Protein 3I4J (pdb70)

InterPro domains:
  IPR005814 Aminotransferase class-III [PF00202] (13-424)
  IPR005814 Aminotransferase class-III [cd00610] (6-416)
  IPR015421 Pyridoxal phosphate-dependent transferase, major domain [G3DSA:3.40.640.10] (48-316)
  IPR015422 Pyridoxal phosphate-dependent transferase, small domain [G3DSA:3.90.1150.10] (16-418)
  IPR015424 Pyridoxal phosphate-dependent transferase [SSF53383] (6-427)
  IPR049704 Aminotransferases class-III pyridoxal-phosphate attachment site [PS00600] (228-266)

Nearest PDB structures (foldseek):
  3i4j-assembly2_B  TM=1.002E+00  e=1.165E-78  Deinococcus radiodurans
  6jix-assembly2_C  TM=8.932E-01  e=5.726E-32  Bifidobacterium catenulatum PV20-2
  3drd-assembly1_B  TM=8.895E-01  e=3.702E-31  Bacillus subtilis
  5g2p-assembly1_C  TM=8.658E-01  e=3.227E-29  Arthrobacter sp.
  3lv2-assembly1_A  TM=8.817E-01  e=4.351E-28  Mycobacterium tuberculosis

Solvent-accessible surface area: 51958 Å² total; per-residue (Å²): 53,6,5,56,16,36,95,120,89,23,48,12,0,22,87,2,102,34,3,35,4,35,8,64,31,63,39,135,6,9,1,0,0,0,3,10,1,0,1,1,0,2,6,20,47,55,60,0,0,105,76,2,4,44,2,0,38,80,0,1,1,7,20,17,46,28,4,6,0,51,9,16,49,94,1,0,6,55,1,0,134,30,2,47,5,68,90,21,62,1,8,6,1,10,21,21,98,41,0,40,74,0,0,12,98,0,0,70,36,15,0,84,44,123,60,62,95,39,29,54,24,0,0,20,0,65,54,61,176,120,110,4,90,13,112,4,97,116,4,62,65,102,106,90,1,26,85,13,0,56,27,0,79,60,28,5,123,206,47,12,49,109,31,0,0,0,0,12,5,28,2,2,0,2,51,53,10,0,0,5,24,8,13,120,24,2,1,44,70,0,34,73,2,0,86,118,17,32,5,8,2,0,0,30,1,17,20,2,3,9,0,0,0,4,14,41,2,0,1,37,114,19,93,46,15,58,4,26,0,0,0,0,2,29,4,4,0,1,0,0,6,2,4,0,0,0,0,0,13,52,119,2,11,95,27,0,20,69,45,82,6,33,18,17,144,41,40,37,14,8,9,2,0,6,2,0,7,0,0,11,0,2,8,31,0,6,73,143,70,85,6,18,19,27,0,114,108,34,3,62,43,0,40,57,15,0,87,68,20,56,95,132,10,103,65,2,118,77,22,34,27,15,14,0,0,0,0,1,13,6,79,54,8,95,156,0,12,66,16,0,81,111,112,4,0,3,17,99,100,60,10,6,0,0,0,0,0,35,6,70,45,77,42,0,81,29,0,22,69,47,0,17,14,0,1,92,83,45,53,54,5,5,55,12,16,76,127,124,29,39,26,0,30,97,1,104,36,3,30,2,60,13,93,81,79,83,132,2,7,1,0,0,0,3,10,2,0,0,4,0,1,6,21,46,50,65,0,0,97,76,2,10,62,13,0,44,115,0,1,2,7,18,17,54,36,6,6,1,53,18,18,46,92,1,0,7,56,1,0,136,30,4,46,5,75,86,21,66,1,7,7,1,13,20,19,88,46,0,25,105,0,0,9,45,0,0,8,20,20,2,26,69,124,57,71,79,42,32,24,21,0,0,15,2,57,53,64,239,137,81,51,65,16,29,162,105,120,129,0,86,15,109,6,89,93,7,64,58,100,124,87,2,22,97,20,0,55,26,0,85,59,21,4,117,202,42,13,51,109,29,0,0,0,0,22,6,25,1,1,0,0,57,58,10,0,1,7,23,7,12,117,24,3,1,42,78,0,32,75,3,0,87,128,16,39,6,7,1,0,0,29,2,23,23,2,5,11,0,0,0,5,11,38,3,0,1,35,116,19,94,45,16,55,4,27,0,0,0,1,3,25,6,5,0,1,0,0,5,2,3,0,0,0,0,0,13,42,98,2,18,113,23,5,27,74,71,32,34,168,50,47,38,14,6,9,2,0,6,3,0,6,0,0,9,0,2,8,30,0,8,73,150,71,86,6,17,19,28,0,114,108,33,2,63,43,0,40,57,12,0,89,70,23,55,96,134,8,74,34,6,116,81,18,33,26,16,12,0,0,0,0,2,23,11,24,140,144,82,22,91,157,1,12,65,14,0,67,162,107,6,0,6,17,93,99,54,8,7,0,0,0,0,0,36,6,69,44,79,42,0,79,28,0,22,66,45,1,13,11,0,4,88,71,46,68,54,6,5,56,12,18,79,103,117,26,39,28,0,38,100,0,78,37,2,33,3,51,8,97,78,61,93,131,2,6,1,0,0,0,3,8,1,0,0,3,1,0,6,21,46,49,60,0,0,97,77,2,7,63,13,0,43,115,0,1,1,8,17,17,44,37,5,6,0,55,18,18,46,92,2,0,5,56,0,0,134,31,3,47,5,74,85,20,68,1,7,6,1,13,20,20,89,49,0,27,111,0,0,8,44,0,0,10,19,14,0,27,65,121,57,70,78,43,33,22,21,1,0,14,1,60,45,58,243,130,81,54,64,12,28,160,104,118,108,0,87,16,105,6,91,94,6,64,62,102,108,96,2,23,88,18,1,52,27,0,82,54,17,6,120,185,38,12,56,107,31,0,0,0,0,22,5,26,1,1,0,0,55,58,10,0,1,7,22,8,13,118,24,2,1,42,76,0,32,75,4,0,89,126,18,32,6,8,1,0,0,29,2,24,23,1,4,10,0,0,0,6,11,38,3,0,1,33,109,19,94,45,16,54,4,27,0,0,0,0,3,26,6,6,0,1,0,1,5,2,2,0,0,0,0,0,14,40,108,3,16,111,24,8,30,35,116,26,34,160,50,47,33,14,7,10,2,0,6,2,0,6,0,0,7,0,3,8,32,0,7,70,146,72,86,5,19,23,27,0,106,108,33,2,62,44,0,41,56,12,0,86,71,22,50,97,139,8,72,32,5,120,86,20,34,26,16,11,0,0,0,0,1,24,6,16,131,149,64,20,84,166,0,13,61,15,0,52,164,114,6,0,2,18,89,101,54,8,7,0,0,0,0,0,35,5,69,44,77,43,0,80,28,0,22,66,46,1,20,9,0,2,80,78,56,60,55,6,4,57,16,28,95,120,88,24,48,10,0,21,70,1,98,34,2,33,4,39,9,61,33,61,37,131,8,8,1,0,0,0,4,10,1,0,0,2,0,1,5,21,45,55,61,0,0,108,76,2,5,62,8,0,38,85,0,1,1,6,19,18,54,31,5,6,1,40,16,16,48,92,1,0,6,56,1,0,136,30,2,46,5,67,90,21,60,1,8,8,2,11,20,22,94,37,0,40,72,0,0,13,97,0,0,67,38,14,0,84,46,130,57,72,93,41,27,72,24,0,0,19,1,63,52,62,199,117,114,3,93,13,110,5,97,115,2,49,62,98,108,92,1,27,91,17,0,59,30,0,68,61,22,5,124,198,47,12,49,106,32,0,0,0,0,13,4,28,1,2,0,2,50,54,12,0,0,5,24,8,14,117,23,2,1,44,70,0,34,76,2,0,84,126,18,34,5,7,1,0,1,30,1,20,23,2,3,8,0,0,0,1,10,39,3,0,0,37,117,20,92,48,15,58,4,26,0,0,0,0,2,22,4,4,0,1,0,1,5,2,2,0,0,0,0,0,13,52,118,3,13,94,27,0,19,68,44,84,9,32,19,21,141,42,39,36,14,9,10,2,0,6,3,0,6,0,0,10,0,2,8,31,0,5,74,145,74,86,5,12,19,27,0,102,109,34,2,64,42,0,41,58,15,0,89,67,20,55,96,128,10,91,61,2,124,82,14,47,29,14,14,0,0,0,0,1,24,6,75,62,8,97,166,0,12,61,18,0,91,114,110,4,0,5,17,98,105,57,10,6,0,0,0,0,0,35,6,70,46,79,42,0,79,28,0,22,68,48,0,17,15,0,0,89,80,41,57

Secondary structure (DSSP, 8-state):
-B--SSSS---EEEEEEBTEEEETTS-EEEETTHHHHT-TT-B--HHHHHHHHHHHHH-----TTT-EEHHHHHHHHHHHHHTT-TTPEEEEESSHHHHHHHHHHHHHHHHHHTT-TT--EEEEETT--GGGS-EEPPP-TTS-HHHHHTHHHHHHHHH-GGGEEEEEE-SS--GGGTT--PPTTHHHHHHHHHHHHT-EEEEE-TTTTTTTTSSSSGGGGTTT---SEEEE-GGGTTTSS--EEEEE-HHHHHHHHHTT-B-----TTTT-HHHHHHHHHHHHHHHHTTHHHHHHHHHHHHHHHHHHHHHH-TTEEEEEEETTEEEEEE--HHHHHHHHHHTTEE---EEEE---TT--HHHHHHHHHHHHHHHHHH-/-B--SBSS---EEEEEEBTEEEETTS-EEE-TTHHHHT-TT-B--HHHHHHHHHHHHH-----TTT-EEHHHHHHHHHHHHHTT-TTPEEEEESSHHHHHHHHHHHHHHHHHHTT-TT--EEEEETT--TTTGGGGSGGG--EEPPP-TTS-HHHHHTHHHHHHHHH-GGGEEEEEE-SS--GGGTT--PPTTHHHHHHHHHHHHT-EEEEE-TTTTTTTTSSSSGGGGTTT---SEEEE-GGGTTTSS--EEEEE-HHHHHHHHT------TTTT-HHHHHHHHHHHHHHHHTTHHHHHHHHHHHHHHHHHHHHHH-TTEEEEEEETTEEEEEE----HHHHHHHHHHHTB----EEEE---TT--HHHHHHHHHHHHHHHHHH-/-B--SBSS---EEEEEEBTEEEETT--EEE-TTHHHHT-TT-B--HHHHHHHHHHHHH-----TTT-EEHHHHHHHHHHHHHTT-TTPEEEEESSHHHHHHHHHHHHHHHHHHTT-TT--EEEEETT--TTTGGGGSGGG--EEPPP-TTS-HHHHHTHHHHHHHHH-GGGEEEEEE-SS--GGGTT--PPTTHHHHHHHHHHHHT-EEEEE-TTTTTTTTSSSSGGGGTTT---SEEEE-GGGTTTSS--EEEEE-HHHHHHHH-------TTTT-HHHHHHHHHHHHHHHHTTHHHHHHHHHHHHHHHHHHHHHH-TTEEEEEEETTEEEEEE----HHHHHHHHHHHTB----EEEE---TT--HHHHHHHHHHHHHHHHHH-/-B--SSSS---EEEEEEBTEEEETT--EEEETTHHHHT-TT-B--HHHHHHHHHHHHH-----TTT-EEHHHHHHHHHHHHHTT-TTPEEEEESSHHHHHHHHHHHHHHHHHHTT-TT--EEEEETT--GGGS-EEPPP-TTS-HHHHHTHHHHHHHHH-GGGEEEEEE-SS--GGGTT--PPTTHHHHHHHHHHHHTPEEEEE-TTTTTTTTSSSSGGGGTTT---SEEEE-GGGTTTSS--EEEEE-HHHHHHHHHTT-B-----TTTT-HHHHHHHHHHHHHHHHTTHHHHHHHHHHHHHHHHHHHHHH-TTEEEEEEETTEEEEEE--HHHHHHHHHHTTEE---EEEE---TT--HHHHHHHHHHHHHHHHHH-

CATH classification: 3.90.1150.10 (+1 more: 3.40.640.10)

B-factor: mean 27.24, std 7.37, range [13.17, 63.92]

Structure (mmCIF, N/CA/C/O backbone):
data_3I4J
#
_entry.id   3I4J
#
_cell.length_a   64.746
_cell.length_b   193.124
_cell.length_c   64.769
_cell.angle_alpha   90.00
_cell.angle_beta   105.41
_cell.angle_gamma   90.00
#
_symmetry.space_group_name_H-M   'P 1 21 1'
#
loop_
_entity.id
_entity.type
_entity.pdbx_description
1 polymer 'Aminotransferase, class III'
2 non-polymer 'SULFATE ION'
3 water water
#
loop_
_atom_site.group_PDB
_atom_site.id
_atom_site.type_symbol
_atom_site.label_atom_id
_atom_site.label_alt_id
_atom_site.label_comp_id
_atom_site.label_asym_id
_atom_site.label_entity_id
_atom_site.label_seq_id
_atom_site.pdbx_PDB_ins_code
_atom_site.Cartn_x
_atom_site.Cartn_y
_atom_site.Cartn_z
_atom_site.occupancy
_atom_site.B_iso_or_equiv
_atom_site.auth_seq_id
_atom_site.auth_comp_id
_atom_site.auth_asym_id
_atom_site.auth_atom_id
_atom_site.pdbx_PDB_model_num
ATOM 1 N N . ASN A 1 3 ? 45.178 51.902 9.929 1.00 21.38 3 ASN A N 1
ATOM 2 C CA . ASN A 1 3 ? 45.437 52.752 11.134 1.00 22.15 3 ASN A CA 1
ATOM 3 C C . ASN A 1 3 ? 44.327 52.650 12.172 1.00 22.47 3 ASN A C 1
ATOM 4 O O . ASN A 1 3 ? 44.232 53.487 13.074 1.00 23.19 3 ASN A O 1
ATOM 9 N N . VAL A 1 4 ? 43.488 51.629 12.049 1.00 22.68 4 VAL A N 1
ATOM 10 C CA . VAL A 1 4 ? 42.395 51.450 13.002 1.00 22.51 4 VAL A CA 1
ATOM 11 C C . VAL A 1 4 ? 42.820 50.705 14.270 1.00 21.66 4 VAL A C 1
ATOM 12 O O . VAL A 1 4 ? 43.492 49.668 14.209 1.00 22.43 4 VAL A O 1
ATOM 16 N N . PHE A 1 5 ? 42.436 51.245 15.425 1.00 21.36 5 PHE A N 1
ATOM 17 C CA . PHE A 1 5 ? 42.746 50.612 16.704 1.00 21.43 5 PHE A CA 1
ATOM 18 C C . PHE A 1 5 ? 41.636 49.589 16.928 1.00 23.46 5 PHE A C 1
ATOM 19 O O . PHE A 1 5 ? 40.564 49.932 17.429 1.00 21.78 5 PHE A O 1
ATOM 27 N N . TYR A 1 6 ? 41.882 48.342 16.541 1.00 22.83 6 TYR A N 1
ATOM 28 C CA . TYR A 1 6 ? 40.880 47.295 16.706 1.00 24.76 6 TYR A CA 1
ATOM 29 C C . TYR A 1 6 ? 40.699 46.963 18.181 1.00 23.51 6 TYR A C 1
ATOM 30 O O . TYR A 1 6 ? 41.584 47.212 18.999 1.00 23.61 6 TYR A O 1
ATOM 39 N N . ARG A 1 7 ? 39.541 46.410 18.515 1.00 24.77 7 ARG A N 1
ATOM 40 C CA . ARG A 1 7 ? 39.230 46.064 19.893 1.00 24.81 7 ARG A CA 1
ATOM 41 C C . ARG A 1 7 ? 40.023 44.874 20.407 1.00 26.03 7 ARG A C 1
ATOM 42 O O . ARG A 1 7 ? 40.180 44.706 21.615 1.00 27.25 7 ARG A O 1
ATOM 50 N N . SER A 1 8 ? 40.520 44.050 19.490 1.00 26.33 8 SER A N 1
ATOM 51 C CA . SER A 1 8 ? 41.289 42.870 19.867 1.00 27.04 8 SER A CA 1
ATOM 52 C C . SER A 1 8 ? 42.059 42.348 18.669 1.00 26.47 8 SER A C 1
ATOM 53 O O . SER A 1 8 ? 41.983 42.907 17.577 1.00 25.96 8 SER A O 1
ATOM 56 N N . SER A 1 9 ? 42.783 41.256 18.882 1.00 29.12 9 SER A N 1
ATOM 57 C CA . SER A 1 9 ? 43.585 40.643 17.836 1.00 31.25 9 SER A CA 1
ATOM 58 C C . SER A 1 9 ? 42.776 39.803 16.851 1.00 32.70 9 SER A C 1
ATOM 59 O O . SER A 1 9 ? 43.289 39.422 15.801 1.00 33.05 9 SER A O 1
ATOM 62 N N . LYS A 1 10 ? 41.519 39.514 17.176 1.00 33.67 10 LYS A N 1
ATOM 63 C CA . LYS A 1 10 ? 40.698 38.707 16.278 1.00 35.56 10 LYS A CA 1
ATOM 64 C C . LYS A 1 10 ? 40.313 39.490 15.025 1.00 36.01 10 LYS A C 1
ATOM 65 O O . LYS A 1 10 ? 40.452 40.715 14.978 1.00 34.54 10 LYS A O 1
ATOM 71 N N . PRO A 1 11 ? 39.831 38.790 13.984 1.00 36.21 11 PRO A N 1
ATOM 72 C CA . PRO A 1 11 ? 39.439 39.455 12.740 1.00 36.41 11 PRO A CA 1
ATOM 73 C C . PRO A 1 11 ? 38.181 40.310 12.842 1.00 35.40 11 PRO A C 1
ATOM 74 O O . PRO A 1 11 ? 37.206 39.946 13.505 1.00 35.08 11 PRO A O 1
ATOM 78 N N . TYR A 1 12 ? 38.222 41.463 12.185 1.00 33.98 12 TYR A N 1
ATOM 79 C CA . TYR A 1 12 ? 37.088 42.371 12.156 1.00 33.15 12 TYR A CA 1
ATOM 80 C C . TYR A 1 12 ? 36.847 42.707 10.693 1.00 33.16 12 TYR A C 1
ATOM 81 O O . TYR A 1 12 ? 37.440 43.644 10.152 1.00 35.17 12 TYR A O 1
ATOM 90 N N . PRO A 1 13 ? 35.984 41.922 10.025 1.00 31.82 13 PRO A N 1
ATOM 91 C CA . PRO A 1 13 ? 35.664 42.139 8.612 1.00 31.28 13 PRO A CA 1
ATOM 92 C C . PRO A 1 13 ? 35.302 43.597 8.373 1.00 29.49 13 PRO A C 1
ATOM 93 O O . PRO A 1 13 ? 34.689 44.236 9.229 1.00 30.44 13 PRO A O 1
ATOM 97 N N . VAL A 1 14 ? 35.686 44.124 7.217 1.00 28.25 14 VAL A N 1
ATOM 98 C CA . VAL A 1 14 ? 35.384 45.509 6.886 1.00 27.63 14 VAL A CA 1
ATOM 99 C C . VAL A 1 14 ? 34.025 45.595 6.202 1.00 26.39 14 VAL A C 1
ATOM 100 O O . VAL A 1 14 ? 33.864 45.155 5.067 1.00 24.94 14 VAL A O 1
ATOM 104 N N . ALA A 1 15 ? 33.042 46.155 6.901 1.00 25.40 15 ALA A N 1
ATOM 105 C CA . ALA A 1 15 ? 31.703 46.296 6.340 1.00 24.58 15 ALA A CA 1
ATOM 106 C C . ALA A 1 15 ? 31.692 47.455 5.355 1.00 25.10 15 ALA A C 1
ATOM 107 O O . ALA A 1 15 ? 32.353 48.470 5.579 1.00 24.82 15 ALA A O 1
ATOM 109 N N . VAL A 1 16 ? 30.943 47.309 4.265 1.00 23.82 16 VAL A N 1
ATOM 110 C CA . VAL A 1 16 ? 30.867 48.368 3.265 1.00 24.38 16 VAL A CA 1
ATOM 111 C C . VAL A 1 16 ? 29.447 48.772 2.899 1.00 23.51 16 VAL A C 1
ATOM 112 O O . VAL A 1 16 ? 29.217 49.894 2.447 1.00 24.27 16 VAL A O 1
ATOM 116 N N . ARG A 1 17 ? 28.498 47.862 3.088 1.00 25.98 17 ARG A N 1
ATOM 117 C CA . ARG A 1 17 ? 27.109 48.153 2.756 1.00 26.45 17 ARG A CA 1
ATOM 118 C C . ARG A 1 17 ? 26.117 47.495 3.708 1.00 24.55 17 ARG A C 1
ATOM 119 O O . ARG A 1 17 ? 26.334 46.382 4.181 1.00 24.64 17 ARG A O 1
ATOM 127 N N . GLY A 1 18 ? 25.031 48.206 3.983 1.00 25.98 18 GLY A N 1
ATOM 128 C CA . GLY A 1 18 ? 23.992 47.691 4.851 1.00 24.02 18 GLY A CA 1
ATOM 129 C C . GLY A 1 18 ? 22.687 47.969 4.142 1.00 25.31 18 GLY A C 1
ATOM 130 O O . GLY A 1 18 ? 22.438 49.107 3.750 1.00 24.48 18 GLY A O 1
ATOM 131 N N . GLU A 1 19 ? 21.860 46.943 3.960 1.00 25.06 19 GLU A N 1
ATOM 132 C CA . GLU A 1 19 ? 20.592 47.114 3.264 1.00 27.24 19 GLU A CA 1
ATOM 133 C C . GLU A 1 19 ? 19.504 46.252 3.892 1.00 26.33 19 GLU A C 1
ATOM 134 O O . GLU A 1 19 ? 19.548 45.021 3.820 1.00 26.33 19 GLU A O 1
ATOM 140 N N . GLY A 1 20 ? 18.523 46.903 4.506 1.00 24.89 20 GLY A N 1
ATOM 141 C CA . GLY A 1 20 ? 17.454 46.165 5.149 1.00 25.48 20 GLY A CA 1
ATOM 142 C C . GLY A 1 20 ? 18.025 45.429 6.346 1.00 24.59 20 GLY A C 1
ATOM 143 O O . GLY A 1 20 ? 18.619 46.048 7.231 1.00 23.51 20 GLY A O 1
ATOM 144 N N . VAL A 1 21 ? 17.863 44.110 6.379 1.00 24.23 21 VAL A N 1
ATOM 145 C CA . VAL A 1 21 ? 18.385 43.328 7.494 1.00 23.77 21 VAL A CA 1
ATOM 146 C C . VAL A 1 21 ? 19.731 42.702 7.146 1.00 24.13 21 VAL A C 1
ATOM 147 O O . VAL A 1 21 ? 20.257 41.888 7.901 1.00 25.02 21 VAL A O 1
ATOM 151 N N . PHE A 1 22 ? 20.300 43.105 6.014 1.00 24.39 22 PHE A N 1
ATOM 152 C CA . PHE A 1 22 ? 21.575 42.545 5.575 1.00 24.28 22 PHE A CA 1
ATOM 153 C C . PHE A 1 22 ? 22.771 43.485 5.578 1.00 24.04 22 PHE A C 1
ATOM 154 O O . PHE A 1 22 ? 22.645 44.682 5.311 1.00 23.69 22 PHE A O 1
ATOM 162 N N . LEU A 1 23 ? 23.934 42.911 5.880 1.00 24.22 23 LEU A N 1
ATOM 163 C CA . LEU A 1 23 ? 25.203 43.628 5.896 1.00 24.79 23 LEU A CA 1
ATOM 164 C C . LEU A 1 23 ? 26.133 42.919 4.913 1.00 26.30 23 LEU A C 1
ATOM 165 O O . LEU A 1 23 ? 26.059 41.695 4.758 1.00 26.49 23 LEU A O 1
ATOM 170 N N . TYR A 1 24 ? 26.999 43.689 4.260 1.00 27.62 24 TYR A N 1
ATOM 171 C CA . TYR A 1 24 ? 27.946 43.159 3.277 1.00 28.60 24 TYR A CA 1
ATOM 172 C C . TYR A 1 24 ? 29.349 43.714 3.539 1.00 29.97 24 TYR A C 1
ATOM 173 O O . TYR A 1 24 ? 29.507 44.915 3.769 1.00 29.18 24 TYR A O 1
ATOM 182 N N . ASP A 1 25 ? 30.365 42.853 3.500 1.00 30.53 25 ASP A N 1
ATOM 183 C CA . ASP A 1 25 ? 31.736 43.312 3.720 1.00 33.27 25 ASP A CA 1
ATOM 184 C C . ASP A 1 25 ? 32.465 43.522 2.392 1.00 34.54 25 ASP A C 1
ATOM 185 O O . ASP A 1 25 ? 31.940 43.184 1.331 1.00 35.21 25 ASP A O 1
ATOM 190 N N . ASP A 1 26 ? 33.672 44.079 2.455 1.00 36.77 26 ASP A N 1
ATOM 191 C CA . ASP A 1 26 ? 34.455 44.354 1.253 1.00 38.85 26 ASP A CA 1
ATOM 192 C C . ASP A 1 26 ? 34.973 43.095 0.568 1.00 40.86 26 ASP A C 1
ATOM 193 O O . ASP A 1 26 ? 35.650 43.174 -0.459 1.00 40.58 26 ASP A O 1
ATOM 198 N N . ALA A 1 27 ? 34.659 41.940 1.144 1.00 41.33 27 ALA A N 1
ATOM 199 C CA . ALA A 1 27 ? 35.085 40.668 0.579 1.00 43.44 27 ALA A CA 1
ATOM 200 C C . ALA A 1 27 ? 33.925 40.036 -0.187 1.00 43.31 27 ALA A C 1
ATOM 201 O O . ALA A 1 27 ? 34.066 38.955 -0.757 1.00 44.44 27 ALA A O 1
ATOM 203 N N . GLY A 1 28 ? 32.781 40.719 -0.190 1.00 43.61 28 GLY A N 1
ATOM 204 C CA . GLY A 1 28 ? 31.608 40.221 -0.891 1.00 43.06 28 GLY A CA 1
ATOM 205 C C . GLY A 1 28 ? 30.590 39.491 -0.027 1.00 42.73 28 GLY A C 1
ATOM 206 O O . GLY A 1 28 ? 29.446 39.290 -0.445 1.00 42.72 28 GLY A O 1
ATOM 207 N N . ARG A 1 29 ? 30.998 39.098 1.177 1.00 42.02 29 ARG A N 1
ATOM 208 C CA . ARG A 1 29 ? 30.121 38.376 2.096 1.00 41.25 29 ARG A CA 1
ATOM 209 C C . ARG A 1 29 ? 28.849 39.107 2.507 1.00 40.41 29 ARG A C 1
ATOM 210 O O . ARG A 1 29 ? 28.837 40.328 2.665 1.00 39.72 29 ARG A O 1
ATOM 218 N N . ARG A 1 30 ? 27.780 38.339 2.690 1.00 38.26 30 ARG A N 1
ATOM 219 C CA . ARG A 1 30 ? 26.510 38.889 3.133 1.00 36.33 30 ARG A CA 1
ATOM 220 C C . ARG A 1 30 ? 26.175 38.250 4.476 1.00 33.80 30 ARG A C 1
ATOM 221 O O . ARG A 1 30 ? 26.432 37.063 4.688 1.00 33.12 30 ARG A O 1
ATOM 229 N N . TYR A 1 31 ? 25.608 39.041 5.381 1.00 29.49 31 TYR A N 1
ATOM 230 C CA . TYR A 1 31 ? 25.246 38.553 6.708 1.00 27.85 31 TYR A CA 1
ATOM 231 C C . TYR A 1 31 ? 23.831 39.002 7.055 1.00 26.80 31 TYR A C 1
ATOM 232 O O . TYR A 1 31 ? 23.437 40.115 6.710 1.00 27.40 31 TYR A O 1
ATOM 241 N N . LEU A 1 32 ? 23.076 38.144 7.739 1.00 25.31 32 LEU A N 1
ATOM 242 C CA . LEU A 1 32 ? 21.726 38.504 8.171 1.00 24.80 32 LEU A CA 1
ATOM 243 C C . LEU A 1 32 ? 21.927 39.061 9.579 1.00 24.44 32 LEU A C 1
ATOM 244 O O . LEU A 1 32 ? 22.441 38.371 10.457 1.00 23.96 32 LEU A O 1
ATOM 249 N N . ASP A 1 33 ? 21.547 40.319 9.783 1.00 23.91 33 ASP A N 1
ATOM 250 C CA . ASP A 1 33 ? 21.728 40.970 11.079 1.00 23.51 33 ASP A CA 1
ATOM 251 C C . ASP A 1 33 ? 20.673 40.505 12.080 1.00 25.17 33 ASP A C 1
ATOM 252 O O . ASP A 1 33 ? 19.696 41.211 12.347 1.00 25.48 33 ASP A O 1
ATOM 257 N N . GLY A 1 34 ? 20.894 39.318 12.643 1.00 24.40 34 GLY A N 1
ATOM 258 C CA . GLY A 1 34 ? 19.952 38.732 13.582 1.00 24.46 34 GLY A CA 1
ATOM 259 C C . GLY A 1 34 ? 19.777 39.410 14.924 1.00 24.97 34 GLY A C 1
ATOM 260 O O . GLY A 1 34 ? 18.805 39.135 15.636 1.00 24.19 34 GLY A O 1
ATOM 261 N N . SER A 1 35 ? 20.710 40.283 15.287 1.00 23.87 35 SER A N 1
ATOM 262 C CA . SER A 1 35 ? 20.615 40.988 16.557 1.00 24.51 35 SER A CA 1
ATOM 263 C C . SER A 1 35 ? 20.647 42.499 16.352 1.00 24.58 35 SER A C 1
ATOM 264 O O . SER A 1 35 ? 20.833 43.252 17.307 1.00 23.95 35 SER A O 1
ATOM 267 N N . SER A 1 36 ? 20.448 42.930 15.107 1.00 23.07 36 SER A N 1
ATOM 268 C CA . SER A 1 36 ? 20.459 44.352 14.754 1.00 23.73 36 SER A CA 1
ATOM 269 C C . SER A 1 36 ? 21.710 45.001 15.342 1.00 22.44 36 SER A C 1
ATOM 270 O O . SER A 1 36 ? 21.662 46.127 15.835 1.00 20.46 36 SER A O 1
ATOM 273 N N . GLY A 1 37 ? 22.833 44.289 15.257 1.00 23.67 37 GLY A N 1
ATOM 274 C CA . GLY A 1 37 ? 24.076 44.782 15.826 1.00 24.32 37 GLY A CA 1
ATOM 275 C C . GLY A 1 37 ? 24.015 44.393 17.293 1.00 26.71 37 GLY A C 1
ATOM 276 O O . GLY A 1 37 ? 24.255 43.241 17.655 1.00 28.74 37 GLY A O 1
ATOM 277 N N . ALA A 1 38 ? 23.687 45.360 18.139 1.00 26.69 38 ALA A N 1
ATOM 278 C CA . ALA A 1 38 ? 23.535 45.131 19.570 1.00 26.25 38 ALA A CA 1
ATOM 279 C C . ALA A 1 38 ? 22.128 45.632 19.892 1.00 25.51 38 ALA A C 1
ATOM 280 O O . ALA A 1 38 ? 21.937 46.453 20.790 1.00 23.54 38 ALA A O 1
ATOM 282 N N . LEU A 1 39 ? 21.157 45.109 19.145 1.00 24.19 39 LEU A N 1
ATOM 283 C CA . LEU A 1 39 ? 19.751 45.497 19.247 1.00 24.09 39 LEU A CA 1
ATOM 284 C C . LEU A 1 39 ? 19.635 47.012 19.108 1.00 23.41 39 LEU A C 1
ATOM 285 O O . LEU A 1 39 ? 18.945 47.688 19.878 1.00 22.62 39 LEU A O 1
ATOM 290 N N . VAL A 1 40 ? 20.314 47.513 18.080 1.00 20.81 40 VAL A N 1
ATOM 291 C CA . VAL A 1 40 ? 20.376 48.931 17.745 1.00 20.04 40 VAL A CA 1
ATOM 292 C C . VAL A 1 40 ? 19.630 49.320 16.456 1.00 20.93 40 VAL A C 1
ATOM 293 O O . VAL A 1 40 ? 18.813 50.245 16.457 1.00 20.60 40 VAL A O 1
ATOM 297 N N . ALA A 1 41 ? 19.937 48.617 15.367 1.00 20.93 41 ALA A N 1
ATOM 298 C CA . ALA A 1 41 ? 19.365 48.894 14.047 1.00 21.22 41 ALA A CA 1
ATOM 299 C C . ALA A 1 41 ? 17.915 48.458 13.912 1.00 20.98 41 ALA A C 1
ATOM 300 O O . ALA A 1 41 ? 17.573 47.608 13.079 1.00 20.30 41 ALA A O 1
ATOM 302 N N . ASN A 1 42 ? 17.063 49.077 14.717 1.00 20.72 42 ASN A N 1
ATOM 303 C CA . ASN A 1 42 ? 15.644 48.749 14.752 1.00 22.10 42 ASN A CA 1
ATOM 304 C C . ASN A 1 42 ? 14.828 48.921 13.480 1.00 22.03 42 ASN A C 1
ATOM 305 O O . ASN A 1 42 ? 13.806 48.245 13.322 1.00 22.72 42 ASN A O 1
ATOM 310 N N . ILE A 1 43 ? 15.239 49.815 12.581 1.00 21.08 43 ILE A N 1
ATOM 311 C CA . ILE A 1 43 ? 14.467 50.012 11.357 1.00 21.72 43 ILE A CA 1
ATOM 312 C C . ILE A 1 43 ? 15.182 49.547 10.093 1.00 22.37 43 ILE A C 1
ATOM 313 O O . ILE A 1 43 ? 14.774 49.877 8.976 1.00 23.31 43 ILE A O 1
ATOM 318 N N . GLY A 1 44 ? 16.236 48.761 10.279 1.00 21.56 44 GLY A N 1
ATOM 319 C CA . GLY A 1 44 ? 16.984 48.253 9.146 1.00 23.18 44 GLY A CA 1
ATOM 320 C C . GLY A 1 44 ? 18.048 49.220 8.673 1.00 22.92 44 GLY A C 1
ATOM 321 O O . GLY A 1 44 ? 18.060 50.392 9.059 1.00 22.30 44 GLY A O 1
ATOM 322 N N . HIS A 1 45 ? 18.927 48.729 7.808 1.00 23.60 45 HIS A N 1
ATOM 323 C CA . HIS A 1 45 ? 20.024 49.528 7.286 1.00 24.39 45 HIS A CA 1
ATOM 324 C C . HIS A 1 45 ? 19.767 50.179 5.934 1.00 23.95 45 HIS A C 1
ATOM 325 O O . HIS A 1 45 ? 18.984 49.680 5.121 1.00 23.98 45 HIS A O 1
ATOM 332 N N . GLY A 1 46 ? 20.451 51.297 5.712 1.00 23.44 46 GLY A N 1
ATOM 333 C CA . GLY A 1 46 ? 20.355 52.024 4.459 1.00 23.97 46 GLY A CA 1
ATOM 334 C C . GLY A 1 46 ? 19.123 52.871 4.212 1.00 25.68 46 GLY A C 1
ATOM 335 O O . GLY A 1 46 ? 18.718 53.031 3.059 1.00 24.18 46 GLY A O 1
ATOM 336 N N . ARG A 1 47 ? 18.522 53.417 5.266 1.00 24.91 47 ARG A N 1
ATOM 337 C CA . ARG A 1 47 ? 17.332 54.248 5.096 1.00 26.18 47 ARG A CA 1
ATOM 338 C C . ARG A 1 47 ? 17.771 55.626 4.597 1.00 26.02 47 ARG A C 1
ATOM 339 O O . ARG A 1 47 ? 18.177 56.487 5.383 1.00 25.72 47 ARG A O 1
ATOM 347 N N . ALA A 1 48 ? 17.694 55.830 3.286 1.00 25.86 48 ALA A N 1
ATOM 348 C CA . ALA A 1 48 ? 18.087 57.103 2.695 1.00 25.90 48 ALA A CA 1
ATOM 349 C C . ALA A 1 48 ? 17.215 58.231 3.233 1.00 25.15 48 ALA A C 1
ATOM 350 O O . ALA A 1 48 ? 17.611 59.397 3.217 1.00 25.36 48 ALA A O 1
ATOM 352 N N . GLU A 1 49 ? 16.021 57.879 3.699 1.00 23.90 49 GLU A N 1
ATOM 353 C CA . GLU A 1 49 ? 15.105 58.867 4.245 1.00 24.77 49 GLU A CA 1
ATOM 354 C C . GLU A 1 49 ? 15.738 59.539 5.450 1.00 23.30 49 GLU A C 1
ATOM 355 O O . GLU A 1 49 ? 15.713 60.759 5.575 1.00 23.81 49 GLU A O 1
ATOM 361 N N . VAL A 1 50 ? 16.300 58.732 6.342 1.00 23.82 50 VAL A N 1
ATOM 362 C CA . VAL A 1 50 ? 16.930 59.268 7.538 1.00 21.56 50 VAL A CA 1
ATOM 363 C C . VAL A 1 50 ? 18.154 60.087 7.146 1.00 21.87 50 VAL A C 1
ATOM 364 O O . VAL A 1 50 ? 18.394 61.156 7.699 1.00 20.65 50 VAL A O 1
ATOM 368 N N . GLY A 1 51 ? 18.914 59.593 6.175 1.00 21.30 51 GLY A N 1
ATOM 369 C CA . GLY A 1 51 ? 20.095 60.316 5.735 1.00 22.97 51 GLY A CA 1
ATOM 370 C C . GLY A 1 51 ? 19.741 61.714 5.267 1.00 23.37 51 GLY A C 1
ATOM 371 O O . GLY A 1 51 ? 20.407 62.690 5.621 1.00 23.84 51 GLY A O 1
ATOM 372 N N . GLU A 1 52 ? 18.680 61.823 4.474 1.00 23.76 52 GLU A N 1
ATOM 373 C CA . GLU A 1 52 ? 18.257 63.120 3.968 1.00 24.77 52 GLU A CA 1
ATOM 374 C C . GLU A 1 52 ? 17.820 64.071 5.077 1.00 23.26 52 GLU A C 1
ATOM 375 O O . GLU A 1 52 ? 18.058 65.277 4.993 1.00 22.25 52 GLU A O 1
ATOM 381 N N . ARG A 1 53 ? 17.177 63.533 6.112 1.00 23.39 53 ARG A N 1
ATOM 382 C CA . ARG A 1 53 ? 16.734 64.356 7.232 1.00 22.43 53 ARG A CA 1
ATOM 383 C C . ARG A 1 53 ? 17.937 64.871 8.018 1.00 22.26 53 ARG A C 1
ATOM 384 O O . ARG A 1 53 ? 17.936 66.006 8.492 1.00 21.31 53 ARG A O 1
ATOM 392 N N . MET A 1 54 ? 18.959 64.031 8.159 1.00 21.58 54 MET A N 1
ATOM 393 C CA . MET A 1 54 ? 20.176 64.429 8.870 1.00 22.49 54 MET A CA 1
ATOM 394 C C . MET A 1 54 ? 20.905 65.501 8.053 1.00 23.03 54 MET A C 1
ATOM 395 O O . MET A 1 54 ? 21.391 66.495 8.597 1.00 22.21 54 MET A O 1
ATOM 400 N N . ALA A 1 55 ? 20.968 65.306 6.740 1.00 23.21 55 ALA A N 1
ATOM 401 C CA . ALA A 1 55 ? 21.637 66.272 5.869 1.00 23.80 55 ALA A CA 1
ATOM 402 C C . ALA A 1 55 ? 20.934 67.627 5.935 1.00 24.37 55 ALA A C 1
ATOM 403 O O . ALA A 1 55 ? 21.581 68.672 5.987 1.00 22.68 55 ALA A O 1
ATOM 405 N N . ALA A 1 56 ? 19.605 67.609 5.940 1.00 22.49 56 ALA A N 1
ATOM 406 C CA . ALA A 1 56 ? 18.844 68.851 6.008 1.00 22.98 56 ALA A CA 1
ATOM 407 C C . ALA A 1 56 ? 19.144 69.592 7.311 1.00 23.36 56 ALA A C 1
ATOM 408 O O . ALA A 1 56 ? 19.243 70.821 7.331 1.00 22.91 56 ALA A O 1
ATOM 410 N N . GLN A 1 57 ? 19.297 68.842 8.399 1.00 21.41 57 GLN A N 1
ATOM 411 C CA . GLN A 1 57 ? 19.578 69.460 9.693 1.00 21.50 57 GLN A CA 1
ATOM 412 C C . GLN A 1 57 ? 21.001 69.997 9.743 1.00 21.03 57 GLN A C 1
ATOM 413 O O . GLN A 1 57 ? 21.249 71.071 10.291 1.00 20.89 57 GLN A O 1
ATOM 419 N N . ALA A 1 58 ? 21.937 69.245 9.178 1.00 20.91 58 ALA A N 1
ATOM 420 C CA . ALA A 1 58 ? 23.325 69.679 9.165 1.00 21.03 58 ALA A CA 1
ATOM 421 C C . ALA A 1 58 ? 23.453 70.998 8.409 1.00 22.85 58 ALA A C 1
ATOM 422 O O . ALA A 1 58 ? 24.217 71.875 8.804 1.00 21.37 58 ALA A O 1
ATOM 424 N N . ALA A 1 59 ? 22.704 71.134 7.316 1.00 22.25 59 ALA A N 1
ATOM 425 C CA . ALA A 1 59 ? 22.750 72.350 6.508 1.00 21.56 59 ALA A CA 1
ATOM 426 C C . ALA A 1 59 ? 22.005 73.530 7.123 1.00 22.06 59 ALA A C 1
ATOM 427 O O . ALA A 1 59 ? 22.282 74.686 6.794 1.00 23.00 59 ALA A O 1
ATOM 429 N N . ARG A 1 60 ? 21.066 73.243 8.019 1.00 20.56 60 ARG A N 1
ATOM 430 C CA . ARG A 1 60 ? 20.270 74.287 8.653 1.00 22.23 60 ARG A CA 1
ATOM 431 C C . ARG A 1 60 ? 20.803 74.748 10.010 1.00 21.81 60 ARG A C 1
ATOM 432 O O . ARG A 1 60 ? 20.950 75.947 10.254 1.00 21.45 60 ARG A O 1
ATOM 440 N N . LEU A 1 61 ? 21.051 73.789 10.896 1.00 21.41 61 LEU A N 1
ATOM 441 C CA . LEU A 1 61 ? 21.551 74.057 12.245 1.00 19.92 61 LEU A CA 1
ATOM 442 C C . LEU A 1 61 ? 22.133 72.748 12.784 1.00 20.14 61 LEU A C 1
ATOM 443 O O . LEU A 1 61 ? 21.429 71.950 13.405 1.00 17.94 61 LEU A O 1
ATOM 448 N N . PRO A 1 62 ? 23.432 72.515 12.560 1.00 19.33 62 PRO A N 1
ATOM 449 C CA . PRO A 1 62 ? 24.060 71.283 13.034 1.00 20.26 62 PRO A CA 1
ATOM 450 C C . PRO A 1 62 ? 24.356 71.194 14.520 1.00 19.39 62 PRO A C 1
ATOM 451 O O . PRO A 1 62 ? 24.253 70.112 15.106 1.00 18.87 62 PRO A O 1
ATOM 455 N N . PHE A 1 63 ? 24.708 72.322 15.132 1.00 18.93 63 PHE A N 1
ATOM 456 C CA . PHE A 1 63 ? 25.106 72.297 16.533 1.00 19.81 63 PHE A CA 1
ATOM 457 C C . PHE A 1 63 ? 24.837 73.519 17.405 1.00 20.23 63 PHE A C 1
ATOM 458 O O . PHE A 1 63 ? 25.040 74.658 16.989 1.00 21.83 63 PHE A O 1
ATOM 466 N N . VAL A 1 64 ? 24.388 73.253 18.625 1.00 20.44 64 VAL A N 1
ATOM 467 C CA . VAL A 1 64 ? 24.198 74.275 19.649 1.00 20.06 64 VAL A CA 1
ATOM 468 C C . VAL A 1 64 ? 24.506 73.528 20.943 1.00 19.19 64 VAL A C 1
ATOM 469 O O . VAL A 1 64 ? 24.279 72.319 21.034 1.00 18.86 64 VAL A O 1
ATOM 473 N N . HIS A 1 65 ? 25.072 74.222 21.922 1.00 20.22 65 HIS A N 1
ATOM 474 C CA . HIS A 1 65 ? 25.373 73.579 23.192 1.00 20.23 65 HIS A CA 1
ATOM 475 C C . HIS A 1 65 ? 24.189 73.871 24.103 1.00 20.82 65 HIS A C 1
ATOM 476 O O . HIS A 1 65 ? 23.746 75.016 24.200 1.00 20.30 65 HIS A O 1
ATOM 483 N N . GLY A 1 66 ? 23.685 72.824 24.751 1.00 19.36 66 GLY A N 1
ATOM 484 C CA . GLY A 1 66 ? 22.523 72.938 25.617 1.00 22.28 66 GLY A CA 1
ATOM 485 C C . GLY A 1 66 ? 22.561 73.948 26.746 1.00 24.44 66 GLY A C 1
ATOM 486 O O . GLY A 1 66 ? 21.513 74.305 27.295 1.00 24.92 66 GLY A O 1
ATOM 487 N N . SER A 1 67 ? 23.751 74.403 27.117 1.00 23.09 67 SER A N 1
ATOM 488 C CA . SER A 1 67 ? 23.854 75.389 28.185 1.00 24.38 67 SER A CA 1
ATOM 489 C C . SER A 1 67 ? 23.557 76.779 27.635 1.00 23.52 67 SER A C 1
ATOM 490 O O . SER A 1 67 ? 23.351 77.723 28.399 1.00 23.55 67 SER A O 1
ATOM 493 N N . GLN A 1 68 ? 23.525 76.894 26.309 1.00 22.44 68 GLN A N 1
ATOM 494 C CA . GLN A 1 68 ? 23.292 78.172 25.645 1.00 21.35 68 GLN A CA 1
ATOM 495 C C . GLN A 1 68 ? 21.989 78.256 24.857 1.00 21.11 68 GLN A C 1
ATOM 496 O O . GLN A 1 68 ? 21.317 79.283 24.885 1.00 21.59 68 GLN A O 1
ATOM 502 N N . PHE A 1 69 ? 21.640 77.182 24.152 1.00 20.57 69 PHE A N 1
ATOM 503 C CA . PHE A 1 69 ? 20.424 77.167 23.332 1.00 21.42 69 PHE A CA 1
ATOM 504 C C . PHE A 1 69 ? 19.718 75.823 23.276 1.00 21.90 69 PHE A C 1
ATOM 505 O O . PHE A 1 69 ? 20.336 74.774 23.440 1.00 24.04 69 PHE A O 1
ATOM 513 N N . SER A 1 70 ? 18.414 75.875 23.019 1.00 22.03 70 SER A N 1
ATOM 514 C CA . SER A 1 70 ? 17.619 74.674 22.794 1.00 20.91 70 SER A CA 1
ATOM 515 C C . SER A 1 70 ? 17.543 74.793 21.271 1.00 20.94 70 SER A C 1
ATOM 516 O O . SER A 1 70 ? 18.174 75.683 20.703 1.00 19.48 70 SER A O 1
ATOM 519 N N . SER A 1 71 ? 16.801 73.920 20.600 1.00 20.53 71 SER A N 1
ATOM 520 C CA . SER A 1 71 ? 16.684 74.030 19.145 1.00 19.81 71 SER A CA 1
ATOM 521 C C . SER A 1 71 ? 15.259 73.696 18.768 1.00 19.31 71 SER A C 1
ATOM 522 O O . SER A 1 71 ? 14.564 73.023 19.528 1.00 20.54 71 SER A O 1
ATOM 525 N N . ASP A 1 72 ? 14.817 74.153 17.601 1.00 19.87 72 ASP A N 1
ATOM 526 C CA . ASP A 1 72 ? 13.450 73.857 17.201 1.00 20.55 72 ASP A CA 1
ATOM 527 C C . ASP A 1 72 ? 13.257 72.363 16.948 1.00 20.18 72 ASP A C 1
ATOM 528 O O . ASP A 1 72 ? 12.208 71.806 17.277 1.00 20.04 72 ASP A O 1
ATOM 533 N N . VAL A 1 73 ? 14.274 71.699 16.407 1.00 17.92 73 VAL A N 1
ATOM 534 C CA . VAL A 1 73 ? 14.144 70.269 16.163 1.00 18.85 73 VAL A CA 1
ATOM 535 C C . VAL A 1 73 ? 14.053 69.476 17.471 1.00 18.50 73 VAL A C 1
ATOM 536 O O . VAL A 1 73 ? 13.342 68.472 17.539 1.00 19.87 73 VAL A O 1
ATOM 540 N N . LEU A 1 74 ? 14.749 69.922 18.517 1.00 18.06 74 LEU A N 1
ATOM 541 C CA . LEU A 1 74 ? 14.677 69.218 19.795 1.00 18.72 74 LEU A CA 1
ATOM 542 C C . LEU A 1 74 ? 13.302 69.454 20.434 1.00 18.32 74 LEU A C 1
ATOM 543 O O . LEU A 1 74 ? 12.715 68.532 21.003 1.00 18.16 74 LEU A O 1
ATOM 548 N N . GLU A 1 75 ? 12.792 70.681 20.335 1.00 19.23 75 GLU A N 1
ATOM 549 C CA . GLU A 1 75 ? 11.478 70.995 20.894 1.00 20.35 75 GLU A CA 1
ATOM 550 C C . GLU A 1 75 ? 10.430 70.113 20.202 1.00 19.91 75 GLU A C 1
ATOM 551 O O . GLU A 1 75 ? 9.537 69.569 20.846 1.00 20.02 75 GLU A O 1
ATOM 557 N N . GLU A 1 76 ? 10.553 69.979 18.885 1.00 20.62 76 GLU A N 1
ATOM 558 C CA . GLU A 1 76 ? 9.617 69.167 18.104 1.00 21.58 76 GLU A CA 1
ATOM 559 C C . GLU A 1 76 ? 9.733 67.692 18.492 1.00 21.38 76 GLU A C 1
ATOM 560 O O . GLU A 1 76 ? 8.740 67.042 18.836 1.00 19.98 76 GLU A O 1
ATOM 566 N N . TYR A 1 77 ? 10.954 67.172 18.441 1.00 20.00 77 TYR A N 1
ATOM 567 C CA . TYR A 1 77 ? 11.205 65.774 18.770 1.00 18.59 77 TYR A CA 1
ATOM 568 C C . TYR A 1 77 ? 10.769 65.397 20.185 1.00 19.33 77 TYR A C 1
ATOM 569 O O . TYR A 1 77 ? 10.165 64.350 20.390 1.00 19.31 77 TYR A O 1
ATOM 578 N N . ALA A 1 78 ? 11.078 66.242 21.163 1.00 18.76 78 ALA A N 1
ATOM 579 C CA . ALA A 1 78 ? 10.708 65.951 22.543 1.00 19.07 78 ALA A CA 1
ATOM 580 C C . ALA A 1 78 ? 9.217 65.657 22.673 1.00 19.84 78 ALA A C 1
ATOM 581 O O . ALA A 1 78 ? 8.818 64.684 23.324 1.00 18.04 78 ALA A O 1
ATOM 583 N N . GLY A 1 79 ? 8.399 66.495 22.045 1.00 20.35 79 GLY A N 1
ATOM 584 C CA . GLY A 1 79 ? 6.961 66.297 22.111 1.00 20.73 79 GLY A CA 1
ATOM 585 C C . GLY A 1 79 ? 6.512 65.049 21.371 1.00 20.10 79 GLY A C 1
ATOM 586 O O . GLY A 1 79 ? 5.703 64.284 21.883 1.00 19.20 79 GLY A O 1
ATOM 587 N N . ARG A 1 80 ? 7.039 64.840 20.166 1.00 19.53 80 ARG A N 1
ATOM 588 C CA . ARG A 1 80 ? 6.682 63.673 19.354 1.00 18.20 80 ARG A CA 1
ATOM 589 C C . ARG A 1 80 ? 7.034 62.358 20.046 1.00 19.95 80 ARG A C 1
ATOM 590 O O . ARG A 1 80 ? 6.240 61.421 20.054 1.00 18.71 80 ARG A O 1
ATOM 598 N N . LEU A 1 81 ? 8.236 62.292 20.617 1.00 17.29 81 LEU A N 1
ATOM 599 C CA . LEU A 1 81 ? 8.701 61.091 21.307 1.00 17.03 81 LEU A CA 1
ATOM 600 C C . LEU A 1 81 ? 7.848 60.814 22.543 1.00 17.79 81 LEU A C 1
ATOM 601 O O . LEU A 1 81 ? 7.392 59.685 22.767 1.00 18.35 81 LEU A O 1
ATOM 606 N N . ALA A 1 82 ? 7.642 61.850 23.346 1.00 18.49 82 ALA A N 1
ATOM 607 C CA . ALA A 1 82 ? 6.840 61.731 24.553 1.00 18.40 82 ALA A CA 1
ATOM 608 C C . ALA A 1 82 ? 5.479 61.149 24.210 1.00 19.94 82 ALA A C 1
ATOM 609 O O . ALA A 1 82 ? 5.007 60.238 24.879 1.00 20.74 82 ALA A O 1
ATOM 611 N N . ARG A 1 83 ? 4.853 61.681 23.167 1.00 20.44 83 ARG A N 1
ATOM 612 C CA . ARG A 1 83 ? 3.544 61.188 22.748 1.00 22.66 83 ARG A CA 1
ATOM 613 C C . ARG A 1 83 ? 3.608 59.740 22.264 1.00 21.66 83 ARG A C 1
ATOM 614 O O . ARG A 1 83 ? 2.788 58.912 22.657 1.00 21.59 83 ARG A O 1
ATOM 622 N N . PHE A 1 84 ? 4.586 59.421 21.420 1.00 19.60 84 PHE A N 1
ATOM 623 C CA . PHE A 1 84 ? 4.702 58.057 20.917 1.00 20.19 84 PHE A CA 1
ATOM 624 C C . PHE A 1 84 ? 4.818 57.004 22.018 1.00 19.86 84 PHE A C 1
ATOM 625 O O . PHE A 1 84 ? 4.156 55.963 21.955 1.00 19.00 84 PHE A O 1
ATOM 633 N N . VAL A 1 85 ? 5.645 57.263 23.028 1.00 19.00 85 VAL A N 1
ATOM 634 C CA . VAL A 1 85 ? 5.836 56.280 24.092 1.00 19.87 85 VAL A CA 1
ATOM 635 C C . VAL A 1 85 ? 4.753 56.221 25.165 1.00 21.53 85 VAL A C 1
ATOM 636 O O . VAL A 1 85 ? 4.824 55.406 26.084 1.00 22.54 85 VAL A O 1
ATOM 640 N N . GLY A 1 86 ? 3.738 57.068 25.042 1.00 21.31 86 GLY A N 1
ATOM 641 C CA . GLY A 1 86 ? 2.669 57.053 26.023 1.00 20.37 86 GLY A CA 1
ATOM 642 C C . GLY A 1 86 ? 2.950 57.862 27.275 1.00 19.63 86 GLY A C 1
ATOM 643 O O . GLY A 1 86 ? 2.287 57.677 28.298 1.00 20.33 86 GLY A O 1
ATOM 644 N N . LEU A 1 87 ? 3.935 58.756 27.202 1.00 19.29 87 LEU A N 1
ATOM 645 C CA . LEU A 1 87 ? 4.295 59.622 28.327 1.00 19.41 87 LEU A CA 1
ATOM 646 C C . LEU A 1 87 ? 4.301 61.040 27.759 1.00 20.77 87 LEU A C 1
ATOM 647 O O . LEU A 1 87 ? 5.285 61.771 27.871 1.00 18.84 87 LEU A O 1
ATOM 652 N N . PRO A 1 88 ? 3.177 61.454 27.148 1.00 20.04 88 PRO A N 1
ATOM 653 C CA . PRO A 1 88 ? 3.004 62.767 26.526 1.00 19.78 88 PRO A CA 1
ATOM 654 C C . PRO A 1 88 ? 3.394 64.041 27.267 1.00 18.50 88 PRO A C 1
ATOM 655 O O . PRO A 1 88 ? 3.794 65.012 26.626 1.00 21.35 88 PRO A O 1
ATOM 659 N N . THR A 1 89 ? 3.275 64.061 28.590 1.00 19.68 89 THR A N 1
ATOM 660 C CA . THR A 1 89 ? 3.625 65.267 29.337 1.00 19.03 89 THR A CA 1
ATOM 661 C C . THR A 1 89 ? 5.034 65.231 29.932 1.00 19.59 89 THR A C 1
ATOM 662 O O . THR A 1 89 ? 5.476 66.212 30.540 1.00 19.61 89 THR A O 1
ATOM 666 N N . PHE A 1 90 ? 5.736 64.115 29.756 1.00 19.44 90 PHE A N 1
ATOM 667 C CA . PHE A 1 90 ? 7.086 63.970 30.310 1.00 19.32 90 PHE A CA 1
ATOM 668 C C . PHE A 1 90 ? 8.137 64.841 29.628 1.00 19.34 90 PHE A C 1
ATOM 669 O O . PHE A 1 90 ? 7.988 65.239 28.473 1.00 18.90 90 PHE A O 1
ATOM 677 N N . ARG A 1 91 ? 9.210 65.121 30.364 1.00 18.38 91 ARG A N 1
ATOM 678 C CA . ARG A 1 91 ? 10.296 65.967 29.876 1.00 20.49 91 ARG A CA 1
ATOM 679 C C . ARG A 1 91 ? 11.470 65.135 29.384 1.00 18.24 91 ARG A C 1
ATOM 680 O O . ARG A 1 91 ? 11.977 64.278 30.105 1.00 17.61 91 ARG A O 1
ATOM 688 N N . PHE A 1 92 ? 11.902 65.424 28.159 1.00 20.93 92 PHE A N 1
ATOM 689 C CA . PHE A 1 92 ? 12.986 64.699 27.507 1.00 19.10 92 PHE A CA 1
ATOM 690 C C . PHE A 1 92 ? 14.364 65.318 27.705 1.00 18.22 92 PHE A C 1
ATOM 691 O O . PHE A 1 92 ? 14.593 66.485 27.372 1.00 18.65 92 PHE A O 1
ATOM 699 N N . TRP A 1 93 ? 15.271 64.508 28.243 1.00 18.89 93 TRP A N 1
ATOM 700 C CA . TRP A 1 93 ? 16.659 64.885 28.497 1.00 19.00 93 TRP A CA 1
ATOM 701 C C . TRP A 1 93 ? 17.499 64.073 27.512 1.00 18.12 93 TRP A C 1
ATOM 702 O O . TRP A 1 93 ? 17.693 62.868 27.690 1.00 17.54 93 TRP A O 1
ATOM 713 N N . ALA A 1 94 ? 17.993 64.741 26.475 1.00 18.53 94 ALA A N 1
ATOM 714 C CA . ALA A 1 94 ? 18.772 64.077 25.432 1.00 18.09 94 ALA A CA 1
ATOM 715 C C . ALA A 1 94 ? 20.274 64.007 25.690 1.00 18.54 94 ALA A C 1
ATOM 716 O O . ALA A 1 94 ? 20.884 64.990 26.094 1.00 18.10 94 ALA A O 1
ATOM 718 N N . VAL A 1 95 ? 20.849 62.830 25.451 1.00 17.98 95 VAL A N 1
ATOM 719 C CA . VAL A 1 95 ? 22.285 62.607 25.598 1.00 18.49 95 VAL A CA 1
ATOM 720 C C . VAL A 1 95 ? 22.746 61.798 24.387 1.00 18.85 95 VAL A C 1
ATOM 721 O O . VAL A 1 95 ? 21.961 61.567 23.468 1.00 17.55 95 VAL A O 1
ATOM 725 N N . SER A 1 96 ? 23.999 61.351 24.369 1.00 18.22 96 SER A N 1
ATOM 726 C CA . SER A 1 96 ? 24.484 60.636 23.190 1.00 19.77 96 SER A CA 1
ATOM 727 C C . SER A 1 96 ? 24.636 59.119 23.261 1.00 19.68 96 SER A C 1
ATOM 728 O O . SER A 1 96 ? 24.896 58.477 22.238 1.00 19.36 96 SER A O 1
ATOM 731 N N . GLY A 1 97 ? 24.482 58.546 24.451 1.00 18.78 97 GLY A N 1
ATOM 732 C CA . GLY A 1 97 ? 24.619 57.105 24.596 1.00 19.02 97 GLY A CA 1
ATOM 733 C C . GLY A 1 97 ? 23.850 56.556 25.781 1.00 19.46 97 GLY A C 1
ATOM 734 O O . GLY A 1 97 ? 23.504 57.301 26.695 1.00 19.19 97 GLY A O 1
ATOM 735 N N . GLY A 1 98 ? 23.595 55.248 25.760 1.00 19.88 98 GLY A N 1
ATOM 736 C CA . GLY A 1 98 ? 22.856 54.595 26.828 1.00 20.86 98 GLY A CA 1
ATOM 737 C C . GLY A 1 98 ? 23.429 54.794 28.218 1.00 19.25 98 GLY A C 1
ATOM 738 O O . GLY A 1 98 ? 22.690 55.050 29.172 1.00 17.56 98 GLY A O 1
ATOM 739 N N . SER A 1 99 ? 24.746 54.678 28.357 1.00 18.91 99 SER A N 1
ATOM 740 C CA . SER A 1 99 ? 25.354 54.857 29.669 1.00 20.22 99 SER A CA 1
ATOM 741 C C . SER A 1 99 ? 25.166 56.271 30.200 1.00 19.47 99 SER A C 1
ATOM 742 O O . SER A 1 99 ? 25.006 56.471 31.405 1.00 21.51 99 SER A O 1
ATOM 745 N N . GLU A 1 100 ? 25.195 57.255 29.308 1.00 20.40 100 GLU A N 1
ATOM 746 C CA . GLU A 1 100 ? 25.002 58.632 29.728 1.00 19.91 100 GLU A CA 1
ATOM 747 C C . GLU A 1 100 ? 23.561 58.789 30.196 1.00 20.21 100 GLU A C 1
ATOM 748 O O . GLU A 1 100 ? 23.283 59.531 31.133 1.00 19.91 100 GLU A O 1
ATOM 754 N N . ALA A 1 101 ? 22.650 58.070 29.547 1.00 19.12 101 ALA A N 1
ATOM 755 C CA . ALA A 1 101 ? 21.234 58.164 29.890 1.00 21.08 101 ALA A CA 1
ATOM 756 C C . ALA A 1 101 ? 20.943 57.549 31.252 1.00 20.22 101 ALA A C 1
ATOM 757 O O . ALA A 1 101 ? 20.215 58.124 32.054 1.00 20.71 101 ALA A O 1
ATOM 759 N N . THR A 1 102 ? 21.508 56.375 31.507 1.00 21.32 102 THR A N 1
ATOM 760 C CA . THR A 1 102 ? 21.300 55.701 32.781 1.00 21.76 102 THR A CA 1
ATOM 761 C C . THR A 1 102 ? 21.942 56.507 33.908 1.00 20.59 102 THR A C 1
ATOM 762 O O . THR A 1 102 ? 21.356 56.665 34.980 1.00 19.61 102 THR A O 1
ATOM 766 N N . GLU A 1 103 ? 23.137 57.029 33.652 1.00 19.50 103 GLU A N 1
ATOM 767 C CA . GLU A 1 103 ? 23.847 57.842 34.631 1.00 20.46 103 GLU A CA 1
ATOM 768 C C . GLU A 1 103 ? 22.989 59.059 34.989 1.00 20.58 103 GLU A C 1
ATOM 769 O O . GLU A 1 103 ? 22.854 59.424 36.165 1.00 20.09 103 GLU A O 1
ATOM 775 N N . SER A 1 104 ? 22.401 59.677 33.966 1.00 18.46 104 SER A N 1
ATOM 776 C CA . SER A 1 104 ? 21.551 60.850 34.157 1.00 18.69 104 SER A CA 1
ATOM 777 C C . SER A 1 104 ? 20.316 60.513 34.980 1.00 18.70 104 SER A C 1
ATOM 778 O O . SER A 1 104 ? 19.875 61.307 35.817 1.00 18.25 104 SER A O 1
ATOM 781 N N . ALA A 1 105 ? 19.755 59.337 34.729 1.00 18.00 105 ALA A N 1
ATOM 782 C CA . ALA A 1 105 ? 18.563 58.897 35.445 1.00 20.21 105 ALA A CA 1
ATOM 783 C C . ALA A 1 105 ? 18.851 58.731 36.934 1.00 21.52 105 ALA A C 1
ATOM 784 O O . ALA A 1 105 ? 18.058 59.155 37.777 1.00 21.60 105 ALA A O 1
ATOM 786 N N . VAL A 1 106 ? 19.982 58.114 37.260 1.00 19.63 106 VAL A N 1
ATOM 787 C CA . VAL A 1 106 ? 20.344 57.916 38.662 1.00 21.66 106 VAL A CA 1
ATOM 788 C C . VAL A 1 106 ? 20.637 59.248 39.348 1.00 22.30 106 VAL A C 1
ATOM 789 O O . VAL A 1 106 ? 20.216 59.476 40.485 1.00 21.76 106 VAL A O 1
ATOM 793 N N . LYS A 1 107 ? 21.352 60.136 38.664 1.00 21.64 107 LYS A N 1
ATOM 794 C CA . LYS A 1 107 ? 21.649 61.434 39.252 1.00 23.76 107 LYS A CA 1
ATOM 795 C C . LYS A 1 107 ? 20.362 62.233 39.471 1.00 23.18 107 LYS A C 1
ATOM 796 O O . LYS A 1 107 ? 20.222 62.936 40.470 1.00 22.76 107 LYS A O 1
ATOM 802 N N . LEU A 1 108 ? 19.419 62.114 38.540 1.00 21.29 108 LEU A N 1
ATOM 803 C CA . LEU A 1 108 ? 18.153 62.824 38.651 1.00 21.03 108 LEU A CA 1
ATOM 804 C C . LEU A 1 108 ? 17.328 62.306 39.828 1.00 20.71 108 LEU A C 1
ATOM 805 O O . LEU A 1 108 ? 16.737 63.089 40.572 1.00 22.80 108 LEU A O 1
ATOM 810 N N . ALA A 1 109 ? 17.285 60.988 39.988 1.00 21.56 109 ALA A N 1
ATOM 811 C CA . ALA A 1 109 ? 16.528 60.374 41.079 1.00 21.64 109 ALA A CA 1
ATOM 812 C C . ALA A 1 109 ? 17.079 60.808 42.431 1.00 23.09 109 ALA A C 1
ATOM 813 O O . ALA A 1 109 ? 16.325 61.075 43.371 1.00 23.00 109 ALA A O 1
ATOM 815 N N . ARG A 1 110 ? 18.402 60.866 42.532 1.00 22.92 110 ARG A N 1
ATOM 816 C CA . ARG A 1 110 ? 19.036 61.272 43.776 1.00 24.54 110 ARG A CA 1
ATOM 817 C C . ARG A 1 110 ? 18.826 62.750 44.051 1.00 25.23 110 ARG A C 1
ATOM 818 O O . ARG A 1 110 ? 18.543 63.140 45.182 1.00 25.33 110 ARG A O 1
ATOM 826 N N . GLN A 1 111 ? 18.947 63.574 43.017 1.00 24.52 111 GLN A N 1
ATOM 827 C CA . GLN A 1 111 ? 18.760 65.006 43.187 1.00 24.67 111 GLN A CA 1
ATOM 828 C C . GLN A 1 111 ? 17.322 65.331 43.585 1.00 24.71 111 GLN A C 1
ATOM 829 O O . GLN A 1 111 ? 17.076 66.285 44.323 1.00 25.15 111 GLN A O 1
ATOM 835 N N . TYR A 1 112 ? 16.379 64.538 43.084 1.00 24.24 112 TYR A N 1
ATOM 836 C CA . TYR A 1 112 ? 14.959 64.726 43.381 1.00 24.50 112 TYR A CA 1
ATOM 837 C C . TYR A 1 112 ? 14.724 64.799 44.891 1.00 25.73 112 TYR A C 1
ATOM 838 O O . TYR A 1 112 ? 14.026 65.689 45.385 1.00 26.40 112 TYR A O 1
ATOM 847 N N . HIS A 1 113 ? 15.320 63.861 45.617 1.00 25.52 113 HIS A N 1
ATOM 848 C CA . HIS A 1 113 ? 15.157 63.806 47.062 1.00 27.41 113 HIS A CA 1
ATOM 849 C C . HIS A 1 113 ? 15.930 64.895 47.787 1.00 28.22 113 HIS A C 1
ATOM 850 O O . HIS A 1 113 ? 15.497 65.375 48.833 1.00 27.91 113 HIS A O 1
ATOM 857 N N . VAL A 1 114 ? 17.065 65.292 47.224 1.00 28.70 114 VAL A N 1
ATOM 858 C CA . VAL A 1 114 ? 17.857 66.356 47.817 1.00 30.13 114 VAL A CA 1
ATOM 859 C C . VAL A 1 114 ? 17.052 67.654 47.751 1.00 30.43 114 VAL A C 1
ATOM 860 O O . VAL A 1 114 ? 17.047 68.444 48.701 1.00 29.21 114 VAL A O 1
ATOM 864 N N . GLU A 1 115 ? 16.370 67.866 46.626 1.00 29.42 115 GLU A N 1
ATOM 865 C CA . GLU A 1 115 ? 15.554 69.061 46.439 1.00 30.81 115 GLU A CA 1
ATOM 866 C C . GLU A 1 115 ? 14.391 69.064 47.432 1.00 31.79 115 GLU A C 1
ATOM 867 O O . GLU A 1 115 ? 13.923 70.124 47.846 1.00 32.33 115 GLU A O 1
ATOM 873 N N . ARG A 1 116 ? 13.931 67.873 47.811 1.00 31.57 116 ARG A N 1
ATOM 874 C CA . ARG A 1 116 ? 12.816 67.742 48.745 1.00 33.34 116 ARG A CA 1
ATOM 875 C C . ARG A 1 116 ? 13.268 67.673 50.204 1.00 33.82 116 ARG A C 1
ATOM 876 O O . ARG A 1 116 ? 12.475 67.377 51.096 1.00 35.32 116 ARG A O 1
ATOM 884 N N . GLY A 1 117 ? 14.546 67.942 50.442 1.00 34.52 117 GLY A N 1
ATOM 885 C CA . GLY A 1 117 ? 15.062 67.916 51.798 1.00 35.64 117 GLY A CA 1
ATOM 886 C C . GLY A 1 117 ? 15.263 66.535 52.394 1.00 35.80 117 GLY A C 1
ATOM 887 O O . GLY A 1 117 ? 15.228 66.376 53.615 1.00 35.40 117 GLY A O 1
ATOM 888 N N . GLU A 1 118 ? 15.473 65.537 51.540 1.00 34.96 118 GLU A N 1
ATOM 889 C CA . GLU A 1 118 ? 15.698 64.168 51.997 1.00 36.47 118 GLU A CA 1
ATOM 890 C C . GLU A 1 118 ? 16.982 63.616 51.377 1.00 36.55 118 GLU A C 1
ATOM 891 O O . GLU A 1 118 ? 16.950 62.650 50.611 1.00 35.77 118 GLU A O 1
ATOM 897 N N . PRO A 1 119 ? 18.134 64.223 51.706 1.00 36.32 119 PRO A N 1
ATOM 898 C CA . PRO A 1 119 ? 19.429 63.786 51.173 1.00 34.97 119 PRO A CA 1
ATOM 899 C C . PRO A 1 119 ? 19.816 62.371 51.606 1.00 34.67 119 PRO A C 1
ATOM 900 O O . PRO A 1 119 ? 20.750 61.778 51.063 1.00 34.58 119 PRO A O 1
ATOM 904 N N . GLY A 1 120 ? 19.091 61.834 52.583 1.00 33.33 120 GLY A N 1
ATOM 905 C CA . GLY A 1 120 ? 19.372 60.493 53.062 1.00 33.95 120 GLY A CA 1
ATOM 906 C C . GLY A 1 120 ? 18.997 59.410 52.067 1.00 34.18 120 GLY A C 1
ATOM 907 O O . GLY A 1 120 ? 19.514 58.294 52.132 1.00 34.72 120 GLY A O 1
ATOM 908 N N . ARG A 1 121 ? 18.083 59.728 51.155 1.00 34.11 121 ARG A N 1
ATOM 909 C CA . ARG A 1 121 ? 17.650 58.774 50.137 1.00 33.53 121 ARG A CA 1
ATOM 910 C C . ARG A 1 121 ? 18.702 58.741 49.033 1.00 32.87 121 ARG A C 1
ATOM 911 O O . ARG A 1 121 ? 18.629 59.508 48.072 1.00 31.30 121 ARG A O 1
ATOM 919 N N . PHE A 1 122 ? 19.672 57.844 49.168 1.00 32.50 122 PHE A N 1
ATOM 920 C CA . PHE A 1 122 ? 20.755 57.750 48.196 1.00 33.21 122 PHE A CA 1
ATOM 921 C C . PHE A 1 122 ? 20.879 56.392 47.511 1.00 31.10 122 PHE A C 1
ATOM 922 O O . PHE A 1 122 ? 21.525 56.280 46.476 1.00 32.00 122 PHE A O 1
ATOM 930 N N . LYS A 1 123 ? 20.266 55.363 48.086 1.00 30.17 123 LYS A N 1
ATOM 931 C CA . LYS A 1 123 ? 20.355 54.020 47.520 1.00 27.23 123 LYS A CA 1
ATOM 932 C C . LYS A 1 123 ? 19.534 53.824 46.254 1.00 26.79 123 LYS A C 1
ATOM 933 O O . LYS A 1 123 ? 18.397 54.288 46.158 1.00 25.39 123 LYS A O 1
ATOM 939 N N . VAL A 1 124 ? 20.124 53.130 45.287 1.00 24.62 124 VAL A N 1
ATOM 940 C CA . VAL A 1 124 ? 19.448 52.823 44.032 1.00 24.05 124 VAL A CA 1
ATOM 941 C C . VAL A 1 124 ? 19.338 51.307 43.954 1.00 23.85 124 VAL A C 1
ATOM 942 O O . VAL A 1 124 ? 20.336 50.605 43.809 1.00 24.98 124 VAL A O 1
ATOM 946 N N . ILE A 1 125 ? 18.120 50.797 44.080 1.00 23.66 125 ILE A N 1
ATOM 947 C CA . ILE A 1 125 ? 17.902 49.364 44.017 1.00 23.12 125 ILE A CA 1
ATOM 948 C C . ILE A 1 125 ? 17.851 48.928 42.559 1.00 23.94 125 ILE A C 1
ATOM 949 O O . ILE A 1 125 ? 17.181 49.560 41.745 1.00 22.75 125 ILE A O 1
ATOM 954 N N . THR A 1 126 ? 18.605 47.882 42.231 1.00 24.29 126 THR A N 1
ATOM 955 C CA . THR A 1 126 ? 18.595 47.313 40.888 1.00 25.22 126 THR A CA 1
ATOM 956 C C . THR A 1 126 ? 18.283 45.836 41.077 1.00 25.94 126 THR A C 1
ATOM 957 O O . THR A 1 126 ? 18.187 45.360 42.212 1.00 27.14 126 THR A O 1
ATOM 961 N N . ARG A 1 127 ? 18.136 45.107 39.980 1.00 23.68 127 ARG A N 1
ATOM 962 C CA . ARG A 1 127 ? 17.770 43.700 40.057 1.00 24.43 127 ARG A CA 1
ATOM 963 C C . ARG A 1 127 ? 18.752 42.765 39.363 1.00 24.79 127 ARG A C 1
ATOM 964 O O . ARG A 1 127 ? 19.174 43.022 38.241 1.00 24.83 127 ARG A O 1
ATOM 972 N N . VAL A 1 128 ? 19.116 41.678 40.038 1.00 24.62 128 VAL A N 1
ATOM 973 C CA . VAL A 1 128 ? 20.033 40.703 39.454 1.00 24.83 128 VAL A CA 1
ATOM 974 C C . VAL A 1 128 ? 19.400 40.146 38.174 1.00 25.04 128 VAL A C 1
ATOM 975 O O . VAL A 1 128 ? 18.200 39.900 38.134 1.00 25.81 128 VAL A O 1
ATOM 979 N N . PRO A 1 129 ? 20.193 39.951 37.105 1.00 25.78 129 PRO A N 1
ATOM 980 C CA . PRO A 1 129 ? 21.629 40.206 36.975 1.00 26.34 129 PRO A CA 1
ATOM 981 C C . PRO A 1 129 ? 21.889 41.449 36.126 1.00 28.53 129 PRO A C 1
ATOM 982 O O . PRO A 1 129 ? 22.983 41.624 35.587 1.00 28.71 129 PRO A O 1
ATOM 986 N N . SER A 1 130 ? 20.876 42.301 36.001 1.00 28.58 130 SER A N 1
ATOM 987 C CA . SER A 1 130 ? 20.994 43.524 35.213 1.00 30.81 130 SER A CA 1
ATOM 988 C C . SER A 1 130 ? 22.099 44.421 35.759 1.00 32.42 130 SER A C 1
ATOM 989 O O . SER A 1 130 ? 23.022 44.785 35.036 1.00 37.89 130 SER A O 1
ATOM 992 N N . ARG A 1 156 ? 29.628 52.925 46.446 1.00 45.39 156 ARG A N 1
ATOM 993 C CA . ARG A 1 156 ? 29.792 51.908 47.477 1.00 42.89 156 ARG A CA 1
ATOM 994 C C . ARG A 1 156 ? 28.718 50.826 47.368 1.00 40.51 156 ARG A C 1
ATOM 995 O O . ARG A 1 156 ? 27.565 51.115 47.051 1.00 37.45 156 ARG A O 1
ATOM 1003 N N . PRO A 1 157 ? 29.089 49.563 47.641 1.00 38.29 157 PRO A N 1
ATOM 1004 C CA . PRO A 1 157 ? 28.170 48.421 47.573 1.00 38.18 157 PRO A CA 1
ATOM 1005 C C . PRO A 1 157 ? 26.837 48.617 48.297 1.00 37.46 157 PRO A C 1
ATOM 1006 O O . PRO A 1 157 ? 25.785 48.260 47.764 1.00 38.46 157 PRO A O 1
ATOM 1010 N N . GLU A 1 158 ? 26.877 49.179 49.503 1.00 36.17 158 GLU A N 1
ATOM 1011 C CA . GLU A 1 158 ? 25.655 49.391 50.281 1.00 36.15 158 GLU A CA 1
ATOM 1012 C C . GLU A 1 158 ? 24.671 50.324 49.593 1.00 35.20 158 GLU A C 1
ATOM 1013 O O . GLU A 1 158 ? 23.475 50.294 49.880 1.00 35.65 158 GLU A O 1
ATOM 1019 N N . ALA A 1 159 ? 25.175 51.167 48.698 1.00 33.14 159 ALA A N 1
ATOM 1020 C CA . ALA A 1 159 ? 24.325 52.116 47.994 1.00 32.57 159 ALA A CA 1
ATOM 1021 C C . ALA A 1 159 ? 23.599 51.471 46.822 1.00 31.16 159 ALA A C 1
ATOM 1022 O O . ALA A 1 159 ? 22.770 52.108 46.170 1.00 32.13 159 ALA A O 1
ATOM 1024 N N . TRP A 1 160 ? 23.901 50.204 46.563 1.00 29.52 160 TRP A N 1
ATOM 1025 C CA . TRP A 1 160 ? 23.277 49.505 45.453 1.00 29.22 160 TRP A CA 1
ATOM 1026 C C . TRP A 1 160 ? 22.694 48.145 45.810 1.00 29.28 160 TRP A C 1
ATOM 1027 O O . TRP A 1 160 ? 23.220 47.108 45.410 1.00 29.20 160 TRP A O 1
ATOM 1038 N N . PRO A 1 161 ? 21.582 48.139 46.567 1.00 29.03 161 PRO A N 1
ATOM 1039 C CA . PRO A 1 161 ? 20.892 46.919 46.994 1.00 29.29 161 PRO A CA 1
ATOM 1040 C C . PRO A 1 161 ? 20.421 46.140 45.770 1.00 28.93 161 PRO A C 1
ATOM 1041 O O . PRO A 1 161 ? 20.098 46.731 44.740 1.00 28.46 161 PRO A O 1
ATOM 1045 N N . LYS A 1 162 ? 20.367 44.819 45.886 1.00 27.80 162 LYS A N 1
ATOM 1046 C CA . LYS A 1 162 ? 19.953 43.984 44.763 1.00 29.80 162 LYS A CA 1
ATOM 1047 C C . LYS A 1 162 ? 18.696 43.165 45.025 1.00 29.66 162 LYS A C 1
ATOM 1048 O O . LYS A 1 162 ? 18.606 42.448 46.021 1.00 30.35 162 LYS A O 1
ATOM 1054 N N . LEU A 1 163 ? 17.725 43.277 44.124 1.00 28.44 163 LEU A N 1
ATOM 1055 C CA . LEU A 1 163 ? 16.488 42.512 44.222 1.00 28.07 163 LEU A CA 1
ATOM 1056 C C . LEU A 1 163 ? 16.765 41.235 43.430 1.00 28.09 163 LEU A C 1
ATOM 1057 O O . LEU A 1 163 ? 17.458 41.275 42.415 1.00 27.58 163 LEU A O 1
ATOM 1062 N N . PRO A 1 164 ? 16.246 40.085 43.889 1.00 27.74 164 PRO A N 1
ATOM 1063 C CA . PRO A 1 164 ? 16.467 38.814 43.185 1.00 28.20 164 PRO A CA 1
ATOM 1064 C C . PRO A 1 164 ? 15.940 38.870 41.753 1.00 27.58 164 PRO A C 1
ATOM 1065 O O . PRO A 1 164 ? 14.993 39.602 41.470 1.00 27.65 164 PRO A O 1
ATOM 1069 N N . LYS A 1 165 ? 16.540 38.103 40.849 1.00 27.48 165 LYS A N 1
ATOM 1070 C CA . LYS A 1 165 ? 16.072 38.121 39.470 1.00 28.85 165 LYS A CA 1
ATOM 1071 C C . LYS A 1 165 ? 14.624 37.658 39.409 1.00 29.54 165 LYS A C 1
ATOM 1072 O O . LYS A 1 165 ? 14.156 36.925 40.282 1.00 28.47 165 LYS A O 1
ATOM 1078 N N . PRO A 1 166 ? 13.887 38.098 38.380 1.00 30.41 166 PRO A N 1
ATOM 1079 C CA . PRO A 1 166 ? 12.483 37.713 38.225 1.00 31.61 166 PRO A CA 1
ATOM 1080 C C . PRO A 1 166 ? 12.331 36.208 38.020 1.00 32.39 166 PRO A C 1
ATOM 1081 O O . PRO A 1 166 ? 13.231 35.546 37.500 1.00 31.15 166 PRO A O 1
ATOM 1085 N N . ASP A 1 167 ? 11.185 35.681 38.436 1.00 32.58 167 ASP A N 1
ATOM 1086 C CA . ASP A 1 167 ? 10.872 34.263 38.289 1.00 34.56 167 ASP A CA 1
ATOM 1087 C C . ASP A 1 167 ? 9.490 34.188 37.641 1.00 34.11 167 ASP A C 1
ATOM 1088 O O . ASP A 1 167 ? 8.475 34.228 38.333 1.00 33.98 167 ASP A O 1
ATOM 1093 N N . PRO A 1 168 ? 9.435 34.084 36.302 1.00 35.98 168 PRO A N 1
ATOM 1094 C CA . PRO A 1 168 ? 8.161 34.010 35.576 1.00 37.02 168 PRO A CA 1
ATOM 1095 C C . PRO A 1 168 ? 7.289 32.814 35.955 1.00 38.66 168 PRO A C 1
ATOM 1096 O O . PRO A 1 168 ? 6.086 32.806 35.695 1.00 37.96 168 PRO A O 1
ATOM 1100 N N . ALA A 1 169 ? 7.900 31.805 36.568 1.00 39.33 169 ALA A N 1
ATOM 1101 C CA . ALA A 1 169 ? 7.164 30.619 36.984 1.00 40.61 169 ALA A CA 1
ATOM 1102 C C . ALA A 1 169 ? 6.372 30.969 38.236 1.00 41.38 169 ALA A C 1
ATOM 1103 O O . ALA A 1 169 ? 5.417 30.282 38.602 1.00 42.53 169 ALA A O 1
ATOM 1105 N N . ARG A 1 170 ? 6.783 32.055 38.880 1.00 41.55 170 ARG A N 1
ATOM 1106 C CA . ARG A 1 170 ? 6.154 32.538 40.100 1.00 41.90 170 ARG A CA 1
ATOM 1107 C C . ARG A 1 170 ? 5.089 33.572 39.734 1.00 41.43 170 ARG A C 1
ATOM 1108 O O . ARG A 1 170 ? 5.093 34.110 38.625 1.00 39.89 170 ARG A O 1
ATOM 1116 N N . ASN A 1 171 ? 4.170 33.841 40.656 1.00 40.35 171 ASN A N 1
ATOM 1117 C CA . ASN A 1 171 ? 3.123 34.821 40.401 1.00 40.04 171 ASN A CA 1
ATOM 1118 C C . ASN A 1 171 ? 3.745 36.215 40.291 1.00 37.82 171 ASN A C 1
ATOM 1119 O O . ASN A 1 171 ? 4.589 36.587 41.104 1.00 38.39 171 ASN A O 1
ATOM 1124 N N . GLY A 1 172 ? 3.323 36.972 39.281 1.00 36.30 172 GLY A N 1
ATOM 1125 C CA . GLY A 1 172 ? 3.853 38.312 39.059 1.00 34.58 172 GLY A CA 1
ATOM 1126 C C . GLY A 1 172 ? 3.857 39.229 40.269 1.00 33.49 172 GLY A C 1
ATOM 1127 O O . GLY A 1 172 ? 4.889 39.808 40.610 1.00 30.89 172 GLY A O 1
ATOM 1128 N N . ALA A 1 173 ? 2.703 39.377 40.913 1.00 33.26 173 ALA A N 1
ATOM 1129 C CA . ALA A 1 173 ? 2.590 40.232 42.089 1.00 32.96 173 ALA A CA 1
ATOM 1130 C C . ALA A 1 173 ? 3.384 39.641 43.246 1.00 33.00 173 ALA A C 1
ATOM 1131 O O . ALA A 1 173 ? 4.065 40.359 43.981 1.00 31.90 173 ALA A O 1
ATOM 1133 N N . GLU A 1 174 ? 3.289 38.324 43.406 1.00 32.74 174 GLU A N 1
ATOM 1134 C CA . GLU A 1 174 ? 4.003 37.623 44.463 1.00 33.36 174 GLU A CA 1
ATOM 1135 C C . GLU A 1 174 ? 5.505 37.835 44.301 1.00 32.45 174 GLU A C 1
ATOM 1136 O O . GLU A 1 174 ? 6.220 38.091 45.271 1.00 33.34 174 GLU A O 1
ATOM 1142 N N . ASP A 1 175 ? 5.969 37.732 43.062 1.00 31.55 175 ASP A N 1
ATOM 1143 C CA . ASP A 1 175 ? 7.380 37.905 42.737 1.00 30.64 175 ASP A CA 1
ATOM 1144 C C . ASP A 1 175 ? 7.826 39.333 43.075 1.00 29.35 175 ASP A C 1
ATOM 1145 O O . ASP A 1 175 ? 8.854 39.540 43.718 1.00 29.82 175 ASP A O 1
ATOM 1150 N N . ALA A 1 176 ? 7.039 40.316 42.650 1.00 29.99 176 ALA A N 1
ATOM 1151 C CA . ALA A 1 176 ? 7.361 41.719 42.897 1.00 29.18 176 ALA A CA 1
ATOM 1152 C C . ALA A 1 176 ? 7.330 42.117 44.374 1.00 30.61 176 ALA A C 1
ATOM 1153 O O . ALA A 1 176 ? 8.023 43.052 44.784 1.00 28.67 176 ALA A O 1
ATOM 1155 N N . GLU A 1 177 ? 6.525 41.418 45.169 1.00 31.14 177 GLU A N 1
ATOM 1156 C CA . GLU A 1 177 ? 6.422 41.724 46.596 1.00 32.33 177 GLU A CA 1
ATOM 1157 C C . GLU A 1 177 ? 7.796 41.778 47.258 1.00 31.46 177 GLU A C 1
ATOM 1158 O O . GLU A 1 177 ? 7.981 42.466 48.261 1.00 30.85 177 GLU A O 1
ATOM 1164 N N . GLY A 1 178 ? 8.754 41.049 46.693 1.00 30.49 178 GLY A N 1
ATOM 1165 C CA . GLY A 1 178 ? 10.097 41.041 47.247 1.00 30.91 178 GLY A CA 1
ATOM 1166 C C . GLY A 1 178 ? 10.720 42.425 47.320 1.00 29.97 178 GLY A C 1
ATOM 1167 O O . GLY A 1 178 ? 11.626 42.665 48.120 1.00 31.36 178 GLY A O 1
ATOM 1168 N N . LEU A 1 179 ? 10.245 43.344 46.485 1.00 29.33 179 LEU A N 1
ATOM 1169 C CA . LEU A 1 179 ? 10.779 44.702 46.495 1.00 28.24 179 LEU A CA 1
ATOM 1170 C C . LEU A 1 179 ? 10.390 45.423 47.783 1.00 28.94 179 LEU A C 1
ATOM 1171 O O . LEU A 1 179 ? 11.181 46.186 48.340 1.00 30.26 179 LEU A O 1
ATOM 1176 N N . ARG A 1 180 ? 9.172 45.178 48.262 1.00 29.67 180 ARG A N 1
ATOM 1177 C CA . ARG A 1 180 ? 8.705 45.815 49.492 1.00 31.15 180 ARG A CA 1
ATOM 1178 C C . ARG A 1 180 ? 9.516 45.300 50.677 1.00 30.95 180 ARG A C 1
ATOM 1179 O O . ARG A 1 180 ? 9.954 46.073 51.529 1.00 31.49 180 ARG A O 1
ATOM 1187 N N . ALA A 1 181 ? 9.716 43.988 50.720 1.00 31.99 181 ALA A N 1
ATOM 1188 C CA . ALA A 1 181 ? 10.481 43.367 51.795 1.00 32.16 181 ALA A CA 1
ATOM 1189 C C . ALA A 1 181 ? 11.894 43.943 51.823 1.00 32.04 181 ALA A C 1
ATOM 1190 O O . ALA A 1 181 ? 12.449 44.207 52.892 1.00 31.36 181 ALA A O 1
ATOM 1192 N N . LEU A 1 182 ? 12.470 44.139 50.641 1.00 31.21 182 LEU A N 1
ATOM 1193 C CA . LEU A 1 182 ? 13.817 44.687 50.528 1.00 30.23 182 LEU A CA 1
ATOM 1194 C C . LEU A 1 182 ? 13.858 46.128 51.024 1.00 30.05 182 LEU A C 1
ATOM 1195 O O . LEU A 1 182 ? 14.816 46.542 51.676 1.00 30.11 182 LEU A O 1
ATOM 1200 N N . LEU A 1 183 ? 12.812 46.888 50.710 1.00 30.84 183 LEU A N 1
ATOM 1201 C CA . LEU A 1 183 ? 12.720 48.282 51.134 1.00 33.23 183 LEU A CA 1
ATOM 1202 C C . LEU A 1 183 ? 12.672 48.398 52.655 1.00 35.39 183 LEU A C 1
ATOM 1203 O O . LEU A 1 183 ? 13.296 49.282 53.246 1.00 35.24 183 LEU A O 1
ATOM 1208 N N . GLU A 1 184 ? 11.928 47.495 53.285 1.00 37.81 184 GLU A N 1
ATOM 1209 C CA . GLU A 1 184 ? 11.796 47.490 54.735 1.00 40.71 184 GLU A CA 1
ATOM 1210 C C . GLU A 1 184 ? 13.122 47.072 55.368 1.00 40.89 184 GLU A C 1
ATOM 1211 O O . GLU A 1 184 ? 13.476 47.523 56.456 1.00 41.55 184 GLU A O 1
ATOM 1217 N N . ARG A 1 185 ? 13.852 46.213 54.667 1.00 41.05 185 ARG A N 1
ATOM 1218 C CA . ARG A 1 185 ? 15.147 45.729 55.131 1.00 41.91 185 ARG A CA 1
ATOM 1219 C C . ARG A 1 185 ? 16.185 46.851 55.050 1.00 41.83 185 ARG A C 1
ATOM 1220 O O . ARG A 1 185 ? 17.031 46.999 55.935 1.00 41.59 185 ARG A O 1
ATOM 1228 N N . GLU A 1 186 ? 16.103 47.641 53.984 1.00 39.72 186 GLU A N 1
ATOM 1229 C CA . GLU A 1 186 ? 17.029 48.747 53.751 1.00 38.70 186 GLU A CA 1
ATOM 1230 C C . GLU A 1 186 ? 16.624 50.034 54.457 1.00 38.46 186 GLU A C 1
ATOM 1231 O O . GLU A 1 186 ? 17.474 50.859 54.800 1.00 37.83 186 GLU A O 1
ATOM 1237 N N . GLY A 1 187 ? 15.323 50.205 54.656 1.00 38.01 187 GLY A N 1
ATOM 1238 C CA . GLY A 1 187 ? 14.827 51.418 55.273 1.00 38.10 187 GLY A CA 1
ATOM 1239 C C . GLY A 1 187 ? 14.498 52.362 54.132 1.00 38.41 187 GLY A C 1
ATOM 1240 O O . GLY A 1 187 ? 15.391 53.011 53.586 1.00 38.08 187 GLY A O 1
ATOM 1241 N N . PRO A 1 188 ? 13.219 52.461 53.742 1.00 37.99 188 PRO A N 1
ATOM 1242 C CA . PRO A 1 188 ? 12.816 53.343 52.644 1.00 37.16 188 PRO A CA 1
ATOM 1243 C C . PRO A 1 188 ? 13.362 54.766 52.704 1.00 36.53 188 PRO A C 1
ATOM 1244 O O . PRO A 1 188 ? 13.571 55.395 51.666 1.00 35.05 188 PRO A O 1
ATOM 1248 N N . GLU A 1 189 ? 13.607 55.270 53.911 1.00 35.38 189 GLU A N 1
ATOM 1249 C CA . GLU A 1 189 ? 14.119 56.627 54.060 1.00 35.20 189 GLU A CA 1
ATOM 1250 C C . GLU A 1 189 ? 15.539 56.770 53.522 1.00 33.98 189 GLU A C 1
ATOM 1251 O O . GLU A 1 189 ? 16.064 57.878 53.427 1.00 33.52 189 GLU A O 1
ATOM 1257 N N . THR A 1 190 ? 16.161 55.650 53.172 1.00 32.95 190 THR A N 1
ATOM 1258 C CA . THR A 1 190 ? 17.523 55.676 52.648 1.00 31.73 190 THR A CA 1
ATOM 1259 C C . THR A 1 190 ? 17.558 55.281 51.175 1.00 31.35 190 THR A C 1
ATOM 1260 O O . THR A 1 190 ? 18.630 55.179 50.582 1.00 30.66 190 THR A O 1
ATOM 1264 N N . VAL A 1 191 ? 16.387 55.055 50.589 1.00 30.29 191 VAL A N 1
ATOM 1265 C CA . VAL A 1 191 ? 16.316 54.661 49.185 1.00 28.64 191 VAL A CA 1
ATOM 1266 C C . VAL A 1 191 ? 15.778 55.771 48.288 1.00 27.20 191 VAL A C 1
ATOM 1267 O O . VAL A 1 191 ? 14.757 56.394 48.581 1.00 26.38 191 VAL A O 1
ATOM 1271 N N . ALA A 1 192 ? 16.475 55.999 47.182 1.00 25.35 192 ALA A N 1
ATOM 1272 C CA . ALA A 1 192 ? 16.082 57.022 46.228 1.00 23.68 192 ALA A CA 1
ATOM 1273 C C . ALA A 1 192 ? 15.279 56.444 45.070 1.00 23.46 192 ALA A C 1
ATOM 1274 O O . ALA A 1 192 ? 14.361 57.084 44.555 1.00 22.75 192 ALA A O 1
ATOM 1276 N N . ALA A 1 193 ? 15.610 55.229 44.653 1.00 22.74 193 ALA A N 1
ATOM 1277 C CA . ALA A 1 193 ? 14.905 54.671 43.518 1.00 22.93 193 ALA A CA 1
ATOM 1278 C C . ALA A 1 193 ? 15.079 53.181 43.303 1.00 22.32 193 ALA A C 1
ATOM 1279 O O . ALA A 1 193 ? 15.909 52.530 43.934 1.00 23.52 193 ALA A O 1
ATOM 1281 N N . PHE A 1 194 ? 14.262 52.664 42.391 1.00 21.51 194 PHE A N 1
ATOM 1282 C CA . PHE A 1 194 ? 14.311 51.272 41.965 1.00 20.85 194 PHE A CA 1
ATOM 1283 C C . PHE A 1 194 ? 14.429 51.368 40.449 1.00 21.65 194 PHE A C 1
ATOM 1284 O O . PHE A 1 194 ? 13.580 51.983 39.801 1.00 22.07 194 PHE A O 1
ATOM 1292 N N . MET A 1 195 ? 15.489 50.794 39.887 1.00 21.59 195 MET A N 1
ATOM 1293 C CA . MET A 1 195 ? 15.689 50.826 38.441 1.00 20.77 195 MET A CA 1
ATOM 1294 C C . MET A 1 195 ? 15.666 49.395 37.915 1.00 20.67 195 MET A C 1
ATOM 1295 O O . MET A 1 195 ? 16.253 48.497 38.517 1.00 20.06 195 MET A O 1
ATOM 1300 N N . ALA A 1 196 ? 14.983 49.179 36.795 1.00 19.89 196 ALA A N 1
ATOM 1301 C CA . ALA A 1 196 ? 14.901 47.843 36.221 1.00 20.09 196 ALA A CA 1
ATOM 1302 C C . ALA A 1 196 ? 14.601 47.850 34.732 1.00 20.60 196 ALA A C 1
ATOM 1303 O O . ALA A 1 196 ? 13.959 48.768 34.223 1.00 19.13 196 ALA A O 1
ATOM 1305 N N . GLU A 1 197 ? 15.097 46.829 34.038 1.00 20.31 197 GLU A N 1
ATOM 1306 C CA . GLU A 1 197 ? 14.817 46.652 32.616 1.00 21.62 197 GLU A CA 1
ATOM 1307 C C . GLU A 1 197 ? 13.480 45.904 32.634 1.00 21.02 197 GLU A C 1
ATOM 1308 O O . GLU A 1 197 ? 13.388 44.842 33.243 1.00 22.73 197 GLU A O 1
ATOM 1314 N N . PRO A 1 198 ? 12.425 46.443 31.987 1.00 22.07 198 PRO A N 1
ATOM 1315 C CA . PRO A 1 198 ? 11.143 45.719 32.004 1.00 21.41 198 PRO A CA 1
ATOM 1316 C C . PRO A 1 198 ? 11.346 44.265 31.581 1.00 22.94 198 PRO A C 1
ATOM 1317 O O . PRO A 1 198 ? 10.893 43.336 32.252 1.00 24.98 198 PRO A O 1
ATOM 1321 N N . VAL A 1 199 ? 12.025 44.088 30.455 1.00 22.97 199 VAL A N 1
ATOM 1322 C CA . VAL A 1 199 ? 12.374 42.770 29.942 1.00 22.56 199 VAL A CA 1
ATOM 1323 C C . VAL A 1 199 ? 13.901 42.837 29.953 1.00 23.35 199 VAL A C 1
ATOM 1324 O O . VAL A 1 199 ? 14.482 43.774 29.406 1.00 22.99 199 VAL A O 1
ATOM 1328 N N . VAL A 1 200 ? 14.540 41.859 30.586 1.00 24.52 200 VAL A N 1
ATOM 1329 C CA . VAL A 1 200 ? 15.998 41.840 30.699 1.00 25.30 200 VAL A CA 1
ATOM 1330 C C . VAL A 1 200 ? 16.728 41.637 29.376 1.00 25.76 200 VAL A C 1
ATOM 1331 O O . VAL A 1 200 ? 16.259 40.910 28.496 1.00 24.84 200 VAL A O 1
ATOM 1335 N N . GLY A 1 201 ? 17.884 42.292 29.255 1.00 26.76 201 GLY A N 1
ATOM 1336 C CA . GLY A 1 201 ? 18.694 42.196 28.055 1.00 28.59 201 GLY A CA 1
ATOM 1337 C C . GLY A 1 201 ? 19.693 41.051 28.077 1.00 30.17 201 GLY A C 1
ATOM 1338 O O . GLY A 1 201 ? 19.359 39.937 28.466 1.00 29.03 201 GLY A O 1
ATOM 1339 N N . ALA A 1 202 ? 20.929 41.333 27.674 1.00 31.97 202 ALA A N 1
ATOM 1340 C CA . ALA A 1 202 ? 21.978 40.318 27.615 1.00 34.07 202 ALA A CA 1
ATOM 1341 C C . ALA A 1 202 ? 22.272 39.605 28.936 1.00 35.37 202 ALA A C 1
ATOM 1342 O O . ALA A 1 202 ? 22.654 38.433 28.932 1.00 36.31 202 ALA A O 1
ATOM 1344 N N . SER A 1 203 ? 22.100 40.307 30.055 1.00 35.70 203 SER A N 1
ATOM 1345 C CA . SER A 1 203 ? 22.351 39.738 31.384 1.00 35.74 203 SER A CA 1
ATOM 1346 C C . SER A 1 203 ? 21.667 38.383 31.562 1.00 35.05 203 SER A C 1
ATOM 1347 O O . SER A 1 203 ? 22.225 37.461 32.161 1.00 32.82 203 SER A O 1
ATOM 1350 N N . ASP A 1 204 ? 20.445 38.286 31.052 1.00 33.51 204 ASP A N 1
ATOM 1351 C CA . ASP A 1 204 ? 19.653 37.060 31.121 1.00 32.88 204 ASP A CA 1
ATOM 1352 C C . ASP A 1 204 ? 18.674 37.181 29.958 1.00 31.39 204 ASP A C 1
ATOM 1353 O O . ASP A 1 204 ? 17.523 37.596 30.132 1.00 30.54 204 ASP A O 1
ATOM 1358 N N . ALA A 1 205 ? 19.171 36.832 28.775 1.00 30.07 205 ALA A N 1
ATOM 1359 C CA . ALA A 1 205 ? 18.443 36.914 27.512 1.00 27.73 205 ALA A CA 1
ATOM 1360 C C . ALA A 1 205 ? 16.922 36.902 27.535 1.00 26.96 205 ALA A C 1
ATOM 1361 O O . ALA A 1 205 ? 16.296 35.849 27.673 1.00 25.89 205 ALA A O 1
ATOM 1363 N N . ALA A 1 206 ? 16.346 38.090 27.374 1.00 25.73 206 ALA A N 1
ATOM 1364 C CA . ALA A 1 206 ? 14.898 38.282 27.316 1.00 25.73 206 ALA A CA 1
ATOM 1365 C C . ALA A 1 206 ? 14.080 37.783 28.504 1.00 26.29 206 ALA A C 1
ATOM 1366 O O . ALA A 1 206 ? 12.904 37.440 28.349 1.00 27.14 206 ALA A O 1
ATOM 1368 N N . LEU A 1 207 ? 14.684 37.747 29.689 1.00 25.09 207 LEU A N 1
ATOM 1369 C CA . LEU A 1 207 ? 13.957 37.310 30.874 1.00 26.50 207 LEU A CA 1
ATOM 1370 C C . LEU A 1 207 ? 12.863 38.334 31.177 1.00 27.44 207 LEU A C 1
ATOM 1371 O O . LEU A 1 207 ? 13.140 39.528 31.317 1.00 27.78 207 LEU A O 1
ATOM 1376 N N . ALA A 1 208 ? 11.623 37.864 31.270 1.00 28.13 208 ALA A N 1
ATOM 1377 C CA . ALA A 1 208 ? 10.493 38.743 31.542 1.00 28.76 208 ALA A CA 1
ATOM 1378 C C . ALA A 1 208 ? 9.643 38.235 32.703 1.00 28.62 208 ALA A C 1
ATOM 1379 O O . ALA A 1 208 ? 9.315 37.048 32.773 1.00 27.49 208 ALA A O 1
ATOM 1381 N N . PRO A 1 209 ? 9.283 39.136 33.633 1.00 28.37 209 PRO A N 1
ATOM 1382 C CA . PRO A 1 209 ? 8.466 38.835 34.812 1.00 27.61 209 PRO A CA 1
ATOM 1383 C C . PRO A 1 209 ? 7.066 38.426 34.374 1.00 27.61 209 PRO A C 1
ATOM 1384 O O . PRO A 1 209 ? 6.648 38.745 33.265 1.00 27.72 209 PRO A O 1
ATOM 1388 N N . ALA A 1 210 ? 6.344 37.735 35.251 1.00 28.34 210 ALA A N 1
ATOM 1389 C CA . ALA A 1 210 ? 4.986 37.296 34.944 1.00 29.00 210 ALA A CA 1
ATOM 1390 C C . ALA A 1 210 ? 4.007 38.459 35.069 1.00 29.05 210 ALA A C 1
ATOM 1391 O O . ALA A 1 210 ? 4.333 39.498 35.649 1.00 27.65 210 ALA A O 1
ATOM 1393 N N . PRO A 1 211 ? 2.789 38.301 34.523 1.00 28.53 211 PRO A N 1
ATOM 1394 C CA . PRO A 1 211 ? 1.784 39.363 34.601 1.00 28.53 211 PRO A CA 1
ATOM 1395 C C . PRO A 1 211 ? 1.567 39.806 36.045 1.00 28.01 211 PRO A C 1
ATOM 1396 O O . PRO A 1 211 ? 1.648 38.990 36.965 1.00 29.99 211 PRO A O 1
ATOM 1400 N N . GLY A 1 212 ? 1.300 41.097 36.234 1.00 26.02 212 GLY A N 1
ATOM 1401 C CA . GLY A 1 212 ? 1.064 41.633 37.565 1.00 25.52 212 GLY A CA 1
ATOM 1402 C C . GLY A 1 212 ? 2.297 42.150 38.291 1.00 25.75 212 GLY A C 1
ATOM 1403 O O . GLY A 1 212 ? 2.185 42.844 39.301 1.00 23.73 212 GLY A O 1
ATOM 1404 N N . TYR A 1 213 ? 3.474 41.823 37.770 1.00 24.56 213 TYR A N 1
ATOM 1405 C CA . TYR A 1 213 ? 4.733 42.227 38.388 1.00 25.01 213 TYR A CA 1
ATOM 1406 C C . TYR A 1 213 ? 4.943 43.739 38.509 1.00 23.59 213 TYR A C 1
ATOM 1407 O O . TYR A 1 213 ? 5.085 44.263 39.612 1.00 23.38 213 TYR A O 1
ATOM 1416 N N . TYR A 1 214 ? 4.968 44.439 37.381 1.00 24.13 214 TYR A N 1
ATOM 1417 C CA . TYR A 1 214 ? 5.205 45.875 37.417 1.00 23.48 214 TYR A CA 1
ATOM 1418 C C . TYR A 1 214 ? 4.053 46.687 37.985 1.00 25.61 214 TYR A C 1
ATOM 1419 O O . TYR A 1 214 ? 4.254 47.804 38.468 1.00 24.94 214 TYR A O 1
ATOM 1428 N N . GLU A 1 215 ? 2.848 46.128 37.947 1.00 25.30 215 GLU A N 1
ATOM 1429 C CA . GLU A 1 215 ? 1.712 46.824 38.528 1.00 25.96 215 GLU A CA 1
ATOM 1430 C C . GLU A 1 215 ? 2.002 46.907 40.024 1.00 25.59 215 GLU A C 1
ATOM 1431 O O . GLU A 1 215 ? 1.811 47.951 40.650 1.00 26.68 215 GLU A O 1
ATOM 1437 N N . ARG A 1 216 ? 2.484 45.803 40.593 1.00 25.66 216 ARG A N 1
ATOM 1438 C CA . ARG A 1 216 ? 2.815 45.771 42.014 1.00 26.39 216 ARG A CA 1
ATOM 1439 C C . ARG A 1 216 ? 4.029 46.654 42.295 1.00 25.58 216 ARG A C 1
ATOM 1440 O O . ARG A 1 216 ? 4.067 47.355 43.305 1.00 25.98 216 ARG A O 1
ATOM 1448 N N . VAL A 1 217 ? 5.014 46.634 41.398 1.00 23.83 217 VAL A N 1
ATOM 1449 C CA . VAL A 1 217 ? 6.208 47.461 41.567 1.00 24.26 217 VAL A CA 1
ATOM 1450 C C . VAL A 1 217 ? 5.816 48.938 41.665 1.00 23.62 217 VAL A C 1
ATOM 1451 O O . VAL A 1 217 ? 6.291 49.663 42.543 1.00 24.11 217 VAL A O 1
ATOM 1455 N N . ARG A 1 218 ? 4.941 49.366 40.760 1.00 24.11 218 ARG A N 1
ATOM 1456 C CA . ARG A 1 218 ? 4.464 50.747 40.708 1.00 23.51 218 ARG A CA 1
ATOM 1457 C C . ARG A 1 218 ? 3.850 51.165 42.040 1.00 24.88 218 ARG A C 1
ATOM 1458 O O . ARG A 1 218 ? 4.156 52.235 42.564 1.00 25.54 218 ARG A O 1
ATOM 1466 N N . ASP A 1 219 ? 2.993 50.314 42.596 1.00 26.64 219 ASP A N 1
ATOM 1467 C CA . ASP A 1 219 ? 2.356 50.621 43.872 1.00 27.66 219 ASP A CA 1
ATOM 1468 C C . ASP A 1 219 ? 3.361 50.668 45.022 1.00 26.39 219 ASP A C 1
ATOM 1469 O O . ASP A 1 219 ? 3.295 51.551 45.876 1.00 28.02 219 ASP A O 1
ATOM 1474 N N . ILE A 1 220 ? 4.294 49.723 45.048 1.00 27.00 220 ILE A N 1
ATOM 1475 C CA . ILE A 1 220 ? 5.303 49.690 46.104 1.00 27.24 220 ILE A CA 1
ATOM 1476 C C . ILE A 1 220 ? 6.158 50.954 46.084 1.00 28.47 220 ILE A C 1
ATOM 1477 O O . ILE A 1 220 ? 6.457 51.524 47.135 1.00 28.01 220 ILE A O 1
ATOM 1482 N N . CYS A 1 221 ? 6.548 51.398 44.891 1.00 28.80 221 CYS A N 1
ATOM 1483 C CA . CYS A 1 221 ? 7.360 52.604 44.776 1.00 28.61 221 CYS A CA 1
ATOM 1484 C C . CYS A 1 221 ? 6.568 53.823 45.234 1.00 28.11 221 CYS A C 1
ATOM 1485 O O . CYS A 1 221 ? 7.088 54.665 45.964 1.00 29.15 221 CYS A O 1
ATOM 1488 N N . ASP A 1 222 ? 5.309 53.910 44.810 1.00 29.19 222 ASP A N 1
ATOM 1489 C CA . ASP A 1 222 ? 4.458 55.030 45.193 1.00 30.33 222 ASP A CA 1
ATOM 1490 C C . ASP A 1 222 ? 4.349 55.098 46.708 1.00 30.94 222 ASP A C 1
ATOM 1491 O O . ASP A 1 222 ? 4.507 56.160 47.302 1.00 31.72 222 ASP A O 1
ATOM 1496 N N . GLU A 1 223 ? 4.077 53.953 47.327 1.00 33.01 223 GLU A N 1
ATOM 1497 C CA . GLU A 1 223 ? 3.945 53.871 48.777 1.00 33.71 223 GLU A CA 1
ATOM 1498 C C . GLU A 1 223 ? 5.237 54.282 49.474 1.00 33.02 223 GLU A C 1
ATOM 1499 O O . GLU A 1 223 ? 5.218 55.027 50.454 1.00 32.72 223 GLU A O 1
ATOM 1505 N N . ALA A 1 224 ? 6.359 53.789 48.961 1.00 31.97 224 ALA A N 1
ATOM 1506 C CA . ALA A 1 224 ? 7.666 54.087 49.537 1.00 30.49 224 ALA A CA 1
ATOM 1507 C C . ALA A 1 224 ? 8.146 55.497 49.206 1.00 29.08 224 ALA A C 1
ATOM 1508 O O . ALA A 1 224 ? 9.059 56.012 49.849 1.00 30.99 224 ALA A O 1
ATOM 1510 N N . GLY A 1 225 ? 7.532 56.114 48.203 1.00 28.31 225 GLY A N 1
ATOM 1511 C CA . GLY A 1 225 ? 7.922 57.457 47.816 1.00 27.18 225 GLY A CA 1
ATOM 1512 C C . GLY A 1 225 ? 9.261 57.468 47.102 1.00 27.78 225 GLY A C 1
ATOM 1513 O O . GLY A 1 225 ? 9.984 58.461 47.146 1.00 26.53 225 GLY A O 1
ATOM 1514 N N . ILE A 1 226 ? 9.600 56.356 46.454 1.00 26.49 226 ILE A N 1
ATOM 1515 C CA . ILE A 1 226 ? 10.857 56.270 45.723 1.00 25.68 226 ILE A CA 1
ATOM 1516 C C . ILE A 1 226 ? 10.592 56.400 44.228 1.00 26.48 226 ILE A C 1
ATOM 1517 O O . ILE A 1 226 ? 9.468 56.202 43.759 1.00 24.82 226 ILE A O 1
ATOM 1522 N N . ILE A 1 227 ? 11.640 56.740 43.488 1.00 23.82 227 ILE A N 1
ATOM 1523 C CA . ILE A 1 227 ? 11.551 56.922 42.047 1.00 22.90 227 ILE A CA 1
ATOM 1524 C C . ILE A 1 227 ? 11.668 55.590 41.311 1.00 22.25 227 ILE A C 1
ATOM 1525 O O . ILE A 1 227 ? 12.607 54.828 41.540 1.00 22.51 227 ILE A O 1
ATOM 1530 N N . PHE A 1 228 ? 10.705 55.310 40.438 1.00 20.34 228 PHE A N 1
ATOM 1531 C CA . PHE A 1 228 ? 10.714 54.080 39.652 1.00 19.69 228 PHE A CA 1
ATOM 1532 C C . PHE A 1 228 ? 11.338 54.415 38.295 1.00 19.20 228 PHE A C 1
ATOM 1533 O O . PHE A 1 228 ? 10.794 55.219 37.538 1.00 17.30 228 PHE A O 1
ATOM 1541 N N . ILE A 1 229 ? 12.499 53.822 38.015 1.00 17.79 229 ILE A N 1
ATOM 1542 C CA . ILE A 1 229 ? 13.214 54.059 36.759 1.00 18.13 229 ILE A CA 1
ATOM 1543 C C . ILE A 1 229 ? 13.126 52.837 35.856 1.00 17.97 229 ILE A C 1
ATOM 1544 O O . ILE A 1 229 ? 13.541 51.742 36.235 1.00 18.70 229 ILE A O 1
ATOM 1549 N N . ALA A 1 230 ? 12.567 53.022 34.665 1.00 18.69 230 ALA A N 1
ATOM 1550 C CA . ALA A 1 230 ? 12.455 51.924 33.715 1.00 17.31 230 ALA A CA 1
ATOM 1551 C C . ALA A 1 230 ? 13.571 52.076 32.694 1.00 19.07 230 ALA A C 1
ATOM 1552 O O . ALA A 1 230 ? 13.619 53.062 31.963 1.00 19.84 230 ALA A O 1
ATOM 1554 N N . ASP A 1 231 ? 14.476 51.104 32.662 1.00 17.64 231 ASP A N 1
ATOM 1555 C CA . ASP A 1 231 ? 15.589 51.128 31.718 1.00 18.59 231 ASP A CA 1
ATOM 1556 C C . ASP A 1 231 ? 15.114 50.454 30.440 1.00 17.58 231 ASP A C 1
ATOM 1557 O O . ASP A 1 231 ? 15.093 49.225 30.349 1.00 19.51 231 ASP A O 1
ATOM 1562 N N . GLU A 1 232 ? 14.725 51.266 29.463 1.00 18.92 232 GLU A N 1
ATOM 1563 C CA . GLU A 1 232 ? 14.231 50.756 28.192 1.00 19.33 232 GLU A CA 1
ATOM 1564 C C . GLU A 1 232 ? 15.202 51.044 27.058 1.00 20.26 232 GLU A C 1
ATOM 1565 O O . GLU A 1 232 ? 14.797 51.166 25.905 1.00 21.31 232 GLU A O 1
ATOM 1571 N N . VAL A 1 233 ? 16.484 51.150 27.388 1.00 21.62 233 VAL A N 1
ATOM 1572 C CA . VAL A 1 233 ? 17.496 51.426 26.381 1.00 21.16 233 VAL A CA 1
ATOM 1573 C C . VAL A 1 233 ? 17.470 50.365 25.288 1.00 22.52 233 VAL A C 1
ATOM 1574 O O . VAL A 1 233 ? 17.637 50.679 24.110 1.00 25.77 233 VAL A O 1
ATOM 1578 N N . MET A 1 234 ? 17.247 49.112 25.676 1.00 21.29 234 MET A N 1
ATOM 1579 C CA . MET A 1 234 ? 17.181 48.016 24.712 1.00 23.10 234 MET A CA 1
ATOM 1580 C C . MET A 1 234 ? 15.736 47.586 24.438 1.00 23.69 234 MET A C 1
ATOM 1581 O O . MET A 1 234 ? 15.380 47.263 23.308 1.00 24.05 234 MET A O 1
ATOM 1586 N N . SER A 1 235 ? 14.906 47.602 25.475 1.00 23.00 235 SER A N 1
ATOM 1587 C CA . SER A 1 235 ? 13.517 47.166 25.364 1.00 23.37 235 SER A CA 1
ATOM 1588 C C . SER A 1 235 ? 12.517 48.154 24.768 1.00 23.31 235 SER A C 1
ATOM 1589 O O . SER A 1 235 ? 11.424 47.755 24.370 1.00 24.07 235 SER A O 1
ATOM 1592 N N . GLY A 1 236 ? 12.882 49.428 24.702 1.00 22.01 236 GLY A N 1
ATOM 1593 C CA . GLY A 1 236 ? 11.959 50.426 24.189 1.00 23.30 236 GLY A CA 1
ATOM 1594 C C . GLY A 1 236 ? 11.875 50.647 22.690 1.00 23.92 236 GLY A C 1
ATOM 1595 O O . GLY A 1 236 ? 12.523 49.961 21.898 1.00 23.73 236 GLY A O 1
ATOM 1596 N N . MET A 1 237 ? 11.044 51.622 22.326 1.00 23.16 237 MET A N 1
ATOM 1597 C CA . MET A 1 237 ? 10.805 52.037 20.952 1.00 22.76 237 MET A CA 1
ATOM 1598 C C . MET A 1 237 ? 10.243 50.972 20.005 1.00 23.64 237 MET A C 1
ATOM 1599 O O . MET A 1 237 ? 10.610 50.925 18.831 1.00 24.22 237 MET A O 1
ATOM 1604 N N . GLY A 1 238 ? 9.348 50.131 20.518 1.00 22.42 238 GLY A N 1
ATOM 1605 C CA . GLY A 1 238 ? 8.726 49.110 19.691 1.00 22.93 238 GLY A CA 1
ATOM 1606 C C . GLY A 1 238 ? 9.378 47.744 19.711 1.00 22.70 238 GLY A C 1
ATOM 1607 O O . GLY A 1 238 ? 8.794 46.765 19.252 1.00 24.16 238 GLY A O 1
ATOM 1608 N N . ARG A 1 239 ? 10.592 47.685 20.248 1.00 22.38 239 ARG A N 1
ATOM 1609 C CA . ARG A 1 239 ? 11.368 46.455 20.338 1.00 24.22 239 ARG A CA 1
ATOM 1610 C C . ARG A 1 239 ? 10.574 45.266 20.878 1.00 24.09 239 ARG A C 1
ATOM 1611 O O . ARG A 1 239 ? 10.651 44.161 20.340 1.00 24.52 239 ARG A O 1
ATOM 1619 N N . CYS A 1 240 ? 9.808 45.498 21.939 1.00 23.28 240 CYS A N 1
ATOM 1620 C CA . CYS A 1 240 ? 9.039 44.430 22.559 1.00 22.68 240 CYS A CA 1
ATOM 1621 C C . CYS A 1 240 ? 7.544 44.426 22.229 1.00 23.54 240 CYS A C 1
ATOM 1622 O O . CYS A 1 240 ? 6.733 43.946 23.017 1.00 24.31 240 CYS A O 1
ATOM 1625 N N . GLY A 1 241 ? 7.186 44.960 21.068 1.00 23.46 241 GLY A N 1
ATOM 1626 C CA . GLY A 1 241 ? 5.788 44.971 20.669 1.00 25.03 241 GLY A CA 1
ATOM 1627 C C . GLY A 1 241 ? 4.940 46.021 21.360 1.00 27.20 241 GLY A C 1
ATOM 1628 O O . GLY A 1 241 ? 3.716 45.904 21.416 1.00 26.87 241 GLY A O 1
ATOM 1629 N N . SER A 1 242 ? 5.601 47.040 21.899 1.00 26.54 242 SER A N 1
ATOM 1630 C CA . SER A 1 242 ? 4.939 48.152 22.572 1.00 27.88 242 SER A CA 1
ATOM 1631 C C . SER A 1 242 ? 5.895 49.337 22.511 1.00 25.80 242 SER A C 1
ATOM 1632 O O . SER A 1 242 ? 7.111 49.150 22.449 1.00 25.64 242 SER A O 1
ATOM 1635 N N . PRO A 1 243 ? 5.363 50.571 22.504 1.00 25.06 243 PRO A N 1
ATOM 1636 C CA . PRO A 1 243 ? 6.237 51.750 22.451 1.00 24.45 243 PRO A CA 1
ATOM 1637 C C . PRO A 1 243 ? 7.303 51.638 23.540 1.00 24.05 243 PRO A C 1
ATOM 1638 O O . PRO A 1 243 ? 8.481 51.900 23.306 1.00 24.17 243 PRO A O 1
ATOM 1642 N N . LEU A 1 244 ? 6.864 51.241 24.728 1.00 23.30 244 LEU A N 1
ATOM 1643 C CA . LEU A 1 244 ? 7.744 51.005 25.866 1.00 22.24 244 LEU A CA 1
ATOM 1644 C C . LEU A 1 244 ? 7.299 49.643 26.377 1.00 22.94 244 LEU A C 1
ATOM 1645 O O . LEU A 1 244 ? 6.099 49.391 26.509 1.00 22.93 244 LEU A O 1
ATOM 1650 N N . ALA A 1 245 ? 8.249 48.760 26.657 1.00 20.74 245 ALA A N 1
ATOM 1651 C CA . ALA A 1 245 ? 7.903 47.424 27.129 1.00 21.67 245 ALA A CA 1
ATOM 1652 C C . ALA A 1 245 ? 7.116 47.421 28.437 1.00 21.88 245 ALA A C 1
ATOM 1653 O O . ALA A 1 245 ? 6.247 46.568 28.645 1.00 23.41 245 ALA A O 1
ATOM 1655 N N . LEU A 1 246 ? 7.419 48.370 29.317 1.00 21.19 246 LEU A N 1
ATOM 1656 C CA . LEU A 1 246 ? 6.754 48.445 30.615 1.00 21.43 246 LEU A CA 1
ATOM 1657 C C . LEU A 1 246 ? 5.233 48.556 30.499 1.00 22.14 246 LEU A C 1
ATOM 1658 O O . LEU A 1 246 ? 4.499 48.044 31.352 1.00 20.98 246 LEU A O 1
ATOM 1663 N N . SER A 1 247 ? 4.779 49.229 29.446 1.00 22.31 247 SER A N 1
ATOM 1664 C CA . SER A 1 247 ? 3.353 49.446 29.196 1.00 24.56 247 SER A CA 1
ATOM 1665 C C . SER A 1 247 ? 2.565 48.158 28.989 1.00 25.32 247 SER A C 1
ATOM 1666 O O . SER A 1 247 ? 1.337 48.153 29.115 1.00 24.33 247 SER A O 1
ATOM 1669 N N . ARG A 1 248 ? 3.265 47.075 28.664 1.00 24.85 248 ARG A N 1
ATOM 1670 C CA . ARG A 1 248 ? 2.608 45.791 28.445 1.00 26.12 248 ARG A CA 1
ATOM 1671 C C . ARG A 1 248 ? 1.983 45.302 29.747 1.00 26.20 248 ARG A C 1
ATOM 1672 O O . ARG A 1 248 ? 1.113 44.428 29.741 1.00 27.87 248 ARG A O 1
ATOM 1680 N N . TRP A 1 249 ? 2.439 45.865 30.862 1.00 24.31 249 TRP A N 1
ATOM 1681 C CA . TRP A 1 249 ? 1.917 45.517 32.175 1.00 23.42 249 TRP A CA 1
ATOM 1682 C C . TRP A 1 249 ? 0.863 46.545 32.598 1.00 24.38 249 TRP A C 1
ATOM 1683 O O . TRP A 1 249 ? 1.150 47.479 33.346 1.00 23.01 249 TRP A O 1
ATOM 1694 N N . SER A 1 250 ? -0.354 46.377 32.090 1.00 25.13 250 SER A N 1
ATOM 1695 C CA . SER A 1 250 ? -1.469 47.264 32.428 1.00 25.02 250 SER A CA 1
ATOM 1696 C C . SER A 1 250 ? -1.216 48.765 32.245 1.00 24.82 250 SER A C 1
ATOM 1697 O O . SER A 1 250 ? -1.723 49.583 33.017 1.00 25.67 250 SER A O 1
ATOM 1700 N N . GLY A 1 251 ? -0.440 49.134 31.231 1.00 24.36 251 GLY A N 1
ATOM 1701 C CA . GLY A 1 251 ? -0.183 50.545 30.991 1.00 23.73 251 GLY A CA 1
ATOM 1702 C C . GLY A 1 251 ? 0.590 51.279 32.073 1.00 25.49 251 GLY A C 1
ATOM 1703 O O . GLY A 1 251 ? 0.555 52.512 32.143 1.00 24.73 251 GLY A O 1
ATOM 1704 N N . VAL A 1 252 ? 1.293 50.533 32.920 1.00 24.63 252 VAL A N 1
ATOM 1705 C CA . VAL A 1 252 ? 2.083 51.136 33.988 1.00 24.16 252 VAL A CA 1
ATOM 1706 C C . VAL A 1 252 ? 3.093 52.124 33.411 1.00 24.07 252 VAL A C 1
ATOM 1707 O O . VAL A 1 252 ? 3.688 51.881 32.359 1.00 23.07 252 VAL A O 1
ATOM 1711 N N . THR A 1 253 ? 3.271 53.241 34.107 1.00 22.37 253 THR A N 1
ATOM 1712 C CA . THR A 1 253 ? 4.207 54.272 33.686 1.00 22.79 253 THR A CA 1
ATOM 1713 C C . THR A 1 253 ? 5.217 54.512 34.802 1.00 21.89 253 THR A C 1
ATOM 1714 O O . THR A 1 253 ? 4.882 54.467 35.985 1.00 22.85 253 THR A O 1
ATOM 1718 N N . PRO A 1 254 ? 6.481 54.749 34.436 1.00 21.20 254 PRO A N 1
ATOM 1719 C CA . PRO A 1 254 ? 7.521 54.990 35.434 1.00 20.41 254 PRO A CA 1
ATOM 1720 C C . PRO A 1 254 ? 7.639 56.476 35.735 1.00 21.16 254 PRO A C 1
ATOM 1721 O O . PRO A 1 254 ? 6.940 57.300 35.142 1.00 20.62 254 PRO A O 1
ATOM 1725 N N . ASP A 1 255 ? 8.523 56.815 36.663 1.00 18.31 255 ASP A N 1
ATOM 1726 C CA . ASP A 1 255 ? 8.749 58.208 36.990 1.00 19.42 255 ASP A CA 1
ATOM 1727 C C . ASP A 1 255 ? 9.835 58.723 36.049 1.00 19.05 255 ASP A C 1
ATOM 1728 O O . ASP A 1 255 ? 9.911 59.913 35.749 1.00 19.27 255 ASP A O 1
ATOM 1733 N N . ILE A 1 256 ? 10.660 57.799 35.577 1.00 18.37 256 ILE A N 1
ATOM 1734 C CA . ILE A 1 256 ? 11.722 58.112 34.625 1.00 16.96 256 ILE A CA 1
ATOM 1735 C C . ILE A 1 256 ? 11.862 56.916 33.693 1.00 16.51 256 ILE A C 1
ATOM 1736 O O . ILE A 1 256 ? 11.978 55.784 34.153 1.00 17.64 256 ILE A O 1
ATOM 1741 N N . ALA A 1 257 ? 11.842 57.165 32.388 1.00 16.97 257 ALA A N 1
ATOM 1742 C CA . ALA A 1 257 ? 12.022 56.097 31.415 1.00 17.72 257 ALA A CA 1
ATOM 1743 C C . ALA A 1 257 ? 13.321 56.414 30.687 1.00 18.35 257 ALA A C 1
ATOM 1744 O O . ALA A 1 257 ? 13.489 57.522 30.182 1.00 18.99 257 ALA A O 1
ATOM 1746 N N . VAL A 1 258 ? 14.238 55.449 30.648 1.00 17.68 258 VAL A N 1
ATOM 1747 C CA . VAL A 1 258 ? 15.521 55.644 29.980 1.00 18.48 258 VAL A CA 1
ATOM 1748 C C . VAL A 1 258 ? 15.466 55.011 28.600 1.00 18.68 258 VAL A C 1
ATOM 1749 O O . VAL A 1 258 ? 15.052 53.862 28.455 1.00 19.35 258 VAL A O 1
ATOM 1753 N N . LEU A 1 259 ? 15.888 55.772 27.591 1.00 21.10 259 LEU A N 1
ATOM 1754 C CA . LEU A 1 259 ? 15.871 55.315 26.207 1.00 22.38 259 LEU A CA 1
ATOM 1755 C C . LEU A 1 259 ? 17.243 55.405 25.536 1.00 22.44 259 LEU A C 1
ATOM 1756 O O . LEU A 1 259 ? 18.123 56.136 25.991 1.00 21.32 259 LEU A O 1
ATOM 1761 N N . GLY A 1 260 ? 17.400 54.659 24.444 1.00 23.92 260 GLY A N 1
ATOM 1762 C CA . GLY A 1 260 ? 18.647 54.641 23.702 1.00 27.35 260 GLY A CA 1
ATOM 1763 C C . GLY A 1 260 ? 18.558 53.635 22.566 1.00 30.79 260 GLY A C 1
ATOM 1764 O O . GLY A 1 260 ? 17.478 53.127 22.271 1.00 32.56 260 GLY A O 1
ATOM 1765 N N . LYS A 1 261 ? 19.689 53.343 21.930 1.00 33.10 261 LYS A N 1
ATOM 1766 C CA . LYS A 1 261 ? 19.738 52.385 20.827 1.00 32.66 261 LYS A CA 1
ATOM 1767 C C . LYS A 1 261 ? 18.672 52.581 19.752 1.00 33.48 261 LYS A C 1
ATOM 1768 O O . LYS A 1 261 ? 18.909 53.264 18.755 1.00 33.50 261 LYS A O 1
ATOM 1774 N N . GLY A 1 262 ? 17.504 51.978 19.949 1.00 33.90 262 GLY A N 1
ATOM 1775 C CA . GLY A 1 262 ? 16.434 52.100 18.975 1.00 34.26 262 GLY A CA 1
ATOM 1776 C C . GLY A 1 262 ? 15.942 53.516 18.745 1.00 33.77 262 GLY A C 1
ATOM 1777 O O . GLY A 1 262 ? 15.176 53.767 17.813 1.00 35.75 262 GLY A O 1
ATOM 1778 N N . LEU A 1 263 ? 16.380 54.447 19.588 1.00 31.94 263 LEU A N 1
ATOM 1779 C CA . LEU A 1 263 ? 15.964 55.839 19.471 1.00 27.67 263 LEU A CA 1
ATOM 1780 C C . LEU A 1 263 ? 16.291 56.392 18.083 1.00 25.90 263 LEU A C 1
ATOM 1781 O O . LEU A 1 263 ? 15.402 56.859 17.367 1.00 26.09 263 LEU A O 1
ATOM 1786 N N . ALA A 1 264 ? 17.567 56.351 17.706 1.00 21.92 264 ALA A N 1
ATOM 1787 C CA . ALA A 1 264 ? 17.974 56.812 16.385 1.00 20.89 264 ALA A CA 1
ATOM 1788 C C . ALA A 1 264 ? 18.274 55.581 15.522 1.00 18.61 264 ALA A C 1
ATOM 1789 O O . ALA A 1 264 ? 18.740 55.693 14.392 1.00 18.69 264 ALA A O 1
ATOM 1791 N N . ALA A 1 265 ? 18.020 54.406 16.090 1.00 18.37 265 ALA A N 1
ATOM 1792 C CA . ALA A 1 265 ? 18.189 53.130 15.402 1.00 19.44 265 ALA A CA 1
ATOM 1793 C C . ALA A 1 265 ? 19.478 52.950 14.598 1.00 19.80 265 ALA A C 1
ATOM 1794 O O . ALA A 1 265 ? 19.460 52.405 13.489 1.00 18.98 265 ALA A O 1
ATOM 1796 N N . GLY A 1 266 ? 20.594 53.397 15.165 1.00 19.17 266 GLY A N 1
ATOM 1797 C CA . GLY A 1 266 ? 21.870 53.243 14.493 1.00 19.19 266 GLY A CA 1
ATOM 1798 C C . GLY A 1 266 ? 22.253 54.335 13.519 1.00 19.39 266 GLY A C 1
ATOM 1799 O O . GLY A 1 266 ? 23.326 54.274 12.922 1.00 20.57 266 GLY A O 1
ATOM 1800 N N . TYR A 1 267 ? 21.393 55.337 13.349 1.00 19.00 267 TYR A N 1
ATOM 1801 C CA . TYR A 1 267 ? 21.696 56.423 12.424 1.00 18.58 267 TYR A CA 1
ATOM 1802 C C . TYR A 1 267 ? 22.464 57.573 13.063 1.00 18.11 267 TYR A C 1
ATOM 1803 O O . TYR A 1 267 ? 23.104 58.349 12.362 1.00 18.62 267 TYR A O 1
ATOM 1812 N N . ALA A 1 268 ? 22.407 57.662 14.393 1.00 17.86 268 ALA A N 1
ATOM 1813 C CA . ALA A 1 268 ? 23.120 58.697 15.143 1.00 16.80 268 ALA A CA 1
ATOM 1814 C C . ALA A 1 268 ? 23.233 58.282 16.608 1.00 17.98 268 ALA A C 1
ATOM 1815 O O . ALA A 1 268 ? 22.391 57.539 17.107 1.00 19.10 268 ALA A O 1
ATOM 1817 N N . PRO A 1 269 ? 24.296 58.730 17.308 1.00 17.99 269 PRO A N 1
ATOM 1818 C CA . PRO A 1 269 ? 24.438 58.369 18.723 1.00 18.08 269 PRO A CA 1
ATOM 1819 C C . PRO A 1 269 ? 23.415 59.213 19.480 1.00 19.23 269 PRO A C 1
ATOM 1820 O O . PRO A 1 269 ? 23.625 60.407 19.710 1.00 20.39 269 PRO A O 1
ATOM 1824 N N . LEU A 1 270 ? 22.301 58.595 19.847 1.00 18.76 270 LEU A N 1
ATOM 1825 C CA . LEU A 1 270 ? 21.243 59.312 20.544 1.00 18.55 270 LEU A CA 1
ATOM 1826 C C . LEU A 1 270 ? 20.621 58.442 21.622 1.00 16.46 270 LEU A C 1
ATOM 1827 O O . LEU A 1 270 ? 20.352 57.262 21.403 1.00 18.34 270 LEU A O 1
ATOM 1832 N N . ALA A 1 271 ? 20.402 59.041 22.786 1.00 16.88 271 ALA A N 1
ATOM 1833 C CA . ALA A 1 271 ? 19.782 58.358 23.914 1.00 16.77 271 ALA A CA 1
ATOM 1834 C C . ALA A 1 271 ? 19.158 59.431 24.790 1.00 15.69 271 ALA A C 1
ATOM 1835 O O . ALA A 1 271 ? 19.218 60.613 24.473 1.00 15.50 271 ALA A O 1
ATOM 1837 N N . GLY A 1 272 ? 18.559 59.032 25.898 1.00 15.30 272 GLY A N 1
ATOM 1838 C CA . GLY A 1 272 ? 17.984 60.044 26.755 1.00 17.35 272 GLY A CA 1
ATOM 1839 C C . GLY A 1 272 ? 17.028 59.464 27.762 1.00 15.48 272 GLY A C 1
ATOM 1840 O O . GLY A 1 272 ? 16.955 58.249 27.932 1.00 18.50 272 GLY A O 1
ATOM 1841 N N . LEU A 1 273 ? 16.310 60.342 28.449 1.00 17.03 273 LEU A N 1
ATOM 1842 C CA . LEU A 1 273 ? 15.337 59.902 29.432 1.00 16.66 273 LEU A CA 1
ATOM 1843 C C . LEU A 1 273 ? 14.136 60.833 29.399 1.00 16.84 273 LEU A C 1
ATOM 1844 O O . LEU A 1 273 ? 14.230 61.980 28.949 1.00 17.12 273 LEU A O 1
ATOM 1849 N N . LEU A 1 274 ? 12.996 60.308 29.836 1.00 17.26 274 LEU A N 1
ATOM 1850 C CA . LEU A 1 274 ? 11.761 61.076 29.908 1.00 16.13 274 LEU A CA 1
ATOM 1851 C C . LEU A 1 274 ? 11.422 61.067 31.387 1.00 14.82 274 LEU A C 1
ATOM 1852 O O . LEU A 1 274 ? 11.331 60.007 31.997 1.00 16.85 274 LEU A O 1
ATOM 1857 N N . ALA A 1 275 ? 11.276 62.255 31.959 1.00 15.95 275 ALA A N 1
ATOM 1858 C CA . ALA A 1 275 ? 10.980 62.390 33.378 1.00 15.61 275 ALA A CA 1
ATOM 1859 C C . ALA A 1 275 ? 9.585 62.955 33.605 1.00 16.65 275 ALA A C 1
ATOM 1860 O O . ALA A 1 275 ? 9.150 63.869 32.907 1.00 18.18 275 ALA A O 1
ATOM 1862 N N . ALA A 1 276 ? 8.893 62.416 34.599 1.00 18.12 276 ALA A N 1
ATOM 1863 C CA . ALA A 1 276 ? 7.555 62.895 34.913 1.00 18.74 276 ALA A CA 1
ATOM 1864 C C . ALA A 1 276 ? 7.633 64.372 35.314 1.00 19.85 276 ALA A C 1
ATOM 1865 O O . ALA A 1 276 ? 8.610 64.814 35.926 1.00 19.53 276 ALA A O 1
ATOM 1867 N N . PRO A 1 277 ? 6.602 65.155 34.970 1.00 21.33 277 PRO A N 1
ATOM 1868 C CA . PRO A 1 277 ? 6.563 66.582 35.301 1.00 24.07 277 PRO A CA 1
ATOM 1869 C C . PRO A 1 277 ? 6.928 66.830 36.762 1.00 24.95 277 PRO A C 1
ATOM 1870 O O . PRO A 1 277 ? 7.644 67.774 37.077 1.00 27.03 277 PRO A O 1
ATOM 1874 N N . GLN A 1 278 ? 6.429 65.964 37.639 1.00 27.31 278 GLN A N 1
ATOM 1875 C CA . GLN A 1 278 ? 6.685 66.045 39.077 1.00 29.81 278 GLN A CA 1
ATOM 1876 C C . GLN A 1 278 ? 8.188 66.078 39.370 1.00 28.76 278 GLN A C 1
ATOM 1877 O O . GLN A 1 278 ? 8.662 66.874 40.188 1.00 28.31 278 GLN A O 1
ATOM 1883 N N . VAL A 1 279 ? 8.928 65.200 38.699 1.00 26.69 279 VAL A N 1
ATOM 1884 C CA . VAL A 1 279 ? 10.372 65.114 38.884 1.00 24.36 279 VAL A CA 1
ATOM 1885 C C . VAL A 1 279 ? 11.075 66.328 38.289 1.00 23.56 279 VAL A C 1
ATOM 1886 O O . VAL A 1 279 ? 11.935 66.934 38.932 1.00 23.26 279 VAL A O 1
ATOM 1890 N N . TYR A 1 280 ? 10.703 66.684 37.063 1.00 22.10 280 TYR A N 1
ATOM 1891 C CA . TYR A 1 280 ? 11.297 67.833 36.391 1.00 24.84 280 TYR A CA 1
ATOM 1892 C C . TYR A 1 280 ? 11.080 69.132 37.164 1.00 26.34 280 TYR A C 1
ATOM 1893 O O . TYR A 1 280 ? 12.024 69.878 37.416 1.00 26.74 280 TYR A O 1
ATOM 1902 N N . GLU A 1 281 ? 9.833 69.401 37.538 1.00 28.20 281 GLU A N 1
ATOM 1903 C CA . GLU A 1 281 ? 9.503 70.628 38.256 1.00 30.71 281 GLU A CA 1
ATOM 1904 C C . GLU A 1 281 ? 10.132 70.718 39.638 1.00 30.76 281 GLU A C 1
ATOM 1905 O O . GLU A 1 281 ? 10.383 71.817 40.140 1.00 31.04 281 GLU A O 1
ATOM 1911 N N . THR A 1 282 ? 10.387 69.571 40.257 1.00 30.29 282 THR A N 1
ATOM 1912 C CA . THR A 1 282 ? 10.992 69.561 41.580 1.00 30.51 282 THR A CA 1
ATOM 1913 C C . THR A 1 282 ? 12.428 70.068 41.494 1.00 31.78 282 THR A C 1
ATOM 1914 O O . THR A 1 282 ? 12.861 70.861 42.327 1.00 31.37 282 THR A O 1
ATOM 1918 N N . VAL A 1 283 ? 13.165 69.622 40.483 1.00 31.54 283 VAL A N 1
ATOM 1919 C CA . VAL A 1 283 ? 14.540 70.077 40.321 1.00 35.60 283 VAL A CA 1
ATOM 1920 C C . VAL A 1 283 ? 14.570 71.531 39.845 1.00 36.84 283 VAL A C 1
ATOM 1921 O O . VAL A 1 283 ? 15.346 72.340 40.352 1.00 38.91 283 VAL A O 1
ATOM 1925 N N . MET A 1 284 ? 13.713 71.867 38.885 1.00 38.12 284 MET A N 1
ATOM 1926 C CA . MET A 1 284 ? 13.656 73.227 38.356 1.00 38.88 284 MET A CA 1
ATOM 1927 C C . MET A 1 284 ? 13.149 74.221 39.398 1.00 41.06 284 MET A C 1
ATOM 1928 O O . MET A 1 284 ? 13.589 75.372 39.432 1.00 41.44 284 MET A O 1
ATOM 1933 N N . GLY A 1 285 ? 12.227 73.769 40.245 1.00 41.64 285 GLY A N 1
ATOM 1934 C CA . GLY A 1 285 ? 11.665 74.632 41.269 1.00 43.43 285 GLY A CA 1
ATOM 1935 C C . GLY A 1 285 ? 12.535 74.770 42.501 1.00 43.44 285 GLY A C 1
ATOM 1936 O O . GLY A 1 285 ? 12.279 75.617 43.360 1.00 44.66 285 GLY A O 1
ATOM 1937 N N . GLY A 1 286 ? 13.563 73.935 42.592 1.00 42.50 286 GLY A N 1
ATOM 1938 C CA . GLY A 1 286 ? 14.458 73.992 43.731 1.00 41.77 286 GLY A CA 1
ATOM 1939 C C . GLY A 1 286 ? 15.719 74.745 43.371 1.00 41.04 286 GLY A C 1
ATOM 1940 O O . GLY A 1 286 ? 15.685 75.958 43.171 1.00 40.28 286 GLY A O 1
ATOM 1941 N N . SER A 1 287 ? 16.834 74.026 43.288 1.00 40.45 287 SER A N 1
ATOM 1942 C CA . SER A 1 287 ? 18.108 74.635 42.933 1.00 40.39 287 SER A CA 1
ATOM 1943 C C . SER A 1 287 ? 17.992 75.233 41.537 1.00 39.36 287 SER A C 1
ATOM 1944 O O . SER A 1 287 ? 18.691 76.187 41.197 1.00 40.25 287 SER A O 1
ATOM 1947 N N . GLY A 1 288 ? 17.105 74.657 40.730 1.00 38.82 288 GLY A N 1
ATOM 1948 C CA . GLY A 1 288 ? 16.895 75.152 39.382 1.00 37.47 288 GLY A CA 1
ATOM 1949 C C . GLY A 1 288 ? 17.967 74.763 38.382 1.00 36.11 288 GLY A C 1
ATOM 1950 O O . GLY A 1 288 ? 18.094 75.396 37.338 1.00 33.96 288 GLY A O 1
ATOM 1951 N N . ALA A 1 289 ? 18.737 73.724 38.694 1.00 36.03 289 ALA A N 1
ATOM 1952 C CA . ALA A 1 289 ? 19.797 73.259 37.801 1.00 34.85 289 ALA A CA 1
ATOM 1953 C C . ALA A 1 289 ? 19.958 71.745 37.912 1.00 34.14 289 ALA A C 1
ATOM 1954 O O . ALA A 1 289 ? 19.800 71.178 38.995 1.00 33.97 289 ALA A O 1
ATOM 1956 N N . PHE A 1 290 ? 20.279 71.099 36.792 1.00 33.22 290 PHE A N 1
ATOM 1957 C CA . PHE A 1 290 ? 20.446 69.647 36.758 1.00 32.11 290 PHE A CA 1
ATOM 1958 C C . PHE A 1 290 ? 21.879 69.183 36.457 1.00 33.87 290 PHE A C 1
ATOM 1959 O O . PHE A 1 290 ? 22.642 68.886 37.379 1.00 36.31 290 PHE A O 1
ATOM 1967 N N . MET A 1 291 ? 22.244 69.105 35.179 1.00 33.31 291 MET A N 1
ATOM 1968 C CA . MET A 1 291 ? 23.591 68.661 34.801 1.00 32.82 291 MET A CA 1
ATOM 1969 C C . MET A 1 291 ? 24.278 69.663 33.871 1.00 33.88 291 MET A C 1
ATOM 1970 O O . MET A 1 291 ? 23.613 70.397 33.137 1.00 33.90 291 MET A O 1
ATOM 1975 N N . HIS A 1 292 ? 25.609 69.690 33.904 1.00 35.33 292 HIS A N 1
ATOM 1976 C CA . HIS A 1 292 ? 26.380 70.617 33.077 1.00 37.57 292 HIS A CA 1
ATOM 1977 C C . HIS A 1 292 ? 27.274 69.938 32.044 1.00 35.99 292 HIS A C 1
ATOM 1978 O O . HIS A 1 292 ? 27.823 70.601 31.161 1.00 36.53 292 HIS A O 1
ATOM 1985 N N . GLY A 1 293 ? 27.422 68.622 32.147 1.00 34.69 293 GLY A N 1
ATOM 1986 C CA . GLY A 1 293 ? 28.265 67.914 31.198 1.00 33.77 293 GLY A CA 1
ATOM 1987 C C . GLY A 1 293 ? 27.537 67.468 29.942 1.00 32.01 293 GLY A C 1
ATOM 1988 O O . GLY A 1 293 ? 26.380 67.828 29.723 1.00 32.53 293 GLY A O 1
ATOM 1989 N N . PHE A 1 294 ? 28.225 66.684 29.115 1.00 29.21 294 PHE A N 1
ATOM 1990 C CA . PHE A 1 294 ? 27.667 66.156 27.871 1.00 25.97 294 PHE A CA 1
ATOM 1991 C C . PHE A 1 294 ? 27.613 67.192 26.757 1.00 23.94 294 PHE A C 1
ATOM 1992 O O . PHE A 1 294 ? 26.570 67.783 26.476 1.00 21.79 294 PHE A O 1
ATOM 2000 N N . THR A 1 295 ? 28.755 67.390 26.115 1.00 21.28 295 THR A N 1
ATOM 2001 C CA . THR A 1 295 ? 28.890 68.348 25.031 1.00 21.66 295 THR A CA 1
ATOM 2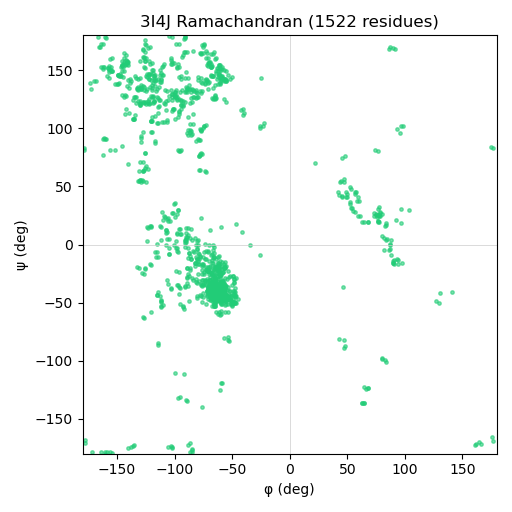002 C C . THR A 1 295 ? 27.848 68.200 23.920 1.00 21.99 295 THR A C 1
ATOM 2003 O O . THR A 1 295 ? 27.238 69.191 23.496 1.00 22.85 295 THR A O 1
ATOM 2007 N N . TYR A 1 296 ? 27.644 66.972 23.451 1.00 19.85 296 TYR A N 1
ATOM 2008 C CA . TYR A 1 296 ? 26.698 66.726 22.372 1.00 18.78 296 TYR A CA 1
ATOM 2009 C C . TYR A 1 296 ? 25.270 66.417 22.806 1.00 19.24 296 TYR A C 1
ATOM 2010 O O . TYR A 1 296 ? 24.468 65.946 22.001 1.00 20.02 296 TYR A O 1
ATOM 2019 N N . ALA A 1 297 ? 24.945 66.683 24.068 1.00 18.31 297 ALA A N 1
ATOM 2020 C CA . ALA A 1 297 ? 23.582 66.435 24.541 1.00 19.42 297 ALA A CA 1
ATOM 2021 C C . ALA A 1 297 ? 22.635 67.380 23.797 1.00 18.97 297 ALA A C 1
ATOM 2022 O O . ALA A 1 297 ? 22.847 68.593 23.779 1.00 19.08 297 ALA A O 1
ATOM 2024 N N . GLY A 1 298 ? 21.601 66.819 23.175 1.00 20.46 298 GLY A N 1
ATOM 2025 C CA . GLY A 1 298 ? 20.645 67.631 22.434 1.00 19.08 298 GLY A CA 1
ATOM 2026 C C . GLY A 1 298 ? 21.103 67.931 21.019 1.00 19.35 298 GLY A C 1
ATOM 2027 O O . GLY A 1 298 ? 20.446 68.667 20.277 1.00 18.29 298 GLY A O 1
ATOM 2028 N N . HIS A 1 299 ? 22.233 67.351 20.638 1.00 17.39 299 HIS A N 1
ATOM 2029 C CA . HIS A 1 299 ? 22.802 67.555 19.304 1.00 18.42 299 HIS A CA 1
ATOM 2030 C C . HIS A 1 299 ? 21.728 67.581 18.206 1.00 16.86 299 HIS A C 1
ATOM 2031 O O . HIS A 1 299 ? 21.085 66.566 17.928 1.00 18.35 299 HIS A O 1
ATOM 2038 N N . PRO A 1 300 ? 21.527 68.746 17.560 1.00 18.38 300 PRO A N 1
ATOM 2039 C CA . PRO A 1 300 ? 20.516 68.856 16.501 1.00 17.70 300 PRO A CA 1
ATOM 2040 C C . PRO A 1 300 ? 20.511 67.771 15.416 1.00 18.95 300 PRO A C 1
ATOM 2041 O O . PRO A 1 300 ? 19.462 67.201 15.124 1.00 18.81 300 PRO A O 1
ATOM 2045 N N . VAL A 1 301 ? 21.662 67.479 14.816 1.00 17.56 301 VAL A N 1
ATOM 2046 C CA . VAL A 1 301 ? 21.691 66.473 13.755 1.00 18.04 301 VAL A CA 1
ATOM 2047 C C . VAL A 1 301 ? 21.262 65.093 14.239 1.00 18.30 301 VAL A C 1
ATOM 2048 O O . VAL A 1 301 ? 20.519 64.390 13.551 1.00 18.27 301 VAL A O 1
ATOM 2052 N N . SER A 1 302 ? 21.728 64.703 15.420 1.00 17.58 302 SER A N 1
ATOM 2053 C CA . SER A 1 302 ? 21.380 63.404 15.980 1.00 17.94 302 SER A CA 1
ATOM 2054 C C . SER A 1 302 ? 19.897 63.371 16.353 1.00 17.08 302 SER A C 1
ATOM 2055 O O . SER A 1 302 ? 19.219 62.362 16.159 1.00 18.05 302 SER A O 1
ATOM 2058 N N . VAL A 1 303 ? 19.401 64.481 16.884 1.00 18.10 303 VAL A N 1
ATOM 2059 C CA . VAL A 1 303 ? 17.995 64.573 17.260 1.00 16.94 303 VAL A CA 1
ATOM 2060 C C . VAL A 1 303 ? 17.124 64.464 16.010 1.00 17.22 303 VAL A C 1
ATOM 2061 O O . VAL A 1 303 ? 16.065 63.838 16.041 1.00 18.88 303 VAL A O 1
ATOM 2065 N N . ALA A 1 304 ? 17.574 65.072 14.913 1.00 17.21 304 ALA A N 1
ATOM 2066 C CA . ALA A 1 304 ? 16.845 65.028 13.640 1.00 17.79 304 ALA A CA 1
ATOM 2067 C C . ALA A 1 304 ? 16.763 63.588 13.136 1.00 18.92 304 ALA A C 1
ATOM 2068 O O . ALA A 1 304 ? 15.773 63.187 12.520 1.00 17.40 304 ALA A O 1
ATOM 2070 N N . ALA A 1 305 ? 17.812 62.811 13.382 1.00 17.36 305 ALA A N 1
ATOM 2071 C CA . ALA A 1 305 ? 17.815 61.410 12.973 1.00 18.69 305 ALA A CA 1
ATOM 2072 C C . ALA A 1 305 ? 16.764 60.693 13.817 1.00 18.21 305 ALA A C 1
ATOM 2073 O O . ALA A 1 305 ? 15.998 59.868 13.318 1.00 19.81 305 ALA A O 1
ATOM 2075 N N . GLY A 1 306 ? 16.719 61.026 15.101 1.00 19.01 306 GLY A N 1
ATOM 2076 C CA . GLY A 1 306 ? 15.745 60.403 15.979 1.00 19.39 306 GLY A CA 1
ATOM 2077 C C . GLY A 1 306 ? 14.332 60.719 15.527 1.00 19.66 306 GLY A C 1
ATOM 2078 O O . GLY A 1 306 ? 13.456 59.855 15.548 1.00 19.32 306 GLY A O 1
ATOM 2079 N N . LEU A 1 307 ? 14.108 61.961 15.110 1.00 20.06 307 LEU A N 1
ATOM 2080 C CA . LEU A 1 307 ? 12.781 62.369 14.656 1.00 20.99 307 LEU A CA 1
ATOM 2081 C C . LEU A 1 307 ? 12.383 61.620 13.384 1.00 21.99 307 LEU A C 1
ATOM 2082 O O . LEU A 1 307 ? 11.235 61.203 13.236 1.00 22.07 307 LEU A O 1
ATOM 2087 N N . SER A 1 308 ? 13.334 61.451 12.471 1.00 20.85 308 SER A N 1
ATOM 2088 C CA . SER A 1 308 ? 13.075 60.745 11.220 1.00 22.37 308 SER A CA 1
ATOM 2089 C C . SER A 1 308 ? 12.793 59.258 11.494 1.00 23.03 308 SER A C 1
ATOM 2090 O O . SER A 1 308 ? 11.878 58.661 10.910 1.00 21.56 308 SER A O 1
ATOM 2093 N N . VAL A 1 309 ? 13.583 58.665 12.385 1.00 20.35 309 VAL A N 1
ATOM 2094 C CA . VAL A 1 309 ? 13.397 57.267 12.763 1.00 19.80 309 VAL A CA 1
ATOM 2095 C C . VAL A 1 309 ? 12.007 57.109 13.373 1.00 20.05 309 VAL A C 1
ATOM 2096 O O . VAL A 1 309 ? 11.309 56.130 13.108 1.00 20.29 309 VAL A O 1
ATOM 2100 N N . LEU A 1 310 ? 11.606 58.080 14.188 1.00 19.47 310 LEU A N 1
ATOM 2101 C CA . LEU A 1 310 ? 10.291 58.024 14.812 1.00 19.80 310 LEU A CA 1
ATOM 2102 C C . LEU A 1 310 ? 9.204 58.083 13.742 1.00 20.88 310 LEU A C 1
ATOM 2103 O O . LEU A 1 310 ? 8.218 57.352 13.823 1.00 21.74 310 LEU A O 1
ATOM 2108 N N . ASP A 1 311 ? 9.379 58.940 12.737 1.00 22.19 311 ASP A N 1
ATOM 2109 C CA . ASP A 1 311 ? 8.390 59.044 11.660 1.00 23.53 311 ASP A CA 1
ATOM 2110 C C . ASP A 1 311 ? 8.172 57.676 11.010 1.00 24.03 311 ASP A C 1
ATOM 2111 O O . ASP A 1 311 ? 7.042 57.265 10.747 1.00 22.45 311 ASP A O 1
ATOM 2116 N N . ILE A 1 312 ? 9.271 56.982 10.746 1.00 22.62 312 ILE A N 1
ATOM 2117 C CA . ILE A 1 312 ? 9.227 55.667 10.125 1.00 22.77 312 ILE A CA 1
ATOM 2118 C C . ILE A 1 312 ? 8.599 54.621 11.041 1.00 23.05 312 ILE A C 1
ATOM 2119 O O . ILE A 1 312 ? 7.740 53.850 10.617 1.00 23.72 312 ILE A O 1
ATOM 2124 N N . VAL A 1 313 ? 9.017 54.602 12.300 1.00 22.49 313 VAL A N 1
ATOM 2125 C CA . VAL A 1 313 ? 8.479 53.646 13.258 1.00 22.50 313 VAL A CA 1
ATOM 2126 C C . VAL A 1 313 ? 6.956 53.759 13.360 1.00 23.77 313 VAL A C 1
ATOM 2127 O O . VAL A 1 313 ? 6.256 52.747 13.458 1.00 22.83 313 VAL A O 1
ATOM 2131 N N . GLU A 1 314 ? 6.446 54.987 13.328 1.00 23.51 314 GLU A N 1
ATOM 2132 C CA . GLU A 1 314 ? 5.004 55.201 13.419 1.00 24.33 314 GLU A CA 1
ATOM 2133 C C . GLU A 1 314 ? 4.312 54.918 12.089 1.00 26.23 314 GLU A C 1
ATOM 2134 O O . GLU A 1 314 ? 3.265 54.281 12.060 1.00 25.98 314 GLU A O 1
ATOM 2140 N N . ARG A 1 315 ? 4.903 55.380 10.991 1.00 26.57 315 ARG A N 1
ATOM 2141 C CA . ARG A 1 315 ? 4.316 55.175 9.671 1.00 27.03 315 ARG A CA 1
ATOM 2142 C C . ARG A 1 315 ? 4.188 53.703 9.279 1.00 26.69 315 ARG A C 1
ATOM 2143 O O . ARG A 1 315 ? 3.146 53.279 8.774 1.00 24.53 315 ARG A O 1
ATOM 2151 N N . GLU A 1 316 ? 5.243 52.929 9.514 1.00 25.96 316 GLU A N 1
ATOM 2152 C CA . GLU A 1 316 ? 5.253 51.507 9.171 1.00 25.23 316 GLU A CA 1
ATOM 2153 C C . GLU A 1 316 ? 4.751 50.607 10.304 1.00 25.54 316 GLU A C 1
ATOM 2154 O O . GLU A 1 316 ? 4.807 49.375 10.201 1.00 25.18 316 GLU A O 1
ATOM 2160 N N . ASP A 1 317 ? 4.251 51.231 11.368 1.00 24.52 317 ASP A N 1
ATOM 2161 C CA . ASP A 1 317 ? 3.748 50.522 12.546 1.00 25.26 317 ASP A CA 1
ATOM 2162 C C . ASP A 1 317 ? 4.684 49.385 12.944 1.00 24.36 317 ASP A C 1
ATOM 2163 O O . ASP A 1 317 ? 4.264 48.236 13.096 1.00 22.31 317 ASP A O 1
ATOM 2168 N N . LEU A 1 318 ? 5.959 49.715 13.130 1.00 23.47 318 LEU A N 1
ATOM 2169 C CA . LEU A 1 318 ? 6.947 48.707 13.489 1.00 22.15 318 LEU A CA 1
ATOM 2170 C C . LEU A 1 318 ? 6.709 48.088 14.857 1.00 22.61 318 LEU A C 1
ATOM 2171 O O . LEU A 1 318 ? 7.218 47.008 15.147 1.00 23.76 318 LEU A O 1
ATOM 2176 N N . THR A 1 319 ? 5.942 48.770 15.700 1.00 20.45 319 THR A N 1
ATOM 2177 C CA . THR A 1 319 ? 5.617 48.242 17.016 1.00 23.00 319 THR A CA 1
ATOM 2178 C C . THR A 1 319 ? 4.694 47.042 16.786 1.00 23.48 319 THR A C 1
ATOM 2179 O O . THR A 1 319 ? 4.824 45.998 17.437 1.00 22.06 319 THR A O 1
ATOM 2183 N N . GLY A 1 320 ? 3.769 47.195 15.842 1.00 22.91 320 GLY A N 1
ATOM 2184 C CA . GLY A 1 320 ? 2.864 46.102 15.526 1.00 23.28 320 GLY A CA 1
ATOM 2185 C C . GLY A 1 320 ? 3.624 44.999 14.814 1.00 23.56 320 GLY A C 1
ATOM 2186 O O . GLY A 1 320 ? 3.384 43.809 15.042 1.00 24.57 320 GLY A O 1
ATOM 2187 N N . ALA A 1 321 ? 4.552 45.395 13.947 1.00 23.27 321 ALA A N 1
ATOM 2188 C CA . ALA A 1 321 ? 5.356 44.435 13.203 1.00 24.11 321 ALA A CA 1
ATOM 2189 C C . ALA A 1 321 ? 6.166 43.569 14.161 1.00 24.34 321 ALA A C 1
ATOM 2190 O O . ALA A 1 321 ? 6.267 42.358 13.980 1.00 23.95 321 ALA A O 1
ATOM 2192 N N . ALA A 1 322 ? 6.741 44.194 15.183 1.00 24.68 322 ALA A N 1
ATOM 2193 C CA . ALA A 1 322 ? 7.541 43.461 16.159 1.00 24.91 322 ALA A CA 1
ATOM 2194 C C . ALA A 1 322 ? 6.717 42.365 16.834 1.00 24.61 322 ALA A C 1
ATOM 2195 O O . ALA A 1 322 ? 7.230 41.281 17.128 1.00 22.21 322 ALA A O 1
ATOM 2197 N N . LYS A 1 323 ? 5.441 42.646 17.083 1.00 24.30 323 LYS A N 1
ATOM 2198 C CA . LYS A 1 323 ? 4.577 41.661 17.714 1.00 26.09 323 LYS A CA 1
ATOM 2199 C C . LYS A 1 323 ? 4.333 40.479 16.791 1.00 25.37 323 LYS A C 1
ATOM 2200 O O . LYS A 1 323 ? 4.364 39.328 17.225 1.00 24.53 323 LYS A O 1
ATOM 2206 N N . GLU A 1 324 ? 4.092 40.764 15.516 1.00 25.34 324 GLU A N 1
ATOM 2207 C CA . GLU A 1 324 ? 3.818 39.702 14.556 1.00 25.76 324 GLU A CA 1
ATOM 2208 C C . GLU A 1 324 ? 5.069 38.903 14.216 1.00 24.71 324 GLU A C 1
ATOM 2209 O O . GLU A 1 324 ? 5.068 37.672 14.288 1.00 23.67 324 GLU A O 1
ATOM 2215 N N . ARG A 1 325 ? 6.140 39.599 13.845 1.00 23.54 325 ARG A N 1
ATOM 2216 C CA . ARG A 1 325 ? 7.385 38.918 13.506 1.00 21.39 325 ARG A CA 1
ATOM 2217 C C . ARG A 1 325 ? 7.967 38.236 14.748 1.00 22.82 325 ARG A C 1
ATOM 2218 O O . ARG A 1 325 ? 8.622 37.198 14.646 1.00 23.90 325 ARG A O 1
ATOM 2226 N N . GLY A 1 326 ? 7.717 38.818 15.918 1.00 21.63 326 GLY A N 1
ATOM 2227 C CA . GLY A 1 326 ? 8.208 38.247 17.158 1.00 21.93 326 GLY A CA 1
ATOM 2228 C C . GLY A 1 326 ? 7.532 36.929 17.482 1.00 22.93 326 GLY A C 1
ATOM 2229 O O . GLY A 1 326 ? 8.169 35.995 17.974 1.00 21.94 326 GLY A O 1
ATOM 2230 N N . ALA A 1 327 ? 6.230 36.850 17.213 1.00 22.67 327 ALA A N 1
ATOM 2231 C CA . ALA A 1 327 ? 5.483 35.629 17.475 1.00 23.61 327 ALA A CA 1
ATOM 2232 C C . ALA A 1 327 ? 5.958 34.536 16.529 1.00 22.90 327 ALA A C 1
ATOM 2233 O O . ALA A 1 327 ? 6.064 33.375 16.914 1.00 23.07 327 ALA A O 1
ATOM 2235 N N . GLN A 1 328 ? 6.248 34.915 15.289 1.00 22.41 328 GLN A N 1
ATOM 2236 C CA . GLN A 1 328 ? 6.722 33.966 14.288 1.00 23.02 328 GLN A CA 1
ATOM 2237 C C . GLN A 1 328 ? 8.088 33.402 14.675 1.00 22.63 328 GLN A C 1
ATOM 2238 O O . GLN A 1 328 ? 8.324 32.195 14.603 1.00 21.52 328 GLN A O 1
ATOM 2244 N N . LEU A 1 329 ? 8.993 34.285 15.077 1.00 21.36 329 LEU A N 1
ATOM 2245 C CA . LEU A 1 329 ? 10.334 33.862 15.458 1.00 22.56 329 LEU A CA 1
ATOM 2246 C C . LEU A 1 329 ? 10.320 33.009 16.730 1.00 22.56 329 LEU A C 1
ATOM 2247 O O . LEU A 1 329 ? 11.049 32.019 16.825 1.00 22.33 329 LEU A O 1
ATOM 2252 N N . LEU A 1 330 ? 9.488 33.383 17.702 1.00 20.73 330 LEU A N 1
ATOM 2253 C CA . LEU A 1 330 ? 9.394 32.625 18.948 1.00 21.85 330 LEU A CA 1
ATOM 2254 C C . LEU A 1 330 ? 8.869 31.221 18.669 1.00 21.24 330 LEU A C 1
ATOM 2255 O O . LEU A 1 330 ? 9.385 30.245 19.203 1.00 20.85 330 LEU A O 1
ATOM 2260 N N . ALA A 1 331 ? 7.836 31.124 17.835 1.00 22.09 331 ALA A N 1
ATOM 2261 C CA . ALA A 1 331 ? 7.273 29.824 17.482 1.00 20.93 331 ALA A CA 1
ATOM 2262 C C . ALA A 1 331 ? 8.358 29.003 16.800 1.00 21.91 331 ALA A C 1
ATOM 2263 O O . ALA A 1 331 ? 8.457 27.793 17.006 1.00 21.56 331 ALA A O 1
ATOM 2265 N N . GLY A 1 332 ? 9.179 29.671 15.993 1.00 22.34 332 GLY A N 1
ATOM 2266 C CA . GLY A 1 332 ? 10.264 28.992 15.307 1.00 22.94 332 GLY A CA 1
ATOM 2267 C C . GLY A 1 332 ? 11.305 28.454 16.276 1.00 24.81 332 GLY A C 1
ATOM 2268 O O . GLY A 1 332 ? 11.866 27.378 16.067 1.00 24.40 332 GLY A O 1
ATOM 2269 N N . LEU A 1 333 ? 11.575 29.210 17.336 1.00 24.29 333 LEU A N 1
ATOM 2270 C CA . LEU A 1 333 ? 12.549 28.796 18.342 1.00 23.73 333 LEU A CA 1
ATOM 2271 C C . LEU A 1 333 ? 12.016 27.633 19.170 1.00 23.97 333 LEU A C 1
ATOM 2272 O O . LEU A 1 333 ? 12.764 26.735 19.571 1.00 22.60 333 LEU A O 1
ATOM 2277 N N . GLN A 1 334 ? 10.715 27.657 19.433 1.00 22.72 334 GLN A N 1
ATOM 2278 C CA . GLN A 1 334 ? 10.092 26.606 20.218 1.00 24.30 334 GLN A CA 1
ATOM 2279 C C . GLN A 1 334 ? 10.093 25.301 19.427 1.00 23.57 334 GLN A C 1
ATOM 2280 O O . GLN A 1 334 ? 10.246 24.224 20.004 1.00 24.03 334 GLN A O 1
ATOM 2286 N N . ALA A 1 335 ? 9.927 25.394 18.108 1.00 22.91 335 ALA A N 1
ATOM 2287 C CA . ALA A 1 335 ? 9.954 24.197 17.271 1.00 23.76 335 ALA A CA 1
ATOM 2288 C C . ALA A 1 335 ? 11.363 23.605 17.333 1.00 23.68 335 ALA A C 1
ATOM 2289 O O . ALA A 1 335 ? 11.534 22.388 17.374 1.00 24.76 335 ALA A O 1
ATOM 2291 N N . LEU A 1 336 ? 12.369 24.474 17.344 1.00 24.75 336 LEU A N 1
ATOM 2292 C CA . LEU A 1 336 ? 13.759 24.029 17.411 1.00 25.49 336 LEU A CA 1
ATOM 2293 C C . LEU A 1 336 ? 14.072 23.419 18.773 1.00 26.01 336 LEU A C 1
ATOM 2294 O O . LEU A 1 336 ? 14.878 22.494 18.878 1.00 24.77 336 LEU A O 1
ATOM 2299 N N . GLN A 1 337 ? 13.430 23.941 19.816 1.00 25.50 337 GLN A N 1
ATOM 2300 C CA . GLN A 1 337 ? 13.637 23.438 21.170 1.00 27.07 337 GLN A CA 1
ATOM 2301 C C . GLN A 1 337 ? 13.217 21.970 21.266 1.00 27.48 337 GLN A C 1
ATOM 2302 O O . GLN A 1 337 ? 13.804 21.194 22.023 1.00 27.74 337 GLN A O 1
ATOM 2308 N N . ALA A 1 338 ? 12.197 21.593 20.501 1.00 27.16 338 ALA A N 1
ATOM 2309 C CA . ALA A 1 338 ? 11.714 20.217 20.507 1.00 28.02 338 ALA A CA 1
ATOM 2310 C C . ALA A 1 338 ? 12.758 19.292 19.896 1.00 28.32 338 ALA A C 1
ATOM 2311 O O . ALA A 1 338 ? 12.802 18.101 20.196 1.00 29.27 338 ALA A O 1
ATOM 2313 N N . ARG A 1 339 ? 13.601 19.858 19.040 1.00 27.81 339 ARG A N 1
ATOM 2314 C CA . ARG A 1 339 ? 14.652 19.108 18.363 1.00 27.66 339 ARG A CA 1
ATOM 2315 C C . ARG A 1 339 ? 15.962 19.108 19.150 1.00 29.89 339 ARG A C 1
ATOM 2316 O O . ARG A 1 339 ? 16.688 18.110 19.172 1.00 29.79 339 ARG A O 1
ATOM 2324 N N . PHE A 1 340 ? 16.251 20.236 19.792 1.00 28.85 340 PHE A N 1
ATOM 2325 C CA . PHE A 1 340 ? 17.467 20.410 20.577 1.00 30.45 340 PHE A CA 1
ATOM 2326 C C . PHE A 1 340 ? 17.116 20.652 22.042 1.00 32.33 340 PHE A C 1
ATOM 2327 O O . PHE A 1 340 ? 16.988 21.799 22.476 1.00 32.65 340 PHE A O 1
ATOM 2335 N N . PRO A 1 341 ? 16.960 19.573 22.824 1.00 33.65 341 PRO A N 1
ATOM 2336 C CA . PRO A 1 341 ? 16.623 19.701 24.245 1.00 33.57 341 PRO A CA 1
ATOM 2337 C C . PRO A 1 341 ? 17.615 20.549 25.041 1.00 33.97 341 PRO A C 1
ATOM 2338 O O . PRO A 1 341 ? 17.317 20.970 26.160 1.00 33.67 341 PRO A O 1
ATOM 2342 N N . GLN A 1 342 ? 18.788 20.805 24.465 1.00 32.98 342 GLN A N 1
ATOM 2343 C CA . GLN A 1 342 ? 19.789 21.623 25.136 1.00 33.59 342 GLN A CA 1
ATOM 2344 C C . GLN A 1 342 ? 19.250 23.043 25.288 1.00 32.49 342 GLN A C 1
ATOM 2345 O O . GLN A 1 342 ? 19.722 23.809 26.126 1.00 31.91 342 GLN A O 1
ATOM 2351 N N . MET A 1 343 ? 18.267 23.388 24.459 1.00 31.06 343 MET A N 1
ATOM 2352 C CA . MET A 1 343 ? 17.634 24.703 24.515 1.00 29.57 343 MET A CA 1
ATOM 2353 C C . MET A 1 343 ? 16.685 24.631 25.709 1.00 30.34 343 MET A C 1
ATOM 2354 O O . MET A 1 343 ? 15.478 24.460 25.547 1.00 30.70 343 MET A O 1
ATOM 2359 N N . MET A 1 344 ? 17.252 24.741 26.908 1.00 30.17 344 MET A N 1
ATOM 2360 C CA . MET A 1 344 ? 16.487 24.663 28.150 1.00 32.14 344 MET A CA 1
ATOM 2361 C C . MET A 1 344 ? 15.297 25.610 28.210 1.00 31.33 344 MET A C 1
ATOM 2362 O O . MET A 1 344 ? 14.212 25.230 28.657 1.00 31.41 344 MET A O 1
ATOM 2367 N N . GLN A 1 345 ? 15.500 26.845 27.770 1.00 30.40 345 GLN A N 1
ATOM 2368 C CA . GLN A 1 345 ? 14.421 27.823 27.777 1.00 31.09 345 GLN A CA 1
ATOM 2369 C C . GLN A 1 345 ? 14.447 28.689 26.528 1.00 29.88 345 GLN A C 1
ATOM 2370 O O . GLN A 1 345 ? 15.512 29.056 26.034 1.00 30.15 345 GLN A O 1
ATOM 2376 N N . VAL A 1 346 ? 13.259 28.999 26.024 1.00 29.24 346 VAL A N 1
ATOM 2377 C CA . VAL A 1 346 ? 13.096 29.850 24.855 1.00 29.43 346 VAL A CA 1
ATOM 2378 C C . VAL A 1 346 ? 12.126 30.940 25.293 1.00 29.13 346 VAL A C 1
ATOM 2379 O O . VAL A 1 346 ? 11.011 30.650 25.734 1.00 27.75 346 VAL A O 1
ATOM 2383 N N . ARG A 1 347 ? 12.559 32.190 25.190 1.00 28.22 347 ARG A N 1
ATOM 2384 C CA . ARG A 1 347 ? 11.733 33.310 25.619 1.00 29.02 347 ARG A CA 1
ATOM 2385 C C . ARG A 1 347 ? 11.630 34.402 24.577 1.00 27.16 347 ARG A C 1
ATOM 2386 O O . ARG A 1 347 ? 12.479 34.522 23.696 1.00 24.53 347 ARG A O 1
ATOM 2394 N N . GLY A 1 348 ? 10.579 35.205 24.688 1.00 26.20 348 GLY A N 1
ATOM 2395 C CA . GLY A 1 348 ? 10.411 36.293 23.753 1.00 24.37 348 GLY A CA 1
ATOM 2396 C C . GLY A 1 348 ? 9.267 37.230 24.074 1.00 24.39 348 GLY A C 1
ATOM 2397 O O . GLY A 1 348 ? 8.195 36.809 24.501 1.00 23.94 348 GLY A O 1
ATOM 2398 N N . THR A 1 349 ? 9.521 38.518 23.887 1.00 23.24 349 THR A N 1
ATOM 2399 C CA . THR A 1 349 ? 8.511 39.554 24.082 1.00 24.79 349 THR A CA 1
ATOM 2400 C C . THR A 1 349 ? 8.741 40.424 22.852 1.00 23.57 349 THR A C 1
ATOM 2401 O O . THR A 1 349 ? 9.758 41.104 22.753 1.00 22.98 349 THR A O 1
ATOM 2405 N N . GLY A 1 350 ? 7.813 40.378 21.900 1.00 22.33 350 GLY A N 1
ATOM 2406 C CA . GLY A 1 350 ? 8.007 41.147 20.687 1.00 22.27 350 GLY A CA 1
ATOM 2407 C C . GLY A 1 350 ? 9.255 40.597 20.013 1.00 21.41 350 GLY A C 1
ATOM 2408 O O . GLY A 1 350 ? 9.445 39.377 19.963 1.00 21.17 350 GLY A O 1
ATOM 2409 N N . LEU A 1 351 ? 10.119 41.475 19.513 1.00 20.66 351 LEU A N 1
ATOM 2410 C CA . LEU A 1 351 ? 11.340 41.023 18.852 1.00 20.45 351 LEU A CA 1
ATOM 2411 C C . LEU A 1 351 ? 12.600 41.007 19.720 1.00 21.51 351 LEU A C 1
ATOM 2412 O O . LEU A 1 351 ? 13.714 41.195 19.226 1.00 21.09 351 LEU A O 1
ATOM 2417 N N . LEU A 1 352 ? 12.410 40.791 21.016 1.00 20.75 352 LEU A N 1
ATOM 2418 C CA . LEU A 1 352 ? 13.519 40.664 21.960 1.00 22.63 352 LEU A CA 1
ATOM 2419 C C . LEU A 1 352 ? 13.364 39.214 22.419 1.00 22.36 352 LEU A C 1
ATOM 2420 O O . LEU A 1 352 ? 12.454 38.895 23.185 1.00 21.46 352 LEU A O 1
ATOM 2425 N N . LEU A 1 353 ? 14.227 38.331 21.925 1.00 21.39 353 LEU A N 1
ATOM 2426 C CA . LEU A 1 353 ? 14.129 36.922 22.277 1.00 21.92 353 LEU A CA 1
ATOM 2427 C C . LEU A 1 353 ? 15.420 36.344 22.849 1.00 23.31 353 LEU A C 1
ATOM 2428 O O . LEU A 1 353 ? 16.509 36.875 22.630 1.00 23.09 353 LEU A O 1
ATOM 2433 N N . GLY A 1 354 ? 15.286 35.249 23.586 1.00 25.09 354 GLY A N 1
ATOM 2434 C CA . GLY A 1 354 ? 16.450 34.624 24.186 1.00 24.47 354 GLY A CA 1
ATOM 2435 C C . GLY A 1 354 ? 16.359 33.114 24.243 1.00 25.39 354 GLY A C 1
ATOM 2436 O O . GLY A 1 354 ? 15.275 32.536 24.282 1.00 24.33 354 GLY A O 1
ATOM 2437 N N . VAL A 1 355 ? 17.519 32.472 24.239 1.00 25.36 355 VAL A N 1
ATOM 2438 C CA . VAL A 1 355 ? 17.594 31.023 24.309 1.00 26.18 355 VAL A CA 1
ATOM 2439 C C . VAL A 1 355 ? 18.585 30.677 25.409 1.00 27.18 355 VAL A C 1
ATOM 2440 O O . VAL A 1 355 ? 19.749 31.072 25.350 1.00 26.85 355 VAL A O 1
ATOM 2444 N N . VAL A 1 356 ? 18.106 29.962 26.419 1.00 28.80 356 VAL A N 1
ATOM 2445 C CA . VAL A 1 356 ? 18.941 29.544 27.536 1.00 31.05 356 VAL A CA 1
ATOM 2446 C C . VAL A 1 356 ? 19.398 28.125 27.239 1.00 31.74 356 VAL A C 1
ATOM 2447 O O . VAL A 1 356 ? 18.579 27.241 26.995 1.00 31.81 356 VAL A O 1
ATOM 2451 N N . LEU A 1 357 ? 20.707 27.914 27.260 1.00 34.25 357 LEU A N 1
ATOM 2452 C CA . LEU A 1 357 ? 21.270 26.607 26.964 1.00 36.73 357 LEU A CA 1
ATOM 2453 C C . LEU A 1 357 ? 21.891 25.949 28.189 1.00 38.13 357 LEU A C 1
ATOM 2454 O O . LEU A 1 357 ? 22.338 26.628 29.113 1.00 38.36 357 LEU A O 1
ATOM 2459 N N . GLY A 1 358 ? 21.911 24.620 28.187 1.00 40.51 358 GLY A N 1
ATOM 2460 C CA . GLY A 1 358 ? 22.481 23.883 29.299 1.00 42.30 358 GLY A CA 1
ATOM 2461 C C . GLY A 1 358 ? 23.461 22.821 28.836 1.00 43.85 358 GLY A C 1
ATOM 2462 O O . GLY A 1 358 ? 23.479 21.707 29.362 1.00 46.34 358 GLY A O 1
ATOM 2463 N N . ILE A 1 371 ? 28.707 27.507 25.615 1.00 39.97 371 ILE A N 1
ATOM 2464 C CA . ILE A 1 371 ? 27.784 26.863 24.687 1.00 40.76 371 ILE A CA 1
ATOM 2465 C C . ILE A 1 371 ? 27.159 27.882 23.738 1.00 40.12 371 ILE A C 1
ATOM 2466 O O . ILE A 1 371 ? 27.154 27.688 22.521 1.00 39.11 371 ILE A O 1
ATOM 2471 N N . ALA A 1 372 ? 26.633 28.967 24.299 1.00 38.62 372 ALA A N 1
ATOM 2472 C CA . ALA A 1 372 ? 26.018 30.017 23.497 1.00 38.08 372 ALA A CA 1
ATOM 2473 C C . ALA A 1 372 ? 27.080 30.676 22.623 1.00 36.73 372 ALA A C 1
ATOM 2474 O O . ALA A 1 372 ? 26.815 31.049 21.483 1.00 35.89 372 ALA A O 1
ATOM 2476 N N . SER A 1 373 ? 28.286 30.813 23.164 1.00 36.65 373 SER A N 1
ATOM 2477 C CA . SER A 1 373 ? 29.384 31.423 22.427 1.00 36.54 373 SER A CA 1
ATOM 2478 C C . SER A 1 373 ? 29.723 30.609 21.183 1.00 35.85 373 SER A C 1
ATOM 2479 O O . SER A 1 373 ? 29.952 31.167 20.110 1.00 35.84 373 SER A O 1
ATOM 2482 N N . ARG A 1 374 ? 29.754 29.289 21.324 1.00 35.79 374 ARG A N 1
ATOM 2483 C CA . ARG A 1 374 ? 30.063 28.426 20.192 1.00 36.82 374 ARG A CA 1
ATOM 2484 C C . ARG A 1 374 ? 28.954 28.481 19.145 1.00 35.69 374 ARG A C 1
ATOM 2485 O O . ARG A 1 374 ? 29.223 28.435 17.947 1.00 34.55 374 ARG A O 1
ATOM 2493 N N . ILE A 1 375 ? 27.707 28.595 19.593 1.00 33.51 375 ILE A N 1
ATOM 2494 C CA . ILE A 1 375 ? 26.590 28.681 18.658 1.00 32.98 375 ILE A CA 1
ATOM 2495 C C . ILE A 1 375 ? 26.714 29.989 17.878 1.00 31.29 375 ILE A C 1
ATOM 2496 O O . ILE A 1 375 ? 26.469 30.034 16.672 1.00 31.14 375 ILE A O 1
ATOM 2501 N N . GLY A 1 376 ? 27.100 31.051 18.578 1.00 30.64 376 GLY A N 1
ATOM 2502 C CA . GLY A 1 376 ? 27.268 32.337 17.932 1.00 30.28 376 GLY A CA 1
ATOM 2503 C C . GLY A 1 376 ? 28.360 32.285 16.882 1.00 30.14 376 GLY A C 1
ATOM 2504 O O . GLY A 1 376 ? 28.219 32.855 15.802 1.00 29.81 376 GLY A O 1
ATOM 2505 N N . ALA A 1 377 ? 29.455 31.599 17.198 1.00 30.07 377 ALA A N 1
ATOM 2506 C CA . ALA A 1 377 ? 30.567 31.481 16.263 1.00 29.92 377 ALA A CA 1
ATOM 2507 C C . ALA A 1 377 ? 30.146 30.661 15.050 1.00 29.96 377 ALA A C 1
ATOM 2508 O O . ALA A 1 377 ? 30.479 31.001 13.915 1.00 30.95 377 ALA A O 1
ATOM 2510 N N . ALA A 1 378 ? 29.412 29.580 15.294 1.00 29.48 378 ALA A N 1
ATOM 2511 C CA . ALA A 1 378 ? 28.937 28.717 14.216 1.00 28.39 378 ALA A CA 1
ATOM 2512 C C . ALA A 1 378 ? 27.926 29.478 13.363 1.00 29.23 378 ALA A C 1
ATOM 2513 O O . ALA A 1 378 ? 27.849 29.296 12.148 1.00 27.37 378 ALA A O 1
ATOM 2515 N N . ALA A 1 379 ? 27.146 30.335 14.008 1.00 28.60 379 ALA A N 1
ATOM 2516 C CA . ALA A 1 379 ? 26.151 31.121 13.298 1.00 28.61 379 ALA A CA 1
ATOM 2517 C C . ALA A 1 379 ? 26.822 32.161 12.407 1.00 27.98 379 ALA A C 1
ATOM 2518 O O . ALA A 1 379 ? 26.396 32.383 11.273 1.00 28.91 379 ALA A O 1
ATOM 2520 N N . LEU A 1 380 ? 27.876 32.795 12.915 1.00 28.80 380 LEU A N 1
ATOM 2521 C CA . LEU A 1 380 ? 28.580 33.810 12.142 1.00 30.28 380 LEU A CA 1
ATOM 2522 C C . LEU A 1 380 ? 29.209 33.195 10.899 1.00 30.69 380 LEU A C 1
ATOM 2523 O O . LEU A 1 380 ? 29.212 33.800 9.827 1.00 28.90 380 LEU A O 1
ATOM 2528 N N . LYS A 1 381 ? 29.740 31.987 11.048 1.00 31.77 381 LYS A N 1
ATOM 2529 C CA . LYS A 1 381 ? 30.362 31.295 9.929 1.00 33.22 381 LYS A CA 1
ATOM 2530 C C . LYS A 1 381 ? 29.310 31.038 8.853 1.00 32.02 381 LYS A C 1
ATOM 2531 O O . LYS A 1 381 ? 29.627 30.986 7.666 1.00 31.90 381 LYS A O 1
ATOM 2537 N N . ARG A 1 382 ? 28.056 30.878 9.273 1.00 31.47 382 ARG A N 1
ATOM 2538 C CA . ARG A 1 382 ? 26.962 30.642 8.336 1.00 30.62 382 ARG A CA 1
ATOM 2539 C C . ARG A 1 382 ? 26.343 31.945 7.826 1.00 30.74 382 ARG A C 1
ATOM 2540 O O . ARG A 1 382 ? 25.448 31.926 6.982 1.00 30.69 382 ARG A O 1
ATOM 2548 N N . GLY A 1 383 ? 26.820 33.075 8.342 1.00 29.97 383 GLY A N 1
ATOM 2549 C CA . GLY A 1 383 ? 26.302 34.356 7.890 1.00 29.98 383 GLY A CA 1
ATOM 2550 C C . GLY A 1 383 ? 25.206 34.982 8.736 1.00 28.94 383 GLY A C 1
ATOM 2551 O O . GLY A 1 383 ? 24.489 35.859 8.258 1.00 29.01 383 GLY A O 1
ATOM 2552 N N . LEU A 1 384 ? 25.071 34.538 9.982 1.00 27.13 384 LEU A N 1
ATOM 2553 C CA . LEU A 1 384 ? 24.060 35.087 10.878 1.00 27.88 384 LEU A CA 1
ATOM 2554 C C . LEU A 1 384 ? 24.714 35.842 12.027 1.00 28.28 384 LEU A C 1
ATOM 2555 O O . LEU A 1 384 ? 25.480 35.269 12.804 1.00 27.75 384 LEU A O 1
ATOM 2560 N N . ILE A 1 385 ? 24.409 37.132 12.123 1.00 27.82 385 ILE A N 1
ATOM 2561 C CA . ILE A 1 385 ? 24.943 37.977 13.188 1.00 28.25 385 ILE A CA 1
ATOM 2562 C C . ILE A 1 385 ? 24.101 37.758 14.440 1.00 28.26 385 ILE A C 1
ATOM 2563 O O . ILE A 1 385 ? 22.875 37.744 14.369 1.00 26.97 385 ILE A O 1
ATOM 2568 N N . THR A 1 386 ? 24.762 37.564 15.577 1.00 28.96 386 THR A N 1
ATOM 2569 C CA . THR A 1 386 ? 24.076 37.369 16.850 1.00 29.88 386 THR A CA 1
ATOM 2570 C C . THR A 1 386 ? 24.625 38.406 17.822 1.00 29.88 386 THR A C 1
ATOM 2571 O O . THR A 1 386 ? 25.658 39.023 17.553 1.00 29.27 386 THR A O 1
ATOM 2575 N N . TYR A 1 387 ? 23.948 38.602 18.949 1.00 28.06 387 TYR A N 1
ATOM 2576 C CA . TYR A 1 387 ? 24.390 39.605 19.916 1.00 28.86 387 TYR A CA 1
ATOM 2577 C C . TYR A 1 387 ? 25.855 39.425 20.303 1.00 29.28 387 TYR A C 1
ATOM 2578 O O . TYR A 1 387 ? 26.247 38.379 20.821 1.00 28.88 387 TYR A O 1
ATOM 2587 N N . ASP A 1 399 ? 26.058 31.277 28.519 1.00 43.09 399 ASP A N 1
ATOM 2588 C CA . ASP A 1 399 ? 25.107 30.229 28.169 1.00 43.21 399 ASP A CA 1
ATOM 2589 C C . ASP A 1 399 ? 23.751 30.795 27.743 1.00 41.56 399 ASP A C 1
ATOM 2590 O O . ASP A 1 399 ? 22.744 30.085 27.738 1.00 41.03 399 ASP A O 1
ATOM 2595 N N . HIS A 1 400 ? 23.735 32.077 27.393 1.00 39.76 400 HIS A N 1
ATOM 2596 C CA . HIS A 1 400 ? 22.515 32.742 26.940 1.00 39.03 400 HIS A CA 1
ATOM 2597 C C . HIS A 1 400 ? 22.735 33.285 25.537 1.00 36.11 400 HIS A C 1
ATOM 2598 O O . HIS A 1 400 ? 23.814 33.778 25.219 1.00 35.74 400 HIS A O 1
ATOM 2605 N N . LEU A 1 401 ? 21.709 33.190 24.699 1.00 32.81 401 LEU A N 1
ATOM 2606 C CA . LEU A 1 401 ? 21.795 33.699 23.340 1.00 31.51 401 LEU A CA 1
ATOM 2607 C C . LEU A 1 401 ? 20.671 34.716 23.172 1.00 28.70 401 LEU A C 1
ATOM 2608 O O . LEU A 1 401 ? 19.502 34.385 23.341 1.00 28.14 401 LEU A O 1
ATOM 2613 N N . LEU A 1 402 ? 21.031 35.953 22.856 1.00 27.70 402 LEU A N 1
ATOM 2614 C CA . LEU A 1 402 ? 20.042 37.011 22.674 1.00 27.17 402 LEU A CA 1
ATOM 2615 C C . LEU A 1 402 ? 19.824 37.259 21.189 1.00 26.51 402 LEU A C 1
ATOM 2616 O O . LEU A 1 402 ? 20.780 37.434 20.433 1.00 26.64 402 LEU A O 1
ATOM 2621 N N . LEU A 1 403 ? 18.562 37.265 20.769 1.00 24.19 403 LEU A N 1
ATOM 2622 C CA . LEU A 1 403 ? 18.227 37.495 19.368 1.00 24.32 403 LEU A CA 1
ATOM 2623 C C . LEU A 1 403 ? 17.299 38.698 19.259 1.00 24.23 403 LEU A C 1
ATOM 2624 O O . LEU A 1 403 ? 16.474 38.935 20.142 1.00 22.48 403 LEU A O 1
ATOM 2629 N N . GLY A 1 404 ? 17.437 39.453 18.175 1.00 23.56 404 GLY A N 1
ATOM 2630 C CA . GLY A 1 404 ? 16.598 40.622 17.985 1.00 24.53 404 GLY A CA 1
ATOM 2631 C C . GLY A 1 404 ? 16.906 41.310 16.676 1.00 22.63 404 GLY A C 1
ATOM 2632 O O . GLY A 1 404 ? 17.673 42.273 16.648 1.00 23.83 404 GLY A O 1
ATOM 2633 N N . PRO A 1 405 ? 16.331 40.830 15.563 1.00 22.95 405 PRO A N 1
ATOM 2634 C CA . PRO A 1 405 ? 16.574 41.433 14.252 1.00 21.62 405 PRO A CA 1
ATOM 2635 C C . PRO A 1 405 ? 15.798 42.735 14.097 1.00 20.49 405 PRO A C 1
ATOM 2636 O O . PRO A 1 405 ? 14.966 43.070 14.935 1.00 21.12 405 PRO A O 1
ATOM 2640 N N . PRO A 1 406 ? 16.062 43.486 13.022 1.00 21.09 406 PRO A N 1
ATOM 2641 C CA . PRO A 1 406 ? 15.357 44.752 12.797 1.00 20.55 406 PRO A CA 1
ATOM 2642 C C . PRO A 1 406 ? 13.838 44.549 12.804 1.00 22.42 406 PRO A C 1
ATOM 2643 O O . PRO A 1 406 ? 13.338 43.545 12.292 1.00 21.40 406 PRO A O 1
ATOM 2647 N N . LEU A 1 407 ? 13.115 45.497 13.391 1.00 20.88 407 LEU A N 1
ATOM 2648 C CA . LEU A 1 407 ? 11.660 45.411 13.470 1.00 22.79 407 LEU A CA 1
ATOM 2649 C C . LEU A 1 407 ? 11.017 45.390 12.084 1.00 23.19 407 LEU A C 1
ATOM 2650 O O . LEU A 1 407 ? 9.864 44.993 11.934 1.00 23.74 407 LEU A O 1
ATOM 2655 N N . SER A 1 408 ? 11.783 45.804 11.082 1.00 23.44 408 SER A N 1
ATOM 2656 C CA . SER A 1 408 ? 11.330 45.858 9.698 1.00 24.73 408 SER A CA 1
ATOM 2657 C C . SER A 1 408 ? 11.580 44.551 8.939 1.00 23.07 408 SER A C 1
ATOM 2658 O O . SER A 1 408 ? 11.371 44.474 7.724 1.00 23.31 408 SER A O 1
ATOM 2661 N N . ILE A 1 409 ? 12.035 43.530 9.655 1.00 21.42 409 ILE A N 1
ATOM 2662 C CA . ILE A 1 409 ? 12.313 42.236 9.042 1.00 21.82 409 ILE A CA 1
ATOM 2663 C C . ILE A 1 409 ? 11.029 41.642 8.461 1.00 22.84 409 ILE A C 1
ATOM 2664 O O . ILE A 1 409 ? 9.946 41.822 9.019 1.00 21.08 409 ILE A O 1
ATOM 2669 N N . THR A 1 410 ? 11.146 40.954 7.329 1.00 22.43 410 THR A N 1
ATOM 2670 C CA . THR A 1 410 ? 9.974 40.350 6.702 1.00 24.64 410 THR A CA 1
ATOM 2671 C C . THR A 1 410 ? 9.774 38.926 7.192 1.00 24.84 410 THR A C 1
ATOM 2672 O O . THR A 1 410 ? 10.669 38.335 7.807 1.00 23.42 410 THR A O 1
ATOM 2676 N N . ALA A 1 411 ? 8.593 38.375 6.926 1.00 23.57 411 ALA A N 1
ATOM 2677 C CA . ALA A 1 411 ? 8.297 37.012 7.347 1.00 24.88 411 ALA A CA 1
ATOM 2678 C C . ALA A 1 411 ? 9.275 36.034 6.702 1.00 23.73 411 ALA A C 1
ATOM 2679 O O . ALA A 1 411 ? 9.734 35.087 7.343 1.00 22.63 411 ALA A O 1
ATOM 2681 N N . ALA A 1 412 ? 9.597 36.260 5.432 1.00 23.55 412 ALA A N 1
ATOM 2682 C CA . ALA A 1 412 ? 10.530 35.380 4.741 1.00 24.39 412 ALA A CA 1
ATOM 2683 C C . ALA A 1 412 ? 11.914 35.461 5.380 1.00 23.63 412 ALA A C 1
ATOM 2684 O O . ALA A 1 412 ? 12.617 34.456 5.493 1.00 24.39 412 ALA A O 1
ATOM 2686 N N . GLU A 1 413 ? 12.306 36.658 5.804 1.00 23.02 413 GLU A N 1
ATOM 2687 C CA . GLU A 1 413 ? 13.616 36.831 6.418 1.00 22.07 413 GLU A CA 1
ATOM 2688 C C . GLU A 1 413 ? 13.680 36.209 7.809 1.00 22.39 413 GLU A C 1
ATOM 2689 O O . GLU A 1 413 ? 14.738 35.768 8.251 1.00 23.41 413 GLU A O 1
ATOM 2695 N N . VAL A 1 414 ? 12.550 36.159 8.505 1.00 21.87 414 VAL A N 1
ATOM 2696 C CA . VAL A 1 414 ? 12.537 35.534 9.821 1.00 22.54 414 VAL A CA 1
ATOM 2697 C C . VAL A 1 414 ? 12.816 34.039 9.607 1.00 22.96 414 VAL A C 1
ATOM 2698 O O . VAL A 1 414 ? 13.612 33.432 10.329 1.00 21.99 414 VAL A O 1
ATOM 2702 N N . ASP A 1 415 ? 12.177 33.447 8.600 1.00 24.04 415 ASP A N 1
ATOM 2703 C CA . ASP A 1 415 ? 12.401 32.030 8.320 1.00 24.49 415 ASP A CA 1
ATOM 2704 C C . ASP A 1 415 ? 13.856 31.789 7.927 1.00 24.06 415 ASP A C 1
ATOM 2705 O O . ASP A 1 415 ? 14.428 30.753 8.257 1.00 22.73 415 ASP A O 1
ATOM 2710 N N . GLY A 1 416 ? 14.443 32.745 7.213 1.00 23.07 416 GLY A N 1
ATOM 2711 C CA . GLY A 1 416 ? 15.831 32.616 6.808 1.00 23.61 416 GLY A CA 1
ATOM 2712 C C . GLY A 1 416 ? 16.733 32.648 8.030 1.00 24.44 416 GLY A C 1
ATOM 2713 O O . GLY A 1 416 ? 17.720 31.919 8.111 1.00 22.93 416 GLY A O 1
ATOM 2714 N N . LEU A 1 417 ? 16.387 33.502 8.989 1.00 24.32 417 LEU A N 1
ATOM 2715 C CA . LEU A 1 417 ? 17.160 33.621 10.221 1.00 23.58 417 LEU A CA 1
ATOM 2716 C C . LEU A 1 417 ? 17.105 32.289 10.970 1.00 24.04 417 LEU A C 1
ATOM 2717 O O . LEU A 1 417 ? 18.123 31.796 11.459 1.00 24.60 417 LEU A O 1
ATOM 2722 N N . LEU A 1 418 ? 15.909 31.707 11.046 1.00 24.27 418 LEU A N 1
ATOM 2723 C CA . LEU A 1 418 ? 15.709 30.433 11.727 1.00 24.76 418 LEU A CA 1
ATOM 2724 C C . LEU A 1 418 ? 16.473 29.288 11.063 1.00 25.05 418 LEU A C 1
ATOM 2725 O O . LEU A 1 418 ? 16.973 28.394 11.745 1.00 24.41 418 LEU A O 1
ATOM 2730 N N . ALA A 1 419 ? 16.566 29.317 9.737 1.00 25.20 419 ALA A N 1
ATOM 2731 C CA . ALA A 1 419 ? 17.284 28.275 9.007 1.00 25.52 419 ALA A CA 1
ATOM 2732 C C . ALA A 1 419 ? 18.780 28.350 9.318 1.00 25.26 419 ALA A C 1
ATOM 2733 O O . ALA A 1 419 ? 19.443 27.325 9.489 1.00 25.42 419 ALA A O 1
ATOM 2735 N N . LEU A 1 420 ? 19.308 29.567 9.390 1.00 24.77 420 LEU A N 1
ATOM 2736 C CA . LEU A 1 420 ? 20.720 29.763 9.699 1.00 25.39 420 LEU A CA 1
ATOM 2737 C C . LEU A 1 420 ? 20.995 29.325 11.134 1.00 25.04 420 LEU A C 1
ATOM 2738 O O . LEU A 1 420 ? 21.988 28.656 11.412 1.00 25.67 420 LEU A O 1
ATOM 2743 N N . LEU A 1 421 ? 20.106 29.704 12.047 1.00 23.94 421 LEU A N 1
ATOM 2744 C CA . LEU A 1 421 ? 20.265 29.345 13.450 1.00 25.37 421 LEU A CA 1
ATOM 2745 C C . LEU A 1 421 ? 20.210 27.828 13.633 1.00 25.54 421 LEU A C 1
ATOM 2746 O O . LEU A 1 421 ? 20.995 27.251 14.388 1.00 23.56 421 LEU A O 1
ATOM 2751 N N . ALA A 1 422 ? 19.272 27.188 12.943 1.00 25.51 422 ALA A N 1
ATOM 2752 C CA . ALA A 1 422 ? 19.129 25.739 13.021 1.00 27.18 422 ALA A CA 1
ATOM 2753 C C . ALA A 1 422 ? 20.445 25.080 12.615 1.00 27.46 422 ALA A C 1
ATOM 2754 O O . ALA A 1 422 ? 20.880 24.111 13.234 1.00 28.64 422 ALA A O 1
ATOM 2756 N N . GLY A 1 423 ? 21.075 25.614 11.572 1.00 28.77 423 GLY A N 1
ATOM 2757 C CA . GLY A 1 423 ? 22.342 25.069 11.114 1.00 29.97 423 GLY A CA 1
ATOM 2758 C C . GLY A 1 423 ? 23.442 25.233 12.149 1.00 31.00 423 GLY A C 1
ATOM 2759 O O . GLY A 1 423 ? 24.246 24.324 12.364 1.00 32.04 423 GLY A O 1
ATOM 2760 N N . ALA A 1 424 ? 23.478 26.394 12.799 1.00 29.70 424 ALA A N 1
ATOM 2761 C CA . ALA A 1 424 ? 24.484 26.665 13.817 1.00 30.61 424 ALA A CA 1
ATOM 2762 C C . ALA A 1 424 ? 24.270 25.735 15.005 1.00 30.57 424 ALA A C 1
ATOM 2763 O O . ALA A 1 424 ? 25.227 25.229 15.596 1.00 30.93 424 ALA A O 1
ATOM 2765 N N . LEU A 1 425 ? 23.005 25.508 15.346 1.00 29.47 425 LEU A N 1
ATOM 2766 C CA . LEU A 1 425 ? 22.652 24.628 16.455 1.00 31.43 425 LEU A CA 1
ATOM 2767 C C . LEU A 1 425 ? 23.091 23.189 16.174 1.00 31.52 425 LEU A C 1
ATOM 2768 O O . LEU A 1 425 ? 23.639 22.519 17.048 1.00 30.65 425 LEU A O 1
ATOM 2773 N N . GLU A 1 426 ? 22.850 22.719 14.952 1.00 32.19 426 GLU A N 1
ATOM 2774 C CA . GLU A 1 426 ? 23.239 21.363 14.574 1.00 35.36 426 GLU A CA 1
ATOM 2775 C C . GLU A 1 426 ? 24.759 21.218 14.631 1.00 36.07 426 GLU A C 1
ATOM 2776 O O . GLU A 1 426 ? 25.277 20.178 15.047 1.00 34.85 426 GLU A O 1
ATOM 2782 N N . ASP A 1 427 ? 25.470 22.263 14.216 1.00 37.48 427 ASP A N 1
ATOM 2783 C CA . ASP A 1 427 ? 26.929 22.239 14.236 1.00 38.03 427 ASP A CA 1
ATOM 2784 C C . ASP A 1 427 ? 27.447 22.012 15.654 1.00 39.36 427 ASP A C 1
ATOM 2785 O O . ASP A 1 427 ? 28.367 21.222 15.873 1.00 38.83 427 ASP A O 1
ATOM 2790 N N . VAL A 1 428 ? 26.843 22.706 16.614 1.00 39.46 428 VAL A N 1
ATOM 2791 C CA . VAL A 1 428 ? 27.261 22.617 18.009 1.00 40.09 428 VAL A CA 1
ATOM 2792 C C . VAL A 1 428 ? 26.591 21.517 18.836 1.00 40.78 428 VAL A C 1
ATOM 2793 O O . VAL A 1 428 ? 27.228 20.917 19.702 1.00 40.85 428 VAL A O 1
ATOM 2797 N N . LEU A 1 429 ? 25.318 21.247 18.573 1.00 41.42 429 LEU A N 1
ATOM 2798 C CA . LEU A 1 429 ? 24.589 20.241 19.339 1.00 42.23 429 LEU A CA 1
ATOM 2799 C C . LEU A 1 429 ? 24.356 18.919 18.607 1.00 42.52 429 LEU A C 1
ATOM 2800 O O . LEU A 1 429 ? 24.642 18.838 17.392 1.00 42.39 429 LEU A O 1
ATOM 2805 N N . ASN B 1 3 ? 63.710 2.919 -16.359 1.00 19.84 3 ASN B N 1
ATOM 2806 C CA . ASN B 1 3 ? 64.209 4.248 -15.887 1.00 18.82 3 ASN B CA 1
ATOM 2807 C C . ASN B 1 3 ? 63.989 4.425 -14.389 1.00 20.33 3 ASN B C 1
ATOM 2808 O O . ASN B 1 3 ? 64.085 5.540 -13.873 1.00 19.89 3 ASN B O 1
ATOM 2813 N N . VAL B 1 4 ? 63.695 3.330 -13.695 1.00 19.72 4 VAL B N 1
ATOM 2814 C CA . VAL B 1 4 ? 63.467 3.407 -12.259 1.00 20.37 4 VAL B CA 1
ATOM 2815 C C . VAL B 1 4 ? 64.755 3.267 -11.465 1.00 19.90 4 VAL B C 1
ATOM 2816 O O . VAL B 1 4 ? 65.576 2.390 -11.739 1.00 20.91 4 VAL B O 1
ATOM 2820 N N . PHE B 1 5 ? 64.931 4.148 -10.485 1.00 18.95 5 PHE B N 1
ATOM 2821 C CA . PHE B 1 5 ? 66.097 4.100 -9.620 1.00 19.52 5 PHE B CA 1
ATOM 2822 C C . PHE B 1 5 ? 65.689 3.154 -8.488 1.00 21.17 5 PHE B C 1
ATOM 2823 O O . PHE B 1 5 ? 65.044 3.562 -7.518 1.00 22.11 5 PHE B O 1
ATOM 2831 N N . TYR B 1 6 ? 66.028 1.877 -8.636 1.00 21.21 6 TYR B N 1
ATOM 2832 C CA . TYR B 1 6 ? 65.676 0.892 -7.623 1.00 22.29 6 TYR B CA 1
ATOM 2833 C C . TYR B 1 6 ? 66.469 1.133 -6.338 1.00 23.42 6 TYR B C 1
ATOM 2834 O O . TYR B 1 6 ? 67.539 1.737 -6.370 1.00 24.24 6 TYR B O 1
ATOM 2843 N N . ARG B 1 7 ? 65.930 0.675 -5.211 1.00 24.52 7 ARG B N 1
ATOM 2844 C CA . ARG B 1 7 ? 66.585 0.854 -3.914 1.00 24.92 7 ARG B CA 1
ATOM 2845 C C . ARG B 1 7 ? 67.867 0.039 -3.767 1.00 26.21 7 ARG B C 1
ATOM 2846 O O . ARG B 1 7 ? 68.721 0.359 -2.936 1.00 25.78 7 ARG B O 1
ATOM 2854 N N . SER B 1 8 ? 68.001 -1.016 -4.562 1.00 26.55 8 SER B N 1
ATOM 2855 C CA . SER B 1 8 ? 69.194 -1.849 -4.497 1.00 28.34 8 SER B CA 1
ATOM 2856 C C . SER B 1 8 ? 69.384 -2.659 -5.773 1.00 29.82 8 SER B C 1
ATOM 2857 O O . SER B 1 8 ? 68.550 -2.620 -6.678 1.00 29.03 8 SER B O 1
ATOM 2860 N N . SER B 1 9 ? 70.484 -3.406 -5.815 1.00 32.05 9 SER B N 1
ATOM 2861 C CA . SER B 1 9 ? 70.853 -4.231 -6.959 1.00 34.21 9 SER B CA 1
ATOM 2862 C C . SER B 1 9 ? 70.041 -5.515 -7.110 1.00 35.09 9 SER B C 1
ATOM 2863 O O . SER B 1 9 ? 70.133 -6.191 -8.134 1.00 35.07 9 SER B O 1
ATOM 2866 N N . LYS B 1 10 ? 69.249 -5.856 -6.099 1.00 35.94 10 LYS B N 1
ATOM 2867 C CA . LYS B 1 10 ? 68.449 -7.074 -6.164 1.00 38.19 10 LYS B CA 1
ATOM 2868 C C . LYS B 1 10 ? 67.283 -6.928 -7.135 1.00 38.53 10 LYS B C 1
ATOM 2869 O O . LYS B 1 10 ? 66.891 -5.817 -7.492 1.00 38.15 10 LYS B O 1
ATOM 2875 N N . PRO B 1 11 ? 66.727 -8.059 -7.595 1.00 38.51 11 PRO B N 1
ATOM 2876 C CA . PRO B 1 11 ? 65.597 -8.020 -8.527 1.00 38.13 11 PRO B CA 1
ATOM 2877 C C . PRO B 1 11 ? 64.337 -7.537 -7.817 1.00 37.65 11 PRO B C 1
ATOM 2878 O O . PRO B 1 11 ? 64.034 -7.979 -6.711 1.00 38.78 11 PRO B O 1
ATOM 2882 N N . TYR B 1 12 ? 63.617 -6.616 -8.447 1.00 35.12 12 TYR B N 1
ATOM 2883 C CA . TYR B 1 12 ? 62.385 -6.093 -7.871 1.00 33.98 12 TYR B CA 1
ATOM 2884 C C . TYR B 1 12 ? 61.199 -6.491 -8.736 1.00 32.50 12 TYR B C 1
ATOM 2885 O O . TYR B 1 12 ? 61.085 -6.060 -9.882 1.00 34.14 12 TYR B O 1
ATOM 2894 N N . PRO B 1 13 ? 60.309 -7.341 -8.206 1.00 30.58 13 PRO B N 1
ATOM 2895 C CA . PRO B 1 13 ? 59.151 -7.741 -9.008 1.00 28.46 13 PRO B CA 1
ATOM 2896 C C . PRO B 1 13 ? 58.337 -6.487 -9.310 1.00 27.45 13 PRO B C 1
ATOM 2897 O O . PRO B 1 13 ? 58.333 -5.546 -8.516 1.00 26.69 13 PRO B O 1
ATOM 2901 N N . VAL B 1 14 ? 57.666 -6.465 -10.455 1.00 24.99 14 VAL B N 1
ATOM 2902 C CA . VAL B 1 14 ? 56.849 -5.319 -10.828 1.00 23.54 14 VAL B CA 1
ATOM 2903 C C . VAL B 1 14 ? 55.390 -5.625 -10.525 1.00 23.59 14 VAL B C 1
ATOM 2904 O O . VAL B 1 14 ? 54.764 -6.444 -11.199 1.00 22.38 14 VAL B O 1
ATOM 2908 N N . ALA B 1 15 ? 54.858 -4.987 -9.487 1.00 20.33 15 ALA B N 1
ATOM 2909 C CA . ALA B 1 15 ? 53.467 -5.198 -9.111 1.00 21.71 15 ALA B CA 1
ATOM 2910 C C . ALA B 1 15 ? 52.551 -4.529 -10.127 1.00 22.12 15 ALA B C 1
ATOM 2911 O O . ALA B 1 15 ? 52.858 -3.449 -10.633 1.00 21.17 15 ALA B O 1
ATOM 2913 N N . VAL B 1 16 ? 51.424 -5.169 -10.426 1.00 22.20 16 VAL B N 1
ATOM 2914 C CA . VAL B 1 16 ? 50.477 -4.602 -11.379 1.00 22.33 16 VAL B CA 1
ATOM 2915 C C . VAL B 1 16 ? 49.076 -4.479 -10.792 1.00 21.44 16 VAL B C 1
ATOM 2916 O O . VAL B 1 16 ? 48.261 -3.703 -11.281 1.00 22.99 16 VAL B O 1
ATOM 2920 N N . ARG B 1 17 ? 48.797 -5.236 -9.736 1.00 21.92 17 ARG B N 1
ATOM 2921 C CA . ARG B 1 17 ? 47.470 -5.196 -9.132 1.00 21.76 17 ARG B CA 1
ATOM 2922 C C . ARG B 1 17 ? 47.434 -5.609 -7.660 1.00 22.44 17 ARG B C 1
ATOM 2923 O O . ARG B 1 17 ? 48.229 -6.431 -7.208 1.00 22.08 17 ARG B O 1
ATOM 2931 N N . GLY B 1 18 ? 46.497 -5.018 -6.926 1.00 22.65 18 GLY B N 1
ATOM 2932 C CA . GLY B 1 18 ? 46.317 -5.330 -5.521 1.00 23.04 18 GLY B CA 1
ATOM 2933 C C . GLY B 1 18 ? 44.829 -5.513 -5.290 1.00 23.23 18 GLY B C 1
ATOM 2934 O O . GLY B 1 18 ? 44.038 -4.638 -5.638 1.00 22.24 18 GLY B O 1
ATOM 2935 N N . GLU B 1 19 ? 44.445 -6.642 -4.703 1.00 23.25 19 GLU B N 1
ATOM 2936 C CA . GLU B 1 19 ? 43.038 -6.935 -4.455 1.00 25.38 19 GLU B CA 1
ATOM 2937 C C . GLU B 1 19 ? 42.881 -7.591 -3.085 1.00 23.64 19 GLU B C 1
ATOM 2938 O O . GLU B 1 19 ? 43.325 -8.718 -2.880 1.00 22.84 19 GLU B O 1
ATOM 2944 N N . GLY B 1 20 ? 42.237 -6.890 -2.157 1.00 23.74 20 GLY B N 1
ATOM 2945 C CA . GLY B 1 20 ? 42.061 -7.435 -0.821 1.00 23.83 20 GLY B CA 1
ATOM 2946 C C . GLY B 1 20 ? 43.408 -7.554 -0.135 1.00 23.59 20 GLY B C 1
ATOM 2947 O O . GLY B 1 20 ? 44.142 -6.567 -0.031 1.00 23.87 20 GLY B O 1
ATOM 2948 N N . VAL B 1 21 ? 43.744 -8.754 0.330 1.00 22.87 21 VAL B N 1
ATOM 2949 C CA . VAL B 1 21 ? 45.024 -8.967 0.993 1.00 22.93 21 VAL B CA 1
ATOM 2950 C C . VAL B 1 21 ? 46.069 -9.485 0.009 1.00 22.33 21 VAL B C 1
ATOM 2951 O O . VAL B 1 21 ? 47.167 -9.867 0.414 1.00 23.56 21 VAL B O 1
ATOM 2955 N N . PHE B 1 22 ? 45.739 -9.484 -1.281 1.00 22.72 22 PHE B N 1
ATOM 2956 C CA . PHE B 1 22 ? 46.661 -10.002 -2.296 1.00 22.85 22 PHE B CA 1
ATOM 2957 C C . PHE B 1 22 ? 47.276 -9.005 -3.272 1.00 21.33 22 PHE B C 1
ATOM 2958 O O . PHE B 1 22 ? 46.654 -8.016 -3.655 1.00 22.49 22 PHE B O 1
ATOM 2966 N N . LEU B 1 23 ? 48.507 -9.306 -3.677 1.00 22.97 23 LEU B N 1
ATOM 2967 C CA . LEU B 1 23 ? 49.244 -8.509 -4.650 1.00 23.24 23 LEU B CA 1
ATOM 2968 C C . LEU B 1 23 ? 49.567 -9.423 -5.830 1.00 24.41 23 LEU B C 1
ATOM 2969 O O . LEU B 1 23 ? 49.798 -10.623 -5.650 1.00 24.52 23 LEU B O 1
ATOM 2974 N N . TYR B 1 24 ? 49.586 -8.854 -7.031 1.00 23.21 24 TYR B N 1
ATOM 2975 C CA . TYR B 1 24 ? 49.878 -9.623 -8.241 1.00 23.18 24 TYR B CA 1
ATOM 2976 C C . TYR B 1 24 ? 50.977 -8.911 -9.025 1.00 23.23 24 TYR B C 1
ATOM 2977 O O . TYR B 1 24 ? 50.949 -7.684 -9.152 1.00 22.53 24 TYR B O 1
ATOM 2986 N N . ASP B 1 25 ? 51.949 -9.656 -9.546 1.00 23.79 25 ASP B N 1
ATOM 2987 C CA . ASP B 1 25 ? 53.004 -9.012 -10.323 1.00 23.52 25 ASP B CA 1
ATOM 2988 C C . ASP B 1 25 ? 52.839 -9.256 -11.825 1.00 24.84 25 ASP B C 1
ATOM 2989 O O . ASP B 1 25 ? 51.887 -9.921 -12.254 1.00 22.98 25 ASP B O 1
ATOM 2994 N N . ASP B 1 26 ? 53.749 -8.706 -12.626 1.00 24.62 26 ASP B N 1
ATOM 2995 C CA . ASP B 1 26 ? 53.651 -8.835 -14.077 1.00 27.83 26 ASP B CA 1
ATOM 2996 C C . ASP B 1 26 ? 54.264 -10.111 -14.635 1.00 29.63 26 ASP B C 1
ATOM 2997 O O . ASP B 1 26 ? 54.469 -10.228 -15.846 1.00 29.49 26 ASP B O 1
ATOM 3002 N N . ALA B 1 27 ? 54.551 -11.062 -13.753 1.00 31.30 27 ALA B N 1
ATOM 3003 C CA . ALA B 1 27 ? 55.145 -12.330 -14.158 1.00 34.71 27 ALA B CA 1
ATOM 3004 C C . ALA B 1 27 ? 54.255 -13.504 -13.775 1.00 36.14 27 ALA B C 1
ATOM 3005 O O . ALA B 1 27 ? 54.707 -14.655 -13.772 1.00 38.10 27 ALA B O 1
ATOM 3007 N N . GLY B 1 28 ? 52.997 -13.211 -13.448 1.00 34.28 28 GLY B N 1
ATOM 3008 C CA . GLY B 1 28 ? 52.056 -14.256 -13.084 1.00 35.54 28 GLY B CA 1
ATOM 3009 C C . GLY B 1 28 ? 52.000 -14.680 -11.619 1.00 35.18 28 GLY B C 1
ATOM 3010 O O . GLY B 1 28 ? 51.256 -15.599 -11.275 1.00 36.05 28 GLY B O 1
ATOM 3011 N N . ARG B 1 29 ? 52.763 -14.020 -10.754 1.00 33.40 29 ARG B N 1
ATOM 3012 C CA . ARG B 1 29 ? 52.790 -14.376 -9.331 1.00 31.65 29 ARG B CA 1
ATOM 3013 C C . ARG B 1 29 ? 51.738 -13.675 -8.467 1.00 30.49 29 ARG B C 1
ATOM 3014 O O . ARG B 1 29 ? 51.420 -12.502 -8.683 1.00 28.18 29 ARG B O 1
ATOM 3022 N N . ARG B 1 30 ? 51.199 -14.401 -7.487 1.00 29.48 30 ARG B N 1
ATOM 3023 C CA . ARG B 1 30 ? 50.242 -13.821 -6.547 1.00 27.74 30 ARG B CA 1
ATOM 3024 C C . ARG B 1 30 ? 50.887 -13.925 -5.164 1.00 28.04 30 ARG B C 1
ATOM 3025 O O . ARG B 1 30 ? 51.572 -14.907 -4.864 1.00 27.80 30 ARG B O 1
ATOM 3033 N N . TYR B 1 31 ? 50.666 -12.913 -4.331 1.00 25.62 31 TYR B N 1
ATOM 3034 C CA . TYR B 1 31 ? 51.249 -12.873 -2.992 1.00 24.93 31 TYR B CA 1
ATOM 3035 C C . TYR B 1 31 ? 50.215 -12.461 -1.949 1.00 25.40 31 TYR B C 1
ATOM 3036 O O . TYR B 1 31 ? 49.350 -11.637 -2.221 1.00 25.47 31 TYR B O 1
ATOM 3045 N N . LEU B 1 32 ? 50.312 -13.031 -0.753 1.00 24.27 32 LEU B N 1
ATOM 3046 C CA . LEU B 1 32 ? 49.416 -12.650 0.328 1.00 24.45 32 LEU B CA 1
ATOM 3047 C C . LEU B 1 32 ? 50.239 -11.589 1.066 1.00 23.72 32 LEU B C 1
ATOM 3048 O O . LEU B 1 32 ? 51.379 -11.848 1.455 1.00 22.95 32 LEU B O 1
ATOM 3053 N N . ASP B 1 33 ? 49.679 -10.393 1.222 1.00 23.42 33 ASP B N 1
ATOM 3054 C CA . ASP B 1 33 ? 50.379 -9.293 1.884 1.00 23.62 33 ASP B CA 1
ATOM 3055 C C . ASP B 1 33 ? 50.335 -9.457 3.402 1.00 23.79 33 ASP B C 1
ATOM 3056 O O . ASP B 1 33 ? 49.587 -8.762 4.095 1.00 23.15 33 ASP B O 1
ATOM 3061 N N . GLY B 1 34 ? 51.162 -10.370 3.901 1.00 23.57 34 GLY B N 1
ATOM 3062 C CA . GLY B 1 34 ? 51.209 -10.667 5.323 1.00 23.06 34 GLY B CA 1
ATOM 3063 C C . GLY B 1 34 ? 51.612 -9.535 6.249 1.00 24.04 34 GLY B C 1
ATOM 3064 O O . GLY B 1 34 ? 51.329 -9.595 7.443 1.00 24.76 34 GLY B O 1
ATOM 3065 N N . SER B 1 35 ? 52.271 -8.512 5.712 1.00 22.33 35 SER B N 1
ATOM 3066 C CA . SER B 1 35 ? 52.694 -7.371 6.520 1.00 22.19 35 SER B CA 1
ATOM 3067 C C . SER B 1 35 ? 52.090 -6.055 6.026 1.00 21.86 35 SER B C 1
ATOM 3068 O O . SER B 1 35 ? 52.557 -4.976 6.404 1.00 21.61 35 SER B O 1
ATOM 3071 N N . SER B 1 36 ? 51.052 -6.148 5.192 1.00 22.28 36 SER B N 1
ATOM 3072 C CA . SER B 1 36 ? 50.382 -4.962 4.647 1.00 22.52 36 SER B CA 1
ATOM 3073 C C . SER B 1 36 ? 51.439 -4.019 4.081 1.00 22.93 36 SER B C 1
ATOM 3074 O O . SER B 1 36 ? 51.376 -2.798 4.265 1.00 21.86 36 SER B O 1
ATOM 3077 N N . GLY B 1 37 ? 52.396 -4.597 3.365 1.00 23.86 37 GLY B N 1
ATOM 3078 C CA . GLY B 1 37 ? 53.489 -3.813 2.830 1.00 25.00 37 GLY B CA 1
ATOM 3079 C C . GLY B 1 37 ? 54.426 -3.653 4.016 1.00 27.53 37 GLY B C 1
ATOM 3080 O O . GLY B 1 37 ? 55.205 -4.553 4.333 1.00 29.16 37 GLY B O 1
ATOM 3081 N N . ALA B 1 38 ? 54.334 -2.507 4.680 1.00 26.56 38 ALA B N 1
ATOM 3082 C CA . ALA B 1 38 ? 55.139 -2.227 5.865 1.00 25.48 38 ALA B CA 1
ATOM 3083 C C . ALA B 1 38 ? 54.150 -1.724 6.914 1.00 23.91 38 ALA B C 1
ATOM 3084 O O . ALA B 1 38 ? 54.319 -0.640 7.481 1.00 25.10 38 ALA B O 1
ATOM 3086 N N . LEU B 1 39 ? 53.118 -2.533 7.154 1.00 23.71 39 LEU B N 1
ATOM 3087 C CA . LEU B 1 39 ? 52.043 -2.223 8.094 1.00 23.94 39 LEU B CA 1
ATOM 3088 C C . LEU B 1 39 ? 51.378 -0.906 7.703 1.00 22.83 39 LEU B C 1
ATOM 3089 O O . LEU B 1 39 ? 51.098 -0.043 8.540 1.00 24.41 39 LEU B O 1
ATOM 3094 N N . VAL B 1 40 ? 51.120 -0.782 6.403 1.00 20.29 40 VAL B N 1
ATOM 3095 C CA . VAL B 1 40 ? 50.506 0.401 5.813 1.00 20.35 40 VAL B CA 1
ATOM 3096 C C . VAL B 1 40 ? 49.091 0.153 5.275 1.00 21.16 40 VAL B C 1
ATOM 3097 O O . VAL B 1 40 ? 48.174 0.921 5.558 1.00 20.25 40 VAL B O 1
ATOM 3101 N N . ALA B 1 41 ? 48.919 -0.919 4.502 1.00 20.95 41 ALA B N 1
ATOM 3102 C CA . ALA B 1 41 ? 47.622 -1.222 3.871 1.00 21.47 41 ALA B CA 1
ATOM 3103 C C . ALA B 1 41 ? 46.593 -1.859 4.797 1.00 21.69 41 ALA B C 1
ATOM 3104 O O . ALA B 1 41 ? 46.140 -2.984 4.573 1.00 20.46 41 ALA B O 1
ATOM 3106 N N . ASN B 1 42 ? 46.194 -1.104 5.808 1.00 21.29 42 ASN B N 1
ATOM 3107 C CA . ASN B 1 42 ? 45.248 -1.567 6.814 1.00 23.25 42 ASN B CA 1
ATOM 3108 C C . ASN B 1 42 ? 43.868 -2.016 6.354 1.00 22.82 42 ASN B C 1
ATOM 3109 O O . ASN B 1 42 ? 43.269 -2.883 6.989 1.00 23.23 42 ASN B O 1
ATOM 3114 N N . ILE B 1 43 ? 43.343 -1.441 5.275 1.00 21.62 43 ILE B N 1
ATOM 3115 C CA . ILE B 1 43 ? 42.015 -1.849 4.834 1.00 21.79 43 ILE B CA 1
ATOM 3116 C C . ILE B 1 43 ? 42.003 -2.688 3.563 1.00 22.78 43 ILE B C 1
ATOM 3117 O O . ILE B 1 43 ? 40.946 -2.920 2.966 1.00 22.77 43 ILE B O 1
ATOM 3122 N N . GLY B 1 44 ? 43.176 -3.158 3.161 1.00 21.74 44 GLY B N 1
ATOM 3123 C CA . GLY B 1 44 ? 43.260 -3.976 1.969 1.00 21.65 44 GLY B CA 1
ATOM 3124 C C . GLY B 1 44 ? 43.517 -3.153 0.726 1.00 21.66 44 GLY B C 1
ATOM 3125 O O . GLY B 1 44 ? 43.411 -1.925 0.749 1.00 20.51 44 GLY B O 1
ATOM 3126 N N . HIS B 1 45 ? 43.843 -3.839 -0.364 1.00 22.49 45 HIS B N 1
ATOM 3127 C CA . HIS B 1 45 ? 44.148 -3.186 -1.630 1.00 22.55 45 HIS B CA 1
ATOM 3128 C C . HIS B 1 45 ? 42.977 -3.137 -2.603 1.00 23.43 45 HIS B C 1
ATOM 3129 O O . HIS B 1 45 ? 42.094 -3.993 -2.573 1.00 23.13 45 HIS B O 1
ATOM 3136 N N . GLY B 1 46 ? 42.995 -2.126 -3.467 1.00 23.01 46 GLY B N 1
ATOM 3137 C CA . GLY B 1 46 ? 41.970 -1.974 -4.489 1.00 23.71 46 GLY B CA 1
ATOM 3138 C C . GLY B 1 46 ? 40.621 -1.410 -4.095 1.00 25.59 46 GLY B C 1
ATOM 3139 O O . GLY B 1 46 ? 39.621 -1.717 -4.751 1.00 24.92 46 GLY B O 1
ATOM 3140 N N . ARG B 1 47 ? 40.571 -0.584 -3.054 1.00 25.94 47 ARG B N 1
ATOM 3141 C CA . ARG B 1 47 ? 39.297 -0.011 -2.623 1.00 25.83 47 ARG B CA 1
ATOM 3142 C C . ARG B 1 47 ? 38.834 1.078 -3.586 1.00 26.06 47 ARG B C 1
ATOM 3143 O O . ARG B 1 47 ? 39.325 2.211 -3.545 1.00 23.29 47 ARG B O 1
ATOM 3151 N N . ALA B 1 48 ? 37.886 0.731 -4.453 1.00 26.52 48 ALA B N 1
ATOM 3152 C CA . ALA B 1 48 ? 37.355 1.689 -5.411 1.00 26.91 48 ALA B CA 1
ATOM 3153 C C . ALA B 1 48 ? 36.677 2.834 -4.671 1.00 25.85 48 ALA B C 1
ATOM 3154 O O . ALA B 1 48 ? 36.662 3.966 -5.150 1.00 26.77 48 ALA B O 1
ATOM 3156 N N . GLU B 1 49 ? 36.114 2.537 -3.502 1.00 26.28 49 GLU B N 1
ATOM 3157 C CA . GLU B 1 49 ? 35.442 3.551 -2.699 1.00 26.42 49 GLU B CA 1
ATOM 3158 C C . GLU B 1 49 ? 36.387 4.709 -2.396 1.00 26.08 49 GLU B C 1
ATOM 3159 O O . GLU B 1 49 ? 36.033 5.877 -2.563 1.00 25.36 49 GLU B O 1
ATOM 3165 N N . VAL B 1 50 ? 37.591 4.380 -1.939 1.00 24.92 50 VAL B N 1
ATOM 3166 C CA . VAL B 1 50 ? 38.573 5.404 -1.613 1.00 23.30 50 VAL B CA 1
ATOM 3167 C C . VAL B 1 50 ? 38.980 6.156 -2.872 1.00 22.10 50 VAL B C 1
ATOM 3168 O O . VAL B 1 50 ? 39.075 7.383 -2.868 1.00 22.39 50 VAL B O 1
ATOM 3172 N N . GLY B 1 51 ? 39.213 5.414 -3.950 1.00 22.95 51 GLY B N 1
ATOM 3173 C CA . GLY B 1 51 ? 39.603 6.034 -5.206 1.00 23.79 51 GLY B CA 1
ATOM 3174 C C . GLY B 1 51 ? 38.586 7.057 -5.679 1.00 24.13 51 GLY B C 1
ATOM 3175 O O . GLY B 1 51 ? 38.945 8.142 -6.140 1.00 23.13 51 GLY B O 1
ATOM 3176 N N . GLU B 1 52 ? 37.306 6.719 -5.554 1.00 26.12 52 GLU B N 1
ATOM 3177 C CA . GLU B 1 52 ? 36.245 7.627 -5.973 1.00 27.74 52 GLU B CA 1
ATOM 3178 C C . GLU B 1 52 ? 36.235 8.888 -5.114 1.00 26.30 52 GLU B C 1
ATOM 3179 O O . GLU B 1 52 ? 35.990 9.986 -5.613 1.00 24.84 52 GLU B O 1
ATOM 3185 N N . ARG B 1 53 ? 36.502 8.729 -3.820 1.00 26.36 53 ARG B N 1
ATOM 3186 C CA . ARG B 1 53 ? 36.522 9.864 -2.903 1.00 26.22 53 ARG B CA 1
ATOM 3187 C C . ARG B 1 53 ? 37.686 10.800 -3.224 1.00 25.41 53 ARG B C 1
ATOM 3188 O O . ARG B 1 53 ? 37.568 12.020 -3.084 1.00 24.83 53 ARG B O 1
ATOM 3196 N N . MET B 1 54 ? 38.806 10.227 -3.659 1.00 23.06 54 MET B N 1
ATOM 3197 C CA . MET B 1 54 ? 39.976 11.027 -4.009 1.00 21.54 54 MET B CA 1
ATOM 3198 C C . MET B 1 54 ? 39.696 11.767 -5.321 1.00 21.98 54 MET B C 1
ATOM 3199 O O . MET B 1 54 ? 40.045 12.938 -5.471 1.00 20.37 54 MET B O 1
ATOM 3204 N N . ALA B 1 55 ? 39.052 11.082 -6.260 1.00 21.38 55 ALA B N 1
ATOM 3205 C CA . ALA B 1 55 ? 38.718 11.684 -7.551 1.00 22.96 55 ALA B CA 1
ATOM 3206 C C . ALA B 1 55 ? 37.785 12.874 -7.349 1.00 23.28 55 ALA B C 1
ATOM 3207 O O . ALA B 1 55 ? 37.969 13.938 -7.949 1.00 23.14 55 ALA B O 1
ATOM 3209 N N . ALA B 1 56 ? 36.785 12.699 -6.493 1.00 23.45 56 ALA B N 1
ATOM 3210 C CA . ALA B 1 56 ? 35.837 13.767 -6.212 1.00 24.11 56 ALA B CA 1
ATOM 3211 C C . ALA B 1 56 ? 36.551 14.986 -5.625 1.00 24.11 56 ALA B C 1
ATOM 3212 O O . ALA B 1 56 ? 36.246 16.125 -5.982 1.00 24.65 56 ALA B O 1
ATOM 3214 N N . GLN B 1 57 ? 37.508 14.755 -4.729 1.00 22.31 57 GLN B N 1
ATOM 3215 C CA . GLN B 1 57 ? 38.231 15.870 -4.127 1.00 21.76 57 GLN B CA 1
ATOM 3216 C C . GLN B 1 57 ? 39.153 16.559 -5.136 1.00 21.44 57 GLN B C 1
ATOM 3217 O O . GLN B 1 57 ? 39.302 17.779 -5.108 1.00 23.54 57 GLN B O 1
ATOM 3223 N N . ALA B 1 58 ? 39.769 15.783 -6.025 1.00 20.98 58 ALA B N 1
ATOM 3224 C CA . ALA B 1 58 ? 40.662 16.356 -7.030 1.00 21.88 58 ALA B CA 1
ATOM 3225 C C . ALA B 1 58 ? 39.882 17.270 -7.979 1.00 22.69 58 ALA B C 1
ATOM 3226 O O . ALA B 1 58 ? 40.369 18.327 -8.395 1.00 21.48 58 ALA B O 1
ATOM 3228 N N . ALA B 1 59 ? 38.661 16.860 -8.306 1.00 22.78 59 ALA B N 1
ATOM 3229 C CA . ALA B 1 59 ? 37.809 17.632 -9.209 1.00 24.06 59 ALA B CA 1
ATOM 3230 C C . ALA B 1 59 ? 37.223 18.879 -8.547 1.00 24.77 59 ALA B C 1
ATOM 3231 O O . ALA B 1 59 ? 36.898 19.857 -9.225 1.00 24.97 59 ALA B O 1
ATOM 3233 N N . ARG B 1 60 ? 37.095 18.838 -7.225 1.00 24.98 60 ARG B N 1
ATOM 3234 C CA . ARG B 1 60 ? 36.514 19.935 -6.460 1.00 24.54 60 ARG B CA 1
ATOM 3235 C C . ARG B 1 60 ? 37.518 20.952 -5.916 1.00 23.88 60 ARG B C 1
ATOM 3236 O O . ARG B 1 60 ? 37.381 22.147 -6.149 1.00 23.34 60 ARG B O 1
ATOM 3244 N N . LEU B 1 61 ? 38.518 20.468 -5.184 1.00 22.09 61 LEU B N 1
ATOM 3245 C CA . LEU B 1 61 ? 39.543 21.321 -4.584 1.00 21.32 61 LEU B CA 1
ATOM 3246 C C . LEU B 1 61 ? 40.738 20.426 -4.268 1.00 21.66 61 LEU B C 1
ATOM 3247 O O . LEU B 1 61 ? 40.825 19.849 -3.189 1.00 21.55 61 LEU B O 1
ATOM 3252 N N . PRO B 1 62 ? 41.678 20.300 -5.211 1.00 21.52 62 PRO B N 1
ATOM 3253 C CA . PRO B 1 62 ? 42.845 19.448 -4.980 1.00 21.45 62 PRO B CA 1
ATOM 3254 C C . PRO B 1 62 ? 43.950 19.985 -4.085 1.00 21.80 62 PRO B C 1
ATOM 3255 O O . PRO B 1 62 ? 44.588 19.214 -3.352 1.00 22.37 62 PRO B O 1
ATOM 3259 N N . PHE B 1 63 ? 44.178 21.293 -4.130 1.00 20.16 63 PHE B N 1
ATOM 3260 C CA . PHE B 1 63 ? 45.283 21.858 -3.377 1.00 20.38 63 PHE B CA 1
ATOM 3261 C C . PHE B 1 63 ? 45.174 23.282 -2.851 1.00 20.53 63 PHE B C 1
ATOM 3262 O O . PHE B 1 63 ? 44.727 24.193 -3.541 1.00 20.20 63 PHE B O 1
ATOM 3270 N N . VAL B 1 64 ? 45.627 23.445 -1.616 1.00 20.40 64 VAL B N 1
ATOM 3271 C CA . VAL B 1 64 ? 45.724 24.734 -0.964 1.00 21.19 64 VAL B CA 1
ATOM 3272 C C . VAL B 1 64 ? 46.915 24.546 -0.046 1.00 21.16 64 VAL B C 1
ATOM 3273 O O . VAL B 1 64 ? 47.175 23.432 0.430 1.00 20.41 64 VAL B O 1
ATOM 3277 N N . HIS B 1 65 ? 47.672 25.613 0.147 1.00 21.32 65 HIS B N 1
ATOM 3278 C CA . HIS B 1 65 ? 48.821 25.557 1.028 1.00 21.81 65 HIS B CA 1
ATOM 3279 C C . HIS B 1 65 ? 48.301 25.968 2.401 1.00 22.08 65 HIS B C 1
ATOM 3280 O O . HIS B 1 65 ? 47.596 26.968 2.533 1.00 22.18 65 HIS B O 1
ATOM 3287 N N . GLY B 1 66 ? 48.641 25.175 3.411 1.00 22.54 66 GLY B N 1
ATOM 3288 C CA . GLY B 1 66 ? 48.180 25.427 4.765 1.00 23.02 66 GLY B CA 1
ATOM 3289 C C . GLY B 1 66 ? 48.496 26.787 5.356 1.00 24.29 66 GLY B C 1
ATOM 3290 O O . GLY B 1 66 ? 47.853 27.209 6.314 1.00 23.83 66 GLY B O 1
ATOM 3291 N N . SER B 1 67 ? 49.488 27.474 4.804 1.00 22.84 67 SER B N 1
ATOM 3292 C CA . SER B 1 67 ? 49.841 28.793 5.311 1.00 25.26 67 SER B CA 1
ATOM 3293 C C . SER B 1 67 ? 48.849 29.830 4.802 1.00 24.96 67 SER B C 1
ATOM 3294 O O . SER B 1 67 ? 48.830 30.965 5.279 1.00 26.72 67 SER B O 1
ATOM 3297 N N . GLN B 1 68 ? 48.012 29.433 3.846 1.00 25.16 68 GLN B N 1
ATOM 3298 C CA . GLN B 1 68 ? 47.040 30.346 3.257 1.00 25.58 68 GLN B CA 1
ATOM 3299 C C . GLN B 1 68 ? 45.581 29.971 3.520 1.00 26.13 68 GLN B C 1
ATOM 3300 O O . GLN B 1 68 ? 44.761 30.837 3.834 1.00 26.59 68 GLN B O 1
ATOM 3306 N N . PHE B 1 69 ? 45.261 28.685 3.399 1.00 25.35 69 PHE B N 1
ATOM 3307 C CA . PHE B 1 69 ? 43.890 28.220 3.599 1.00 24.83 69 PHE B CA 1
ATOM 3308 C C . PHE B 1 69 ? 43.791 26.888 4.315 1.00 25.21 69 PHE B C 1
ATOM 3309 O O . PHE B 1 69 ? 44.721 26.080 4.299 1.00 24.15 69 PHE B O 1
ATOM 3317 N N . SER B 1 70 ? 42.633 26.673 4.928 1.00 23.91 70 SER B N 1
ATOM 3318 C CA . SER B 1 70 ? 42.310 25.406 5.555 1.00 23.79 70 SER B CA 1
ATOM 3319 C C . SER B 1 70 ? 41.375 24.888 4.463 1.00 23.37 70 SER B C 1
ATOM 3320 O O . SER B 1 70 ? 41.272 25.522 3.409 1.00 23.05 70 SER B O 1
ATOM 3323 N N . SER B 1 71 ? 40.707 23.761 4.677 1.00 22.23 71 SER B N 1
ATOM 3324 C CA . SER B 1 71 ? 39.785 23.241 3.663 1.00 22.30 71 SER B CA 1
ATOM 3325 C C . SER B 1 71 ? 38.615 22.576 4.362 1.00 23.21 71 SER B C 1
ATOM 3326 O O . SER B 1 71 ? 38.753 22.123 5.495 1.00 23.67 71 SER B O 1
ATOM 3329 N N . ASP B 1 72 ? 37.463 22.512 3.702 1.00 23.16 72 ASP B N 1
ATOM 3330 C CA . ASP B 1 72 ? 36.315 21.884 4.333 1.00 24.63 72 ASP B CA 1
ATOM 3331 C C . ASP B 1 72 ? 36.575 20.410 4.636 1.00 23.98 72 ASP B C 1
ATOM 3332 O O . ASP B 1 72 ? 36.138 19.904 5.669 1.00 24.08 72 ASP B O 1
ATOM 3337 N N . VAL B 1 73 ? 37.309 19.722 3.765 1.00 24.92 73 VAL B N 1
ATOM 3338 C CA . VAL B 1 73 ? 37.586 18.310 4.006 1.00 24.32 73 VAL B CA 1
ATOM 3339 C C . VAL B 1 73 ? 38.523 18.100 5.193 1.00 22.98 73 VAL B C 1
ATOM 3340 O O . VAL B 1 73 ? 38.384 17.119 5.924 1.00 21.84 73 VAL B O 1
ATOM 3344 N N . LEU B 1 74 ? 39.471 19.012 5.396 1.00 22.57 74 LEU B N 1
ATOM 3345 C CA . LEU B 1 74 ? 40.378 18.892 6.533 1.00 22.28 74 LEU B CA 1
ATOM 3346 C C . LEU B 1 74 ? 39.597 19.180 7.816 1.00 25.00 74 LEU B C 1
ATOM 3347 O O . LEU B 1 74 ? 39.757 18.484 8.821 1.00 23.63 74 LEU B O 1
ATOM 3352 N N . GLU B 1 75 ? 38.753 20.209 7.778 1.00 23.98 75 GLU B N 1
ATOM 3353 C CA . GLU B 1 75 ? 37.942 20.556 8.946 1.00 25.47 75 GLU B CA 1
ATOM 3354 C C . GLU B 1 75 ? 37.088 19.353 9.328 1.00 24.42 75 GLU B C 1
ATOM 3355 O O . GLU B 1 75 ? 36.971 19.005 10.508 1.00 25.94 75 GLU B O 1
ATOM 3361 N N . GLU B 1 76 ? 36.488 18.721 8.323 1.00 23.15 76 GLU B N 1
ATOM 3362 C CA . GLU B 1 76 ? 35.634 17.562 8.550 1.00 23.99 76 GLU B CA 1
ATOM 3363 C C . GLU B 1 76 ? 36.414 16.374 9.098 1.00 24.98 76 GLU B C 1
ATOM 3364 O O . GLU B 1 76 ? 36.036 15.780 10.111 1.00 23.34 76 GLU B O 1
ATOM 3370 N N . TYR B 1 77 ? 37.508 16.036 8.425 1.00 23.14 77 TYR B N 1
ATOM 3371 C CA . TYR B 1 77 ? 38.339 14.908 8.824 1.00 22.24 77 TYR B CA 1
ATOM 3372 C C . TYR B 1 77 ? 38.943 15.057 10.224 1.00 21.08 77 TYR B C 1
ATOM 3373 O O . TYR B 1 77 ? 38.961 14.100 10.996 1.00 21.54 77 TYR B O 1
ATOM 3382 N N . ALA B 1 78 ? 39.443 16.248 10.546 1.00 22.22 78 ALA B N 1
ATOM 3383 C CA . ALA B 1 78 ? 40.050 16.485 11.854 1.00 21.65 78 ALA B CA 1
ATOM 3384 C C . ALA B 1 78 ? 39.085 16.097 12.968 1.00 22.64 78 ALA B C 1
ATOM 3385 O O . ALA B 1 78 ? 39.468 15.417 13.919 1.00 20.28 78 ALA B O 1
ATOM 3387 N N . GLY B 1 79 ? 37.831 16.522 12.836 1.00 22.94 79 GLY B N 1
ATOM 3388 C CA . GLY B 1 79 ? 36.829 16.198 13.842 1.00 23.74 79 GLY B CA 1
ATOM 3389 C C . GLY B 1 79 ? 36.490 14.720 13.869 1.00 24.19 79 GLY B C 1
ATOM 3390 O O . GLY B 1 79 ? 36.378 14.112 14.942 1.00 24.21 79 GLY B O 1
ATOM 3391 N N . ARG B 1 80 ? 36.334 14.130 12.686 1.00 23.30 80 ARG B N 1
ATOM 3392 C CA . ARG B 1 80 ? 36.011 12.716 12.581 1.00 23.19 80 ARG B CA 1
ATOM 3393 C C . ARG B 1 80 ? 37.113 11.861 13.182 1.00 23.05 80 ARG B C 1
ATOM 3394 O O . ARG B 1 80 ? 36.848 10.921 13.929 1.00 22.21 80 ARG B O 1
ATOM 3402 N N . LEU B 1 81 ? 38.355 12.195 12.856 1.00 21.26 81 LEU B N 1
ATOM 3403 C CA . LEU B 1 81 ? 39.494 11.437 13.354 1.00 21.51 81 LEU B CA 1
ATOM 3404 C C . LEU B 1 81 ? 39.627 11.551 14.870 1.00 21.81 81 LEU B C 1
ATOM 3405 O O . LEU B 1 81 ? 39.774 10.544 15.564 1.00 20.83 81 LEU B O 1
ATOM 3410 N N . ALA B 1 82 ? 39.577 12.779 15.377 1.00 22.10 82 ALA B N 1
ATOM 3411 C CA . ALA B 1 82 ? 39.688 13.015 16.810 1.00 23.23 82 ALA B CA 1
ATOM 3412 C C . ALA B 1 82 ? 38.683 12.163 17.579 1.00 23.98 82 ALA B C 1
ATOM 3413 O O . ALA B 1 82 ? 39.028 11.535 18.581 1.00 23.89 82 ALA B O 1
ATOM 3415 N N . ARG B 1 83 ? 37.442 12.132 17.101 1.00 24.53 83 ARG B N 1
ATOM 3416 C CA . ARG B 1 83 ? 36.400 11.359 17.764 1.00 25.38 83 ARG B CA 1
ATOM 3417 C C . ARG B 1 83 ? 36.638 9.852 17.676 1.00 25.53 83 ARG B C 1
ATOM 3418 O O . ARG B 1 83 ? 36.448 9.128 18.658 1.00 24.60 83 ARG B O 1
ATOM 3426 N N . PHE B 1 84 ? 37.066 9.377 16.509 1.00 23.64 84 PHE B N 1
ATOM 3427 C CA . PHE B 1 84 ? 37.313 7.951 16.337 1.00 24.05 84 PHE B CA 1
ATOM 3428 C C . PHE B 1 84 ? 38.334 7.419 17.335 1.00 24.44 84 PHE B C 1
ATOM 3429 O O . PHE B 1 84 ? 38.124 6.372 17.945 1.00 22.00 84 PHE B O 1
ATOM 3437 N N . VAL B 1 85 ? 39.436 8.144 17.504 1.00 24.66 85 VAL B N 1
ATOM 3438 C CA . VAL B 1 85 ? 40.492 7.695 18.408 1.00 24.95 85 VAL B CA 1
ATOM 3439 C C . VAL B 1 85 ? 40.243 7.976 19.882 1.00 25.57 85 VAL B C 1
ATOM 3440 O O . VAL B 1 85 ? 41.095 7.684 20.721 1.00 27.13 85 VAL B O 1
ATOM 3444 N N . GLY B 1 86 ? 39.083 8.539 20.201 1.00 25.20 86 GLY B N 1
ATOM 3445 C CA . GLY B 1 86 ? 38.766 8.813 21.594 1.00 26.16 86 GLY B CA 1
ATOM 3446 C C . GLY B 1 86 ? 39.441 10.043 22.167 1.00 25.44 86 GLY B C 1
ATOM 3447 O O . GLY B 1 86 ? 39.644 10.144 23.381 1.00 25.01 86 GLY B O 1
ATOM 3448 N N . LEU B 1 87 ? 39.792 10.979 21.289 1.00 24.60 87 LEU B N 1
ATOM 3449 C CA . LEU B 1 87 ? 40.430 12.235 21.682 1.00 24.52 87 LEU B CA 1
ATOM 3450 C C . LEU B 1 87 ? 39.640 13.348 20.991 1.00 24.38 87 LEU B C 1
ATOM 3451 O O . LEU B 1 87 ? 40.209 14.183 20.295 1.00 23.46 87 LEU B O 1
ATOM 3456 N N . PRO B 1 88 ? 38.312 13.389 21.209 1.00 24.55 88 PRO B N 1
ATOM 3457 C CA . PRO B 1 88 ? 37.412 14.380 20.605 1.00 24.71 88 PRO B CA 1
ATOM 3458 C C . PRO B 1 88 ? 37.770 15.865 20.682 1.00 24.49 88 PRO B C 1
ATOM 3459 O O . PRO B 1 88 ? 37.367 16.637 19.815 1.00 25.57 88 PRO B O 1
ATOM 3463 N N . THR B 1 89 ? 38.518 16.271 21.700 1.00 22.50 89 THR B N 1
ATOM 3464 C CA . THR B 1 89 ? 38.892 17.676 21.840 1.00 23.60 89 THR B CA 1
ATOM 3465 C C . THR B 1 89 ? 40.280 18.005 21.290 1.00 23.03 89 THR B C 1
ATOM 3466 O O . THR B 1 89 ? 40.668 19.171 21.241 1.00 23.69 89 THR B O 1
ATOM 3470 N N . PHE B 1 90 ? 41.026 16.986 20.883 1.00 22.11 90 PHE B N 1
ATOM 3471 C CA . PHE B 1 90 ? 42.376 17.202 20.369 1.00 21.52 90 PHE B CA 1
ATOM 3472 C C . PHE B 1 90 ? 42.439 17.877 19.001 1.00 22.26 90 PHE B C 1
ATOM 3473 O O . PHE B 1 90 ? 41.486 17.814 18.212 1.00 23.14 90 PHE B O 1
ATOM 3481 N N . ARG B 1 91 ? 43.579 18.516 18.738 1.00 20.73 91 ARG B N 1
ATOM 3482 C CA . ARG B 1 91 ? 43.834 19.247 17.495 1.00 20.33 91 ARG B CA 1
ATOM 3483 C C . ARG B 1 91 ? 44.723 18.452 16.549 1.00 20.69 91 ARG B C 1
ATOM 3484 O O . ARG B 1 91 ? 45.794 17.995 16.931 1.00 19.55 91 ARG B O 1
ATOM 3492 N N . PHE B 1 92 ? 44.278 18.330 15.304 1.00 19.59 92 PHE B N 1
ATOM 3493 C CA . PHE B 1 92 ? 44.982 17.559 14.288 1.00 19.91 92 PHE B CA 1
ATOM 3494 C C . PHE B 1 92 ? 45.930 18.367 13.410 1.00 19.99 92 PHE B C 1
ATOM 3495 O O . PHE B 1 92 ? 45.526 19.304 12.722 1.00 20.73 92 PHE B O 1
ATOM 3503 N N . TRP B 1 93 ? 47.198 17.983 13.449 1.00 18.25 93 TRP B N 1
ATOM 3504 C CA . TRP B 1 93 ? 48.245 18.615 12.654 1.00 19.26 93 TRP B CA 1
ATOM 3505 C C . TRP B 1 93 ? 48.566 17.596 11.564 1.00 19.04 93 TRP B C 1
ATOM 3506 O O . TRP B 1 93 ? 49.185 16.564 11.827 1.00 19.16 93 TRP B O 1
ATOM 3517 N N . ALA B 1 94 ? 48.136 17.888 10.342 1.00 18.47 94 ALA B N 1
ATOM 3518 C CA . ALA B 1 94 ? 48.336 16.970 9.232 1.00 19.00 94 ALA B CA 1
ATOM 3519 C C . ALA B 1 94 ? 49.634 17.201 8.473 1.00 19.71 94 ALA B C 1
ATOM 3520 O O . ALA B 1 94 ? 50.005 18.338 8.183 1.00 19.81 94 ALA B O 1
ATOM 3522 N N . VAL B 1 95 ? 50.323 16.104 8.173 1.00 19.69 95 VAL B N 1
ATOM 3523 C CA . VAL B 1 95 ? 51.560 16.150 7.404 1.00 18.62 95 VAL B CA 1
ATOM 3524 C C . VAL B 1 95 ? 51.53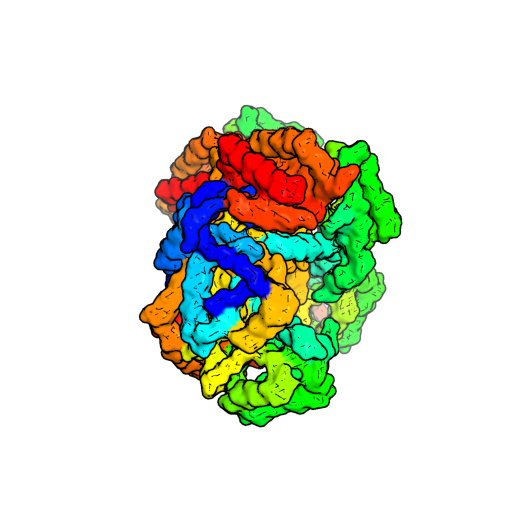0 14.993 6.407 1.00 19.09 95 VAL B C 1
ATOM 3525 O O . VAL B 1 95 ? 50.515 14.301 6.291 1.00 18.76 95 VAL B O 1
ATOM 3529 N N . SER B 1 96 ? 52.627 14.775 5.686 1.00 20.60 96 SER B N 1
ATOM 3530 C CA . SER B 1 96 ? 52.647 13.728 4.668 1.00 21.31 96 SER B CA 1
ATOM 3531 C C . SER B 1 96 ? 53.294 12.404 5.069 1.00 21.96 96 SER B C 1
ATOM 3532 O O . SER B 1 96 ? 53.008 11.372 4.466 1.00 23.75 96 SER B O 1
ATOM 3535 N N . GLY B 1 97 ? 54.169 12.425 6.069 1.00 21.55 97 GLY B N 1
ATOM 3536 C CA . GLY B 1 97 ? 54.826 11.194 6.474 1.00 22.30 97 GLY B CA 1
ATOM 3537 C C . GLY B 1 97 ? 55.037 11.058 7.970 1.00 21.71 97 GLY B C 1
ATOM 3538 O O . GLY B 1 97 ? 54.971 12.039 8.711 1.00 20.56 97 GLY B O 1
ATOM 3539 N N . GLY B 1 98 ? 55.306 9.833 8.406 1.00 23.03 98 GLY B N 1
ATOM 3540 C CA . GLY B 1 98 ? 55.517 9.569 9.818 1.00 22.95 98 GLY B CA 1
ATOM 3541 C C . GLY B 1 98 ? 56.687 10.317 10.421 1.00 22.33 98 GLY B C 1
ATOM 3542 O O . GLY B 1 98 ? 56.606 10.797 11.551 1.00 21.48 98 GLY B O 1
ATOM 3543 N N . SER B 1 99 ? 57.783 10.415 9.680 1.00 21.50 99 SER B N 1
ATOM 3544 C CA . SER B 1 99 ? 58.955 11.121 10.174 1.00 22.62 99 SER B CA 1
ATOM 3545 C C . SER B 1 99 ? 58.611 12.588 10.440 1.00 21.00 99 SER B C 1
ATOM 3546 O O . SER B 1 99 ? 58.979 13.136 11.480 1.00 22.53 99 SER B O 1
ATOM 3549 N N . GLU B 1 100 ? 57.902 13.222 9.508 1.00 18.74 100 GLU B N 1
ATOM 3550 C CA . GLU B 1 100 ? 57.503 14.621 9.678 1.00 20.71 100 GLU B CA 1
ATOM 3551 C C . GLU B 1 100 ? 56.602 14.763 10.903 1.00 18.51 100 GLU B C 1
ATOM 3552 O O . GLU B 1 100 ? 56.702 15.738 11.655 1.00 19.30 100 GLU B O 1
ATOM 3558 N N . ALA B 1 101 ? 55.716 13.791 11.091 1.00 17.96 101 ALA B N 1
ATOM 3559 C CA . ALA B 1 101 ? 54.782 13.816 12.220 1.00 17.31 101 ALA B CA 1
ATOM 3560 C C . ALA B 1 101 ? 55.522 13.702 13.551 1.00 19.19 101 ALA B C 1
ATOM 3561 O O . ALA B 1 101 ? 55.206 14.402 14.520 1.00 17.34 101 ALA B O 1
ATOM 3563 N N . THR B 1 102 ? 56.504 12.809 13.590 1.00 19.26 102 THR B N 1
ATOM 3564 C CA . THR B 1 102 ? 57.305 12.603 14.789 1.00 20.46 102 THR B CA 1
ATOM 3565 C C . THR B 1 102 ? 58.125 13.847 15.123 1.00 20.27 102 THR B C 1
ATOM 3566 O O . THR B 1 102 ? 58.183 14.272 16.275 1.00 20.78 102 THR B O 1
ATOM 3570 N N . GLU B 1 103 ? 58.766 14.433 14.121 1.00 20.32 103 GLU B N 1
ATOM 3571 C CA . GLU B 1 103 ? 59.552 15.634 14.365 1.00 21.34 103 GLU B CA 1
ATOM 3572 C C . GLU B 1 103 ? 58.657 16.787 14.819 1.00 19.94 103 GLU B C 1
ATOM 3573 O O . GLU B 1 103 ? 59.064 17.609 15.648 1.00 18.64 103 GLU B O 1
ATOM 3579 N N . SER B 1 104 ? 57.435 16.838 14.295 1.00 18.19 104 SER B N 1
ATOM 3580 C CA . SER B 1 104 ? 56.502 17.892 14.675 1.00 19.08 104 SER B CA 1
ATOM 3581 C C . SER B 1 104 ? 56.146 17.740 16.146 1.00 18.45 104 SER B C 1
ATOM 3582 O O . SER B 1 104 ? 56.041 18.728 16.866 1.00 19.31 104 SER B O 1
ATOM 3585 N N . ALA B 1 105 ? 55.975 16.493 16.581 1.00 18.48 105 ALA B N 1
ATOM 3586 C CA . ALA B 1 105 ? 55.621 16.196 17.966 1.00 18.07 105 ALA B CA 1
ATOM 3587 C C . ALA B 1 105 ? 56.726 16.638 18.920 1.00 19.13 105 ALA B C 1
ATOM 3588 O O . ALA B 1 105 ? 56.456 17.206 19.980 1.00 20.01 105 ALA B O 1
ATOM 3590 N N . VAL B 1 106 ? 57.970 16.376 18.536 1.00 18.66 106 VAL B N 1
ATOM 3591 C CA . VAL B 1 106 ? 59.118 16.757 19.348 1.00 19.79 106 VAL B CA 1
ATOM 3592 C C . VAL B 1 106 ? 59.225 18.279 19.416 1.00 19.46 106 VAL B C 1
ATOM 3593 O O . VAL B 1 106 ? 59.440 18.857 20.487 1.00 18.58 106 VAL B O 1
ATOM 3597 N N . LYS B 1 107 ? 59.078 18.927 18.266 1.00 19.44 107 LYS B N 1
ATOM 3598 C CA . LYS B 1 107 ? 59.160 20.381 18.194 1.00 19.44 107 LYS B CA 1
ATOM 3599 C C . LYS B 1 107 ? 58.096 20.993 19.103 1.00 21.13 107 LYS B C 1
ATOM 3600 O O . LYS B 1 107 ? 58.375 21.925 19.868 1.00 19.27 107 LYS B O 1
ATOM 3606 N N . LEU B 1 108 ? 56.884 20.448 19.024 1.00 20.24 108 LEU B N 1
ATOM 3607 C CA . LEU B 1 108 ? 55.760 20.923 19.826 1.00 21.42 108 LEU B CA 1
ATOM 3608 C C . LEU B 1 108 ? 55.995 20.757 21.331 1.00 20.39 108 LEU B C 1
ATOM 3609 O O . LEU B 1 108 ? 55.692 21.658 22.115 1.00 20.19 108 LEU B O 1
ATOM 3614 N N . ALA B 1 109 ? 56.528 19.610 21.736 1.00 20.00 109 ALA B N 1
ATOM 3615 C CA . ALA B 1 109 ? 56.794 19.367 23.152 1.00 19.92 109 ALA B CA 1
ATOM 3616 C C . ALA B 1 109 ? 57.778 20.408 23.670 1.00 20.84 109 ALA B C 1
ATOM 3617 O O . ALA B 1 109 ? 57.601 20.961 24.754 1.00 21.69 109 ALA B O 1
ATOM 3619 N N . ARG B 1 110 ? 58.815 20.686 22.889 1.00 19.94 110 ARG B N 1
ATOM 3620 C CA . ARG B 1 110 ? 59.806 21.673 23.293 1.00 20.91 110 ARG B CA 1
ATOM 3621 C C . ARG B 1 110 ? 59.194 23.071 23.342 1.00 21.70 110 ARG B C 1
ATOM 3622 O O . ARG B 1 110 ? 59.382 23.801 24.318 1.00 22.31 110 ARG B O 1
ATOM 3630 N N . GLN B 1 111 ? 58.457 23.446 22.299 1.00 21.21 111 GLN B N 1
ATOM 3631 C CA . GLN B 1 111 ? 57.841 24.769 22.268 1.00 23.93 111 GLN B CA 1
ATOM 3632 C C . GLN B 1 111 ? 56.880 24.983 23.430 1.00 23.39 111 GLN B C 1
ATOM 3633 O O . GLN B 1 111 ? 56.828 26.068 24.006 1.00 23.99 111 GLN B O 1
ATOM 3639 N N . TYR B 1 112 ? 56.111 23.951 23.758 1.00 23.69 112 TYR B N 1
ATOM 3640 C CA . TYR B 1 112 ? 55.147 24.021 24.855 1.00 22.83 112 TYR B CA 1
ATOM 3641 C C . TYR B 1 112 ? 55.781 24.561 26.137 1.00 23.86 112 TYR B C 1
ATOM 3642 O O . TYR B 1 112 ? 55.239 25.466 26.777 1.00 24.36 112 TYR B O 1
ATOM 3651 N N . HIS B 1 113 ? 56.927 24.006 26.513 1.00 22.97 113 HIS B N 1
ATOM 3652 C CA . HIS B 1 113 ? 57.608 24.441 27.727 1.00 23.40 113 HIS B CA 1
ATOM 3653 C C . HIS B 1 113 ? 58.236 25.824 27.608 1.00 24.20 113 HIS B C 1
ATOM 3654 O O . HIS B 1 113 ? 58.224 26.599 28.566 1.00 24.28 113 HIS B O 1
ATOM 3661 N N . VAL B 1 114 ? 58.778 26.141 26.438 1.00 22.87 114 VAL B N 1
ATOM 3662 C CA . VAL B 1 114 ? 59.377 27.455 26.226 1.00 24.59 114 VAL B CA 1
ATOM 3663 C C . VAL B 1 114 ? 58.315 28.557 26.336 1.00 25.14 114 VAL B C 1
ATOM 3664 O O . VAL B 1 114 ? 58.560 29.626 26.912 1.00 25.26 114 VAL B O 1
ATOM 3668 N N . GLU B 1 115 ? 57.137 28.287 25.785 1.00 24.35 115 GLU B N 1
ATOM 3669 C CA . GLU B 1 115 ? 56.028 29.238 25.802 1.00 27.76 115 GLU B CA 1
ATOM 3670 C C . GLU B 1 115 ? 55.550 29.478 27.239 1.00 28.24 115 GLU B C 1
ATOM 3671 O O . GLU B 1 115 ? 55.079 30.569 27.575 1.00 26.45 115 GLU B O 1
ATOM 3677 N N . ARG B 1 116 ? 55.679 28.456 28.081 1.00 26.05 116 ARG B N 1
ATOM 3678 C CA . ARG B 1 116 ? 55.261 28.542 29.480 1.00 27.33 116 ARG B CA 1
ATOM 3679 C C . ARG B 1 116 ? 56.344 29.110 30.394 1.00 27.38 116 ARG B C 1
ATOM 3680 O O . ARG B 1 116 ? 56.186 29.136 31.615 1.00 27.05 116 ARG B O 1
ATOM 3688 N N . GLY B 1 117 ? 57.446 29.555 29.803 1.00 27.55 117 GLY B N 1
ATOM 3689 C CA . GLY B 1 117 ? 58.521 30.130 30.590 1.00 28.90 117 GLY B CA 1
ATOM 3690 C C . GLY B 1 117 ? 59.397 29.117 31.298 1.00 29.49 117 GLY B C 1
ATOM 3691 O O . GLY B 1 117 ? 59.994 29.420 32.335 1.00 29.15 117 GLY B O 1
ATOM 3692 N N . GLU B 1 118 ? 59.479 27.913 30.742 1.00 28.52 118 GLU B N 1
ATOM 3693 C CA . GLU B 1 118 ? 60.302 26.856 31.320 1.00 28.42 118 GLU B CA 1
ATOM 3694 C C . GLU B 1 118 ? 61.240 26.291 30.261 1.00 28.76 118 GLU B C 1
ATOM 3695 O O . GLU B 1 118 ? 61.166 25.110 29.900 1.00 26.83 118 GLU B O 1
ATOM 3701 N N . PRO B 1 119 ? 62.145 27.139 29.748 1.00 27.76 119 PRO B N 1
ATOM 3702 C CA . PRO B 1 119 ? 63.113 26.753 28.722 1.00 28.43 119 PRO B CA 1
ATOM 3703 C C . PRO B 1 119 ? 64.136 25.729 29.198 1.00 27.56 119 PRO B C 1
ATOM 3704 O O . PRO B 1 119 ? 64.923 25.217 28.404 1.00 27.76 119 PRO B O 1
ATOM 3708 N N . GLY B 1 120 ? 64.125 25.435 30.496 1.00 26.71 120 GLY B N 1
ATOM 3709 C CA . GLY B 1 120 ? 65.053 24.458 31.033 1.00 25.70 120 GLY B CA 1
ATOM 3710 C C . GLY B 1 120 ? 64.665 23.042 30.634 1.00 24.79 120 GLY B C 1
ATOM 3711 O O . GLY B 1 120 ? 65.498 22.136 30.639 1.00 25.07 120 GLY B O 1
ATOM 3712 N N . ARG B 1 121 ? 63.397 22.848 30.286 1.00 25.02 121 ARG B N 1
ATOM 3713 C CA . ARG B 1 121 ? 62.902 21.525 29.886 1.00 23.08 121 ARG B CA 1
ATOM 3714 C C . ARG B 1 121 ? 63.193 21.285 28.404 1.00 24.05 121 ARG B C 1
ATOM 3715 O O . ARG B 1 121 ? 62.490 21.816 27.537 1.00 22.88 121 ARG B O 1
ATOM 3723 N N . PHE B 1 122 ? 64.209 20.477 28.115 1.00 22.53 122 PHE B N 1
ATOM 3724 C CA . PHE B 1 122 ? 64.589 20.213 26.727 1.00 22.75 122 PHE B CA 1
ATOM 3725 C C . PHE B 1 122 ? 64.772 18.739 26.368 1.00 21.85 122 PHE B C 1
ATOM 3726 O O . PHE B 1 122 ? 64.719 18.376 25.195 1.00 24.64 122 PHE B O 1
ATOM 3734 N N . LYS B 1 123 ? 64.988 17.894 27.369 1.00 20.05 123 LYS B N 1
ATOM 3735 C CA . LYS B 1 123 ? 65.210 16.473 27.123 1.00 20.28 123 LYS B CA 1
ATOM 3736 C C . LYS B 1 123 ? 63.972 15.699 26.684 1.00 20.85 123 LYS B C 1
ATOM 3737 O O . LYS B 1 123 ? 62.866 15.929 27.176 1.00 19.86 123 LYS B O 1
ATOM 3743 N N . VAL B 1 124 ? 64.173 14.780 25.742 1.00 20.33 124 VAL B N 1
ATOM 3744 C CA . VAL B 1 124 ? 63.095 13.936 25.251 1.00 19.94 124 VAL B CA 1
ATOM 3745 C C . VAL B 1 124 ? 63.489 12.502 25.552 1.00 19.95 124 VAL B C 1
ATOM 3746 O O . VAL B 1 124 ? 64.388 11.948 24.930 1.00 19.46 124 VAL B O 1
ATOM 3750 N N . ILE B 1 125 ? 62.841 11.913 26.547 1.00 17.75 125 ILE B N 1
ATOM 3751 C CA . ILE B 1 125 ? 63.132 10.539 26.910 1.00 17.67 125 ILE B CA 1
ATOM 3752 C C . ILE B 1 125 ? 62.494 9.588 25.906 1.00 17.95 125 ILE B C 1
ATOM 3753 O O . ILE B 1 125 ? 61.329 9.753 25.546 1.00 18.69 125 ILE B O 1
ATOM 3758 N N . THR B 1 126 ? 63.275 8.620 25.430 1.00 18.56 126 THR B N 1
ATOM 3759 C CA . THR B 1 126 ? 62.763 7.597 24.528 1.00 18.60 126 THR B CA 1
ATOM 3760 C C . THR B 1 126 ? 63.168 6.268 25.159 1.00 19.56 126 THR B C 1
ATOM 3761 O O . THR B 1 126 ? 63.992 6.235 26.073 1.00 22.14 126 THR B O 1
ATOM 3765 N N . ARG B 1 127 ? 62.606 5.177 24.666 1.00 20.05 127 ARG B N 1
ATOM 3766 C CA . ARG B 1 127 ? 62.855 3.869 25.257 1.00 20.00 127 ARG B CA 1
ATOM 3767 C C . ARG B 1 127 ? 63.551 2.856 24.351 1.00 21.36 127 ARG B C 1
ATOM 3768 O O . ARG B 1 127 ? 63.274 2.783 23.157 1.00 22.33 127 ARG B O 1
ATOM 3776 N N . VAL B 1 128 ? 64.457 2.078 24.936 1.00 21.48 128 VAL B N 1
ATOM 3777 C CA . VAL B 1 128 ? 65.170 1.044 24.198 1.00 23.17 128 VAL B CA 1
ATOM 3778 C C . VAL B 1 128 ? 64.119 0.041 23.716 1.00 25.52 128 VAL B C 1
ATOM 3779 O O . VAL B 1 128 ? 63.194 -0.306 24.460 1.00 23.72 128 VAL B O 1
ATOM 3783 N N . PRO B 1 129 ? 64.234 -0.437 22.466 1.00 27.39 129 PRO B N 1
ATOM 3784 C CA . PRO B 1 129 ? 65.245 -0.137 21.450 1.00 30.16 129 PRO B CA 1
ATOM 3785 C C . PRO B 1 129 ? 64.623 0.675 20.312 1.00 33.38 129 PRO B C 1
ATOM 3786 O O . PRO B 1 129 ? 65.140 0.692 19.192 1.00 34.72 129 PRO B O 1
ATOM 3790 N N . SER B 1 130 ? 63.502 1.326 20.604 1.00 34.01 130 SER B N 1
ATOM 3791 C CA . SER B 1 130 ? 62.786 2.117 19.611 1.00 36.91 130 SER B CA 1
ATOM 3792 C C . SER B 1 130 ? 63.632 3.246 19.037 1.00 37.89 130 SER B C 1
ATOM 3793 O O . SER B 1 130 ? 63.538 3.551 17.847 1.00 40.69 130 SER B O 1
ATOM 3796 N N . ARG B 1 148 ? 64.835 29.723 16.711 1.00 40.78 148 ARG B N 1
ATOM 3797 C CA . ARG B 1 148 ? 65.862 28.775 16.294 1.00 39.97 148 ARG B CA 1
ATOM 3798 C C . ARG B 1 148 ? 66.799 28.467 17.459 1.00 37.99 148 ARG B C 1
ATOM 3799 O O . ARG B 1 148 ? 67.091 27.304 17.746 1.00 37.04 148 ARG B O 1
ATOM 3807 N N . GLU B 1 149 ? 67.268 29.516 18.127 1.00 35.90 149 GLU B N 1
ATOM 3808 C CA . GLU B 1 149 ? 68.156 29.357 19.273 1.00 36.22 149 GLU B CA 1
ATOM 3809 C C . GLU B 1 149 ? 67.391 28.679 20.406 1.00 35.59 149 GLU B C 1
ATOM 3810 O O . GLU B 1 149 ? 67.980 28.263 21.405 1.00 36.33 149 GLU B O 1
ATOM 3816 N N . LEU B 1 150 ? 66.075 28.577 20.243 1.00 34.71 150 LEU B N 1
ATOM 3817 C CA . LEU B 1 150 ? 65.211 27.954 21.243 1.00 34.41 150 LEU B CA 1
ATOM 3818 C C . LEU B 1 150 ? 65.120 26.437 21.067 1.00 33.74 150 LEU B C 1
ATOM 3819 O O . LEU B 1 150 ? 64.630 25.734 21.952 1.00 33.46 150 LEU B O 1
ATOM 3824 N N . TYR B 1 151 ? 65.596 25.937 19.932 1.00 32.56 151 TYR B N 1
ATOM 3825 C CA . TYR B 1 151 ? 65.524 24.509 19.642 1.00 30.81 151 TYR B CA 1
ATOM 3826 C C . TYR B 1 151 ? 66.870 23.799 19.535 1.00 30.19 151 TYR B C 1
ATOM 3827 O O . TYR B 1 151 ? 66.930 22.577 19.421 1.00 27.92 151 TYR B O 1
ATOM 3836 N N . THR B 1 152 ? 67.955 24.563 19.586 1.00 28.88 152 THR B N 1
ATOM 3837 C CA . THR B 1 152 ? 69.285 23.977 19.512 1.00 28.48 152 THR B CA 1
ATOM 3838 C C . THR B 1 152 ? 69.584 23.001 20.665 1.00 26.79 152 THR B C 1
ATOM 3839 O O . THR B 1 152 ? 70.439 22.133 20.537 1.00 26.30 152 THR B O 1
ATOM 3843 N N . PRO B 1 153 ? 68.897 23.139 21.814 1.00 26.32 153 PRO B N 1
ATOM 3844 C CA . PRO B 1 153 ? 69.227 22.177 22.871 1.00 26.83 153 PRO B CA 1
ATOM 3845 C C . PRO B 1 153 ? 68.942 20.728 22.466 1.00 25.78 153 PRO B C 1
ATOM 3846 O O . PRO B 1 153 ? 69.561 19.800 22.984 1.00 25.75 153 PRO B O 1
ATOM 3850 N N . LEU B 1 154 ? 68.009 20.543 21.534 1.00 25.89 154 LEU B N 1
ATOM 3851 C CA . LEU B 1 154 ? 67.641 19.210 21.068 1.00 26.31 154 LEU B CA 1
ATOM 3852 C C . LEU B 1 154 ? 68.770 18.543 20.282 1.00 26.48 154 LEU B C 1
ATOM 3853 O O . LEU B 1 154 ? 68.735 17.336 20.031 1.00 27.63 154 LEU B O 1
ATOM 3858 N N . MET B 1 155 ? 69.771 19.330 19.898 1.00 26.19 155 MET B N 1
ATOM 3859 C CA . MET B 1 155 ? 70.909 18.812 19.141 1.00 26.91 155 MET B CA 1
ATOM 3860 C C . MET B 1 155 ? 71.948 18.168 20.054 1.00 27.57 155 MET B C 1
ATOM 3861 O O . MET B 1 155 ? 72.819 17.438 19.588 1.00 26.00 155 MET B O 1
ATOM 3866 N N . ARG B 1 156 ? 71.866 18.449 21.351 1.00 27.49 156 ARG B N 1
ATOM 3867 C CA . ARG B 1 156 ? 72.825 17.895 22.299 1.00 29.65 156 ARG B CA 1
ATOM 3868 C C . ARG B 1 156 ? 72.544 16.435 22.617 1.00 29.38 156 ARG B C 1
ATOM 3869 O O . ARG B 1 156 ? 71.394 16.036 22.774 1.00 27.74 156 ARG B O 1
ATOM 3877 N N . PRO B 1 157 ? 73.601 15.621 22.721 1.00 29.40 157 PRO B N 1
ATOM 3878 C CA . PRO B 1 157 ? 73.464 14.194 23.027 1.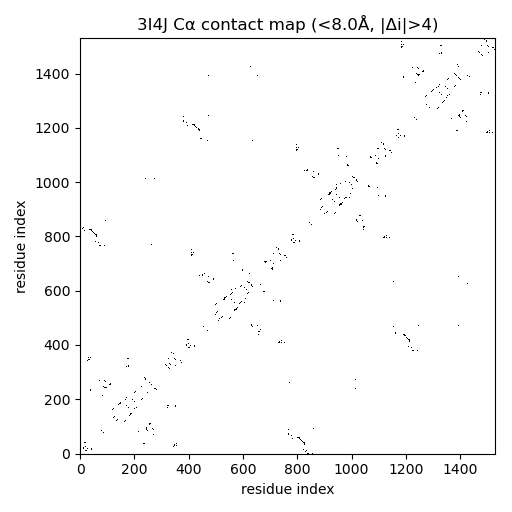00 30.22 157 PRO B CA 1
ATOM 3879 C C . PRO B 1 157 ? 72.706 13.996 24.338 1.00 29.38 157 PRO B C 1
ATOM 3880 O O . PRO B 1 157 ? 71.933 13.052 24.490 1.00 29.16 157 PRO B O 1
ATOM 3884 N N . GLU B 1 158 ? 72.930 14.911 25.275 1.00 29.28 158 GLU B N 1
ATOM 3885 C CA . GLU B 1 158 ? 72.292 14.851 26.585 1.00 28.74 158 GLU B CA 1
ATOM 3886 C C . GLU B 1 158 ? 70.785 15.090 26.545 1.00 25.51 158 GLU B C 1
ATOM 3887 O O . GLU B 1 158 ? 70.093 14.901 27.548 1.00 25.72 158 GLU B O 1
ATOM 3893 N N . ALA B 1 159 ? 70.272 15.496 25.389 1.00 24.04 159 ALA B N 1
ATOM 3894 C CA . ALA B 1 159 ? 68.843 15.751 25.250 1.00 22.76 159 ALA B CA 1
ATOM 3895 C C . ALA B 1 159 ? 68.075 14.463 24.983 1.00 21.21 159 ALA B C 1
ATOM 3896 O O . ALA B 1 159 ? 66.843 14.459 24.973 1.00 20.48 159 ALA B O 1
ATOM 3898 N N . TRP B 1 160 ? 68.795 13.364 24.782 1.00 20.13 160 TRP B N 1
ATOM 3899 C CA . TRP B 1 160 ? 68.130 12.109 24.475 1.00 19.95 160 TRP B CA 1
ATOM 3900 C C . TRP B 1 160 ? 68.421 10.933 25.397 1.00 21.20 160 TRP B C 1
ATOM 3901 O O . TRP B 1 160 ? 68.991 9.925 24.976 1.00 21.32 160 TRP B O 1
ATOM 3912 N N . PRO B 1 161 ? 68.019 11.044 26.676 1.00 21.55 161 PRO B N 1
ATOM 3913 C CA . PRO B 1 161 ? 68.244 9.962 27.638 1.00 21.55 161 PRO B CA 1
ATOM 3914 C C . PRO B 1 161 ? 67.392 8.755 27.252 1.00 20.99 161 PRO B C 1
ATOM 3915 O O . PRO B 1 161 ? 66.349 8.905 26.617 1.00 20.28 161 PRO B O 1
ATOM 3919 N N . LYS B 1 162 ? 67.834 7.564 27.642 1.00 20.39 162 LYS B N 1
ATOM 3920 C CA . LYS B 1 162 ? 67.123 6.340 27.296 1.00 20.28 162 LYS B CA 1
ATOM 3921 C C . LYS B 1 162 ? 66.545 5.568 28.478 1.00 21.61 162 LYS B C 1
ATOM 3922 O O . LYS B 1 162 ? 67.220 5.361 29.484 1.00 21.90 162 LYS B O 1
ATOM 3928 N N . LEU B 1 163 ? 65.290 5.147 28.337 1.00 19.76 163 LEU B N 1
ATOM 3929 C CA . LEU B 1 163 ? 64.608 4.360 29.356 1.00 21.36 163 LEU B CA 1
ATOM 3930 C C . LEU B 1 163 ? 64.813 2.900 28.952 1.00 20.06 163 LEU B C 1
ATOM 3931 O O . LEU B 1 163 ? 64.834 2.576 27.760 1.00 19.71 163 LEU B O 1
ATOM 3936 N N . PRO B 1 164 ? 64.962 1.998 29.937 1.00 21.54 164 PRO B N 1
ATOM 3937 C CA . PRO B 1 164 ? 65.163 0.577 29.643 1.00 22.12 164 PRO B CA 1
ATOM 3938 C C . PRO B 1 164 ? 64.009 -0.054 28.866 1.00 21.40 164 PRO B C 1
ATOM 3939 O O . PRO B 1 164 ? 62.864 0.400 28.943 1.00 21.64 164 PRO B O 1
ATOM 3943 N N . LYS B 1 165 ? 64.320 -1.112 28.128 1.00 20.70 165 LYS B N 1
ATOM 3944 C CA . LYS B 1 165 ? 63.313 -1.830 27.356 1.00 23.03 165 LYS B CA 1
ATOM 3945 C C . LYS B 1 165 ? 62.254 -2.345 28.334 1.00 22.46 165 LYS B C 1
ATOM 3946 O O . LYS B 1 165 ? 62.573 -2.722 29.463 1.00 24.01 165 LYS B O 1
ATOM 3952 N N . PRO B 1 166 ? 60.978 -2.346 27.926 1.00 23.19 166 PRO B N 1
ATOM 3953 C CA . PRO B 1 166 ? 59.960 -2.843 28.856 1.00 24.04 166 PRO B CA 1
ATOM 3954 C C . PRO B 1 166 ? 60.096 -4.347 29.080 1.00 23.97 166 PRO B C 1
ATOM 3955 O O . PRO B 1 166 ? 60.599 -5.076 28.219 1.00 22.02 166 PRO B O 1
ATOM 3959 N N . ASP B 1 167 ? 59.663 -4.806 30.248 1.00 23.24 167 ASP B N 1
ATOM 3960 C CA . ASP B 1 167 ? 59.734 -6.224 30.576 1.00 23.67 167 ASP B CA 1
ATOM 3961 C C . ASP B 1 167 ? 58.324 -6.721 30.849 1.00 24.50 167 ASP B C 1
ATOM 3962 O O . ASP B 1 167 ? 57.813 -6.572 31.955 1.00 23.43 167 ASP B O 1
ATOM 3967 N N . PRO B 1 168 ? 57.678 -7.322 29.839 1.00 24.48 168 PRO B N 1
ATOM 3968 C CA . PRO B 1 168 ? 56.315 -7.840 29.969 1.00 26.15 168 PRO B CA 1
ATOM 3969 C C . PRO B 1 168 ? 56.129 -8.927 31.030 1.00 26.67 168 PRO B C 1
ATOM 3970 O O . PRO B 1 168 ? 55.004 -9.240 31.405 1.00 26.84 168 PRO B O 1
ATOM 3974 N N . ALA B 1 169 ? 57.227 -9.492 31.518 1.00 26.72 169 ALA B N 1
ATOM 3975 C CA . ALA B 1 169 ? 57.141 -10.536 32.537 1.00 28.10 169 ALA B CA 1
ATOM 3976 C C . ALA B 1 169 ? 57.099 -9.930 33.938 1.00 28.00 169 ALA B C 1
ATOM 3977 O O . ALA B 1 169 ? 56.888 -10.630 34.930 1.00 27.78 169 ALA B O 1
ATOM 3979 N N . ARG B 1 170 ? 57.288 -8.618 34.013 1.00 26.41 170 ARG B N 1
ATOM 3980 C CA . ARG B 1 170 ? 57.281 -7.919 35.288 1.00 27.83 170 ARG B CA 1
ATOM 3981 C C . ARG B 1 170 ? 55.967 -7.172 35.478 1.00 27.76 170 ARG B C 1
ATOM 3982 O O . ARG B 1 170 ? 55.285 -6.844 34.505 1.00 28.60 170 ARG B O 1
ATOM 3990 N N . ASN B 1 171 ? 55.607 -6.921 36.733 1.00 25.70 171 ASN B N 1
ATOM 3991 C CA . ASN B 1 171 ? 54.392 -6.176 37.041 1.00 26.40 171 ASN B CA 1
ATOM 3992 C C . ASN B 1 171 ? 54.495 -4.848 36.283 1.00 24.15 171 ASN B C 1
ATOM 3993 O O . ASN B 1 171 ? 55.461 -4.112 36.457 1.00 24.06 171 ASN B O 1
ATOM 3998 N N . GLY B 1 172 ? 53.508 -4.563 35.438 1.00 23.02 172 GLY B N 1
ATOM 3999 C CA . GLY B 1 172 ? 53.513 -3.344 34.637 1.00 22.90 172 GLY B CA 1
ATOM 4000 C C . GLY B 1 172 ? 53.826 -2.037 35.343 1.00 23.19 172 GLY B C 1
ATOM 4001 O O . GLY B 1 172 ? 54.669 -1.254 34.887 1.00 20.58 172 GLY B O 1
ATOM 4002 N N . ALA B 1 173 ? 53.145 -1.784 36.453 1.00 22.24 173 ALA B N 1
ATOM 4003 C CA . ALA B 1 173 ? 53.371 -0.558 37.205 1.00 23.24 173 ALA B CA 1
ATOM 4004 C C . ALA B 1 173 ? 54.803 -0.498 37.737 1.00 23.81 173 ALA B C 1
ATOM 4005 O O . ALA B 1 173 ? 55.464 0.534 37.638 1.00 23.56 173 ALA B O 1
ATOM 4007 N N . GLU B 1 174 ? 55.284 -1.604 38.302 1.00 22.28 174 GLU B N 1
ATOM 4008 C CA . GLU B 1 174 ? 56.641 -1.642 38.834 1.00 24.14 174 GLU B CA 1
ATOM 4009 C C . GLU B 1 174 ? 57.657 -1.405 37.722 1.00 23.20 174 GLU B C 1
ATOM 4010 O O . GLU B 1 174 ? 58.672 -0.740 37.927 1.00 24.47 174 GLU B O 1
ATOM 4016 N N . ASP B 1 175 ? 57.376 -1.957 36.546 1.00 22.79 175 ASP B N 1
ATOM 4017 C CA . ASP B 1 175 ? 58.267 -1.811 35.397 1.00 21.68 175 ASP B CA 1
ATOM 4018 C C . ASP B 1 175 ? 58.304 -0.346 34.950 1.00 22.47 175 ASP B C 1
ATOM 4019 O O . ASP B 1 175 ? 59.368 0.195 34.638 1.00 21.84 175 ASP B O 1
ATOM 4024 N N . ALA B 1 176 ? 57.139 0.295 34.943 1.00 21.21 176 ALA B N 1
ATOM 4025 C CA . ALA B 1 176 ? 57.025 1.696 34.527 1.00 22.38 176 ALA B CA 1
ATOM 4026 C C . ALA B 1 176 ? 57.719 2.638 35.505 1.00 22.13 176 ALA B C 1
ATOM 4027 O O . ALA B 1 176 ? 58.113 3.748 35.147 1.00 20.47 176 ALA B O 1
ATOM 4029 N N . GLU B 1 177 ? 57.867 2.186 36.745 1.00 22.92 177 GLU B N 1
ATOM 4030 C CA . GLU B 1 177 ? 58.512 2.975 37.787 1.00 24.02 177 GLU B CA 1
ATOM 4031 C C . GLU B 1 177 ? 59.927 3.367 37.348 1.00 24.34 177 GLU B C 1
ATOM 4032 O O . GLU B 1 177 ? 60.527 4.294 37.892 1.00 24.88 177 GLU B O 1
ATOM 4038 N N . GLY B 1 178 ? 60.454 2.656 36.357 1.00 24.06 178 GLY B N 1
ATOM 4039 C CA . GLY B 1 178 ? 61.775 2.977 35.851 1.00 23.60 178 GLY B CA 1
ATOM 4040 C C . GLY B 1 178 ? 61.807 4.395 35.304 1.00 23.77 178 GLY B C 1
ATOM 4041 O O . GLY B 1 178 ? 62.860 5.036 35.282 1.00 23.69 178 GLY B O 1
ATOM 4042 N N . LEU B 1 179 ? 60.650 4.896 34.873 1.00 22.19 179 LEU B N 1
ATOM 4043 C CA . LEU B 1 179 ? 60.578 6.251 34.337 1.00 22.24 179 LEU B CA 1
ATOM 4044 C C . LEU B 1 179 ? 60.840 7.271 35.442 1.00 22.42 179 LEU B C 1
ATOM 4045 O O . LEU B 1 179 ? 61.509 8.281 35.218 1.00 21.83 179 LEU B O 1
ATOM 4050 N N . ARG B 1 180 ? 60.319 7.013 36.641 1.00 23.37 180 ARG B N 1
ATOM 4051 C CA . ARG B 1 180 ? 60.548 7.938 37.745 1.00 23.80 180 ARG B CA 1
ATOM 4052 C C . ARG B 1 180 ? 62.039 7.953 38.075 1.00 23.67 180 ARG B C 1
ATOM 4053 O O . ARG B 1 180 ? 62.618 9.011 38.311 1.00 24.07 180 ARG B O 1
ATOM 4061 N N . ALA B 1 181 ? 62.653 6.772 38.077 1.00 23.30 181 ALA B N 1
ATOM 4062 C CA . ALA B 1 181 ? 64.076 6.650 38.377 1.00 24.04 181 ALA B CA 1
ATOM 4063 C C . ALA B 1 181 ? 64.920 7.448 37.385 1.00 24.11 181 ALA B C 1
ATOM 4064 O O . ALA B 1 181 ? 65.874 8.122 37.770 1.00 24.03 181 ALA B O 1
ATOM 4066 N N . LEU B 1 182 ? 64.570 7.367 36.107 1.00 23.53 182 LEU B N 1
ATOM 4067 C CA . LEU B 1 182 ? 65.315 8.099 35.089 1.00 23.52 182 LEU B CA 1
ATOM 4068 C C . LEU B 1 182 ? 65.134 9.601 35.276 1.00 22.56 182 LEU B C 1
ATOM 4069 O O . LEU B 1 182 ? 66.093 10.370 35.188 1.00 23.47 182 LEU B O 1
ATOM 4074 N N . LEU B 1 183 ? 63.900 10.018 35.537 1.00 22.07 183 LEU B N 1
ATOM 4075 C CA . LEU B 1 183 ? 63.607 11.428 35.748 1.00 23.32 183 LEU B CA 1
ATOM 4076 C C . LEU B 1 183 ? 64.426 11.965 36.919 1.00 23.58 183 LEU B C 1
ATOM 4077 O O . LEU B 1 183 ? 64.973 13.063 36.852 1.00 23.89 183 LEU B O 1
ATOM 4082 N N . GLU B 1 184 ? 64.516 11.180 37.987 1.00 25.23 184 GLU B N 1
ATOM 4083 C CA . GLU B 1 184 ? 65.277 11.591 39.160 1.00 27.38 184 GLU B CA 1
ATOM 4084 C C . GLU B 1 184 ? 66.750 11.788 38.825 1.00 27.52 184 GLU B C 1
ATOM 4085 O O . GLU B 1 184 ? 67.374 12.749 39.276 1.00 28.42 184 GLU B O 1
ATOM 4091 N N . ARG B 1 185 ? 67.297 10.879 38.025 1.00 26.59 185 ARG B N 1
ATOM 4092 C CA . ARG B 1 185 ? 68.695 10.951 37.623 1.00 27.93 185 ARG B CA 1
ATOM 4093 C C . ARG B 1 185 ? 68.956 12.128 36.682 1.00 28.94 185 ARG B C 1
ATOM 4094 O O . ARG B 1 185 ? 69.982 12.804 36.788 1.00 28.45 185 ARG B O 1
ATOM 4102 N N . GLU B 1 186 ? 68.020 12.368 35.768 1.00 27.54 186 GLU B N 1
ATOM 4103 C CA . GLU B 1 186 ? 68.146 13.446 34.790 1.00 27.42 186 GLU B CA 1
ATOM 4104 C C . GLU B 1 186 ? 67.807 14.822 35.347 1.00 28.94 186 GLU B C 1
ATOM 4105 O O . GLU B 1 186 ? 68.373 15.831 34.922 1.00 29.38 186 GLU B O 1
ATOM 4111 N N . GLY B 1 187 ? 66.888 14.853 36.307 1.00 28.18 187 GLY B N 1
ATOM 4112 C CA . GLY B 1 187 ? 66.441 16.114 36.862 1.00 27.93 187 GLY B CA 1
ATOM 4113 C C . GLY B 1 187 ? 65.150 16.404 36.117 1.00 28.14 187 GLY B C 1
ATOM 4114 O O . GLY B 1 187 ? 65.188 16.834 34.961 1.00 26.68 187 GLY B O 1
ATOM 4115 N N . PRO B 1 188 ? 63.987 16.169 36.744 1.00 27.22 188 PRO B N 1
ATOM 4116 C CA . PRO B 1 188 ? 62.684 16.405 36.114 1.00 27.52 188 PRO B CA 1
ATOM 4117 C C . PRO B 1 188 ? 62.531 17.770 35.445 1.00 27.04 188 PRO B C 1
ATOM 4118 O O . PRO B 1 188 ? 61.841 17.898 34.428 1.00 26.95 188 PRO B O 1
ATOM 4122 N N . GLU B 1 189 ? 63.177 18.782 36.016 1.00 26.56 189 GLU B N 1
ATOM 4123 C CA . GLU B 1 189 ? 63.083 20.140 35.496 1.00 27.52 189 GLU B CA 1
ATOM 4124 C C . GLU B 1 189 ? 63.845 20.351 34.194 1.00 25.35 189 GLU B C 1
ATOM 4125 O O . GLU B 1 189 ? 63.774 21.422 33.594 1.00 26.58 189 GLU B O 1
ATOM 4131 N N . THR B 1 190 ? 64.572 19.332 33.757 1.00 25.01 190 THR B N 1
ATOM 4132 C CA . THR B 1 190 ? 65.340 19.432 32.520 1.00 24.51 190 THR B CA 1
ATOM 4133 C C . THR B 1 190 ? 64.687 18.611 31.413 1.00 23.45 190 THR B C 1
ATOM 4134 O O . THR B 1 190 ? 65.176 18.582 30.282 1.00 23.66 190 THR B O 1
ATOM 4138 N N . VAL B 1 191 ? 63.576 17.957 31.738 1.00 22.11 191 VAL B N 1
ATOM 4139 C CA . VAL B 1 191 ? 62.889 17.104 30.768 1.00 20.89 191 VAL B CA 1
ATOM 4140 C C . VAL B 1 191 ? 61.626 17.693 30.154 1.00 21.04 191 VAL B C 1
ATOM 4141 O O . VAL B 1 191 ? 60.752 18.203 30.855 1.00 22.83 191 VAL B O 1
ATOM 4145 N N . ALA B 1 192 ? 61.524 17.589 28.832 1.00 20.29 192 ALA B N 1
ATOM 4146 C CA . ALA B 1 192 ? 60.374 18.107 28.103 1.00 20.02 192 ALA B CA 1
ATOM 4147 C C . ALA B 1 192 ? 59.311 17.049 27.823 1.00 20.75 192 ALA B C 1
ATOM 4148 O O . ALA B 1 192 ? 58.111 17.331 27.860 1.00 20.51 192 ALA B O 1
ATOM 4150 N N . ALA B 1 193 ? 59.737 15.823 27.541 1.00 20.90 193 ALA B N 1
ATOM 4151 C CA . ALA B 1 193 ? 58.765 14.788 27.217 1.00 19.65 193 ALA B CA 1
ATOM 4152 C C . ALA B 1 193 ? 59.299 13.371 27.292 1.00 17.94 193 ALA B C 1
ATOM 4153 O O . ALA B 1 193 ? 60.493 13.144 27.472 1.00 19.44 193 ALA B O 1
ATOM 4155 N N . PHE B 1 194 ? 58.370 12.430 27.157 1.00 18.67 194 PHE B N 1
ATOM 4156 C CA . PHE B 1 194 ? 58.660 11.007 27.114 1.00 17.66 194 PHE B CA 1
ATOM 4157 C C . PHE B 1 194 ? 57.875 10.522 25.912 1.00 19.67 194 PHE B C 1
ATOM 4158 O O . PHE B 1 194 ? 56.662 10.737 25.830 1.00 19.49 194 PHE B O 1
ATOM 4166 N N . MET B 1 195 ? 58.565 9.892 24.966 1.00 18.14 195 MET B N 1
ATOM 4167 C CA . MET B 1 195 ? 57.907 9.388 23.772 1.00 18.40 195 MET B CA 1
ATOM 4168 C C . MET B 1 195 ? 58.128 7.886 23.659 1.00 18.98 195 MET B C 1
ATOM 4169 O O . MET B 1 195 ? 59.234 7.397 23.879 1.00 19.81 195 MET B O 1
ATOM 4174 N N . ALA B 1 196 ? 57.068 7.155 23.329 1.00 18.98 196 ALA B N 1
ATOM 4175 C CA . ALA B 1 196 ? 57.176 5.712 23.175 1.00 18.64 196 ALA B CA 1
ATOM 4176 C C . ALA B 1 196 ? 56.075 5.127 22.304 1.00 19.79 196 ALA B C 1
ATOM 4177 O O . ALA B 1 196 ? 54.982 5.686 22.211 1.00 17.82 196 ALA B O 1
ATOM 4179 N N . GLU B 1 197 ? 56.386 4.007 21.652 1.00 19.60 197 GLU B N 1
ATOM 4180 C CA . GLU B 1 197 ? 55.407 3.283 20.844 1.00 20.7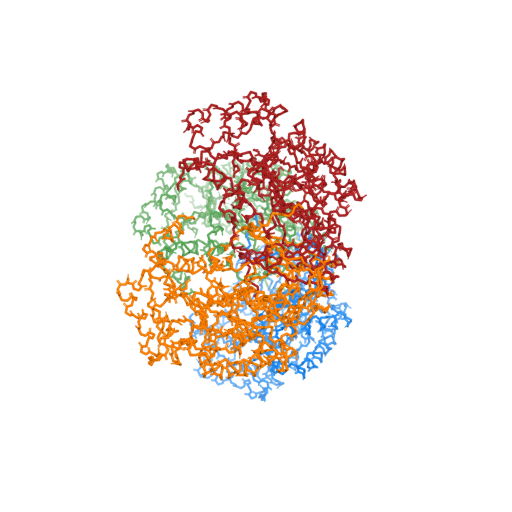5 197 GLU B CA 1
ATOM 4181 C C . GLU B 1 197 ? 54.696 2.436 21.890 1.00 18.27 197 GLU B C 1
ATOM 4182 O O . GLU B 1 197 ? 55.353 1.715 22.636 1.00 19.07 197 GLU B O 1
ATOM 4188 N N . PRO B 1 198 ? 53.359 2.501 21.966 1.00 18.20 198 PRO B N 1
ATOM 4189 C CA . PRO B 1 198 ? 52.690 1.676 22.981 1.00 19.21 198 PRO B CA 1
ATOM 4190 C C . PRO B 1 198 ? 53.092 0.208 22.826 1.00 20.63 198 PRO B C 1
ATOM 4191 O O . PRO B 1 198 ? 53.406 -0.472 23.803 1.00 20.66 198 PRO B O 1
ATOM 4195 N N . VAL B 1 199 ? 53.048 -0.269 21.587 1.00 19.90 199 VAL B N 1
ATOM 4196 C CA . VAL B 1 199 ? 53.451 -1.629 21.239 1.00 20.89 199 VAL B CA 1
ATOM 4197 C C . VAL B 1 199 ? 54.584 -1.382 20.252 1.00 22.31 199 VAL B C 1
ATOM 4198 O O . VAL B 1 199 ? 54.406 -0.634 19.287 1.00 21.14 199 VAL B O 1
ATOM 4202 N N . VAL B 1 200 ? 55.745 -1.980 20.506 1.00 23.09 200 VAL B N 1
ATOM 4203 C CA . VAL B 1 200 ? 56.916 -1.787 19.655 1.00 23.96 200 VAL B CA 1
ATOM 4204 C C . VAL B 1 200 ? 56.782 -2.401 18.267 1.00 25.90 200 VAL B C 1
ATOM 4205 O O . VAL B 1 200 ? 56.178 -3.458 18.096 1.00 24.22 200 VAL B O 1
ATOM 4209 N N . GLY B 1 201 ? 57.361 -1.722 17.280 1.00 27.81 201 GLY B N 1
ATOM 4210 C CA . GLY B 1 201 ? 57.308 -2.198 15.910 1.00 28.60 201 GLY B CA 1
ATOM 4211 C C . GLY B 1 201 ? 58.543 -2.973 15.489 1.00 31.08 201 GLY B C 1
ATOM 4212 O O . GLY B 1 201 ? 59.008 -3.858 16.205 1.00 30.21 201 GLY B O 1
ATOM 4213 N N . ALA B 1 202 ? 59.080 -2.625 14.323 1.00 33.25 202 ALA B N 1
ATOM 4214 C CA . ALA B 1 202 ? 60.258 -3.283 13.767 1.00 35.04 202 ALA B CA 1
ATOM 4215 C C . ALA B 1 202 ? 61.430 -3.464 14.732 1.00 35.40 202 ALA B C 1
ATOM 4216 O O . ALA B 1 202 ? 62.118 -4.483 14.683 1.00 36.33 202 ALA B O 1
ATOM 4218 N N . SER B 1 203 ? 61.658 -2.480 15.599 1.00 35.87 203 SER B N 1
ATOM 4219 C CA . SER B 1 203 ? 62.755 -2.527 16.569 1.00 36.54 203 SER B CA 1
ATOM 4220 C C . SER B 1 203 ? 62.801 -3.829 17.365 1.00 35.98 203 SER B C 1
ATOM 4221 O O . SER B 1 203 ? 63.841 -4.482 17.453 1.00 36.38 203 SER B O 1
ATOM 4224 N N . ASP B 1 204 ? 61.668 -4.185 17.960 1.00 34.69 204 ASP B N 1
ATOM 4225 C CA . ASP B 1 204 ? 61.542 -5.404 18.748 1.00 33.03 204 ASP B CA 1
ATOM 4226 C C . ASP B 1 204 ? 60.114 -5.860 18.485 1.00 31.36 204 ASP B C 1
ATOM 4227 O O . ASP B 1 204 ? 59.199 -5.545 19.245 1.00 28.83 204 ASP B O 1
ATOM 4232 N N . ALA B 1 205 ? 59.953 -6.593 17.389 1.00 29.14 205 ALA B N 1
ATOM 4233 C CA . ALA B 1 205 ? 58.670 -7.091 16.908 1.00 27.81 205 ALA B CA 1
ATOM 4234 C C . ALA B 1 205 ? 57.531 -7.320 17.893 1.00 27.10 205 ALA B C 1
ATOM 4235 O O . ALA B 1 205 ? 57.495 -8.320 18.607 1.00 25.49 205 ALA B O 1
ATOM 4237 N N . ALA B 1 206 ? 56.591 -6.380 17.901 1.00 25.28 206 ALA B N 1
ATOM 4238 C CA . ALA B 1 206 ? 55.394 -6.461 18.728 1.00 22.72 206 ALA B CA 1
ATOM 4239 C C . ALA B 1 206 ? 55.581 -6.561 20.238 1.00 23.74 206 ALA B C 1
ATOM 4240 O O . ALA B 1 206 ? 54.699 -7.061 20.940 1.00 23.82 206 ALA B O 1
ATOM 4242 N N . LEU B 1 207 ? 56.713 -6.089 20.742 1.00 22.49 207 LEU B N 1
ATOM 4243 C CA . LEU B 1 207 ? 56.951 -6.120 22.182 1.00 23.96 207 LEU B CA 1
ATOM 4244 C C . LEU B 1 207 ? 55.925 -5.206 22.850 1.00 23.60 207 LEU B C 1
ATOM 4245 O O . LEU B 1 207 ? 55.760 -4.050 22.458 1.00 21.62 207 LEU B O 1
ATOM 4250 N N . ALA B 1 208 ? 55.233 -5.733 23.855 1.00 22.89 208 ALA B N 1
ATOM 4251 C CA . ALA B 1 208 ? 54.225 -4.969 24.571 1.00 23.18 208 ALA B CA 1
ATOM 4252 C C . ALA B 1 208 ? 54.432 -5.071 26.076 1.00 22.23 208 ALA B C 1
ATOM 4253 O O . ALA B 1 208 ? 54.690 -6.152 26.605 1.00 22.87 208 ALA B O 1
ATOM 4255 N N . PRO B 1 209 ? 54.342 -3.935 26.781 1.00 21.18 209 PRO B N 1
ATOM 4256 C CA . PRO B 1 209 ? 54.514 -3.918 28.234 1.00 20.49 209 PRO B CA 1
ATOM 4257 C C . PRO B 1 209 ? 53.331 -4.640 28.875 1.00 21.93 209 PRO B C 1
ATOM 4258 O O . PRO B 1 209 ? 52.305 -4.859 28.228 1.00 21.36 209 PRO B O 1
ATOM 4262 N N . ALA B 1 210 ? 53.480 -5.007 30.142 1.00 21.44 210 ALA B N 1
ATOM 4263 C CA . ALA B 1 210 ? 52.426 -5.701 30.868 1.00 22.77 210 ALA B CA 1
ATOM 4264 C C . ALA B 1 210 ? 51.334 -4.727 31.293 1.00 22.44 210 ALA B C 1
ATOM 4265 O O . ALA B 1 210 ? 51.526 -3.504 31.272 1.00 21.14 210 ALA B O 1
ATOM 4267 N N . PRO B 1 211 ? 50.160 -5.255 31.672 1.00 22.13 211 PRO B N 1
ATOM 4268 C CA . PRO B 1 211 ? 49.091 -4.353 32.098 1.00 23.15 211 PRO B CA 1
ATOM 4269 C C . PRO B 1 211 ? 49.576 -3.489 33.258 1.00 22.45 211 PRO B C 1
ATOM 4270 O O . PRO B 1 211 ? 50.449 -3.905 34.033 1.00 23.24 211 PRO B O 1
ATOM 4274 N N . GLY B 1 212 ? 49.031 -2.279 33.347 1.00 21.06 212 GLY B N 1
ATOM 4275 C CA . GLY B 1 212 ? 49.409 -1.350 34.399 1.00 20.60 212 GLY B CA 1
ATOM 4276 C C . GLY B 1 212 ? 50.566 -0.428 34.045 1.00 21.58 212 GLY B C 1
ATOM 4277 O O . GLY B 1 212 ? 50.776 0.602 34.691 1.00 21.68 212 GLY B O 1
ATOM 4278 N N . TYR B 1 213 ? 51.311 -0.782 33.000 1.00 20.01 213 TYR B N 1
ATOM 4279 C CA . TYR B 1 213 ? 52.474 -0.001 32.587 1.00 19.50 213 TYR B CA 1
ATOM 4280 C C . TYR B 1 213 ? 52.179 1.439 32.165 1.00 17.65 213 TYR B C 1
ATOM 4281 O O . TYR B 1 213 ? 52.714 2.383 32.747 1.00 18.61 213 TYR B O 1
ATOM 4290 N N . TYR B 1 214 ? 51.327 1.624 31.159 1.00 18.73 214 TYR B N 1
ATOM 4291 C CA . TYR B 1 214 ? 51.052 2.982 30.707 1.00 18.82 214 TYR B CA 1
ATOM 4292 C C . TYR B 1 214 ? 50.210 3.807 31.667 1.00 18.33 214 TYR B C 1
ATOM 4293 O O . TYR B 1 214 ? 50.249 5.038 31.633 1.00 18.63 214 TYR B O 1
ATOM 4302 N N . GLU B 1 215 ? 49.452 3.136 32.525 1.00 20.62 215 GLU B N 1
ATOM 4303 C CA . GLU B 1 215 ? 48.660 3.856 33.508 1.00 21.09 215 GLU B CA 1
ATOM 4304 C C . GLU B 1 215 ? 49.658 4.554 34.434 1.00 22.06 215 GLU B C 1
ATOM 4305 O O . GLU B 1 215 ? 49.496 5.734 34.769 1.00 21.10 215 GLU B O 1
ATOM 4311 N N . ARG B 1 216 ? 50.702 3.825 34.829 1.00 21.44 216 ARG B N 1
ATOM 4312 C CA . ARG B 1 216 ? 51.733 4.378 35.703 1.00 21.62 216 ARG B CA 1
ATOM 4313 C C . ARG B 1 216 ? 52.556 5.437 34.967 1.00 20.03 216 ARG B C 1
ATOM 4314 O O . ARG B 1 216 ? 52.898 6.469 35.540 1.00 20.57 216 ARG B O 1
ATOM 4322 N N . VAL B 1 217 ? 52.876 5.182 33.700 1.00 19.48 217 VAL B N 1
ATOM 4323 C CA . VAL B 1 217 ? 53.629 6.150 32.907 1.00 20.48 217 VAL B CA 1
ATOM 4324 C C . VAL B 1 217 ? 52.857 7.469 32.827 1.00 18.53 217 VAL B C 1
ATOM 4325 O O . VAL B 1 217 ? 53.423 8.540 33.017 1.00 20.56 217 VAL B O 1
ATOM 4329 N N . ARG B 1 218 ? 51.563 7.382 32.537 1.00 19.63 218 ARG B N 1
ATOM 4330 C CA . ARG B 1 218 ? 50.715 8.570 32.430 1.00 20.03 218 ARG B CA 1
ATOM 4331 C C . ARG B 1 218 ? 50.774 9.387 33.718 1.00 21.16 218 ARG B C 1
ATOM 4332 O O . ARG B 1 218 ? 50.932 10.606 33.686 1.00 20.36 218 ARG B O 1
ATOM 4340 N N . ASP B 1 219 ? 50.649 8.697 34.846 1.00 20.74 219 ASP B N 1
ATOM 4341 C CA . ASP B 1 219 ? 50.687 9.338 36.155 1.00 21.19 219 ASP B CA 1
ATOM 4342 C C . ASP B 1 219 ? 52.047 9.955 36.463 1.00 20.26 219 ASP B C 1
ATOM 4343 O O . ASP B 1 219 ? 52.128 11.068 36.980 1.00 19.70 219 ASP B O 1
ATOM 4348 N N . ILE B 1 220 ? 53.121 9.237 36.151 1.00 20.46 220 ILE B N 1
ATOM 4349 C CA . ILE B 1 220 ? 54.459 9.757 36.390 1.00 20.80 220 ILE B CA 1
ATOM 4350 C C . ILE B 1 220 ? 54.695 11.023 35.558 1.00 20.85 220 ILE B C 1
ATOM 4351 O O . ILE B 1 220 ? 55.282 11.995 36.043 1.00 19.42 220 ILE B O 1
ATOM 4356 N N . CYS B 1 221 ? 54.238 11.013 34.307 1.00 21.14 221 CYS B N 1
ATOM 4357 C CA . CYS B 1 221 ? 54.400 12.177 33.441 1.00 21.95 221 CYS B CA 1
ATOM 4358 C C . CYS B 1 221 ? 53.621 13.356 34.008 1.00 22.76 221 CYS B C 1
ATOM 4359 O O . CYS B 1 221 ? 54.103 14.487 33.997 1.00 23.35 221 CYS B O 1
ATOM 4362 N N . ASP B 1 222 ? 52.415 13.095 34.501 1.00 22.24 222 ASP B N 1
ATOM 4363 C CA . ASP B 1 222 ? 51.614 14.165 35.079 1.00 23.92 222 ASP B CA 1
ATOM 4364 C C . ASP B 1 222 ? 52.325 14.796 36.276 1.00 23.00 222 ASP B C 1
ATOM 4365 O O . ASP B 1 222 ? 52.439 16.020 36.363 1.00 23.10 222 ASP B O 1
ATOM 4370 N N . GLU B 1 223 ? 52.810 13.964 37.195 1.00 23.26 223 GLU B N 1
ATOM 4371 C CA . GLU B 1 223 ? 53.523 14.463 38.370 1.00 23.22 223 GLU B CA 1
ATOM 4372 C C . GLU B 1 223 ? 54.758 15.267 37.998 1.00 23.33 223 GLU B C 1
ATOM 4373 O O . GLU B 1 223 ? 55.060 16.280 38.626 1.00 24.21 223 GLU B O 1
ATOM 4379 N N . ALA B 1 224 ? 55.472 14.814 36.971 1.00 21.32 224 ALA B N 1
ATOM 4380 C CA . ALA B 1 224 ? 56.696 15.482 36.534 1.00 21.98 224 ALA B CA 1
ATOM 4381 C C . ALA B 1 224 ? 56.441 16.697 35.644 1.00 21.24 224 ALA B C 1
ATOM 4382 O O . ALA B 1 224 ? 57.334 17.518 35.437 1.00 24.30 224 ALA B O 1
ATOM 4384 N N . GLY B 1 225 ? 55.230 16.804 35.114 1.00 21.61 225 GLY B N 1
ATOM 4385 C CA . GLY B 1 225 ? 54.903 17.923 34.251 1.00 21.84 225 GLY B CA 1
ATOM 4386 C C . GLY B 1 225 ? 55.498 17.801 32.858 1.00 22.03 225 GLY B C 1
ATOM 4387 O O . GLY B 1 225 ? 55.694 18.809 32.185 1.00 22.80 225 GLY B O 1
ATOM 4388 N N . ILE B 1 226 ? 55.787 16.576 32.424 1.00 20.96 226 ILE B N 1
ATOM 4389 C CA . ILE B 1 226 ? 56.351 16.367 31.090 1.00 20.34 226 ILE B CA 1
ATOM 4390 C C . ILE B 1 226 ? 55.281 15.924 30.099 1.00 20.52 226 ILE B C 1
ATOM 4391 O O . ILE B 1 226 ? 54.239 15.388 30.480 1.00 18.78 226 ILE B O 1
ATOM 4396 N N . ILE B 1 227 ? 55.540 16.176 28.819 1.00 19.01 227 ILE B N 1
ATOM 4397 C CA . ILE B 1 227 ? 54.608 15.818 27.757 1.00 19.68 227 ILE B CA 1
ATOM 4398 C C . ILE B 1 227 ? 54.737 14.339 27.402 1.00 19.46 227 ILE B C 1
ATOM 4399 O O . ILE B 1 227 ? 55.833 13.857 27.112 1.00 19.73 227 ILE B O 1
ATOM 4404 N N . PHE B 1 228 ? 53.617 13.623 27.428 1.00 19.12 228 PHE B N 1
ATOM 4405 C CA . PHE B 1 228 ? 53.613 12.205 27.087 1.00 19.52 228 PHE B CA 1
ATOM 4406 C C . PHE B 1 228 ? 53.202 12.069 25.621 1.00 19.69 228 PHE B C 1
ATOM 4407 O O . PHE B 1 228 ? 52.067 12.381 25.239 1.00 18.55 228 PHE B O 1
ATOM 4415 N N . ILE B 1 229 ? 54.153 11.636 24.796 1.00 18.21 229 ILE B N 1
ATOM 4416 C CA . ILE B 1 229 ? 53.911 11.462 23.369 1.00 18.15 229 ILE B CA 1
ATOM 4417 C C . ILE B 1 229 ? 53.786 9.980 23.045 1.00 16.92 229 ILE B C 1
ATOM 4418 O O . ILE B 1 229 ? 54.682 9.199 23.348 1.00 16.09 229 ILE B O 1
ATOM 4423 N N . ALA B 1 230 ? 52.670 9.592 22.437 1.00 15.55 230 ALA B N 1
ATOM 4424 C CA . ALA B 1 230 ? 52.478 8.201 22.055 1.00 16.72 230 ALA B CA 1
ATOM 4425 C C . ALA B 1 230 ? 52.754 8.086 20.559 1.00 18.45 230 ALA B C 1
ATOM 4426 O O . ALA B 1 230 ? 52.050 8.692 19.751 1.00 19.80 230 ALA B O 1
ATOM 4428 N N . ASP B 1 231 ? 53.786 7.328 20.199 1.00 18.60 231 ASP B N 1
ATOM 4429 C CA . ASP B 1 231 ? 54.131 7.126 18.795 1.00 18.70 231 ASP B CA 1
ATOM 4430 C C . ASP B 1 231 ? 53.279 5.963 18.298 1.00 17.60 231 ASP B C 1
ATOM 4431 O O . ASP B 1 231 ? 53.606 4.792 18.524 1.00 17.72 231 ASP B O 1
ATOM 4436 N N . GLU B 1 232 ? 52.173 6.292 17.638 1.00 19.09 232 GLU B N 1
ATOM 4437 C CA . GLU B 1 232 ? 51.251 5.283 17.126 1.00 18.56 232 GLU B CA 1
ATOM 4438 C C . GLU B 1 232 ? 51.298 5.176 15.609 1.00 20.59 232 GLU B C 1
ATOM 4439 O O . GLU B 1 232 ? 50.334 4.726 14.982 1.00 19.10 232 GLU B O 1
ATOM 4445 N N . VAL B 1 233 ? 52.418 5.581 15.018 1.00 19.97 233 VAL B N 1
ATOM 4446 C CA . VAL B 1 233 ? 52.544 5.521 13.567 1.00 23.45 233 VAL B CA 1
ATOM 4447 C C . VAL B 1 233 ? 52.278 4.113 13.044 1.00 23.24 233 VAL B C 1
ATOM 4448 O O . VAL B 1 233 ? 51.692 3.943 11.978 1.00 25.41 233 VAL B O 1
ATOM 4452 N N . MET B 1 234 ? 52.689 3.099 13.796 1.00 22.54 234 MET B N 1
ATOM 4453 C CA . MET B 1 234 ? 52.460 1.728 13.362 1.00 25.03 234 MET B CA 1
ATOM 4454 C C . MET B 1 234 ? 51.371 0.993 14.145 1.00 25.21 234 MET B C 1
ATOM 4455 O O . MET B 1 234 ? 50.688 0.129 13.598 1.00 26.64 234 MET B O 1
ATOM 4460 N N . SER B 1 235 ? 51.205 1.347 15.415 1.00 22.74 235 SER B N 1
ATOM 4461 C CA . SER B 1 235 ? 50.232 0.680 16.277 1.00 23.19 235 SER B CA 1
ATOM 4462 C C . SER B 1 235 ? 48.822 1.252 16.280 1.00 23.26 235 SER B C 1
ATOM 4463 O O . SER B 1 235 ? 47.905 0.620 16.809 1.00 21.80 235 SER B O 1
ATOM 4466 N N . GLY B 1 236 ? 48.644 2.434 15.697 1.00 23.73 236 GLY B N 1
ATOM 4467 C CA . GLY B 1 236 ? 47.338 3.068 15.705 1.00 23.32 236 GLY B CA 1
ATOM 4468 C C . GLY B 1 236 ? 46.345 2.715 14.612 1.00 23.39 236 GLY B C 1
ATOM 4469 O O . GLY B 1 236 ? 46.598 1.871 13.752 1.00 23.92 236 GLY B O 1
ATOM 4470 N N . MET B 1 237 ? 45.192 3.375 14.680 1.00 22.51 237 MET B N 1
ATOM 4471 C CA . MET B 1 237 ? 44.099 3.209 13.730 1.00 22.52 237 MET B CA 1
ATOM 4472 C C . MET B 1 237 ? 43.527 1.792 13.622 1.00 23.34 237 MET B C 1
ATOM 4473 O O . MET B 1 237 ? 43.218 1.317 12.526 1.00 24.88 237 MET B O 1
ATOM 4478 N N . GLY B 1 238 ? 43.380 1.131 14.769 1.00 23.32 238 GLY B N 1
ATOM 4479 C CA . GLY B 1 238 ? 42.813 -0.210 14.802 1.00 24.01 238 GLY B CA 1
ATOM 4480 C C . GLY B 1 238 ? 43.771 -1.377 14.658 1.00 24.75 238 GLY B C 1
ATOM 4481 O O . GLY B 1 238 ? 43.406 -2.520 14.925 1.00 24.43 238 GLY B O 1
ATOM 4482 N N . ARG B 1 239 ? 44.997 -1.095 14.235 1.00 24.87 239 ARG B N 1
ATOM 4483 C CA . ARG B 1 239 ? 46.011 -2.126 14.042 1.00 24.34 239 ARG B CA 1
ATOM 4484 C C . ARG B 1 239 ? 46.108 -3.101 15.220 1.00 22.72 239 ARG B C 1
ATOM 4485 O O . ARG B 1 239 ? 46.194 -4.318 15.032 1.00 21.96 239 ARG B O 1
ATOM 4493 N N . CYS B 1 240 ? 46.087 -2.561 16.432 1.00 21.59 240 CYS B N 1
ATOM 4494 C CA . CYS B 1 240 ? 46.219 -3.387 17.627 1.00 21.92 240 CYS B CA 1
ATOM 4495 C C . CYS B 1 240 ? 44.919 -3.726 18.351 1.00 23.45 240 CYS B C 1
ATOM 4496 O O . CYS B 1 240 ? 44.935 -4.033 19.545 1.00 23.71 240 CYS B O 1
ATOM 4499 N N . GLY B 1 241 ? 43.801 -3.679 17.633 1.00 22.62 241 GLY B N 1
ATOM 4500 C CA . GLY B 1 241 ? 42.524 -4.007 18.244 1.00 23.90 241 GLY B CA 1
ATOM 4501 C C . GLY B 1 241 ? 41.853 -2.891 19.019 1.00 25.13 241 GLY B C 1
ATOM 4502 O O . GLY B 1 241 ? 40.947 -3.144 19.814 1.00 25.12 241 GLY B O 1
ATOM 4503 N N . SER B 1 242 ? 42.302 -1.658 18.797 1.00 25.48 242 SER B N 1
ATOM 4504 C CA . SER B 1 242 ? 41.734 -0.480 19.448 1.00 26.32 242 SER B CA 1
ATOM 4505 C C . SER B 1 242 ? 42.069 0.725 18.577 1.00 25.07 242 SER B C 1
ATOM 4506 O O . SER B 1 242 ? 43.060 0.699 17.841 1.00 25.41 242 SER B O 1
ATOM 4509 N N . PRO B 1 243 ? 41.250 1.791 18.633 1.00 23.51 243 PRO B N 1
ATOM 4510 C CA . PRO B 1 243 ? 41.528 2.978 17.812 1.00 24.02 243 PRO B CA 1
ATOM 4511 C C . PRO B 1 243 ? 42.992 3.387 17.944 1.00 23.19 243 PRO B C 1
ATOM 4512 O O . PRO B 1 243 ? 43.671 3.617 16.946 1.00 24.24 243 PRO B O 1
ATOM 4516 N N . LEU B 1 244 ? 43.460 3.487 19.186 1.00 22.33 244 LEU B N 1
ATOM 4517 C CA . LEU B 1 244 ? 44.861 3.788 19.472 1.00 21.49 244 LEU B CA 1
ATOM 4518 C C . LEU B 1 244 ? 45.275 2.665 20.418 1.00 21.77 244 LEU B C 1
ATOM 4519 O O . LEU B 1 244 ? 44.521 2.308 21.327 1.00 22.39 244 LEU B O 1
ATOM 4524 N N . ALA B 1 245 ? 46.454 2.092 20.200 1.00 19.89 245 ALA B N 1
ATOM 4525 C CA . ALA B 1 245 ? 46.919 0.987 21.036 1.00 20.08 245 ALA B CA 1
ATOM 4526 C C . ALA B 1 245 ? 47.069 1.360 22.505 1.00 19.63 245 ALA B C 1
ATOM 4527 O O . ALA B 1 245 ? 46.859 0.523 23.389 1.00 20.98 245 ALA B O 1
ATOM 4529 N N . LEU B 1 246 ? 47.431 2.611 22.768 1.00 18.12 246 LEU B N 1
ATOM 4530 C CA . LEU B 1 246 ? 47.621 3.074 24.142 1.00 20.82 246 LEU B CA 1
ATOM 4531 C C . LEU B 1 246 ? 46.367 2.879 24.991 1.00 21.32 246 LEU B C 1
ATOM 4532 O O . LEU B 1 246 ? 46.460 2.596 26.187 1.00 22.29 246 LEU B O 1
ATOM 4537 N N . SER B 1 247 ? 45.205 3.023 24.360 1.00 22.30 247 SER B N 1
ATOM 4538 C CA . SER B 1 247 ? 43.911 2.885 25.036 1.00 23.99 247 SER B CA 1
ATOM 4539 C C . SER B 1 247 ? 43.659 1.514 25.638 1.00 23.45 247 SER B C 1
ATOM 4540 O O . SER B 1 247 ? 42.798 1.366 26.511 1.00 23.04 247 SER B O 1
ATOM 4543 N N . ARG B 1 248 ? 44.386 0.507 25.169 1.00 23.17 248 ARG B N 1
ATOM 4544 C CA . ARG B 1 248 ? 44.207 -0.842 25.692 1.00 24.58 248 ARG B CA 1
ATOM 4545 C C . ARG B 1 248 ? 44.597 -0.888 27.166 1.00 24.15 248 ARG B C 1
ATOM 4546 O O . ARG B 1 248 ? 44.205 -1.796 27.899 1.00 24.49 248 ARG B O 1
ATOM 4554 N N . TRP B 1 249 ? 45.374 0.099 27.594 1.00 22.85 249 TRP B N 1
ATOM 4555 C CA . TRP B 1 249 ? 45.794 0.189 28.983 1.00 22.35 249 TRP B CA 1
ATOM 4556 C C . TRP B 1 249 ? 44.854 1.137 29.737 1.00 22.48 249 TRP B C 1
ATOM 4557 O O . TRP B 1 249 ? 45.159 2.311 29.930 1.00 23.30 249 TRP B O 1
ATOM 4568 N N . SER B 1 250 ? 43.693 0.616 30.126 1.00 24.02 250 SER B N 1
ATOM 4569 C CA . SER B 1 250 ? 42.692 1.375 30.880 1.00 25.46 250 SER B CA 1
ATOM 4570 C C . SER B 1 250 ? 42.257 2.692 30.238 1.00 24.82 250 SER B C 1
ATOM 4571 O O . SER B 1 250 ? 41.917 3.644 30.936 1.00 26.11 250 SER B O 1
ATOM 4574 N N . GLY B 1 251 ? 42.269 2.745 28.911 1.00 25.29 251 GLY B N 1
ATOM 4575 C CA . GLY B 1 251 ? 41.857 3.954 28.216 1.00 25.09 251 GLY B CA 1
ATOM 4576 C C . GLY B 1 251 ? 42.779 5.148 28.379 1.00 24.81 251 GLY B C 1
ATOM 4577 O O . GLY B 1 251 ? 42.372 6.284 28.147 1.00 23.76 251 GLY B O 1
ATOM 4578 N N . VAL B 1 252 ? 44.024 4.900 28.771 1.00 23.67 252 VAL B N 1
ATOM 4579 C CA . VAL B 1 252 ? 44.987 5.978 28.952 1.00 22.84 252 VAL B CA 1
ATOM 4580 C C . VAL B 1 252 ? 45.123 6.786 27.664 1.00 22.15 252 VAL B C 1
ATOM 4581 O O . VAL B 1 252 ? 45.072 6.231 26.566 1.00 22.38 252 VAL B O 1
ATOM 4585 N N . THR B 1 253 ? 45.274 8.096 27.815 1.00 22.17 253 THR B N 1
ATOM 4586 C CA . THR B 1 253 ? 45.433 8.992 26.678 1.00 22.76 253 THR B CA 1
ATOM 4587 C C . THR B 1 253 ? 46.714 9.799 26.855 1.00 22.42 253 THR B C 1
ATOM 4588 O O . THR B 1 253 ? 47.097 10.144 27.971 1.00 22.38 253 THR B O 1
ATOM 4592 N N . PRO B 1 254 ? 47.401 10.101 25.747 1.00 20.89 254 PRO B N 1
ATOM 4593 C CA . PRO B 1 254 ? 48.645 10.869 25.776 1.00 20.01 254 PRO B CA 1
ATOM 4594 C C . PRO B 1 254 ? 48.359 12.358 25.621 1.00 20.72 254 PRO B C 1
ATOM 4595 O O . PRO B 1 254 ? 47.203 12.761 25.488 1.00 20.52 254 PRO B O 1
ATOM 4599 N N . ASP B 1 255 ? 49.412 13.170 25.659 1.00 19.17 255 ASP B N 1
ATOM 4600 C CA . ASP B 1 255 ? 49.266 14.602 25.469 1.00 20.00 255 ASP B CA 1
ATOM 4601 C C . ASP B 1 255 ? 49.377 14.869 23.970 1.00 19.74 255 ASP B C 1
ATOM 4602 O O . ASP B 1 255 ? 48.812 15.826 23.457 1.00 19.66 255 ASP B O 1
ATOM 4607 N N . ILE B 1 256 ? 50.104 13.994 23.280 1.00 18.55 256 ILE B N 1
ATOM 4608 C CA . ILE B 1 256 ? 50.271 14.086 21.827 1.00 18.12 256 ILE B CA 1
ATOM 4609 C C . ILE B 1 256 ? 50.290 12.666 21.273 1.00 16.62 256 ILE B C 1
ATOM 4610 O O . ILE B 1 256 ? 51.030 11.830 21.771 1.00 17.78 256 ILE B O 1
ATOM 4615 N N . ALA B 1 257 ? 49.462 12.397 20.261 1.00 17.47 257 ALA B N 1
ATOM 4616 C CA . ALA B 1 257 ? 49.419 11.082 19.626 1.00 18.89 257 ALA B CA 1
ATOM 4617 C C . ALA B 1 257 ? 49.918 11.262 18.198 1.00 18.83 257 ALA B C 1
ATOM 4618 O O . ALA B 1 257 ? 49.391 12.097 17.457 1.00 19.75 257 ALA B O 1
ATOM 4620 N N . VAL B 1 258 ? 50.941 10.500 17.819 1.00 18.74 258 VAL B N 1
ATOM 4621 C CA . VAL B 1 258 ? 51.508 10.595 16.473 1.00 17.95 258 VAL B CA 1
ATOM 4622 C C . VAL B 1 258 ? 50.946 9.483 15.597 1.00 19.15 258 VAL B C 1
ATOM 4623 O O . VAL B 1 258 ? 50.986 8.307 15.973 1.00 18.80 258 VAL B O 1
ATOM 4627 N N . LEU B 1 259 ? 50.435 9.863 14.426 1.00 19.85 259 LEU B N 1
ATOM 4628 C CA . LEU B 1 259 ? 49.833 8.924 13.490 1.00 21.54 259 LEU B CA 1
ATOM 4629 C C . LEU B 1 259 ? 50.520 8.937 12.124 1.00 24.29 259 LEU B C 1
ATOM 4630 O O . LEU B 1 259 ? 51.128 9.933 11.730 1.00 22.90 259 LEU B O 1
ATOM 4635 N N . GLY B 1 260 ? 50.408 7.821 11.408 1.00 27.03 260 GLY B N 1
ATOM 4636 C CA . GLY B 1 260 ? 51.015 7.709 10.093 1.00 31.86 260 GLY B CA 1
ATOM 4637 C C . GLY B 1 260 ? 50.714 6.367 9.449 1.00 33.63 260 GLY B C 1
ATOM 4638 O O . GLY B 1 260 ? 49.903 5.596 9.964 1.00 36.38 260 GLY B O 1
ATOM 4639 N N . LYS B 1 261 ? 51.370 6.084 8.328 1.00 35.70 261 LYS B N 1
ATOM 4640 C CA . LYS B 1 261 ? 51.182 4.826 7.604 1.00 35.42 261 LYS B CA 1
ATOM 4641 C C . LYS B 1 261 ? 49.733 4.415 7.387 1.00 36.31 261 LYS B C 1
ATOM 4642 O O . LYS B 1 261 ? 49.164 4.646 6.321 1.00 37.39 261 LYS B O 1
ATOM 4648 N N . GLY B 1 262 ? 49.141 3.795 8.401 1.00 35.80 262 GLY B N 1
ATOM 4649 C CA . GLY B 1 262 ? 47.771 3.333 8.288 1.00 35.39 262 GLY B CA 1
ATOM 4650 C C . GLY B 1 262 ? 46.687 4.393 8.271 1.00 33.85 262 GLY B C 1
ATOM 4651 O O . GLY B 1 262 ? 45.516 4.066 8.072 1.00 34.35 262 GLY B O 1
ATOM 4652 N N . LEU B 1 263 ? 47.060 5.654 8.475 1.00 31.62 263 LEU B N 1
ATOM 4653 C CA . LEU B 1 263 ? 46.084 6.736 8.491 1.00 27.54 263 LEU B CA 1
ATOM 4654 C C . LEU B 1 263 ? 45.272 6.760 7.194 1.00 26.39 263 LEU B C 1
ATOM 4655 O O . LEU B 1 263 ? 44.042 6.789 7.231 1.00 24.80 263 LEU B O 1
ATOM 4660 N N . ALA B 1 264 ? 45.956 6.767 6.051 1.00 23.10 264 ALA B N 1
ATOM 4661 C CA . ALA B 1 264 ? 45.272 6.742 4.757 1.00 21.95 264 ALA B CA 1
ATOM 4662 C C . ALA B 1 264 ? 45.445 5.350 4.140 1.00 21.11 264 ALA B C 1
ATOM 4663 O O . ALA B 1 264 ? 45.138 5.121 2.968 1.00 19.90 264 ALA B O 1
ATOM 4665 N N . ALA B 1 265 ? 45.953 4.429 4.956 1.00 22.02 265 ALA B N 1
ATOM 4666 C CA . ALA B 1 265 ? 46.146 3.029 4.580 1.00 20.30 265 ALA B CA 1
ATOM 4667 C C . ALA B 1 265 ? 46.687 2.724 3.186 1.00 18.83 265 ALA B C 1
ATOM 4668 O O . ALA B 1 265 ? 46.174 1.838 2.501 1.00 17.92 265 ALA B O 1
ATOM 4670 N N . GLY B 1 266 ? 47.718 3.452 2.771 1.00 16.88 266 GLY B N 1
ATOM 4671 C CA . GLY B 1 266 ? 48.323 3.205 1.475 1.00 17.89 266 GLY B CA 1
ATOM 4672 C C . GLY B 1 266 ? 47.699 3.914 0.289 1.00 16.89 266 GLY B C 1
ATOM 4673 O O . GLY B 1 266 ? 48.213 3.811 -0.823 1.00 17.28 266 GLY B O 1
ATOM 4674 N N . TYR B 1 267 ? 46.598 4.629 0.510 1.00 17.52 267 TYR B N 1
ATOM 4675 C CA . TYR B 1 267 ? 45.925 5.333 -0.577 1.00 17.06 267 TYR B CA 1
ATOM 4676 C C . TYR B 1 267 ? 46.473 6.726 -0.836 1.00 18.77 267 TYR B C 1
ATOM 4677 O O . TYR B 1 267 ? 46.322 7.263 -1.933 1.00 20.53 267 TYR B O 1
ATOM 4686 N N . ALA B 1 268 ? 47.132 7.301 0.164 1.00 19.68 268 ALA B N 1
ATOM 4687 C CA . ALA B 1 268 ? 47.717 8.627 0.016 1.00 18.27 268 ALA B CA 1
ATOM 4688 C C . ALA B 1 268 ? 48.759 8.846 1.102 1.00 18.51 268 ALA B C 1
ATOM 4689 O O . ALA B 1 268 ? 48.675 8.248 2.174 1.00 17.55 268 ALA B O 1
ATOM 4691 N N . PRO B 1 269 ? 49.764 9.697 0.832 1.00 18.01 269 PRO B N 1
ATOM 4692 C CA . PRO B 1 269 ? 50.796 9.960 1.840 1.00 18.57 269 PRO B CA 1
ATOM 4693 C C . PRO B 1 269 ? 50.192 10.909 2.872 1.00 18.33 269 PRO B C 1
ATOM 4694 O O . PRO B 1 269 ? 50.136 12.122 2.658 1.00 20.15 269 PRO B O 1
ATOM 4698 N N . LEU B 1 270 ? 49.731 10.344 3.980 1.00 16.94 270 LEU B N 1
ATOM 4699 C CA . LEU B 1 270 ? 49.114 11.118 5.043 1.00 17.18 270 LEU B CA 1
ATOM 4700 C C . LEU B 1 270 ? 49.606 10.619 6.404 1.00 16.01 270 LEU B C 1
ATOM 4701 O O . LEU B 1 270 ? 49.774 9.416 6.617 1.00 18.04 270 LEU B O 1
ATOM 4706 N N . ALA B 1 271 ? 49.841 11.564 7.307 1.00 15.94 271 ALA B N 1
ATOM 4707 C CA . ALA B 1 271 ? 50.306 11.297 8.664 1.00 17.82 271 ALA B CA 1
ATOM 4708 C C . ALA B 1 271 ? 49.957 12.546 9.459 1.00 18.27 271 ALA B C 1
ATOM 4709 O O . ALA B 1 271 ? 49.404 13.497 8.914 1.00 18.23 271 ALA B O 1
ATOM 4711 N N . GLY B 1 272 ? 50.287 12.552 10.743 1.00 18.82 272 GLY B N 1
ATOM 4712 C CA . GLY B 1 272 ? 49.983 13.717 11.544 1.00 18.55 272 GLY B CA 1
ATOM 4713 C C . GLY B 1 272 ? 49.999 13.418 13.020 1.00 18.20 272 GLY B C 1
ATOM 4714 O O . GLY B 1 272 ? 50.400 12.340 13.441 1.00 19.12 272 GLY B O 1
ATOM 4715 N N . LEU B 1 273 ? 49.567 14.386 13.813 1.00 19.49 273 LEU B N 1
ATOM 4716 C CA . LEU B 1 273 ? 49.520 14.200 15.250 1.00 18.34 273 LEU B CA 1
ATOM 4717 C C . LEU B 1 273 ? 48.273 14.861 15.809 1.00 19.01 273 LEU B C 1
ATOM 4718 O O . LEU B 1 273 ? 47.687 15.745 15.181 1.00 17.71 273 LEU B O 1
ATOM 4723 N N . LEU B 1 274 ? 47.846 14.388 16.970 1.00 18.22 274 LEU B N 1
ATOM 4724 C CA . LEU B 1 274 ? 46.690 14.957 17.650 1.00 19.91 274 LEU B CA 1
ATOM 4725 C C . LEU B 1 274 ? 47.259 15.481 18.957 1.00 18.39 274 LEU B C 1
ATOM 4726 O O . LEU B 1 274 ? 47.892 14.735 19.707 1.00 19.57 274 LEU B O 1
ATOM 4731 N N . ALA B 1 275 ? 47.064 16.771 19.205 1.00 19.29 275 ALA B N 1
ATOM 4732 C CA . ALA B 1 275 ? 47.573 17.408 20.414 1.00 20.73 275 ALA B CA 1
ATOM 4733 C C . ALA B 1 275 ? 46.449 17.826 21.349 1.00 20.73 275 ALA B C 1
ATOM 4734 O O . ALA B 1 275 ? 45.393 18.276 20.907 1.00 20.84 275 ALA B O 1
ATOM 4736 N N . ALA B 1 276 ? 46.685 17.666 22.648 1.00 21.82 276 ALA B N 1
ATOM 4737 C CA . ALA B 1 276 ? 45.704 18.038 23.660 1.00 21.79 276 ALA B CA 1
ATOM 4738 C C . ALA B 1 276 ? 45.410 19.530 23.516 1.00 23.16 276 ALA B C 1
ATOM 4739 O O . ALA B 1 276 ? 46.314 20.318 23.250 1.00 21.67 276 ALA B O 1
ATOM 4741 N N . PRO B 1 277 ? 44.140 19.937 23.693 1.00 24.80 277 PRO B N 1
ATOM 4742 C CA . PRO B 1 277 ? 43.798 21.359 23.563 1.00 26.64 277 PRO B CA 1
ATOM 4743 C C . PRO B 1 277 ? 44.710 22.272 24.384 1.00 26.82 277 PRO B C 1
ATOM 4744 O O . PRO B 1 277 ? 45.030 23.379 23.965 1.00 27.70 277 PRO B O 1
ATOM 4748 N N . GLN B 1 278 ? 45.134 21.785 25.544 1.00 29.02 278 GLN B N 1
ATOM 4749 C CA . GLN B 1 278 ? 46.029 22.518 26.435 1.00 30.81 278 GLN B CA 1
ATOM 4750 C C . GLN B 1 278 ? 47.343 22.859 25.727 1.00 29.55 278 GLN B C 1
ATOM 4751 O O . GLN B 1 278 ? 47.858 23.968 25.840 1.00 30.61 278 GLN B O 1
ATOM 4757 N N . VAL B 1 279 ? 47.887 21.885 25.005 1.00 26.16 279 VAL B N 1
ATOM 4758 C CA . VAL B 1 279 ? 49.142 22.069 24.289 1.00 24.12 279 VAL B CA 1
ATOM 4759 C C . VAL B 1 279 ? 48.957 22.991 23.081 1.00 23.11 279 VAL B C 1
ATOM 4760 O O . VAL B 1 279 ? 49.765 23.888 22.846 1.00 22.67 279 VAL B O 1
ATOM 4764 N N . TYR B 1 280 ? 47.888 22.772 22.324 1.00 23.01 280 TYR B N 1
ATOM 4765 C CA . TYR B 1 280 ? 47.594 23.595 21.149 1.00 24.21 280 TYR B CA 1
ATOM 4766 C C . TYR B 1 280 ? 47.434 25.062 21.536 1.00 24.22 280 TYR B C 1
ATOM 4767 O O . TYR B 1 280 ? 48.049 25.943 20.937 1.00 24.00 280 TYR B O 1
ATOM 4776 N N . GLU B 1 281 ? 46.599 25.317 22.540 1.00 26.20 281 GLU B N 1
ATOM 4777 C CA . GLU B 1 281 ? 46.349 26.684 22.999 1.00 28.16 281 GLU B CA 1
ATOM 4778 C C . GLU B 1 281 ? 47.618 27.392 23.460 1.00 27.64 281 GLU B C 1
ATOM 4779 O O . GLU B 1 281 ? 47.774 28.595 23.258 1.00 27.52 281 GLU B O 1
ATOM 4785 N N . THR B 1 282 ? 48.525 26.645 24.080 1.00 26.23 282 THR B N 1
ATOM 4786 C CA . THR B 1 282 ? 49.772 27.218 24.563 1.00 26.53 282 THR B CA 1
ATOM 4787 C C . THR B 1 282 ? 50.651 27.694 23.410 1.00 27.93 282 THR B C 1
ATOM 4788 O O . THR B 1 282 ? 51.227 28.781 23.462 1.00 26.84 282 THR B O 1
ATOM 4792 N N . VAL B 1 283 ? 50.743 26.884 22.361 1.00 28.73 283 VAL B N 1
ATOM 4793 C CA . VAL B 1 283 ? 51.555 27.244 21.206 1.00 32.20 283 VAL B CA 1
ATOM 4794 C C . VAL B 1 283 ? 50.893 28.337 20.359 1.00 33.05 283 VAL B C 1
ATOM 4795 O O . VAL B 1 283 ? 51.584 29.147 19.738 1.00 34.34 283 VAL B O 1
ATOM 4799 N N . MET B 1 284 ? 49.563 28.377 20.342 1.00 32.74 284 MET B N 1
ATOM 4800 C CA . MET B 1 284 ? 48.855 29.398 19.568 1.00 34.45 284 MET B CA 1
ATOM 4801 C C . MET B 1 284 ? 48.990 30.771 20.219 1.00 36.84 284 MET B C 1
ATOM 4802 O O . MET B 1 284 ? 49.008 31.795 19.533 1.00 37.07 284 MET B O 1
ATOM 4807 N N . GLY B 1 285 ? 49.090 30.787 21.543 1.00 38.82 285 GLY B N 1
ATOM 4808 C CA . GLY B 1 285 ? 49.217 32.043 22.257 1.00 41.29 285 GLY B CA 1
ATOM 4809 C C . GLY B 1 285 ? 50.635 32.577 22.280 1.00 43.18 285 GLY B C 1
ATOM 4810 O O . GLY B 1 285 ? 50.913 33.579 22.940 1.00 45.13 285 GLY B O 1
ATOM 4811 N N . GLY B 1 286 ? 51.537 31.915 21.561 1.00 43.60 286 GLY B N 1
ATOM 4812 C CA . GLY B 1 286 ? 52.918 32.358 21.530 1.00 43.91 286 GLY B CA 1
ATOM 4813 C C . GLY B 1 286 ? 53.407 32.701 20.136 1.00 44.98 286 GLY B C 1
ATOM 4814 O O . GLY B 1 286 ? 52.856 33.579 19.471 1.00 44.21 286 GLY B O 1
ATOM 4815 N N . PHE B 1 290 ? 53.361 27.953 14.702 1.00 37.32 290 PHE B N 1
ATOM 4816 C CA . PHE B 1 290 ? 53.872 26.633 15.053 1.00 37.50 290 PHE B CA 1
ATOM 4817 C C . PHE B 1 290 ? 54.979 26.167 14.107 1.00 38.51 290 PHE B C 1
ATOM 4818 O O . PHE B 1 290 ? 56.113 25.964 14.534 1.00 39.18 290 PHE B O 1
ATOM 4826 N N . MET B 1 291 ? 54.646 25.993 12.829 1.00 39.00 291 MET B N 1
ATOM 4827 C CA . MET B 1 291 ? 55.623 25.549 11.830 1.00 40.53 291 MET B CA 1
ATOM 4828 C C . MET B 1 291 ? 55.371 26.229 10.477 1.00 41.99 291 MET B C 1
ATOM 4829 O O . MET B 1 291 ? 54.268 26.720 10.228 1.00 41.91 291 MET B O 1
ATOM 4834 N N . HIS B 1 292 ? 56.382 26.249 9.604 1.00 42.67 292 HIS B N 1
ATOM 4835 C CA . HIS B 1 292 ? 56.263 26.935 8.309 1.00 43.92 292 HIS B CA 1
ATOM 4836 C C . HIS B 1 292 ? 56.243 26.156 6.984 1.00 43.12 292 HIS B C 1
ATOM 4837 O O . HIS B 1 292 ? 55.336 26.344 6.175 1.00 45.01 292 HIS B O 1
ATOM 4844 N N . GLY B 1 293 ? 57.240 25.311 6.745 1.00 41.97 293 GLY B N 1
ATOM 4845 C CA . GLY B 1 293 ? 57.296 24.574 5.486 1.00 38.85 293 GLY B CA 1
ATOM 4846 C C . GLY B 1 293 ? 56.121 23.672 5.128 1.00 36.70 293 GLY B C 1
ATOM 4847 O O . GLY B 1 293 ? 54.989 24.131 4.954 1.00 36.39 293 GLY B O 1
ATOM 4848 N N . PHE B 1 294 ? 56.418 22.381 4.988 1.00 32.97 294 PHE B N 1
ATOM 4849 C CA . PHE B 1 294 ? 55.432 21.353 4.665 1.00 30.21 294 PHE B CA 1
ATOM 4850 C C . PHE B 1 294 ? 54.461 21.721 3.544 1.00 25.99 294 PHE B C 1
ATOM 4851 O O . PHE B 1 294 ? 53.286 21.994 3.778 1.00 24.05 294 PHE B O 1
ATOM 4859 N N . THR B 1 295 ? 54.962 21.696 2.315 1.00 23.09 295 THR B N 1
ATOM 4860 C CA . THR B 1 295 ? 54.150 22.037 1.152 1.00 22.78 295 THR B CA 1
ATOM 4861 C C . THR B 1 295 ? 52.832 21.275 1.073 1.00 22.29 295 THR B C 1
ATOM 4862 O O . THR B 1 295 ? 51.775 21.874 0.836 1.00 22.81 295 THR B O 1
ATOM 4866 N N . TYR B 1 296 ? 52.893 19.962 1.273 1.00 19.43 296 TYR B N 1
ATOM 4867 C CA . TYR B 1 296 ? 51.702 19.129 1.184 1.00 21.17 296 TYR B CA 1
ATOM 4868 C C . TYR B 1 296 ? 50.985 18.835 2.501 1.00 19.52 296 TYR B C 1
ATOM 4869 O O . TYR B 1 296 ? 50.120 17.968 2.554 1.00 21.23 296 TYR B O 1
ATOM 4878 N N . ALA B 1 297 ? 51.329 19.567 3.559 1.00 19.32 297 ALA B N 1
ATOM 4879 C CA . ALA B 1 297 ? 50.669 19.371 4.849 1.00 18.85 297 ALA B CA 1
ATOM 4880 C C . ALA B 1 297 ? 49.202 19.767 4.700 1.00 19.59 297 ALA B C 1
ATOM 4881 O O . ALA B 1 297 ? 48.902 20.883 4.271 1.00 20.25 297 ALA B O 1
ATOM 4883 N N . GLY B 1 298 ? 48.296 18.855 5.046 1.00 19.05 298 GLY B N 1
ATOM 4884 C CA . GLY B 1 298 ? 46.873 19.144 4.937 1.00 20.67 298 GLY B CA 1
ATOM 4885 C C . GLY B 1 298 ? 46.301 19.001 3.538 1.00 21.08 298 GLY B C 1
ATOM 4886 O O . GLY B 1 298 ? 45.143 19.350 3.295 1.00 19.71 298 GLY B O 1
ATOM 4887 N N . HIS B 1 299 ? 47.116 18.485 2.621 1.00 20.00 299 HIS B N 1
ATOM 4888 C CA . HIS B 1 299 ? 46.731 18.275 1.225 1.00 20.54 299 HIS B CA 1
ATOM 4889 C C . HIS B 1 299 ? 45.309 17.708 1.124 1.00 19.00 299 HIS B C 1
ATOM 4890 O O . HIS B 1 299 ? 45.046 16.590 1.570 1.00 17.72 299 HIS B O 1
ATOM 4897 N N . PRO B 1 300 ? 44.377 18.474 0.525 1.00 19.47 300 PRO B N 1
ATOM 4898 C CA . PRO B 1 300 ? 42.985 18.033 0.383 1.00 19.07 300 PRO B CA 1
ATOM 4899 C C . PRO B 1 300 ? 42.729 16.635 -0.179 1.00 19.08 300 PRO B C 1
ATOM 4900 O O . PRO B 1 300 ? 41.926 15.887 0.378 1.00 18.79 300 PRO B O 1
ATOM 4904 N N . VAL B 1 301 ? 43.390 16.267 -1.271 1.00 17.57 301 VAL B N 1
ATOM 4905 C CA . VAL B 1 301 ? 43.146 14.946 -1.840 1.00 17.48 301 VAL B CA 1
ATOM 4906 C C . VAL B 1 301 ? 43.596 13.840 -0.893 1.00 17.71 301 VAL B C 1
ATOM 4907 O O . VAL B 1 301 ? 42.925 12.815 -0.758 1.00 19.43 301 VAL B O 1
ATOM 4911 N N . SER B 1 302 ? 44.738 14.041 -0.244 1.00 18.37 302 SER B N 1
ATOM 4912 C CA . SER B 1 302 ? 45.240 13.043 0.689 1.00 18.37 302 SER B CA 1
ATOM 4913 C C . SER B 1 302 ? 44.336 12.974 1.917 1.00 18.72 302 SER B C 1
ATOM 4914 O O . SER B 1 302 ? 44.074 11.896 2.441 1.00 19.93 302 SER B O 1
ATOM 4917 N N . VAL B 1 303 ? 43.864 14.129 2.374 1.00 19.74 303 VAL B N 1
ATOM 4918 C CA . VAL B 1 303 ? 42.975 14.176 3.528 1.00 20.16 303 VAL B CA 1
ATOM 4919 C C . VAL B 1 303 ? 41.670 13.459 3.181 1.00 20.69 303 VAL B C 1
ATOM 4920 O O . VAL B 1 303 ? 41.120 12.721 4.000 1.00 20.74 303 VAL B O 1
ATOM 4924 N N . ALA B 1 304 ? 41.185 13.664 1.959 1.00 19.91 304 ALA B N 1
ATOM 4925 C CA . ALA B 1 304 ? 39.965 13.006 1.502 1.00 20.76 304 ALA B CA 1
ATOM 4926 C C . ALA B 1 304 ? 40.150 11.487 1.559 1.00 21.14 304 ALA B C 1
ATOM 4927 O O . ALA B 1 304 ? 39.224 10.755 1.902 1.00 21.04 304 ALA B O 1
ATOM 4929 N N . ALA B 1 305 ? 41.348 11.018 1.217 1.00 20.10 305 ALA B N 1
ATOM 4930 C CA . ALA B 1 305 ? 41.636 9.587 1.256 1.00 21.54 305 ALA B CA 1
ATOM 4931 C C . ALA B 1 305 ? 41.555 9.105 2.700 1.00 21.27 305 ALA B C 1
ATOM 4932 O O . ALA B 1 305 ? 40.987 8.051 2.977 1.00 21.26 305 ALA B O 1
ATOM 4934 N N . GLY B 1 306 ? 42.133 9.880 3.615 1.00 21.14 306 GLY B N 1
ATOM 4935 C CA . GLY B 1 306 ? 42.092 9.520 5.020 1.00 21.37 306 GLY B CA 1
ATOM 4936 C C . GLY B 1 306 ? 40.658 9.441 5.513 1.00 22.13 306 GLY B C 1
ATOM 4937 O O . GLY B 1 306 ? 40.293 8.517 6.233 1.00 22.64 306 GLY B O 1
ATOM 4938 N N . LEU B 1 307 ? 39.840 10.413 5.122 1.00 21.97 307 LEU B N 1
ATOM 4939 C CA . LEU B 1 307 ? 38.437 10.434 5.533 1.00 21.73 307 LEU B CA 1
ATOM 4940 C C . LEU B 1 307 ? 37.679 9.205 5.022 1.00 22.19 307 LEU B C 1
ATOM 4941 O O . LEU B 1 307 ? 36.882 8.607 5.752 1.00 22.71 307 LEU B O 1
ATOM 4946 N N . SER B 1 308 ? 37.922 8.828 3.769 1.00 21.14 308 SER B N 1
ATOM 4947 C CA . SER B 1 308 ? 37.251 7.670 3.181 1.00 22.48 308 SER B CA 1
ATOM 4948 C C . SER B 1 308 ? 37.708 6.393 3.879 1.00 22.41 308 SER B C 1
ATOM 4949 O O . SER B 1 308 ? 36.901 5.511 4.180 1.00 22.81 308 SER B O 1
ATOM 4952 N N . VAL B 1 309 ? 39.008 6.294 4.138 1.00 20.98 309 VAL B N 1
ATOM 4953 C CA . VAL B 1 309 ? 39.546 5.131 4.827 1.00 21.63 309 VAL B CA 1
ATOM 4954 C C . VAL B 1 309 ? 38.902 5.036 6.212 1.00 21.69 309 VAL B C 1
ATOM 4955 O O . VAL B 1 309 ? 38.529 3.951 6.655 1.00 21.73 309 VAL B O 1
ATOM 4959 N N . LEU B 1 310 ? 38.763 6.173 6.888 1.00 21.61 310 LEU B N 1
ATOM 4960 C CA . LEU B 1 310 ? 38.149 6.185 8.209 1.00 23.26 310 LEU B CA 1
ATOM 4961 C C . LEU B 1 310 ? 36.693 5.704 8.147 1.00 24.83 310 LEU B C 1
ATOM 4962 O O . LEU B 1 310 ? 36.249 4.957 9.024 1.00 24.57 310 LEU B O 1
ATOM 4967 N N . ASP B 1 311 ? 35.950 6.121 7.122 1.00 24.59 311 ASP B N 1
ATOM 4968 C CA . ASP B 1 311 ? 34.555 5.682 6.984 1.00 25.84 311 ASP B CA 1
ATOM 4969 C C . ASP B 1 311 ? 34.496 4.157 6.961 1.00 26.05 311 ASP B C 1
ATOM 4970 O O . ASP B 1 311 ? 33.623 3.540 7.577 1.00 26.28 311 ASP B O 1
ATOM 4975 N N . ILE B 1 312 ? 35.433 3.560 6.230 1.00 25.00 312 ILE B N 1
ATOM 4976 C CA . ILE B 1 312 ? 35.525 2.116 6.075 1.00 24.67 312 ILE B CA 1
ATOM 4977 C C . ILE B 1 312 ? 35.931 1.420 7.374 1.00 25.94 312 ILE B C 1
ATOM 4978 O O . ILE B 1 312 ? 35.345 0.398 7.755 1.00 24.79 312 ILE B O 1
ATOM 4983 N N . VAL B 1 313 ? 36.932 1.974 8.051 1.00 25.30 313 VAL B N 1
ATOM 4984 C CA . VAL B 1 313 ? 37.397 1.407 9.311 1.00 24.62 313 VAL B CA 1
ATOM 4985 C C . VAL B 1 313 ? 36.247 1.346 10.317 1.00 25.60 313 VAL B C 1
ATOM 4986 O O . VAL B 1 313 ? 36.086 0.353 11.026 1.00 23.63 313 VAL B O 1
ATOM 4990 N N . GLU B 1 314 ? 35.444 2.406 10.371 1.00 26.33 314 GLU B N 1
ATOM 4991 C CA . GLU B 1 314 ? 34.313 2.447 11.296 1.00 27.06 314 GLU B CA 1
ATOM 4992 C C . GLU B 1 314 ? 33.140 1.578 10.836 1.00 28.00 314 GLU B C 1
ATOM 4993 O O . GLU B 1 314 ? 32.567 0.826 11.627 1.00 29.52 314 GLU B O 1
ATOM 4999 N N . ARG B 1 315 ? 32.788 1.668 9.560 1.00 27.84 315 ARG B N 1
ATOM 5000 C CA . ARG B 1 315 ? 31.666 0.894 9.038 1.00 29.44 315 ARG B CA 1
ATOM 5001 C C . ARG B 1 315 ? 31.879 -0.617 9.116 1.00 29.48 315 ARG B C 1
ATOM 5002 O O . ARG B 1 315 ? 30.962 -1.359 9.470 1.00 29.04 315 ARG B O 1
ATOM 5010 N N . GLU B 1 316 ? 33.086 -1.072 8.790 1.00 27.94 316 GLU B N 1
ATOM 5011 C CA . GLU B 1 316 ? 33.392 -2.498 8.827 1.00 28.44 316 GLU B CA 1
ATOM 5012 C C . GLU B 1 316 ? 33.922 -2.938 10.190 1.00 27.80 316 GLU B C 1
ATOM 5013 O O . GLU B 1 316 ? 34.241 -4.109 10.382 1.00 29.10 316 GLU B O 1
ATOM 5019 N N . ASP B 1 317 ? 33.991 -2.002 11.135 1.00 27.06 317 ASP B N 1
ATOM 5020 C CA . ASP B 1 317 ? 34.499 -2.275 12.479 1.00 27.07 317 ASP B CA 1
ATOM 5021 C C . ASP B 1 317 ? 35.804 -3.053 12.380 1.00 26.34 317 ASP B C 1
ATOM 5022 O O . ASP B 1 317 ? 35.962 -4.124 12.966 1.00 24.66 317 ASP B O 1
ATOM 5027 N N . LEU B 1 318 ? 36.744 -2.503 11.623 1.00 24.87 318 LEU B N 1
ATOM 5028 C CA . LEU B 1 318 ? 38.023 -3.157 11.441 1.00 24.13 318 LEU B CA 1
ATOM 5029 C C . LEU B 1 318 ? 38.822 -3.242 12.739 1.00 23.34 318 LEU B C 1
ATOM 5030 O O . LEU B 1 318 ? 39.700 -4.084 12.872 1.00 22.47 318 LEU B O 1
ATOM 5035 N N . THR B 1 319 ? 38.511 -2.381 13.700 1.00 23.18 319 THR B N 1
ATOM 5036 C CA . THR B 1 319 ? 39.202 -2.420 14.985 1.00 24.13 319 THR B CA 1
ATOM 5037 C C . THR B 1 319 ? 38.782 -3.711 15.691 1.00 24.34 319 THR B C 1
ATOM 5038 O O . THR B 1 319 ? 39.605 -4.410 16.288 1.00 23.19 319 THR B O 1
ATOM 5042 N N . GLY B 1 320 ? 37.492 -4.026 15.602 1.00 25.02 320 GLY B N 1
ATOM 5043 C CA . GLY B 1 320 ? 36.980 -5.239 16.218 1.00 24.88 320 GLY B CA 1
ATOM 5044 C C . GLY B 1 320 ? 37.501 -6.456 15.480 1.00 25.10 320 GLY B C 1
ATOM 5045 O O . GLY B 1 320 ? 37.796 -7.485 16.086 1.00 24.72 320 GLY B O 1
ATOM 5046 N N . ALA B 1 321 ? 37.613 -6.332 14.160 1.00 24.80 321 ALA B N 1
ATOM 5047 C CA . ALA B 1 321 ? 38.110 -7.409 13.322 1.00 25.99 321 ALA B CA 1
ATOM 5048 C C . ALA B 1 321 ? 39.565 -7.696 13.663 1.00 24.81 321 ALA B C 1
ATOM 5049 O O . ALA B 1 321 ? 39.988 -8.849 13.668 1.00 25.87 321 ALA B O 1
ATOM 5051 N N . ALA B 1 322 ? 40.325 -6.642 13.946 1.00 25.11 322 ALA B N 1
ATOM 5052 C CA . ALA B 1 322 ? 41.735 -6.791 14.284 1.00 25.02 322 ALA B CA 1
ATOM 5053 C C . ALA B 1 322 ? 41.908 -7.631 15.546 1.00 26.01 322 ALA B C 1
ATOM 5054 O O . ALA B 1 322 ? 42.875 -8.384 15.670 1.00 23.90 322 ALA B O 1
ATOM 5056 N N . LYS B 1 323 ? 40.972 -7.499 16.482 1.00 24.77 323 LYS B N 1
ATOM 5057 C CA . LYS B 1 323 ? 41.032 -8.263 17.720 1.00 27.55 323 LYS B CA 1
ATOM 5058 C C . LYS B 1 323 ? 40.768 -9.739 17.446 1.00 27.25 323 LYS B C 1
ATOM 5059 O O . LYS B 1 323 ? 41.507 -10.610 17.906 1.00 27.09 323 LYS B O 1
ATOM 5065 N N . GLU B 1 324 ? 39.714 -10.013 16.683 1.00 27.51 324 GLU B N 1
ATOM 5066 C CA . GLU B 1 324 ? 39.339 -11.385 16.355 1.00 28.75 324 GLU B CA 1
ATOM 5067 C C . GLU B 1 324 ? 40.378 -12.091 15.482 1.00 27.02 324 GLU B C 1
ATOM 5068 O O . GLU B 1 324 ? 40.841 -13.184 15.807 1.00 26.29 324 GLU B O 1
ATOM 5074 N N . ARG B 1 325 ? 40.740 -11.465 14.371 1.00 25.55 325 ARG B N 1
ATOM 5075 C CA . ARG B 1 325 ? 41.723 -12.051 13.467 1.00 24.18 325 ARG B CA 1
ATOM 5076 C C . ARG B 1 325 ? 43.101 -12.089 14.130 1.00 24.02 325 ARG B C 1
ATOM 5077 O O . ARG B 1 325 ? 43.890 -13.004 13.889 1.00 23.63 325 ARG B O 1
ATOM 5085 N N . GLY B 1 326 ? 43.382 -11.093 14.969 1.00 23.52 326 GLY B N 1
ATOM 5086 C CA . GLY B 1 326 ? 44.660 -11.045 15.663 1.00 22.55 326 GLY B CA 1
ATOM 5087 C C . GLY B 1 326 ? 44.786 -12.214 16.622 1.00 22.18 326 GLY B C 1
ATOM 5088 O O . GLY B 1 326 ? 45.849 -12.824 16.745 1.00 21.56 326 GLY B O 1
ATOM 5089 N N . ALA B 1 327 ? 43.695 -12.526 17.314 1.00 23.58 327 ALA B N 1
ATOM 5090 C CA . ALA B 1 327 ? 43.684 -13.645 18.251 1.00 23.26 327 ALA B CA 1
ATOM 5091 C C . ALA B 1 327 ? 43.916 -14.955 17.493 1.00 23.57 327 ALA B C 1
ATOM 5092 O O . ALA B 1 327 ? 44.699 -15.807 17.922 1.00 22.91 327 ALA B O 1
ATOM 5094 N N . GLN B 1 328 ? 43.239 -15.107 16.361 1.00 24.54 328 GLN B N 1
ATOM 5095 C CA . GLN B 1 328 ? 43.375 -16.306 15.538 1.00 24.61 328 GLN B CA 1
ATOM 5096 C C . GLN B 1 328 ? 44.801 -16.485 15.031 1.00 23.55 328 GLN B C 1
ATOM 5097 O O . GLN B 1 328 ? 45.377 -17.575 15.108 1.00 23.94 328 GLN B O 1
ATOM 5103 N N . LEU B 1 329 ? 45.376 -15.412 14.504 1.00 24.26 329 LEU B N 1
ATOM 5104 C CA . LEU B 1 329 ? 46.728 -15.496 13.975 1.00 23.04 329 LEU B CA 1
ATOM 5105 C C . LEU B 1 329 ? 47.744 -15.795 15.077 1.00 22.56 329 LEU B C 1
ATOM 5106 O O . LEU B 1 329 ? 48.628 -16.626 14.889 1.00 23.98 329 LEU B O 1
ATOM 5111 N N . LEU B 1 330 ? 47.611 -15.139 16.228 1.00 22.10 330 LEU B N 1
ATOM 5112 C CA . LEU B 1 330 ? 48.533 -15.381 17.335 1.00 23.06 330 LEU B CA 1
ATOM 5113 C C . LEU B 1 330 ? 48.456 -16.847 17.765 1.00 23.09 330 LEU B C 1
ATOM 5114 O O . LEU B 1 330 ? 49.480 -17.489 17.995 1.00 22.90 330 LEU B O 1
ATOM 5119 N N . ALA B 1 331 ? 47.237 -17.372 17.874 1.00 24.80 331 ALA B N 1
ATOM 5120 C CA . ALA B 1 331 ? 47.047 -18.767 18.266 1.00 24.11 331 ALA B CA 1
ATOM 5121 C C . ALA B 1 331 ? 47.755 -19.659 17.254 1.00 24.67 331 ALA B C 1
ATOM 5122 O O . ALA B 1 331 ? 48.367 -20.666 17.615 1.00 24.12 331 ALA B O 1
ATOM 5124 N N . GLY B 1 332 ? 47.671 -19.273 15.982 1.00 24.34 332 GLY B N 1
ATOM 5125 C CA . GLY B 1 332 ? 48.304 -20.037 14.923 1.00 24.23 332 GLY B CA 1
ATOM 5126 C C . GLY B 1 332 ? 49.821 -20.040 15.015 1.00 24.90 332 GLY B C 1
ATOM 5127 O O . GLY B 1 332 ? 50.461 -21.066 14.767 1.00 25.86 332 GLY B O 1
ATOM 5128 N N . LEU B 1 333 ? 50.404 -18.897 15.360 1.00 24.14 333 LEU B N 1
ATOM 5129 C CA . LEU B 1 333 ? 51.857 -18.807 15.484 1.00 23.96 333 LEU B CA 1
ATOM 5130 C C . LEU B 1 333 ? 52.322 -19.638 16.678 1.00 24.68 333 LEU B C 1
ATOM 5131 O O . LEU B 1 333 ? 53.377 -20.272 16.634 1.00 25.51 333 LEU B O 1
ATOM 5136 N N . GLN B 1 334 ? 51.532 -19.629 17.748 1.00 24.75 334 GLN B N 1
ATOM 5137 C CA . GLN B 1 334 ? 51.871 -20.392 18.942 1.00 25.52 334 GLN B CA 1
ATOM 5138 C C . GLN B 1 334 ? 51.803 -21.889 18.628 1.00 25.10 334 GLN B C 1
ATOM 5139 O O . GLN B 1 334 ? 52.599 -22.676 19.142 1.00 25.32 334 GLN B O 1
ATOM 5145 N N . ALA B 1 335 ? 50.862 -22.278 17.772 1.00 25.68 335 ALA B N 1
ATOM 5146 C CA . ALA B 1 335 ? 50.720 -23.679 17.391 1.00 26.65 335 ALA B CA 1
ATOM 5147 C C . ALA B 1 335 ? 51.932 -24.138 16.581 1.00 27.35 335 ALA B C 1
ATOM 5148 O O . ALA B 1 335 ? 52.361 -25.288 16.684 1.00 28.69 335 ALA B O 1
ATOM 5150 N N . LEU B 1 336 ? 52.487 -23.230 15.784 1.00 26.65 336 LEU B N 1
ATOM 5151 C CA . LEU B 1 336 ? 53.650 -23.550 14.962 1.00 27.28 336 LEU B CA 1
ATOM 5152 C C . LEU B 1 336 ? 54.920 -23.799 15.769 1.00 27.31 336 LEU B C 1
ATOM 5153 O O . LEU B 1 336 ? 55.823 -24.490 15.298 1.00 27.02 336 LEU B O 1
ATOM 5158 N N . GLN B 1 337 ? 54.994 -23.247 16.979 1.00 26.94 337 GLN B N 1
ATOM 5159 C CA . GLN B 1 337 ? 56.180 -23.421 17.822 1.00 28.48 337 GLN B CA 1
ATOM 5160 C C . GLN B 1 337 ? 56.485 -24.884 18.135 1.00 29.09 337 GLN B C 1
ATOM 5161 O O . GLN B 1 337 ? 57.648 -25.268 18.265 1.00 29.21 337 GLN B O 1
ATOM 5167 N N . ALA B 1 338 ? 55.443 -25.697 18.271 1.00 30.52 338 ALA B N 1
ATOM 5168 C CA . ALA B 1 338 ? 55.622 -27.112 18.568 1.00 30.48 338 ALA B CA 1
ATOM 5169 C C . ALA B 1 338 ? 56.452 -27.768 17.474 1.00 31.36 338 ALA B C 1
ATOM 5170 O O . ALA B 1 338 ? 57.340 -28.574 17.745 1.00 31.94 338 ALA B O 1
ATOM 5172 N N . ARG B 1 339 ? 56.153 -27.412 16.231 1.00 30.69 339 ARG B N 1
ATOM 5173 C CA . ARG B 1 339 ? 56.861 -27.960 15.084 1.00 30.49 339 ARG B CA 1
ATOM 5174 C C . ARG B 1 339 ? 58.186 -27.241 14.850 1.00 29.38 339 ARG B C 1
ATOM 5175 O O . ARG B 1 339 ? 59.162 -27.844 14.393 1.00 27.88 339 ARG B O 1
ATOM 5183 N N . PHE B 1 340 ? 58.218 -25.952 15.172 1.00 28.24 340 PHE B N 1
ATOM 5184 C CA . PHE B 1 340 ? 59.415 -25.143 14.976 1.00 27.90 340 PHE B CA 1
ATOM 5185 C C . PHE B 1 340 ? 59.848 -24.449 16.255 1.00 26.29 340 PHE B C 1
ATOM 5186 O O . PHE B 1 340 ? 59.596 -23.256 16.444 1.00 25.97 340 PHE B O 1
ATOM 5194 N N . PRO B 1 341 ? 60.511 -25.189 17.154 1.00 27.12 341 PRO B N 1
ATOM 5195 C CA . PRO B 1 341 ? 60.971 -24.610 18.418 1.00 26.55 341 PRO B CA 1
ATOM 5196 C C . PRO B 1 341 ? 62.059 -23.546 18.258 1.00 27.29 341 PRO B C 1
ATOM 5197 O O . PRO B 1 341 ? 62.530 -22.982 19.249 1.00 28.26 341 PRO B O 1
ATOM 5201 N N . GLN B 1 342 ? 62.462 -23.276 17.017 1.00 27.29 342 GLN B N 1
ATOM 5202 C CA . GLN B 1 342 ? 63.456 -22.238 16.758 1.00 28.45 342 GLN B CA 1
ATOM 5203 C C . GLN B 1 342 ? 62.750 -20.901 16.958 1.00 27.02 342 GLN B C 1
ATOM 5204 O O . GLN B 1 342 ? 63.384 -19.846 17.008 1.00 27.70 342 GLN B O 1
ATOM 5210 N N . MET B 1 343 ? 61.425 -20.961 17.051 1.00 25.98 343 MET B N 1
ATOM 5211 C CA . MET B 1 343 ? 60.613 -19.773 17.287 1.00 27.29 343 MET B CA 1
ATOM 5212 C C . MET B 1 343 ? 60.748 -19.517 18.797 1.00 28.49 343 MET B C 1
ATOM 5213 O O . MET B 1 343 ? 59.978 -20.048 19.601 1.00 27.43 343 MET B O 1
ATOM 5218 N N . MET B 1 344 ? 61.756 -18.726 19.164 1.00 29.11 344 MET B N 1
ATOM 5219 C CA . MET B 1 344 ? 62.063 -18.396 20.560 1.00 30.65 344 MET B CA 1
ATOM 5220 C C . MET B 1 344 ? 60.902 -17.757 21.310 1.00 31.68 344 MET B C 1
ATOM 5221 O O . MET B 1 344 ? 60.685 -18.032 22.491 1.00 32.91 344 MET B O 1
ATOM 5226 N N . GLN B 1 345 ? 60.171 -16.884 20.627 1.00 31.60 345 GLN B N 1
ATOM 5227 C CA . GLN B 1 345 ? 59.054 -16.198 21.251 1.00 31.32 345 GLN B CA 1
ATOM 5228 C C . GLN B 1 345 ? 58.053 -15.713 20.213 1.00 30.36 345 GLN B C 1
ATOM 5229 O O . GLN B 1 345 ? 58.431 -15.309 19.111 1.00 28.13 345 GLN B O 1
ATOM 5235 N N . VAL B 1 346 ? 56.777 -15.779 20.576 1.00 28.77 346 VAL B N 1
ATOM 5236 C CA . VAL B 1 346 ? 55.688 -15.340 19.712 1.00 29.18 346 VAL B CA 1
ATOM 5237 C C . VAL B 1 346 ? 54.878 -14.318 20.497 1.00 28.13 346 VAL B C 1
ATOM 5238 O O . VAL B 1 346 ? 54.527 -14.554 21.652 1.00 27.95 346 VAL B O 1
ATOM 5242 N N . ARG B 1 347 ? 54.586 -13.183 19.870 1.00 26.87 347 ARG B N 1
ATOM 5243 C CA . ARG B 1 347 ? 53.839 -12.120 20.534 1.00 27.06 347 ARG B CA 1
ATOM 5244 C C . ARG B 1 347 ? 52.848 -11.471 19.591 1.00 25.22 347 ARG B C 1
ATOM 5245 O O . ARG B 1 347 ? 53.042 -11.467 18.379 1.00 24.06 347 ARG B O 1
ATOM 5253 N N . GLY B 1 348 ? 51.790 -10.906 20.158 1.00 23.43 348 GLY B N 1
ATOM 5254 C CA . GLY B 1 348 ? 50.810 -10.237 19.331 1.00 22.26 348 GLY B CA 1
ATOM 5255 C C . GLY B 1 348 ? 49.810 -9.407 20.105 1.00 23.19 348 GLY B C 1
ATOM 5256 O O . GLY B 1 348 ? 49.375 -9.786 21.194 1.00 22.29 348 GLY B O 1
ATOM 5257 N N . THR B 1 349 ? 49.473 -8.251 19.546 1.00 22.25 349 THR B N 1
ATOM 5258 C CA . THR B 1 349 ? 48.476 -7.359 20.124 1.00 21.65 349 THR B CA 1
ATOM 5259 C C . THR B 1 349 ? 47.653 -6.958 18.905 1.00 22.55 349 THR B C 1
ATOM 5260 O O . THR B 1 349 ? 48.126 -6.211 18.045 1.00 19.23 349 THR B O 1
ATOM 5264 N N . GLY B 1 350 ? 46.433 -7.477 18.812 1.00 21.98 350 GLY B N 1
ATOM 5265 C CA . GLY B 1 350 ? 45.618 -7.179 17.650 1.00 23.46 350 GLY B CA 1
ATOM 5266 C C . GLY B 1 350 ? 46.331 -7.786 16.453 1.00 22.37 350 GLY B C 1
ATOM 5267 O O . GLY B 1 350 ? 46.826 -8.910 16.541 1.00 23.66 350 GLY B O 1
ATOM 5268 N N . LEU B 1 351 ? 46.411 -7.056 15.343 1.00 21.58 351 LEU B N 1
ATOM 5269 C CA . LEU B 1 351 ? 47.088 -7.579 14.163 1.00 21.77 351 LEU B CA 1
ATOM 5270 C C . LEU B 1 351 ? 48.513 -7.064 13.978 1.00 22.46 351 LEU B C 1
ATOM 5271 O O . LEU B 1 351 ? 48.966 -6.819 12.859 1.00 21.88 351 LEU B O 1
ATOM 5276 N N . LEU B 1 352 ? 49.204 -6.877 15.097 1.00 21.52 352 LEU B N 1
ATOM 5277 C CA . LEU B 1 352 ? 50.605 -6.481 15.089 1.00 20.37 352 LEU B CA 1
ATOM 5278 C C . LEU B 1 352 ? 51.246 -7.644 15.842 1.00 21.47 352 LEU B C 1
ATOM 5279 O O . LEU B 1 352 ? 51.076 -7.778 17.055 1.00 21.40 352 LEU B O 1
ATOM 5284 N N . LEU B 1 353 ? 51.951 -8.509 15.121 1.00 21.93 353 LEU B N 1
ATOM 5285 C CA . LEU B 1 353 ? 52.556 -9.675 15.755 1.00 21.43 353 LEU B CA 1
ATOM 5286 C C . LEU B 1 353 ? 54.040 -9.786 15.474 1.00 21.65 353 LEU B C 1
ATOM 5287 O O . LEU B 1 353 ? 54.551 -9.179 14.538 1.00 22.98 353 LEU B O 1
ATOM 5292 N N . GLY B 1 354 ? 54.728 -10.572 16.292 1.00 20.99 354 GLY B N 1
ATOM 5293 C CA . GLY B 1 354 ? 56.152 -10.737 16.099 1.00 22.78 354 GLY B CA 1
ATOM 5294 C C . GLY B 1 354 ? 56.615 -12.132 16.451 1.00 24.26 354 GLY B C 1
ATOM 5295 O O . GLY B 1 354 ? 56.032 -12.797 17.308 1.00 24.22 354 GLY B O 1
ATOM 5296 N N . VAL B 1 355 ? 57.658 -12.578 15.766 1.00 25.48 355 VAL B N 1
ATOM 5297 C CA . VAL B 1 355 ? 58.236 -13.892 16.009 1.00 26.39 355 VAL B CA 1
ATOM 5298 C C . VAL B 1 355 ? 59.733 -13.704 16.179 1.00 27.94 355 VAL B C 1
ATOM 5299 O O . VAL B 1 355 ? 60.394 -13.141 15.307 1.00 27.17 355 VAL B O 1
ATOM 5303 N N . VAL B 1 356 ? 60.259 -14.153 17.314 1.00 28.09 356 VAL B N 1
ATOM 5304 C CA . VAL B 1 356 ? 61.686 -14.052 17.588 1.00 29.91 356 VAL B CA 1
ATOM 5305 C C . VAL B 1 356 ? 62.289 -15.418 17.279 1.00 30.43 356 VAL B C 1
ATOM 5306 O O . VAL B 1 356 ? 61.822 -16.440 17.788 1.00 29.04 356 VAL B O 1
ATOM 5310 N N . LEU B 1 357 ? 63.318 -15.431 16.437 1.00 31.47 357 LEU B N 1
ATOM 5311 C CA . LEU B 1 357 ? 63.966 -16.673 16.033 1.00 33.33 357 LEU B CA 1
ATOM 5312 C C . LEU B 1 357 ? 65.365 -16.842 16.616 1.00 33.80 357 LEU B C 1
ATOM 5313 O O . LEU B 1 357 ? 66.036 -15.859 16.940 1.00 34.57 357 LEU B O 1
ATOM 5318 N N . GLY B 1 358 ? 65.801 -18.094 16.734 1.00 34.50 358 GLY B N 1
ATOM 5319 C CA . GLY B 1 358 ? 67.121 -18.375 17.274 1.00 36.76 358 GLY B CA 1
ATOM 5320 C C . GLY B 1 358 ? 67.532 -19.833 17.159 1.00 37.87 358 GLY B C 1
ATOM 5321 O O . GLY B 1 358 ? 66.787 -20.660 16.629 1.00 36.99 358 GLY B O 1
ATOM 5322 N N . ASP B 1 359 ? 68.724 -20.142 17.667 1.00 39.81 359 ASP B N 1
ATOM 5323 C CA . ASP B 1 359 ? 69.280 -21.496 17.641 1.00 41.06 359 ASP B CA 1
ATOM 5324 C C . ASP B 1 359 ? 68.684 -22.368 18.748 1.00 41.37 359 ASP B C 1
ATOM 5325 O O . ASP B 1 359 ? 68.416 -21.886 19.849 1.00 41.61 359 ASP B O 1
ATOM 5330 N N . LEU B 1 360 ? 68.487 -23.653 18.458 1.00 41.06 360 LEU B N 1
ATOM 5331 C CA . LEU B 1 360 ? 67.923 -24.574 19.443 1.00 40.63 360 LEU B CA 1
ATOM 5332 C C . LEU B 1 360 ? 68.896 -24.836 20.590 1.00 40.85 360 LEU B C 1
ATOM 5333 O O . LEU B 1 360 ? 68.482 -25.021 21.738 1.00 38.43 360 LEU B O 1
ATOM 5338 N N . ILE B 1 371 ? 68.829 -14.489 9.575 1.00 58.44 371 ILE B N 1
ATOM 5339 C CA . ILE B 1 371 ? 67.894 -15.592 9.753 1.00 58.73 371 ILE B CA 1
ATOM 5340 C C . ILE B 1 371 ? 66.475 -15.150 9.414 1.00 59.05 371 ILE B C 1
ATOM 5341 O O . ILE B 1 371 ? 65.716 -15.893 8.792 1.00 59.33 371 ILE B O 1
ATOM 5346 N N . ALA B 1 372 ? 66.122 -13.938 9.825 1.00 58.83 372 ALA B N 1
ATOM 5347 C CA . ALA B 1 372 ? 64.797 -13.401 9.550 1.00 58.19 372 ALA B CA 1
ATOM 5348 C C . ALA B 1 372 ? 64.675 -13.174 8.048 1.00 57.37 372 ALA B C 1
ATOM 5349 O O . ALA B 1 372 ? 63.585 -13.260 7.482 1.00 57.17 372 ALA B O 1
ATOM 5351 N N . SER B 1 373 ? 65.805 -12.885 7.409 1.00 56.72 373 SER B N 1
ATOM 5352 C CA . SER B 1 373 ? 65.832 -12.658 5.970 1.00 55.98 373 SER B CA 1
ATOM 5353 C C . SER B 1 373 ? 65.724 -13.986 5.230 1.00 54.47 373 SER B C 1
ATOM 5354 O O . SER B 1 373 ? 65.192 -14.046 4.124 1.00 54.31 373 SER B O 1
ATOM 5357 N N . ARG B 1 374 ? 66.236 -15.048 5.844 1.00 53.75 374 ARG B N 1
ATOM 5358 C CA . ARG B 1 374 ? 66.177 -16.378 5.247 1.00 52.70 374 ARG B CA 1
ATOM 5359 C C . ARG B 1 374 ? 64.717 -16.792 5.125 1.00 50.96 374 ARG B C 1
ATOM 5360 O O . ARG B 1 374 ? 64.234 -17.092 4.034 1.00 50.16 374 ARG B O 1
ATOM 5368 N N . ILE B 1 375 ? 64.021 -16.809 6.258 1.00 48.91 375 ILE B N 1
ATOM 5369 C CA . ILE B 1 375 ? 62.612 -17.175 6.280 1.00 46.86 375 ILE B CA 1
ATOM 5370 C C . ILE B 1 375 ? 61.825 -16.190 5.423 1.00 44.35 375 ILE B C 1
ATOM 5371 O O . ILE B 1 375 ? 60.897 -16.574 4.717 1.00 43.48 375 ILE B O 1
ATOM 5376 N N . GLY B 1 376 ? 62.206 -14.919 5.490 1.00 43.02 376 GLY B N 1
ATOM 5377 C CA . GLY B 1 376 ? 61.528 -13.901 4.709 1.00 40.52 376 GLY B CA 1
ATOM 5378 C C . GLY B 1 376 ? 61.635 -14.156 3.219 1.00 39.87 376 GLY B C 1
ATOM 5379 O O . GLY B 1 376 ? 60.664 -13.992 2.480 1.00 38.94 376 GLY B O 1
ATOM 5380 N N . ALA B 1 377 ? 62.821 -14.563 2.777 1.00 39.06 377 ALA B N 1
ATOM 5381 C CA . ALA B 1 377 ? 63.064 -14.847 1.366 1.00 37.16 377 ALA B CA 1
ATOM 5382 C C . ALA B 1 377 ? 62.323 -16.113 0.949 1.00 35.41 377 ALA B C 1
ATOM 5383 O O . ALA B 1 377 ? 61.740 -16.173 -0.135 1.00 34.72 377 ALA B O 1
ATOM 5385 N N . ALA B 1 378 ? 62.351 -17.122 1.817 1.00 34.46 378 ALA B N 1
ATOM 5386 C CA . ALA B 1 378 ? 61.674 -18.385 1.546 1.00 33.46 378 ALA B CA 1
ATOM 5387 C C . ALA B 1 378 ? 60.171 -18.152 1.466 1.00 33.75 378 ALA B C 1
ATOM 5388 O O . ALA B 1 378 ? 59.478 -18.771 0.656 1.00 32.41 378 ALA B O 1
ATOM 5390 N N . ALA B 1 379 ? 59.674 -17.255 2.315 1.00 32.62 379 ALA B N 1
ATOM 5391 C CA . ALA B 1 379 ? 58.255 -16.922 2.346 1.00 33.09 379 ALA B CA 1
ATOM 5392 C C . ALA B 1 379 ? 57.847 -16.239 1.045 1.00 33.68 379 ALA B C 1
ATOM 5393 O O . ALA B 1 379 ? 56.789 -16.529 0.479 1.00 33.15 379 ALA B O 1
ATOM 5395 N N . LEU B 1 380 ? 58.692 -15.327 0.576 1.00 34.01 380 LEU B N 1
ATOM 5396 C CA . LEU B 1 380 ? 58.411 -14.603 -0.654 1.00 35.21 380 LEU B CA 1
ATOM 5397 C C . LEU B 1 380 ? 58.249 -15.598 -1.805 1.00 35.11 380 LEU B C 1
ATOM 5398 O O . LEU B 1 380 ? 57.284 -15.522 -2.565 1.00 34.49 380 LEU B O 1
ATOM 5403 N N . LYS B 1 381 ? 59.186 -16.535 -1.924 1.00 36.01 381 LYS B N 1
ATOM 5404 C CA . LYS B 1 381 ? 59.118 -17.532 -2.988 1.00 37.58 381 LYS B CA 1
ATOM 5405 C C . LYS B 1 381 ? 57.816 -18.323 -2.887 1.00 37.84 381 LYS B C 1
ATOM 5406 O O . LYS B 1 381 ? 57.220 -18.686 -3.903 1.00 37.97 381 LYS B O 1
ATOM 5412 N N . ARG B 1 382 ? 57.380 -18.578 -1.655 1.00 36.35 382 ARG B N 1
ATOM 5413 C CA . ARG B 1 382 ? 56.137 -19.303 -1.400 1.00 35.93 382 ARG B CA 1
ATOM 5414 C C . ARG B 1 382 ? 54.935 -18.416 -1.725 1.00 33.83 382 ARG B C 1
ATOM 5415 O O . ARG B 1 382 ? 53.826 -18.907 -1.917 1.00 34.04 382 ARG B O 1
ATOM 5423 N N . GLY B 1 383 ? 55.155 -17.106 -1.774 1.00 32.30 383 GLY B N 1
ATOM 5424 C CA . GLY B 1 383 ? 54.065 -16.194 -2.076 1.00 30.22 383 GLY B CA 1
ATOM 5425 C C . GLY B 1 383 ? 53.528 -15.458 -0.859 1.00 29.05 383 GLY B C 1
ATOM 5426 O O . GLY B 1 383 ? 52.348 -15.103 -0.809 1.00 28.81 383 GLY B O 1
ATOM 5427 N N . LEU B 1 384 ? 54.395 -15.226 0.121 1.00 27.73 384 LEU B N 1
ATOM 5428 C CA . LEU B 1 384 ? 54.008 -14.524 1.341 1.00 28.03 384 LEU B CA 1
ATOM 5429 C C . LEU B 1 384 ? 54.896 -13.312 1.620 1.00 27.65 384 LEU B C 1
ATOM 5430 O O . LEU B 1 384 ? 56.112 -13.441 1.761 1.00 28.83 384 LEU B O 1
ATOM 5435 N N . ILE B 1 385 ? 54.276 -12.137 1.700 1.00 27.32 385 ILE B N 1
ATOM 5436 C CA . ILE B 1 385 ? 54.995 -10.900 1.978 1.00 26.60 385 ILE B CA 1
ATOM 5437 C C . ILE B 1 385 ? 55.145 -10.726 3.488 1.00 27.87 385 ILE B C 1
ATOM 5438 O O . ILE B 1 385 ? 54.175 -10.865 4.233 1.00 27.01 385 ILE B O 1
ATOM 5443 N N . THR B 1 386 ? 56.364 -10.433 3.927 1.00 28.98 386 THR B N 1
ATOM 5444 C CA . THR B 1 386 ? 56.646 -10.200 5.339 1.00 30.55 386 THR B CA 1
ATOM 5445 C C . THR B 1 386 ? 57.274 -8.811 5.429 1.00 30.60 386 THR B C 1
ATOM 5446 O O . THR B 1 386 ? 57.636 -8.228 4.406 1.00 31.22 386 THR B O 1
ATOM 5450 N N . TYR B 1 387 ? 57.412 -8.281 6.640 1.00 31.03 387 TYR B N 1
ATOM 5451 C CA . TYR B 1 387 ? 57.964 -6.940 6.810 1.00 30.71 387 TYR B CA 1
ATOM 5452 C C . TYR B 1 387 ? 59.314 -6.764 6.121 1.00 32.16 387 TYR B C 1
ATOM 5453 O O . TYR B 1 387 ? 60.315 -7.348 6.537 1.00 33.46 387 TYR B O 1
ATOM 5462 N N . ASP B 1 399 ? 66.749 -11.464 13.213 1.00 45.95 399 ASP B N 1
ATOM 5463 C CA . ASP B 1 399 ? 66.297 -12.477 14.159 1.00 45.04 399 ASP B CA 1
ATOM 5464 C C . ASP B 1 399 ? 64.815 -12.337 14.501 1.00 42.84 399 ASP B C 1
ATOM 5465 O O . ASP B 1 399 ? 64.238 -13.209 15.149 1.00 41.53 399 ASP B O 1
ATOM 5470 N N . HIS B 1 400 ? 64.204 -11.241 14.061 1.00 40.52 400 HIS B N 1
ATOM 5471 C CA . HIS B 1 400 ? 62.790 -10.987 14.324 1.00 38.75 400 HIS B CA 1
ATOM 5472 C C . HIS B 1 400 ? 61.975 -10.924 13.041 1.00 36.93 400 HIS B C 1
ATOM 5473 O O . HIS B 1 400 ? 62.457 -10.468 12.008 1.00 36.32 400 HIS B O 1
ATOM 5480 N N . LEU B 1 401 ? 60.733 -11.385 13.122 1.00 33.46 401 LEU B N 1
ATOM 5481 C CA . LEU B 1 401 ? 59.823 -11.353 11.988 1.00 32.82 401 LEU B CA 1
ATOM 5482 C C . LEU B 1 401 ? 58.591 -10.575 12.439 1.00 29.94 401 LEU B C 1
ATOM 5483 O O . LEU B 1 401 ? 57.953 -10.935 13.427 1.00 28.07 401 LEU B O 1
ATOM 5488 N N . LEU B 1 402 ? 58.276 -9.496 11.732 1.00 27.32 402 LEU B N 1
ATOM 5489 C CA . LEU B 1 402 ? 57.118 -8.682 12.072 1.00 27.10 402 LEU B CA 1
ATOM 5490 C C . LEU B 1 402 ? 55.997 -9.021 11.100 1.00 26.57 402 LEU B C 1
ATOM 5491 O O . LEU B 1 402 ? 56.189 -8.988 9.886 1.00 27.24 402 LEU B O 1
ATOM 5496 N N . LEU B 1 403 ? 54.832 -9.367 11.638 1.00 24.18 403 LEU B N 1
ATOM 5497 C CA . LEU B 1 403 ? 53.681 -9.714 10.814 1.00 23.81 403 LEU B CA 1
ATOM 5498 C C . LEU B 1 403 ? 52.525 -8.769 11.103 1.00 22.87 403 LEU B C 1
ATOM 5499 O O . LEU B 1 403 ? 52.374 -8.265 12.216 1.00 22.84 403 LEU B O 1
ATOM 5504 N N . GLY B 1 404 ? 51.701 -8.540 10.093 1.00 23.29 404 GLY B N 1
ATOM 5505 C CA . GLY B 1 404 ? 50.576 -7.649 10.263 1.00 22.41 404 GLY B CA 1
ATOM 5506 C C . GLY B 1 404 ? 49.823 -7.470 8.963 1.00 22.22 404 GLY B C 1
ATOM 5507 O O . GLY B 1 404 ? 50.043 -6.496 8.242 1.00 22.54 404 GLY B O 1
ATOM 5508 N N . PRO B 1 405 ? 48.923 -8.407 8.635 1.00 23.24 405 PRO B N 1
ATOM 5509 C CA . PRO B 1 405 ? 48.125 -8.351 7.409 1.00 23.09 405 PRO B CA 1
ATOM 5510 C C . PRO B 1 405 ? 47.027 -7.292 7.524 1.00 22.45 405 PRO B C 1
ATOM 5511 O O . PRO B 1 405 ? 46.812 -6.721 8.594 1.00 21.91 405 PRO B O 1
ATOM 5515 N N . PRO B 1 406 ? 46.327 -7.004 6.416 1.00 22.27 406 PRO B N 1
ATOM 5516 C CA . PRO B 1 406 ? 45.255 -6.005 6.436 1.00 21.65 406 PRO B CA 1
ATOM 5517 C C . PRO B 1 406 ? 44.198 -6.358 7.484 1.00 22.02 406 PRO B C 1
ATOM 5518 O O . PRO B 1 406 ? 43.888 -7.535 7.689 1.00 24.01 406 PRO B O 1
ATOM 5522 N N . LEU B 1 407 ? 43.661 -5.339 8.150 1.00 23.18 407 LEU B N 1
ATOM 5523 C CA . LEU B 1 407 ? 42.644 -5.533 9.184 1.00 23.09 407 LEU B CA 1
ATOM 5524 C C . LEU B 1 407 ? 41.376 -6.171 8.630 1.00 24.78 407 LEU B C 1
ATOM 5525 O O . LEU B 1 407 ? 40.539 -6.674 9.381 1.00 25.09 407 LEU B O 1
ATOM 5530 N N . SER B 1 408 ? 41.248 -6.140 7.309 1.00 24.67 408 SER B N 1
ATOM 5531 C CA . SER B 1 408 ? 40.101 -6.709 6.611 1.00 23.77 408 SER B CA 1
ATOM 5532 C C . SER B 1 408 ? 40.317 -8.171 6.206 1.00 24.98 408 SER B C 1
ATOM 5533 O O . SER B 1 408 ? 39.466 -8.769 5.548 1.00 24.39 408 SER B O 1
ATOM 5536 N N . ILE B 1 409 ? 41.449 -8.748 6.596 1.00 23.98 409 ILE B N 1
ATOM 5537 C CA . ILE B 1 409 ? 41.749 -10.139 6.249 1.00 24.83 409 ILE B CA 1
ATOM 5538 C C . ILE B 1 409 ? 40.669 -11.069 6.803 1.00 25.38 409 ILE B C 1
ATOM 5539 O O . ILE B 1 409 ? 40.128 -10.823 7.882 1.00 25.57 409 ILE B O 1
ATOM 5544 N N . THR B 1 410 ? 40.349 -12.129 6.064 1.00 25.27 410 THR B N 1
ATOM 5545 C CA . THR B 1 410 ? 39.319 -13.072 6.509 1.00 27.97 410 THR B CA 1
ATOM 5546 C C . THR B 1 410 ? 39.932 -14.228 7.293 1.00 27.51 410 THR B C 1
ATOM 5547 O O . THR B 1 410 ? 41.136 -14.469 7.221 1.00 27.91 410 THR B O 1
ATOM 5551 N N . ALA B 1 411 ? 39.095 -14.949 8.036 1.00 27.54 411 ALA B N 1
ATOM 5552 C CA . ALA B 1 411 ? 39.569 -16.086 8.817 1.00 26.98 411 ALA B CA 1
ATOM 5553 C C . ALA B 1 411 ? 40.262 -17.111 7.923 1.00 27.38 411 ALA B C 1
ATOM 5554 O O . ALA B 1 411 ? 41.316 -17.634 8.270 1.00 25.49 411 ALA B O 1
ATOM 5556 N N . ALA B 1 412 ? 39.670 -17.395 6.765 1.00 28.08 412 ALA B N 1
ATOM 5557 C CA . ALA B 1 412 ? 40.258 -18.359 5.845 1.00 28.54 412 ALA B CA 1
ATOM 5558 C C . ALA B 1 412 ? 41.611 -17.845 5.363 1.00 26.81 412 ALA B C 1
ATOM 5559 O O . ALA B 1 412 ? 42.558 -18.617 5.199 1.00 25.95 412 ALA B O 1
ATOM 5561 N N . GLU B 1 413 ? 41.697 -16.536 5.142 1.00 26.47 413 GLU B N 1
ATOM 5562 C CA . GLU B 1 413 ? 42.941 -15.933 4.685 1.00 25.56 413 GLU B CA 1
ATOM 5563 C C . GLU B 1 413 ? 44.009 -15.968 5.782 1.00 25.37 413 GLU B C 1
ATOM 5564 O O . GLU B 1 413 ? 45.200 -16.061 5.489 1.00 23.71 413 GLU B O 1
ATOM 5570 N N . VAL B 1 414 ? 43.593 -15.902 7.045 1.00 24.43 414 VAL B N 1
ATOM 5571 C CA . VAL B 1 414 ? 44.564 -15.979 8.133 1.00 24.43 414 VAL B CA 1
ATOM 5572 C C . VAL B 1 414 ? 45.167 -17.393 8.135 1.00 25.03 414 VAL B C 1
ATOM 5573 O O . VAL B 1 414 ? 46.373 -17.566 8.316 1.00 24.35 414 VAL B O 1
ATOM 5577 N N . ASP B 1 415 ? 44.332 -18.405 7.917 1.00 26.26 415 ASP B N 1
ATOM 5578 C CA . ASP B 1 415 ? 44.836 -19.776 7.879 1.00 27.78 415 ASP B CA 1
ATOM 5579 C C . ASP B 1 415 ? 45.776 -19.950 6.689 1.00 27.28 415 ASP B C 1
ATOM 5580 O O . ASP B 1 415 ? 46.770 -20.673 6.770 1.00 27.76 415 ASP B O 1
ATOM 5585 N N . GLY B 1 416 ? 45.464 -19.273 5.587 1.00 26.80 416 GLY B N 1
ATOM 5586 C CA . GLY B 1 416 ? 46.308 -19.360 4.409 1.00 26.28 416 GLY B CA 1
ATOM 5587 C C . GLY B 1 416 ? 47.667 -18.747 4.682 1.00 25.19 416 GLY B C 1
ATOM 5588 O O . GLY B 1 416 ? 48.696 -19.256 4.241 1.00 26.19 416 GLY B O 1
ATOM 5589 N N . LEU B 1 417 ? 47.669 -17.638 5.414 1.00 25.59 417 LEU B N 1
ATOM 5590 C CA . LEU B 1 417 ? 48.910 -16.957 5.766 1.00 24.02 417 LEU B CA 1
ATOM 5591 C C . LEU B 1 417 ? 49.756 -17.912 6.604 1.00 24.06 417 LEU B C 1
ATOM 5592 O O . LEU B 1 417 ? 50.950 -18.088 6.357 1.00 22.59 417 LEU B O 1
ATOM 5597 N N . LEU B 1 418 ? 49.123 -18.527 7.598 1.00 24.47 418 LEU B N 1
ATOM 5598 C CA . LEU B 1 418 ? 49.806 -19.469 8.472 1.00 25.89 418 LEU B CA 1
ATOM 5599 C C . LEU B 1 418 ? 50.392 -20.645 7.692 1.00 25.96 418 LEU B C 1
ATOM 5600 O O . LEU B 1 418 ? 51.507 -21.086 7.967 1.00 27.97 418 LEU B O 1
ATOM 5605 N N . ALA B 1 419 ? 49.649 -21.142 6.709 1.00 25.67 419 ALA B N 1
ATOM 5606 C CA . ALA B 1 419 ? 50.125 -22.264 5.906 1.00 26.69 419 ALA B CA 1
ATOM 5607 C C . ALA B 1 419 ? 51.376 -21.878 5.127 1.00 26.35 419 ALA B C 1
ATOM 5608 O O . ALA B 1 419 ? 52.335 -22.648 5.048 1.00 26.14 419 ALA B O 1
ATOM 5610 N N . LEU B 1 420 ? 51.367 -20.677 4.558 1.00 26.40 420 LEU B N 1
ATOM 5611 C CA . LEU B 1 420 ? 52.513 -20.200 3.791 1.00 25.06 420 LEU B CA 1
ATOM 5612 C C . LEU B 1 420 ? 53.737 -20.016 4.686 1.00 25.98 420 LEU B C 1
ATOM 5613 O O . LEU B 1 420 ? 54.859 -20.346 4.299 1.00 26.30 420 LEU B O 1
ATOM 5618 N N . LEU B 1 421 ? 53.520 -19.482 5.883 1.00 25.48 421 LEU B N 1
ATOM 5619 C CA . LEU B 1 421 ? 54.611 -19.262 6.819 1.00 26.35 421 LEU B CA 1
ATOM 5620 C C . LEU B 1 421 ? 55.225 -20.599 7.224 1.00 26.01 421 LEU B C 1
ATOM 5621 O O . LEU B 1 421 ? 56.445 -20.733 7.290 1.00 27.02 421 LEU B O 1
ATOM 5626 N N . ALA B 1 422 ? 54.369 -21.583 7.491 1.00 27.46 422 ALA B N 1
ATOM 5627 C CA . ALA B 1 422 ? 54.828 -22.915 7.873 1.00 28.72 422 ALA B CA 1
ATOM 5628 C C . ALA B 1 422 ? 55.744 -23.468 6.782 1.00 29.47 422 ALA B C 1
ATOM 5629 O O . ALA B 1 422 ? 56.764 -24.089 7.073 1.00 30.16 422 ALA B O 1
ATOM 5631 N N . GLY B 1 423 ? 55.372 -23.234 5.526 1.00 29.89 423 GLY B N 1
ATOM 5632 C CA . GLY B 1 423 ? 56.183 -23.705 4.418 1.00 29.68 423 GLY B CA 1
ATOM 5633 C C . GLY B 1 423 ? 57.552 -23.052 4.414 1.00 30.51 423 GLY B C 1
ATOM 5634 O O . GLY B 1 423 ? 58.569 -23.719 4.207 1.00 30.14 423 GLY B O 1
ATOM 5635 N N . ALA B 1 424 ? 57.579 -21.740 4.640 1.00 29.46 424 ALA B N 1
ATOM 5636 C CA . ALA B 1 424 ? 58.831 -20.992 4.671 1.00 31.25 424 ALA B CA 1
ATOM 5637 C C . ALA B 1 424 ? 59.707 -21.508 5.806 1.00 32.52 424 ALA B C 1
ATOM 5638 O O . ALA B 1 424 ? 60.914 -21.692 5.641 1.00 33.76 424 ALA B O 1
ATOM 5640 N N . LEU B 1 425 ? 59.094 -21.738 6.963 1.00 33.64 425 LEU B N 1
ATOM 5641 C CA . LEU B 1 425 ? 59.827 -22.251 8.115 1.00 35.84 425 LEU B CA 1
ATOM 5642 C C . LEU B 1 425 ? 60.397 -23.625 7.774 1.00 36.78 425 LEU B C 1
ATOM 5643 O O . LEU B 1 425 ? 61.548 -23.924 8.089 1.00 37.40 425 LEU B O 1
ATOM 5648 N N . GLU B 1 426 ? 59.589 -24.453 7.118 1.00 37.78 426 GLU B N 1
ATOM 5649 C CA . GLU B 1 426 ? 60.020 -25.791 6.726 1.00 40.78 426 GLU B CA 1
ATOM 5650 C C . GLU B 1 426 ? 61.205 -25.714 5.764 1.00 41.65 426 GLU B C 1
ATOM 5651 O O . GLU B 1 426 ? 62.169 -26.470 5.890 1.00 40.65 426 GLU B O 1
ATOM 5657 N N . ASP B 1 427 ? 61.129 -24.797 4.803 1.00 43.11 427 ASP B N 1
ATOM 5658 C CA . ASP B 1 427 ? 62.198 -24.636 3.824 1.00 44.53 427 ASP B CA 1
ATOM 5659 C C . ASP B 1 427 ? 63.525 -24.270 4.482 1.00 45.24 427 ASP B C 1
ATOM 5660 O O . ASP B 1 427 ? 64.566 -24.851 4.169 1.00 45.74 427 ASP B O 1
ATOM 5665 N N . VAL B 1 428 ? 63.483 -23.306 5.396 1.00 45.59 428 VAL B N 1
ATOM 5666 C CA . VAL B 1 428 ? 64.684 -22.841 6.077 1.00 46.69 428 VAL B CA 1
ATOM 5667 C C . VAL B 1 428 ? 65.135 -23.725 7.235 1.00 47.40 428 VAL B C 1
ATOM 5668 O O . VAL B 1 428 ? 66.322 -24.022 7.370 1.00 47.79 428 VAL B O 1
ATOM 5672 N N . LEU B 1 429 ? 64.189 -24.146 8.068 1.00 47.49 429 LEU B N 1
ATOM 5673 C CA . LEU B 1 429 ? 64.508 -24.976 9.224 1.00 47.82 429 LEU B CA 1
ATOM 5674 C C . LEU B 1 429 ? 64.401 -26.467 8.922 1.00 48.54 429 LEU B C 1
ATOM 5675 O O . LEU B 1 429 ? 63.881 -26.822 7.844 1.00 49.48 429 LEU B O 1
ATOM 5680 N N . ASN C 1 3 ? 8.250 70.057 25.893 1.00 19.96 3 ASN C N 1
ATOM 5681 C CA . ASN C 1 3 ? 8.588 68.740 26.511 1.00 18.90 3 ASN C CA 1
ATOM 5682 C C . ASN C 1 3 ? 10.096 68.574 26.679 1.00 19.45 3 ASN C C 1
ATOM 5683 O O . ASN C 1 3 ? 10.570 67.466 26.911 1.00 20.27 3 ASN C O 1
ATOM 5688 N N . VAL C 1 4 ? 10.845 69.666 26.559 1.00 19.56 4 VAL C N 1
ATOM 5689 C CA . VAL C 1 4 ? 12.298 69.590 26.712 1.00 20.33 4 VAL C CA 1
ATOM 5690 C C . VAL C 1 4 ? 12.727 69.716 28.173 1.00 20.57 4 VAL C C 1
ATOM 5691 O O . VAL C 1 4 ? 12.233 70.575 28.906 1.00 20.64 4 VAL C O 1
ATOM 5695 N N . PHE C 1 5 ? 13.635 68.840 28.600 1.00 19.05 5 PHE C N 1
ATOM 5696 C CA . PHE C 1 5 ? 14.155 68.890 29.959 1.00 20.06 5 PHE C CA 1
ATOM 5697 C C . PHE C 1 5 ? 15.354 69.831 29.861 1.00 22.26 5 PHE C C 1
ATOM 5698 O O . PHE C 1 5 ? 16.447 69.420 29.465 1.00 22.33 5 PHE C O 1
ATOM 5706 N N . TYR C 1 6 ? 15.137 71.106 30.176 1.00 21.99 6 TYR C N 1
ATOM 5707 C CA . TYR C 1 6 ? 16.207 72.094 30.103 1.00 23.07 6 TYR C CA 1
ATOM 5708 C C . TYR C 1 6 ? 17.236 71.872 31.212 1.00 23.24 6 TYR C C 1
ATOM 5709 O O . TYR C 1 6 ? 16.915 71.315 32.258 1.00 24.29 6 TYR C O 1
ATOM 5718 N N . ARG C 1 7 ? 18.472 72.307 30.972 1.00 24.03 7 ARG C N 1
ATOM 5719 C CA . ARG C 1 7 ? 19.549 72.147 31.950 1.00 24.87 7 ARG C CA 1
ATOM 5720 C C . ARG C 1 7 ? 19.343 72.959 33.230 1.00 25.70 7 ARG C C 1
ATOM 5721 O O . ARG C 1 7 ? 19.934 72.652 34.268 1.00 26.33 7 ARG C O 1
ATOM 5729 N N . SER C 1 8 ? 18.516 73.998 33.156 1.00 25.99 8 SER C N 1
ATOM 5730 C CA . SER C 1 8 ? 18.245 74.831 34.324 1.00 27.22 8 SER C CA 1
ATOM 5731 C C . SER C 1 8 ? 16.957 75.623 34.139 1.00 28.61 8 SER C C 1
ATOM 5732 O O . SER C 1 8 ? 16.321 75.547 33.088 1.00 28.28 8 SER C O 1
ATOM 5735 N N . SER C 1 9 ? 16.589 76.396 35.159 1.00 30.25 9 SER C N 1
ATOM 5736 C CA . SER C 1 9 ? 15.364 77.190 35.129 1.00 31.60 9 SER C CA 1
ATOM 5737 C C . SER C 1 9 ? 15.480 78.501 34.359 1.00 33.25 9 SER C C 1
ATOM 5738 O O . SER C 1 9 ? 14.495 79.226 34.217 1.00 34.61 9 SER C O 1
ATOM 5741 N N . LYS C 1 10 ? 16.676 78.815 33.874 1.00 34.91 10 LYS C N 1
ATOM 5742 C CA . LYS C 1 10 ? 16.872 80.047 33.119 1.00 37.17 10 LYS C CA 1
ATOM 5743 C C . LYS C 1 10 ? 16.190 79.907 31.762 1.00 37.67 10 LYS C C 1
ATOM 5744 O O . LYS C 1 10 ? 15.903 78.797 31.313 1.00 37.17 10 LYS C O 1
ATOM 5750 N N . PRO C 1 11 ? 15.905 81.035 31.094 1.00 37.69 11 PRO C N 1
ATOM 5751 C CA . PRO C 1 11 ? 15.256 80.937 29.785 1.00 37.43 11 PRO C CA 1
ATOM 5752 C C . PRO C 1 11 ? 16.274 80.539 28.721 1.00 36.71 11 PRO C C 1
ATOM 5753 O O . PRO C 1 11 ? 17.355 81.119 28.639 1.00 38.49 11 PRO C O 1
ATOM 5757 N N . TYR C 1 12 ? 15.932 79.532 27.924 1.00 33.70 12 TYR C N 1
ATOM 5758 C CA . TYR C 1 12 ? 16.812 79.057 26.864 1.00 32.76 12 TYR C CA 1
ATOM 5759 C C . TYR C 1 12 ? 16.275 79.463 25.499 1.00 31.94 12 TYR C C 1
ATOM 5760 O O . TYR C 1 12 ? 15.194 79.037 25.098 1.00 33.52 12 TYR C O 1
ATOM 5769 N N . PRO C 1 13 ? 17.016 80.313 24.774 1.00 30.41 13 PRO C N 1
ATOM 5770 C CA . PRO C 1 13 ? 16.549 80.730 23.448 1.00 29.30 13 PRO C CA 1
ATOM 5771 C C . PRO C 1 13 ? 16.500 79.499 22.549 1.00 27.97 13 PRO C C 1
ATOM 5772 O O . PRO C 1 13 ? 17.317 78.588 22.701 1.00 27.60 13 PRO C O 1
ATOM 5776 N N . VAL C 1 14 ? 15.551 79.469 21.620 1.00 24.88 14 VAL C N 1
ATOM 5777 C CA . VAL C 1 14 ? 15.427 78.335 20.712 1.00 23.74 14 VAL C CA 1
ATOM 5778 C C . VAL C 1 14 ? 16.110 78.628 19.382 1.00 23.35 14 VAL C C 1
ATOM 5779 O O . VAL C 1 14 ? 15.642 79.458 18.599 1.00 21.89 14 VAL C O 1
ATOM 5783 N N . ALA C 1 15 ? 17.231 77.956 19.139 1.00 20.14 15 ALA C N 1
ATOM 5784 C CA . ALA C 1 15 ? 17.971 78.145 17.902 1.00 21.62 15 ALA C CA 1
ATOM 5785 C C . ALA C 1 15 ? 17.229 77.478 16.751 1.00 21.46 15 ALA C C 1
ATOM 5786 O O . ALA C 1 15 ? 16.655 76.402 16.912 1.00 20.82 15 ALA C O 1
ATOM 5788 N N . VAL C 1 16 ? 17.237 78.118 15.587 1.00 21.14 16 VAL C N 1
ATOM 5789 C CA . VAL C 1 16 ? 16.565 77.551 14.427 1.00 21.94 16 VAL C CA 1
ATOM 5790 C C . VAL C 1 16 ? 17.509 77.444 13.238 1.00 19.88 16 VAL C C 1
ATOM 5791 O O . VAL C 1 16 ? 17.277 76.659 12.322 1.00 22.05 16 VAL C O 1
ATOM 5795 N N . ARG C 1 17 ? 18.586 78.221 13.256 1.00 21.29 17 ARG C N 1
ATOM 5796 C CA . ARG C 1 17 ? 19.520 78.195 12.140 1.00 20.84 17 ARG C CA 1
ATOM 5797 C C . ARG C 1 17 ? 20.951 78.602 12.494 1.00 21.46 17 ARG C C 1
ATOM 5798 O O . ARG C 1 17 ? 21.178 79.411 13.389 1.00 21.52 17 ARG C O 1
ATOM 5806 N N . GLY C 1 18 ? 21.904 78.028 11.766 1.00 21.77 18 GLY C N 1
ATOM 5807 C CA . GLY C 1 18 ? 23.307 78.340 11.965 1.00 23.13 18 GLY C CA 1
ATOM 5808 C C . GLY C 1 18 ? 23.930 78.518 10.591 1.00 22.56 18 GLY C C 1
ATOM 5809 O O . GLY C 1 18 ? 23.835 77.622 9.753 1.00 23.90 18 GLY C O 1
ATOM 5810 N N . GLU C 1 19 ? 24.554 79.671 10.363 1.00 23.28 19 GLU C N 1
ATOM 5811 C CA . GLU C 1 19 ? 25.188 79.989 9.082 1.00 25.57 19 GLU C CA 1
ATOM 5812 C C . GLU C 1 19 ? 26.576 80.579 9.321 1.00 23.78 19 GLU C C 1
ATOM 5813 O O . GLU C 1 19 ? 26.693 81.695 9.820 1.00 22.96 19 GLU C O 1
ATOM 5819 N N . GLY C 1 20 ? 27.619 79.846 8.949 1.00 24.43 20 GLY C N 1
ATOM 5820 C CA . GLY C 1 20 ? 28.970 80.349 9.145 1.00 24.10 20 GLY C CA 1
ATOM 5821 C C . GLY C 1 20 ? 29.293 80.501 10.617 1.00 23.84 20 GLY C C 1
ATOM 5822 O O . GLY C 1 20 ? 29.204 79.535 11.377 1.00 23.83 20 GLY C O 1
ATOM 5823 N N . VAL C 1 21 ? 29.663 81.707 11.035 1.00 23.36 21 VAL C N 1
ATOM 5824 C CA . VAL C 1 21 ? 29.984 81.936 12.436 1.00 23.13 21 VAL C CA 1
ATOM 5825 C C . VAL C 1 21 ? 28.769 82.464 13.196 1.00 23.09 21 VAL C C 1
ATOM 5826 O O . VAL C 1 21 ? 28.877 82.853 14.359 1.00 25.55 21 VAL C O 1
ATOM 5830 N N . PHE C 1 22 ? 27.606 82.454 12.549 1.00 23.15 22 PHE C N 1
ATOM 5831 C CA . PHE C 1 22 ? 26.388 82.974 13.175 1.00 22.74 22 PHE C CA 1
ATOM 5832 C C . PHE C 1 22 ? 25.279 81.978 13.517 1.00 21.57 22 PHE C C 1
ATOM 5833 O O . PHE C 1 22 ? 25.100 80.964 12.847 1.00 22.50 22 PHE C O 1
ATOM 5841 N N . LEU C 1 23 ? 24.526 82.312 14.561 1.00 22.10 23 LEU C N 1
ATOM 5842 C CA . LEU C 1 23 ? 23.387 81.516 15.009 1.00 21.97 23 LEU C CA 1
ATOM 5843 C C . LEU C 1 23 ? 22.150 82.422 15.022 1.00 23.95 23 LEU C C 1
ATOM 5844 O O . LEU C 1 23 ? 22.253 83.620 15.296 1.00 25.26 23 LEU C O 1
ATOM 5849 N N . TYR C 1 24 ? 20.986 81.850 14.730 1.00 23.02 24 TYR C N 1
ATOM 5850 C CA . TYR C 1 24 ? 19.739 82.615 14.708 1.00 23.05 24 TYR C CA 1
ATOM 5851 C C . TYR C 1 24 ? 18.694 81.904 15.562 1.00 22.92 24 TYR C C 1
ATOM 5852 O O . TYR C 1 24 ? 18.567 80.681 15.478 1.00 22.14 24 TYR C O 1
ATOM 5861 N N . ASP C 1 25 ? 17.955 82.641 16.391 1.00 22.84 25 ASP C N 1
ATOM 5862 C CA . ASP C 1 25 ? 16.926 81.996 17.206 1.00 21.99 25 ASP C CA 1
ATOM 5863 C C . ASP C 1 25 ? 15.525 82.223 16.639 1.00 23.00 25 ASP C C 1
ATOM 5864 O O . ASP C 1 25 ? 15.366 82.912 15.622 1.00 21.98 25 ASP C O 1
ATOM 5869 N N . ASP C 1 26 ? 14.507 81.652 17.281 1.00 23.70 26 ASP C N 1
ATOM 5870 C CA . ASP C 1 26 ? 13.151 81.781 16.759 1.00 26.39 26 ASP C CA 1
ATOM 5871 C C . ASP C 1 26 ? 12.494 83.125 17.015 1.00 28.99 26 ASP C C 1
ATOM 5872 O O . ASP C 1 26 ? 11.263 83.246 17.014 1.00 28.17 26 ASP C O 1
ATOM 5877 N N . ALA C 1 27 ? 13.340 84.129 17.227 1.00 29.90 27 ALA C N 1
ATOM 5878 C CA . ALA C 1 27 ? 12.914 85.505 17.440 1.00 32.55 27 ALA C CA 1
ATOM 5879 C C . ALA C 1 27 ? 13.631 86.350 16.386 1.00 32.67 27 ALA C C 1
ATOM 5880 O O . ALA C 1 27 ? 13.508 87.572 16.350 1.00 35.53 27 ALA C O 1
ATOM 5882 N N . GLY C 1 28 ? 14.378 85.687 15.515 1.00 34.15 28 GLY C N 1
ATOM 5883 C CA . GLY C 1 28 ? 15.092 86.408 14.478 1.00 35.15 28 GLY C CA 1
ATOM 5884 C C . GLY C 1 28 ? 16.401 87.012 14.951 1.00 36.28 28 GLY C C 1
ATOM 5885 O O . GLY C 1 28 ? 17.142 87.582 14.144 1.00 37.42 28 GLY C O 1
ATOM 5886 N N . ARG C 1 29 ? 16.682 86.903 16.250 1.00 34.35 29 ARG C N 1
ATOM 5887 C CA . ARG C 1 29 ? 17.925 87.431 16.812 1.00 32.92 29 ARG C CA 1
ATOM 5888 C C . ARG C 1 29 ? 19.113 86.696 16.211 1.00 31.03 29 ARG C C 1
ATOM 5889 O O . ARG C 1 29 ? 19.051 85.485 15.974 1.00 29.01 29 ARG C O 1
ATOM 5897 N N . ARG C 1 30 ? 20.195 87.428 15.963 1.00 29.94 30 ARG C N 1
ATOM 5898 C CA . ARG C 1 30 ? 21.394 86.824 15.402 1.00 27.78 30 ARG C CA 1
ATOM 5899 C C . ARG C 1 30 ? 22.532 86.935 16.409 1.00 27.31 30 ARG C C 1
ATOM 5900 O O . ARG C 1 30 ? 22.670 87.949 17.095 1.00 27.13 30 ARG C O 1
ATOM 5908 N N . TYR C 1 31 ? 23.341 85.883 16.488 1.00 24.76 31 TYR C N 1
ATOM 5909 C CA . TYR C 1 31 ? 24.465 85.834 17.414 1.00 24.27 31 TYR C CA 1
ATOM 5910 C C . TYR C 1 31 ? 25.744 85.424 16.691 1.00 25.16 31 TYR C C 1
ATOM 5911 O O . TYR C 1 31 ? 25.719 84.591 15.786 1.00 25.64 31 TYR C O 1
ATOM 5920 N N . LEU C 1 32 ? 26.864 86.009 17.098 1.00 24.30 32 LEU C N 1
ATOM 5921 C CA . LEU C 1 32 ? 28.152 85.641 16.531 1.00 23.30 32 LEU C CA 1
ATOM 5922 C C . LEU C 1 32 ? 28.641 84.590 17.529 1.00 22.75 32 LEU C C 1
ATOM 5923 O O . LEU C 1 32 ? 28.712 84.857 18.727 1.00 22.44 32 LEU C O 1
ATOM 5928 N N . ASP C 1 33 ? 28.938 83.391 17.037 1.00 22.62 33 ASP C N 1
ATOM 5929 C CA . ASP C 1 33 ? 29.388 82.292 17.885 1.00 22.65 33 ASP C CA 1
ATOM 5930 C C . ASP C 1 33 ? 30.863 82.458 18.237 1.00 23.18 33 ASP C C 1
ATOM 5931 O O . ASP C 1 33 ? 31.727 81.771 17.686 1.00 23.08 33 ASP C O 1
ATOM 5936 N N . GLY C 1 34 ? 31.132 83.368 19.166 1.00 22.86 34 GLY C N 1
ATOM 5937 C CA . GLY C 1 34 ? 32.498 83.661 19.576 1.00 23.16 34 GLY C CA 1
ATOM 5938 C C . GLY C 1 34 ? 33.283 82.531 20.214 1.00 23.45 34 GLY C C 1
ATOM 5939 O O . GLY C 1 34 ? 34.508 82.600 20.284 1.00 24.90 34 GLY C O 1
ATOM 5940 N N . SER C 1 35 ? 32.594 81.496 20.684 1.00 21.71 35 SER C N 1
ATOM 5941 C CA . SER C 1 35 ? 33.265 80.361 21.310 1.00 21.87 35 SER C CA 1
ATOM 5942 C C . SER C 1 35 ? 32.947 79.048 20.595 1.00 21.29 35 SER C C 1
ATOM 5943 O O . SER C 1 35 ? 33.176 77.968 21.147 1.00 20.39 35 SER C O 1
ATOM 5946 N N . SER C 1 36 ? 32.425 79.146 19.371 1.00 21.24 36 SER C N 1
ATOM 5947 C CA . SER C 1 36 ? 32.069 77.966 18.576 1.00 21.51 36 SER C CA 1
ATOM 5948 C C . SER C 1 36 ? 31.249 77.022 19.450 1.00 21.87 36 SER C C 1
ATOM 5949 O O . SER C 1 36 ? 31.469 75.807 19.453 1.00 20.17 36 SER C O 1
ATOM 5952 N N . GLY C 1 37 ? 30.290 77.588 20.174 1.00 21.86 37 GLY C N 1
ATOM 5953 C CA . GLY C 1 37 ? 29.489 76.792 21.082 1.00 23.92 37 GLY C CA 1
ATOM 5954 C C . GLY C 1 37 ? 30.364 76.629 22.316 1.00 26.81 37 GLY C C 1
ATOM 5955 O O . GLY C 1 37 ? 30.429 77.515 23.172 1.00 28.52 37 GLY C O 1
ATOM 5956 N N . ALA C 1 38 ? 31.047 75.494 22.398 1.00 25.28 38 ALA C N 1
ATOM 5957 C CA . ALA C 1 38 ? 31.961 75.212 23.502 1.00 25.11 38 ALA C CA 1
ATOM 5958 C C . ALA C 1 38 ? 33.237 74.711 22.835 1.00 23.94 38 ALA C C 1
ATOM 5959 O O . ALA C 1 38 ? 33.734 73.627 23.146 1.00 25.42 38 ALA C O 1
ATOM 5961 N N . LEU C 1 39 ? 33.752 75.525 21.915 1.00 24.27 39 LEU C N 1
ATOM 5962 C CA . LEU C 1 39 ? 34.942 75.209 21.133 1.00 24.55 39 LEU C CA 1
ATOM 5963 C C . LEU C 1 39 ? 34.728 73.892 20.397 1.00 24.26 39 LEU C C 1
ATOM 5964 O O . LEU C 1 39 ? 35.599 73.024 20.354 1.00 24.72 39 LEU C O 1
ATOM 5969 N N . VAL C 1 40 ? 33.544 73.778 19.801 1.00 22.08 40 VAL C N 1
ATOM 5970 C CA . VAL C 1 40 ? 33.132 72.593 19.057 1.00 20.75 40 VAL C CA 1
ATOM 5971 C C . VAL C 1 40 ? 32.997 72.836 17.549 1.00 21.87 40 VAL C C 1
ATOM 5972 O O . VAL C 1 40 ? 33.529 72.073 16.743 1.00 20.11 40 VAL C O 1
ATOM 5976 N N . ALA C 1 41 ? 32.288 73.901 17.175 1.00 21.69 41 ALA C N 1
ATOM 5977 C CA . ALA C 1 41 ? 32.032 74.206 15.760 1.00 21.25 41 ALA C CA 1
ATOM 5978 C C . ALA C 1 41 ? 33.206 74.834 15.017 1.00 21.96 41 ALA C C 1
ATOM 5979 O O . ALA C 1 41 ? 33.121 75.964 14.527 1.00 20.02 41 ALA C O 1
ATOM 5981 N N . ASN C 1 42 ? 34.283 74.070 14.898 1.00 20.49 42 ASN C N 1
ATOM 5982 C CA . ASN C 1 42 ? 35.506 74.533 14.250 1.00 23.25 42 ASN C CA 1
ATOM 5983 C C . ASN C 1 42 ? 35.427 74.983 12.794 1.00 23.10 42 ASN C C 1
ATOM 5984 O O . ASN C 1 42 ? 36.194 75.852 12.384 1.00 22.83 42 ASN C O 1
ATOM 5989 N N . ILE C 1 43 ? 34.528 74.404 11.999 1.00 22.32 43 ILE C N 1
ATOM 5990 C CA . ILE C 1 43 ? 34.455 74.815 10.601 1.00 21.60 43 ILE C CA 1
ATOM 5991 C C . ILE C 1 43 ? 33.232 75.657 10.259 1.00 21.93 43 ILE C C 1
ATOM 5992 O O . ILE C 1 43 ? 32.930 75.894 9.087 1.00 21.63 43 ILE C O 1
ATOM 5997 N N . GLY C 1 44 ? 32.540 76.129 11.290 1.00 20.72 44 GLY C N 1
ATOM 5998 C CA . GLY C 1 44 ? 31.369 76.954 11.063 1.00 22.22 44 GLY C CA 1
ATOM 5999 C C . GLY C 1 44 ? 30.093 76.148 10.949 1.00 23.06 44 GLY C C 1
ATOM 6000 O O . GLY C 1 44 ? 30.127 74.922 10.836 1.00 22.62 44 GLY C O 1
ATOM 6001 N N . HIS C 1 45 ? 28.962 76.843 10.968 1.00 22.60 45 HIS C N 1
ATOM 6002 C CA . HIS C 1 45 ? 27.665 76.188 10.900 1.00 22.91 45 HIS C CA 1
ATOM 6003 C C . HIS C 1 45 ? 27.050 76.136 9.505 1.00 23.70 45 HIS C C 1
ATOM 6004 O O . HIS C 1 45 ? 27.357 76.962 8.644 1.00 24.02 45 HIS C O 1
ATOM 6011 N N . GLY C 1 46 ? 26.182 75.148 9.305 1.00 22.54 46 GLY C N 1
ATOM 6012 C CA . GLY C 1 46 ? 25.474 74.990 8.044 1.00 22.74 46 GLY C CA 1
ATOM 6013 C C . GLY C 1 46 ? 26.214 74.415 6.851 1.00 24.89 46 GLY C C 1
ATOM 6014 O O . GLY C 1 46 ? 25.831 74.694 5.713 1.00 25.14 46 GLY C O 1
ATOM 6015 N N . ARG C 1 47 ? 27.252 73.615 7.084 1.00 25.22 47 ARG C N 1
ATOM 6016 C CA . ARG C 1 47 ? 28.007 73.027 5.977 1.00 25.80 47 ARG C CA 1
ATOM 6017 C C . ARG C 1 47 ? 27.200 71.928 5.288 1.00 26.12 47 ARG C C 1
ATOM 6018 O O . ARG C 1 47 ? 27.090 70.809 5.800 1.00 23.73 47 ARG C O 1
ATOM 6026 N N . ALA C 1 48 ? 26.632 72.248 4.129 1.00 26.61 48 ALA C N 1
ATOM 6027 C CA . ALA C 1 48 ? 25.851 71.273 3.379 1.00 26.89 48 ALA C CA 1
ATOM 6028 C C . ALA C 1 48 ? 26.742 70.130 2.913 1.00 26.04 48 ALA C C 1
ATOM 6029 O O . ALA C 1 48 ? 26.278 69.001 2.757 1.00 26.44 48 ALA C O 1
ATOM 6031 N N . GLU C 1 49 ? 28.022 70.425 2.693 1.00 25.83 49 GLU C N 1
ATOM 6032 C CA . GLU C 1 49 ? 28.977 69.419 2.245 1.00 25.07 49 GLU C CA 1
ATOM 6033 C C . GLU C 1 49 ? 29.051 68.262 3.236 1.00 25.36 49 GLU C C 1
ATOM 6034 O O . GLU C 1 49 ? 29.062 67.092 2.845 1.00 24.10 49 GLU C O 1
ATOM 6040 N N . VAL C 1 50 ? 29.114 68.596 4.520 1.00 23.23 50 VAL C N 1
ATOM 6041 C CA . VAL C 1 50 ? 29.185 67.575 5.556 1.00 21.89 50 VAL C CA 1
ATOM 6042 C C . VAL C 1 50 ? 27.862 66.824 5.614 1.00 20.78 50 VAL C C 1
ATOM 6043 O O . VAL C 1 50 ? 27.837 65.594 5.702 1.00 21.58 50 VAL C O 1
ATOM 6047 N N . GLY C 1 51 ? 26.765 67.573 5.563 1.00 22.77 51 GLY C N 1
ATOM 6048 C CA . GLY C 1 51 ? 25.449 66.960 5.599 1.00 23.30 51 GLY C CA 1
ATOM 6049 C C . GLY C 1 51 ? 25.263 65.944 4.487 1.00 24.40 51 GLY C C 1
ATOM 6050 O O . GLY C 1 51 ? 24.728 64.854 4.711 1.00 22.73 51 GLY C O 1
ATOM 6051 N N . GLU C 1 52 ? 25.712 66.290 3.285 1.00 25.73 52 GLU C N 1
ATOM 6052 C CA . GLU C 1 52 ? 25.580 65.388 2.142 1.00 28.61 52 GLU C CA 1
ATOM 6053 C C . GLU C 1 52 ? 26.378 64.108 2.366 1.00 27.41 52 GLU C C 1
ATOM 6054 O O . GLU C 1 52 ? 25.931 63.020 2.010 1.00 26.39 52 GLU C O 1
ATOM 6060 N N . ARG C 1 53 ? 27.561 64.247 2.956 1.00 26.27 53 ARG C N 1
ATOM 6061 C CA . ARG C 1 53 ? 28.422 63.100 3.229 1.00 26.84 53 ARG C CA 1
ATOM 6062 C C . ARG C 1 53 ? 27.789 62.177 4.270 1.00 25.44 53 ARG C C 1
ATOM 6063 O O . ARG C 1 53 ? 27.917 60.954 4.184 1.00 24.66 53 ARG C O 1
ATOM 6071 N N . MET C 1 54 ? 27.107 62.764 5.249 1.00 22.90 54 MET C N 1
ATOM 6072 C CA . MET C 1 54 ? 26.457 61.973 6.286 1.00 21.38 54 MET C CA 1
ATOM 6073 C C . MET C 1 54 ? 25.270 61.236 5.669 1.00 21.37 54 MET C C 1
ATOM 6074 O O . MET C 1 54 ? 25.033 60.069 5.964 1.00 20.14 54 MET C O 1
ATOM 6079 N N . ALA C 1 55 ? 24.537 61.926 4.801 1.00 20.79 55 ALA C N 1
ATOM 6080 C CA . ALA C 1 55 ? 23.383 61.331 4.129 1.00 22.77 55 ALA C CA 1
ATOM 6081 C C . ALA C 1 55 ? 23.818 60.143 3.276 1.00 22.31 55 ALA C C 1
ATOM 6082 O O . ALA C 1 55 ? 23.178 59.089 3.275 1.00 23.23 55 ALA C O 1
ATOM 6084 N N . ALA C 1 56 ? 24.915 60.311 2.546 1.00 22.62 56 ALA C N 1
ATOM 6085 C CA . ALA C 1 56 ? 25.418 59.236 1.702 1.00 23.96 56 ALA C CA 1
ATOM 6086 C C . ALA C 1 56 ? 25.815 58.019 2.539 1.00 23.82 56 ALA C C 1
ATOM 6087 O O . ALA C 1 56 ? 25.555 56.880 2.151 1.00 25.60 56 ALA C O 1
ATOM 6089 N N . GLN C 1 57 ? 26.439 58.249 3.692 1.00 22.12 57 GLN C N 1
ATOM 6090 C CA . GLN C 1 57 ? 26.846 57.135 4.542 1.00 20.87 57 GLN C CA 1
ATOM 6091 C C . GLN C 1 57 ? 25.630 56.444 5.164 1.00 20.22 57 GLN C C 1
ATOM 6092 O O . GLN C 1 57 ? 25.625 55.225 5.335 1.00 21.94 57 GLN C O 1
ATOM 6098 N N . ALA C 1 58 ? 24.605 57.221 5.502 1.00 20.50 58 ALA C N 1
ATOM 6099 C CA . ALA C 1 58 ? 23.394 56.654 6.096 1.00 21.17 58 ALA C CA 1
ATOM 6100 C C . ALA C 1 58 ? 22.684 55.734 5.098 1.00 22.01 58 ALA C C 1
ATOM 6101 O O . ALA C 1 58 ? 22.139 54.688 5.467 1.00 21.05 58 ALA C O 1
ATOM 6103 N N . ALA C 1 59 ? 22.708 56.126 3.830 1.00 22.86 59 ALA C N 1
ATOM 6104 C CA . ALA C 1 59 ? 22.064 55.347 2.774 1.00 23.26 59 ALA C CA 1
ATOM 6105 C C . ALA C 1 59 ? 22.874 54.112 2.378 1.00 24.30 59 ALA C C 1
ATOM 6106 O O . ALA C 1 59 ? 22.318 53.125 1.894 1.00 24.19 59 ALA C O 1
ATOM 6108 N N . ARG C 1 60 ? 24.185 54.166 2.594 1.00 22.85 60 ARG C N 1
ATOM 6109 C CA . ARG C 1 60 ? 25.079 53.068 2.238 1.00 23.55 60 ARG C CA 1
ATOM 6110 C C . ARG C 1 60 ? 25.315 52.047 3.359 1.00 22.76 60 ARG C C 1
ATOM 6111 O O . ARG C 1 60 ? 25.090 50.859 3.173 1.00 22.04 60 ARG C O 1
ATOM 6119 N N . LEU C 1 61 ? 25.768 52.519 4.517 1.00 21.73 61 LEU C N 1
ATOM 6120 C CA . LEU C 1 61 ? 26.054 51.659 5.666 1.00 20.72 61 LEU C CA 1
ATOM 6121 C C . LEU C 1 61 ? 26.048 52.547 6.908 1.00 20.71 61 LEU C C 1
ATOM 6122 O O . LEU C 1 61 ? 27.073 53.100 7.287 1.00 20.35 61 LEU C O 1
ATOM 6127 N N . PRO C 1 62 ? 24.888 52.691 7.559 1.00 20.15 62 PRO C N 1
ATOM 6128 C CA . PRO C 1 62 ? 24.792 53.537 8.754 1.00 19.91 62 PRO C CA 1
ATOM 6129 C C . PRO C 1 62 ? 25.358 53.021 10.063 1.00 19.88 62 PRO C C 1
ATOM 6130 O O . PRO C 1 62 ? 25.863 53.807 10.876 1.00 20.50 62 PRO C O 1
ATOM 6134 N N . PHE C 1 63 ? 25.277 51.712 10.274 1.00 19.86 63 PHE C N 1
ATOM 6135 C CA . PHE C 1 63 ? 25.701 51.156 11.545 1.00 20.23 63 PHE C CA 1
ATOM 6136 C C . PHE C 1 63 ? 26.227 49.731 11.589 1.00 20.94 63 PHE C C 1
ATOM 6137 O O . PHE C 1 63 ? 25.679 48.820 10.976 1.00 20.34 63 PHE C O 1
ATOM 6145 N N . VAL C 1 64 ? 27.294 49.561 12.357 1.00 21.73 64 VAL C N 1
ATOM 6146 C CA . VAL C 1 64 ? 27.877 48.258 12.615 1.00 22.22 64 VAL C CA 1
ATOM 6147 C C . VAL C 1 64 ? 28.447 48.428 14.005 1.00 22.14 64 VAL C C 1
ATOM 6148 O O . VAL C 1 64 ? 28.854 49.535 14.385 1.00 21.45 64 VAL C O 1
ATOM 6152 N N . HIS C 1 65 ? 28.414 47.362 14.790 1.00 21.58 65 HIS C N 1
ATOM 6153 C CA . HIS C 1 65 ? 28.962 47.422 16.130 1.00 21.97 65 HIS C CA 1
ATOM 6154 C C . HIS C 1 65 ? 30.428 47.022 15.984 1.00 22.28 65 HIS C C 1
ATOM 6155 O O . HIS C 1 65 ? 30.745 46.036 15.321 1.00 22.16 65 HIS C O 1
ATOM 6162 N N . GLY C 1 66 ? 31.310 47.811 16.589 1.00 22.44 66 GLY C N 1
ATOM 6163 C CA . GLY C 1 66 ? 32.740 47.568 16.500 1.00 21.93 66 GLY C CA 1
ATOM 6164 C C . GLY C 1 66 ? 33.235 46.211 16.965 1.00 22.80 66 GLY C C 1
ATOM 6165 O O . GLY C 1 66 ? 34.336 45.793 16.597 1.00 23.24 66 GLY C O 1
ATOM 6166 N N . SER C 1 67 ? 32.446 45.523 17.782 1.00 22.06 67 SER C N 1
ATOM 6167 C CA . SER C 1 67 ? 32.843 44.205 18.260 1.00 24.28 67 SER C CA 1
ATOM 6168 C C . SER C 1 67 ? 32.609 43.162 17.173 1.00 25.08 67 SER C C 1
ATOM 6169 O O . SER C 1 67 ? 33.056 42.018 17.291 1.00 25.97 67 SER C O 1
ATOM 6172 N N . GLN C 1 68 ? 31.923 43.566 16.107 1.00 25.25 68 GLN C N 1
ATOM 6173 C CA . GLN C 1 68 ? 31.605 42.656 15.011 1.00 25.92 68 GLN C CA 1
ATOM 6174 C C . GLN C 1 68 ? 32.257 43.027 13.676 1.00 26.97 68 GLN C C 1
ATOM 6175 O O . GLN C 1 68 ? 32.780 42.156 12.975 1.00 28.12 68 GLN C O 1
ATOM 6181 N N . PHE C 1 69 ? 32.232 44.312 13.328 1.00 25.48 69 PHE C N 1
ATOM 6182 C CA . PHE C 1 69 ? 32.807 44.769 12.062 1.00 25.77 69 PHE C CA 1
ATOM 6183 C C . PHE C 1 69 ? 33.514 46.108 12.159 1.00 25.16 69 PHE C C 1
ATOM 6184 O O . PHE C 1 69 ? 33.261 46.905 13.058 1.00 24.31 69 PHE C O 1
ATOM 6192 N N . SER C 1 70 ? 34.391 46.338 11.191 1.00 24.56 70 SER C N 1
ATOM 6193 C CA . SER C 1 70 ? 35.077 47.605 11.046 1.00 24.40 70 SER C CA 1
ATOM 6194 C C . SER C 1 70 ? 34.285 48.114 9.845 1.00 23.39 70 SER C C 1
ATOM 6195 O O . SER C 1 70 ? 33.310 47.472 9.449 1.00 23.03 70 SER C O 1
ATOM 6198 N N . SER C 1 71 ? 34.663 49.247 9.268 1.00 23.28 71 SER C N 1
ATOM 6199 C CA . SER C 1 71 ? 33.942 49.755 8.104 1.00 22.69 71 SER C CA 1
ATOM 6200 C C . SER C 1 71 ? 34.926 50.442 7.180 1.00 23.76 71 SER C C 1
ATOM 6201 O O . SER C 1 71 ? 35.959 50.933 7.630 1.00 23.93 71 SER C O 1
ATOM 6204 N N . ASP C 1 72 ? 34.616 50.482 5.889 1.00 23.53 72 ASP C N 1
ATOM 6205 C CA . ASP C 1 72 ? 35.522 51.126 4.954 1.00 24.69 72 ASP C CA 1
ATOM 6206 C C . ASP C 1 72 ? 35.740 52.602 5.292 1.00 24.86 72 ASP C C 1
ATOM 6207 O O . ASP C 1 72 ? 36.851 53.110 5.146 1.00 24.16 72 ASP C O 1
ATOM 6212 N N . VAL C 1 73 ? 34.704 53.288 5.773 1.00 25.36 73 VAL C N 1
ATOM 6213 C CA . VAL C 1 73 ? 34.869 54.698 6.118 1.00 24.29 73 VAL C CA 1
ATOM 6214 C C . VAL C 1 73 ? 35.767 54.895 7.338 1.00 23.30 73 VAL C C 1
ATOM 6215 O O . VAL C 1 73 ? 36.515 55.867 7.399 1.00 22.08 73 VAL C O 1
ATOM 6219 N N . LEU C 1 74 ? 35.699 53.982 8.305 1.00 21.90 74 LEU C N 1
ATOM 6220 C CA . LEU C 1 74 ? 36.549 54.093 9.486 1.00 21.75 74 LEU C CA 1
ATOM 6221 C C . LEU C 1 74 ? 37.992 53.822 9.066 1.00 24.29 74 LEU C C 1
ATOM 6222 O O . LEU C 1 74 ? 38.911 54.528 9.483 1.00 23.14 74 LEU C O 1
ATOM 6227 N N . GLU C 1 75 ? 38.185 52.793 8.242 1.00 23.26 75 GLU C N 1
ATOM 6228 C CA . GLU C 1 75 ? 39.521 52.450 7.753 1.00 23.97 75 GLU C CA 1
ATOM 6229 C C . GLU C 1 75 ? 40.122 53.646 7.020 1.00 23.19 75 GLU C C 1
ATOM 6230 O O . GLU C 1 75 ? 41.294 53.981 7.206 1.00 24.65 75 GLU C O 1
ATOM 6236 N N . GLU C 1 76 ? 39.315 54.280 6.174 1.00 21.63 76 GLU C N 1
ATOM 6237 C CA . GLU C 1 76 ? 39.769 55.430 5.405 1.00 22.45 76 GLU C CA 1
ATOM 6238 C C . GLU C 1 76 ? 40.076 56.610 6.318 1.00 23.90 76 GLU C C 1
ATOM 6239 O O . GLU C 1 76 ? 41.159 57.194 6.257 1.00 22.07 76 GLU C O 1
ATOM 6245 N N . TYR C 1 77 ? 39.122 56.943 7.180 1.00 22.79 77 TYR C N 1
ATOM 6246 C CA . TYR C 1 77 ? 39.277 58.064 8.097 1.00 20.63 77 TYR C CA 1
ATOM 6247 C C . TYR C 1 77 ? 40.473 57.925 9.041 1.00 21.19 77 TYR C C 1
ATOM 6248 O O . TYR C 1 77 ? 41.223 58.881 9.230 1.00 21.23 77 TYR C O 1
ATOM 6257 N N . ALA C 1 78 ? 40.646 56.746 9.636 1.00 21.45 78 ALA C N 1
ATOM 6258 C CA . ALA C 1 78 ? 41.753 56.520 10.562 1.00 21.68 78 ALA C CA 1
ATOM 6259 C C . ALA C 1 78 ? 43.081 56.906 9.918 1.00 22.33 78 ALA C C 1
ATOM 6260 O O . ALA C 1 78 ? 43.894 57.598 10.527 1.00 20.94 78 ALA C O 1
ATOM 6262 N N . GLY C 1 79 ? 43.293 56.457 8.686 1.00 21.66 79 GLY C N 1
ATOM 6263 C CA . GLY C 1 79 ? 44.526 56.781 7.984 1.00 22.71 79 GLY C CA 1
ATOM 6264 C C . GLY C 1 79 ? 44.640 58.262 7.669 1.00 23.05 79 GLY C C 1
ATOM 6265 O O . GLY C 1 79 ? 45.697 58.872 7.871 1.00 23.27 79 GLY C O 1
ATOM 6266 N N . ARG C 1 80 ? 43.550 58.846 7.182 1.00 22.28 80 ARG C N 1
ATOM 6267 C CA . ARG C 1 80 ? 43.525 60.260 6.841 1.00 22.64 80 ARG C CA 1
ATOM 6268 C C . ARG C 1 80 ? 43.804 61.127 8.061 1.00 22.65 80 ARG C C 1
ATOM 6269 O O . ARG C 1 80 ? 44.584 62.075 7.996 1.00 21.48 80 ARG C O 1
ATOM 6277 N N . LEU C 1 81 ? 43.164 60.794 9.174 1.00 20.38 81 LEU C N 1
ATOM 6278 C CA . LEU C 1 81 ? 43.339 61.553 10.404 1.00 21.66 81 LEU C CA 1
ATOM 6279 C C . LEU C 1 81 ? 44.767 61.440 10.934 1.00 21.85 81 LEU C C 1
ATOM 6280 O O . LEU C 1 81 ? 45.388 62.449 11.283 1.00 21.68 81 LEU C O 1
ATOM 6285 N N . ALA C 1 82 ? 45.279 60.214 10.993 1.00 20.95 82 ALA C N 1
ATOM 6286 C CA . ALA C 1 82 ? 46.632 59.966 11.476 1.00 23.05 82 ALA C CA 1
ATOM 6287 C C . ALA C 1 82 ? 47.648 60.809 10.712 1.00 23.45 82 ALA C C 1
ATOM 6288 O O . ALA C 1 82 ? 48.538 61.412 11.313 1.00 23.80 82 ALA C O 1
ATOM 6290 N N . ARG C 1 83 ? 47.508 60.855 9.390 1.00 24.63 83 ARG C N 1
ATOM 6291 C CA . ARG C 1 83 ? 48.427 61.626 8.557 1.00 25.33 83 ARG C CA 1
ATOM 6292 C C . ARG C 1 83 ? 48.295 63.134 8.769 1.00 25.56 83 ARG C C 1
ATOM 6293 O O . ARG C 1 83 ? 49.296 63.849 8.831 1.00 23.43 83 ARG C O 1
ATOM 6301 N N . PHE C 1 84 ? 47.061 63.618 8.888 1.00 22.86 84 PHE C N 1
ATOM 6302 C CA . PHE C 1 84 ? 46.834 65.043 9.093 1.00 23.83 84 PHE C CA 1
ATOM 6303 C C . PHE C 1 84 ? 47.538 65.573 10.338 1.00 24.25 84 PHE C C 1
ATOM 6304 O O . PHE C 1 84 ? 48.219 66.601 10.283 1.00 21.82 84 PHE C O 1
ATOM 6312 N N . VAL C 1 85 ? 47.386 64.869 11.455 1.00 23.08 85 VAL C N 1
ATOM 6313 C CA . VAL C 1 85 ? 47.988 65.324 12.706 1.00 24.14 85 VAL C CA 1
ATOM 6314 C C . VAL C 1 85 ? 49.471 65.028 12.858 1.00 23.67 85 VAL C C 1
ATOM 6315 O O . VAL C 1 85 ? 50.053 65.308 13.903 1.00 25.52 85 VAL C O 1
ATOM 6319 N N . GLY C 1 86 ? 50.081 64.460 11.824 1.00 23.46 86 GLY C N 1
ATOM 6320 C CA . GLY C 1 86 ? 51.506 64.172 11.888 1.00 24.90 86 GLY C CA 1
ATOM 6321 C C . GLY C 1 86 ? 51.877 62.945 12.697 1.00 24.69 86 GLY C C 1
ATOM 6322 O O . GLY C 1 86 ? 52.992 62.850 13.219 1.00 25.33 86 GLY C O 1
ATOM 6323 N N . LEU C 1 87 ? 50.940 62.006 12.806 1.00 24.41 87 LEU C N 1
ATOM 6324 C CA . LEU C 1 87 ? 51.154 60.753 13.530 1.00 23.80 87 LEU C CA 1
ATOM 6325 C C . LEU C 1 87 ? 50.696 59.644 12.583 1.00 24.27 87 LEU C C 1
ATOM 6326 O O . LEU C 1 87 ? 49.866 58.813 12.942 1.00 23.48 87 LEU C O 1
ATOM 6331 N N . PRO C 1 88 ? 51.260 59.605 11.363 1.00 23.61 88 PRO C N 1
ATOM 6332 C CA . PRO C 1 88 ? 50.910 58.613 10.340 1.00 24.13 88 PRO C CA 1
ATOM 6333 C C . PRO C 1 88 ? 50.873 57.129 10.702 1.00 23.90 88 PRO C C 1
ATOM 6334 O O . PRO C 1 88 ? 50.138 56.367 10.076 1.00 25.23 88 PRO C O 1
ATOM 6338 N N . THR C 1 89 ? 51.645 56.712 11.698 1.00 21.63 89 THR C N 1
ATOM 6339 C CA . THR C 1 89 ? 51.673 55.307 12.091 1.00 23.31 89 THR C CA 1
ATOM 6340 C C . THR C 1 89 ? 50.778 54.980 13.283 1.00 22.50 89 THR C C 1
ATOM 6341 O O . THR C 1 89 ? 50.638 53.816 13.651 1.00 23.37 89 THR C O 1
ATOM 6345 N N . PHE C 1 90 ? 50.175 56.000 13.886 1.00 22.07 90 PHE C N 1
ATOM 6346 C CA . PHE C 1 90 ? 49.329 55.788 15.057 1.00 22.22 90 PHE C CA 1
ATOM 6347 C C . PHE C 1 90 ? 47.985 55.121 14.766 1.00 23.06 90 PHE C C 1
ATOM 6348 O O . PHE C 1 90 ? 47.455 55.209 13.651 1.00 24.06 90 PHE C O 1
ATOM 6356 N N . ARG C 1 91 ? 47.451 54.461 15.791 1.00 21.89 91 ARG C N 1
ATOM 6357 C CA . ARG C 1 91 ? 46.184 53.737 15.714 1.00 20.68 91 ARG C CA 1
ATOM 6358 C C . ARG C 1 91 ? 45.049 54.543 16.329 1.00 19.83 91 ARG C C 1
ATOM 6359 O O . ARG C 1 91 ? 45.154 55.007 17.459 1.00 19.14 91 ARG C O 1
ATOM 6367 N N . PHE C 1 92 ? 43.960 54.669 15.576 1.00 19.61 92 PHE C N 1
ATOM 6368 C CA . PHE C 1 92 ? 42.793 55.442 15.978 1.00 19.80 92 PHE C CA 1
ATOM 6369 C C . PHE C 1 92 ? 41.696 54.624 16.657 1.00 20.05 92 PHE C C 1
ATOM 6370 O O . PHE C 1 92 ? 41.140 53.691 16.076 1.00 21.39 92 PHE C O 1
ATOM 6378 N N . TRP C 1 93 ? 41.397 54.997 17.895 1.00 17.98 93 TRP C N 1
ATOM 6379 C CA . TRP C 1 93 ? 40.354 54.364 18.689 1.00 20.59 93 TRP C CA 1
ATOM 6380 C C . TRP C 1 93 ? 39.214 55.383 18.712 1.00 20.34 93 TRP C C 1
ATOM 6381 O O . TRP C 1 93 ? 39.294 56.405 19.397 1.00 19.18 93 TRP C O 1
ATOM 6392 N N . ALA C 1 94 ? 38.163 55.103 17.947 1.00 19.77 94 ALA C N 1
ATOM 6393 C CA . ALA C 1 94 ? 37.034 56.015 17.840 1.00 19.50 94 ALA C CA 1
ATOM 6394 C C . ALA C 1 94 ? 35.969 55.795 18.904 1.00 19.47 94 ALA C C 1
ATOM 6395 O O . ALA C 1 94 ? 35.621 54.660 19.220 1.00 21.12 94 ALA C O 1
ATOM 6397 N N . VAL C 1 95 ? 35.473 56.896 19.458 1.00 19.02 95 VAL C N 1
ATOM 6398 C CA . VAL C 1 95 ? 34.402 56.857 20.448 1.00 19.14 95 VAL C CA 1
ATOM 6399 C C . VAL C 1 95 ? 33.446 58.019 20.164 1.00 19.28 95 VAL C C 1
ATOM 6400 O O . VAL C 1 95 ? 33.609 58.735 19.167 1.00 19.51 95 VAL C O 1
ATOM 6404 N N . SER C 1 96 ? 32.452 58.215 21.026 1.00 21.22 96 SER C N 1
ATOM 6405 C CA . SER C 1 96 ? 31.462 59.264 20.800 1.00 21.41 96 SER C CA 1
ATOM 6406 C C . SER C 1 96 ? 31.701 60.592 21.512 1.00 22.00 96 SER C C 1
ATOM 6407 O O . SER C 1 96 ? 31.200 61.624 21.069 1.00 23.31 96 SER C O 1
ATOM 6410 N N . GLY C 1 97 ? 32.451 60.574 22.611 1.00 20.75 97 GLY C N 1
ATOM 6411 C CA . GLY C 1 97 ? 32.693 61.812 23.335 1.00 22.28 97 GLY C CA 1
ATOM 6412 C C . GLY C 1 97 ? 34.074 61.940 23.952 1.00 22.90 97 GLY C C 1
ATOM 6413 O O . GLY C 1 97 ? 34.802 60.956 24.094 1.00 21.66 97 GLY C O 1
ATOM 6414 N N . GLY C 1 98 ? 34.421 63.164 24.332 1.00 23.58 98 GLY C N 1
ATOM 6415 C CA . GLY C 1 98 ? 35.719 63.425 24.925 1.00 22.46 98 GLY C CA 1
ATOM 6416 C C . GLY C 1 98 ? 35.998 62.663 26.204 1.00 21.02 98 GLY C C 1
ATOM 6417 O O . GLY C 1 98 ? 37.110 62.189 26.416 1.00 20.00 98 GLY C O 1
ATOM 6418 N N . SER C 1 99 ? 35.003 62.552 27.074 1.00 20.72 99 SER C N 1
ATOM 6419 C CA . SER C 1 99 ? 35.198 61.832 28.322 1.00 20.98 99 SER C CA 1
ATOM 6420 C C . SER C 1 99 ? 35.513 60.365 28.071 1.00 19.96 99 SER C C 1
ATOM 6421 O O . SER C 1 99 ? 36.405 59.804 28.708 1.00 21.49 99 SER C O 1
ATOM 6424 N N . GLU C 1 100 ? 34.784 59.747 27.143 1.00 18.42 100 GLU C N 1
ATOM 6425 C CA . GLU C 1 100 ? 35.015 58.347 26.799 1.00 19.34 100 GLU C CA 1
ATOM 6426 C C . GLU C 1 100 ? 36.438 58.196 26.270 1.00 18.04 100 GLU C C 1
ATOM 6427 O O . GLU C 1 100 ? 37.123 57.220 26.573 1.00 18.34 100 GLU C O 1
ATOM 6433 N N . ALA C 1 101 ? 36.869 59.174 25.479 1.00 17.08 101 ALA C N 1
ATOM 6434 C CA . ALA C 1 101 ? 38.204 59.151 24.879 1.00 15.93 101 ALA C CA 1
ATOM 6435 C C . ALA C 1 101 ? 39.299 59.272 25.933 1.00 18.04 101 ALA C C 1
ATOM 6436 O O . ALA C 1 101 ? 40.319 58.581 25.869 1.00 16.42 101 ALA C O 1
ATOM 6438 N N . THR C 1 102 ? 39.077 60.161 26.893 1.00 18.17 102 THR C N 1
ATOM 6439 C CA . THR C 1 102 ? 40.019 60.385 27.981 1.00 19.50 102 THR C CA 1
ATOM 6440 C C . THR C 1 102 ? 40.125 59.148 28.866 1.00 19.69 102 THR C C 1
ATOM 6441 O O . THR C 1 102 ? 41.220 58.719 29.224 1.00 18.77 102 THR C O 1
ATOM 6445 N N . GLU C 1 103 ? 38.984 58.578 29.229 1.00 20.32 103 GLU C N 1
ATOM 6446 C CA . GLU C 1 103 ? 38.997 57.380 30.051 1.00 21.81 103 GLU C CA 1
ATOM 6447 C C . GLU C 1 103 ? 39.670 56.227 29.304 1.00 20.60 103 GLU C C 1
ATOM 6448 O O . GLU C 1 103 ? 40.370 55.413 29.913 1.00 18.94 103 GLU C O 1
ATOM 6454 N N . SER C 1 104 ? 39.470 56.165 27.987 1.00 18.55 104 SER C N 1
ATOM 6455 C CA . SER C 1 104 ? 40.081 55.106 27.185 1.00 18.84 104 SER C CA 1
ATOM 6456 C C . SER C 1 104 ? 41.595 55.262 27.256 1.00 18.74 104 SER C C 1
ATOM 6457 O O . SER C 1 104 ? 42.318 54.281 27.389 1.00 18.82 104 SER C O 1
ATOM 6460 N N . ALA C 1 105 ? 42.056 56.508 27.178 1.00 18.13 105 ALA C N 1
ATOM 6461 C CA . ALA C 1 105 ? 43.488 56.807 27.217 1.00 18.71 105 ALA C CA 1
ATOM 6462 C C . ALA C 1 105 ? 44.128 56.354 28.527 1.00 18.99 105 ALA C C 1
ATOM 6463 O O . ALA C 1 105 ? 45.225 55.790 28.535 1.00 19.73 105 ALA C O 1
ATOM 6465 N N . VAL C 1 106 ? 43.442 56.617 29.632 1.00 18.70 106 VAL C N 1
ATOM 6466 C CA . VAL C 1 106 ? 43.925 56.230 30.951 1.00 20.21 106 VAL C CA 1
ATOM 6467 C C . VAL C 1 106 ? 43.960 54.710 31.071 1.00 19.42 106 VAL C C 1
ATOM 6468 O O . VAL C 1 106 ? 44.937 54.133 31.552 1.00 19.39 106 VAL C O 1
ATOM 6472 N N . LYS C 1 107 ? 42.891 54.062 30.623 1.00 20.41 107 LYS C N 1
ATOM 6473 C CA . LYS C 1 107 ? 42.795 52.609 30.680 1.00 19.84 107 LYS C CA 1
ATOM 6474 C C . LYS C 1 107 ? 43.955 51.993 29.893 1.00 20.02 107 LYS C C 1
ATOM 6475 O O . LYS C 1 107 ? 44.610 51.057 30.364 1.00 19.28 107 LYS C O 1
ATOM 6481 N N . LEU C 1 108 ? 44.203 52.540 28.705 1.00 19.64 108 LEU C N 1
ATOM 6482 C CA . LEU C 1 108 ? 45.272 52.070 27.826 1.00 21.29 108 LEU C CA 1
ATOM 6483 C C . LEU C 1 108 ? 46.659 52.230 28.456 1.00 20.30 108 LEU C C 1
ATOM 6484 O O . LEU C 1 108 ? 47.497 51.333 28.361 1.00 19.22 108 LEU C O 1
ATOM 6489 N N . ALA C 1 109 ? 46.902 53.376 29.085 1.00 20.36 109 ALA C N 1
ATOM 6490 C CA . ALA C 1 109 ? 48.190 53.625 29.725 1.00 20.30 109 ALA C CA 1
ATOM 6491 C C . ALA C 1 109 ? 48.429 52.583 30.809 1.00 21.60 109 ALA C C 1
ATOM 6492 O O . ALA C 1 109 ? 49.529 52.047 30.933 1.00 22.10 109 ALA C O 1
ATOM 6494 N N . ARG C 1 110 ? 47.392 52.293 31.591 1.00 19.42 110 ARG C N 1
ATOM 6495 C CA . ARG C 1 110 ? 47.499 51.302 32.656 1.00 20.09 110 ARG C CA 1
ATOM 6496 C C . ARG C 1 110 ? 47.718 49.908 32.072 1.00 20.68 110 ARG C C 1
ATOM 6497 O O . ARG C 1 110 ? 48.631 49.194 32.490 1.00 21.12 110 ARG C O 1
ATOM 6505 N N . GLN C 1 111 ? 46.896 49.523 31.100 1.00 20.24 111 GLN C N 1
ATOM 6506 C CA . GLN C 1 111 ? 47.040 48.204 30.489 1.00 23.42 111 GLN C CA 1
ATOM 6507 C C . GLN C 1 111 ? 48.414 47.997 29.859 1.00 22.92 111 GLN C C 1
ATOM 6508 O O . GLN C 1 111 ? 48.981 46.910 29.936 1.00 23.24 111 GLN C O 1
ATOM 6514 N N . TYR C 1 112 ? 48.939 49.040 29.229 1.00 22.13 112 TYR C N 1
ATOM 6515 C CA . TYR C 1 112 ? 50.248 48.970 28.587 1.00 22.27 112 TYR C CA 1
ATOM 6516 C C . TYR C 1 112 ? 51.315 48.420 29.540 1.00 23.40 112 TYR C C 1
ATOM 6517 O O . TYR C 1 112 ? 52.047 47.490 29.200 1.00 24.76 112 TYR C O 1
ATOM 6526 N N . HIS C 1 113 ? 51.399 48.994 30.734 1.00 22.08 113 HIS C N 1
ATOM 6527 C CA . HIS C 1 113 ? 52.392 48.553 31.707 1.00 23.48 113 HIS C CA 1
ATOM 6528 C C . HIS C 1 113 ? 52.105 47.178 32.289 1.00 24.26 113 HIS C C 1
ATOM 6529 O O . HIS C 1 113 ? 53.029 46.417 32.588 1.00 23.89 113 HIS C O 1
ATOM 6536 N N . VAL C 1 114 ? 50.827 46.853 32.447 1.00 22.59 114 VAL C N 1
ATOM 6537 C CA . VAL C 1 114 ? 50.450 45.549 32.975 1.00 24.34 114 VAL C CA 1
ATOM 6538 C C . VAL C 1 114 ? 50.848 44.446 31.991 1.00 24.13 114 VAL C C 1
ATOM 6539 O O . VAL C 1 114 ? 51.344 43.388 32.394 1.00 25.08 114 VAL C O 1
ATOM 6543 N N . GLU C 1 115 ? 50.643 44.700 30.703 1.00 24.29 115 GLU C N 1
ATOM 6544 C CA . GLU C 1 115 ? 50.980 43.728 29.666 1.00 26.89 115 GLU C CA 1
ATOM 6545 C C . GLU C 1 115 ? 52.483 43.480 29.618 1.00 27.88 115 GLU C C 1
ATOM 6546 O O . GLU C 1 115 ? 52.929 42.378 29.288 1.00 27.51 115 GLU C O 1
ATOM 6552 N N . ARG C 1 116 ? 53.257 44.511 29.939 1.00 26.92 116 ARG C N 1
ATOM 6553 C CA . ARG C 1 116 ? 54.714 44.413 29.919 1.00 27.07 116 ARG C CA 1
ATOM 6554 C C . ARG C 1 116 ? 55.295 43.837 31.206 1.00 27.25 116 ARG C C 1
ATOM 6555 O O . ARG C 1 116 ? 56.516 43.774 31.370 1.00 27.07 116 ARG C O 1
ATOM 6563 N N . GLY C 1 117 ? 54.424 43.427 32.120 1.00 26.34 117 GLY C N 1
ATOM 6564 C CA . GLY C 1 117 ? 54.878 42.847 33.371 1.00 27.85 117 GLY C CA 1
ATOM 6565 C C . GLY C 1 117 ? 55.321 43.849 34.420 1.00 28.20 117 GLY C C 1
ATOM 6566 O O . GLY C 1 117 ? 56.146 43.533 35.280 1.00 27.22 117 GLY C O 1
ATOM 6567 N N . GLU C 1 118 ? 54.779 45.060 34.350 1.00 27.29 118 GLU C N 1
ATOM 6568 C CA . GLU C 1 118 ? 55.113 46.107 35.308 1.00 26.93 118 GLU C CA 1
ATOM 6569 C C . GLU C 1 118 ? 53.841 46.674 35.934 1.00 26.72 118 GLU C C 1
ATOM 6570 O O . GLU C 1 118 ? 53.510 47.849 35.755 1.00 25.32 118 GLU C O 1
ATOM 6576 N N . PRO C 1 119 ? 53.110 45.834 36.683 1.00 27.19 119 PRO C N 1
ATOM 6577 C CA . PRO C 1 119 ? 51.865 46.240 37.341 1.00 27.36 119 PRO C CA 1
ATOM 6578 C C . PRO C 1 119 ? 52.059 47.282 38.438 1.00 26.77 119 PRO C C 1
ATOM 6579 O O . PRO C 1 119 ? 51.089 47.847 38.942 1.00 27.18 119 PRO C O 1
ATOM 6583 N N . GLY C 1 120 ? 53.311 47.530 38.810 1.00 25.61 120 GLY C N 1
ATOM 6584 C CA . GLY C 1 120 ? 53.582 48.521 39.832 1.00 24.46 120 GLY C CA 1
ATOM 6585 C C . GLY C 1 120 ? 53.326 49.937 39.338 1.00 23.63 120 GLY C C 1
ATOM 6586 O O . GLY C 1 120 ? 53.159 50.854 40.137 1.00 25.02 120 GLY C O 1
ATOM 6587 N N . ARG C 1 121 ? 53.290 50.117 38.019 1.00 24.41 121 ARG C N 1
ATOM 6588 C CA . ARG C 1 121 ? 53.054 51.437 37.420 1.00 22.54 121 ARG C CA 1
ATOM 6589 C C . ARG C 1 121 ? 51.552 51.689 37.290 1.00 23.42 121 ARG C C 1
ATOM 6590 O O . ARG C 1 121 ? 50.909 51.159 36.380 1.00 22.94 121 ARG C O 1
ATOM 6598 N N . PHE C 1 122 ? 51.001 52.511 38.178 1.00 22.27 122 PHE C N 1
ATOM 6599 C CA . PHE C 1 122 ? 49.565 52.785 38.165 1.00 23.32 122 PHE C CA 1
ATOM 6600 C C . PHE C 1 122 ? 49.177 54.259 38.258 1.00 22.22 122 PHE C C 1
ATOM 6601 O O . PHE C 1 122 ? 48.054 54.628 37.917 1.00 23.72 122 PHE C O 1
ATOM 6609 N N . LYS C 1 123 ? 50.094 55.099 38.722 1.00 20.95 123 LYS C N 1
ATOM 6610 C CA . LYS C 1 123 ? 49.795 56.518 38.875 1.00 20.31 123 LYS C CA 1
ATOM 6611 C C . LYS C 1 123 ? 49.682 57.293 37.570 1.00 21.28 123 LYS C C 1
ATOM 6612 O O . LYS C 1 123 ? 50.427 57.057 36.618 1.00 19.41 123 LYS C O 1
ATOM 6618 N N . VAL C 1 124 ? 48.729 58.221 37.532 1.00 18.73 124 VAL C N 1
ATOM 6619 C CA . VAL C 1 124 ? 48.537 59.064 36.365 1.00 19.32 124 VAL C CA 1
ATOM 6620 C C . VAL C 1 124 ? 48.718 60.501 36.825 1.00 19.89 124 VAL C C 1
ATOM 6621 O O . VAL C 1 124 ? 47.880 61.054 37.529 1.00 19.98 124 VAL C O 1
ATOM 6625 N N . ILE C 1 125 ? 49.845 61.092 36.455 1.00 18.15 125 ILE C N 1
ATOM 6626 C CA . ILE C 1 125 ? 50.119 62.463 36.834 1.00 17.56 125 ILE C CA 1
ATOM 6627 C C . ILE C 1 125 ? 49.332 63.410 35.947 1.00 17.25 125 ILE C C 1
ATOM 6628 O O . ILE C 1 125 ? 49.302 63.239 34.730 1.00 18.87 125 ILE C O 1
ATOM 6633 N N . THR C 1 126 ? 48.667 64.381 36.569 1.00 18.21 126 THR C N 1
ATOM 6634 C CA . THR C 1 126 ? 47.944 65.406 35.835 1.00 17.96 126 THR C CA 1
ATOM 6635 C C . THR C 1 126 ? 48.449 66.734 36.387 1.00 18.37 126 THR C C 1
ATOM 6636 O O . THR C 1 126 ? 49.125 66.769 37.413 1.00 21.26 126 THR C O 1
ATOM 6640 N N . ARG C 1 127 ? 48.113 67.825 35.722 1.00 19.02 127 ARG C N 1
ATOM 6641 C CA . ARG C 1 127 ? 48.626 69.130 36.118 1.00 20.01 127 ARG C CA 1
ATOM 6642 C C . ARG C 1 127 ? 47.567 70.145 36.529 1.00 21.49 127 ARG C C 1
ATOM 6643 O O . ARG C 1 127 ? 46.517 70.250 35.898 1.00 22.02 127 ARG C O 1
ATOM 6651 N N . VAL C 1 128 ? 47.858 70.891 37.590 1.00 22.65 128 VAL C N 1
ATOM 6652 C CA . VAL C 1 128 ? 46.957 71.929 38.072 1.00 23.32 128 VAL C CA 1
ATOM 6653 C C . VAL C 1 128 ? 46.811 72.933 36.924 1.00 25.48 128 VAL C C 1
ATOM 6654 O O . VAL C 1 128 ? 47.793 73.266 36.255 1.00 23.27 128 VAL C O 1
ATOM 6658 N N . PRO C 1 129 ? 45.587 73.420 36.668 1.00 27.86 129 PRO C N 1
ATOM 6659 C CA . PRO C 1 129 ? 44.323 73.124 37.346 1.00 29.88 129 PRO C CA 1
ATOM 6660 C C . PRO C 1 129 ? 43.431 72.218 36.495 1.00 33.52 129 PRO C C 1
ATOM 6661 O O . PRO C 1 129 ? 42.208 72.210 36.658 1.00 35.24 129 PRO C O 1
ATOM 6665 N N . SER C 1 130 ? 44.045 71.473 35.581 1.00 35.30 130 SER C N 1
ATOM 6666 C CA . SER C 1 130 ? 43.317 70.573 34.691 1.00 38.01 130 SER C CA 1
ATOM 6667 C C . SER C 1 130 ? 42.871 69.304 35.416 1.00 39.48 130 SER C C 1
ATOM 6668 O O . SER C 1 130 ? 42.169 69.361 36.427 1.00 41.84 130 SER C O 1
ATOM 6671 N N . ARG C 1 148 ? 39.046 43.276 36.205 1.00 37.78 148 ARG C N 1
ATOM 6672 C CA . ARG C 1 148 ? 38.825 44.453 37.039 1.00 37.74 148 ARG C CA 1
ATOM 6673 C C . ARG C 1 148 ? 39.933 44.679 38.062 1.00 36.51 148 ARG C C 1
ATOM 6674 O O . ARG C 1 148 ? 40.368 45.812 38.277 1.00 35.22 148 ARG C O 1
ATOM 6682 N N . GLU C 1 149 ? 40.379 43.598 38.697 1.00 36.22 149 GLU C N 1
ATOM 6683 C CA . GLU C 1 149 ? 41.421 43.678 39.717 1.00 36.99 149 GLU C CA 1
ATOM 6684 C C . GLU C 1 149 ? 42.708 44.317 39.211 1.00 36.24 149 GLU C C 1
ATOM 6685 O O . GLU C 1 149 ? 43.552 44.738 40.004 1.00 37.38 149 GLU C O 1
ATOM 6691 N N . LEU C 1 150 ? 42.857 44.395 37.893 1.00 35.08 150 LEU C N 1
ATOM 6692 C CA . LEU C 1 150 ? 44.051 44.987 37.298 1.00 34.35 150 LEU C CA 1
ATOM 6693 C C . LEU C 1 150 ? 43.933 46.505 37.167 1.00 33.41 150 LEU C C 1
ATOM 6694 O O . LEU C 1 150 ? 44.927 47.189 36.922 1.00 33.37 150 LEU C O 1
ATOM 6699 N N . TYR C 1 151 ? 42.724 47.027 37.347 1.00 31.41 151 TYR C N 1
ATOM 6700 C CA . TYR C 1 151 ? 42.485 48.461 37.207 1.00 29.60 151 TYR C CA 1
ATOM 6701 C C . TYR C 1 151 ? 42.023 49.180 38.473 1.00 29.12 151 TYR C C 1
ATOM 6702 O O . TYR C 1 151 ? 41.915 50.405 38.500 1.00 27.53 151 TYR C O 1
ATOM 6711 N N . THR C 1 152 ? 41.762 48.420 39.530 1.00 26.81 152 THR C N 1
ATOM 6712 C CA . THR C 1 152 ? 41.326 49.012 40.787 1.00 27.45 152 THR C CA 1
ATOM 6713 C C . THR C 1 152 ? 42.337 49.996 41.401 1.00 26.25 152 THR C C 1
ATOM 6714 O O . THR C 1 152 ? 41.960 50.880 42.165 1.00 25.72 152 THR C O 1
ATOM 6718 N N . PRO C 1 153 ? 43.638 49.846 41.096 1.00 26.62 153 PRO C N 1
ATOM 6719 C CA . PRO C 1 153 ? 44.559 50.811 41.705 1.00 27.40 153 PRO C CA 1
ATOM 6720 C C . PRO C 1 153 ? 44.307 52.254 41.262 1.00 26.65 153 PRO C C 1
ATOM 6721 O O . PRO C 1 153 ? 44.714 53.193 41.943 1.00 26.05 153 PRO C O 1
ATOM 6725 N N . LEU C 1 154 ? 43.631 52.422 40.128 1.00 26.32 154 LEU C N 1
ATOM 6726 C CA . LEU C 1 154 ? 43.315 53.754 39.615 1.00 27.46 154 LEU C CA 1
ATOM 6727 C C . LEU C 1 154 ? 42.260 54.439 40.485 1.00 27.16 154 LEU C C 1
ATOM 6728 O O . LEU C 1 154 ? 42.051 55.652 40.387 1.00 27.44 154 LEU C O 1
ATOM 6733 N N . MET C 1 155 ? 41.604 53.657 41.341 1.00 26.30 155 MET C N 1
ATOM 6734 C CA . MET C 1 155 ? 40.569 54.181 42.228 1.00 26.47 155 MET C CA 1
ATOM 6735 C C . MET C 1 155 ? 41.176 54.818 43.473 1.00 26.74 155 MET C C 1
ATOM 6736 O O . MET C 1 155 ? 40.499 55.548 44.192 1.00 26.31 155 MET C O 1
ATOM 6741 N N . ARG C 1 156 ? 42.445 54.529 43.738 1.00 27.69 156 ARG C N 1
ATOM 6742 C CA . ARG C 1 156 ? 43.104 55.077 44.917 1.00 28.62 156 ARG C CA 1
ATOM 6743 C C . ARG C 1 156 ? 43.490 56.539 44.745 1.00 28.81 156 ARG C C 1
ATOM 6744 O O . ARG C 1 156 ? 43.961 56.945 43.687 1.00 27.30 156 ARG C O 1
ATOM 6752 N N . PRO C 1 157 ? 43.296 57.349 45.795 1.00 28.62 157 PRO C N 1
ATOM 6753 C CA . PRO C 1 157 ? 43.633 58.773 45.748 1.00 30.11 157 PRO C CA 1
ATOM 6754 C C . PRO C 1 157 ? 45.098 58.962 45.365 1.00 29.31 157 PRO C C 1
ATOM 6755 O O . PRO C 1 157 ? 45.454 59.908 44.656 1.00 29.80 157 PRO C O 1
ATOM 6759 N N . GLU C 1 158 ? 45.937 58.043 45.834 1.00 28.62 158 GLU C N 1
ATOM 6760 C CA . GLU C 1 158 ? 47.372 58.096 45.567 1.00 27.26 158 GLU C CA 1
ATOM 6761 C C . GLU C 1 158 ? 47.715 57.892 44.097 1.00 24.74 158 GLU C C 1
ATOM 6762 O O . GLU C 1 158 ? 48.851 58.122 43.682 1.00 25.10 158 GLU C O 1
ATOM 6768 N N . ALA C 1 159 ? 46.735 57.467 43.308 1.00 22.97 159 ALA C N 1
ATOM 6769 C CA . ALA C 1 159 ? 46.963 57.223 41.888 1.00 22.49 159 ALA C CA 1
ATOM 6770 C C . ALA C 1 159 ? 46.942 58.502 41.066 1.00 20.50 159 ALA C C 1
ATOM 6771 O O . ALA C 1 159 ? 47.271 58.487 39.877 1.00 20.82 159 ALA C O 1
ATOM 6773 N N . TRP C 1 160 ? 46.573 59.613 41.694 1.00 20.07 160 TRP C N 1
ATOM 6774 C CA . TRP C 1 160 ? 46.475 60.865 40.962 1.00 19.76 160 TRP C CA 1
ATOM 6775 C C . TRP C 1 160 ? 47.282 62.039 41.498 1.00 21.29 160 TRP C C 1
ATOM 6776 O O . TRP C 1 160 ? 46.723 63.029 41.966 1.00 20.71 160 TRP C O 1
ATOM 6787 N N . PRO C 1 161 ? 48.621 61.942 41.427 1.00 21.29 161 PRO C N 1
ATOM 6788 C CA . PRO C 1 161 ? 49.490 63.019 41.906 1.00 21.37 161 PRO C CA 1
ATOM 6789 C C . PRO C 1 161 ? 49.342 64.233 40.987 1.00 20.39 161 PRO C C 1
ATOM 6790 O O . PRO C 1 161 ? 49.023 64.091 39.809 1.00 19.75 161 PRO C O 1
ATOM 6794 N N . LYS C 1 162 ? 49.578 65.419 41.531 1.00 19.87 162 LYS C N 1
ATOM 6795 C CA . LYS C 1 162 ? 49.436 66.648 40.764 1.00 20.41 162 LYS C CA 1
ATOM 6796 C C . LYS C 1 162 ? 50.734 67.404 40.521 1.00 21.15 162 LYS C C 1
ATOM 6797 O O . LYS C 1 162 ? 51.545 67.574 41.429 1.00 23.57 162 LYS C O 1
ATOM 6803 N N . LEU C 1 163 ? 50.912 67.854 39.283 1.00 21.25 163 LEU C N 1
ATOM 6804 C CA . LEU C 1 163 ? 52.079 68.630 38.888 1.00 21.76 163 LEU C CA 1
ATOM 6805 C C . LEU C 1 163 ? 51.646 70.093 38.985 1.00 21.64 163 LEU C C 1
ATOM 6806 O O . LEU C 1 163 ? 50.490 70.426 38.699 1.00 20.53 163 LEU C O 1
ATOM 6811 N N . PRO C 1 164 ? 52.561 70.987 39.396 1.00 22.28 164 PRO C N 1
ATOM 6812 C CA . PRO C 1 164 ? 52.215 72.406 39.511 1.00 22.19 164 PRO C CA 1
ATOM 6813 C C . PRO C 1 164 ? 51.791 73.038 38.185 1.00 22.97 164 PRO C C 1
ATOM 6814 O O . PRO C 1 164 ? 52.184 72.587 37.106 1.00 21.25 164 PRO C O 1
ATOM 6818 N N . LYS C 1 165 ? 50.994 74.094 38.281 1.00 22.91 165 LYS C N 1
ATOM 6819 C CA . LYS C 1 165 ? 50.530 74.811 37.103 1.00 25.00 165 LYS C CA 1
ATOM 6820 C C . LYS C 1 165 ? 51.758 75.320 36.348 1.00 24.29 165 LYS C C 1
ATOM 6821 O O . LYS C 1 165 ? 52.769 75.674 36.960 1.00 25.40 165 LYS C O 1
ATOM 6827 N N . PRO C 1 166 ? 51.698 75.341 35.009 1.00 24.50 166 PRO C N 1
ATOM 6828 C CA . PRO C 1 166 ? 52.856 75.829 34.256 1.00 25.13 166 PRO C CA 1
ATOM 6829 C C . PRO C 1 166 ? 53.051 77.331 34.477 1.00 25.22 166 PRO C C 1
ATOM 6830 O O . PRO C 1 166 ? 52.095 78.056 34.768 1.00 23.98 166 PRO C O 1
ATOM 6834 N N . ASP C 1 167 ? 54.291 77.788 34.354 1.00 23.78 167 ASP C N 1
ATOM 6835 C CA . ASP C 1 167 ? 54.599 79.205 34.531 1.00 24.17 167 ASP C CA 1
ATOM 6836 C C . ASP C 1 167 ? 55.200 79.724 33.235 1.00 23.99 167 ASP C C 1
ATOM 6837 O O . ASP C 1 167 ? 56.393 79.569 32.990 1.00 23.76 167 ASP C O 1
ATOM 6842 N N . PRO C 1 168 ? 54.371 80.349 32.387 1.00 24.40 168 PRO C N 1
ATOM 6843 C CA . PRO C 1 168 ? 54.770 80.909 31.093 1.00 25.60 168 PRO C CA 1
ATOM 6844 C C . PRO C 1 168 ? 55.898 81.942 31.172 1.00 26.99 168 PRO C C 1
ATOM 6845 O O . PRO C 1 168 ? 56.567 82.213 30.176 1.00 26.52 168 PRO C O 1
ATOM 6849 N N . ALA C 1 169 ? 56.106 82.511 32.355 1.00 27.87 169 ALA C N 1
ATOM 6850 C CA . ALA C 1 169 ? 57.144 83.523 32.541 1.00 28.81 169 ALA C CA 1
ATOM 6851 C C . ALA C 1 169 ? 58.504 82.921 32.886 1.00 29.15 169 ALA C C 1
ATOM 6852 O O . ALA C 1 169 ? 59.514 83.625 32.939 1.00 29.30 169 ALA C O 1
ATOM 6854 N N . ARG C 1 170 ? 58.528 81.615 33.115 1.00 27.25 170 ARG C N 1
ATOM 6855 C CA . ARG C 1 170 ? 59.762 80.923 33.453 1.00 29.21 170 ARG C CA 1
ATOM 6856 C C . ARG C 1 170 ? 60.284 80.188 32.222 1.00 28.95 170 ARG C C 1
ATOM 6857 O O . ARG C 1 170 ? 59.524 79.889 31.302 1.00 30.01 170 ARG C O 1
ATOM 6865 N N . ASN C 1 171 ? 61.585 79.916 32.198 1.00 27.52 171 ASN C N 1
ATOM 6866 C CA . ASN C 1 171 ? 62.187 79.181 31.093 1.00 28.31 171 ASN C CA 1
ATOM 6867 C C . ASN C 1 171 ? 61.439 77.845 30.996 1.00 25.95 171 ASN C C 1
ATOM 6868 O O . ASN C 1 171 ? 61.346 77.114 31.977 1.00 25.31 171 ASN C O 1
ATOM 6873 N N . GLY C 1 172 ? 60.901 77.548 29.817 1.00 25.32 172 GLY C N 1
ATOM 6874 C CA . GLY C 1 172 ? 60.141 76.320 29.613 1.00 24.33 172 GLY C CA 1
ATOM 6875 C C . GLY C 1 172 ? 60.744 75.010 30.091 1.00 23.67 172 GLY C C 1
ATOM 6876 O O . GLY C 1 172 ? 60.085 74.225 30.783 1.00 20.20 172 GLY C O 1
ATOM 6877 N N . ALA C 1 173 ? 61.992 74.751 29.719 1.00 22.85 173 ALA C N 1
ATOM 6878 C CA . ALA C 1 173 ? 62.647 73.515 30.127 1.00 23.98 173 ALA C CA 1
ATOM 6879 C C . ALA C 1 173 ? 62.791 73.460 31.645 1.00 23.38 173 ALA C C 1
ATOM 6880 O O . ALA C 1 173 ? 62.556 72.427 32.268 1.00 23.11 173 ALA C O 1
ATOM 6882 N N . GLU C 1 174 ? 63.185 74.583 32.236 1.00 22.06 174 GLU C N 1
ATOM 6883 C CA . GLU C 1 174 ? 63.360 74.676 33.676 1.00 24.21 174 GLU C CA 1
ATOM 6884 C C . GLU C 1 174 ? 62.028 74.416 34.385 1.00 22.53 174 GLU C C 1
ATOM 6885 O O . GLU C 1 174 ? 61.974 73.733 35.408 1.00 22.73 174 GLU C O 1
ATOM 6891 N N . ASP C 1 175 ? 60.956 74.962 33.824 1.00 22.51 175 ASP C N 1
ATOM 6892 C CA . ASP C 1 175 ? 59.617 74.806 34.395 1.00 21.60 175 ASP C CA 1
ATOM 6893 C C . ASP C 1 175 ? 59.183 73.340 34.302 1.00 21.96 175 ASP C C 1
ATOM 6894 O O . ASP C 1 175 ? 58.593 72.789 35.236 1.00 21.24 175 ASP C O 1
ATOM 6899 N N . ALA C 1 176 ? 59.499 72.709 33.176 1.00 20.91 176 ALA C N 1
ATOM 6900 C CA . ALA C 1 176 ? 59.142 71.309 32.948 1.00 22.25 176 ALA C CA 1
ATOM 6901 C C . ALA C 1 176 ? 59.876 70.359 33.894 1.00 21.77 176 ALA C C 1
ATOM 6902 O O . ALA C 1 176 ? 59.392 69.264 34.184 1.00 20.82 176 ALA C O 1
ATOM 6904 N N . GLU C 1 177 ? 61.047 70.771 34.375 1.00 22.33 177 GLU C N 1
ATOM 6905 C CA . GLU C 1 177 ? 61.816 69.936 35.292 1.00 22.49 177 GLU C CA 1
ATOM 6906 C C . GLU C 1 177 ? 61.017 69.607 36.549 1.00 22.61 177 GLU C C 1
ATOM 6907 O O . GLU C 1 177 ? 61.370 68.703 37.303 1.00 23.18 177 GLU C O 1
ATOM 6913 N N . GLY C 1 178 ? 59.931 70.337 36.769 1.00 23.68 178 GLY C N 1
ATOM 6914 C CA . GLY C 1 178 ? 59.099 70.055 37.920 1.00 23.50 178 GLY C CA 1
ATOM 6915 C C . GLY C 1 178 ? 58.558 68.637 37.816 1.00 23.84 178 GLY C C 1
ATOM 6916 O O . GLY C 1 178 ? 58.244 68.009 38.829 1.00 22.85 178 GLY C O 1
ATOM 6917 N N . LEU C 1 179 ? 58.458 68.126 36.589 1.00 22.26 179 LEU C N 1
ATOM 6918 C CA . LEU C 1 179 ? 57.952 66.775 36.372 1.00 22.40 179 LEU C CA 1
ATOM 6919 C C . LEU C 1 179 ? 58.950 65.748 36.892 1.00 22.12 179 LEU C C 1
ATOM 6920 O O . LEU C 1 179 ? 58.560 64.727 37.466 1.00 21.62 179 LEU C O 1
ATOM 6925 N N . ARG C 1 180 ? 60.240 66.008 36.693 1.00 22.33 180 ARG C N 1
ATOM 6926 C CA . ARG C 1 180 ? 61.247 65.081 37.187 1.00 22.86 180 ARG C CA 1
ATOM 6927 C C . ARG C 1 180 ? 61.175 65.062 38.713 1.00 22.02 180 ARG C C 1
ATOM 6928 O O . ARG C 1 180 ? 61.227 64.001 39.328 1.00 22.54 180 ARG C O 1
ATOM 6936 N N . ALA C 1 181 ? 61.036 66.243 39.311 1.00 22.44 181 ALA C N 1
ATOM 6937 C CA . ALA C 1 181 ? 60.958 66.367 40.764 1.00 23.61 181 ALA C CA 1
ATOM 6938 C C . ALA C 1 181 ? 59.784 65.570 41.332 1.00 23.45 181 ALA C C 1
ATOM 6939 O O . ALA C 1 181 ? 59.918 64.895 42.354 1.00 23.91 181 ALA C O 1
ATOM 6941 N N . LEU C 1 182 ? 58.634 65.656 40.672 1.00 23.08 182 LEU C N 1
ATOM 6942 C CA . LEU C 1 182 ? 57.452 64.927 41.128 1.00 22.20 182 LEU C CA 1
ATOM 6943 C C . LEU C 1 182 ? 57.672 63.424 40.982 1.00 21.18 182 LEU C C 1
ATOM 6944 O O . LEU C 1 182 ? 57.321 62.639 41.863 1.00 23.50 182 LEU C O 1
ATOM 6949 N N . LEU C 1 183 ? 58.257 63.024 39.862 1.00 20.44 183 LEU C N 1
ATOM 6950 C CA . LEU C 1 183 ? 58.521 61.617 39.617 1.00 21.99 183 LEU C CA 1
ATOM 6951 C C . LEU C 1 183 ? 59.441 61.057 40.694 1.00 23.75 183 LEU C C 1
ATOM 6952 O O . LEU C 1 183 ? 59.227 59.952 41.193 1.00 24.53 183 LEU C O 1
ATOM 6957 N N . GLU C 1 184 ? 60.450 61.837 41.067 1.00 25.47 184 GLU C N 1
ATOM 6958 C CA . GLU C 1 184 ? 61.402 61.407 42.083 1.00 28.49 184 GLU C CA 1
ATOM 6959 C C . GLU C 1 184 ? 60.742 61.157 43.431 1.00 28.63 184 GLU C C 1
ATOM 6960 O O . GLU C 1 184 ? 61.063 60.181 44.108 1.00 28.51 184 GLU C O 1
ATOM 6966 N N . ARG C 1 185 ? 59.812 62.024 43.821 1.00 28.43 185 ARG C N 1
ATOM 6967 C CA . ARG C 1 185 ? 59.153 61.848 45.108 1.00 30.41 185 ARG C CA 1
ATOM 6968 C C . ARG C 1 185 ? 58.041 60.801 45.072 1.00 29.82 185 ARG C C 1
ATOM 6969 O O . ARG C 1 185 ? 57.716 60.205 46.099 1.00 28.35 185 ARG C O 1
ATOM 6977 N N . GLU C 1 186 ? 57.464 60.573 43.895 1.00 27.92 186 GLU C N 1
ATOM 6978 C CA . GLU C 1 186 ? 56.402 59.578 43.759 1.00 27.77 186 GLU C CA 1
ATOM 6979 C C . GLU C 1 186 ? 57.001 58.188 43.577 1.00 29.20 186 GLU C C 1
ATOM 6980 O O . GLU C 1 186 ? 56.427 57.184 44.003 1.00 28.05 186 GLU C O 1
ATOM 6986 N N . GLY C 1 187 ? 58.175 58.147 42.956 1.00 28.47 187 GLY C N 1
ATOM 6987 C CA . GLY C 1 187 ? 58.816 56.880 42.668 1.00 29.32 187 GLY C CA 1
ATOM 6988 C C . GLY C 1 187 ? 58.429 56.597 41.228 1.00 29.71 187 GLY C C 1
ATOM 6989 O O . GLY C 1 187 ? 57.299 56.178 40.963 1.00 28.49 187 GLY C O 1
ATOM 6990 N N . PRO C 1 188 ? 59.336 56.829 40.268 1.00 29.19 188 PRO C N 1
ATOM 6991 C CA . PRO C 1 188 ? 59.028 56.586 38.857 1.00 28.91 188 PRO C CA 1
ATOM 6992 C C . PRO C 1 188 ? 58.480 55.200 38.525 1.00 28.48 188 PRO C C 1
ATOM 6993 O O . PRO C 1 188 ? 57.725 55.044 37.563 1.00 27.96 188 PRO C O 1
ATOM 6997 N N . GLU C 1 189 ? 58.845 54.199 39.322 1.00 27.50 189 GLU C N 1
ATOM 6998 C CA . GLU C 1 189 ? 58.386 52.841 39.068 1.00 27.75 189 GLU C CA 1
ATOM 6999 C C . GLU C 1 189 ? 56.921 52.635 39.440 1.00 25.81 189 GLU C C 1
ATOM 7000 O O . GLU C 1 189 ? 56.354 51.573 39.186 1.00 26.10 189 GLU C O 1
ATOM 7006 N N . THR C 1 190 ? 56.311 53.647 40.045 1.00 24.07 190 THR C N 1
ATOM 7007 C CA . THR C 1 190 ? 54.904 53.549 40.431 1.00 24.91 190 THR C CA 1
ATOM 7008 C C . THR C 1 190 ? 54.031 54.367 39.482 1.00 24.07 190 THR C C 1
ATOM 7009 O O . THR C 1 190 ? 52.805 54.361 39.595 1.00 23.23 190 THR C O 1
ATOM 7013 N N . VAL C 1 191 ? 54.664 55.056 38.538 1.00 22.46 191 VAL C N 1
ATOM 7014 C CA . VAL C 1 191 ? 53.930 55.904 37.599 1.00 22.38 191 VAL C CA 1
ATOM 7015 C C . VAL C 1 191 ? 53.665 55.307 36.222 1.00 22.05 191 VAL C C 1
ATOM 7016 O O . VAL C 1 191 ? 54.569 54.805 35.553 1.00 23.06 191 VAL C O 1
ATOM 7020 N N . ALA C 1 192 ? 52.410 55.400 35.789 1.00 20.56 192 ALA C N 1
ATOM 7021 C CA . ALA C 1 192 ? 52.015 54.876 34.495 1.00 20.18 192 ALA C CA 1
ATOM 7022 C C . ALA C 1 192 ? 52.028 55.933 33.399 1.00 20.69 192 ALA C C 1
ATOM 7023 O O . ALA C 1 192 ? 52.400 55.653 32.262 1.00 20.73 192 ALA C O 1
ATOM 7025 N N . ALA C 1 193 ? 51.629 57.156 33.728 1.00 20.16 193 ALA C N 1
ATOM 7026 C CA . ALA C 1 193 ? 51.573 58.189 32.701 1.00 18.47 193 ALA C CA 1
ATOM 7027 C C . ALA C 1 193 ? 51.523 59.610 33.228 1.00 16.63 193 ALA C C 1
ATOM 7028 O O . ALA C 1 193 ? 51.416 59.848 34.430 1.00 18.40 193 ALA C O 1
ATOM 7030 N N . PHE C 1 194 ? 51.621 60.544 32.289 1.00 18.27 194 PHE C N 1
ATOM 7031 C CA . PHE C 1 194 ? 51.511 61.970 32.558 1.00 17.28 194 PHE C CA 1
ATOM 7032 C C . PHE C 1 194 ? 50.572 62.467 31.478 1.00 19.47 194 PHE C C 1
ATOM 7033 O O . PHE C 1 194 ? 50.840 62.288 30.283 1.00 19.20 194 PHE C O 1
ATOM 7041 N N . MET C 1 195 ? 49.464 63.073 31.893 1.00 17.68 195 MET C N 1
ATOM 7042 C CA . MET C 1 195 ? 48.487 63.592 30.950 1.00 18.29 195 MET C CA 1
ATOM 7043 C C . MET C 1 195 ? 48.327 65.097 31.139 1.00 17.89 195 MET C C 1
ATOM 7044 O O . MET C 1 195 ? 48.229 65.585 32.267 1.00 19.32 195 MET C O 1
ATOM 7049 N N . ALA C 1 196 ? 48.310 65.832 30.030 1.00 18.23 196 ALA C N 1
ATOM 7050 C CA . ALA C 1 196 ? 48.149 67.279 30.085 1.00 18.34 196 ALA C CA 1
ATOM 7051 C C . ALA C 1 196 ? 47.574 67.861 28.802 1.00 19.23 196 ALA C C 1
ATOM 7052 O O . ALA C 1 196 ? 47.733 67.292 27.721 1.00 17.60 196 ALA C O 1
ATOM 7054 N N . GLU C 1 197 ? 46.888 68.996 28.936 1.00 19.89 197 GLU C N 1
ATOM 7055 C CA . GLU C 1 197 ? 46.348 69.712 27.783 1.00 21.06 197 GLU C CA 1
ATOM 7056 C C . GLU C 1 197 ? 47.541 70.568 27.365 1.00 18.72 197 GLU C C 1
ATOM 7057 O O . GLU C 1 197 ? 48.077 71.304 28.187 1.00 18.15 197 GLU C O 1
ATOM 7063 N N . PRO C 1 198 ? 47.969 70.493 26.096 1.00 18.85 198 PRO C N 1
ATOM 7064 C CA . PRO C 1 198 ? 49.117 71.319 25.697 1.00 19.43 198 PRO C CA 1
ATOM 7065 C C . PRO C 1 198 ? 48.856 72.791 26.029 1.00 20.89 198 PRO C C 1
ATOM 7066 O O . PRO C 1 198 ? 49.719 73.493 26.566 1.00 20.02 198 PRO C O 1
ATOM 7070 N N . VAL C 1 199 ? 47.657 73.250 25.686 1.00 20.25 199 VAL C N 1
ATOM 7071 C CA . VAL C 1 199 ? 47.220 74.611 25.974 1.00 20.99 199 VAL C CA 1
ATOM 7072 C C . VAL C 1 199 ? 45.962 74.367 26.794 1.00 22.32 199 VAL C C 1
ATOM 7073 O O . VAL C 1 199 ? 45.070 73.639 26.356 1.00 22.21 199 VAL C O 1
ATOM 7077 N N . VAL C 1 200 ? 45.910 74.946 27.988 1.00 22.64 200 VAL C N 1
ATOM 7078 C CA . VAL C 1 200 ? 44.780 74.755 28.891 1.00 24.22 200 VAL C CA 1
ATOM 7079 C C . VAL C 1 200 ? 43.474 75.366 28.399 1.00 26.17 200 VAL C C 1
ATOM 7080 O O . VAL C 1 200 ? 43.462 76.420 27.762 1.00 24.46 200 VAL C O 1
ATOM 7084 N N . GLY C 1 201 ? 42.375 74.686 28.709 1.00 28.12 201 GLY C N 1
ATOM 7085 C CA . GLY C 1 201 ? 41.065 75.154 28.302 1.00 28.69 201 GLY C CA 1
ATOM 7086 C C . GLY C 1 201 ? 40.349 75.965 29.365 1.00 32.09 201 GLY C C 1
ATOM 7087 O O . GLY C 1 201 ? 40.920 76.876 29.961 1.00 31.05 201 GLY C O 1
ATOM 7088 N N . ALA C 1 202 ? 39.089 75.616 29.605 1.00 34.00 202 ALA C N 1
ATOM 7089 C CA . ALA C 1 202 ? 38.241 76.303 30.574 1.00 35.99 202 ALA C CA 1
ATOM 7090 C C . ALA C 1 202 ? 38.840 76.541 31.960 1.00 36.05 202 ALA C C 1
ATOM 7091 O O . ALA C 1 202 ? 38.667 77.618 32.527 1.00 38.10 202 ALA C O 1
ATOM 7093 N N . SER C 1 203 ? 39.538 75.548 32.504 1.00 36.52 203 SER C N 1
ATOM 7094 C CA . SER C 1 203 ? 40.132 75.663 33.838 1.00 37.03 203 SER C CA 1
ATOM 7095 C C . SER C 1 203 ? 41.000 76.904 34.044 1.00 36.31 203 SER C C 1
ATOM 7096 O O . SER C 1 203 ? 40.973 77.518 35.111 1.00 37.14 203 SER C O 1
ATOM 7099 N N . ASP C 1 204 ? 41.779 77.262 33.029 1.00 34.50 204 ASP C N 1
ATOM 7100 C CA . ASP C 1 204 ? 42.643 78.434 33.090 1.00 33.16 204 ASP C CA 1
ATOM 7101 C C . ASP C 1 204 ? 42.768 78.892 31.645 1.00 31.47 204 ASP C C 1
ATOM 7102 O O . ASP C 1 204 ? 43.746 78.584 30.965 1.00 27.70 204 ASP C O 1
ATOM 7107 N N . ALA C 1 205 ? 41.750 79.620 31.198 1.00 29.47 205 ALA C N 1
ATOM 7108 C CA . ALA C 1 205 ? 41.634 80.116 29.831 1.00 28.21 205 ALA C CA 1
ATOM 7109 C C . ALA C 1 205 ? 42.897 80.337 29.005 1.00 26.67 205 ALA C C 1
ATOM 7110 O O . ALA C 1 205 ? 43.580 81.351 29.141 1.00 25.85 205 ALA C O 1
ATOM 7112 N N . ALA C 1 206 ? 43.180 79.375 28.132 1.00 24.43 206 ALA C N 1
ATOM 7113 C CA . ALA C 1 206 ? 44.306 79.445 27.211 1.00 21.65 206 ALA C CA 1
ATOM 7114 C C . ALA C 1 206 ? 45.705 79.546 27.802 1.00 22.95 206 ALA C C 1
ATOM 7115 O O . ALA C 1 206 ? 46.618 80.048 27.143 1.00 21.94 206 ALA C O 1
ATOM 7117 N N . LEU C 1 207 ? 45.882 79.075 29.029 1.00 22.25 207 LEU C N 1
ATOM 7118 C CA . LEU C 1 207 ? 47.208 79.108 29.644 1.00 24.06 207 LEU C CA 1
ATOM 7119 C C . LEU C 1 207 ? 48.117 78.185 28.838 1.00 23.48 207 LEU C C 1
ATOM 7120 O O . LEU C 1 207 ? 47.780 77.026 28.598 1.00 22.96 207 LEU C O 1
ATOM 7125 N N . ALA C 1 208 ? 49.269 78.702 28.421 1.00 23.21 208 ALA C N 1
ATOM 7126 C CA . ALA C 1 208 ? 50.212 77.916 27.641 1.00 22.04 208 ALA C CA 1
ATOM 7127 C C . ALA C 1 208 ? 51.617 78.037 28.212 1.00 21.71 208 ALA C C 1
ATOM 7128 O O . ALA C 1 208 ? 52.055 79.128 28.576 1.00 21.83 208 ALA C O 1
ATOM 7130 N N . PRO C 1 209 ? 52.332 76.909 28.315 1.00 20.93 209 PRO C N 1
ATOM 7131 C CA . PRO C 1 209 ? 53.699 76.889 28.843 1.00 20.58 209 PRO C CA 1
ATOM 7132 C C . PRO C 1 209 ? 54.632 77.632 27.889 1.00 22.12 209 PRO C C 1
ATOM 7133 O O . PRO C 1 209 ? 54.281 77.889 26.734 1.00 20.35 209 PRO C O 1
ATOM 7137 N N . ALA C 1 210 ? 55.817 77.977 28.378 1.00 21.25 210 ALA C N 1
ATOM 7138 C CA . ALA C 1 210 ? 56.798 78.688 27.572 1.00 22.12 210 ALA C CA 1
ATOM 7139 C C . ALA C 1 210 ? 57.500 77.728 26.621 1.00 21.68 210 ALA C C 1
ATOM 7140 O O . ALA C 1 210 ? 57.423 76.503 26.780 1.00 20.43 210 ALA C O 1
ATOM 7142 N N . PRO C 1 211 ? 58.188 78.270 25.606 1.00 21.45 211 PRO C N 1
ATOM 7143 C CA . PRO C 1 211 ? 58.893 77.401 24.667 1.00 22.22 211 PRO C CA 1
ATOM 7144 C C . PRO C 1 211 ? 59.846 76.503 25.452 1.00 22.03 211 PRO C C 1
ATOM 7145 O O . PRO C 1 211 ? 60.344 76.899 26.514 1.00 22.13 211 PRO C O 1
ATOM 7149 N N . GLY C 1 212 ? 60.077 75.296 24.940 1.00 20.82 212 GLY C N 1
ATOM 7150 C CA . GLY C 1 212 ? 60.971 74.356 25.595 1.00 20.62 212 GLY C CA 1
ATOM 7151 C C . GLY C 1 212 ? 60.330 73.435 26.618 1.00 21.99 212 GLY C C 1
ATOM 7152 O O . GLY C 1 212 ? 60.915 72.417 26.997 1.00 22.23 212 GLY C O 1
ATOM 7153 N N . TYR C 1 213 ? 59.117 73.770 27.055 1.00 19.18 213 TYR C N 1
ATOM 7154 C CA . TYR C 1 213 ? 58.420 72.977 28.067 1.00 19.92 213 TYR C CA 1
ATOM 7155 C C . TYR C 1 213 ? 58.107 71.537 27.655 1.00 18.38 213 TYR C C 1
ATOM 7156 O O . TYR C 1 213 ? 58.550 70.587 28.303 1.00 19.04 213 TYR C O 1
ATOM 7165 N N . TYR C 1 214 ? 57.343 71.361 26.581 1.00 19.73 214 TYR C N 1
ATOM 7166 C CA . TYR C 1 214 ? 56.994 70.008 26.176 1.00 19.16 214 TYR C CA 1
ATOM 7167 C C . TYR C 1 214 ? 58.143 69.188 25.614 1.00 19.25 214 TYR C C 1
ATOM 7168 O O . TYR C 1 214 ? 58.100 67.956 25.652 1.00 18.64 214 TYR C O 1
ATOM 7177 N N . GLU C 1 215 ? 59.168 69.859 25.095 1.00 20.72 215 GLU C N 1
ATOM 7178 C CA . GLU C 1 215 ? 60.331 69.141 24.590 1.00 21.77 215 GLU C CA 1
ATOM 7179 C C . GLU C 1 215 ? 60.956 68.436 25.795 1.00 21.67 215 GLU C C 1
ATOM 7180 O O . GLU C 1 215 ? 61.325 67.260 25.721 1.00 19.91 215 GLU C O 1
ATOM 7186 N N . ARG C 1 216 ? 61.058 69.161 26.909 1.00 21.40 216 ARG C N 1
ATOM 7187 C CA . ARG C 1 216 ? 61.626 68.606 28.134 1.00 21.27 216 ARG C CA 1
ATOM 7188 C C . ARG C 1 216 ? 60.693 67.558 28.742 1.00 20.20 216 ARG C C 1
ATOM 7189 O O . ARG C 1 216 ? 61.153 66.526 29.228 1.00 20.33 216 ARG C O 1
ATOM 7197 N N . VAL C 1 217 ? 59.385 67.810 28.711 1.00 20.15 217 VAL C N 1
ATOM 7198 C CA . VAL C 1 217 ? 58.426 66.836 29.234 1.00 19.59 217 VAL C CA 1
ATOM 7199 C C . VAL C 1 217 ? 58.554 65.514 28.466 1.00 18.00 217 VAL C C 1
ATOM 7200 O O . VAL C 1 217 ? 58.587 64.441 29.064 1.00 19.21 217 VAL C O 1
ATOM 7204 N N . ARG C 1 218 ? 58.621 65.602 27.141 1.00 19.26 218 ARG C N 1
ATOM 7205 C CA . ARG C 1 218 ? 58.749 64.415 26.294 1.00 19.41 218 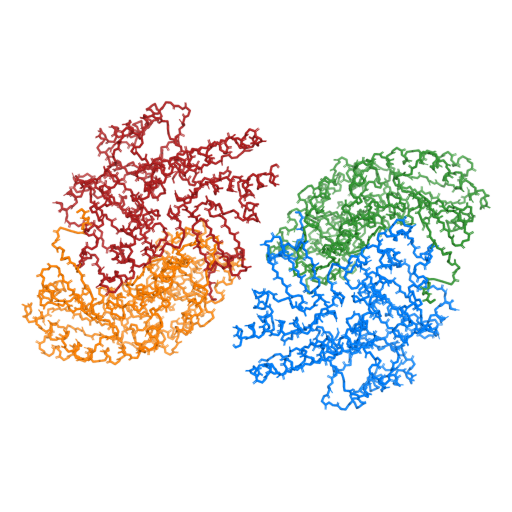ARG C CA 1
ATOM 7206 C C . ARG C 1 218 ? 59.976 63.597 26.706 1.00 21.16 218 ARG C C 1
ATOM 7207 O O . ARG C 1 218 ? 59.901 62.376 26.864 1.00 19.68 218 ARG C O 1
ATOM 7215 N N . ASP C 1 219 ? 61.098 64.285 26.884 1.00 20.64 219 ASP C N 1
ATOM 7216 C CA . ASP C 1 219 ? 62.346 63.637 27.273 1.00 21.36 219 ASP C CA 1
ATOM 7217 C C . ASP C 1 219 ? 62.275 63.023 28.665 1.00 21.17 219 ASP C C 1
ATOM 7218 O O . ASP C 1 219 ? 62.718 61.896 28.874 1.00 20.20 219 ASP C O 1
ATOM 7223 N N . ILE C 1 220 ? 61.721 63.757 29.625 1.00 20.05 220 ILE C N 1
ATOM 7224 C CA . ILE C 1 220 ? 61.594 63.231 30.977 1.00 20.89 220 ILE C CA 1
ATOM 7225 C C . ILE C 1 220 ? 60.722 61.971 30.969 1.00 21.27 220 ILE C C 1
ATOM 7226 O O . ILE C 1 220 ? 61.012 60.998 31.669 1.00 19.16 220 ILE C O 1
ATOM 7231 N N . CYS C 1 221 ? 59.657 61.990 30.173 1.00 20.74 221 CYS C N 1
ATOM 7232 C CA . CYS C 1 221 ? 58.766 60.839 30.084 1.00 21.41 221 CYS C CA 1
ATOM 7233 C C . CYS C 1 221 ? 59.498 59.641 29.485 1.00 21.37 221 CYS C C 1
ATOM 7234 O O . CYS C 1 221 ? 59.334 58.511 29.948 1.00 22.17 221 CYS C O 1
ATOM 7237 N N . ASP C 1 222 ? 60.315 59.883 28.467 1.00 21.30 222 ASP C N 1
ATOM 7238 C CA . ASP C 1 222 ? 61.071 58.798 27.850 1.00 23.47 222 ASP C CA 1
ATOM 7239 C C . ASP C 1 222 ? 62.057 58.179 28.842 1.00 22.63 222 ASP C C 1
ATOM 7240 O O . ASP C 1 222 ? 62.202 56.956 28.907 1.00 22.08 222 ASP C O 1
ATOM 7245 N N . GLU C 1 223 ? 62.736 59.022 29.613 1.00 23.68 223 GLU C N 1
ATOM 7246 C CA . GLU C 1 223 ? 63.699 58.535 30.596 1.00 23.09 223 GLU C CA 1
ATOM 7247 C C . GLU C 1 223 ? 63.023 57.712 31.676 1.00 24.35 223 GLU C C 1
ATOM 7248 O O . GLU C 1 223 ? 63.538 56.671 32.082 1.00 24.52 223 GLU C O 1
ATOM 7254 N N . ALA C 1 224 ? 61.863 58.180 32.136 1.00 21.99 224 ALA C N 1
ATOM 7255 C CA . ALA C 1 224 ? 61.123 57.499 33.192 1.00 22.27 224 ALA C CA 1
ATOM 7256 C C . ALA C 1 224 ? 60.339 56.282 32.700 1.00 21.40 224 ALA C C 1
ATOM 7257 O O . ALA C 1 224 ? 59.926 55.448 33.500 1.00 22.85 224 ALA C O 1
ATOM 7259 N N . GLY C 1 225 ? 60.134 56.189 31.391 1.00 21.54 225 GLY C N 1
ATOM 7260 C CA . GLY C 1 225 ? 59.398 55.066 30.838 1.00 21.69 225 GLY C CA 1
ATOM 7261 C C . GLY C 1 225 ? 57.895 55.176 31.041 1.00 22.32 225 GLY C C 1
ATOM 7262 O O . GLY C 1 225 ? 57.203 54.159 31.071 1.00 22.58 225 GLY C O 1
ATOM 7263 N N . ILE C 1 226 ? 57.390 56.399 31.185 1.00 21.17 226 ILE C N 1
ATOM 7264 C CA . ILE C 1 226 ? 55.951 56.602 31.370 1.00 19.86 226 ILE C CA 1
ATOM 7265 C C . ILE C 1 226 ? 55.278 57.064 30.078 1.00 20.63 226 ILE C C 1
ATOM 7266 O O . ILE C 1 226 ? 55.920 57.626 29.192 1.00 18.99 226 ILE C O 1
ATOM 7271 N N . ILE C 1 227 ? 53.979 56.804 29.972 1.00 19.29 227 ILE C N 1
ATOM 7272 C CA . ILE C 1 227 ? 53.208 57.178 28.793 1.00 20.14 227 ILE C CA 1
ATOM 7273 C C . ILE C 1 227 ? 52.835 58.658 28.835 1.00 19.54 227 ILE C C 1
ATOM 7274 O O . ILE C 1 227 ? 52.276 59.133 29.822 1.00 20.32 227 ILE C O 1
ATOM 7279 N N . PHE C 1 228 ? 53.153 59.381 27.766 1.00 18.90 228 PHE C N 1
ATOM 7280 C CA . PHE C 1 228 ? 52.828 60.799 27.679 1.00 19.22 228 PHE C CA 1
ATOM 7281 C C . PHE C 1 228 ? 51.515 60.926 26.902 1.00 18.28 228 PHE C C 1
ATOM 7282 O O . PHE C 1 228 ? 51.426 60.577 25.717 1.00 17.68 228 PHE C O 1
ATOM 7290 N N . ILE C 1 229 ? 50.480 61.390 27.597 1.00 18.11 229 ILE C N 1
ATOM 7291 C CA . ILE C 1 229 ? 49.165 61.550 26.988 1.00 16.77 229 ILE C CA 1
ATOM 7292 C C . ILE C 1 229 ? 48.882 63.028 26.775 1.00 15.79 229 ILE C C 1
ATOM 7293 O O . ILE C 1 229 ? 48.933 63.808 27.718 1.00 15.75 229 ILE C O 1
ATOM 7298 N N . ALA C 1 230 ? 48.599 63.413 25.534 1.00 15.69 230 ALA C N 1
ATOM 7299 C CA . ALA C 1 230 ? 48.278 64.799 25.233 1.00 16.36 230 ALA C CA 1
ATOM 7300 C C . ALA C 1 230 ? 46.763 64.910 25.098 1.00 18.10 230 ALA C C 1
ATOM 7301 O O . ALA C 1 230 ? 46.166 64.290 24.214 1.00 18.27 230 ALA C O 1
ATOM 7303 N N . ASP C 1 231 ? 46.152 65.681 25.991 1.00 17.44 231 ASP C N 1
ATOM 7304 C CA . ASP C 1 231 ? 44.708 65.885 25.960 1.00 18.26 231 ASP C CA 1
ATOM 7305 C C . ASP C 1 231 ? 44.455 67.049 25.013 1.00 17.18 231 ASP C C 1
ATOM 7306 O O . ASP C 1 231 ? 44.576 68.219 25.395 1.00 18.42 231 ASP C O 1
ATOM 7311 N N . GLU C 1 232 ? 44.127 66.716 23.767 1.00 18.42 232 GLU C N 1
ATOM 7312 C CA . GLU C 1 232 ? 43.873 67.714 22.733 1.00 17.38 232 GLU C CA 1
ATOM 7313 C C . GLU C 1 232 ? 42.386 67.823 22.416 1.00 19.33 232 GLU C C 1
ATOM 7314 O O . GLU C 1 232 ? 42.012 68.294 21.342 1.00 17.82 232 GLU C O 1
ATOM 7320 N N . VAL C 1 233 ? 41.538 67.400 23.350 1.00 18.45 233 VAL C N 1
ATOM 7321 C CA . VAL C 1 233 ? 40.100 67.455 23.103 1.00 21.98 233 VAL C CA 1
ATOM 7322 C C . VAL C 1 233 ? 39.653 68.857 22.697 1.00 22.34 233 VAL C C 1
ATOM 7323 O O . VAL C 1 233 ? 38.774 69.013 21.853 1.00 24.97 233 VAL C O 1
ATOM 7327 N N . MET C 1 234 ? 40.264 69.880 23.281 1.00 21.95 234 MET C N 1
ATOM 7328 C CA . MET C 1 234 ? 39.893 71.246 22.939 1.00 23.38 234 MET C CA 1
ATOM 7329 C C . MET C 1 234 ? 40.915 71.961 22.062 1.00 23.72 234 MET C C 1
ATOM 7330 O O . MET C 1 234 ? 40.548 72.764 21.204 1.00 25.32 234 MET C O 1
ATOM 7335 N N . SER C 1 235 ? 42.191 71.652 22.270 1.00 22.53 235 SER C N 1
ATOM 7336 C CA . SER C 1 235 ? 43.279 72.300 21.540 1.00 22.83 235 SER C CA 1
ATOM 7337 C C . SER C 1 235 ? 43.658 71.697 20.197 1.00 23.78 235 SER C C 1
ATOM 7338 O O . SER C 1 235 ? 44.444 72.293 19.452 1.00 24.14 235 SER C O 1
ATOM 7341 N N . GLY C 1 236 ? 43.117 70.523 19.886 1.00 23.45 236 GLY C N 1
ATOM 7342 C CA . GLY C 1 236 ? 43.468 69.868 18.640 1.00 23.02 236 GLY C CA 1
ATOM 7343 C C . GLY C 1 236 ? 42.714 70.261 17.383 1.00 22.50 236 GLY C C 1
ATOM 7344 O O . GLY C 1 236 ? 41.857 71.146 17.388 1.00 22.46 236 GLY C O 1
ATOM 7345 N N . MET C 1 237 ? 43.075 69.588 16.294 1.00 21.16 237 MET C N 1
ATOM 7346 C CA . MET C 1 237 ? 42.481 69.771 14.976 1.00 22.11 237 MET C CA 1
ATOM 7347 C C . MET C 1 237 ? 42.520 71.186 14.394 1.00 22.99 237 MET C C 1
ATOM 7348 O O . MET C 1 237 ? 41.536 71.660 13.822 1.00 23.73 237 MET C O 1
ATOM 7353 N N . GLY C 1 238 ? 43.669 71.846 14.534 1.00 22.30 238 GLY C N 1
ATOM 7354 C CA . GLY C 1 238 ? 43.844 73.183 13.989 1.00 23.22 238 GLY C CA 1
ATOM 7355 C C . GLY C 1 238 ? 43.477 74.353 14.879 1.00 24.46 238 GLY C C 1
ATOM 7356 O O . GLY C 1 238 ? 43.866 75.489 14.606 1.00 24.25 238 GLY C O 1
ATOM 7357 N N . ARG C 1 239 ? 42.728 74.074 15.939 1.00 23.99 239 ARG C N 1
ATOM 7358 C CA . ARG C 1 239 ? 42.275 75.087 16.887 1.00 23.83 239 ARG C CA 1
ATOM 7359 C C . ARG C 1 239 ? 43.379 76.074 17.291 1.00 22.81 239 ARG C C 1
ATOM 7360 O O . ARG C 1 239 ? 43.172 77.291 17.298 1.00 22.35 239 ARG C O 1
ATOM 7368 N N . CYS C 1 240 ? 44.549 75.544 17.626 1.00 21.91 240 CYS C N 1
ATOM 7369 C CA . CYS C 1 240 ? 45.661 76.379 18.060 1.00 21.29 240 CYS C CA 1
ATOM 7370 C C . CYS C 1 240 ? 46.690 76.703 16.980 1.00 22.93 240 CYS C C 1
ATOM 7371 O O . CYS C 1 240 ? 47.853 76.969 17.290 1.00 24.11 240 CYS C O 1
ATOM 7374 N N . GLY C 1 241 ? 46.261 76.684 15.720 1.00 23.39 241 GLY C N 1
ATOM 7375 C CA . GLY C 1 241 ? 47.159 76.996 14.618 1.00 22.96 241 GLY C CA 1
ATOM 7376 C C . GLY C 1 241 ? 48.124 75.893 14.226 1.00 25.06 241 GLY C C 1
ATOM 7377 O O . GLY C 1 241 ? 49.135 76.150 13.565 1.00 24.35 241 GLY C O 1
ATOM 7378 N N . SER C 1 242 ? 47.806 74.665 14.624 1.00 23.87 242 SER C N 1
ATOM 7379 C CA . SER C 1 242 ? 48.628 73.492 14.330 1.00 25.31 242 SER C CA 1
ATOM 7380 C C . SER C 1 242 ? 47.699 72.271 14.350 1.00 24.25 242 SER C C 1
ATOM 7381 O O . SER C 1 242 ? 46.700 72.270 15.073 1.00 24.39 242 SER C O 1
ATOM 7384 N N . PRO C 1 243 ? 47.997 71.227 13.549 1.00 23.48 243 PRO C N 1
ATOM 7385 C CA . PRO C 1 243 ? 47.122 70.044 13.554 1.00 23.94 243 PRO C CA 1
ATOM 7386 C C . PRO C 1 243 ? 46.848 69.618 14.996 1.00 23.49 243 PRO C C 1
ATOM 7387 O O . PRO C 1 243 ? 45.704 69.379 15.376 1.00 23.52 243 PRO C O 1
ATOM 7391 N N . LEU C 1 244 ? 47.917 69.506 15.781 1.00 21.61 244 LEU C N 1
ATOM 7392 C CA . LEU C 1 244 ? 47.812 69.197 17.205 1.00 21.43 244 LEU C CA 1
ATOM 7393 C C . LEU C 1 244 ? 48.618 70.315 17.860 1.00 21.17 244 LEU C C 1
ATOM 7394 O O . LEU C 1 244 ? 49.706 70.657 17.390 1.00 21.29 244 LEU C O 1
ATOM 7399 N N . ALA C 1 245 ? 48.083 70.900 18.927 1.00 19.65 245 ALA C N 1
ATOM 7400 C CA . ALA C 1 245 ? 48.763 72.003 19.605 1.00 19.00 245 ALA C CA 1
ATOM 7401 C C . ALA C 1 245 ? 50.137 71.629 20.137 1.00 19.01 245 ALA C C 1
ATOM 7402 O O . ALA C 1 245 ? 51.048 72.462 20.162 1.00 20.44 245 ALA C O 1
ATOM 7404 N N . LEU C 1 246 ? 50.289 70.380 20.565 1.00 17.91 246 LEU C N 1
ATOM 7405 C CA . LEU C 1 246 ? 51.560 69.914 21.120 1.00 19.12 246 LEU C CA 1
ATOM 7406 C C . LEU C 1 246 ? 52.723 70.103 20.153 1.00 21.48 246 LEU C C 1
ATOM 7407 O O . LEU C 1 246 ? 53.848 70.389 20.572 1.00 21.44 246 LEU C O 1
ATOM 7412 N N . SER C 1 247 ? 52.441 69.943 18.863 1.00 22.43 247 SER C N 1
ATOM 7413 C CA . SER C 1 247 ? 53.452 70.074 17.811 1.00 24.84 247 SER C CA 1
ATOM 7414 C C . SER C 1 247 ? 54.080 71.457 17.716 1.00 23.91 247 SER C C 1
ATOM 7415 O O . SER C 1 247 ? 55.149 71.614 17.121 1.00 24.97 247 SER C O 1
ATOM 7418 N N . ARG C 1 248 ? 53.424 72.464 18.280 1.00 23.61 248 ARG C N 1
ATOM 7419 C CA . ARG C 1 248 ? 53.970 73.816 18.233 1.00 24.69 248 ARG C CA 1
ATOM 7420 C C . ARG C 1 248 ? 55.295 73.855 18.986 1.00 24.77 248 ARG C C 1
ATOM 7421 O O . ARG C 1 248 ? 56.121 74.745 18.774 1.00 25.57 248 ARG C O 1
ATOM 7429 N N . TRP C 1 249 ? 55.490 72.879 19.866 1.00 22.34 249 TRP C N 1
ATOM 7430 C CA . TRP C 1 249 ? 56.719 72.779 20.638 1.00 22.48 249 TRP C CA 1
ATOM 7431 C C . TRP C 1 249 ? 57.701 71.841 19.935 1.00 21.65 249 TRP C C 1
ATOM 7432 O O . TRP C 1 249 ? 57.807 70.665 20.277 1.00 21.74 249 TRP C O 1
ATOM 7443 N N . SER C 1 250 ? 58.405 72.369 18.938 1.00 23.64 250 SER C N 1
ATOM 7444 C CA . SER C 1 250 ? 59.404 71.603 18.190 1.00 25.24 250 SER C CA 1
ATOM 7445 C C . SER C 1 250 ? 58.907 70.283 17.603 1.00 24.35 250 SER C C 1
ATOM 7446 O O . SER C 1 250 ? 59.670 69.325 17.482 1.00 25.13 250 SER C O 1
ATOM 7449 N N . GLY C 1 251 ? 57.632 70.232 17.240 1.00 25.16 251 GLY C N 1
ATOM 7450 C CA . GLY C 1 251 ? 57.080 69.021 16.659 1.00 24.20 251 GLY C CA 1
ATOM 7451 C C . GLY C 1 251 ? 56.980 67.828 17.590 1.00 24.49 251 GLY C C 1
ATOM 7452 O O . GLY C 1 251 ? 56.867 66.693 17.131 1.00 23.70 251 GLY C O 1
ATOM 7453 N N . VAL C 1 252 ? 57.010 68.073 18.896 1.00 23.93 252 VAL C N 1
ATOM 7454 C CA . VAL C 1 252 ? 56.914 66.988 19.872 1.00 23.23 252 VAL C CA 1
ATOM 7455 C C . VAL C 1 252 ? 55.638 66.181 19.656 1.00 22.81 252 VAL C C 1
ATOM 7456 O O . VAL C 1 252 ? 54.590 66.734 19.323 1.00 21.84 252 VAL C O 1
ATOM 7460 N N . THR C 1 253 ? 55.748 64.869 19.830 1.00 22.79 253 THR C N 1
ATOM 7461 C CA . THR C 1 253 ? 54.609 63.974 19.673 1.00 23.37 253 THR C CA 1
ATOM 7462 C C . THR C 1 253 ? 54.434 63.172 20.955 1.00 22.21 253 THR C C 1
ATOM 7463 O O . THR C 1 253 ? 55.410 62.821 21.621 1.00 21.49 253 THR C O 1
ATOM 7467 N N . PRO C 1 254 ? 53.179 62.885 21.330 1.00 20.70 254 PRO C N 1
ATOM 7468 C CA . PRO C 1 254 ? 52.891 62.121 22.541 1.00 18.60 254 PRO C CA 1
ATOM 7469 C C . PRO C 1 254 ? 52.818 60.634 22.216 1.00 19.50 254 PRO C C 1
ATOM 7470 O O . PRO C 1 254 ? 52.989 60.238 21.061 1.00 19.89 254 PRO C O 1
ATOM 7474 N N . ASP C 1 255 ? 52.578 59.819 23.239 1.00 18.26 255 ASP C N 1
ATOM 7475 C CA . ASP C 1 255 ? 52.431 58.384 23.050 1.00 19.05 255 ASP C CA 1
ATOM 7476 C C . ASP C 1 255 ? 50.949 58.122 22.765 1.00 19.80 255 ASP C C 1
ATOM 7477 O O . ASP C 1 255 ? 50.596 57.176 22.069 1.00 20.47 255 ASP C O 1
ATOM 7482 N N . ILE C 1 256 ? 50.093 58.986 23.304 1.00 19.17 256 ILE C N 1
ATOM 7483 C CA . ILE C 1 256 ? 48.647 58.905 23.083 1.00 18.25 256 ILE C CA 1
ATOM 7484 C C . ILE C 1 256 ? 48.102 60.327 22.951 1.00 16.47 256 ILE C C 1
ATOM 7485 O O . ILE C 1 256 ? 48.368 61.170 23.803 1.00 18.92 256 ILE C O 1
ATOM 7490 N N . ALA C 1 257 ? 47.365 60.594 21.873 1.00 17.09 257 ALA C N 1
ATOM 7491 C CA . ALA C 1 257 ? 46.761 61.905 21.664 1.00 18.46 257 ALA C CA 1
ATOM 7492 C C . ALA C 1 257 ? 45.249 61.727 21.770 1.00 17.11 257 ALA C C 1
ATOM 7493 O O . ALA C 1 257 ? 44.671 60.897 21.066 1.00 18.25 257 ALA C O 1
ATOM 7495 N N . VAL C 1 258 ? 44.620 62.487 22.661 1.00 17.18 258 VAL C N 1
ATOM 7496 C CA . VAL C 1 258 ? 43.172 62.404 22.858 1.00 17.54 258 VAL C CA 1
ATOM 7497 C C . VAL C 1 258 ? 42.470 63.508 22.078 1.00 18.45 258 VAL C C 1
ATOM 7498 O O . VAL C 1 258 ? 42.798 64.687 22.225 1.00 17.27 258 VAL C O 1
ATOM 7502 N N . LEU C 1 259 ? 41.488 63.118 21.264 1.00 19.85 259 LEU C N 1
ATOM 7503 C CA . LEU C 1 259 ? 40.749 64.053 20.425 1.00 22.64 259 LEU C CA 1
ATOM 7504 C C . LEU C 1 259 ? 39.255 64.057 20.740 1.00 24.26 259 LEU C C 1
ATOM 7505 O O . LEU C 1 259 ? 38.718 63.083 21.260 1.00 23.44 259 LEU C O 1
ATOM 7510 N N . GLY C 1 260 ? 38.594 65.165 20.416 1.00 26.70 260 GLY C N 1
ATOM 7511 C CA . GLY C 1 260 ? 37.167 65.281 20.666 1.00 31.08 260 GLY C CA 1
ATOM 7512 C C . GLY C 1 260 ? 36.615 66.601 20.162 1.00 33.03 260 GLY C C 1
ATOM 7513 O O . GLY C 1 260 ? 37.299 67.322 19.437 1.00 35.99 260 GLY C O 1
ATOM 7514 N N . LYS C 1 261 ? 35.382 66.919 20.548 1.00 35.48 261 LYS C N 1
ATOM 7515 C CA . LYS C 1 261 ? 34.728 68.166 20.149 1.00 35.29 261 LYS C CA 1
ATOM 7516 C C . LYS C 1 261 ? 34.911 68.574 18.691 1.00 36.23 261 LYS C C 1
ATOM 7517 O O . LYS C 1 261 ? 34.031 68.355 17.856 1.00 37.28 261 LYS C O 1
ATOM 7523 N N . GLY C 1 262 ? 36.052 69.183 18.388 1.00 35.58 262 GLY C N 1
ATOM 7524 C CA . GLY C 1 262 ? 36.310 69.636 17.035 1.00 35.07 262 GLY C CA 1
ATOM 7525 C C . GLY C 1 262 ? 36.569 68.568 15.990 1.00 33.11 262 GLY C C 1
ATOM 7526 O O . GLY C 1 262 ? 36.678 68.888 14.807 1.00 33.91 262 GLY C O 1
ATOM 7527 N N . LEU C 1 263 ? 36.666 67.308 16.409 1.00 30.73 263 LEU C N 1
ATOM 7528 C CA . LEU C 1 263 ? 36.933 66.220 15.476 1.00 26.70 263 LEU C CA 1
ATOM 7529 C C . LEU C 1 263 ? 35.890 66.198 14.355 1.00 25.52 263 LEU C C 1
ATOM 7530 O O . LEU C 1 263 ? 36.245 66.147 13.176 1.00 24.23 263 LEU C O 1
ATOM 7535 N N . ALA C 1 264 ? 34.610 66.224 14.719 1.00 22.53 264 ALA C N 1
ATOM 7536 C CA . ALA C 1 264 ? 33.538 66.259 13.724 1.00 21.85 264 ALA C CA 1
ATOM 7537 C C . ALA C 1 264 ? 32.905 67.658 13.718 1.00 21.23 264 ALA C C 1
ATOM 7538 O O . ALA C 1 264 ? 31.857 67.883 13.112 1.00 19.00 264 ALA C O 1
ATOM 7540 N N . ALA C 1 265 ? 33.554 68.584 14.423 1.00 21.43 265 ALA C N 1
ATOM 7541 C CA . ALA C 1 265 ? 33.137 69.988 14.496 1.00 18.86 265 ALA C CA 1
ATOM 7542 C C . ALA C 1 265 ? 31.645 70.289 14.666 1.00 18.78 265 ALA C C 1
ATOM 7543 O O . ALA C 1 265 ? 31.114 71.195 14.019 1.00 17.40 265 ALA C O 1
ATOM 7545 N N . GLY C 1 266 ? 30.976 69.534 15.530 1.00 16.74 266 GLY C N 1
ATOM 7546 C CA . GLY C 1 266 ? 29.564 69.762 15.782 1.00 17.95 266 GLY C CA 1
ATOM 7547 C C . GLY C 1 266 ? 28.591 69.053 14.858 1.00 16.15 266 GLY C C 1
ATOM 7548 O O . GLY C 1 266 ? 27.380 69.146 15.056 1.00 16.88 266 GLY C O 1
ATOM 7549 N N . TYR C 1 267 ? 29.100 68.346 13.853 1.00 17.09 267 TYR C N 1
ATOM 7550 C CA . TYR C 1 267 ? 28.236 67.645 12.906 1.00 16.65 267 TYR C CA 1
ATOM 7551 C C . TYR C 1 267 ? 27.830 66.249 13.362 1.00 17.36 267 TYR C C 1
ATOM 7552 O O . TYR C 1 267 ? 26.830 65.702 12.901 1.00 18.63 267 TYR C O 1
ATOM 7561 N N . ALA C 1 268 ? 28.596 65.685 14.287 1.00 18.07 268 ALA C N 1
ATOM 7562 C CA . ALA C 1 268 ? 28.299 64.364 14.811 1.00 17.70 268 ALA C CA 1
ATOM 7563 C C . ALA C 1 268 ? 29.067 64.143 16.105 1.00 18.31 268 ALA C C 1
ATOM 7564 O O . ALA C 1 268 ? 30.124 64.741 16.316 1.00 17.33 268 ALA C O 1
ATOM 7566 N N . PRO C 1 269 ? 28.536 63.295 17.001 1.00 17.46 269 PRO C N 1
ATOM 7567 C CA . PRO C 1 269 ? 29.234 63.033 18.265 1.00 18.12 269 PRO C CA 1
ATOM 7568 C C . PRO C 1 269 ? 30.392 62.083 17.969 1.00 18.56 269 PRO C C 1
ATOM 7569 O O . PRO C 1 269 ? 30.201 60.868 17.867 1.00 20.04 269 PRO C O 1
ATOM 7573 N N . LEU C 1 270 ? 31.583 62.648 17.821 1.00 17.00 270 LEU C N 1
ATOM 7574 C CA . LEU C 1 270 ? 32.775 61.877 17.511 1.00 16.65 270 LEU C CA 1
ATOM 7575 C C . LEU C 1 270 ? 33.972 62.377 18.324 1.00 15.76 270 LEU C C 1
ATOM 7576 O O . LEU C 1 270 ? 34.161 63.584 18.507 1.00 17.06 270 LEU C O 1
ATOM 7581 N N . ALA C 1 271 ? 34.763 61.427 18.806 1.00 15.34 271 ALA C N 1
ATOM 7582 C CA . ALA C 1 271 ? 35.960 61.693 19.596 1.00 17.26 271 ALA C CA 1
ATOM 7583 C C . ALA C 1 271 ? 36.824 60.446 19.470 1.00 17.92 271 ALA C C 1
ATOM 7584 O O . ALA C 1 271 ? 36.455 59.493 18.783 1.00 17.43 271 ALA C O 1
ATOM 7586 N N . GLY C 1 272 ? 37.969 60.436 20.136 1.00 18.27 272 GLY C N 1
ATOM 7587 C CA . GLY C 1 272 ? 38.814 59.265 20.048 1.00 18.36 272 GLY C CA 1
ATOM 7588 C C . GLY C 1 272 ? 40.232 59.560 20.459 1.00 18.25 272 GLY C C 1
ATOM 7589 O O . GLY C 1 272 ? 40.528 60.638 20.967 1.00 18.33 272 GLY C O 1
ATOM 7590 N N . LEU C 1 273 ? 41.108 58.588 20.255 1.00 18.98 273 LEU C N 1
ATOM 7591 C CA . LEU C 1 273 ? 42.509 58.766 20.590 1.00 18.36 273 LEU C CA 1
ATOM 7592 C C . LEU C 1 273 ? 43.372 58.118 19.524 1.00 19.30 273 LEU C C 1
ATOM 7593 O O . LEU C 1 273 ? 42.917 57.249 18.776 1.00 19.00 273 LEU C O 1
ATOM 7598 N N . LEU C 1 274 ? 44.611 58.584 19.436 1.00 18.64 274 LEU C N 1
ATOM 7599 C CA . LEU C 1 274 ? 45.578 58.038 18.490 1.00 19.14 274 LEU C CA 1
ATOM 7600 C C . LEU C 1 274 ? 46.694 57.515 19.371 1.00 17.72 274 LEU C C 1
ATOM 7601 O O . LEU C 1 274 ? 47.255 58.265 20.173 1.00 20.23 274 LEU C O 1
ATOM 7606 N N . ALA C 1 275 ? 46.987 56.224 19.248 1.00 18.95 275 ALA C N 1
ATOM 7607 C CA . ALA C 1 275 ? 48.026 55.594 20.053 1.00 18.92 275 ALA C CA 1
ATOM 7608 C C . ALA C 1 275 ? 49.224 55.168 19.219 1.00 20.16 275 ALA C C 1
ATOM 7609 O O . ALA C 1 275 ? 49.078 54.706 18.088 1.00 20.08 275 ALA C O 1
ATOM 7611 N N . ALA C 1 276 ? 50.414 55.322 19.790 1.00 21.47 276 ALA C N 1
ATOM 7612 C CA . ALA C 1 276 ? 51.641 54.939 19.104 1.00 22.00 276 ALA C CA 1
ATOM 7613 C C . ALA C 1 276 ? 51.589 53.436 18.830 1.00 22.55 276 ALA C C 1
ATOM 7614 O O . ALA C 1 276 ? 51.047 52.677 19.631 1.00 20.81 276 ALA C O 1
ATOM 7616 N N . PRO C 1 277 ? 52.157 52.989 17.693 1.00 23.73 277 PRO C N 1
ATOM 7617 C CA . PRO C 1 277 ? 52.173 51.567 17.315 1.00 25.99 277 PRO C CA 1
ATOM 7618 C C . PRO C 1 277 ? 52.612 50.650 18.456 1.00 26.42 277 PRO C C 1
ATOM 7619 O O . PRO C 1 277 ? 52.017 49.599 18.685 1.00 27.77 277 PRO C O 1
ATOM 7623 N N . GLN C 1 278 ? 53.660 51.058 19.162 1.00 27.61 278 GLN C N 1
ATOM 7624 C CA . GLN C 1 278 ? 54.200 50.298 20.289 1.00 29.46 278 GLN C CA 1
ATOM 7625 C C . GLN C 1 278 ? 53.132 50.019 21.346 1.00 27.74 278 GLN C C 1
ATOM 7626 O O . GLN C 1 278 ? 53.027 48.909 21.866 1.00 29.20 278 GLN C O 1
ATOM 7632 N N . VAL C 1 279 ? 52.348 51.039 21.670 1.00 25.90 279 VAL C N 1
ATOM 7633 C CA . VAL C 1 279 ? 51.299 50.896 22.668 1.00 23.43 279 VAL C CA 1
ATOM 7634 C C . VAL C 1 279 ? 50.186 49.980 22.152 1.00 22.43 279 VAL C C 1
ATOM 7635 O O . VAL C 1 279 ? 49.725 49.090 22.866 1.00 23.14 279 VAL C O 1
ATOM 7639 N N . TYR C 1 280 ? 49.766 50.198 20.911 1.00 22.85 280 TYR C N 1
ATOM 7640 C CA . TYR C 1 280 ? 48.717 49.379 20.299 1.00 24.32 280 TYR C CA 1
ATOM 7641 C C . TYR C 1 280 ? 49.125 47.905 20.254 1.00 24.20 280 TYR C C 1
ATOM 7642 O O . TYR C 1 280 ? 48.373 47.026 20.678 1.00 23.72 280 TYR C O 1
ATOM 7651 N N . GLU C 1 281 ? 50.322 47.640 19.738 1.00 26.37 281 GLU C N 1
ATOM 7652 C CA . GLU C 1 281 ? 50.821 46.269 19.626 1.00 27.47 281 GLU C CA 1
ATOM 7653 C C . GLU C 1 281 ? 50.936 45.564 20.978 1.00 26.97 281 GLU C C 1
ATOM 7654 O O . GLU C 1 281 ? 50.723 44.354 21.074 1.00 26.83 281 GLU C O 1
ATOM 7660 N N . THR C 1 282 ? 51.275 46.314 22.021 1.00 26.28 282 THR C N 1
ATOM 7661 C CA . THR C 1 282 ? 51.406 45.746 23.360 1.00 26.49 282 THR C CA 1
ATOM 7662 C C . THR C 1 282 ? 50.053 45.281 23.892 1.00 27.95 282 THR C C 1
ATOM 7663 O O . THR C 1 282 ? 49.937 44.203 24.480 1.00 27.11 282 THR C O 1
ATOM 7667 N N . VAL C 1 283 ? 49.027 46.096 23.677 1.00 28.45 283 VAL C N 1
ATOM 7668 C CA . VAL C 1 283 ? 47.691 45.755 24.143 1.00 31.29 283 VAL C CA 1
ATOM 7669 C C . VAL C 1 283 ? 47.056 44.651 23.290 1.00 32.46 283 VAL C C 1
ATOM 7670 O O . VAL C 1 283 ? 46.312 43.818 23.807 1.00 33.77 283 VAL C O 1
ATOM 7674 N N . MET C 1 284 ? 47.354 44.630 21.992 1.00 32.42 284 MET C N 1
ATOM 7675 C CA . MET C 1 284 ? 46.799 43.597 21.117 1.00 33.81 284 MET C CA 1
ATOM 7676 C C . MET C 1 284 ? 47.372 42.231 21.484 1.00 36.73 284 MET C C 1
ATOM 7677 O O . MET C 1 284 ? 46.699 41.209 21.351 1.00 36.84 284 MET C O 1
ATOM 7682 N N . GLY C 1 285 ? 48.618 42.221 21.950 1.00 38.92 285 GLY C N 1
ATOM 7683 C CA . GLY C 1 285 ? 49.247 40.974 22.345 1.00 41.44 285 GLY C CA 1
ATOM 7684 C C . GLY C 1 285 ? 48.661 40.471 23.651 1.00 43.94 285 GLY C C 1
ATOM 7685 O O . GLY C 1 285 ? 47.962 41.207 24.353 1.00 43.59 285 GLY C O 1
ATOM 7686 N N . GLY C 1 286 ? 48.942 39.215 23.982 1.00 45.79 286 GLY C N 1
ATOM 7687 C CA . GLY C 1 286 ? 48.423 38.645 25.212 1.00 48.32 286 GLY C CA 1
ATOM 7688 C C . GLY C 1 286 ? 46.946 38.932 25.412 1.00 49.45 286 GLY C C 1
ATOM 7689 O O . GLY C 1 286 ? 46.517 39.300 26.505 1.00 51.02 286 GLY C O 1
ATOM 7690 N N . PHE C 1 290 ? 40.909 45.076 24.125 1.00 40.47 290 PHE C N 1
ATOM 7691 C CA . PHE C 1 290 ? 41.122 46.384 24.736 1.00 39.98 290 PHE C CA 1
ATOM 7692 C C . PHE C 1 290 ? 39.916 46.835 25.557 1.00 40.89 290 PHE C C 1
ATOM 7693 O O . PHE C 1 290 ? 40.025 47.032 26.766 1.00 41.51 290 PHE C O 1
ATOM 7701 N N . MET C 1 291 ? 38.770 47.004 24.900 1.00 41.56 291 MET C N 1
ATOM 7702 C CA . MET C 1 291 ? 37.546 47.429 25.580 1.00 42.92 291 MET C CA 1
ATOM 7703 C C . MET C 1 291 ? 36.324 46.761 24.935 1.00 44.41 291 MET C C 1
ATOM 7704 O O . MET C 1 291 ? 36.394 46.335 23.781 1.00 44.54 291 MET C O 1
ATOM 7709 N N . HIS C 1 292 ? 35.211 46.673 25.669 1.00 45.56 292 HIS C N 1
ATOM 7710 C CA . HIS C 1 292 ? 34.014 45.992 25.156 1.00 46.32 292 HIS C CA 1
ATOM 7711 C C . HIS C 1 292 ? 32.744 46.790 24.829 1.00 44.95 292 HIS C C 1
ATOM 7712 O O . HIS C 1 292 ? 32.149 46.592 23.770 1.00 46.54 292 HIS C O 1
ATOM 7719 N N . GLY C 1 293 ? 32.312 47.666 25.730 1.00 42.87 293 GLY C N 1
ATOM 7720 C CA . GLY C 1 293 ? 31.092 48.428 25.488 1.00 39.88 293 GLY C CA 1
ATOM 7721 C C . GLY C 1 293 ? 31.063 49.342 24.270 1.00 36.85 293 GLY C C 1
ATOM 7722 O O . GLY C 1 293 ? 31.269 48.903 23.134 1.00 36.70 293 GLY C O 1
ATOM 7723 N N . PHE C 1 294 ? 30.767 50.616 24.519 1.00 32.96 294 PHE C N 1
ATOM 7724 C CA . PHE C 1 294 ? 30.713 51.651 23.488 1.00 29.71 294 PHE C CA 1
ATOM 7725 C C . PHE C 1 294 ? 29.909 51.275 22.249 1.00 25.54 294 PHE C C 1
ATOM 7726 O O . PHE C 1 294 ? 30.460 50.987 21.189 1.00 22.93 294 PHE C O 1
ATOM 7734 N N . THR C 1 295 ? 28.591 51.310 22.386 1.00 20.68 295 THR C N 1
ATOM 7735 C CA . THR C 1 295 ? 27.704 50.959 21.289 1.00 21.53 295 THR C CA 1
ATOM 7736 C C . THR C 1 295 ? 27.962 51.727 19.999 1.00 20.19 295 THR C C 1
ATOM 7737 O O . THR C 1 295 ? 27.993 51.133 18.911 1.00 21.79 295 THR C O 1
ATOM 7741 N N . TYR C 1 296 ? 28.146 53.039 20.117 1.00 17.87 296 TYR C N 1
ATOM 7742 C CA . TYR C 1 296 ? 28.371 53.876 18.946 1.00 18.73 296 TYR C CA 1
ATOM 7743 C C . TYR C 1 296 ? 29.832 54.169 18.614 1.00 18.28 296 TYR C C 1
ATOM 7744 O O . TYR C 1 296 ? 30.115 55.037 17.795 1.00 18.82 296 TYR C O 1
ATOM 7753 N N . ALA C 1 297 ? 30.757 53.441 19.236 1.00 18.08 297 ALA C N 1
ATOM 7754 C CA . ALA C 1 297 ? 32.179 53.642 18.947 1.00 19.07 297 ALA C CA 1
ATOM 7755 C C . ALA C 1 297 ? 32.421 53.215 17.500 1.00 19.50 297 ALA C C 1
ATOM 7756 O O . ALA C 1 297 ? 32.080 52.093 17.122 1.00 19.34 297 ALA C O 1
ATOM 7758 N N . GLY C 1 298 ? 33.002 54.107 16.699 1.00 19.60 298 GLY C N 1
ATOM 7759 C CA . GLY C 1 298 ? 33.264 53.795 15.300 1.00 20.77 298 GLY C CA 1
ATOM 7760 C C . GLY C 1 298 ? 32.074 53.967 14.365 1.00 21.00 298 GLY C C 1
ATOM 7761 O O . GLY C 1 298 ? 32.155 53.643 13.177 1.00 19.41 298 GLY C O 1
ATOM 7762 N N . HIS C 1 299 ? 30.971 54.481 14.905 1.00 19.50 299 HIS C N 1
ATOM 7763 C CA . HIS C 1 299 ? 29.734 54.714 14.155 1.00 19.34 299 HIS C CA 1
ATOM 7764 C C . HIS C 1 299 ? 30.015 55.264 12.750 1.00 18.77 299 HIS C C 1
ATOM 7765 O O . HIS C 1 299 ? 30.552 56.361 12.607 1.00 18.91 299 HIS C O 1
ATOM 7772 N N . PRO C 1 300 ? 29.648 54.509 11.696 1.00 18.51 300 PRO C N 1
ATOM 7773 C CA . PRO C 1 300 ? 29.888 54.958 10.320 1.00 18.41 300 PRO C CA 1
ATOM 7774 C C . PRO C 1 300 ? 29.430 56.359 9.927 1.00 18.90 300 PRO C C 1
ATOM 7775 O O . PRO C 1 300 ? 30.186 57.100 9.308 1.00 18.65 300 PRO C O 1
ATOM 7779 N N . VAL C 1 301 ? 28.202 56.733 10.262 1.00 18.07 301 VAL C N 1
ATOM 7780 C CA . VAL C 1 301 ? 27.739 58.056 9.871 1.00 18.25 301 VAL C CA 1
ATOM 7781 C C . VAL C 1 301 ? 28.536 59.146 10.569 1.00 18.40 301 VAL C C 1
ATOM 7782 O O . VAL C 1 301 ? 28.866 60.166 9.964 1.00 19.12 301 VAL C O 1
ATOM 7786 N N . SER C 1 302 ? 28.846 58.929 11.844 1.00 18.83 302 SER C N 1
ATOM 7787 C CA . SER C 1 302 ? 29.609 59.914 12.602 1.00 18.64 302 SER C CA 1
ATOM 7788 C C . SER C 1 302 ? 31.039 59.996 12.079 1.00 19.53 302 SER C C 1
ATOM 7789 O O . SER C 1 302 ? 31.622 61.073 12.018 1.00 19.44 302 SER C O 1
ATOM 7792 N N . VAL C 1 303 ? 31.594 58.852 11.700 1.00 19.28 303 VAL C N 1
ATOM 7793 C CA . VAL C 1 303 ? 32.949 58.813 11.160 1.00 19.74 303 VAL C CA 1
ATOM 7794 C C . VAL C 1 303 ? 32.968 59.537 9.813 1.00 19.88 303 VAL C C 1
ATOM 7795 O O . VAL C 1 303 ? 33.901 60.283 9.513 1.00 19.89 303 VAL C O 1
ATOM 7799 N N . ALA C 1 304 ? 31.931 59.327 9.006 1.00 19.33 304 ALA C N 1
ATOM 7800 C CA . ALA C 1 304 ? 31.835 59.995 7.712 1.00 20.02 304 ALA C CA 1
ATOM 7801 C C . ALA C 1 304 ? 31.817 61.511 7.923 1.00 19.69 304 ALA C C 1
ATOM 7802 O O . ALA C 1 304 ? 32.368 62.263 7.124 1.00 19.21 304 ALA C O 1
ATOM 7804 N N . ALA C 1 305 ? 31.173 61.958 9.000 1.00 19.75 305 ALA C N 1
ATOM 7805 C CA . ALA C 1 305 ? 31.113 63.382 9.303 1.00 21.06 305 ALA C CA 1
ATOM 7806 C C . ALA C 1 305 ? 32.524 63.877 9.601 1.00 21.65 305 ALA C C 1
ATOM 7807 O O . ALA C 1 305 ? 32.926 64.945 9.135 1.00 21.88 305 ALA C O 1
ATOM 7809 N N . GLY C 1 306 ? 33.265 63.093 10.381 1.00 20.22 306 GLY C N 1
ATOM 7810 C CA . GLY C 1 306 ? 34.632 63.453 10.714 1.00 21.13 306 GLY C CA 1
ATOM 7811 C C . GLY C 1 306 ? 35.484 63.552 9.463 1.00 20.58 306 GLY C C 1
ATOM 7812 O O . GLY C 1 306 ? 36.254 64.500 9.303 1.00 21.40 306 GLY C O 1
ATOM 7813 N N . LEU C 1 307 ? 35.341 62.580 8.567 1.00 20.62 307 LEU C N 1
ATOM 7814 C CA . LEU C 1 307 ? 36.109 62.574 7.321 1.00 21.05 307 LEU C CA 1
ATOM 7815 C C . LEU C 1 307 ? 35.798 63.795 6.454 1.00 22.08 307 LEU C C 1
ATOM 7816 O O . LEU C 1 307 ? 36.702 64.404 5.878 1.00 21.72 307 LEU C O 1
ATOM 7821 N N . SER C 1 308 ? 34.521 64.154 6.355 1.00 21.21 308 SER C N 1
ATOM 7822 C CA . SER C 1 308 ? 34.119 65.307 5.555 1.00 21.50 308 SER C CA 1
ATOM 7823 C C . SER C 1 308 ? 34.673 66.587 6.177 1.00 21.92 308 SER C C 1
ATOM 7824 O O . SER C 1 308 ? 35.132 67.490 5.474 1.00 22.87 308 SER C O 1
ATOM 7827 N N . VAL C 1 309 ? 34.627 66.665 7.501 1.00 20.46 309 VAL C N 1
ATOM 7828 C CA . VAL C 1 309 ? 35.145 67.831 8.206 1.00 21.45 309 VAL C CA 1
ATOM 7829 C C . VAL C 1 309 ? 36.651 67.938 7.961 1.00 21.67 309 VAL C C 1
ATOM 7830 O O . VAL C 1 309 ? 37.173 69.026 7.742 1.00 22.11 309 VAL C O 1
ATOM 7834 N N . LEU C 1 310 ? 37.342 66.803 7.985 1.00 21.20 310 LEU C N 1
ATOM 7835 C CA . LEU C 1 310 ? 38.780 66.798 7.745 1.00 23.90 310 LEU C CA 1
ATOM 7836 C C . LEU C 1 310 ? 39.096 67.299 6.332 1.00 24.79 310 LEU C C 1
ATOM 7837 O O . LEU C 1 310 ? 40.045 68.064 6.141 1.00 24.67 310 LEU C O 1
ATOM 7842 N N . ASP C 1 311 ? 38.306 66.875 5.345 1.00 25.46 311 ASP C N 1
ATOM 7843 C CA . ASP C 1 311 ? 38.518 67.322 3.965 1.00 26.67 311 ASP C CA 1
ATOM 7844 C C . ASP C 1 311 ? 38.500 68.846 3.903 1.00 26.61 311 ASP C C 1
ATOM 7845 O O . ASP C 1 311 ? 39.319 69.466 3.223 1.00 27.06 311 ASP C O 1
ATOM 7850 N N . ILE C 1 312 ? 37.545 69.439 4.613 1.00 25.14 312 ILE C N 1
ATOM 7851 C CA . ILE C 1 312 ? 37.379 70.885 4.656 1.00 24.84 312 ILE C CA 1
ATOM 7852 C C . ILE C 1 312 ? 38.527 71.578 5.391 1.00 26.11 312 ILE C C 1
ATOM 7853 O O . ILE C 1 312 ? 39.060 72.589 4.920 1.00 24.00 312 ILE C O 1
ATOM 7858 N N . VAL C 1 313 ? 38.904 71.030 6.542 1.00 24.67 313 VAL C N 1
ATOM 7859 C CA . VAL C 1 313 ? 39.991 71.586 7.338 1.00 24.05 313 VAL C CA 1
ATOM 7860 C C . VAL C 1 313 ? 41.273 71.656 6.509 1.00 25.64 313 VAL C C 1
ATOM 7861 O O . VAL C 1 313 ? 42.008 72.641 6.569 1.00 24.50 313 VAL C O 1
ATOM 7865 N N . GLU C 1 314 ? 41.530 70.611 5.727 1.00 25.95 314 GLU C N 1
ATOM 7866 C CA . GLU C 1 314 ? 42.724 70.568 4.888 1.00 26.60 314 GLU C CA 1
ATOM 7867 C C . GLU C 1 314 ? 42.580 71.444 3.641 1.00 27.04 314 GLU C C 1
ATOM 7868 O O . GLU C 1 314 ? 43.453 72.260 3.339 1.00 27.57 314 GLU C O 1
ATOM 7874 N N . ARG C 1 315 ? 41.473 71.284 2.925 1.00 26.75 315 ARG C N 1
ATOM 7875 C CA . ARG C 1 315 ? 41.248 72.059 1.708 1.00 27.83 315 ARG C CA 1
ATOM 7876 C C . ARG C 1 315 ? 41.259 73.570 1.942 1.00 28.58 315 ARG C C 1
ATOM 7877 O O . ARG C 1 315 ? 41.815 74.319 1.137 1.00 28.00 315 ARG C O 1
ATOM 7885 N N . GLU C 1 316 ? 40.650 74.017 3.037 1.00 26.75 316 GLU C N 1
ATOM 7886 C CA . GLU C 1 316 ? 40.602 75.444 3.347 1.00 27.02 316 GLU C CA 1
ATOM 7887 C C . GLU C 1 316 ? 41.775 75.898 4.218 1.00 26.19 316 GLU C C 1
ATOM 7888 O O . GLU C 1 316 ? 41.869 77.074 4.565 1.00 26.87 316 GLU C O 1
ATOM 7894 N N . ASP C 1 317 ? 42.669 74.969 4.550 1.00 25.96 317 ASP C N 1
ATOM 7895 C CA . ASP C 1 317 ? 43.829 75.256 5.395 1.00 25.85 317 ASP C CA 1
ATOM 7896 C C . ASP C 1 317 ? 43.386 76.059 6.611 1.00 25.65 317 ASP C C 1
ATOM 7897 O O . ASP C 1 317 ? 43.884 77.154 6.881 1.00 24.47 317 ASP C O 1
ATOM 7902 N N . LEU C 1 318 ? 42.433 75.502 7.346 1.00 24.00 318 LEU C N 1
ATOM 7903 C CA . LEU C 1 318 ? 41.917 76.172 8.523 1.00 23.76 318 LEU C CA 1
ATOM 7904 C C . LEU C 1 318 ? 42.957 76.225 9.637 1.00 23.25 318 LEU C C 1
ATOM 7905 O O . LEU C 1 318 ? 42.845 77.031 10.554 1.00 22.97 318 LEU C O 1
ATOM 7910 N N . THR C 1 319 ? 43.975 75.375 9.555 1.00 23.12 319 THR C N 1
ATOM 7911 C CA . THR C 1 319 ? 45.034 75.386 10.558 1.00 23.95 319 THR C CA 1
ATOM 7912 C C . THR C 1 319 ? 45.814 76.687 10.353 1.00 24.34 319 THR C C 1
ATOM 7913 O O . THR C 1 319 ? 46.164 77.385 11.312 1.00 23.78 319 THR C O 1
ATOM 7917 N N . GLY C 1 320 ? 46.066 77.012 9.087 1.00 25.23 320 GLY C N 1
ATOM 7918 C CA . GLY C 1 320 ? 46.779 78.235 8.757 1.00 25.39 320 GLY C CA 1
ATOM 7919 C C . GLY C 1 320 ? 45.910 79.439 9.060 1.00 25.68 320 GLY C C 1
ATOM 7920 O O . GLY C 1 320 ? 46.401 80.485 9.487 1.00 25.82 320 GLY C O 1
ATOM 7921 N N . ALA C 1 321 ? 44.607 79.284 8.839 1.00 25.26 321 ALA C N 1
ATOM 7922 C CA . ALA C 1 321 ? 43.646 80.344 9.092 1.00 25.50 321 ALA C CA 1
ATOM 7923 C C . ALA C 1 321 ? 43.609 80.661 10.580 1.00 24.45 321 ALA C C 1
ATOM 7924 O O . ALA C 1 321 ? 43.525 81.822 10.968 1.00 25.11 321 ALA C O 1
ATOM 7926 N N . ALA C 1 322 ? 43.670 79.621 11.408 1.00 24.96 322 ALA C N 1
ATOM 7927 C CA . ALA C 1 322 ? 43.644 79.795 12.853 1.00 24.65 322 ALA C CA 1
ATOM 7928 C C . ALA C 1 322 ? 44.834 80.633 13.314 1.00 25.51 322 ALA C C 1
ATOM 7929 O O . ALA C 1 322 ? 44.725 81.416 14.258 1.00 22.37 322 ALA C O 1
ATOM 7931 N N . LYS C 1 323 ? 45.971 80.465 12.644 1.00 24.66 323 LYS C N 1
ATOM 7932 C CA . LYS C 1 323 ? 47.170 81.222 12.988 1.00 27.66 323 LYS C CA 1
ATOM 7933 C C . LYS C 1 323 ? 46.966 82.708 12.707 1.00 27.19 323 LYS C C 1
ATOM 7934 O O . LYS C 1 323 ? 47.205 83.556 13.568 1.00 27.44 323 LYS C O 1
ATOM 7940 N N . GLU C 1 324 ? 46.516 83.010 11.494 1.00 27.42 324 GLU C N 1
ATOM 7941 C CA . GLU C 1 324 ? 46.292 84.387 11.063 1.00 28.69 324 GLU C CA 1
ATOM 7942 C C . GLU C 1 324 ? 45.174 85.084 11.844 1.00 27.22 324 GLU C C 1
ATOM 7943 O O . GLU C 1 324 ? 45.364 86.173 12.386 1.00 25.62 324 GLU C O 1
ATOM 7949 N N . ARG C 1 325 ? 44.008 84.453 11.901 1.00 25.26 325 ARG C N 1
ATOM 7950 C CA . ARG C 1 325 ? 42.872 85.024 12.613 1.00 24.78 325 ARG C CA 1
ATOM 7951 C C . ARG C 1 325 ? 43.128 85.069 14.120 1.00 24.60 325 ARG C C 1
ATOM 7952 O O . ARG C 1 325 ? 42.663 85.982 14.811 1.00 24.56 325 ARG C O 1
ATOM 7960 N N . GLY C 1 326 ? 43.867 84.081 14.623 1.00 24.05 326 GLY C N 1
ATOM 7961 C CA . GLY C 1 326 ? 44.187 84.036 16.041 1.00 24.10 326 GLY C CA 1
ATOM 7962 C C . GLY C 1 326 ? 45.068 85.212 16.420 1.00 23.58 326 GLY C C 1
ATOM 7963 O O . GLY C 1 326 ? 44.878 85.838 17.465 1.00 22.50 326 GLY C O 1
ATOM 7964 N N . ALA C 1 327 ? 46.039 85.516 15.563 1.00 24.82 327 ALA C N 1
ATOM 7965 C CA . ALA C 1 327 ? 46.940 86.640 15.804 1.00 24.45 327 ALA C CA 1
ATOM 7966 C C . ALA C 1 327 ? 46.142 87.944 15.807 1.00 24.90 327 ALA C C 1
ATOM 7967 O O . ALA C 1 327 ? 46.334 88.807 16.670 1.00 24.46 327 ALA C O 1
ATOM 7969 N N . GLN C 1 328 ? 45.237 88.079 14.845 1.00 25.28 328 GLN C N 1
ATOM 7970 C CA . GLN C 1 328 ? 44.404 89.272 14.743 1.00 24.58 328 GLN C CA 1
ATOM 7971 C C . GLN C 1 328 ? 43.531 89.450 15.982 1.00 23.64 328 GLN C C 1
ATOM 7972 O O . GLN C 1 328 ? 43.454 90.538 16.548 1.00 23.90 328 GLN C O 1
ATOM 7978 N N . LEU C 1 329 ? 42.869 88.378 16.405 1.00 24.04 329 LEU C N 1
ATOM 7979 C CA . LEU C 1 329 ? 42.001 88.464 17.573 1.00 24.06 329 LEU C CA 1
ATOM 7980 C C . LEU C 1 329 ? 42.801 88.767 18.841 1.00 22.82 329 LEU C C 1
ATOM 7981 O O . LEU C 1 329 ? 42.384 89.587 19.656 1.00 24.47 329 LEU C O 1
ATOM 7986 N N . LEU C 1 330 ? 43.953 88.125 19.003 1.00 21.69 330 LEU C N 1
ATOM 7987 C CA . LEU C 1 330 ? 44.784 88.368 20.181 1.00 22.97 330 LEU C CA 1
ATOM 7988 C C . LEU C 1 330 ? 45.208 89.836 20.230 1.00 23.04 330 LEU C C 1
ATOM 7989 O O . LEU C 1 330 ? 45.176 90.463 21.287 1.00 22.28 330 LEU C O 1
ATOM 7994 N N . ALA C 1 331 ? 45.601 90.380 19.079 1.00 24.00 331 ALA C N 1
ATOM 7995 C CA . ALA C 1 331 ? 46.028 91.774 19.002 1.00 24.75 331 ALA C CA 1
ATOM 7996 C C . ALA C 1 331 ? 44.871 92.677 19.412 1.00 25.11 331 ALA C C 1
ATOM 7997 O O . ALA C 1 331 ? 45.068 93.694 20.078 1.00 24.34 331 ALA C O 1
ATOM 7999 N N . GLY C 1 332 ? 43.661 92.291 19.013 1.00 25.69 332 GLY C N 1
ATOM 8000 C CA . GLY C 1 332 ? 42.485 93.069 19.352 1.00 24.91 332 GLY C CA 1
ATOM 8001 C C . GLY C 1 332 ? 42.197 93.071 20.841 1.00 24.18 332 GLY C C 1
ATOM 8002 O O . GLY C 1 332 ? 41.824 94.101 21.409 1.00 25.15 332 GLY C O 1
ATOM 8003 N N . LEU C 1 333 ? 42.363 91.918 21.480 1.00 24.74 333 LEU C N 1
ATOM 8004 C CA . LEU C 1 333 ? 42.128 91.812 22.917 1.00 24.13 333 LEU C CA 1
ATOM 8005 C C . LEU C 1 333 ? 43.175 92.626 23.674 1.00 25.15 333 LEU C C 1
ATOM 8006 O O . LEU C 1 333 ? 42.876 93.249 24.695 1.00 25.55 333 LEU C O 1
ATOM 8011 N N . GLN C 1 334 ? 44.408 92.616 23.174 1.00 25.37 334 GLN C N 1
ATOM 8012 C CA . GLN C 1 334 ? 45.479 93.367 23.816 1.00 26.55 334 GLN C CA 1
ATOM 8013 C C . GLN C 1 334 ? 45.198 94.863 23.673 1.00 25.79 334 GLN C C 1
ATOM 8014 O O . GLN C 1 334 ? 45.479 95.647 24.579 1.00 26.16 334 GLN C O 1
ATOM 8020 N N . ALA C 1 335 ? 44.619 95.251 22.541 1.00 26.81 335 ALA C N 1
ATOM 8021 C CA . ALA C 1 335 ? 44.292 96.651 22.298 1.00 27.40 335 ALA C CA 1
ATOM 8022 C C . ALA C 1 335 ? 43.182 97.118 23.241 1.00 28.14 335 ALA C C 1
ATOM 8023 O O . ALA C 1 335 ? 43.152 98.280 23.652 1.00 28.67 335 ALA C O 1
ATOM 8025 N N . LEU C 1 336 ? 42.275 96.210 23.589 1.00 27.58 336 LEU C N 1
ATOM 8026 C CA . LEU C 1 336 ? 41.170 96.543 24.485 1.00 27.57 336 LEU C CA 1
ATOM 8027 C C . LEU C 1 336 ? 41.601 96.775 25.933 1.00 27.50 336 LEU C C 1
ATOM 8028 O O . LEU C 1 336 ? 40.899 97.447 26.686 1.00 26.52 336 LEU C O 1
ATOM 8033 N N . GLN C 1 337 ? 42.748 96.226 26.326 1.00 26.46 337 GLN C N 1
ATOM 8034 C CA . GLN C 1 337 ? 43.223 96.388 27.702 1.00 28.09 337 GLN C CA 1
ATOM 8035 C C . GLN C 1 337 ? 43.440 97.845 28.102 1.00 28.86 337 GLN C C 1
ATOM 8036 O O . GLN C 1 337 ? 43.271 98.204 29.267 1.00 28.35 337 GLN C O 1
ATOM 8042 N N . ALA C 1 338 ? 43.830 98.676 27.142 1.00 30.70 338 ALA C N 1
ATOM 8043 C CA . ALA C 1 338 ? 44.070 100.090 27.406 1.00 30.55 338 ALA C CA 1
ATOM 8044 C C . ALA C 1 338 ? 42.794 100.751 27.905 1.00 31.51 338 ALA C C 1
ATOM 8045 O O . ALA C 1 338 ? 42.813 101.559 28.834 1.00 31.27 338 ALA C O 1
ATOM 8047 N N . ARG C 1 339 ? 41.685 100.393 27.272 1.00 30.87 339 ARG C N 1
ATOM 8048 C CA . ARG C 1 339 ? 40.379 100.929 27.614 1.00 30.51 339 ARG C CA 1
ATOM 8049 C C . ARG C 1 339 ? 39.806 100.209 28.831 1.00 29.17 339 ARG C C 1
ATOM 8050 O O . ARG C 1 339 ? 39.105 100.808 29.654 1.00 27.90 339 ARG C O 1
ATOM 8058 N N . PHE C 1 340 ? 40.120 98.923 28.951 1.00 27.94 340 PHE C N 1
ATOM 8059 C CA . PHE C 1 340 ? 39.621 98.121 30.062 1.00 28.14 340 PHE C CA 1
ATOM 8060 C C . PHE C 1 340 ? 40.743 97.430 30.822 1.00 26.92 340 PHE C C 1
ATOM 8061 O O . PHE C 1 340 ? 40.991 96.236 30.639 1.00 25.66 340 PHE C O 1
ATOM 8069 N N . PRO C 1 341 ? 41.438 98.178 31.693 1.00 27.10 341 PRO C N 1
ATOM 8070 C CA . PRO C 1 341 ? 42.536 97.604 32.474 1.00 26.61 341 PRO C CA 1
ATOM 8071 C C . PRO C 1 341 ? 42.095 96.533 33.471 1.00 27.18 341 PRO C C 1
ATOM 8072 O O . PRO C 1 341 ? 42.927 95.957 34.171 1.00 28.34 341 PRO C O 1
ATOM 8076 N N . GLN C 1 342 ? 40.791 96.276 33.549 1.00 27.05 342 GLN C N 1
ATOM 8077 C CA . GLN C 1 342 ? 40.293 95.230 34.436 1.00 27.85 342 GLN C CA 1
ATOM 8078 C C . GLN C 1 342 ? 40.671 93.897 33.799 1.00 26.19 342 GLN C C 1
ATOM 8079 O O . GLN C 1 342 ? 40.570 92.840 34.423 1.00 27.13 342 GLN C O 1
ATOM 8085 N N . MET C 1 343 ? 41.094 93.962 32.540 1.00 25.68 343 MET C N 1
ATOM 8086 C CA . MET C 1 343 ? 41.537 92.774 31.817 1.00 26.44 343 MET C CA 1
ATOM 8087 C C . MET C 1 343 ? 42.955 92.520 32.349 1.00 27.73 343 MET C C 1
ATOM 8088 O O . MET C 1 343 ? 43.934 93.044 31.812 1.00 27.13 343 MET C O 1
ATOM 8093 N N . MET C 1 344 ? 43.036 91.735 33.423 1.00 28.32 344 MET C N 1
ATOM 8094 C CA . MET C 1 344 ? 44.293 91.402 34.103 1.00 30.67 344 MET C CA 1
ATOM 8095 C C . MET C 1 344 ? 45.337 90.772 33.193 1.00 31.62 344 MET C C 1
ATOM 8096 O O . MET C 1 344 ? 46.534 91.041 33.317 1.00 32.63 344 MET C O 1
ATOM 8101 N N . GLN C 1 345 ? 44.881 89.914 32.288 1.00 31.06 345 GLN C N 1
ATOM 8102 C CA . GLN C 1 345 ? 45.780 89.236 31.372 1.00 30.93 345 GLN C CA 1
ATOM 8103 C C . GLN C 1 345 ? 45.030 88.746 30.143 1.00 30.36 345 GLN C C 1
ATOM 8104 O O . GLN C 1 345 ? 43.863 88.360 30.228 1.00 28.19 345 GLN C O 1
ATOM 8110 N N . VAL C 1 346 ? 45.708 88.788 29.002 1.00 28.41 346 VAL C N 1
ATOM 8111 C CA . VAL C 1 346 ? 45.143 88.337 27.738 1.00 29.91 346 VAL C CA 1
ATOM 8112 C C . VAL C 1 346 ? 46.116 87.320 27.157 1.00 28.25 346 VAL C C 1
ATOM 8113 O O . VAL C 1 346 ? 47.325 87.555 27.127 1.00 29.08 346 VAL C O 1
ATOM 8117 N N . ARG C 1 347 ? 45.587 86.190 26.699 1.00 27.58 347 ARG C N 1
ATOM 8118 C CA . ARG C 1 347 ? 46.421 85.127 26.153 1.00 27.05 347 ARG C CA 1
ATOM 8119 C C . ARG C 1 347 ? 45.783 84.467 24.946 1.00 25.39 347 ARG C C 1
ATOM 8120 O O . ARG C 1 347 ? 44.564 84.470 24.799 1.00 23.29 347 ARG C O 1
ATOM 8128 N N . GLY C 1 348 ? 46.614 83.884 24.091 1.00 23.50 348 GLY C N 1
ATOM 8129 C CA . GLY C 1 348 ? 46.089 83.205 22.925 1.00 22.06 348 GLY C CA 1
ATOM 8130 C C . GLY C 1 348 ? 47.106 82.386 22.160 1.00 22.64 348 GLY C C 1
ATOM 8131 O O . GLY C 1 348 ? 48.265 82.780 22.020 1.00 22.46 348 GLY C O 1
ATOM 8132 N N . THR C 1 349 ? 46.671 81.222 21.692 1.00 20.84 349 THR C N 1
ATOM 8133 C CA . THR C 1 349 ? 47.501 80.337 20.885 1.00 21.86 349 THR C CA 1
ATOM 8134 C C . THR C 1 349 ? 46.545 79.938 19.766 1.00 22.82 349 THR C C 1
ATOM 8135 O O . THR C 1 349 ? 45.603 79.186 19.997 1.00 19.70 349 THR C O 1
ATOM 8139 N N . GLY C 1 350 ? 46.773 80.454 18.562 1.00 22.31 350 GLY C N 1
ATOM 8140 C CA . GLY C 1 350 ? 45.864 80.156 17.469 1.00 23.50 350 GLY C CA 1
ATOM 8141 C C . GLY C 1 350 ? 44.520 80.774 17.835 1.00 22.50 350 GLY C C 1
ATOM 8142 O O . GLY C 1 350 ? 44.474 81.902 18.324 1.00 24.21 350 GLY C O 1
ATOM 8143 N N . LEU C 1 351 ? 43.425 80.046 17.626 1.00 20.98 351 LEU C N 1
ATOM 8144 C CA . LEU C 1 351 ? 42.112 80.578 17.963 1.00 21.18 351 LEU C CA 1
ATOM 8145 C C . LEU C 1 351 ? 41.542 80.067 19.284 1.00 21.00 351 LEU C C 1
ATOM 8146 O O . LEU C 1 351 ? 40.336 79.847 19.421 1.00 20.98 351 LEU C O 1
ATOM 8151 N N . LEU C 1 352 ? 42.432 79.859 20.249 1.00 20.40 352 LEU C N 1
ATOM 8152 C CA . LEU C 1 352 ? 42.045 79.464 21.597 1.00 20.14 352 LEU C CA 1
ATOM 8153 C C . LEU C 1 352 ? 42.617 80.619 22.417 1.00 20.86 352 LEU C C 1
ATOM 8154 O O . LEU C 1 352 ? 43.832 80.734 22.579 1.00 20.91 352 LEU C O 1
ATOM 8159 N N . LEU C 1 353 ? 41.746 81.494 22.907 1.00 22.56 353 LEU C N 1
ATOM 8160 C CA . LEU C 1 353 ? 42.206 82.657 23.657 1.00 22.08 353 LEU C CA 1
ATOM 8161 C C . LEU C 1 353 ? 41.533 82.783 25.010 1.00 23.02 353 LEU C C 1
ATOM 8162 O O . LEU C 1 353 ? 40.476 82.201 25.245 1.00 23.47 353 LEU C O 1
ATOM 8167 N N . GLY C 1 354 ? 42.151 83.558 25.897 1.00 21.80 354 GLY C N 1
ATOM 8168 C CA . GLY C 1 354 ? 41.587 83.740 27.218 1.00 23.49 354 GLY C CA 1
ATOM 8169 C C . GLY C 1 354 ? 41.792 85.141 27.750 1.00 24.61 354 GLY C C 1
ATOM 8170 O O . GLY C 1 354 ? 42.771 85.813 27.417 1.00 25.83 354 GLY C O 1
ATOM 8171 N N . VAL C 1 355 ? 40.847 85.582 28.571 1.00 25.90 355 VAL C N 1
ATOM 8172 C CA . VAL C 1 355 ? 40.900 86.900 29.188 1.00 26.06 355 VAL C CA 1
ATOM 8173 C C . VAL C 1 355 ? 40.663 86.709 30.675 1.00 27.28 355 VAL C C 1
ATOM 8174 O O . VAL C 1 355 ? 39.646 86.143 31.080 1.00 25.84 355 VAL C O 1
ATOM 8178 N N . VAL C 1 356 ? 41.619 87.150 31.487 1.00 26.62 356 VAL C N 1
ATOM 8179 C CA . VAL C 1 356 ? 41.496 87.043 32.934 1.00 28.69 356 VAL C CA 1
ATOM 8180 C C . VAL C 1 356 ? 41.049 88.409 33.440 1.00 28.54 356 VAL C C 1
ATOM 8181 O O . VAL C 1 356 ? 41.673 89.426 33.134 1.00 28.02 356 VAL C O 1
ATOM 8185 N N . LEU C 1 357 ? 39.965 88.428 34.207 1.00 30.14 357 LEU C N 1
ATOM 8186 C CA . LEU C 1 357 ? 39.417 89.676 34.720 1.00 31.75 357 LEU C CA 1
ATOM 8187 C C . LEU C 1 357 ? 39.597 89.851 36.223 1.00 32.09 357 LEU C C 1
ATOM 8188 O O . LEU C 1 357 ? 39.694 88.873 36.966 1.00 31.37 357 LEU C O 1
ATOM 8193 N N . GLY C 1 358 ? 39.629 91.109 36.657 1.00 33.09 358 GLY C N 1
ATOM 8194 C CA . GLY C 1 358 ? 39.787 91.424 38.067 1.00 36.98 358 GLY C CA 1
ATOM 8195 C C . GLY C 1 358 ? 39.472 92.884 38.342 1.00 38.47 358 GLY C C 1
ATOM 8196 O O . GLY C 1 358 ? 39.155 93.636 37.420 1.00 37.26 358 GLY C O 1
ATOM 8197 N N . ASP C 1 359 ? 39.552 93.295 39.606 1.00 41.53 359 ASP C N 1
ATOM 8198 C CA . ASP C 1 359 ? 39.270 94.684 39.968 1.00 43.74 359 ASP C CA 1
ATOM 8199 C C . ASP C 1 359 ? 40.563 95.498 39.896 1.00 44.48 359 ASP C C 1
ATOM 8200 O O . ASP C 1 359 ? 41.649 94.975 40.150 1.00 44.43 359 ASP C O 1
ATOM 8205 N N . LEU C 1 360 ? 40.442 96.775 39.547 1.00 44.42 360 LEU C N 1
ATOM 8206 C CA . LEU C 1 360 ? 41.605 97.647 39.421 1.00 43.71 360 LEU C CA 1
ATOM 8207 C C . LEU C 1 360 ? 42.409 97.784 40.708 1.00 43.83 360 LEU C C 1
ATOM 8208 O O . LEU C 1 360 ? 43.624 97.992 40.665 1.00 42.74 360 LEU C O 1
ATOM 8213 N N . ILE C 1 371 ? 31.922 87.231 37.652 1.00 58.43 371 ILE C N 1
ATOM 8214 C CA . ILE C 1 371 ? 32.016 88.395 36.780 1.00 58.82 371 ILE C CA 1
ATOM 8215 C C . ILE C 1 371 ? 32.063 87.987 35.311 1.00 58.82 371 ILE C C 1
ATOM 8216 O O . ILE C 1 371 ? 31.430 88.618 34.463 1.00 58.93 371 ILE C O 1
ATOM 8221 N N . ALA C 1 372 ? 32.820 86.936 35.012 1.00 58.55 372 ALA C N 1
ATOM 8222 C CA . ALA C 1 372 ? 32.934 86.450 33.643 1.00 58.32 372 ALA C CA 1
ATOM 8223 C C . ALA C 1 372 ? 31.536 86.138 33.123 1.00 57.74 372 ALA C C 1
ATOM 8224 O O . ALA C 1 372 ? 31.271 86.221 31.924 1.00 57.78 372 ALA C O 1
ATOM 8226 N N . SER C 1 373 ? 30.645 85.778 34.041 1.00 57.14 373 SER C N 1
ATOM 8227 C CA . SER C 1 373 ? 29.266 85.466 33.694 1.00 56.27 373 SER C CA 1
ATOM 8228 C C . SER C 1 373 ? 28.508 86.767 33.453 1.00 55.02 373 SER C C 1
ATOM 8229 O O . SER C 1 373 ? 27.624 86.835 32.601 1.00 55.00 373 SER C O 1
ATOM 8232 N N . ARG C 1 374 ? 28.863 87.796 34.214 1.00 53.88 374 ARG C N 1
ATOM 8233 C CA . ARG C 1 374 ? 28.231 89.102 34.084 1.00 52.47 374 ARG C CA 1
ATOM 8234 C C . ARG C 1 374 ? 28.565 89.688 32.718 1.00 50.63 374 ARG C C 1
ATOM 8235 O O . ARG C 1 374 ? 27.704 90.263 32.052 1.00 49.81 374 ARG C O 1
ATOM 8243 N N . ILE C 1 375 ? 29.816 89.535 32.298 1.00 48.38 375 ILE C N 1
ATOM 8244 C CA . ILE C 1 375 ? 30.238 90.035 30.997 1.00 46.11 375 ILE C CA 1
ATOM 8245 C C . ILE C 1 375 ? 29.693 89.110 29.916 1.00 43.99 375 ILE C C 1
ATOM 8246 O O . ILE C 1 375 ? 29.412 89.542 28.799 1.00 42.82 375 ILE C O 1
ATOM 8251 N N . GLY C 1 376 ? 29.540 87.835 30.258 1.00 42.73 376 GLY C N 1
ATOM 8252 C CA . GLY C 1 376 ? 29.013 86.873 29.308 1.00 40.37 376 GLY C CA 1
ATOM 8253 C C . GLY C 1 376 ? 27.557 87.163 29.001 1.00 39.49 376 GLY C C 1
ATOM 8254 O O . GLY C 1 376 ? 27.128 87.097 27.849 1.00 38.82 376 GLY C O 1
ATOM 8255 N N . ALA C 1 377 ? 26.794 87.491 30.039 1.00 38.32 377 ALA C N 1
ATOM 8256 C CA . ALA C 1 377 ? 25.378 87.799 29.880 1.00 36.45 377 ALA C CA 1
ATOM 8257 C C . ALA C 1 377 ? 25.221 89.064 29.046 1.00 35.85 377 ALA C C 1
ATOM 8258 O O . ALA C 1 377 ? 24.366 89.132 28.159 1.00 35.77 377 ALA C O 1
ATOM 8260 N N . ALA C 1 378 ? 26.053 90.063 29.333 1.00 35.07 378 ALA C N 1
ATOM 8261 C CA . ALA C 1 378 ? 26.011 91.326 28.607 1.00 34.68 378 ALA C CA 1
ATOM 8262 C C . ALA C 1 378 ? 26.373 91.091 27.146 1.00 34.70 378 ALA C C 1
ATOM 8263 O O . ALA C 1 378 ? 25.789 91.698 26.246 1.00 34.05 378 ALA C O 1
ATOM 8265 N N . ALA C 1 379 ? 27.336 90.202 26.915 1.00 34.28 379 ALA C N 1
ATOM 8266 C CA . ALA C 1 379 ? 27.764 89.875 25.561 1.00 33.94 379 ALA C CA 1
ATOM 8267 C C . ALA C 1 379 ? 26.605 89.223 24.812 1.00 34.17 379 ALA C C 1
ATOM 8268 O O . ALA C 1 379 ? 26.319 89.564 23.662 1.00 33.68 379 ALA C O 1
ATOM 8270 N N . LEU C 1 380 ? 25.937 88.283 25.472 1.00 34.29 380 LEU C N 1
ATOM 8271 C CA . LEU C 1 380 ? 24.812 87.588 24.863 1.00 34.87 380 LEU C CA 1
ATOM 8272 C C . LEU C 1 380 ? 23.754 88.610 24.461 1.00 34.73 380 LEU C C 1
ATOM 8273 O O . LEU C 1 380 ? 23.215 88.558 23.357 1.00 34.36 380 LEU C O 1
ATOM 8278 N N . LYS C 1 381 ? 23.475 89.542 25.369 1.00 36.10 381 LYS C N 1
ATOM 8279 C CA . LYS C 1 381 ? 22.492 90.596 25.137 1.00 37.29 381 LYS C CA 1
ATOM 8280 C C . LYS C 1 381 ? 22.801 91.317 23.828 1.00 37.16 381 LYS C C 1
ATOM 8281 O O . LYS C 1 381 ? 21.893 91.662 23.068 1.00 37.39 381 LYS C O 1
ATOM 8287 N N . ARG C 1 382 ? 24.089 91.542 23.571 1.00 35.22 382 ARG C N 1
ATOM 8288 C CA . ARG C 1 382 ? 24.523 92.222 22.353 1.00 33.82 382 ARG C CA 1
ATOM 8289 C C . ARG C 1 382 ? 24.656 91.290 21.159 1.00 32.56 382 ARG C C 1
ATOM 8290 O O . ARG C 1 382 ? 24.926 91.734 20.044 1.00 32.79 382 ARG C O 1
ATOM 8298 N N . GLY C 1 383 ? 24.480 89.994 21.388 1.00 30.73 383 GLY C N 1
ATOM 8299 C CA . GLY C 1 383 ? 24.568 89.053 20.288 1.00 29.71 383 GLY C CA 1
ATOM 8300 C C . GLY C 1 383 ? 25.910 88.368 20.121 1.00 28.64 383 GLY C C 1
ATOM 8301 O O . GLY C 1 383 ? 26.299 88.022 19.005 1.00 29.20 383 GLY C O 1
ATOM 8302 N N . LEU C 1 384 ? 26.620 88.173 21.225 1.00 27.74 384 LEU C N 1
ATOM 8303 C CA . LEU C 1 384 ? 27.915 87.504 21.187 1.00 27.20 384 LEU C CA 1
ATOM 8304 C C . LEU C 1 384 ? 27.919 86.289 22.111 1.00 27.47 384 LEU C C 1
ATOM 8305 O O . LEU C 1 384 ? 27.646 86.406 23.305 1.00 29.43 384 LEU C O 1
ATOM 8310 N N . ILE C 1 385 ? 28.228 85.126 21.546 1.00 26.53 385 ILE C N 1
ATOM 8311 C CA . ILE C 1 385 ? 28.289 83.884 22.305 1.00 25.92 385 ILE C CA 1
ATOM 8312 C C . ILE C 1 385 ? 29.702 83.700 22.862 1.00 26.78 385 ILE C C 1
ATOM 8313 O O . ILE C 1 385 ? 30.683 83.843 22.131 1.00 26.03 385 ILE C O 1
ATOM 8318 N N . THR C 1 386 ? 29.798 83.396 24.153 1.00 27.87 386 THR C N 1
ATOM 8319 C CA . THR C 1 386 ? 31.086 83.149 24.795 1.00 29.74 386 THR C CA 1
ATOM 8320 C C . THR C 1 386 ? 31.007 81.771 25.450 1.00 30.46 386 THR C C 1
ATOM 8321 O O . THR C 1 386 ? 29.933 81.173 25.506 1.00 31.16 386 THR C O 1
ATOM 8325 N N . TYR C 1 387 ? 32.129 81.261 25.948 1.00 30.86 387 TYR C N 1
ATOM 8326 C CA . TYR C 1 387 ? 32.133 79.931 26.545 1.00 31.33 387 TYR C CA 1
ATOM 8327 C C . TYR C 1 387 ? 31.141 79.801 27.694 1.00 33.09 387 TYR C C 1
ATOM 8328 O O . TYR C 1 387 ? 30.490 78.763 27.840 1.00 35.30 387 TYR C O 1
ATOM 8337 N N . ASP C 1 399 ? 36.054 84.378 36.690 1.00 42.78 399 ASP C N 1
ATOM 8338 C CA . ASP C 1 399 ? 36.947 85.500 36.432 1.00 42.30 399 ASP C CA 1
ATOM 8339 C C . ASP C 1 399 ? 37.702 85.352 35.112 1.00 40.17 399 ASP C C 1
ATOM 8340 O O . ASP C 1 399 ? 38.496 86.217 34.746 1.00 38.75 399 ASP C O 1
ATOM 8345 N N . HIS C 1 400 ? 37.450 84.256 34.402 1.00 37.98 400 HIS C N 1
ATOM 8346 C CA . HIS C 1 400 ? 38.102 83.993 33.121 1.00 36.80 400 HIS C CA 1
ATOM 8347 C C . HIS C 1 400 ? 37.092 83.925 31.986 1.00 35.51 400 HIS C C 1
ATOM 8348 O O . HIS C 1 400 ? 35.974 83.449 32.164 1.00 34.83 400 HIS C O 1
ATOM 8355 N N . LEU C 1 401 ? 37.500 84.404 30.817 1.00 32.84 401 LEU C N 1
ATOM 8356 C CA . LEU C 1 401 ? 36.653 84.374 29.635 1.00 32.19 401 LEU C CA 1
ATOM 8357 C C . LEU C 1 401 ? 37.402 83.581 28.569 1.00 29.69 401 LEU C C 1
ATOM 8358 O O . LEU C 1 401 ? 38.529 83.923 28.213 1.00 28.46 401 LEU C O 1
ATOM 8363 N N . LEU C 1 402 ? 36.787 82.510 28.080 1.00 26.74 402 LEU C N 1
ATOM 8364 C CA . LEU C 1 402 ? 37.414 81.687 27.054 1.00 26.80 402 LEU C CA 1
ATOM 8365 C C . LEU C 1 402 ? 36.785 82.017 25.704 1.00 26.07 402 LEU C C 1
ATOM 8366 O O . LEU C 1 402 ? 35.569 81.952 25.545 1.00 27.74 402 LEU C O 1
ATOM 8371 N N . LEU C 1 403 ? 37.620 82.387 24.739 1.00 24.62 403 LEU C N 1
ATOM 8372 C CA . LEU C 1 403 ? 37.142 82.729 23.405 1.00 24.21 403 LEU C CA 1
ATOM 8373 C C . LEU C 1 403 ? 37.737 81.793 22.360 1.00 22.72 403 LEU C C 1
ATOM 8374 O O . LEU C 1 403 ? 38.845 81.285 22.513 1.00 22.12 403 LEU C O 1
ATOM 8379 N N . GLY C 1 404 ? 36.990 81.571 21.289 1.00 21.23 404 GLY C N 1
ATOM 8380 C CA . GLY C 1 404 ? 37.465 80.692 20.245 1.00 21.71 404 GLY C CA 1
ATOM 8381 C C . GLY C 1 404 ? 36.404 80.489 19.188 1.00 20.47 404 GLY C C 1
ATOM 8382 O O . GLY C 1 404 ? 35.665 79.507 19.227 1.00 21.21 404 GLY C O 1
ATOM 8383 N N . PRO C 1 405 ? 36.302 81.416 18.228 1.00 22.22 405 PRO C N 1
ATOM 8384 C CA . PRO C 1 405 ? 35.316 81.325 17.152 1.00 21.87 405 PRO C CA 1
ATOM 8385 C C . PRO C 1 405 ? 35.742 80.269 16.132 1.00 21.49 405 PRO C C 1
ATOM 8386 O O . PRO C 1 405 ? 36.843 79.718 16.218 1.00 21.34 405 PRO C O 1
ATOM 8390 N N . PRO C 1 406 ? 34.870 79.961 15.161 1.00 21.72 406 PRO C N 1
ATOM 8391 C CA . PRO C 1 406 ? 35.193 78.963 14.137 1.00 21.18 406 PRO C CA 1
ATOM 8392 C C . PRO C 1 406 ? 36.468 79.330 13.383 1.00 22.15 406 PRO C C 1
ATOM 8393 O O . PRO C 1 406 ? 36.720 80.506 13.109 1.00 23.90 406 PRO C O 1
ATOM 8397 N N . LEU C 1 407 ? 37.264 78.318 13.050 1.00 23.29 407 LEU C N 1
ATOM 8398 C CA . LEU C 1 407 ? 38.519 78.514 12.334 1.00 23.51 407 LEU C CA 1
ATOM 8399 C C . LEU C 1 407 ? 38.307 79.160 10.968 1.00 25.03 407 LEU C C 1
ATOM 8400 O O . LEU C 1 407 ? 39.247 79.674 10.358 1.00 24.86 407 LEU C O 1
ATOM 8405 N N . SER C 1 408 ? 37.063 79.128 10.504 1.00 24.20 408 SER C N 1
ATOM 8406 C CA . SER C 1 408 ? 36.678 79.701 9.217 1.00 24.60 408 SER C CA 1
ATOM 8407 C C . SER C 1 408 ? 36.231 81.164 9.312 1.00 25.05 408 SER C C 1
ATOM 8408 O O . SER C 1 408 ? 35.816 81.759 8.316 1.00 24.87 408 SER C O 1
ATOM 8411 N N . ILE C 1 409 ? 36.311 81.747 10.503 1.00 25.10 409 ILE C N 1
ATOM 8412 C CA . ILE C 1 409 ? 35.897 83.137 10.697 1.00 25.07 409 ILE C CA 1
ATOM 8413 C C . ILE C 1 409 ? 36.729 84.067 9.812 1.00 24.93 409 ILE C C 1
ATOM 8414 O O . ILE C 1 409 ? 37.918 83.829 9.607 1.00 25.68 409 ILE C O 1
ATOM 8419 N N . THR C 1 410 ? 36.102 85.113 9.280 1.00 25.54 410 THR C N 1
ATOM 8420 C CA . THR C 1 410 ? 36.810 86.061 8.414 1.00 26.95 410 THR C CA 1
ATOM 8421 C C . THR C 1 410 ? 37.430 87.194 9.227 1.00 26.66 410 THR C C 1
ATOM 8422 O O . THR C 1 410 ? 37.095 87.385 10.396 1.00 27.09 410 THR C O 1
ATOM 8426 N N . ALA C 1 411 ? 38.338 87.944 8.606 1.00 26.60 411 ALA C N 1
ATOM 8427 C CA . ALA C 1 411 ? 38.981 89.064 9.285 1.00 26.88 411 ALA C CA 1
ATOM 8428 C C . ALA C 1 411 ? 37.934 90.081 9.728 1.00 27.08 411 ALA C C 1
ATOM 8429 O O . ALA C 1 411 ? 37.992 90.604 10.841 1.00 24.59 411 ALA C O 1
ATOM 8431 N N . ALA C 1 412 ? 36.969 90.357 8.856 1.00 27.65 412 ALA C N 1
ATOM 8432 C CA . ALA C 1 412 ? 35.920 91.314 9.178 1.00 28.48 412 ALA C CA 1
ATOM 8433 C C . ALA C 1 412 ? 35.096 90.820 10.362 1.00 26.21 412 ALA C C 1
ATOM 8434 O O . ALA C 1 412 ? 34.712 91.603 11.234 1.00 24.66 412 ALA C O 1
ATOM 8436 N N . GLU C 1 413 ? 34.827 89.516 10.392 1.00 25.86 413 GLU C N 1
ATOM 8437 C CA . GLU C 1 413 ? 34.048 88.937 11.482 1.00 24.68 413 GLU C CA 1
ATOM 8438 C C . GLU C 1 413 ? 34.832 88.965 12.800 1.00 24.54 413 GLU C C 1
ATOM 8439 O O . GLU C 1 413 ? 34.241 89.069 13.874 1.00 23.96 413 GLU C O 1
ATOM 8445 N N . VAL C 1 414 ? 36.160 88.884 12.726 1.00 24.68 414 VAL C N 1
ATOM 8446 C CA . VAL C 1 414 ? 36.967 88.956 13.941 1.00 24.77 414 VAL C CA 1
ATOM 8447 C C . VAL C 1 414 ? 36.812 90.370 14.517 1.00 25.54 414 VAL C C 1
ATOM 8448 O O . VAL C 1 414 ? 36.686 90.551 15.728 1.00 24.36 414 VAL C O 1
ATOM 8452 N N . ASP C 1 415 ? 36.803 91.377 13.647 1.00 26.97 415 ASP C N 1
ATOM 8453 C CA . ASP C 1 415 ? 36.639 92.747 14.121 1.00 28.01 415 ASP C CA 1
ATOM 8454 C C . ASP C 1 415 ? 35.246 92.938 14.716 1.00 27.86 415 ASP C C 1
ATOM 8455 O O . ASP C 1 415 ? 35.079 93.660 15.697 1.00 27.61 415 ASP C O 1
ATOM 8460 N N . GLY C 1 416 ? 34.250 92.283 14.124 1.00 26.88 416 GLY C N 1
ATOM 8461 C CA . GLY C 1 416 ? 32.894 92.389 14.638 1.00 25.84 416 GLY C CA 1
ATOM 8462 C C . GLY C 1 416 ? 32.796 91.776 16.023 1.00 24.99 416 GLY C C 1
ATOM 8463 O O . GLY C 1 416 ? 32.124 92.301 16.913 1.00 25.50 416 GLY C O 1
ATOM 8464 N N . LEU C 1 417 ? 33.471 90.649 16.205 1.00 25.25 417 LEU C N 1
ATOM 8465 C CA . LEU C 1 417 ? 33.482 89.966 17.494 1.00 23.67 417 LEU C CA 1
ATOM 8466 C C . LEU C 1 417 ? 34.085 90.909 18.536 1.00 24.03 417 LEU C C 1
ATOM 8467 O O . LEU C 1 417 ? 33.548 91.069 19.631 1.00 23.08 417 LEU C O 1
ATOM 8472 N N . LEU C 1 418 ? 35.201 91.538 18.178 1.00 25.35 418 LEU C N 1
ATOM 8473 C CA . LEU C 1 418 ? 35.876 92.472 19.077 1.00 27.07 418 LEU C CA 1
ATOM 8474 C C . LEU C 1 418 ? 34.976 93.656 19.441 1.00 27.09 418 LEU C C 1
ATOM 8475 O O . LEU C 1 418 ? 34.960 94.099 20.589 1.00 28.15 418 LEU C O 1
ATOM 8480 N N . ALA C 1 419 ? 34.219 94.157 18.469 1.00 27.58 419 ALA C N 1
ATOM 8481 C CA . ALA C 1 419 ? 33.319 95.281 18.710 1.00 28.25 419 ALA C CA 1
ATOM 8482 C C . ALA C 1 419 ? 32.225 94.883 19.694 1.00 27.71 419 ALA C C 1
ATOM 8483 O O . ALA C 1 419 ? 31.869 95.649 20.591 1.00 27.04 419 ALA C O 1
ATOM 8485 N N . LEU C 1 420 ? 31.693 93.677 19.525 1.00 27.94 420 LEU C N 1
ATOM 8486 C CA . LEU C 1 420 ? 30.646 93.185 20.412 1.00 26.25 420 LEU C CA 1
ATOM 8487 C C . LEU C 1 420 ? 31.189 93.002 21.826 1.00 27.09 420 LEU C C 1
ATOM 8488 O O . LEU C 1 420 ? 30.523 93.329 22.810 1.00 26.67 420 LEU C O 1
ATOM 8493 N N . LEU C 1 421 ? 32.404 92.475 21.925 1.00 26.54 421 LEU C N 1
ATOM 8494 C CA . LEU C 1 421 ? 33.023 92.251 23.221 1.00 27.25 421 LEU C CA 1
ATOM 8495 C C . LEU C 1 421 ? 33.267 93.582 23.928 1.00 27.29 421 LEU C C 1
ATOM 8496 O O . LEU C 1 421 ? 33.042 93.703 25.130 1.00 27.62 421 LEU C O 1
ATOM 8501 N N . ALA C 1 422 ? 33.726 94.576 23.171 1.00 28.63 422 ALA C N 1
ATOM 8502 C CA . ALA C 1 422 ? 33.991 95.899 23.725 1.00 28.76 422 ALA C CA 1
ATOM 8503 C C . ALA C 1 422 ? 32.700 96.470 24.305 1.00 29.53 422 ALA C C 1
ATOM 8504 O O . ALA C 1 422 ? 32.710 97.123 25.347 1.00 30.01 422 ALA C O 1
ATOM 8506 N N . GLY C 1 423 ? 31.585 96.210 23.629 1.00 30.01 423 GLY C N 1
ATOM 8507 C CA . GLY C 1 423 ? 30.306 96.696 24.112 1.00 28.68 423 GLY C CA 1
ATOM 8508 C C . GLY C 1 423 ? 29.921 96.047 25.427 1.00 29.44 423 GLY C C 1
ATOM 8509 O O . GLY C 1 423 ? 29.420 96.714 26.335 1.00 29.40 423 GLY C O 1
ATOM 8510 N N . ALA C 1 424 ? 30.150 94.739 25.527 1.00 27.72 424 ALA C N 1
ATOM 8511 C CA . ALA C 1 424 ? 29.837 93.989 26.738 1.00 29.55 424 ALA C CA 1
ATOM 8512 C C . ALA C 1 424 ? 30.689 94.493 27.897 1.00 30.79 424 ALA C C 1
ATOM 8513 O O . ALA C 1 424 ? 30.196 94.675 29.013 1.00 31.33 424 ALA C O 1
ATOM 8515 N N . LEU C 1 425 ? 31.973 94.710 27.630 1.00 31.78 425 LEU C N 1
ATOM 8516 C CA . LEU C 1 425 ? 32.885 95.206 28.655 1.00 34.41 425 LEU C CA 1
ATOM 8517 C C . LEU C 1 425 ? 32.434 96.592 29.105 1.00 35.82 425 LEU C C 1
ATOM 8518 O O . LEU C 1 425 ? 32.513 96.926 30.287 1.00 37.21 425 LEU C O 1
ATOM 8523 N N . GLU C 1 426 ? 31.957 97.392 28.156 1.00 36.94 426 GLU C N 1
ATOM 8524 C CA . GLU C 1 426 ? 31.477 98.735 28.456 1.00 39.88 426 GLU C CA 1
ATOM 8525 C C . GLU C 1 426 ? 30.235 98.674 29.348 1.00 41.42 426 GLU C C 1
ATOM 8526 O O . GLU C 1 426 ? 30.116 99.431 30.310 1.00 40.76 426 GLU C O 1
ATOM 8532 N N . ASP C 1 427 ? 29.315 97.768 29.027 1.00 42.98 427 ASP C N 1
ATOM 8533 C CA . ASP C 1 427 ? 28.088 97.626 29.806 1.00 44.47 427 ASP C CA 1
ATOM 8534 C C . ASP C 1 427 ? 28.372 97.266 31.263 1.00 45.72 427 ASP C C 1
ATOM 8535 O O . ASP C 1 427 ? 27.811 97.864 32.182 1.00 46.05 427 ASP C O 1
ATOM 8540 N N . VAL C 1 428 ? 29.248 96.288 31.469 1.00 46.37 428 VAL C N 1
ATOM 8541 C CA . VAL C 1 428 ? 29.584 95.831 32.812 1.00 47.71 428 VAL C CA 1
ATOM 8542 C C . VAL C 1 428 ? 30.597 96.712 33.536 1.00 48.68 428 VAL C C 1
ATOM 8543 O O . VAL C 1 428 ? 30.407 97.054 34.703 1.00 49.06 428 VAL C O 1
ATOM 8547 N N . LEU C 1 429 ? 31.670 97.077 32.844 1.00 48.91 429 LEU C N 1
ATOM 8548 C CA . LEU C 1 429 ? 32.717 97.899 33.440 1.00 49.22 429 LEU C CA 1
ATOM 8549 C C . LEU C 1 429 ? 32.475 99.392 33.245 1.00 49.81 429 LEU C C 1
ATOM 8550 O O . LEU C 1 429 ? 31.506 99.754 32.548 1.00 50.53 429 LEU C O 1
ATOM 8555 N N . ASN D 1 3 ? 38.567 21.067 14.948 1.00 22.95 3 ASN D N 1
ATOM 8556 C CA . ASN D 1 3 ? 39.649 20.231 15.550 1.00 23.20 3 ASN D CA 1
ATOM 8557 C C . ASN D 1 3 ? 40.942 20.336 14.753 1.00 23.46 3 ASN D C 1
ATOM 8558 O O . ASN D 1 3 ? 41.829 19.491 14.883 1.00 23.39 3 ASN D O 1
ATOM 8563 N N . VAL D 1 4 ? 41.048 21.366 13.923 1.00 23.19 4 VAL D N 1
ATOM 8564 C CA . VAL D 1 4 ? 42.256 21.536 13.123 1.00 22.98 4 VAL D CA 1
ATOM 8565 C C . VAL D 1 4 ? 43.361 22.265 13.882 1.00 21.83 4 VAL D C 1
ATOM 8566 O O . VAL D 1 4 ? 43.118 23.278 14.548 1.00 22.51 4 VAL D O 1
ATOM 8570 N N . PHE D 1 5 ? 44.580 21.736 13.798 1.00 21.40 5 PHE D N 1
ATOM 8571 C CA . PHE D 1 5 ? 45.723 22.366 14.448 1.00 21.25 5 PHE D CA 1
ATOM 8572 C C . PHE D 1 5 ? 46.230 23.398 13.447 1.00 23.38 5 PHE D C 1
ATOM 8573 O O . PHE D 1 5 ? 47.010 23.068 12.556 1.00 22.99 5 PHE D O 1
ATOM 8581 N N . TYR D 1 6 ? 45.782 24.641 13.582 1.00 23.14 6 TYR D N 1
ATOM 8582 C CA . TYR D 1 6 ? 46.209 25.686 12.657 1.00 24.82 6 TYR D CA 1
ATOM 8583 C C . TYR D 1 6 ? 47.680 26.024 12.867 1.00 25.11 6 TYR D C 1
ATOM 8584 O O . TYR D 1 6 ? 48.239 25.780 13.935 1.00 24.58 6 TYR D O 1
ATOM 8593 N N . ARG D 1 7 ? 48.306 26.577 11.835 1.00 25.37 7 ARG D N 1
ATOM 8594 C CA . ARG D 1 7 ? 49.717 26.925 11.905 1.00 25.91 7 ARG D CA 1
ATOM 8595 C C . ARG D 1 7 ? 50.003 28.101 12.820 1.00 26.54 7 ARG D C 1
ATOM 8596 O O . ARG D 1 7 ? 51.110 28.228 13.345 1.00 26.85 7 ARG D O 1
ATOM 8604 N N . SER D 1 8 ? 49.007 28.961 13.008 1.00 25.63 8 SER D N 1
ATOM 8605 C CA . SER D 1 8 ? 49.168 30.131 13.863 1.00 26.91 8 SER D CA 1
ATOM 8606 C C . SER D 1 8 ? 47.809 30.655 14.287 1.00 25.72 8 SER D C 1
ATOM 8607 O O . SER D 1 8 ? 46.775 30.106 13.914 1.00 26.76 8 SER D O 1
ATOM 8610 N N . SER D 1 9 ? 47.823 31.737 15.054 1.00 28.43 9 SER D N 1
ATOM 8611 C CA . SER D 1 9 ? 46.599 32.351 15.540 1.00 30.91 9 SER D CA 1
ATOM 8612 C C . SER D 1 9 ? 45.861 33.152 14.471 1.00 32.75 9 SER D C 1
ATOM 8613 O O . SER D 1 9 ? 44.682 33.458 14.635 1.00 33.41 9 SER D O 1
ATOM 8616 N N . LYS D 1 10 ? 46.541 33.488 13.378 1.00 34.01 10 LYS D N 1
ATOM 8617 C CA . LYS D 1 10 ? 45.899 34.267 12.324 1.00 35.51 10 LYS D CA 1
ATOM 8618 C C . LYS D 1 10 ? 44.773 33.487 11.652 1.00 36.17 10 LYS D C 1
ATOM 8619 O O . LYS D 1 10 ? 44.664 32.268 11.813 1.00 34.57 10 LYS D O 1
ATOM 8625 N N . PRO D 1 11 ? 43.913 34.185 10.887 1.00 36.16 11 PRO D N 1
ATOM 8626 C CA . PRO D 1 11 ? 42.794 33.541 10.197 1.00 36.38 11 PRO D CA 1
ATOM 8627 C C . PRO D 1 11 ? 43.196 32.661 9.017 1.00 35.54 11 PRO D C 1
ATOM 8628 O O . PRO D 1 11 ? 44.083 33.006 8.232 1.00 35.69 11 PRO D O 1
ATOM 8632 N N . TYR D 1 12 ? 42.535 31.515 8.911 1.00 33.99 12 TYR D N 1
ATOM 8633 C CA . TYR D 1 12 ? 42.782 30.581 7.825 1.00 33.63 12 TYR D CA 1
ATOM 8634 C C . TYR D 1 12 ? 41.433 30.249 7.212 1.00 33.97 12 TYR D C 1
ATOM 8635 O O . TYR D 1 12 ? 40.773 29.287 7.614 1.00 35.93 12 TYR D O 1
ATOM 8644 N N . PRO D 1 13 ? 40.995 31.060 6.235 1.00 33.05 13 PRO D N 1
ATOM 8645 C CA . PRO D 1 13 ? 39.708 30.828 5.581 1.00 32.06 13 PRO D CA 1
ATOM 8646 C C . PRO D 1 13 ? 39.607 29.398 5.076 1.00 30.22 13 PRO D C 1
ATOM 8647 O O . PRO D 1 13 ? 40.592 28.817 4.615 1.00 29.79 13 PRO D O 1
ATOM 8651 N N . VAL D 1 14 ? 38.414 28.829 5.179 1.00 27.64 14 VAL D N 1
ATOM 8652 C CA . VAL D 1 14 ? 38.190 27.465 4.736 1.00 27.16 14 VAL D CA 1
ATOM 8653 C C . VAL D 1 14 ? 37.902 27.412 3.238 1.00 26.75 14 VAL D C 1
ATOM 8654 O O . VAL D 1 14 ? 36.873 27.895 2.774 1.00 26.63 14 VAL D O 1
ATOM 8658 N N . ALA D 1 15 ? 38.825 26.826 2.481 1.00 25.61 15 ALA D N 1
ATOM 8659 C CA . ALA D 1 15 ? 38.654 26.698 1.038 1.00 24.61 15 ALA D CA 1
ATOM 8660 C C . ALA D 1 15 ? 37.722 25.527 0.757 1.00 24.73 15 ALA D C 1
ATOM 8661 O O . ALA D 1 15 ? 37.789 24.503 1.436 1.00 24.38 15 ALA D O 1
ATOM 8663 N N . VAL D 1 16 ? 36.853 25.674 -0.239 1.00 24.00 16 VAL D N 1
ATOM 8664 C CA . VAL D 1 16 ? 35.917 24.607 -0.581 1.00 24.50 16 VAL D CA 1
ATOM 8665 C C . VAL D 1 16 ? 35.962 24.196 -2.048 1.00 24.21 16 VAL D C 1
ATOM 8666 O O . VAL D 1 16 ? 35.613 23.065 -2.391 1.00 24.02 16 VAL D O 1
ATOM 8670 N N . ARG D 1 17 ? 36.383 25.113 -2.914 1.00 25.93 17 ARG D N 1
ATOM 8671 C CA . ARG D 1 17 ? 36.443 24.816 -4.340 1.00 26.27 17 ARG D CA 1
ATOM 8672 C C . ARG D 1 17 ? 37.594 25.508 -5.055 1.00 24.75 17 ARG D C 1
ATOM 8673 O O . ARG D 1 17 ? 37.962 26.632 -4.725 1.00 25.11 17 ARG D O 1
ATOM 8681 N N . GLY D 1 18 ? 38.152 24.813 -6.037 1.00 25.43 18 GLY D N 1
ATOM 8682 C CA . GLY D 1 18 ? 39.241 25.355 -6.820 1.00 24.55 18 GLY D CA 1
ATOM 8683 C C . GLY D 1 18 ? 38.927 25.042 -8.264 1.00 25.79 18 GLY D C 1
ATOM 8684 O O . GLY D 1 18 ? 38.656 23.890 -8.594 1.00 24.53 18 GLY D O 1
ATOM 8685 N N . GLU D 1 19 ? 38.933 26.059 -9.120 1.00 25.81 19 GLU D N 1
ATOM 8686 C CA . GLU D 1 19 ? 38.637 25.857 -10.534 1.00 27.30 19 GLU D CA 1
ATOM 8687 C C . GLU D 1 19 ? 39.527 26.748 -11.386 1.00 26.10 19 GLU D C 1
ATOM 8688 O O . GLU D 1 19 ? 39.448 27.978 -11.306 1.00 26.10 19 GLU D O 1
ATOM 8694 N N . GLY D 1 20 ? 40.375 26.124 -12.196 1.00 25.28 20 GLY D N 1
ATOM 8695 C CA . GLY D 1 20 ? 41.279 26.878 -13.043 1.00 26.03 20 GLY D CA 1
ATOM 8696 C C . GLY D 1 20 ? 42.298 27.585 -12.173 1.00 25.70 20 GLY D C 1
ATOM 8697 O O . GLY D 1 20 ? 42.998 26.945 -11.386 1.00 24.33 20 GLY D O 1
ATOM 8698 N N . VAL D 1 21 ? 42.384 28.905 -12.299 1.00 25.37 21 VAL D N 1
ATOM 8699 C CA . VAL D 1 21 ? 43.330 29.660 -11.489 1.00 24.03 21 VAL D CA 1
ATOM 8700 C C . VAL D 1 21 ? 42.634 30.275 -10.280 1.00 23.77 21 VAL D C 1
ATOM 8701 O O . VAL D 1 21 ? 43.234 31.058 -9.551 1.00 25.52 21 VAL D O 1
ATOM 8705 N N . PHE D 1 22 ? 41.381 29.893 -10.052 1.00 23.42 22 PHE D N 1
ATOM 8706 C CA . PHE D 1 22 ? 40.612 30.441 -8.937 1.00 24.05 22 PHE D CA 1
ATOM 8707 C C . PHE D 1 22 ? 40.291 29.498 -7.783 1.00 23.40 22 PHE D C 1
ATOM 8708 O O . PHE D 1 22 ? 40.072 28.300 -7.978 1.00 23.27 22 PHE D O 1
ATOM 8716 N N . LEU D 1 23 ? 40.265 30.071 -6.581 1.00 23.77 23 LEU D N 1
ATOM 8717 C CA . LEU D 1 23 ? 39.939 29.357 -5.350 1.00 24.06 23 LEU D CA 1
ATOM 8718 C C . LEU D 1 23 ? 38.739 30.059 -4.715 1.00 25.45 23 LEU D C 1
ATOM 8719 O O . LEU D 1 23 ? 38.606 31.283 -4.817 1.00 25.01 23 LEU D O 1
ATOM 8724 N N . TYR D 1 24 ? 37.881 29.285 -4.056 1.00 26.47 24 TYR D N 1
ATOM 8725 C CA . TYR D 1 24 ? 36.675 29.809 -3.410 1.00 27.68 24 TYR D CA 1
ATOM 8726 C C . TYR D 1 24 ? 36.550 29.262 -1.984 1.00 29.62 24 TYR D C 1
ATOM 8727 O O . TYR D 1 24 ? 36.706 28.057 -1.772 1.00 28.76 24 TYR D O 1
ATOM 8736 N N . ASP D 1 25 ? 36.260 30.130 -1.013 1.00 29.88 25 ASP D N 1
ATOM 8737 C CA . ASP D 1 25 ? 36.104 29.673 0.368 1.00 32.20 25 ASP D CA 1
ATOM 8738 C C . ASP D 1 25 ? 34.632 29.442 0.722 1.00 34.00 25 ASP D C 1
ATOM 8739 O O . ASP D 1 25 ? 33.742 29.756 -0.066 1.00 34.44 25 ASP D O 1
ATOM 8744 N N . ASP D 1 26 ? 34.383 28.884 1.905 1.00 36.57 26 ASP D N 1
ATOM 8745 C CA . ASP D 1 26 ? 33.022 28.588 2.347 1.00 38.70 26 ASP D CA 1
ATOM 8746 C C . ASP D 1 26 ? 32.183 29.837 2.583 1.00 40.82 26 ASP D C 1
ATOM 8747 O O . ASP D 1 26 ? 30.990 29.744 2.887 1.00 41.14 26 ASP D O 1
ATOM 8752 N N . ALA D 1 27 ? 32.814 30.999 2.453 1.00 41.34 27 ALA D N 1
ATOM 8753 C CA . ALA D 1 27 ? 32.128 32.269 2.638 1.00 43.31 27 ALA D CA 1
ATOM 8754 C C . ALA D 1 27 ? 31.748 32.841 1.273 1.00 43.16 27 ALA D C 1
ATOM 8755 O O . ALA D 1 27 ? 31.210 33.944 1.183 1.00 44.75 27 ALA D O 1
ATOM 8757 N N . GLY D 1 28 ? 32.041 32.082 0.217 1.00 42.90 28 GLY D N 1
ATOM 8758 C CA . GLY D 1 28 ? 31.718 32.505 -1.138 1.00 41.73 28 GLY D CA 1
ATOM 8759 C C . GLY D 1 28 ? 32.761 33.354 -1.849 1.00 41.48 28 GLY D C 1
ATOM 8760 O O . GLY D 1 28 ? 32.651 33.606 -3.051 1.00 41.28 28 GLY D O 1
ATOM 8761 N N . ARG D 1 29 ? 33.778 33.791 -1.116 1.00 40.56 29 ARG D N 1
ATOM 8762 C CA . ARG D 1 29 ? 34.828 34.629 -1.685 1.00 40.22 29 ARG D CA 1
ATOM 8763 C C . ARG D 1 29 ? 35.686 33.917 -2.729 1.00 38.99 29 ARG D C 1
ATOM 8764 O O . ARG D 1 29 ? 35.947 32.718 -2.622 1.00 37.63 29 ARG D O 1
ATOM 8772 N N . ARG D 1 30 ? 36.117 34.665 -3.743 1.00 37.03 30 ARG D N 1
ATOM 8773 C CA . ARG D 1 30 ? 36.959 34.117 -4.799 1.00 35.34 30 ARG D CA 1
ATOM 8774 C C . ARG D 1 30 ? 38.341 34.763 -4.777 1.00 33.03 30 ARG D C 1
ATOM 8775 O O . ARG D 1 30 ? 38.475 35.960 -4.516 1.00 32.16 30 ARG D O 1
ATOM 8783 N N . TYR D 1 31 ? 39.364 33.962 -5.060 1.00 29.59 31 TYR D N 1
ATOM 8784 C CA . TYR D 1 31 ? 40.744 34.439 -5.072 1.00 28.39 31 TYR D CA 1
ATOM 8785 C C . TYR D 1 31 ? 41.449 33.985 -6.346 1.00 27.05 31 TYR D C 1
ATOM 8786 O O . TYR D 1 31 ? 41.234 32.864 -6.811 1.00 27.10 31 TYR D O 1
ATOM 8795 N N . LEU D 1 32 ? 42.299 34.846 -6.899 1.00 25.78 32 LEU D N 1
ATOM 8796 C CA . LEU D 1 32 ? 43.066 34.489 -8.086 1.00 24.69 32 LEU D CA 1
ATOM 8797 C C . LEU D 1 32 ? 44.379 33.933 -7.529 1.00 24.50 32 LEU D C 1
ATOM 8798 O O . LEU D 1 32 ? 45.107 34.633 -6.826 1.00 24.05 32 LEU D O 1
ATOM 8803 N N . ASP D 1 33 ? 44.667 32.669 -7.826 1.00 24.32 33 ASP D N 1
ATOM 8804 C CA . ASP D 1 33 ? 45.874 32.027 -7.313 1.00 24.71 33 ASP D CA 1
ATOM 8805 C C . ASP D 1 33 ? 47.122 32.480 -8.062 1.00 25.86 33 ASP D C 1
ATOM 8806 O O . ASP D 1 33 ? 47.656 31.748 -8.900 1.00 25.44 33 ASP D O 1
ATOM 8811 N N . GLY D 1 34 ? 47.591 33.681 -7.728 1.00 25.00 34 GLY D N 1
ATOM 8812 C CA . GLY D 1 34 ? 48.752 34.260 -8.385 1.00 24.16 34 GLY D CA 1
ATOM 8813 C C . GLY D 1 34 ? 50.092 33.585 -8.178 1.00 25.01 34 GLY D C 1
ATOM 8814 O O . GLY D 1 34 ? 51.042 33.860 -8.919 1.00 23.20 34 GLY D O 1
ATOM 8815 N N . SER D 1 35 ? 50.185 32.717 -7.175 1.00 24.00 35 SER D N 1
ATOM 8816 C CA . SER D 1 35 ? 51.430 32.008 -6.910 1.00 24.99 35 SER D CA 1
ATOM 8817 C C . SER D 1 35 ? 51.229 30.496 -6.944 1.00 24.70 35 SER D C 1
ATOM 8818 O O . SER D 1 35 ? 52.102 29.746 -6.511 1.00 24.14 35 SER D O 1
ATOM 8821 N N . SER D 1 36 ? 50.087 30.059 -7.474 1.00 23.93 36 SER D N 1
ATOM 8822 C CA . SER D 1 36 ? 49.771 28.632 -7.570 1.00 23.78 36 SER D CA 1
ATOM 8823 C C . SER D 1 36 ? 50.011 27.998 -6.205 1.00 23.52 36 SER D C 1
ATOM 8824 O O . SER D 1 36 ? 50.523 26.884 -6.108 1.00 22.06 36 SER D O 1
ATOM 8827 N N . GLY D 1 37 ? 49.617 28.713 -5.153 1.00 25.43 37 GLY D N 1
ATOM 8828 C CA . GLY D 1 37 ? 49.838 28.232 -3.801 1.00 25.98 37 GLY D CA 1
ATOM 8829 C C . GLY D 1 37 ? 51.270 28.619 -3.471 1.00 27.58 37 GLY D C 1
ATOM 8830 O O . GLY D 1 37 ? 51.554 29.762 -3.118 1.00 29.97 37 GLY D O 1
ATOM 8831 N N . ALA D 1 38 ? 52.175 27.660 -3.598 1.00 27.41 38 ALA D N 1
ATOM 8832 C CA . ALA D 1 38 ? 53.595 27.888 -3.364 1.00 26.27 38 ALA D CA 1
ATOM 8833 C C . ALA D 1 38 ? 54.267 27.362 -4.629 1.00 25.38 38 ALA D C 1
ATOM 8834 O O . ALA D 1 38 ? 55.166 26.524 -4.568 1.00 23.82 38 ALA D O 1
ATOM 8836 N N . LEU D 1 39 ? 53.813 27.883 -5.769 1.00 24.15 39 LEU D N 1
ATOM 8837 C CA . LEU D 1 39 ? 54.274 27.473 -7.091 1.00 23.83 39 LEU D CA 1
ATOM 8838 C C . LEU D 1 39 ? 54.174 25.956 -7.214 1.00 23.02 39 LEU D C 1
ATOM 8839 O O . LEU D 1 39 ? 55.110 25.277 -7.638 1.00 21.96 39 LEU D O 1
ATOM 8844 N N . VAL D 1 40 ? 52.996 25.455 -6.847 1.00 21.01 40 VAL D N 1
ATOM 8845 C CA . VAL D 1 40 ? 52.669 24.036 -6.865 1.00 20.22 40 VAL D CA 1
ATOM 8846 C C . VAL D 1 40 ? 51.626 23.656 -7.920 1.00 20.97 40 VAL D C 1
ATOM 8847 O O . VAL D 1 40 ? 51.847 22.745 -8.720 1.00 19.66 40 VAL D O 1
ATOM 8851 N N . ALA D 1 41 ? 50.492 24.354 -7.901 1.00 20.81 41 ALA D N 1
ATOM 8852 C CA . ALA D 1 41 ? 49.373 24.081 -8.807 1.00 20.49 41 ALA D CA 1
ATOM 8853 C C . ALA D 1 41 ? 49.620 24.516 -10.243 1.00 20.82 41 ALA D C 1
ATOM 8854 O O . ALA D 1 41 ? 48.892 25.354 -10.790 1.00 20.41 41 ALA D O 1
ATOM 8856 N N . ASN D 1 42 ? 50.633 23.912 -10.853 1.00 20.02 42 ASN D N 1
ATOM 8857 C CA . ASN D 1 42 ? 51.044 24.238 -12.214 1.00 21.54 42 ASN D CA 1
ATOM 8858 C C . ASN D 1 42 ? 50.031 24.064 -13.338 1.00 21.17 42 ASN D C 1
ATOM 8859 O O . ASN D 1 42 ? 50.144 24.736 -14.366 1.00 21.54 42 ASN D O 1
ATOM 8864 N N . ILE D 1 43 ? 49.054 23.174 -13.174 1.00 20.75 43 ILE D N 1
ATOM 8865 C CA . ILE D 1 43 ? 48.088 22.968 -14.249 1.00 20.70 43 ILE D CA 1
ATOM 8866 C C . ILE D 1 43 ? 46.681 23.430 -13.917 1.00 21.85 43 ILE D C 1
ATOM 8867 O O . ILE D 1 43 ? 45.720 23.079 -14.611 1.00 23.66 43 ILE D O 1
ATOM 8872 N N . GLY D 1 44 ? 46.573 24.236 -12.866 1.00 21.30 44 GLY D N 1
ATOM 8873 C CA . GLY D 1 44 ? 45.280 24.750 -12.455 1.00 22.71 44 GLY D CA 1
ATOM 8874 C C . GLY D 1 44 ? 44.560 23.806 -11.519 1.00 22.94 44 GLY D C 1
ATOM 8875 O O . GLY D 1 44 ? 44.961 22.648 -11.349 1.00 22.65 44 GLY D O 1
ATOM 8876 N N . HIS D 1 45 ? 43.475 24.299 -10.934 1.00 23.54 45 HIS D N 1
ATOM 8877 C CA . HIS D 1 45 ? 42.684 23.528 -9.988 1.00 24.54 45 HIS D CA 1
ATOM 8878 C C . HIS D 1 45 ? 41.449 22.861 -10.587 1.00 23.55 45 HIS D C 1
ATOM 8879 O O . HIS D 1 45 ? 40.875 23.350 -11.563 1.00 24.43 45 HIS D O 1
ATOM 8886 N N . GLY D 1 46 ? 41.057 21.740 -9.986 1.00 23.72 46 GLY D N 1
ATOM 8887 C CA . GLY D 1 46 ? 39.876 21.007 -10.410 1.00 23.19 46 GLY D CA 1
ATOM 8888 C C . GLY D 1 46 ? 39.961 20.133 -11.647 1.00 25.15 46 GLY D C 1
ATOM 8889 O O . GLY D 1 46 ? 38.961 19.988 -12.356 1.00 24.93 46 GLY D O 1
ATOM 8890 N N . ARG D 1 47 ? 41.126 19.546 -11.920 1.00 23.57 47 ARG D N 1
ATOM 8891 C CA . ARG D 1 47 ? 41.269 18.692 -13.096 1.00 24.89 47 ARG D CA 1
ATOM 8892 C C . ARG D 1 47 ? 40.655 17.324 -12.810 1.00 25.57 47 ARG D C 1
ATOM 8893 O O . ARG D 1 47 ? 41.275 16.467 -12.175 1.00 23.95 47 ARG D O 1
ATOM 8901 N N . ALA D 1 48 ? 39.427 17.126 -13.276 1.00 25.69 48 ALA D N 1
ATOM 8902 C CA . ALA D 1 48 ? 38.733 15.862 -13.077 1.00 26.12 48 ALA D CA 1
ATOM 8903 C C . ALA D 1 48 ? 39.503 14.737 -13.758 1.00 25.13 48 ALA D C 1
ATOM 8904 O O . ALA D 1 48 ? 39.413 13.578 -13.351 1.00 25.63 48 ALA D O 1
ATOM 8906 N N . GLU D 1 49 ? 40.251 15.085 -14.800 1.00 23.46 49 GLU D N 1
ATOM 8907 C CA . GLU D 1 49 ? 41.044 14.105 -15.533 1.00 24.92 49 GLU D CA 1
ATOM 8908 C C . GLU D 1 49 ? 42.042 13.439 -14.594 1.00 23.34 49 GLU D C 1
ATOM 8909 O O . GLU D 1 49 ? 42.175 12.215 -14.574 1.00 23.57 49 GLU D O 1
ATOM 8915 N N . VAL D 1 50 ? 42.749 14.255 -13.822 1.00 23.45 50 VAL D N 1
ATOM 8916 C CA . VAL D 1 50 ? 43.741 13.732 -12.891 1.00 20.89 50 VAL D CA 1
ATOM 8917 C C . VAL D 1 50 ? 43.056 12.917 -11.800 1.00 20.95 50 VAL D C 1
ATOM 8918 O O . VAL D 1 50 ? 43.547 11.862 -11.408 1.00 19.78 50 VAL D O 1
ATOM 8922 N N . GLY D 1 51 ? 41.910 13.397 -11.329 1.00 21.42 51 GLY D N 1
ATOM 8923 C CA . GLY D 1 51 ? 41.183 12.672 -10.300 1.00 22.27 51 GLY D CA 1
ATOM 8924 C C . GLY D 1 51 ? 40.798 11.281 -10.769 1.00 22.40 51 GLY D C 1
ATOM 8925 O O . GLY D 1 51 ? 40.941 10.305 -10.035 1.00 23.15 51 GLY D O 1
ATOM 8926 N N . GLU D 1 52 ? 40.309 11.180 -11.999 1.00 24.23 52 GLU D N 1
ATOM 8927 C CA . GLU D 1 52 ? 39.911 9.885 -12.540 1.00 25.89 52 GLU D CA 1
ATOM 8928 C C . GLU D 1 52 ? 41.101 8.933 -12.667 1.00 23.72 52 GLU D C 1
ATOM 8929 O O . GLU D 1 52 ? 40.961 7.727 -12.465 1.00 22.21 52 GLU D O 1
ATOM 8935 N N . ARG D 1 53 ? 42.271 9.468 -13.004 1.00 23.35 53 ARG D N 1
ATOM 8936 C CA . ARG D 1 53 ? 43.461 8.636 -13.138 1.00 23.27 53 ARG D CA 1
ATOM 8937 C C . ARG D 1 53 ? 43.910 8.115 -11.778 1.00 22.24 53 ARG D C 1
ATOM 8938 O O . ARG D 1 53 ? 44.355 6.973 -11.661 1.00 20.71 53 ARG D O 1
ATOM 8946 N N . MET D 1 54 ? 43.798 8.953 -10.752 1.00 21.82 54 MET D N 1
ATOM 8947 C CA . MET D 1 54 ? 44.174 8.539 -9.400 1.00 22.23 54 MET D CA 1
ATOM 8948 C C . MET D 1 54 ? 43.176 7.479 -8.922 1.00 23.63 54 MET D C 1
ATOM 8949 O O . MET D 1 54 ? 43.551 6.493 -8.285 1.00 22.03 54 MET D O 1
ATOM 8954 N N . ALA D 1 55 ? 41.903 7.679 -9.247 1.00 23.74 55 ALA D N 1
ATOM 8955 C CA . ALA D 1 55 ? 40.862 6.734 -8.846 1.00 24.45 55 ALA D CA 1
ATOM 8956 C C . ALA D 1 55 ? 41.114 5.361 -9.463 1.00 25.23 55 ALA D C 1
ATOM 8957 O O . ALA D 1 55 ? 40.975 4.335 -8.798 1.00 25.03 55 ALA D O 1
ATOM 8959 N N . ALA D 1 56 ? 41.492 5.347 -10.738 1.00 23.23 56 ALA D N 1
ATOM 8960 C CA . ALA D 1 56 ? 41.758 4.094 -11.428 1.00 23.37 56 ALA D CA 1
ATOM 8961 C C . ALA D 1 56 ? 42.935 3.374 -10.782 1.00 23.06 56 ALA D C 1
ATOM 8962 O O . ALA D 1 56 ? 42.925 2.151 -10.641 1.00 21.98 56 ALA D O 1
ATOM 8964 N N . GLN D 1 57 ? 43.947 4.137 -10.383 1.00 21.98 57 GLN D N 1
ATOM 8965 C CA . GLN D 1 57 ? 45.120 3.536 -9.756 1.00 21.96 57 GLN D CA 1
ATOM 8966 C C . GLN D 1 57 ? 44.778 2.997 -8.375 1.00 21.31 57 GLN D C 1
ATOM 8967 O O . GLN D 1 57 ? 45.238 1.923 -7.987 1.00 21.49 57 GLN D O 1
ATOM 8973 N N . ALA D 1 58 ? 43.969 3.741 -7.629 1.00 21.72 58 ALA D N 1
ATOM 8974 C CA . ALA D 1 58 ? 43.581 3.301 -6.299 1.00 21.98 58 ALA D CA 1
ATOM 8975 C C . ALA D 1 58 ? 42.823 1.981 -6.372 1.00 23.59 58 ALA D C 1
ATOM 8976 O O . ALA D 1 58 ? 43.021 1.103 -5.537 1.00 23.00 58 ALA D O 1
ATOM 8978 N N . ALA D 1 59 ? 41.953 1.844 -7.372 1.00 23.48 59 ALA D N 1
ATOM 8979 C CA . ALA D 1 59 ? 41.163 0.624 -7.541 1.00 22.76 59 ALA D CA 1
ATOM 8980 C C . ALA D 1 59 ? 41.970 -0.552 -8.081 1.00 22.78 59 ALA D C 1
ATOM 8981 O O . ALA D 1 59 ? 41.614 -1.715 -7.864 1.00 23.38 59 ALA D O 1
ATOM 8983 N N . ARG D 1 60 ? 43.066 -0.248 -8.768 1.00 21.70 60 ARG D N 1
ATOM 8984 C CA . ARG D 1 60 ? 43.915 -1.269 -9.372 1.00 23.10 60 ARG D CA 1
ATOM 8985 C C . ARG D 1 60 ? 45.091 -1.740 -8.500 1.00 23.29 60 ARG D C 1
ATOM 8986 O O . ARG D 1 60 ? 45.277 -2.941 -8.280 1.00 21.05 60 ARG D O 1
ATOM 8994 N N . LEU D 1 61 ? 45.890 -0.790 -8.029 1.00 21.38 61 LEU D N 1
ATOM 8995 C CA . LEU D 1 61 ? 47.058 -1.075 -7.190 1.00 19.44 61 LEU D CA 1
ATOM 8996 C C . LEU D 1 61 ? 47.411 0.231 -6.485 1.00 19.75 61 LEU D C 1
ATOM 8997 O O . LEU D 1 61 ? 48.182 1.041 -7.005 1.00 19.26 61 LEU D O 1
ATOM 9002 N N . PRO D 1 62 ? 46.862 0.446 -5.282 1.00 19.07 62 PRO D N 1
ATOM 9003 C CA . PRO D 1 62 ? 47.143 1.680 -4.548 1.00 19.72 62 PRO D CA 1
ATOM 9004 C C . PRO D 1 62 ? 48.500 1.775 -3.871 1.00 19.26 62 PRO D C 1
ATOM 9005 O O . PRO D 1 62 ? 49.097 2.856 -3.825 1.00 18.93 62 PRO D O 1
ATOM 9009 N N . PHE D 1 63 ? 48.989 0.651 -3.358 1.00 18.84 63 PHE D N 1
ATOM 9010 C CA . PHE D 1 63 ? 50.233 0.674 -2.602 1.00 20.49 63 PHE D CA 1
ATOM 9011 C C . PHE D 1 63 ? 51.134 -0.552 -2.641 1.00 20.49 63 PHE D C 1
ATOM 9012 O O . PHE D 1 63 ? 50.667 -1.689 -2.586 1.00 22.20 63 PHE D O 1
ATOM 9020 N N . VAL D 1 64 ? 52.434 -0.292 -2.727 1.00 21.19 64 VAL D N 1
ATOM 9021 C CA . VAL D 1 64 ? 53.472 -1.317 -2.647 1.00 21.17 64 VAL D CA 1
ATOM 9022 C C . VAL D 1 64 ? 54.640 -0.569 -2.019 1.00 20.83 64 VAL D C 1
ATOM 9023 O O . VAL D 1 64 ? 54.790 0.634 -2.231 1.00 20.46 64 VAL D O 1
ATOM 9027 N N . HIS D 1 65 ? 55.431 -1.255 -1.203 1.00 20.60 65 HIS D N 1
ATOM 9028 C CA . HIS D 1 65 ? 56.575 -0.608 -0.580 1.00 20.77 65 HIS D CA 1
ATOM 9029 C C . HIS D 1 65 ? 57.769 -0.888 -1.483 1.00 20.75 65 HIS D C 1
ATOM 9030 O O . HIS D 1 65 ? 57.969 -2.024 -1.916 1.00 20.49 65 HIS D O 1
ATOM 9037 N N . GLY D 1 66 ? 58.541 0.158 -1.767 1.00 20.54 66 GLY D N 1
ATOM 9038 C CA . GLY D 1 66 ? 59.686 0.049 -2.658 1.00 23.12 66 GLY D CA 1
ATOM 9039 C C . GLY D 1 66 ? 60.763 -0.970 -2.344 1.00 24.15 66 GLY D C 1
ATOM 9040 O O . GLY D 1 66 ? 61.545 -1.335 -3.223 1.00 25.38 66 GLY D O 1
ATOM 9041 N N . SER D 1 67 ? 60.830 -1.430 -1.100 1.00 23.97 67 SER D N 1
ATOM 9042 C CA . SER D 1 67 ? 61.836 -2.423 -0.744 1.00 24.91 67 SER D CA 1
ATOM 9043 C C . SER D 1 67 ? 61.367 -3.808 -1.178 1.00 24.37 67 SER D C 1
ATOM 9044 O O . SER D 1 67 ? 62.149 -4.760 -1.187 1.00 24.67 67 SER D O 1
ATOM 9047 N N . GLN D 1 68 ? 60.090 -3.908 -1.538 1.00 23.00 68 GLN D N 1
ATOM 9048 C CA . GLN D 1 68 ? 59.492 -5.179 -1.939 1.00 22.07 68 GLN D CA 1
ATOM 9049 C C . GLN D 1 68 ? 59.094 -5.263 -3.410 1.00 22.34 68 GLN D C 1
ATOM 9050 O O . GLN D 1 68 ? 59.348 -6.275 -4.061 1.00 22.21 68 GLN D O 1
ATOM 9056 N N . PHE D 1 69 ? 58.466 -4.209 -3.929 1.00 21.53 69 PHE D N 1
ATOM 9057 C CA . PHE D 1 69 ? 58.011 -4.195 -5.322 1.00 22.26 69 PHE D CA 1
ATOM 9058 C C . PHE D 1 69 ? 58.145 -2.852 -6.023 1.00 22.26 69 PHE D C 1
ATOM 9059 O O . PHE D 1 69 ? 58.129 -1.792 -5.395 1.00 22.72 69 PHE D O 1
ATOM 9067 N N . SER D 1 70 ? 58.257 -2.913 -7.344 1.00 22.10 70 SER D N 1
ATOM 9068 C CA . SER D 1 70 ? 58.258 -1.712 -8.165 1.00 20.73 70 SER D CA 1
ATOM 9069 C C . SER D 1 70 ? 56.818 -1.820 -8.649 1.00 20.62 70 SER D C 1
ATOM 9070 O O . SER D 1 70 ? 56.088 -2.692 -8.178 1.00 20.21 70 SER D O 1
ATOM 9073 N N . SER D 1 71 ? 56.387 -0.957 -9.562 1.00 20.04 71 SER D N 1
ATOM 9074 C CA . SER D 1 71 ? 55.016 -1.061 -10.066 1.00 19.89 71 SER D CA 1
ATOM 9075 C C . SER D 1 71 ? 55.020 -0.702 -11.533 1.00 19.36 71 SER D C 1
ATOM 9076 O O . SER D 1 71 ? 55.913 0.002 -11.995 1.00 19.78 71 SER D O 1
ATOM 9079 N N . ASP D 1 72 ? 54.023 -1.175 -12.272 1.00 20.20 72 ASP D N 1
ATOM 9080 C CA . ASP D 1 72 ? 53.991 -0.855 -13.685 1.00 21.23 72 ASP D CA 1
ATOM 9081 C C . ASP D 1 72 ? 53.794 0.639 -13.922 1.00 20.27 72 ASP D C 1
ATOM 9082 O O . ASP D 1 72 ? 54.390 1.201 -14.839 1.00 19.61 72 ASP D O 1
ATOM 9087 N N . VAL D 1 73 ? 53.004 1.298 -13.078 1.00 19.07 73 VAL D N 1
ATOM 9088 C CA . VAL D 1 73 ? 52.797 2.729 -13.265 1.00 19.52 73 VAL D CA 1
ATOM 9089 C C . VAL D 1 73 ? 54.080 3.519 -13.010 1.00 19.63 73 VAL D C 1
ATOM 9090 O O . VAL D 1 73 ? 54.333 4.519 -13.680 1.00 20.71 73 VAL D O 1
ATOM 9094 N N . LEU D 1 74 ? 54.898 3.076 -12.057 1.00 19.57 74 LEU D N 1
ATOM 9095 C CA . LEU D 1 74 ? 56.151 3.778 -11.785 1.00 18.34 74 LEU D CA 1
ATOM 9096 C C . LEU D 1 74 ? 57.129 3.543 -12.943 1.00 18.86 74 LEU D C 1
ATOM 9097 O O . LEU D 1 74 ? 57.822 4.463 -13.364 1.00 18.30 74 LEU D O 1
ATOM 9102 N N . GLU D 1 75 ? 57.183 2.314 -13.452 1.00 19.56 75 GLU D N 1
ATOM 9103 C CA . GLU D 1 75 ? 58.066 2.009 -14.573 1.00 20.17 75 GLU D CA 1
ATOM 9104 C C . GLU D 1 75 ? 57.669 2.886 -15.767 1.00 19.91 75 GLU D C 1
ATOM 9105 O O . GLU D 1 75 ? 58.525 3.435 -16.463 1.00 19.86 75 GLU D O 1
ATOM 9111 N N . GLU D 1 76 ? 56.364 3.007 -15.997 1.00 19.57 76 GLU D N 1
ATOM 9112 C CA . GLU D 1 76 ? 55.854 3.813 -17.110 1.00 21.21 76 GLU D CA 1
ATOM 9113 C C . GLU D 1 76 ? 56.193 5.286 -16.905 1.00 20.13 76 GLU D C 1
ATOM 9114 O O . GLU D 1 76 ? 56.780 5.937 -17.778 1.00 20.42 76 GLU D O 1
ATOM 9120 N N . TYR D 1 77 ? 55.824 5.808 -15.742 1.00 19.35 77 TYR D N 1
ATOM 9121 C CA . TYR D 1 77 ? 56.078 7.206 -15.422 1.00 18.34 77 TYR D CA 1
ATOM 9122 C C . TYR D 1 77 ? 57.557 7.576 -15.460 1.00 18.30 77 TYR D C 1
ATOM 9123 O O . TYR D 1 77 ? 57.919 8.628 -15.977 1.00 18.07 77 TYR D O 1
ATOM 9132 N N . ALA D 1 78 ? 58.412 6.719 -14.913 1.00 19.25 78 ALA D N 1
ATOM 9133 C CA . ALA D 1 78 ? 59.843 7.004 -14.897 1.00 19.43 78 ALA D CA 1
ATOM 9134 C C . ALA D 1 78 ? 60.365 7.299 -16.299 1.00 20.67 78 ALA D C 1
ATOM 9135 O O . ALA D 1 78 ? 61.094 8.274 -16.511 1.00 19.29 78 ALA D O 1
ATOM 9137 N N . GLY D 1 79 ? 59.981 6.461 -17.257 1.00 20.65 79 GLY D N 1
ATOM 9138 C CA . GLY D 1 79 ? 60.430 6.664 -18.626 1.00 21.31 79 GLY D CA 1
ATOM 9139 C C . GLY D 1 79 ? 59.838 7.912 -19.257 1.00 21.10 79 GLY D C 1
ATOM 9140 O O . GLY D 1 79 ? 60.546 8.676 -19.914 1.00 19.20 79 GLY D O 1
ATOM 9141 N N . ARG D 1 80 ? 58.537 8.118 -19.065 1.00 19.81 80 ARG D N 1
ATOM 9142 C CA . ARG D 1 80 ? 57.842 9.282 -19.620 1.00 18.88 80 ARG D CA 1
ATOM 9143 C C . ARG D 1 80 ? 58.409 10.600 -19.094 1.00 20.96 80 ARG D C 1
ATOM 9144 O O . ARG D 1 80 ? 58.614 11.548 -19.854 1.00 18.98 80 ARG D O 1
ATOM 9152 N N . LEU D 1 81 ? 58.664 10.654 -17.789 1.00 18.48 81 LEU D N 1
ATOM 9153 C CA . LEU D 1 81 ? 59.201 11.857 -17.151 1.00 19.36 81 LEU D CA 1
ATOM 9154 C C . LEU D 1 81 ? 60.613 12.152 -17.647 1.00 18.76 81 LEU D C 1
ATOM 9155 O O . LEU D 1 81 ? 60.929 13.281 -18.032 1.00 18.41 81 LEU D O 1
ATOM 9160 N N . ALA D 1 82 ? 61.457 11.126 -17.635 1.00 18.85 82 ALA D N 1
ATOM 9161 C CA . ALA D 1 82 ? 62.834 11.262 -18.086 1.00 19.25 82 ALA D CA 1
ATOM 9162 C C . ALA D 1 82 ? 62.872 11.843 -19.493 1.00 19.60 82 ALA D C 1
ATOM 9163 O O . ALA D 1 82 ? 63.658 12.743 -19.775 1.00 20.76 82 ALA D O 1
ATOM 9165 N N . ARG D 1 83 ? 62.024 11.325 -20.374 1.00 20.70 83 ARG D N 1
ATOM 9166 C CA . ARG D 1 83 ? 61.982 11.816 -21.748 1.00 22.60 83 ARG D CA 1
ATOM 9167 C C . ARG D 1 83 ? 61.494 13.258 -21.829 1.00 21.99 83 ARG D C 1
ATOM 9168 O O . ARG D 1 83 ? 62.084 14.082 -22.533 1.00 21.29 83 ARG D O 1
ATOM 9176 N N . PHE D 1 84 ? 60.428 13.579 -21.102 1.00 20.04 84 PHE D N 1
ATOM 9177 C CA . PHE D 1 84 ? 59.900 14.936 -21.141 1.00 20.39 84 PHE D CA 1
ATOM 9178 C C . PHE D 1 84 ? 60.920 16.002 -20.741 1.00 20.34 84 PHE D C 1
ATOM 9179 O O . PHE D 1 84 ? 61.013 17.051 -21.386 1.00 19.72 84 PHE D O 1
ATOM 9187 N N . VAL D 1 85 ? 61.695 15.740 -19.692 1.00 19.27 85 VAL D N 1
ATOM 9188 C CA . VAL D 1 85 ? 62.660 16.730 -19.224 1.00 21.12 85 VAL D CA 1
ATOM 9189 C C . VAL D 1 85 ? 63.980 16.776 -19.982 1.00 21.38 85 VAL D C 1
ATOM 9190 O O . VAL D 1 85 ? 64.848 17.585 -19.671 1.00 22.28 85 VAL D O 1
ATOM 9194 N N . GLY D 1 86 ? 64.131 15.917 -20.983 1.00 21.12 86 GLY D N 1
ATOM 9195 C CA . GLY D 1 86 ? 65.363 15.921 -21.747 1.00 20.37 86 GLY D CA 1
ATOM 9196 C C . GLY D 1 86 ? 66.494 15.119 -21.130 1.00 20.03 86 GLY D C 1
ATOM 9197 O O . GLY D 1 86 ? 67.658 15.316 -21.482 1.00 19.43 86 GLY D O 1
ATOM 9198 N N . LEU D 1 87 ? 66.158 14.220 -20.205 1.00 18.84 87 LEU D N 1
ATOM 9199 C CA . LEU D 1 87 ? 67.140 13.350 -19.546 1.00 19.64 87 LEU D CA 1
ATOM 9200 C C . LEU D 1 87 ? 66.578 11.931 -19.687 1.00 20.83 87 LEU D C 1
ATOM 9201 O O . LEU D 1 87 ? 66.429 11.200 -18.704 1.00 18.41 87 LEU D O 1
ATOM 9206 N N . PRO D 1 88 ? 66.271 11.520 -20.931 1.00 20.59 88 PRO D N 1
ATOM 9207 C CA . PRO D 1 88 ? 65.706 10.211 -21.262 1.00 19.89 88 PRO D CA 1
ATOM 9208 C C . PRO D 1 88 ? 66.328 8.941 -20.699 1.00 19.20 88 PRO D C 1
ATOM 9209 O O . PRO D 1 88 ? 65.619 7.952 -20.514 1.00 21.14 88 PRO D O 1
ATOM 9213 N N . THR D 1 89 ? 67.631 8.942 -20.438 1.00 19.21 89 THR D N 1
ATOM 9214 C CA . THR D 1 89 ? 68.267 7.739 -19.907 1.00 19.71 89 THR D CA 1
ATOM 9215 C C . THR D 1 89 ? 68.467 7.769 -18.390 1.00 20.37 89 THR D C 1
ATOM 9216 O O . THR D 1 89 ? 68.924 6.785 -17.801 1.00 20.15 89 THR D O 1
ATOM 9220 N N . PHE D 1 90 ? 68.109 8.882 -17.758 1.00 19.30 90 PHE D N 1
ATOM 9221 C CA . PHE D 1 90 ? 68.283 9.023 -16.309 1.00 18.22 90 PHE D CA 1
ATOM 9222 C C . PHE D 1 90 ? 67.347 8.152 -15.480 1.00 19.17 90 PHE D C 1
ATOM 9223 O O . PHE D 1 90 ? 66.264 7.765 -15.925 1.00 18.64 90 PHE D O 1
ATOM 9231 N N . ARG D 1 91 ? 67.786 7.858 -14.259 1.00 18.18 91 ARG D N 1
ATOM 9232 C CA . ARG D 1 91 ? 67.044 7.011 -13.331 1.00 20.16 91 ARG D CA 1
ATOM 9233 C C . ARG D 1 91 ? 66.254 7.844 -12.333 1.00 17.66 91 ARG D C 1
ATOM 9234 O O . ARG D 1 91 ? 66.813 8.692 -11.639 1.00 17.68 91 ARG D O 1
ATOM 9242 N N . PHE D 1 92 ? 64.954 7.581 -12.267 1.00 19.80 92 PHE D N 1
ATOM 9243 C CA . PHE D 1 92 ? 64.039 8.313 -11.395 1.00 18.50 92 PHE D CA 1
ATOM 9244 C C . PHE D 1 92 ? 63.852 7.698 -10.013 1.00 17.24 92 PHE D C 1
ATOM 9245 O O . PHE D 1 92 ? 63.441 6.540 -9.877 1.00 17.91 92 PHE D O 1
ATOM 9253 N N . TRP D 1 93 ? 64.155 8.500 -8.995 1.00 18.63 93 TRP D N 1
ATOM 9254 C CA . TRP D 1 93 ? 64.031 8.114 -7.591 1.00 18.82 93 TRP D CA 1
ATOM 9255 C C . TRP D 1 93 ? 62.854 8.925 -7.052 1.00 18.27 93 TRP D C 1
ATOM 9256 O O . TRP D 1 93 ? 62.971 10.131 -6.827 1.00 17.82 93 TRP D O 1
ATOM 9267 N N . ALA D 1 94 ? 61.722 8.253 -6.854 1.00 18.35 94 ALA D N 1
ATOM 9268 C CA . ALA D 1 94 ? 60.508 8.917 -6.392 1.00 18.69 94 ALA D CA 1
ATOM 9269 C C . ALA D 1 94 ? 60.351 8.992 -4.877 1.00 18.03 94 ALA D C 1
ATOM 9270 O O . ALA D 1 94 ? 60.573 8.010 -4.180 1.00 19.22 94 ALA D O 1
ATOM 9272 N N . VAL D 1 95 ? 59.978 10.172 -4.390 1.00 16.89 95 VAL D N 1
ATOM 9273 C CA . VAL D 1 95 ? 59.734 10.395 -2.966 1.00 17.35 95 VAL D CA 1
ATOM 9274 C C . VAL D 1 95 ? 58.437 11.192 -2.842 1.00 18.75 95 VAL D C 1
ATOM 9275 O O . VAL D 1 95 ? 57.755 11.410 -3.841 1.00 17.03 95 VAL D O 1
ATOM 9279 N N . SER D 1 96 ? 58.086 11.644 -1.640 1.00 17.93 96 SER D N 1
ATOM 9280 C CA . SER D 1 96 ? 56.818 12.359 -1.486 1.00 19.04 96 SER D CA 1
ATOM 9281 C C . SER D 1 96 ? 56.861 13.876 -1.316 1.00 19.43 96 SER D C 1
ATOM 9282 O O . SER D 1 96 ? 55.816 14.527 -1.337 1.00 20.50 96 SER D O 1
ATOM 9285 N N . GLY D 1 97 ? 58.051 14.441 -1.148 1.00 18.47 97 GLY D N 1
ATOM 9286 C CA . GLY D 1 97 ? 58.157 15.878 -0.970 1.00 18.26 97 GLY D CA 1
ATOM 9287 C C . GLY D 1 97 ? 59.508 16.431 -1.366 1.00 19.22 97 GLY D C 1
ATOM 9288 O O . GLY D 1 97 ? 60.484 15.689 -1.427 1.00 19.01 97 GLY D O 1
ATOM 9289 N N . GLY D 1 98 ? 59.551 17.738 -1.626 1.00 21.09 98 GLY D N 1
ATOM 9290 C CA . GLY D 1 98 ? 60.780 18.399 -2.033 1.00 22.01 98 GLY D CA 1
ATOM 9291 C C . GLY D 1 98 ? 61.958 18.191 -1.102 1.00 20.22 98 GLY D C 1
ATOM 9292 O O . GLY D 1 98 ? 63.074 17.924 -1.554 1.00 18.73 98 GLY D O 1
ATOM 9293 N N . SER D 1 99 ? 61.723 18.315 0.202 1.00 20.45 99 SER D N 1
ATOM 9294 C CA . SER D 1 99 ? 62.791 18.134 1.179 1.00 22.44 99 SER D CA 1
ATOM 9295 C C . SER D 1 99 ? 63.378 16.725 1.109 1.00 21.30 99 SER D C 1
ATOM 9296 O O . SER D 1 99 ? 64.591 16.545 1.235 1.00 23.51 99 SER D O 1
ATOM 9299 N N . GLU D 1 100 ? 62.518 15.728 0.918 1.00 20.27 100 GLU D N 1
ATOM 9300 C CA . GLU D 1 100 ? 62.988 14.355 0.824 1.00 20.43 100 GLU D CA 1
ATOM 9301 C C . GLU D 1 100 ? 63.813 14.204 -0.446 1.00 20.56 100 GLU D C 1
ATOM 9302 O O . GLU D 1 100 ? 64.790 13.462 -0.471 1.00 20.49 100 GLU D O 1
ATOM 9308 N N . ALA D 1 101 ? 63.417 14.917 -1.497 1.00 19.22 101 ALA D N 1
ATOM 9309 C CA . ALA D 1 101 ? 64.129 14.829 -2.770 1.00 20.98 101 ALA D CA 1
ATOM 9310 C C . ALA D 1 101 ? 65.520 15.452 -2.684 1.00 19.77 101 ALA D C 1
ATOM 9311 O O . ALA D 1 101 ? 66.493 14.875 -3.170 1.00 20.68 101 ALA D O 1
ATOM 9313 N N . THR D 1 102 ? 65.617 16.631 -2.077 1.00 20.40 102 THR D N 1
ATOM 9314 C CA . THR D 1 102 ? 66.914 17.293 -1.955 1.00 20.92 102 THR D CA 1
ATOM 9315 C C . THR D 1 102 ? 67.821 16.482 -1.033 1.00 20.87 102 THR D C 1
ATOM 9316 O O . THR D 1 102 ? 69.015 16.327 -1.299 1.00 19.44 102 THR D O 1
ATOM 9320 N N . GLU D 1 103 ? 67.246 15.959 0.046 1.00 19.75 103 GLU D N 1
ATOM 9321 C CA . GLU D 1 103 ? 67.991 15.135 0.992 1.00 21.16 103 GLU D CA 1
ATOM 9322 C C . GLU D 1 103 ? 68.571 13.922 0.259 1.00 20.59 103 GLU D C 1
ATOM 9323 O O . GLU D 1 103 ? 69.736 13.567 0.439 1.00 21.62 103 GLU D O 1
ATOM 9329 N N . SER D 1 104 ? 67.749 13.295 -0.577 1.00 18.87 104 SER D N 1
ATOM 9330 C CA . SER D 1 104 ? 68.170 12.124 -1.341 1.00 18.39 104 SER D CA 1
ATOM 9331 C C . SER D 1 104 ? 69.295 12.462 -2.313 1.00 18.77 104 SER D C 1
ATOM 9332 O O . SER D 1 104 ? 70.222 11.672 -2.509 1.00 19.29 104 SER D O 1
ATOM 9335 N N . ALA D 1 105 ? 69.197 13.632 -2.930 1.00 18.45 105 ALA D N 1
ATOM 9336 C CA . ALA D 1 105 ? 70.198 14.070 -3.895 1.00 19.38 105 ALA D CA 1
ATOM 9337 C C . ALA D 1 105 ? 71.560 14.246 -3.227 1.00 20.45 105 ALA D C 1
ATOM 9338 O O . ALA D 1 105 ? 72.589 13.834 -3.771 1.00 20.33 105 ALA D O 1
ATOM 9340 N N . VAL D 1 106 ? 71.570 14.866 -2.051 1.00 19.10 106 VAL D N 1
ATOM 9341 C CA . VAL D 1 106 ? 72.822 15.078 -1.330 1.00 21.07 106 VAL D CA 1
ATOM 9342 C C . VAL D 1 106 ? 73.409 13.746 -0.867 1.00 22.45 106 VAL D C 1
ATOM 9343 O O . VAL D 1 106 ? 74.618 13.512 -0.986 1.00 22.38 106 VAL D O 1
ATOM 9347 N N . LYS D 1 107 ? 72.563 12.862 -0.348 1.00 21.49 107 LYS D N 1
ATOM 9348 C CA . LYS D 1 107 ? 73.055 11.566 0.093 1.00 23.55 107 LYS D CA 1
ATOM 9349 C C . LYS D 1 107 ? 73.608 10.775 -1.091 1.00 22.53 107 LYS D C 1
ATOM 9350 O O . LYS D 1 107 ? 74.623 10.089 -0.970 1.00 22.31 107 LYS D O 1
ATOM 9356 N N . LEU D 1 108 ? 72.945 10.888 -2.237 1.00 21.49 108 LEU D N 1
ATOM 9357 C CA . LEU D 1 108 ? 73.378 10.180 -3.433 1.00 21.22 108 LEU D CA 1
ATOM 9358 C C . LEU D 1 108 ? 74.736 10.676 -3.919 1.00 21.68 108 LEU D C 1
ATOM 9359 O O . LEU D 1 108 ? 75.598 9.879 -4.281 1.00 23.31 108 LEU D O 1
ATOM 9364 N N . ALA D 1 109 ? 74.919 11.992 -3.932 1.00 22.62 109 ALA D N 1
ATOM 9365 C CA . ALA D 1 109 ? 76.179 12.583 -4.383 1.00 23.23 109 ALA D CA 1
ATOM 9366 C C . ALA D 1 109 ? 77.334 12.152 -3.490 1.00 23.86 109 ALA D C 1
ATOM 9367 O O . ALA D 1 109 ? 78.428 11.857 -3.971 1.00 23.67 109 ALA D O 1
ATOM 9369 N N . ARG D 1 110 ? 77.093 12.131 -2.185 1.00 23.76 110 ARG D N 1
ATOM 9370 C CA . ARG D 1 110 ? 78.125 11.723 -1.240 1.00 25.57 110 ARG D CA 1
ATOM 9371 C C . ARG D 1 110 ? 78.436 10.240 -1.368 1.00 26.61 110 ARG D C 1
ATOM 9372 O O . ARG D 1 110 ? 79.601 9.842 -1.360 1.00 25.86 110 ARG D O 1
ATOM 9380 N N . GLN D 1 111 ? 77.400 9.418 -1.501 1.00 25.99 111 GLN D N 1
ATOM 9381 C CA . GLN D 1 111 ? 77.618 7.985 -1.636 1.00 26.01 111 GLN D CA 1
ATOM 9382 C C . GLN D 1 111 ? 78.362 7.651 -2.931 1.00 26.83 111 GLN D C 1
ATOM 9383 O O . GLN D 1 111 ? 79.124 6.686 -2.982 1.00 26.58 111 GLN D O 1
ATOM 9389 N N . TYR D 1 112 ? 78.136 8.450 -3.971 1.00 25.02 112 TYR D N 1
ATOM 9390 C CA . TYR D 1 112 ? 78.788 8.253 -5.267 1.00 25.21 112 TYR D CA 1
ATOM 9391 C C . TYR D 1 112 ? 80.308 8.181 -5.104 1.00 26.41 112 TYR D C 1
ATOM 9392 O O . TYR D 1 112 ? 80.966 7.296 -5.648 1.00 27.19 112 TYR D O 1
ATOM 9401 N N . HIS D 1 113 ? 80.855 9.118 -4.341 1.00 26.89 113 HIS D N 1
ATOM 9402 C CA . HIS D 1 113 ? 82.293 9.172 -4.124 1.00 28.19 113 HIS D CA 1
ATOM 9403 C C . HIS D 1 113 ? 82.792 8.072 -3.202 1.00 28.49 113 HIS D C 1
ATOM 9404 O O . HIS D 1 113 ? 83.892 7.553 -3.390 1.00 28.29 113 HIS D O 1
ATOM 9411 N N . VAL D 1 114 ? 81.984 7.711 -2.211 1.00 28.06 114 VAL D N 1
ATOM 9412 C CA . VAL D 1 114 ? 82.359 6.645 -1.297 1.00 29.61 114 VAL D CA 1
ATOM 9413 C C . VAL D 1 114 ? 82.491 5.344 -2.087 1.00 30.19 114 VAL D C 1
ATOM 9414 O O . VAL D 1 114 ? 83.392 4.541 -1.829 1.00 29.43 114 VAL D O 1
ATOM 9418 N N . GLU D 1 115 ? 81.596 5.142 -3.053 1.00 29.78 115 GLU D N 1
ATOM 9419 C CA . GLU D 1 115 ? 81.627 3.941 -3.883 1.00 31.88 115 GLU D CA 1
ATOM 9420 C C . GLU D 1 115 ? 82.899 3.924 -4.730 1.00 32.24 115 GLU D C 1
ATOM 9421 O O . GLU D 1 115 ? 83.433 2.857 -5.039 1.00 33.88 115 GLU D O 1
ATOM 9427 N N . ARG D 1 116 ? 83.376 5.110 -5.101 1.00 31.25 116 ARG D N 1
ATOM 9428 C CA . ARG D 1 116 ? 84.573 5.244 -5.928 1.00 32.48 116 ARG D CA 1
ATOM 9429 C C . ARG D 1 116 ? 85.858 5.307 -5.107 1.00 32.86 116 ARG D C 1
ATOM 9430 O O . ARG D 1 116 ? 86.935 5.573 -5.641 1.00 33.26 116 ARG D O 1
ATOM 9438 N N . GLY D 1 117 ? 85.738 5.070 -3.806 1.00 33.07 117 GLY D N 1
ATOM 9439 C CA . GLY D 1 117 ? 86.904 5.090 -2.942 1.00 34.68 117 GLY D CA 1
ATOM 9440 C C . GLY D 1 117 ? 87.417 6.467 -2.568 1.00 34.73 117 GLY D C 1
ATOM 9441 O O . GLY D 1 117 ? 88.596 6.620 -2.248 1.00 34.28 117 GLY D O 1
ATOM 9442 N N . GLU D 1 118 ? 86.545 7.470 -2.602 1.00 33.95 118 GLU D N 1
ATOM 9443 C CA . GLU D 1 118 ? 86.943 8.828 -2.242 1.00 35.93 118 GLU D CA 1
ATOM 9444 C C . GLU D 1 118 ? 86.023 9.392 -1.157 1.00 36.47 118 GLU D C 1
ATOM 9445 O O . GLU D 1 118 ? 85.291 10.357 -1.386 1.00 35.86 118 GLU D O 1
ATOM 9451 N N . PRO D 1 119 ? 86.066 8.796 0.049 1.00 36.67 119 PRO D N 1
ATOM 9452 C CA . PRO D 1 119 ? 85.261 9.185 1.214 1.00 35.91 119 PRO D CA 1
ATOM 9453 C C . PRO D 1 119 ? 85.492 10.630 1.652 1.00 35.39 119 PRO D C 1
ATOM 9454 O O . PRO D 1 119 ? 84.660 11.220 2.342 1.00 34.27 119 PRO D O 1
ATOM 9458 N N . GLY D 1 120 ? 86.632 11.188 1.256 1.00 34.16 120 GLY D N 1
ATOM 9459 C CA . GLY D 1 120 ? 86.961 12.553 1.625 1.00 34.16 120 GLY D CA 1
ATOM 9460 C C . GLY D 1 120 ? 86.101 13.613 0.962 1.00 33.72 120 GLY D C 1
ATOM 9461 O O . GLY D 1 120 ? 86.044 14.751 1.429 1.00 34.01 120 GLY D O 1
ATOM 9462 N N . ARG D 1 121 ? 85.448 13.252 -0.137 1.00 33.71 121 ARG D N 1
ATOM 9463 C CA . ARG D 1 121 ? 84.582 14.185 -0.852 1.00 32.82 121 ARG D CA 1
ATOM 9464 C C . ARG D 1 121 ? 83.236 14.228 -0.140 1.00 32.44 121 ARG D C 1
ATOM 9465 O O . ARG D 1 121 ? 82.328 13.467 -0.467 1.00 30.01 121 ARG D O 1
ATOM 9473 N N . PHE D 1 122 ? 83.112 15.127 0.833 1.00 32.27 122 PHE D N 1
ATOM 9474 C CA . PHE D 1 122 ? 81.884 15.236 1.612 1.00 32.68 122 PHE D CA 1
ATOM 9475 C C . PHE D 1 122 ? 81.214 16.604 1.549 1.00 30.55 122 PHE D C 1
ATOM 9476 O O . PHE D 1 122 ? 80.046 16.738 1.903 1.00 31.18 122 PHE D O 1
ATOM 9484 N N . LYS D 1 123 ? 81.946 17.619 1.107 1.00 29.73 123 LYS D N 1
ATOM 9485 C CA . LYS D 1 123 ? 81.393 18.967 1.041 1.00 27.90 123 LYS D CA 1
ATOM 9486 C C . LYS D 1 123 ? 80.390 19.159 -0.089 1.00 27.48 123 LYS D C 1
ATOM 9487 O O . LYS D 1 123 ? 80.578 18.660 -1.199 1.00 25.88 123 LYS D O 1
ATOM 9493 N N . VAL D 1 124 ? 79.318 19.882 0.209 1.00 25.76 124 VAL D N 1
ATOM 9494 C CA . VAL D 1 124 ? 78.295 20.179 -0.785 1.00 24.88 124 VAL D CA 1
ATOM 9495 C C . VAL D 1 124 ? 78.229 21.691 -0.919 1.00 25.01 124 VAL D C 1
ATOM 9496 O O . VAL D 1 124 ? 77.800 22.390 -0.005 1.00 25.25 124 VAL D O 1
ATOM 9500 N N . ILE D 1 125 ? 78.680 22.200 -2.057 1.00 23.59 125 ILE D N 1
ATOM 9501 C CA . ILE D 1 125 ? 78.663 23.632 -2.288 1.00 23.31 125 ILE D CA 1
ATOM 9502 C C . ILE D 1 125 ? 77.268 24.074 -2.708 1.00 23.94 125 ILE D C 1
ATOM 9503 O O . ILE D 1 125 ? 76.664 23.462 -3.581 1.00 23.58 125 ILE D O 1
ATOM 9508 N N . THR D 1 126 ? 76.751 25.113 -2.053 1.00 23.85 126 THR D N 1
ATOM 9509 C CA . THR D 1 126 ? 75.456 25.684 -2.410 1.00 25.22 126 THR D CA 1
ATOM 9510 C C . THR D 1 126 ? 75.709 27.165 -2.643 1.00 26.23 126 THR D C 1
ATOM 9511 O O . THR D 1 126 ? 76.804 27.662 -2.369 1.00 27.68 126 THR D O 1
ATOM 9515 N N . ARG D 1 127 ? 74.700 27.874 -3.130 1.00 23.81 127 ARG D N 1
ATOM 9516 C CA . ARG D 1 127 ? 74.856 29.283 -3.457 1.00 24.25 127 ARG D CA 1
ATOM 9517 C C . ARG D 1 127 ? 73.932 30.221 -2.686 1.00 24.98 127 ARG D C 1
ATOM 9518 O O . ARG D 1 127 ? 72.739 29.968 -2.576 1.00 23.54 127 ARG D O 1
ATOM 9526 N N . VAL D 1 128 ? 74.490 31.303 -2.148 1.00 25.40 128 VAL D N 1
ATOM 9527 C CA . VAL D 1 128 ? 73.688 32.284 -1.415 1.00 25.91 128 VAL D CA 1
ATOM 9528 C C . VAL D 1 128 ? 72.634 32.861 -2.369 1.00 25.51 128 VAL D C 1
ATOM 9529 O O . VAL D 1 128 ? 72.930 33.121 -3.531 1.00 27.17 128 VAL D O 1
ATOM 9533 N N . PRO D 1 129 ? 71.389 33.065 -1.897 1.00 26.60 129 PRO D N 1
ATOM 9534 C CA . PRO D 1 129 ? 70.861 32.805 -0.556 1.00 25.73 129 PRO D CA 1
ATOM 9535 C C . PRO D 1 129 ? 69.995 31.545 -0.529 1.00 27.68 129 PRO D C 1
ATOM 9536 O O . PRO D 1 129 ? 69.161 31.374 0.365 1.00 28.25 129 PRO D O 1
ATOM 9540 N N . SER D 1 130 ? 70.183 30.677 -1.519 1.00 26.67 130 SER D N 1
ATOM 9541 C CA . SER D 1 130 ? 69.427 29.429 -1.606 1.00 28.40 130 SER D CA 1
ATOM 9542 C C . SER D 1 130 ? 69.848 28.518 -0.456 1.00 29.80 130 SER D C 1
ATOM 9543 O O . SER D 1 130 ? 69.047 28.181 0.406 1.00 33.78 130 SER D O 1
ATOM 9546 N N . ARG D 1 156 ? 77.801 21.347 11.132 1.00 30.19 156 ARG D N 1
ATOM 9547 C CA . ARG D 1 156 ? 79.015 21.217 10.329 1.00 33.12 156 ARG D CA 1
ATOM 9548 C C . ARG D 1 156 ? 79.048 22.220 9.181 1.00 32.97 156 ARG D C 1
ATOM 9549 O O . ARG D 1 156 ? 78.927 21.851 8.010 1.00 31.01 156 ARG D O 1
ATOM 9557 N N . PRO D 1 157 ? 79.218 23.511 9.509 1.00 32.86 157 PRO D N 1
ATOM 9558 C CA . PRO D 1 157 ? 79.271 24.595 8.525 1.00 33.84 157 PRO D CA 1
ATOM 9559 C C . PRO D 1 157 ? 80.345 24.406 7.453 1.00 34.08 157 PRO D C 1
ATOM 9560 O O . PRO D 1 157 ? 80.135 24.772 6.297 1.00 35.04 157 PRO D O 1
ATOM 9564 N N . GLU D 1 158 ? 81.489 23.837 7.829 1.00 34.25 158 GLU D N 1
ATOM 9565 C CA . GLU D 1 158 ? 82.578 23.632 6.872 1.00 34.82 158 GLU D CA 1
ATOM 9566 C C . GLU D 1 158 ? 82.190 22.683 5.749 1.00 34.65 158 GLU D C 1
ATOM 9567 O O . GLU D 1 158 ? 82.776 22.719 4.667 1.00 35.08 158 GLU D O 1
ATOM 9573 N N . ALA D 1 159 ? 81.213 21.824 6.012 1.00 33.45 159 ALA D N 1
ATOM 9574 C CA . ALA D 1 159 ? 80.761 20.857 5.019 1.00 33.19 159 ALA D CA 1
ATOM 9575 C C . ALA D 1 159 ? 79.845 21.498 3.985 1.00 31.98 159 ALA D C 1
ATOM 9576 O O . ALA D 1 159 ? 79.498 20.873 2.983 1.00 33.27 159 ALA D O 1
ATOM 9578 N N . TRP D 1 160 ? 79.462 22.747 4.226 1.00 30.98 160 TRP D N 1
ATOM 9579 C CA . TRP D 1 160 ? 78.574 23.449 3.313 1.00 30.14 160 TRP D CA 1
ATOM 9580 C C . TRP D 1 160 ? 79.090 24.807 2.856 1.00 30.36 160 TRP D C 1
ATOM 9581 O O . TRP D 1 160 ? 78.566 25.848 3.252 1.00 30.54 160 TRP D O 1
ATOM 9592 N N . PRO D 1 161 ? 80.133 24.810 2.008 1.00 29.99 161 PRO D N 1
ATOM 9593 C CA . PRO D 1 161 ? 80.704 26.058 1.500 1.00 30.20 161 PRO D CA 1
ATOM 9594 C C . PRO D 1 161 ? 79.678 26.813 0.653 1.00 29.87 161 PRO D C 1
ATOM 9595 O O . PRO D 1 161 ? 78.825 26.203 0.007 1.00 28.53 161 PRO D O 1
ATOM 9599 N N . LYS D 1 162 ? 79.764 28.138 0.659 1.00 29.15 162 LYS D N 1
ATOM 9600 C CA . LYS D 1 162 ? 78.812 28.961 -0.077 1.00 30.19 162 LYS D CA 1
ATOM 9601 C C . LYS D 1 162 ? 79.414 29.777 -1.216 1.00 29.99 162 LYS D C 1
ATOM 9602 O O . LYS D 1 162 ? 80.436 30.444 -1.046 1.00 30.81 162 LYS D O 1
ATOM 9608 N N . LEU D 1 163 ? 78.767 29.714 -2.376 1.00 28.69 163 LEU D N 1
ATOM 9609 C CA . LEU D 1 163 ? 79.191 30.475 -3.545 1.00 28.63 163 LEU D CA 1
ATOM 9610 C C . LEU D 1 163 ? 78.355 31.755 -3.493 1.00 28.36 163 LEU D C 1
ATOM 9611 O O . LEU D 1 163 ? 77.189 31.717 -3.099 1.00 27.27 163 LEU D O 1
ATOM 9616 N N . PRO D 1 164 ? 78.941 32.905 -3.863 1.00 28.03 164 PRO D N 1
ATOM 9617 C CA . PRO D 1 164 ? 78.194 34.169 -3.835 1.00 29.02 164 PRO D CA 1
ATOM 9618 C C . PRO D 1 164 ? 76.961 34.116 -4.733 1.00 28.20 164 PRO D C 1
ATOM 9619 O O . PRO D 1 164 ? 76.941 33.378 -5.717 1.00 28.24 164 PRO D O 1
ATOM 9623 N N . LYS D 1 165 ? 75.935 34.893 -4.406 1.00 28.89 165 LYS D N 1
ATOM 9624 C CA . LYS D 1 165 ? 74.732 34.885 -5.229 1.00 30.15 165 LYS D CA 1
ATOM 9625 C C . LYS D 1 165 ? 75.058 35.357 -6.638 1.00 30.44 165 LYS D C 1
ATOM 9626 O O . LYS D 1 165 ? 76.003 36.118 -6.851 1.00 29.10 165 LYS D O 1
ATOM 9632 N N . PRO D 1 166 ? 74.283 34.894 -7.626 1.00 31.68 166 PRO D N 1
ATOM 9633 C CA . PRO D 1 166 ? 74.509 35.285 -9.019 1.00 32.38 166 PRO D CA 1
ATOM 9634 C C . PRO D 1 166 ? 74.369 36.790 -9.209 1.00 32.48 166 PRO D C 1
ATOM 9635 O O . PRO D 1 166 ? 73.639 37.457 -8.471 1.00 30.29 166 PRO D O 1
ATOM 9639 N N . ASP D 1 167 ? 75.078 37.314 -10.203 1.00 33.29 167 ASP D N 1
ATOM 9640 C CA . ASP D 1 167 ? 75.030 38.733 -10.536 1.00 34.59 167 ASP D CA 1
ATOM 9641 C C . ASP D 1 167 ? 74.717 38.814 -12.030 1.00 34.61 167 ASP D C 1
ATOM 9642 O O . ASP D 1 167 ? 75.614 38.701 -12.862 1.00 33.51 167 ASP D O 1
ATOM 9647 N N . PRO D 1 168 ? 73.436 38.998 -12.386 1.00 35.86 168 PRO D N 1
ATOM 9648 C CA . PRO D 1 168 ? 73.010 39.088 -13.788 1.00 36.90 168 PRO D CA 1
ATOM 9649 C C . PRO D 1 168 ? 73.721 40.214 -14.536 1.00 38.56 168 PRO D C 1
ATOM 9650 O O . PRO D 1 168 ? 73.835 40.189 -15.762 1.00 37.66 168 PRO D O 1
ATOM 9654 N N . ALA D 1 169 ? 74.195 41.203 -13.786 1.00 39.38 169 ALA D N 1
ATOM 9655 C CA . ALA D 1 169 ? 74.885 42.341 -14.372 1.00 41.58 169 ALA D CA 1
ATOM 9656 C C . ALA D 1 169 ? 76.228 41.923 -14.957 1.00 42.99 169 ALA D C 1
ATOM 9657 O O . ALA D 1 169 ? 76.673 42.473 -15.965 1.00 44.33 169 ALA D O 1
ATOM 9659 N N . ARG D 1 170 ? 76.869 40.947 -14.321 1.00 43.08 170 ARG D N 1
ATOM 9660 C CA . ARG D 1 170 ? 78.167 40.459 -14.775 1.00 43.23 170 ARG D CA 1
ATOM 9661 C C . ARG D 1 170 ? 78.024 39.411 -15.871 1.00 42.11 170 ARG D C 1
ATOM 9662 O O . ARG D 1 170 ? 76.933 38.892 -16.117 1.00 40.97 170 ARG D O 1
ATOM 9670 N N . ASN D 1 171 ? 79.135 39.108 -16.531 1.00 40.76 171 ASN D N 1
ATOM 9671 C CA . ASN D 1 171 ? 79.136 38.111 -17.589 1.00 40.08 171 ASN D CA 1
ATOM 9672 C C . ASN D 1 171 ? 78.814 36.751 -16.970 1.00 37.71 171 ASN D C 1
ATOM 9673 O O . ASN D 1 171 ? 79.321 36.420 -15.900 1.00 37.88 171 ASN D O 1
ATOM 9678 N N . GLY D 1 172 ? 77.966 35.975 -17.642 1.00 36.18 172 GLY D N 1
ATOM 9679 C CA . GLY D 1 172 ? 77.579 34.667 -17.134 1.00 35.06 172 GLY D CA 1
ATOM 9680 C C . GLY D 1 172 ? 78.740 33.746 -16.800 1.00 34.46 172 GLY D C 1
ATOM 9681 O O . GLY D 1 172 ? 78.797 33.178 -15.708 1.00 33.12 172 GLY D O 1
ATOM 9682 N N . ALA D 1 173 ? 79.663 33.587 -17.744 1.00 34.43 173 ALA D N 1
ATOM 9683 C CA . ALA D 1 173 ? 80.824 32.729 -17.538 1.00 34.50 173 ALA D CA 1
ATOM 9684 C C . ALA D 1 173 ? 81.724 33.328 -16.466 1.00 34.18 173 ALA D C 1
ATOM 9685 O O . ALA D 1 173 ? 82.220 32.621 -15.591 1.00 34.17 173 ALA D O 1
ATOM 9687 N N . GLU D 1 174 ? 81.930 34.639 -16.550 1.00 34.40 174 GLU D N 1
ATOM 9688 C CA . GLU D 1 174 ? 82.758 35.365 -15.595 1.00 33.43 174 GLU D CA 1
ATOM 9689 C C . GLU D 1 174 ? 82.235 35.123 -14.185 1.00 32.37 174 GLU D C 1
ATOM 9690 O O . GLU D 1 174 ? 82.988 34.803 -13.265 1.00 33.37 174 GLU D O 1
ATOM 9696 N N . ASP D 1 175 ? 80.928 35.282 -14.035 1.00 31.19 175 ASP D N 1
ATOM 9697 C CA . ASP D 1 175 ? 80.258 35.110 -12.756 1.00 30.27 175 ASP D CA 1
ATOM 9698 C C . ASP D 1 175 ? 80.397 33.676 -12.232 1.00 29.34 175 ASP D C 1
ATOM 9699 O O . ASP D 1 175 ? 80.686 33.469 -11.056 1.00 30.67 175 ASP D O 1
ATOM 9704 N N . ALA D 1 176 ? 80.218 32.690 -13.108 1.00 29.69 176 ALA D N 1
ATOM 9705 C CA . ALA D 1 176 ? 80.312 31.285 -12.710 1.00 28.85 176 ALA D CA 1
ATOM 9706 C C . ALA D 1 176 ? 81.730 30.840 -12.355 1.00 30.22 176 ALA D C 1
ATOM 9707 O O . ALA D 1 176 ? 81.922 29.912 -11.563 1.00 27.73 176 ALA D O 1
ATOM 9709 N N . GLU D 1 177 ? 82.723 31.492 -12.950 1.00 31.15 177 GLU D N 1
ATOM 9710 C CA . GLU D 1 177 ? 84.117 31.149 -12.698 1.00 31.73 177 GLU D CA 1
ATOM 9711 C C . GLU D 1 177 ? 84.421 31.156 -11.201 1.00 31.13 177 GLU D C 1
ATOM 9712 O O . GLU D 1 177 ? 85.369 30.510 -10.749 1.00 31.62 177 GLU D O 1
ATOM 9718 N N . GLY D 1 178 ? 83.605 31.878 -10.436 1.00 30.09 178 GLY D N 1
ATOM 9719 C CA . GLY D 1 178 ? 83.799 31.938 -8.998 1.00 29.57 178 GLY D CA 1
ATOM 9720 C C . GLY D 1 178 ? 83.731 30.564 -8.352 1.00 28.99 178 GLY D C 1
ATOM 9721 O O . GLY D 1 178 ? 84.293 30.342 -7.280 1.00 30.27 178 GLY D O 1
ATOM 9722 N N . LEU D 1 179 ? 83.044 29.632 -9.005 1.00 28.80 179 LEU D N 1
ATOM 9723 C CA . LEU D 1 179 ? 82.923 28.277 -8.479 1.00 28.38 179 LEU D CA 1
ATOM 9724 C C . LEU D 1 179 ? 84.267 27.556 -8.515 1.00 29.25 179 LEU D C 1
ATOM 9725 O O . LEU D 1 179 ? 84.586 26.779 -7.617 1.00 31.10 179 LEU D O 1
ATOM 9730 N N . ARG D 1 180 ? 85.056 27.812 -9.555 1.00 29.86 180 ARG D N 1
ATOM 9731 C CA . ARG D 1 180 ? 86.363 27.177 -9.678 1.00 31.21 180 ARG D CA 1
ATOM 9732 C C . ARG D 1 180 ? 87.294 27.694 -8.588 1.00 31.51 180 ARG D C 1
ATOM 9733 O O . ARG D 1 180 ? 88.019 26.923 -7.961 1.00 32.05 180 ARG D O 1
ATOM 9741 N N . ALA D 1 181 ? 87.261 29.002 -8.359 1.00 32.63 181 ALA D N 1
ATOM 9742 C CA . ALA D 1 181 ? 88.102 29.617 -7.336 1.00 32.50 181 ALA D CA 1
ATOM 9743 C C . ALA D 1 181 ? 87.775 29.030 -5.965 1.00 31.96 181 ALA D C 1
ATOM 9744 O O . ALA D 1 181 ? 88.669 28.753 -5.164 1.00 30.93 181 ALA D O 1
ATOM 9746 N N . LEU D 1 182 ? 86.485 28.836 -5.707 1.00 30.64 182 LEU D N 1
ATOM 9747 C CA . LEU D 1 182 ? 86.032 28.281 -4.437 1.00 29.72 182 LEU D CA 1
ATOM 9748 C C . LEU D 1 182 ? 86.512 26.843 -4.276 1.00 29.57 182 LEU D C 1
ATOM 9749 O O . LEU D 1 182 ? 86.942 26.440 -3.195 1.00 29.78 182 LEU D O 1
ATOM 9754 N N . LEU D 1 183 ? 86.442 26.070 -5.356 1.00 30.39 183 LEU D N 1
ATOM 9755 C CA . LEU D 1 183 ? 86.886 24.679 -5.328 1.00 32.76 183 LEU D CA 1
ATOM 9756 C C . LEU D 1 183 ? 88.368 24.577 -4.977 1.00 34.65 183 LEU D C 1
ATOM 9757 O O . LEU D 1 183 ? 88.775 23.731 -4.178 1.00 34.66 183 LEU D O 1
ATOM 9762 N N . GLU D 1 184 ? 89.171 25.446 -5.578 1.00 37.06 184 GLU D N 1
ATOM 9763 C CA . GLU D 1 184 ? 90.607 25.452 -5.333 1.00 39.81 184 GLU D CA 1
ATOM 9764 C C . GLU D 1 184 ? 90.882 25.825 -3.880 1.00 40.00 184 GLU D C 1
ATOM 9765 O O . GLU D 1 184 ? 91.807 25.307 -3.255 1.00 39.67 184 GLU D O 1
ATOM 9771 N N . ARG D 1 185 ? 90.061 26.722 -3.348 1.00 40.30 185 ARG D N 1
ATOM 9772 C CA . ARG D 1 185 ? 90.195 27.175 -1.972 1.00 40.98 185 ARG D CA 1
ATOM 9773 C C . ARG D 1 185 ? 89.797 26.071 -0.991 1.00 40.88 185 ARG D C 1
ATOM 9774 O O . ARG D 1 185 ? 90.436 25.888 0.048 1.00 40.54 185 ARG D O 1
ATOM 9782 N N . GLU D 1 186 ? 88.745 25.332 -1.332 1.00 38.58 186 GLU D N 1
ATOM 9783 C CA . GLU D 1 186 ? 88.252 24.245 -0.487 1.00 37.77 186 GLU D CA 1
ATOM 9784 C C . GLU D 1 186 ? 89.042 22.957 -0.672 1.00 37.32 186 GLU D C 1
ATOM 9785 O O . GLU D 1 186 ? 89.163 22.153 0.254 1.00 36.94 186 GLU D O 1
ATOM 9791 N N . GLY D 1 187 ? 89.572 22.764 -1.874 1.00 36.94 187 GLY D N 1
ATOM 9792 C CA . GLY D 1 187 ? 90.299 21.548 -2.173 1.00 37.58 187 GLY D CA 1
ATOM 9793 C C . GLY D 1 187 ? 89.290 20.623 -2.829 1.00 37.91 187 GLY D C 1
ATOM 9794 O O . GLY D 1 187 ? 88.532 19.940 -2.138 1.00 37.13 187 GLY D O 1
ATOM 9795 N N . PRO D 1 188 ? 89.252 20.579 -4.169 1.00 37.45 188 PRO D N 1
ATOM 9796 C CA . PRO D 1 188 ? 88.304 19.721 -4.883 1.00 36.96 188 PRO D CA 1
ATOM 9797 C C . PRO D 1 188 ? 88.197 18.290 -4.367 1.00 36.33 188 PRO D C 1
ATOM 9798 O O . PRO D 1 188 ? 87.139 17.670 -4.479 1.00 35.33 188 PRO D O 1
ATOM 9802 N N . GLU D 1 189 ? 89.276 17.772 -3.788 1.00 35.53 189 GLU D N 1
ATOM 9803 C CA . GLU D 1 189 ? 89.260 16.407 -3.280 1.00 35.12 189 GLU D CA 1
ATOM 9804 C C . GLU D 1 189 ? 88.451 16.258 -1.993 1.00 34.27 189 GLU D C 1
ATOM 9805 O O . GLU D 1 189 ? 88.345 15.164 -1.441 1.00 33.97 189 GLU D O 1
ATOM 9811 N N . THR D 1 190 ? 87.882 17.360 -1.518 1.00 32.57 190 THR D N 1
ATOM 9812 C CA . THR D 1 190 ? 87.069 17.336 -0.306 1.00 31.81 190 THR D CA 1
ATOM 9813 C C . THR D 1 190 ? 85.632 17.695 -0.664 1.00 30.79 190 THR D C 1
ATOM 9814 O O . THR D 1 190 ? 84.763 17.751 0.205 1.00 30.43 190 THR D O 1
ATOM 9818 N N . VAL D 1 191 ? 85.392 17.943 -1.947 1.00 29.64 191 VAL D N 1
ATOM 9819 C CA . VAL D 1 191 ? 84.061 18.320 -2.411 1.00 27.94 191 VAL D CA 1
ATOM 9820 C C . VAL D 1 191 ? 83.352 17.213 -3.181 1.00 27.09 191 VAL D C 1
ATOM 9821 O O . VAL D 1 191 ? 83.915 16.596 -4.088 1.00 25.74 191 VAL D O 1
ATOM 9825 N N . ALA D 1 192 ? 82.098 16.984 -2.811 1.00 25.39 192 ALA D N 1
ATOM 9826 C CA . ALA D 1 192 ? 81.276 15.967 -3.443 1.00 23.50 192 ALA D CA 1
ATOM 9827 C C . ALA D 1 192 ? 80.348 16.548 -4.505 1.00 22.67 192 ALA D C 1
ATOM 9828 O O . ALA D 1 192 ? 80.080 15.911 -5.524 1.00 22.36 192 ALA D O 1
ATOM 9830 N N . ALA D 1 193 ? 79.858 17.762 -4.283 1.00 22.31 193 ALA D N 1
ATOM 9831 C CA . ALA D 1 193 ? 78.932 18.330 -5.245 1.00 23.46 193 ALA D CA 1
ATOM 9832 C C . ALA D 1 193 ? 78.689 19.823 -5.133 1.00 21.91 193 ALA D C 1
ATOM 9833 O O . ALA D 1 193 ? 79.094 20.475 -4.174 1.00 24.33 193 ALA D O 1
ATOM 9835 N N . PHE D 1 194 ? 78.013 20.338 -6.154 1.00 22.00 194 PHE D N 1
ATOM 9836 C CA . PHE D 1 194 ? 77.596 21.731 -6.236 1.00 20.06 194 PHE D CA 1
ATOM 9837 C C . PHE D 1 194 ? 76.108 21.619 -6.519 1.00 20.79 194 PHE D C 1
ATOM 9838 O O . PHE D 1 194 ? 75.710 20.972 -7.489 1.00 20.71 194 PHE D O 1
ATOM 9846 N N . MET D 1 195 ? 75.289 22.222 -5.664 1.00 21.04 195 MET D N 1
ATOM 9847 C CA . MET D 1 195 ? 73.845 22.177 -5.849 1.00 20.24 195 MET D CA 1
ATOM 9848 C C . MET D 1 195 ? 73.338 23.603 -6.011 1.00 20.31 195 MET D C 1
ATOM 9849 O O . MET D 1 195 ? 73.765 24.508 -5.294 1.00 20.39 195 MET D O 1
ATOM 9854 N N . ALA D 1 196 ? 72.430 23.808 -6.959 1.00 21.34 196 ALA D N 1
ATOM 9855 C CA . ALA D 1 196 ? 71.888 25.138 -7.189 1.00 20.80 196 ALA D CA 1
ATOM 9856 C C . ALA D 1 196 ? 70.537 25.120 -7.884 1.00 20.06 196 ALA D C 1
ATOM 9857 O O . ALA D 1 196 ? 70.216 24.189 -8.621 1.00 19.26 196 ALA D O 1
ATOM 9859 N N . GLU D 1 197 ? 69.746 26.155 -7.620 1.00 20.60 197 GLU D N 1
ATOM 9860 C CA . GLU D 1 197 ? 68.457 26.333 -8.272 1.00 20.77 197 GLU D CA 1
ATOM 9861 C C . GLU D 1 197 ? 68.844 27.083 -9.548 1.00 20.41 197 GLU D C 1
ATOM 9862 O O . GLU D 1 197 ? 69.439 28.154 -9.467 1.00 22.30 197 GLU D O 1
ATOM 9868 N N . PRO D 1 198 ? 68.524 26.539 -10.737 1.00 21.78 198 PRO D N 1
ATOM 9869 C CA . PRO D 1 198 ? 68.885 27.244 -11.978 1.00 21.32 198 PRO D CA 1
ATOM 9870 C C . PRO D 1 198 ? 68.439 28.706 -11.909 1.00 23.30 198 PRO D C 1
ATOM 9871 O O . PRO D 1 198 ? 69.208 29.623 -12.202 1.00 24.91 198 PRO D O 1
ATOM 9875 N N . VAL D 1 199 ? 67.182 28.897 -11.527 1.00 22.96 199 VAL D N 1
ATOM 9876 C CA . VAL D 1 199 ? 66.583 30.215 -11.337 1.00 22.76 199 VAL D CA 1
ATOM 9877 C C . VAL D 1 199 ? 66.173 30.156 -9.865 1.00 23.35 199 VAL D C 1
ATOM 9878 O O . VAL D 1 199 ? 65.502 29.213 -9.449 1.00 22.65 199 VAL D O 1
ATOM 9882 N N . VAL D 1 200 ? 66.587 31.146 -9.084 1.00 24.71 200 VAL D N 1
ATOM 9883 C CA . VAL D 1 200 ? 66.297 31.166 -7.653 1.00 24.86 200 VAL D CA 1
ATOM 9884 C C . VAL D 1 200 ? 64.829 31.381 -7.296 1.00 25.31 200 VAL D C 1
ATOM 9885 O O . VAL D 1 200 ? 64.107 32.102 -7.985 1.00 24.52 200 VAL D O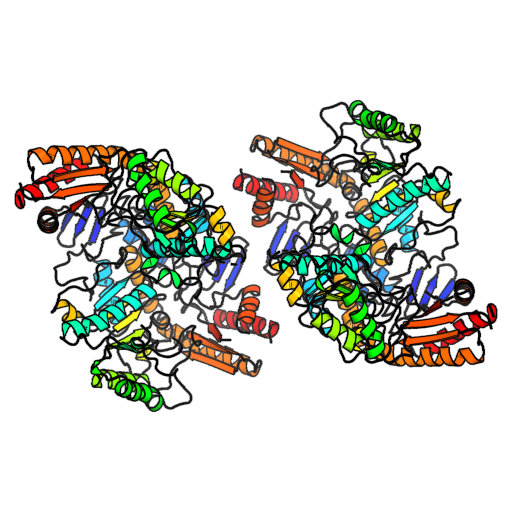 1
ATOM 9889 N N . GLY D 1 201 ? 64.407 30.740 -6.206 1.00 25.57 201 GLY D N 1
ATOM 9890 C CA . GLY D 1 201 ? 63.035 30.848 -5.747 1.00 27.56 201 GLY D CA 1
ATOM 9891 C C . GLY D 1 201 ? 62.787 31.980 -4.765 1.00 28.89 201 GLY D C 1
ATOM 9892 O O . GLY D 1 201 ? 63.240 33.104 -4.966 1.00 28.46 201 GLY D O 1
ATOM 9893 N N . ALA D 1 202 ? 62.074 31.669 -3.687 1.00 30.35 202 ALA D N 1
ATOM 9894 C CA . ALA D 1 202 ? 61.716 32.658 -2.672 1.00 32.96 202 ALA D CA 1
ATOM 9895 C C . ALA D 1 202 ? 62.862 33.434 -2.022 1.00 34.62 202 ALA D C 1
ATOM 9896 O O . ALA D 1 202 ? 62.707 34.621 -1.725 1.00 35.63 202 ALA D O 1
ATOM 9898 N N . SER D 1 203 ? 64.000 32.778 -1.797 1.00 34.85 203 SER D N 1
ATOM 9899 C CA . SER D 1 203 ? 65.144 33.434 -1.159 1.00 34.93 203 SER D CA 1
ATOM 9900 C C . SER D 1 203 ? 65.571 34.723 -1.864 1.00 34.49 203 SER D C 1
ATOM 9901 O O . SER D 1 203 ? 66.099 35.637 -1.234 1.00 33.52 203 SER D O 1
ATOM 9904 N N . ASP D 1 204 ? 65.343 34.786 -3.173 1.00 33.78 204 ASP D N 1
ATOM 9905 C CA . ASP D 1 204 ? 65.676 35.965 -3.971 1.00 32.93 204 ASP D CA 1
ATOM 9906 C C . ASP D 1 204 ? 64.874 35.826 -5.256 1.00 31.51 204 ASP D C 1
ATOM 9907 O O . ASP D 1 204 ? 65.396 35.445 -6.307 1.00 29.90 204 ASP D O 1
ATOM 9912 N N . ALA D 1 205 ? 63.587 36.125 -5.122 1.00 30.15 205 ALA D N 1
ATOM 9913 C CA . ALA D 1 205 ? 62.588 36.030 -6.180 1.00 27.75 205 ALA D CA 1
ATOM 9914 C C . ALA D 1 205 ? 63.040 36.061 -7.634 1.00 26.46 205 ALA D C 1
ATOM 9915 O O . ALA D 1 205 ? 63.363 37.117 -8.182 1.00 26.30 205 ALA D O 1
ATOM 9917 N N . ALA D 1 206 ? 63.029 34.883 -8.249 1.00 24.62 206 ALA D N 1
ATOM 9918 C CA . ALA D 1 206 ? 63.377 34.710 -9.658 1.00 24.86 206 ALA D CA 1
ATOM 9919 C C . ALA D 1 206 ? 64.736 35.230 -10.105 1.00 25.15 206 ALA D C 1
ATOM 9920 O O . ALA D 1 206 ? 64.908 35.605 -11.270 1.00 25.92 206 ALA D O 1
ATOM 9922 N N . LEU D 1 207 ? 65.706 35.257 -9.198 1.00 24.47 207 LEU D N 1
ATOM 9923 C CA . LEU D 1 207 ? 67.038 35.715 -9.568 1.00 25.35 207 LEU D CA 1
ATOM 9924 C C . LEU D 1 207 ? 67.626 34.690 -10.532 1.00 26.18 207 LEU D C 1
ATOM 9925 O O . LEU D 1 207 ? 67.677 33.499 -10.224 1.00 26.28 207 LEU D O 1
ATOM 9930 N N . ALA D 1 208 ? 68.061 35.153 -11.699 1.00 27.20 208 ALA D N 1
ATOM 9931 C CA . ALA D 1 208 ? 68.624 34.262 -12.705 1.00 28.12 208 ALA D CA 1
ATOM 9932 C C . ALA D 1 208 ? 69.968 34.755 -13.223 1.00 28.17 208 ALA D C 1
ATOM 9933 O O . ALA D 1 208 ? 70.131 35.936 -13.539 1.00 28.58 208 ALA D O 1
ATOM 9935 N N . PRO D 1 209 ? 70.953 33.845 -13.318 1.00 27.70 209 PRO D N 1
ATOM 9936 C CA . PRO D 1 209 ? 72.304 34.147 -13.799 1.00 27.15 209 PRO D CA 1
ATOM 9937 C C . PRO D 1 209 ? 72.250 34.581 -15.260 1.00 26.96 209 PRO D C 1
ATOM 9938 O O . PRO D 1 209 ? 71.281 34.295 -15.956 1.00 26.15 209 PRO D O 1
ATOM 9942 N N . ALA D 1 210 ? 73.297 35.257 -15.721 1.00 27.08 210 ALA D N 1
ATOM 9943 C CA . ALA D 1 210 ? 73.360 35.706 -17.108 1.00 28.18 210 ALA D CA 1
ATOM 9944 C C . ALA D 1 210 ? 73.668 34.507 -18.000 1.00 27.87 210 ALA D C 1
ATOM 9945 O O . ALA D 1 210 ? 74.082 33.453 -17.516 1.00 26.54 210 ALA D O 1
ATOM 9947 N N . PRO D 1 211 ? 73.463 34.644 -19.320 1.00 27.82 211 PRO D N 1
ATOM 9948 C CA . PRO D 1 211 ? 73.764 33.499 -20.181 1.00 28.05 211 PRO D CA 1
ATOM 9949 C C . PRO D 1 211 ? 75.241 33.129 -20.074 1.00 27.50 211 PRO D C 1
ATOM 9950 O O . PRO D 1 211 ? 76.081 33.988 -19.795 1.00 27.91 211 PRO D O 1
ATOM 9954 N N . GLY D 1 212 ? 75.542 31.847 -20.273 1.00 26.45 212 GLY D N 1
ATOM 9955 C CA . GLY D 1 212 ? 76.912 31.367 -20.188 1.00 26.32 212 GLY D CA 1
ATOM 9956 C C . GLY D 1 212 ? 77.281 30.834 -18.813 1.00 26.58 212 GLY D C 1
ATOM 9957 O O . GLY D 1 212 ? 78.271 30.118 -18.654 1.00 24.93 212 GLY D O 1
ATOM 9958 N N . TYR D 1 213 ? 76.473 31.176 -17.814 1.00 24.43 213 TYR D N 1
ATOM 9959 C CA . TYR D 1 213 ? 76.723 30.768 -16.435 1.00 25.63 213 TYR D CA 1
ATOM 9960 C C . TYR D 1 213 ? 76.765 29.256 -16.200 1.00 24.03 213 TYR D C 1
ATOM 9961 O O . TYR D 1 213 ? 77.776 28.721 -15.741 1.00 23.39 213 TYR D O 1
ATOM 9970 N N . TYR D 1 214 ? 75.675 28.565 -16.507 1.00 24.68 214 TYR D N 1
ATOM 9971 C CA . TYR D 1 214 ? 75.640 27.127 -16.267 1.00 23.50 214 TYR D CA 1
ATOM 9972 C C . TYR D 1 214 ? 76.491 26.317 -17.234 1.00 24.61 214 TYR D C 1
ATOM 9973 O O . TYR D 1 214 ? 76.878 25.188 -16.929 1.00 22.91 214 TYR D O 1
ATOM 9982 N N . GLU D 1 215 ? 76.798 26.886 -18.394 1.00 23.96 215 GLU D N 1
ATOM 9983 C CA . GLU D 1 215 ? 77.661 26.180 -19.329 1.00 24.92 215 GLU D CA 1
ATOM 9984 C C . GLU D 1 215 ? 79.032 26.096 -18.657 1.00 25.37 215 GLU D C 1
ATOM 9985 O O . GLU D 1 215 ? 79.693 25.056 -18.693 1.00 26.30 215 GLU D O 1
ATOM 9991 N N . ARG D 1 216 ? 79.456 27.194 -18.032 1.00 25.00 216 ARG D N 1
ATOM 9992 C CA . ARG D 1 216 ? 80.743 27.216 -17.342 1.00 25.69 216 ARG D CA 1
ATOM 9993 C C . ARG D 1 216 ? 80.698 26.322 -16.105 1.00 25.74 216 ARG D C 1
ATOM 9994 O O . ARG D 1 216 ? 81.658 25.611 -15.816 1.00 25.63 216 ARG D O 1
ATOM 10002 N N . VAL D 1 217 ? 79.582 26.353 -15.379 1.00 23.82 217 VAL D N 1
ATOM 10003 C CA . VAL D 1 217 ? 79.436 25.524 -14.185 1.00 24.18 217 VAL D CA 1
ATOM 10004 C C . VAL D 1 217 ? 79.616 24.047 -14.537 1.00 22.75 217 VAL D C 1
ATOM 10005 O O . VAL D 1 217 ? 80.319 23.313 -13.838 1.00 22.80 217 VAL D O 1
ATOM 10009 N N . ARG D 1 218 ? 78.979 23.629 -15.626 1.00 22.73 218 ARG D N 1
ATOM 10010 C CA . ARG D 1 218 ? 79.049 22.250 -16.101 1.00 22.76 218 ARG D CA 1
ATOM 10011 C C . ARG D 1 218 ? 80.499 21.832 -16.339 1.00 24.74 218 ARG D C 1
ATOM 10012 O O . ARG D 1 218 ? 80.929 20.773 -15.885 1.00 25.26 218 ARG D O 1
ATOM 10020 N N . ASP D 1 219 ? 81.256 22.667 -17.045 1.00 25.93 219 ASP D N 1
ATOM 10021 C CA . ASP D 1 219 ? 82.656 22.352 -17.319 1.00 26.79 219 ASP D CA 1
ATOM 10022 C C . ASP D 1 219 ? 83.494 22.317 -16.042 1.00 25.52 219 ASP D C 1
ATOM 10023 O O . ASP D 1 219 ? 84.351 21.449 -15.879 1.00 27.02 219 ASP D O 1
ATOM 10028 N N . ILE D 1 220 ? 83.248 23.257 -15.134 1.00 26.23 220 ILE D N 1
ATOM 10029 C CA . ILE D 1 220 ? 83.994 23.308 -13.879 1.00 25.91 220 ILE D CA 1
ATOM 10030 C C . ILE D 1 220 ? 83.752 22.048 -13.053 1.00 27.29 220 ILE D C 1
ATOM 10031 O O . ILE D 1 220 ? 84.686 21.487 -12.477 1.00 28.01 220 ILE D O 1
ATOM 10036 N N . CYS D 1 221 ? 82.499 21.605 -12.990 1.00 28.90 221 CYS D N 1
ATOM 10037 C CA . CYS D 1 221 ? 82.168 20.401 -12.232 1.00 28.91 221 CYS D CA 1
ATOM 10038 C C . CYS D 1 221 ? 82.805 19.166 -12.860 1.00 28.50 221 CYS D C 1
ATOM 10039 O O . CYS D 1 221 ? 83.342 18.315 -12.152 1.00 30.51 221 CYS D O 1
ATOM 10042 N N . ASP D 1 222 ? 82.743 19.069 -14.186 1.00 30.01 222 ASP D N 1
ATOM 10043 C CA . ASP D 1 222 ? 83.325 17.930 -14.891 1.00 30.70 222 ASP D CA 1
ATOM 10044 C C . ASP D 1 222 ? 84.818 17.860 -14.597 1.00 30.86 222 ASP D C 1
ATOM 10045 O O . ASP D 1 222 ? 85.345 16.803 -14.261 1.00 30.51 222 ASP D O 1
ATOM 10050 N N . GLU D 1 223 ? 85.493 18.998 -14.723 1.00 32.42 223 GLU D N 1
ATOM 10051 C CA . GLU D 1 223 ? 86.930 19.066 -14.482 1.00 34.01 223 GLU D CA 1
ATOM 10052 C C . GLU D 1 223 ? 87.294 18.755 -13.036 1.00 33.14 223 GLU D C 1
ATOM 10053 O O . GLU D 1 223 ? 88.334 18.153 -12.764 1.00 33.82 223 GLU D O 1
ATOM 10059 N N . ALA D 1 224 ? 86.433 19.159 -12.108 1.00 31.80 224 ALA D N 1
ATOM 10060 C CA . ALA D 1 224 ? 86.675 18.916 -10.691 1.00 29.98 224 ALA D CA 1
ATOM 10061 C C . ALA D 1 224 ? 86.255 17.503 -10.305 1.00 28.88 224 ALA D C 1
ATOM 10062 O O . ALA D 1 224 ? 86.664 16.983 -9.267 1.00 29.54 224 ALA D O 1
ATOM 10064 N N . GLY D 1 225 ? 85.434 16.887 -11.148 1.00 28.24 225 GLY D N 1
ATOM 10065 C CA . GLY D 1 225 ? 84.970 15.540 -10.878 1.00 27.68 225 GLY D CA 1
ATOM 10066 C C . GLY D 1 225 ? 83.912 15.529 -9.791 1.00 28.18 225 GLY D C 1
ATOM 10067 O O . GLY D 1 225 ? 83.743 14.529 -9.097 1.00 27.55 225 GLY D O 1
ATOM 10068 N N . ILE D 1 226 ? 83.206 16.645 -9.637 1.00 27.57 226 ILE D N 1
ATOM 10069 C CA . ILE D 1 226 ? 82.161 16.738 -8.624 1.00 25.83 226 ILE D CA 1
ATOM 10070 C C . ILE D 1 226 ? 80.790 16.618 -9.274 1.00 25.99 226 ILE D C 1
ATOM 10071 O O . ILE D 1 226 ? 80.633 16.863 -10.471 1.00 23.81 226 ILE D O 1
ATOM 10076 N N . ILE D 1 227 ? 79.802 16.245 -8.466 1.00 23.12 227 ILE D N 1
ATOM 10077 C CA . ILE D 1 227 ? 78.433 16.064 -8.932 1.00 22.74 227 ILE D CA 1
ATOM 10078 C C . ILE D 1 227 ? 77.684 17.389 -9.022 1.00 22.78 227 ILE D C 1
ATOM 10079 O O . ILE D 1 227 ? 77.632 18.144 -8.054 1.00 22.32 227 ILE D O 1
ATOM 10084 N N . PHE D 1 228 ? 77.111 17.672 -10.189 1.00 22.43 228 PHE D N 1
ATOM 10085 C CA . PHE D 1 228 ? 76.346 18.900 -10.385 1.00 22.15 228 PHE D CA 1
ATOM 10086 C C . PHE D 1 228 ? 74.872 18.578 -10.123 1.00 21.10 228 PHE D C 1
ATOM 10087 O O . PHE D 1 228 ? 74.270 17.759 -10.823 1.00 19.26 228 PHE D O 1
ATOM 10095 N N . ILE D 1 229 ? 74.310 19.203 -9.090 1.00 19.12 229 ILE D N 1
ATOM 10096 C CA . ILE D 1 229 ? 72.920 18.981 -8.718 1.00 19.30 229 ILE D CA 1
ATOM 10097 C C . ILE D 1 229 ? 72.061 20.198 -9.032 1.00 19.38 229 ILE D C 1
ATOM 10098 O O . ILE D 1 229 ? 72.323 21.295 -8.541 1.00 19.24 229 ILE D O 1
ATOM 10103 N N . ALA D 1 230 ? 71.036 20.002 -9.857 1.00 19.98 230 ALA D N 1
ATOM 10104 C CA . ALA D 1 230 ? 70.133 21.089 -10.208 1.00 18.94 230 ALA D CA 1
ATOM 10105 C C . ALA D 1 230 ? 68.853 20.922 -9.412 1.00 19.85 230 ALA D C 1
ATOM 10106 O O . ALA D 1 230 ? 68.131 19.944 -9.588 1.00 21.01 230 ALA D O 1
ATOM 10108 N N . ASP D 1 231 ? 68.588 21.873 -8.525 1.00 17.68 231 ASP D N 1
ATOM 10109 C CA . ASP D 1 231 ? 67.379 21.847 -7.708 1.00 19.00 231 ASP D CA 1
ATOM 10110 C C . ASP D 1 231 ? 66.299 22.523 -8.536 1.00 17.52 231 ASP D C 1
ATOM 10111 O O . ASP D 1 231 ? 66.233 23.754 -8.593 1.00 18.53 231 ASP D O 1
ATOM 10116 N N . GLU D 1 232 ? 65.474 21.715 -9.193 1.00 18.32 232 GLU D N 1
ATOM 10117 C CA . GLU D 1 232 ? 64.398 22.222 -10.034 1.00 18.76 232 GLU D CA 1
ATOM 10118 C C . GLU D 1 232 ? 63.048 21.961 -9.386 1.00 19.55 232 GLU D C 1
ATOM 10119 O O . GLU D 1 232 ? 62.031 21.880 -10.069 1.00 21.01 232 GLU D O 1
ATOM 10125 N N . VAL D 1 233 ? 63.042 21.832 -8.064 1.00 20.78 233 VAL D N 1
ATOM 10126 C CA . VAL D 1 233 ? 61.805 21.576 -7.339 1.00 21.78 233 VAL D CA 1
ATOM 10127 C C . VAL D 1 233 ? 60.748 22.625 -7.655 1.00 23.60 233 VAL D C 1
ATOM 10128 O O . VAL D 1 233 ? 59.569 22.297 -7.796 1.00 25.58 233 VAL D O 1
ATOM 10132 N N . MET D 1 234 ? 61.168 23.882 -7.782 1.00 23.61 234 MET D N 1
ATOM 10133 C CA . MET D 1 234 ? 60.240 24.962 -8.102 1.00 23.51 234 MET D CA 1
ATOM 10134 C C . MET D 1 234 ? 60.340 25.383 -9.572 1.00 23.90 234 MET D C 1
ATOM 10135 O O . MET D 1 234 ? 59.330 25.664 -10.216 1.00 24.10 234 MET D O 1
ATOM 10140 N N . SER D 1 235 ? 61.560 25.398 -10.101 1.00 23.03 235 SER D N 1
ATOM 10141 C CA . SER D 1 235 ? 61.811 25.824 -11.475 1.00 23.09 235 SER D CA 1
ATOM 10142 C C . SER D 1 235 ? 61.533 24.818 -12.592 1.00 24.04 235 SER D C 1
ATOM 10143 O O . SER D 1 235 ? 61.472 25.201 -13.761 1.00 22.64 235 SER D O 1
ATOM 10146 N N . GLY D 1 236 ? 61.370 23.546 -12.249 1.00 23.00 236 GLY D N 1
ATOM 10147 C CA . GLY D 1 236 ? 61.143 22.542 -13.274 1.00 23.88 236 GLY D CA 1
ATOM 10148 C C . GLY D 1 236 ? 59.717 22.331 -13.755 1.00 24.10 236 GLY D C 1
ATOM 10149 O O . GLY D 1 236 ? 58.793 23.043 -13.361 1.00 22.96 236 GLY D O 1
ATOM 10150 N N . MET D 1 237 ? 59.570 21.337 -14.629 1.00 22.42 237 MET D N 1
ATOM 10151 C CA . MET D 1 237 ? 58.301 20.931 -15.223 1.00 22.30 237 MET D CA 1
ATOM 10152 C C . MET D 1 237 ? 57.538 21.997 -16.017 1.00 23.14 237 MET D C 1
ATOM 10153 O O . MET D 1 237 ? 56.307 22.050 -15.977 1.00 23.53 237 MET D O 1
ATOM 10158 N N . GLY D 1 238 ? 58.279 22.828 -16.745 1.00 22.14 238 GLY D N 1
ATOM 10159 C CA . GLY D 1 238 ? 57.667 23.855 -17.567 1.00 22.13 238 GLY D CA 1
ATOM 10160 C C . GLY D 1 238 ? 57.501 25.215 -16.924 1.00 21.55 238 GLY D C 1
ATOM 10161 O O . GLY D 1 238 ? 57.211 26.194 -17.611 1.00 22.42 238 GLY D O 1
ATOM 10162 N N . ARG D 1 239 ? 57.689 25.277 -15.609 1.00 21.49 239 ARG D N 1
ATOM 10163 C CA . ARG D 1 239 ? 57.550 26.515 -14.847 1.00 24.14 239 ARG D CA 1
ATOM 10164 C C . ARG D 1 239 ? 58.272 27.707 -15.477 1.00 24.13 239 ARG D C 1
ATOM 10165 O O . ARG D 1 239 ? 57.719 28.809 -15.567 1.00 24.26 239 ARG D O 1
ATOM 10173 N N . CYS D 1 240 ? 59.504 27.483 -15.920 1.00 23.19 240 CYS D N 1
ATOM 10174 C CA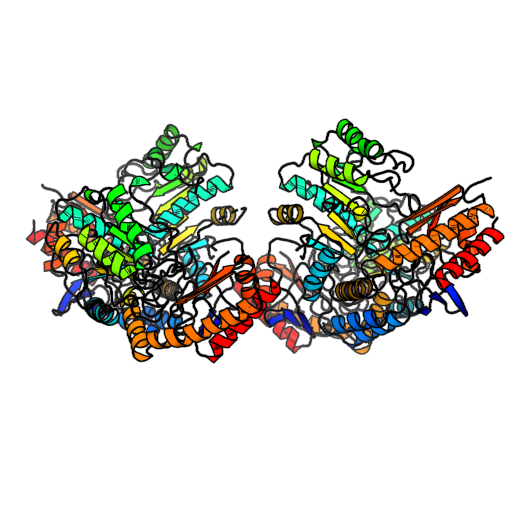 . CYS D 1 240 ? 60.304 28.548 -16.506 1.00 22.81 240 CYS D CA 1
ATOM 10175 C C . CYS D 1 240 ? 60.362 28.544 -18.038 1.00 23.52 240 CYS D C 1
ATOM 10176 O O . CYS D 1 240 ? 61.331 29.017 -18.625 1.00 23.75 240 CYS D O 1
ATOM 10179 N N . GLY D 1 241 ? 59.322 28.013 -18.673 1.00 23.22 241 GLY D N 1
ATOM 10180 C CA . GLY D 1 241 ? 59.276 27.985 -20.126 1.00 25.87 241 GLY D CA 1
ATOM 10181 C C . GLY D 1 241 ? 60.215 26.978 -20.758 1.00 26.79 241 GLY D C 1
ATOM 10182 O O . GLY D 1 241 ? 60.623 27.133 -21.910 1.00 27.19 241 GLY D O 1
ATOM 10183 N N . SER D 1 242 ? 60.559 25.948 -19.993 1.00 26.06 242 SER D N 1
ATOM 10184 C CA . SER D 1 242 ? 61.441 24.878 -20.445 1.00 27.12 242 SER D CA 1
ATOM 10185 C C . SER D 1 242 ? 61.117 23.667 -19.565 1.00 25.87 242 SER D C 1
ATOM 10186 O O . SER D 1 242 ? 60.732 23.831 -18.412 1.00 25.77 242 SER D O 1
ATOM 10189 N N . PRO D 1 243 ? 61.247 22.439 -20.100 1.00 25.33 243 PRO D N 1
ATOM 10190 C CA . PRO D 1 243 ? 60.946 21.263 -19.273 1.00 24.93 243 PRO D CA 1
ATOM 10191 C C . PRO D 1 243 ? 61.709 21.353 -17.946 1.00 24.06 243 PRO D C 1
ATOM 10192 O O . PRO D 1 243 ? 61.160 21.084 -16.877 1.00 24.92 243 PRO D O 1
ATOM 10196 N N . LEU D 1 244 ? 62.976 21.743 -18.042 1.00 22.98 244 LEU D N 1
ATOM 10197 C CA . LEU D 1 244 ? 63.846 21.963 -16.888 1.00 22.18 244 LEU D CA 1
ATOM 10198 C C . LEU D 1 244 ? 64.472 23.325 -17.164 1.00 22.55 244 LEU D C 1
ATOM 10199 O O . LEU D 1 244 ? 64.942 23.578 -18.274 1.00 23.33 244 LEU D O 1
ATOM 10204 N N . ALA D 1 245 ? 64.482 24.207 -16.172 1.00 21.15 245 ALA D N 1
ATOM 10205 C CA . ALA D 1 245 ? 65.038 25.544 -16.373 1.00 20.58 245 ALA D CA 1
ATOM 10206 C C . ALA D 1 245 ? 66.506 25.549 -16.792 1.00 21.98 245 ALA D C 1
ATOM 10207 O O . ALA D 1 245 ? 66.930 26.405 -17.573 1.00 22.49 245 ALA D O 1
ATOM 10209 N N . LEU D 1 246 ? 67.280 24.600 -16.274 1.00 21.20 246 LEU D N 1
ATOM 10210 C CA . LEU D 1 246 ? 68.706 24.527 -16.582 1.00 21.80 246 LEU D CA 1
ATOM 10211 C C . LEU D 1 246 ? 68.973 24.403 -18.085 1.00 22.88 246 LEU D C 1
ATOM 10212 O O . LEU D 1 246 ? 69.988 24.900 -18.584 1.00 22.26 246 LEU D O 1
ATOM 10217 N N . SER D 1 247 ? 68.061 23.740 -18.789 1.00 23.16 247 SER D N 1
ATOM 10218 C CA . SER D 1 247 ? 68.178 23.521 -20.234 1.00 25.35 247 SER D CA 1
ATOM 10219 C C . SER D 1 247 ? 68.203 24.814 -21.047 1.00 26.07 247 SER D C 1
ATOM 10220 O O . SER D 1 247 ? 68.683 24.831 -22.185 1.00 25.32 247 SER D O 1
ATOM 10223 N N . ARG D 1 248 ? 67.682 25.891 -20.469 1.00 25.73 248 ARG D N 1
ATOM 10224 C CA . ARG D 1 248 ? 67.661 27.171 -21.166 1.00 27.15 248 ARG D CA 1
ATOM 10225 C C . ARG D 1 248 ? 69.085 27.649 -21.429 1.00 26.65 248 ARG D C 1
ATOM 10226 O O . ARG D 1 248 ? 69.314 28.487 -22.303 1.00 28.74 248 ARG D O 1
ATOM 10234 N N . TRP D 1 249 ? 70.036 27.118 -20.667 1.00 24.86 249 TRP D N 1
ATOM 10235 C CA . TRP D 1 249 ? 71.443 27.469 -20.828 1.00 24.31 249 TRP D CA 1
ATOM 10236 C C . TRP D 1 249 ? 72.147 26.451 -21.730 1.00 24.27 249 TRP D C 1
ATOM 10237 O O . TRP D 1 249 ? 72.809 25.533 -21.247 1.00 23.14 249 TRP D O 1
ATOM 10248 N N . SER D 1 250 ? 71.986 26.614 -23.039 1.00 25.51 250 SER D N 1
ATOM 10249 C CA . SER D 1 250 ? 72.616 25.731 -24.023 1.00 25.31 250 SER D CA 1
ATOM 10250 C C . SER D 1 250 ? 72.381 24.232 -23.810 1.00 25.28 250 SER D C 1
ATOM 10251 O O . SER D 1 250 ? 73.272 23.417 -24.052 1.00 26.33 250 SER D O 1
ATOM 10254 N N . GLY D 1 251 ? 71.187 23.867 -23.359 1.00 24.02 251 GLY D N 1
ATOM 10255 C CA . GLY D 1 251 ? 70.882 22.460 -23.153 1.00 23.71 251 GLY D CA 1
ATOM 10256 C C . GLY D 1 251 ? 71.724 21.729 -22.118 1.00 24.16 251 GLY D C 1
ATOM 10257 O O . GLY D 1 251 ? 71.788 20.497 -22.121 1.00 22.86 251 GLY D O 1
ATOM 10258 N N . VAL D 1 252 ? 72.371 22.475 -21.228 1.00 23.83 252 VAL D N 1
ATOM 10259 C CA . VAL D 1 252 ? 73.191 21.868 -20.184 1.00 24.01 252 VAL D CA 1
ATOM 10260 C C . VAL D 1 252 ? 72.364 20.876 -19.369 1.00 24.30 252 VAL D C 1
ATOM 10261 O O . VAL D 1 252 ? 71.189 21.115 -19.077 1.00 24.12 252 VAL D O 1
ATOM 10265 N N . THR D 1 253 ? 72.987 19.759 -19.012 1.00 22.90 253 THR D N 1
ATOM 10266 C CA . THR D 1 253 ? 72.326 18.731 -18.220 1.00 23.71 253 THR D CA 1
ATOM 10267 C C . THR D 1 253 ? 73.131 18.504 -16.946 1.00 22.84 253 THR D C 1
ATOM 10268 O O . THR D 1 253 ? 74.360 18.559 -16.961 1.00 23.34 253 THR D O 1
ATOM 10272 N N . PRO D 1 254 ? 72.445 18.266 -15.820 1.00 21.61 254 PRO D N 1
ATOM 10273 C CA . PRO D 1 254 ? 73.128 18.034 -14.547 1.00 21.34 254 PRO D CA 1
ATOM 10274 C C . PRO D 1 254 ? 73.376 16.546 -14.346 1.00 20.60 254 PRO D C 1
ATOM 10275 O O . PRO D 1 254 ? 72.974 15.720 -15.173 1.00 19.89 254 PRO D O 1
ATOM 10279 N N . ASP D 1 255 ? 74.043 16.205 -13.251 1.00 18.17 255 ASP D N 1
ATOM 10280 C CA . ASP D 1 255 ? 74.290 14.809 -12.943 1.00 19.06 255 ASP D CA 1
ATOM 10281 C C . ASP D 1 255 ? 73.094 14.293 -12.147 1.00 19.02 255 ASP D C 1
ATOM 10282 O O . ASP D 1 255 ? 72.769 13.104 -12.174 1.00 18.47 255 ASP D O 1
ATOM 10287 N N . ILE D 1 256 ? 72.437 15.213 -11.452 1.00 19.23 256 ILE D N 1
ATOM 10288 C CA . ILE D 1 256 ? 71.239 14.897 -10.674 1.00 18.06 256 ILE D CA 1
ATOM 10289 C C . ILE D 1 256 ? 70.292 16.086 -10.786 1.00 17.60 256 ILE D C 1
ATOM 10290 O O . ILE D 1 256 ? 70.690 17.221 -10.517 1.00 19.21 256 ILE D O 1
ATOM 10295 N N . ALA D 1 257 ? 69.046 15.834 -11.183 1.00 17.31 257 ALA D N 1
ATOM 10296 C CA . ALA D 1 257 ? 68.054 16.898 -11.272 1.00 18.16 257 ALA D CA 1
ATOM 10297 C C . ALA D 1 257 ? 67.004 16.578 -10.213 1.00 18.09 257 ALA D C 1
ATOM 10298 O O . ALA D 1 257 ? 66.480 15.467 -10.184 1.00 18.21 257 ALA D O 1
ATOM 10300 N N . VAL D 1 258 ? 66.722 17.542 -9.338 1.00 16.91 258 VAL D N 1
ATOM 10301 C CA . VAL D 1 258 ? 65.736 17.349 -8.284 1.00 18.82 258 VAL D CA 1
ATOM 10302 C C . VAL D 1 258 ? 64.425 17.979 -8.710 1.00 19.48 258 VAL D C 1
ATOM 10303 O O . VAL D 1 258 ? 64.399 19.121 -9.177 1.00 19.39 258 VAL D O 1
ATOM 10307 N N . LEU D 1 259 ? 63.340 17.229 -8.534 1.00 21.25 259 LEU D N 1
ATOM 10308 C CA . LEU D 1 259 ? 62.009 17.671 -8.927 1.00 22.28 259 LEU D CA 1
ATOM 10309 C C . LEU D 1 259 ? 60.990 17.578 -7.793 1.00 23.04 259 LEU D C 1
ATOM 10310 O O . LEU D 1 259 ? 61.187 16.849 -6.825 1.00 21.93 259 LEU D O 1
ATOM 10315 N N . GLY D 1 260 ? 59.894 18.317 -7.942 1.00 24.41 260 GLY D N 1
ATOM 10316 C CA . GLY D 1 260 ? 58.840 18.328 -6.945 1.00 28.63 260 GLY D CA 1
ATOM 10317 C C . GLY D 1 260 ? 57.770 19.333 -7.337 1.00 31.77 260 GLY D C 1
ATOM 10318 O O . GLY D 1 260 ? 57.745 19.796 -8.474 1.00 34.08 260 GLY D O 1
ATOM 10319 N N . LYS D 1 261 ? 56.891 19.671 -6.398 1.00 34.51 261 LYS D N 1
ATOM 10320 C CA . LYS D 1 261 ? 55.818 20.633 -6.641 1.00 34.64 261 LYS D CA 1
ATOM 10321 C C . LYS D 1 261 ? 55.036 20.416 -7.934 1.00 35.08 261 LYS D C 1
ATOM 10322 O O . LYS D 1 261 ? 54.013 19.730 -7.945 1.00 35.10 261 LYS D O 1
ATOM 10328 N N . GLY D 1 262 ? 55.513 21.016 -9.020 1.00 35.56 262 GLY D N 1
ATOM 10329 C CA . GLY D 1 262 ? 54.833 20.885 -10.296 1.00 35.34 262 GLY D CA 1
ATOM 10330 C C . GLY D 1 262 ? 54.754 19.471 -10.832 1.00 34.71 262 GLY D C 1
ATOM 10331 O O . GLY D 1 262 ? 54.031 19.207 -11.794 1.00 36.35 262 GLY D O 1
ATOM 10332 N N . LEU D 1 263 ? 55.494 18.556 -10.212 1.00 32.37 263 LEU D N 1
ATOM 10333 C CA . LEU D 1 263 ? 55.511 17.164 -10.646 1.00 27.69 263 LEU D CA 1
ATOM 10334 C C . LEU D 1 263 ? 54.091 16.609 -10.709 1.00 25.35 263 LEU D C 1
ATOM 10335 O O . LEU D 1 263 ? 53.647 16.131 -11.755 1.00 25.03 263 LEU D O 1
ATOM 10340 N N . ALA D 1 264 ? 53.385 16.658 -9.584 1.00 21.27 264 ALA D N 1
ATOM 10341 C CA . ALA D 1 264 ? 52.004 16.197 -9.548 1.00 20.89 264 ALA D CA 1
ATOM 10342 C C . ALA D 1 264 ? 51.091 17.423 -9.467 1.00 19.58 264 ALA D C 1
ATOM 10343 O O . ALA D 1 264 ? 49.880 17.300 -9.318 1.00 18.41 264 ALA D O 1
ATOM 10345 N N . ALA D 1 265 ? 51.704 18.601 -9.545 1.00 19.57 265 ALA D N 1
ATOM 10346 C CA . ALA D 1 265 ? 50.996 19.880 -9.545 1.00 20.77 265 ALA D CA 1
ATOM 10347 C C . ALA D 1 265 ? 49.886 20.057 -8.510 1.00 20.85 265 ALA D C 1
ATOM 10348 O O . ALA D 1 265 ? 48.827 20.612 -8.815 1.00 20.40 265 ALA D O 1
ATOM 10350 N N . GLY D 1 266 ? 50.129 19.591 -7.289 1.00 19.52 266 GLY D N 1
ATOM 10351 C CA . GLY D 1 266 ? 49.140 19.741 -6.239 1.00 19.22 266 GLY D CA 1
ATOM 10352 C C . GLY D 1 266 ? 48.091 18.652 -6.150 1.00 19.50 266 GLY D C 1
ATOM 10353 O O . GLY D 1 266 ? 47.219 18.717 -5.289 1.00 20.76 266 GLY D O 1
ATOM 10354 N N . TYR D 1 267 ? 48.158 17.652 -7.027 1.00 18.60 267 TYR D N 1
ATOM 10355 C CA . TYR D 1 267 ? 47.181 16.569 -6.987 1.00 18.26 267 TYR D CA 1
ATOM 10356 C C . TYR D 1 267 ? 47.592 15.421 -6.078 1.00 17.94 267 TYR D C 1
ATOM 10357 O O . TYR D 1 267 ? 46.744 14.649 -5.636 1.00 19.50 267 TYR D O 1
ATOM 10366 N N . ALA D 1 268 ? 48.890 15.330 -5.789 1.00 17.56 268 ALA D N 1
ATOM 10367 C CA . ALA D 1 268 ? 49.421 14.294 -4.908 1.00 16.44 268 ALA D CA 1
ATOM 10368 C C . ALA D 1 268 ? 50.800 14.714 -4.404 1.00 17.06 268 ALA D C 1
ATOM 10369 O O . ALA D 1 268 ? 51.491 15.493 -5.056 1.00 17.31 268 ALA D O 1
ATOM 10371 N N . PRO D 1 269 ? 51.200 14.235 -3.211 1.00 17.16 269 PRO D N 1
ATOM 10372 C CA . PRO D 1 269 ? 52.520 14.587 -2.676 1.00 17.87 269 PRO D CA 1
ATOM 10373 C C . PRO D 1 269 ? 53.534 13.758 -3.458 1.00 18.25 269 PRO D C 1
ATOM 10374 O O . PRO D 1 269 ? 53.729 12.572 -3.178 1.00 18.91 269 PRO D O 1
ATOM 10378 N N . LEU D 1 270 ? 54.166 14.385 -4.441 1.00 19.24 270 LEU D N 1
ATOM 10379 C CA . LEU D 1 270 ? 55.128 13.695 -5.282 1.00 19.10 270 LEU D CA 1
ATOM 10380 C C . LEU D 1 270 ? 56.336 14.563 -5.586 1.00 17.66 270 LEU D C 1
ATOM 10381 O O . LEU D 1 270 ? 56.199 15.741 -5.920 1.00 19.49 270 LEU D O 1
ATOM 10386 N N . ALA D 1 271 ? 57.514 13.964 -5.464 1.00 17.45 271 ALA D N 1
ATOM 10387 C CA . ALA D 1 271 ? 58.772 14.640 -5.759 1.00 17.67 271 ALA D CA 1
ATOM 10388 C C . ALA D 1 271 ? 59.773 13.559 -6.142 1.00 16.61 271 ALA D C 1
ATOM 10389 O O . ALA D 1 271 ? 59.446 12.377 -6.164 1.00 16.48 271 ALA D O 1
ATOM 10391 N N . GLY D 1 272 ? 60.999 13.952 -6.445 1.00 16.23 272 GLY D N 1
ATOM 10392 C CA . GLY D 1 272 ? 61.972 12.941 -6.791 1.00 17.57 272 GLY D CA 1
ATOM 10393 C C . GLY D 1 272 ? 63.204 13.527 -7.432 1.00 16.16 272 GLY D C 1
ATOM 10394 O O . GLY D 1 272 ? 63.389 14.743 -7.452 1.00 18.16 272 GLY D O 1
ATOM 10395 N N . LEU D 1 273 ? 64.061 12.653 -7.936 1.00 17.36 273 LEU D N 1
ATOM 10396 C CA . LEU D 1 273 ? 65.275 13.091 -8.599 1.00 16.24 273 LEU D CA 1
ATOM 10397 C C . LEU D 1 273 ? 65.557 12.164 -9.767 1.00 16.44 273 LEU D C 1
ATOM 10398 O O . LEU D 1 273 ? 65.102 11.018 -9.794 1.00 16.35 273 LEU D O 1
ATOM 10403 N N . LEU D 1 274 ? 66.280 12.686 -10.750 1.00 17.10 274 LEU D N 1
ATOM 10404 C CA . LEU D 1 274 ? 66.671 11.917 -11.922 1.00 17.01 274 LEU D CA 1
ATOM 10405 C C . LEU D 1 274 ? 68.191 11.914 -11.859 1.00 16.26 274 LEU D C 1
ATOM 10406 O O . LEU D 1 274 ? 68.811 12.970 -11.800 1.00 17.10 274 LEU D O 1
ATOM 10411 N N . ALA D 1 275 ? 68.781 10.727 -11.834 1.00 16.12 275 ALA D N 1
ATOM 10412 C CA . ALA D 1 275 ? 70.230 10.608 -11.748 1.00 15.99 275 ALA D CA 1
ATOM 10413 C C . ALA D 1 275 ? 70.810 10.038 -13.036 1.00 16.62 275 ALA D C 1
ATOM 10414 O O . ALA D 1 275 ? 70.247 9.122 -13.634 1.00 18.28 275 ALA D O 1
ATOM 10416 N N . ALA D 1 276 ? 71.945 10.582 -13.455 1.00 18.46 276 ALA D N 1
ATOM 10417 C CA . ALA D 1 276 ? 72.601 10.107 -14.665 1.00 19.81 276 ALA D CA 1
ATOM 10418 C C . ALA D 1 276 ? 72.977 8.633 -14.487 1.00 20.97 276 ALA D C 1
ATOM 10419 O O . ALA D 1 276 ? 73.288 8.188 -13.382 1.00 20.55 276 ALA D O 1
ATOM 10421 N N . PRO D 1 277 ? 72.939 7.853 -15.578 1.00 21.48 277 PRO D N 1
ATOM 10422 C CA . PRO D 1 277 ? 73.281 6.428 -15.531 1.00 23.87 277 PRO D CA 1
ATOM 10423 C C . PRO D 1 277 ? 74.596 6.182 -14.790 1.00 24.41 277 PRO D C 1
ATOM 10424 O O . PRO D 1 277 ? 74.716 5.229 -14.028 1.00 26.28 277 PRO D O 1
ATOM 10428 N N . GLN D 1 278 ? 75.568 7.056 -15.024 1.00 26.71 278 GLN D N 1
ATOM 10429 C CA . GLN D 1 278 ? 76.884 6.970 -14.391 1.00 28.75 278 GLN D CA 1
ATOM 10430 C C . GLN D 1 278 ? 76.742 6.920 -12.871 1.00 27.84 278 GLN D C 1
ATOM 10431 O O . GLN D 1 278 ? 77.357 6.092 -12.192 1.00 26.80 278 GLN D O 1
ATOM 10437 N N . VAL D 1 279 ? 75.916 7.816 -12.343 1.00 25.77 279 VAL D N 1
ATOM 10438 C CA . VAL D 1 279 ? 75.691 7.891 -10.909 1.00 23.38 279 VAL D CA 1
ATOM 10439 C C . VAL D 1 279 ? 74.943 6.670 -10.385 1.00 22.91 279 VAL D C 1
ATOM 10440 O O . VAL D 1 279 ? 75.341 6.077 -9.380 1.00 23.33 279 VAL D O 1
ATOM 10444 N N . TYR D 1 280 ? 73.864 6.292 -11.065 1.00 22.08 280 TYR D N 1
ATOM 10445 C CA . TYR D 1 280 ? 73.069 5.134 -10.657 1.00 24.93 280 TYR D CA 1
ATOM 10446 C C . TYR D 1 280 ? 73.879 3.837 -10.667 1.00 26.20 280 TYR D C 1
ATOM 10447 O O . TYR D 1 280 ? 73.863 3.079 -9.698 1.00 26.97 280 TYR D O 1
ATOM 10456 N N . GLU D 1 281 ? 74.581 3.583 -11.767 1.00 28.15 281 GLU D N 1
ATOM 10457 C CA . GLU D 1 281 ? 75.376 2.365 -11.899 1.00 30.34 281 GLU D CA 1
ATOM 10458 C C . GLU D 1 281 ? 76.523 2.281 -10.897 1.00 30.88 281 GLU D C 1
ATOM 10459 O O . GLU D 1 281 ? 76.933 1.187 -10.500 1.00 31.11 281 GLU D O 1
ATOM 10465 N N . THR D 1 282 ? 77.047 3.432 -10.493 1.00 30.62 282 THR D N 1
ATOM 10466 C CA . THR D 1 282 ? 78.146 3.460 -9.540 1.00 30.84 282 THR D CA 1
ATOM 10467 C C . THR D 1 282 ? 77.689 2.963 -8.172 1.00 32.62 282 THR D C 1
ATOM 10468 O O . THR D 1 282 ? 78.405 2.214 -7.507 1.00 32.10 282 THR D O 1
ATOM 10472 N N . VAL D 1 283 ? 76.494 3.369 -7.752 1.00 32.98 283 VAL D N 1
ATOM 10473 C CA . VAL D 1 283 ? 75.972 2.923 -6.466 1.00 36.48 283 VAL D CA 1
ATOM 10474 C C . VAL D 1 283 ? 75.495 1.473 -6.555 1.00 37.71 283 VAL D C 1
ATOM 10475 O O . VAL D 1 283 ? 75.743 0.678 -5.650 1.00 39.53 283 VAL D O 1
ATOM 10479 N N . MET D 1 284 ? 74.825 1.125 -7.650 1.00 38.66 284 MET D N 1
ATOM 10480 C CA . MET D 1 284 ? 74.329 -0.236 -7.835 1.00 38.86 284 MET D CA 1
ATOM 10481 C C . MET D 1 284 ? 75.473 -1.234 -8.000 1.00 41.35 284 MET D C 1
ATOM 10482 O O . MET D 1 284 ? 75.418 -2.349 -7.477 1.00 41.63 284 MET D O 1
ATOM 10487 N N . GLY D 1 285 ? 76.507 -0.827 -8.730 1.00 41.22 285 GLY D N 1
ATOM 10488 C CA . GLY D 1 285 ? 77.645 -1.699 -8.964 1.00 43.13 285 GLY D CA 1
ATOM 10489 C C . GLY D 1 285 ? 78.565 -1.845 -7.770 1.00 43.00 285 GLY D C 1
ATOM 10490 O O . GLY D 1 285 ? 79.368 -2.778 -7.707 1.00 44.24 285 GLY D O 1
ATOM 10491 N N . GLY D 1 286 ? 78.454 -0.922 -6.822 1.00 42.49 286 GLY D N 1
ATOM 10492 C CA . GLY D 1 286 ? 79.290 -0.980 -5.639 1.00 41.89 286 GLY D CA 1
ATOM 10493 C C . GLY D 1 286 ? 78.596 -1.746 -4.535 1.00 41.42 286 GLY D C 1
ATOM 10494 O O . GLY D 1 286 ? 78.410 -2.958 -4.635 1.00 41.71 286 GLY D O 1
ATOM 10495 N N . SER D 1 287 ? 78.212 -1.036 -3.481 1.00 41.37 287 SER D N 1
ATOM 10496 C CA . SER D 1 287 ? 77.520 -1.645 -2.353 1.00 41.10 287 SER D CA 1
ATOM 10497 C C . SER D 1 287 ? 76.211 -2.259 -2.835 1.00 40.21 287 SER D C 1
ATOM 10498 O O . SER D 1 287 ? 75.704 -3.211 -2.242 1.00 41.09 287 SER D O 1
ATOM 10501 N N . GLY D 1 288 ? 75.663 -1.698 -3.909 1.00 39.17 288 GLY D N 1
ATOM 10502 C CA . GLY D 1 288 ? 74.422 -2.213 -4.460 1.00 37.91 288 GLY D CA 1
ATOM 10503 C C . GLY D 1 288 ? 73.174 -1.830 -3.686 1.00 36.59 288 GLY D C 1
ATOM 10504 O O . GLY D 1 288 ? 72.140 -2.480 -3.818 1.00 35.33 288 GLY D O 1
ATOM 10505 N N . ALA D 1 289 ? 73.266 -0.776 -2.879 1.00 36.50 289 ALA D N 1
ATOM 10506 C CA . ALA D 1 289 ? 72.128 -0.312 -2.090 1.00 35.23 289 ALA D CA 1
ATOM 10507 C C . ALA D 1 289 ? 72.189 1.203 -1.906 1.00 34.47 289 ALA D C 1
ATOM 10508 O O . ALA D 1 289 ? 73.274 1.774 -1.777 1.00 33.80 289 ALA D O 1
ATOM 10510 N N . PHE D 1 290 ? 71.022 1.845 -1.890 1.00 33.27 290 PHE D N 1
ATOM 10511 C CA . PHE D 1 290 ? 70.948 3.296 -1.733 1.00 33.21 290 PHE D CA 1
ATOM 10512 C C . PHE D 1 290 ? 70.284 3.749 -0.426 1.00 34.60 290 PHE D C 1
ATOM 10513 O O . PHE D 1 290 ? 70.973 3.999 0.563 1.00 37.65 290 PHE D O 1
ATOM 10521 N N . MET D 1 291 ? 68.958 3.863 -0.419 1.00 34.32 291 MET D N 1
ATOM 10522 C CA . MET D 1 291 ? 68.241 4.305 0.781 1.00 33.62 291 MET D CA 1
ATOM 10523 C C . MET D 1 291 ? 67.148 3.318 1.194 1.00 34.45 291 MET D C 1
ATOM 10524 O O . MET D 1 291 ? 66.591 2.610 0.355 1.00 34.33 291 MET D O 1
ATOM 10529 N N . HIS D 1 292 ? 66.841 3.277 2.490 1.00 35.85 292 HIS D N 1
ATOM 10530 C CA . HIS D 1 292 ? 65.825 2.361 3.006 1.00 37.47 292 HIS D CA 1
ATOM 10531 C C . HIS D 1 292 ? 64.591 3.046 3.584 1.00 36.28 292 HIS D C 1
ATOM 10532 O O . HIS D 1 292 ? 63.587 2.386 3.865 1.00 36.49 292 HIS D O 1
ATOM 10539 N N . GLY D 1 293 ? 64.660 4.360 3.764 1.00 35.08 293 GLY D N 1
ATOM 10540 C CA . GLY D 1 293 ? 63.525 5.075 4.325 1.00 34.31 293 GLY D CA 1
ATOM 10541 C C . GLY D 1 293 ? 62.488 5.511 3.305 1.00 32.85 293 GLY D C 1
ATOM 10542 O O . GLY D 1 293 ? 62.546 5.119 2.140 1.00 33.52 293 GLY D O 1
ATOM 10543 N N . PHE D 1 294 ? 61.535 6.322 3.756 1.00 30.22 294 PHE D N 1
ATOM 10544 C CA . PHE D 1 294 ? 60.468 6.848 2.905 1.00 26.91 294 PHE D CA 1
ATOM 10545 C C . PHE D 1 294 ? 59.415 5.806 2.552 1.00 24.70 294 PHE D C 1
ATOM 10546 O O . PHE D 1 294 ? 59.430 5.216 1.472 1.00 22.43 294 PHE D O 1
ATOM 10554 N N . THR D 1 295 ? 58.494 5.593 3.481 1.00 22.42 295 THR D N 1
ATOM 10555 C CA . THR D 1 295 ? 57.419 4.628 3.309 1.00 21.87 295 THR D CA 1
ATOM 10556 C C . THR D 1 295 ? 56.634 4.788 2.004 1.00 22.35 295 THR D C 1
ATOM 10557 O O . THR D 1 295 ? 56.404 3.808 1.282 1.00 23.84 295 THR D O 1
ATOM 10561 N N . TYR D 1 296 ? 56.227 6.015 1.697 1.00 20.03 296 TYR D N 1
ATOM 10562 C CA . TYR D 1 296 ? 55.445 6.266 0.491 1.00 19.35 296 TYR D CA 1
ATOM 10563 C C . TYR D 1 296 ? 56.245 6.558 -0.775 1.00 19.44 296 TYR D C 1
ATOM 10564 O O . TYR D 1 296 ? 55.688 7.019 -1.769 1.00 21.41 296 TYR D O 1
ATOM 10573 N N . ALA D 1 297 ? 57.545 6.285 -0.749 1.00 18.67 297 ALA D N 1
ATOM 10574 C CA . ALA D 1 297 ? 58.365 6.513 -1.939 1.00 18.41 297 ALA D CA 1
ATOM 10575 C C . ALA D 1 297 ? 57.884 5.579 -3.060 1.00 17.77 297 ALA D C 1
ATOM 10576 O O . ALA D 1 297 ? 57.795 4.368 -2.864 1.00 19.30 297 ALA D O 1
ATOM 10578 N N . GLY D 1 298 ? 57.565 6.143 -4.223 1.00 18.93 298 GLY D N 1
ATOM 10579 C CA . GLY D 1 298 ? 57.093 5.329 -5.338 1.00 18.32 298 GLY D CA 1
ATOM 10580 C C . GLY D 1 298 ? 55.604 5.030 -5.275 1.00 19.07 298 GLY D C 1
ATOM 10581 O O . GLY D 1 298 ? 55.064 4.293 -6.106 1.00 18.23 298 GLY D O 1
ATOM 10582 N N . HIS D 1 299 ? 54.938 5.613 -4.286 1.00 17.27 299 HIS D N 1
ATOM 10583 C CA . HIS D 1 299 ? 53.503 5.417 -4.087 1.00 18.97 299 HIS D CA 1
ATOM 10584 C C . HIS D 1 299 ? 52.741 5.412 -5.417 1.00 17.94 299 HIS D C 1
ATOM 10585 O O . HIS D 1 299 ? 52.641 6.444 -6.094 1.00 18.01 299 HIS D O 1
ATOM 10592 N N . PRO D 1 300 ? 52.193 4.247 -5.809 1.00 18.79 300 PRO D N 1
ATOM 10593 C CA . PRO D 1 300 ? 51.447 4.120 -7.068 1.00 18.18 300 PRO D CA 1
ATOM 10594 C C . PRO D 1 300 ? 50.404 5.199 -7.364 1.00 19.18 300 PRO D C 1
ATOM 10595 O O . PRO D 1 300 ? 50.398 5.766 -8.451 1.00 18.00 300 PRO D O 1
ATOM 10599 N N . VAL D 1 301 ? 49.523 5.488 -6.412 1.00 17.17 301 VAL D N 1
ATOM 10600 C CA . VAL D 1 301 ? 48.491 6.492 -6.656 1.00 17.52 301 VAL D CA 1
ATOM 10601 C C . VAL D 1 301 ? 49.059 7.881 -6.930 1.00 18.63 301 VAL D C 1
ATOM 10602 O O . VAL D 1 301 ? 48.580 8.586 -7.819 1.00 17.92 301 VAL D O 1
ATOM 10606 N N . SER D 1 302 ? 50.079 8.277 -6.171 1.00 17.02 302 SER D N 1
ATOM 10607 C CA . SER D 1 302 ? 50.697 9.584 -6.356 1.00 18.21 302 SER D CA 1
ATOM 10608 C C . SER D 1 302 ? 51.454 9.606 -7.684 1.00 17.13 302 SER D C 1
ATOM 10609 O O . SER D 1 302 ? 51.451 10.609 -8.400 1.00 18.82 302 SER D O 1
ATOM 10612 N N . VAL D 1 303 ? 52.101 8.493 -8.007 1.00 19.30 303 VAL D N 1
ATOM 10613 C CA . VAL D 1 303 ? 52.838 8.390 -9.263 1.00 17.76 303 VAL D CA 1
ATOM 10614 C C . VAL D 1 303 ? 51.858 8.499 -10.436 1.00 17.89 303 VAL D C 1
ATOM 10615 O O . VAL D 1 303 ? 52.161 9.135 -11.445 1.00 18.87 303 VAL D O 1
ATOM 10619 N N . ALA D 1 304 ? 50.681 7.894 -10.295 1.00 18.73 304 ALA D N 1
ATOM 10620 C CA . ALA D 1 304 ? 49.655 7.948 -11.341 1.00 18.81 304 ALA D CA 1
ATOM 10621 C C . ALA D 1 304 ? 49.203 9.394 -11.553 1.00 19.42 304 ALA D C 1
ATOM 10622 O O . ALA D 1 304 ? 48.870 9.794 -12.669 1.00 18.91 304 ALA D O 1
ATOM 10624 N N . ALA D 1 305 ? 49.166 10.172 -10.475 1.00 18.63 305 ALA D N 1
ATOM 10625 C CA . ALA D 1 305 ? 48.773 11.571 -10.581 1.00 19.76 305 ALA D CA 1
ATOM 10626 C C . ALA D 1 305 ? 49.857 12.287 -11.379 1.00 20.01 305 ALA D C 1
ATOM 10627 O O . ALA D 1 305 ? 49.567 13.103 -12.255 1.00 20.58 305 ALA D O 1
ATOM 10629 N N . GLY D 1 306 ? 51.112 11.973 -11.077 1.00 19.76 306 GLY D N 1
ATOM 10630 C CA . GLY D 1 306 ? 52.208 12.598 -11.795 1.00 19.32 306 GLY D CA 1
ATOM 10631 C C . GLY D 1 306 ? 52.131 12.284 -13.278 1.00 18.77 306 GLY D C 1
ATOM 10632 O O . GLY D 1 306 ? 52.346 13.158 -14.117 1.00 19.26 306 GLY D O 1
ATOM 10633 N N . LEU D 1 307 ? 51.813 11.034 -13.601 1.00 19.35 307 LEU D N 1
ATOM 10634 C CA . LEU D 1 307 ? 51.708 10.614 -15.000 1.00 21.20 307 LEU D CA 1
ATOM 10635 C C . LEU D 1 307 ? 50.587 11.362 -15.722 1.00 21.73 307 LEU D C 1
ATOM 10636 O O . LEU D 1 307 ? 50.746 11.773 -16.873 1.00 23.13 307 LEU D O 1
ATOM 10641 N N . SER D 1 308 ? 49.455 11.534 -15.047 1.00 21.04 308 SER D N 1
ATOM 10642 C CA . SER D 1 308 ? 48.313 12.241 -15.630 1.00 21.82 308 SER D CA 1
ATOM 10643 C C . SER D 1 308 ? 48.643 13.730 -15.818 1.00 21.94 308 SER D C 1
ATOM 10644 O O . SER D 1 308 ? 48.336 14.326 -16.858 1.00 20.70 308 SER D O 1
ATOM 10647 N N . VAL D 1 309 ? 49.267 14.330 -14.810 1.00 20.07 309 VAL D N 1
ATOM 10648 C CA . VAL D 1 309 ? 49.663 15.729 -14.901 1.00 20.00 309 VAL D CA 1
ATOM 10649 C C . VAL D 1 309 ? 50.636 15.871 -16.075 1.00 20.87 309 VAL D C 1
ATOM 10650 O O . VAL D 1 309 ? 50.568 16.839 -16.832 1.00 19.97 309 VAL D O 1
ATOM 10654 N N . LEU D 1 310 ? 51.525 14.893 -16.236 1.00 20.01 310 LEU D N 1
ATOM 10655 C CA . LEU D 1 310 ? 52.492 14.941 -17.332 1.00 20.68 310 LEU D CA 1
ATOM 10656 C C . LEU D 1 310 ? 51.768 14.885 -18.675 1.00 21.57 310 LEU D C 1
ATOM 10657 O O . LEU D 1 310 ? 52.118 15.621 -19.599 1.00 22.56 310 LEU D O 1
ATOM 10662 N N . ASP D 1 311 ? 50.757 14.026 -18.787 1.00 21.91 311 ASP D N 1
ATOM 10663 C CA . ASP D 1 311 ? 49.995 13.927 -20.036 1.00 23.76 311 ASP D CA 1
ATOM 10664 C C . ASP D 1 311 ? 49.430 15.297 -20.410 1.00 23.48 311 ASP D C 1
ATOM 10665 O O . ASP D 1 311 ? 49.468 15.711 -21.569 1.00 21.20 311 ASP D O 1
ATOM 10670 N N . ILE D 1 312 ? 48.896 15.990 -19.412 1.00 22.09 312 ILE D N 1
ATOM 10671 C CA . ILE D 1 312 ? 48.307 17.308 -19.609 1.00 23.01 312 ILE D CA 1
ATOM 10672 C C . ILE D 1 312 ? 49.352 18.360 -19.971 1.00 23.22 312 ILE D C 1
ATOM 10673 O O . ILE D 1 312 ? 49.160 19.145 -20.901 1.00 24.38 312 ILE D O 1
ATOM 10678 N N . VAL D 1 313 ? 50.465 18.370 -19.249 1.00 23.06 313 VAL D N 1
ATOM 10679 C CA . VAL D 1 313 ? 51.524 19.334 -19.515 1.00 22.61 313 VAL D CA 1
ATOM 10680 C C . VAL D 1 313 ? 52.019 19.226 -20.958 1.00 23.66 313 VAL D C 1
ATOM 10681 O O . VAL D 1 313 ? 52.288 20.240 -21.606 1.00 22.13 313 VAL D O 1
ATOM 10685 N N . GLU D 1 314 ? 52.125 17.999 -21.462 1.00 23.47 314 GLU D N 1
ATOM 10686 C CA . GLU D 1 314 ? 52.587 17.788 -22.830 1.00 24.28 314 GLU D CA 1
ATOM 10687 C C . GLU D 1 314 ? 51.494 18.087 -23.852 1.00 25.10 314 GLU D C 1
ATOM 10688 O O . GLU D 1 314 ? 51.748 18.745 -24.857 1.00 24.58 314 GLU D O 1
ATOM 10694 N N . ARG D 1 315 ? 50.277 17.618 -23.589 1.00 25.71 315 ARG D N 1
ATOM 10695 C CA . ARG D 1 315 ? 49.169 17.839 -24.512 1.00 26.50 315 ARG D CA 1
ATOM 10696 C C . ARG D 1 315 ? 48.819 19.311 -24.731 1.00 26.03 315 ARG D C 1
ATOM 10697 O O . ARG D 1 315 ? 48.606 19.743 -25.864 1.00 25.14 315 ARG D O 1
ATOM 10705 N N . GLU D 1 316 ? 48.762 20.077 -23.647 1.00 25.69 316 GLU D N 1
ATOM 10706 C CA . GLU D 1 316 ? 48.429 21.496 -23.727 1.00 24.38 316 GLU D CA 1
ATOM 10707 C C . GLU D 1 316 ? 49.662 22.387 -23.908 1.00 24.74 316 GLU D C 1
ATOM 10708 O O . GLU D 1 316 ? 49.554 23.618 -23.910 1.00 25.77 316 GLU D O 1
ATOM 10714 N N . ASP D 1 317 ? 50.822 21.758 -24.072 1.00 24.37 317 ASP D N 1
ATOM 10715 C CA . ASP D 1 317 ? 52.092 22.466 -24.241 1.00 25.48 317 ASP D CA 1
ATOM 10716 C C . ASP D 1 317 ? 52.219 23.608 -23.238 1.00 24.70 317 ASP D C 1
ATOM 10717 O O . ASP D 1 317 ? 52.457 24.759 -23.608 1.00 22.48 317 ASP D O 1
ATOM 10722 N N . LEU D 1 318 ? 52.070 23.283 -21.957 1.00 23.34 318 LEU D N 1
ATOM 10723 C CA . LEU D 1 318 ? 52.154 24.297 -20.917 1.00 22.40 318 LEU D CA 1
ATOM 10724 C C . LEU D 1 318 ? 53.545 24.902 -20.803 1.00 23.13 318 LEU D C 1
ATOM 10725 O O . LEU D 1 318 ? 53.710 25.988 -20.253 1.00 24.03 318 LEU D O 1
ATOM 10730 N N . THR D 1 319 ? 54.549 24.204 -21.322 1.00 20.91 319 THR D N 1
ATOM 10731 C CA . THR D 1 319 ? 55.903 24.732 -21.299 1.00 22.29 319 THR D CA 1
ATOM 10732 C C . THR D 1 319 ? 55.914 25.936 -22.246 1.00 23.40 319 THR D C 1
ATOM 10733 O O . THR D 1 319 ? 56.502 26.979 -21.946 1.00 22.16 319 THR D O 1
ATOM 10737 N N . GLY D 1 320 ? 55.245 25.787 -23.388 1.00 22.83 320 GLY D N 1
ATOM 10738 C CA . GLY D 1 320 ? 55.178 26.883 -24.340 1.00 22.67 320 GLY D CA 1
ATOM 10739 C C . GLY D 1 320 ? 54.284 27.982 -23.800 1.00 23.19 320 GLY D C 1
ATOM 10740 O O . GLY D 1 320 ? 54.547 29.170 -23.995 1.00 25.11 320 GLY D O 1
ATOM 10741 N N . ALA D 1 321 ? 53.217 27.585 -23.114 1.00 23.87 321 ALA D N 1
ATOM 10742 C CA . ALA D 1 321 ? 52.288 28.545 -22.537 1.00 24.29 321 ALA D CA 1
ATOM 10743 C C . ALA D 1 321 ? 53.007 29.412 -21.507 1.00 24.62 321 ALA D C 1
ATOM 10744 O O . ALA D 1 321 ? 52.779 30.618 -21.431 1.00 23.53 321 ALA D O 1
ATOM 10746 N N . ALA D 1 322 ? 53.877 28.791 -20.716 1.00 24.05 322 ALA D N 1
ATOM 10747 C CA . ALA D 1 322 ? 54.624 29.517 -19.695 1.00 24.26 322 ALA D CA 1
ATOM 10748 C C . ALA D 1 322 ? 55.475 30.612 -20.328 1.00 24.24 322 ALA D C 1
ATOM 10749 O O . ALA D 1 322 ? 55.628 31.698 -19.762 1.00 21.58 322 ALA D O 1
ATOM 10751 N N . LYS D 1 323 ? 56.044 30.320 -21.494 1.00 23.42 323 LYS D N 1
ATOM 10752 C CA . LYS D 1 323 ? 56.861 31.304 -22.187 1.00 25.48 323 LYS D CA 1
ATOM 10753 C C . LYS D 1 323 ? 56.008 32.501 -22.584 1.00 24.32 323 LYS D C 1
ATOM 10754 O O . LYS D 1 323 ? 56.380 33.647 -22.343 1.00 23.67 323 LYS D O 1
ATOM 10760 N N . GLU D 1 324 ? 54.866 32.223 -23.204 1.00 24.94 324 GLU D N 1
ATOM 10761 C CA . GLU D 1 324 ? 53.977 33.282 -23.674 1.00 25.17 324 GLU D CA 1
ATOM 10762 C C . GLU D 1 324 ? 53.320 34.088 -22.559 1.00 23.43 324 GLU D C 1
ATOM 10763 O O . GLU D 1 324 ? 53.388 35.319 -22.554 1.00 22.96 324 GLU D O 1
ATOM 10769 N N . ARG D 1 325 ? 52.678 33.403 -21.618 1.00 22.75 325 ARG D N 1
ATOM 10770 C CA . ARG D 1 325 ? 52.019 34.092 -20.515 1.00 20.86 325 ARG D CA 1
ATOM 10771 C C . ARG D 1 325 ? 53.057 34.773 -19.624 1.00 22.35 325 ARG D C 1
ATOM 10772 O O . ARG D 1 325 ? 52.780 35.809 -19.014 1.00 23.35 325 ARG D O 1
ATOM 10780 N N . GLY D 1 326 ? 54.252 34.187 -19.563 1.00 21.48 326 GLY D N 1
ATOM 10781 C CA . GLY D 1 326 ? 55.329 34.747 -18.764 1.00 21.55 326 GLY D CA 1
ATOM 10782 C C . GLY D 1 326 ? 55.835 36.063 -19.329 1.00 22.27 326 GLY D C 1
ATOM 10783 O O . GLY D 1 326 ? 56.148 36.993 -18.582 1.00 22.26 326 GLY D O 1
ATOM 10784 N N . ALA D 1 327 ? 55.929 36.143 -20.654 1.00 23.28 327 ALA D N 1
ATOM 10785 C CA . ALA D 1 327 ? 56.381 37.364 -21.304 1.00 24.34 327 ALA D CA 1
ATOM 10786 C C . ALA D 1 327 ? 55.340 38.451 -21.075 1.00 23.97 327 ALA D C 1
ATOM 10787 O O . ALA D 1 327 ? 55.680 39.604 -20.832 1.00 24.31 327 ALA D O 1
ATOM 10789 N N . GLN D 1 328 ? 54.067 38.071 -21.146 1.00 23.43 328 GLN D N 1
ATOM 10790 C CA . GLN D 1 328 ? 52.974 39.013 -20.937 1.00 23.18 328 GLN D CA 1
ATOM 10791 C C . GLN D 1 328 ? 52.980 39.559 -19.511 1.00 22.80 328 GLN D C 1
ATOM 10792 O O . GLN D 1 328 ? 52.824 40.762 -19.285 1.00 20.92 328 GLN D O 1
ATOM 10798 N N . LEU D 1 329 ? 53.150 38.669 -18.541 1.00 21.15 329 LEU D N 1
ATOM 10799 C CA . LEU D 1 329 ? 53.159 39.087 -17.149 1.00 22.39 329 LEU D CA 1
ATOM 10800 C C . LEU D 1 329 ? 54.383 39.953 -16.842 1.00 21.41 329 LEU D C 1
ATOM 10801 O O . LEU D 1 329 ? 54.286 40.940 -16.110 1.00 21.65 329 LEU D O 1
ATOM 10806 N N . LEU D 1 330 ? 55.534 39.596 -17.407 1.00 20.61 330 LEU D N 1
ATOM 10807 C CA . LEU D 1 330 ? 56.749 40.370 -17.166 1.00 21.00 330 LEU D CA 1
ATOM 10808 C C . LEU D 1 330 ? 56.598 41.779 -17.733 1.00 21.29 330 LEU D C 1
ATOM 10809 O O . LEU D 1 330 ? 56.957 42.762 -17.084 1.00 20.44 330 LEU D O 1
ATOM 10814 N N . ALA D 1 331 ? 56.061 41.873 -18.945 1.00 22.13 331 ALA D N 1
ATOM 10815 C CA . ALA D 1 331 ? 55.856 43.171 -19.575 1.00 22.05 331 ALA D CA 1
ATOM 10816 C C . ALA D 1 331 ? 54.927 43.995 -18.693 1.00 21.93 331 ALA D C 1
ATOM 10817 O O . ALA D 1 331 ? 55.107 45.204 -18.545 1.00 21.96 331 ALA D O 1
ATOM 10819 N N . GLY D 1 332 ? 53.941 43.330 -18.097 1.00 22.37 332 GLY D N 1
ATOM 10820 C CA . GLY D 1 332 ? 53.006 44.015 -17.222 1.00 23.31 332 GLY D CA 1
ATOM 10821 C C . GLY D 1 332 ? 53.681 44.553 -15.971 1.00 24.46 332 GLY D C 1
ATOM 10822 O O . GLY D 1 332 ? 53.358 45.645 -15.494 1.00 24.07 332 GLY D O 1
ATOM 10823 N N . LEU D 1 333 ? 54.615 43.783 -15.423 1.00 23.49 333 LEU D N 1
ATOM 10824 C CA . LEU D 1 333 ? 55.330 44.205 -14.224 1.00 22.88 333 LEU D CA 1
ATOM 10825 C C . LEU D 1 333 ? 56.271 45.365 -14.527 1.00 23.62 333 LEU D C 1
ATOM 10826 O O . LEU D 1 333 ? 56.468 46.258 -13.697 1.00 22.72 333 LEU D O 1
ATOM 10831 N N . GLN D 1 334 ? 56.864 45.346 -15.716 1.00 23.31 334 GLN D N 1
ATOM 10832 C CA . GLN D 1 334 ? 57.784 46.406 -16.096 1.00 24.65 334 GLN D CA 1
ATOM 10833 C C . GLN D 1 334 ? 57.019 47.709 -16.293 1.00 23.65 334 GLN D C 1
ATOM 10834 O O . GLN D 1 334 ? 57.522 48.783 -15.963 1.00 24.20 334 GLN D O 1
ATOM 10840 N N . ALA D 1 335 ? 55.800 47.616 -16.820 1.00 23.17 335 ALA D N 1
ATOM 10841 C CA . ALA D 1 335 ? 54.980 48.808 -17.011 1.00 23.63 335 ALA D CA 1
ATOM 10842 C C . ALA D 1 335 ? 54.704 49.398 -15.633 1.00 23.38 335 ALA D C 1
ATOM 10843 O O . ALA D 1 335 ? 54.807 50.609 -15.427 1.00 23.46 335 ALA D O 1
ATOM 10845 N N . LEU D 1 336 ? 54.353 48.533 -14.687 1.00 23.88 336 LEU D N 1
ATOM 10846 C CA . LEU D 1 336 ? 54.072 48.973 -13.324 1.00 25.01 336 LEU D CA 1
ATOM 10847 C C . LEU D 1 336 ? 55.317 49.580 -12.681 1.00 25.52 336 LEU D C 1
ATOM 10848 O O . LEU D 1 336 ? 55.220 50.519 -11.892 1.00 24.93 336 LEU D O 1
ATOM 10853 N N . GLN D 1 337 ? 56.485 49.045 -13.026 1.00 25.40 337 GLN D N 1
ATOM 10854 C CA . GLN D 1 337 ? 57.748 49.549 -12.488 1.00 25.96 337 GLN D CA 1
ATOM 10855 C C . GLN D 1 337 ? 57.950 51.024 -12.856 1.00 26.80 337 GLN D C 1
ATOM 10856 O O . GLN D 1 337 ? 58.502 51.795 -12.073 1.00 27.06 337 GLN D O 1
ATOM 10862 N N . ALA D 1 338 ? 57.505 51.411 -14.048 1.00 26.83 338 ALA D N 1
ATOM 10863 C CA . ALA D 1 338 ? 57.640 52.796 -14.491 1.00 27.42 338 ALA D CA 1
ATOM 10864 C C . ALA D 1 338 ? 56.767 53.713 -13.642 1.00 28.86 338 ALA D C 1
ATOM 10865 O O . ALA D 1 338 ? 57.038 54.906 -13.514 1.00 30.60 338 ALA D O 1
ATOM 10867 N N . ARG D 1 339 ? 55.719 53.143 -13.059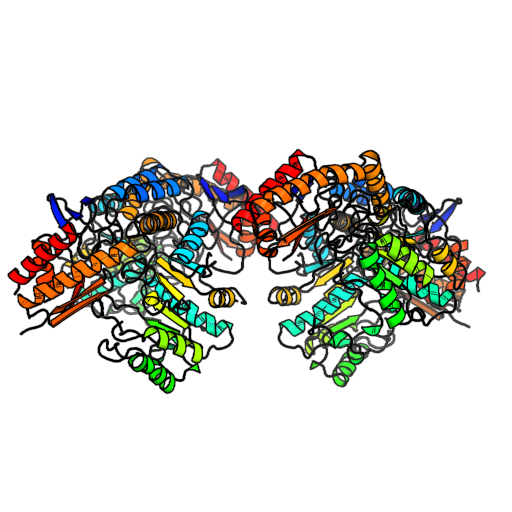 1.00 28.47 339 ARG D N 1
ATOM 10868 C CA . ARG D 1 339 ? 54.792 53.889 -12.217 1.00 28.47 339 ARG D CA 1
ATOM 10869 C C . ARG D 1 339 ? 55.207 53.857 -10.745 1.00 30.86 339 ARG D C 1
ATOM 10870 O O . ARG D 1 339 ? 55.029 54.838 -10.012 1.00 31.40 339 ARG D O 1
ATOM 10878 N N . PHE D 1 340 ? 55.764 52.727 -10.323 1.00 29.85 340 PHE D N 1
ATOM 10879 C CA . PHE D 1 340 ? 56.197 52.531 -8.944 1.00 31.14 340 PHE D CA 1
ATOM 10880 C C . PHE D 1 340 ? 57.701 52.304 -8.870 1.00 32.72 340 PHE D C 1
ATOM 10881 O O . PHE D 1 340 ? 58.172 51.165 -8.919 1.00 33.23 340 PHE D O 1
ATOM 10889 N N . PRO D 1 341 ? 58.477 53.390 -8.742 1.00 33.49 341 PRO D N 1
ATOM 10890 C CA . PRO D 1 341 ? 59.937 53.295 -8.662 1.00 32.76 341 PRO D CA 1
ATOM 10891 C C . PRO D 1 341 ? 60.428 52.407 -7.518 1.00 33.03 341 PRO D C 1
ATOM 10892 O O . PRO D 1 341 ? 61.564 51.935 -7.540 1.00 32.66 341 PRO D O 1
ATOM 10896 N N . GLN D 1 342 ? 59.573 52.176 -6.524 1.00 32.57 342 GLN D N 1
ATOM 10897 C CA . GLN D 1 342 ? 59.940 51.327 -5.397 1.00 33.16 342 GLN D CA 1
ATOM 10898 C C . GLN D 1 342 ? 60.218 49.912 -5.901 1.00 31.87 342 GLN D C 1
ATOM 10899 O O . GLN D 1 342 ? 60.880 49.125 -5.227 1.00 31.25 342 GLN D O 1
ATOM 10905 N N . MET D 1 343 ? 59.690 49.592 -7.081 1.00 30.51 343 MET D N 1
ATOM 10906 C CA . MET D 1 343 ? 59.909 48.284 -7.695 1.00 29.05 343 MET D CA 1
ATOM 10907 C C . MET D 1 343 ? 61.314 48.357 -8.289 1.00 29.32 343 MET D C 1
ATOM 10908 O O . MET D 1 343 ? 61.483 48.537 -9.493 1.00 29.87 343 MET D O 1
ATOM 10913 N N . MET D 1 344 ? 62.318 48.235 -7.424 1.00 29.37 344 MET D N 1
ATOM 10914 C CA . MET D 1 344 ? 63.717 48.318 -7.834 1.00 31.12 344 MET D CA 1
ATOM 10915 C C . MET D 1 344 ? 64.088 47.353 -8.951 1.00 31.33 344 MET D C 1
ATOM 10916 O O . MET D 1 344 ? 64.789 47.718 -9.898 1.00 30.63 344 MET D O 1
ATOM 10921 N N . GLN D 1 345 ? 63.619 46.119 -8.841 1.00 31.76 345 GLN D N 1
ATOM 10922 C CA . GLN D 1 345 ? 63.929 45.120 -9.847 1.00 32.86 345 GLN D CA 1
ATOM 10923 C C . GLN D 1 345 ? 62.710 44.266 -10.170 1.00 31.80 345 GLN D C 1
ATOM 10924 O O . GLN D 1 345 ? 61.903 43.950 -9.295 1.00 32.13 345 GLN D O 1
ATOM 10930 N N . VAL D 1 346 ? 62.581 43.916 -11.443 1.00 31.42 346 VAL D N 1
ATOM 10931 C CA . VAL D 1 346 ? 61.497 43.069 -11.920 1.00 30.68 346 VAL D CA 1
ATOM 10932 C C . VAL D 1 346 ? 62.185 41.984 -12.740 1.00 29.72 346 VAL D C 1
ATOM 10933 O O . VAL D 1 346 ? 62.879 42.285 -13.714 1.00 29.08 346 VAL D O 1
ATOM 10937 N N . ARG D 1 347 ? 62.009 40.731 -12.325 1.00 29.40 347 ARG D N 1
ATOM 10938 C CA . ARG D 1 347 ? 62.637 39.594 -12.994 1.00 28.90 347 ARG D CA 1
ATOM 10939 C C . ARG D 1 347 ? 61.613 38.577 -13.476 1.00 27.17 347 ARG D C 1
ATOM 10940 O O . ARG D 1 347 ? 60.498 38.496 -12.955 1.00 25.49 347 ARG D O 1
ATOM 10948 N N . GLY D 1 348 ? 62.015 37.773 -14.452 1.00 26.52 348 GLY D N 1
ATOM 10949 C CA . GLY D 1 348 ? 61.123 36.751 -14.953 1.00 24.40 348 GLY D CA 1
ATOM 10950 C C . GLY D 1 348 ? 61.735 35.780 -15.940 1.00 23.31 348 GLY D C 1
ATOM 10951 O O . GLY D 1 348 ? 62.445 36.170 -16.864 1.00 22.82 348 GLY D O 1
ATOM 10952 N N . THR D 1 349 ? 61.473 34.499 -15.720 1.00 22.80 349 THR D N 1
ATOM 10953 C CA . THR D 1 349 ? 61.926 33.444 -16.621 1.00 24.10 349 THR D CA 1
ATOM 10954 C C . THR D 1 349 ? 60.676 32.574 -16.716 1.00 22.98 349 THR D C 1
ATOM 10955 O O . THR D 1 349 ? 60.313 31.902 -15.752 1.00 21.91 349 THR D O 1
ATOM 10959 N N . GLY D 1 350 ? 60.000 32.611 -17.863 1.00 21.72 350 GLY D N 1
ATOM 10960 C CA . GLY D 1 350 ? 58.775 31.843 -17.995 1.00 21.06 350 GLY D CA 1
ATOM 10961 C C . GLY D 1 350 ? 57.790 32.396 -16.979 1.00 20.80 350 GLY D C 1
ATOM 10962 O O . GLY D 1 350 ? 57.691 33.617 -16.817 1.00 20.90 350 GLY D O 1
ATOM 10963 N N . LEU D 1 351 ? 57.076 31.523 -16.275 1.00 21.61 351 LEU D N 1
ATOM 10964 C CA . LEU D 1 351 ? 56.116 31.986 -15.278 1.00 20.84 351 LEU D CA 1
ATOM 10965 C C . LEU D 1 351 ? 56.624 31.996 -13.831 1.00 22.08 351 LEU D C 1
ATOM 10966 O O . LEU D 1 351 ? 55.857 31.816 -12.880 1.00 20.89 351 LEU D O 1
ATOM 10971 N N . LEU D 1 352 ? 57.926 32.199 -13.678 1.00 20.48 352 LEU D N 1
ATOM 10972 C CA . LEU D 1 352 ? 58.546 32.319 -12.364 1.00 22.95 352 LEU D CA 1
ATOM 10973 C C . LEU D 1 352 ? 59.021 33.769 -12.377 1.00 22.63 352 LEU D C 1
ATOM 10974 O O . LEU D 1 352 ? 60.000 34.102 -13.050 1.00 20.23 352 LEU D O 1
ATOM 10979 N N . LEU D 1 353 ? 58.314 34.637 -11.658 1.00 21.38 353 LEU D N 1
ATOM 10980 C CA . LEU D 1 353 ? 58.665 36.048 -11.641 1.00 22.45 353 LEU D CA 1
ATOM 10981 C C . LEU D 1 353 ? 58.871 36.626 -10.243 1.00 23.45 353 LEU D C 1
ATOM 10982 O O . LEU D 1 353 ? 58.372 36.098 -9.250 1.00 24.15 353 LEU D O 1
ATOM 10987 N N . GLY D 1 354 ? 59.614 37.722 -10.178 1.00 25.61 354 GLY D N 1
ATOM 10988 C CA . GLY D 1 354 ? 59.883 38.346 -8.898 1.00 25.27 354 GLY D CA 1
ATOM 10989 C C . GLY D 1 354 ? 59.985 39.853 -8.974 1.00 26.21 354 GLY D C 1
ATOM 10990 O O . GLY D 1 354 ? 60.334 40.424 -10.010 1.00 25.15 354 GLY D O 1
ATOM 10991 N N . VAL D 1 355 ? 59.666 40.498 -7.861 1.00 26.44 355 VAL D N 1
ATOM 10992 C CA . VAL D 1 355 ? 59.732 41.944 -7.766 1.00 27.24 355 VAL D CA 1
ATOM 10993 C C . VAL D 1 355 ? 60.518 42.280 -6.510 1.00 28.00 355 VAL D C 1
ATOM 10994 O O . VAL D 1 355 ? 60.154 41.865 -5.405 1.00 27.60 355 VAL D O 1
ATOM 10998 N N . VAL D 1 356 ? 61.612 43.008 -6.695 1.00 29.26 356 VAL D N 1
ATOM 10999 C CA . VAL D 1 356 ? 62.462 43.422 -5.592 1.00 31.45 356 VAL D CA 1
ATOM 11000 C C . VAL D 1 356 ? 62.081 44.849 -5.237 1.00 32.12 356 VAL D C 1
ATOM 11001 O O . VAL D 1 356 ? 62.101 45.740 -6.087 1.00 31.27 356 VAL D O 1
ATOM 11005 N N . LEU D 1 357 ? 61.728 45.059 -3.977 1.00 33.77 357 LEU D N 1
ATOM 11006 C CA . LEU D 1 357 ? 61.316 46.371 -3.513 1.00 36.51 357 LEU D CA 1
ATOM 11007 C C . LEU D 1 357 ? 62.349 46.989 -2.582 1.00 38.31 357 LEU D C 1
ATOM 11008 O O . LEU D 1 357 ? 63.021 46.286 -1.826 1.00 39.15 357 LEU D O 1
ATOM 11013 N N . GLY D 1 358 ? 62.474 48.310 -2.654 1.00 40.02 358 GLY D N 1
ATOM 11014 C CA . GLY D 1 358 ? 63.421 49.018 -1.813 1.00 41.32 358 GLY D CA 1
ATOM 11015 C C . GLY D 1 358 ? 62.840 50.323 -1.307 1.00 42.46 358 GLY D C 1
ATOM 11016 O O . GLY D 1 358 ? 62.068 50.978 -2.011 1.00 44.00 358 GLY D O 1
ATOM 11017 N N . ILE D 1 371 ? 57.965 45.634 3.200 1.00 40.08 371 ILE D N 1
ATOM 11018 C CA . ILE D 1 371 ? 57.279 46.229 2.058 1.00 40.33 371 ILE D CA 1
ATOM 11019 C C . ILE D 1 371 ? 56.574 45.158 1.230 1.00 39.56 371 ILE D C 1
ATOM 11020 O O . ILE D 1 371 ? 55.400 45.301 0.891 1.00 38.31 371 ILE D O 1
ATOM 11025 N N . ALA D 1 372 ? 57.294 44.087 0.908 1.00 38.60 372 ALA D N 1
ATOM 11026 C CA . ALA D 1 372 ? 56.724 42.995 0.128 1.00 38.56 372 ALA D CA 1
ATOM 11027 C C . ALA D 1 372 ? 55.613 42.328 0.933 1.00 37.45 372 ALA D C 1
ATOM 11028 O O . ALA D 1 372 ? 54.595 41.913 0.385 1.00 37.35 372 ALA D O 1
ATOM 11030 N N . SER D 1 373 ? 55.816 42.229 2.241 1.00 37.25 373 SER D N 1
ATOM 11031 C CA . SER D 1 373 ? 54.826 41.620 3.116 1.00 37.29 373 SER D CA 1
ATOM 11032 C C . SER D 1 373 ? 53.534 42.431 3.100 1.00 36.35 373 SER D C 1
ATOM 11033 O O . SER D 1 373 ? 52.440 41.871 3.054 1.00 36.69 373 SER D O 1
ATOM 11036 N N . ARG D 1 374 ? 53.667 43.754 3.131 1.00 36.11 374 ARG D N 1
ATOM 11037 C CA . ARG D 1 374 ? 52.507 44.640 3.118 1.00 36.87 374 ARG D CA 1
ATOM 11038 C C . ARG D 1 374 ? 51.748 44.510 1.799 1.00 35.19 374 ARG D C 1
ATOM 11039 O O . ARG D 1 374 ? 50.518 44.501 1.777 1.00 34.16 374 ARG D O 1
ATOM 11047 N N . ILE D 1 375 ? 52.487 44.411 0.699 1.00 33.92 375 ILE D N 1
ATOM 11048 C CA . ILE D 1 375 ? 51.872 44.269 -0.616 1.00 32.72 375 ILE D CA 1
ATOM 11049 C C . ILE D 1 375 ? 51.095 42.955 -0.676 1.00 31.51 375 ILE D C 1
ATOM 11050 O O . ILE D 1 375 ? 49.995 42.893 -1.228 1.00 30.30 375 ILE D O 1
ATOM 11055 N N . GLY D 1 376 ? 51.672 41.906 -0.097 1.00 31.25 376 GLY D N 1
ATOM 11056 C CA . GLY D 1 376 ? 51.010 40.616 -0.087 1.00 30.39 376 GLY D CA 1
ATOM 11057 C C . GLY D 1 376 ? 49.684 40.686 0.645 1.00 30.81 376 GLY D C 1
ATOM 11058 O O . GLY D 1 376 ? 48.676 40.155 0.177 1.00 29.70 376 GLY D O 1
ATOM 11059 N N . ALA D 1 377 ? 49.682 41.352 1.797 1.00 30.37 377 ALA D N 1
ATOM 11060 C CA . ALA D 1 377 ? 48.465 41.486 2.590 1.00 29.98 377 ALA D CA 1
ATOM 11061 C C . ALA D 1 377 ? 47.426 42.312 1.843 1.00 29.61 377 ALA D C 1
ATOM 11062 O O . ALA D 1 377 ? 46.246 41.964 1.823 1.00 31.30 377 ALA D O 1
ATOM 11064 N N . ALA D 1 378 ? 47.868 43.406 1.230 1.00 28.73 378 ALA D N 1
ATOM 11065 C CA . ALA D 1 378 ? 46.972 44.279 0.477 1.00 28.36 378 ALA D CA 1
ATOM 11066 C C . ALA D 1 378 ? 46.414 43.518 -0.722 1.00 29.33 378 ALA D C 1
ATOM 11067 O O . ALA D 1 378 ? 45.242 43.648 -1.075 1.00 27.19 378 ALA D O 1
ATOM 11069 N N . ALA D 1 379 ? 47.267 42.723 -1.353 1.00 28.33 379 ALA D N 1
ATOM 11070 C CA . ALA D 1 379 ? 46.849 41.937 -2.499 1.00 28.56 379 ALA D CA 1
ATOM 11071 C C . ALA D 1 379 ? 45.821 40.889 -2.078 1.00 27.72 379 ALA D C 1
ATOM 11072 O O . ALA D 1 379 ? 44.845 40.647 -2.791 1.00 28.80 379 ALA D O 1
ATOM 11074 N N . LEU D 1 380 ? 46.034 40.273 -0.916 1.00 28.63 380 LEU D N 1
ATOM 11075 C CA . LEU D 1 380 ? 45.118 39.251 -0.423 1.00 30.50 380 LEU D CA 1
ATOM 11076 C C . LEU D 1 380 ? 43.732 39.841 -0.171 1.00 31.49 380 LEU D C 1
ATOM 11077 O O . LEU D 1 380 ? 42.721 39.212 -0.486 1.00 30.64 380 LEU D O 1
ATOM 11082 N N . LYS D 1 381 ? 43.680 41.042 0.400 1.00 31.82 381 LYS D N 1
ATOM 11083 C CA . LYS D 1 381 ? 42.396 41.682 0.661 1.00 32.21 381 LYS D CA 1
ATOM 11084 C C . LYS D 1 381 ? 41.664 41.959 -0.644 1.00 31.45 381 LYS D C 1
ATOM 11085 O O . LYS D 1 381 ? 40.441 42.079 -0.660 1.00 32.06 381 LYS D O 1
ATOM 11091 N N . ARG D 1 382 ? 42.416 42.069 -1.737 1.00 30.40 382 ARG D N 1
ATOM 11092 C CA . ARG D 1 382 ? 41.826 42.315 -3.045 1.00 29.74 382 ARG D CA 1
ATOM 11093 C C . ARG D 1 382 ? 41.525 41.005 -3.774 1.00 30.08 382 ARG D C 1
ATOM 11094 O O . ARG D 1 382 ? 40.989 41.009 -4.881 1.00 30.15 382 ARG D O 1
ATOM 11102 N N . GLY D 1 383 ? 41.868 39.883 -3.147 1.00 29.79 383 GLY D N 1
ATOM 11103 C CA . GLY D 1 383 ? 41.594 38.593 -3.760 1.00 29.37 383 GLY D CA 1
ATOM 11104 C C . GLY D 1 383 ? 42.706 37.999 -4.602 1.00 28.25 383 GLY D C 1
ATOM 11105 O O . GLY D 1 383 ? 42.448 37.147 -5.450 1.00 28.43 383 GLY D O 1
ATOM 11106 N N . LEU D 1 384 ? 43.939 38.443 -4.375 1.00 26.01 384 LEU D N 1
ATOM 11107 C CA . LEU D 1 384 ? 45.083 37.924 -5.115 1.00 27.48 384 LEU D CA 1
ATOM 11108 C C . LEU D 1 384 ? 46.017 37.169 -4.179 1.00 27.76 384 LEU D C 1
ATOM 11109 O O . LEU D 1 384 ? 46.565 37.745 -3.237 1.00 27.61 384 LEU D O 1
ATOM 11114 N N . ILE D 1 385 ? 46.191 35.879 -4.443 1.00 28.08 385 ILE D N 1
ATOM 11115 C CA . ILE D 1 385 ? 47.074 35.050 -3.634 1.00 29.01 385 ILE D CA 1
ATOM 11116 C C . ILE D 1 385 ? 48.507 35.240 -4.123 1.00 28.21 385 ILE D C 1
ATOM 11117 O O . ILE D 1 385 ? 48.770 35.193 -5.321 1.00 27.85 385 ILE D O 1
ATOM 11122 N N . THR D 1 386 ? 49.425 35.475 -3.192 1.00 29.19 386 THR D N 1
ATOM 11123 C CA . THR D 1 386 ? 50.834 35.647 -3.527 1.00 30.70 386 THR D CA 1
ATOM 11124 C C . THR D 1 386 ? 51.609 34.582 -2.760 1.00 30.84 386 THR D C 1
ATOM 11125 O O . THR D 1 386 ? 51.045 33.908 -1.896 1.00 31.33 386 THR D O 1
ATOM 11129 N N . TYR D 1 387 ? 52.893 34.423 -3.064 1.00 29.09 387 TYR D N 1
ATOM 11130 C CA . TYR D 1 387 ? 53.686 33.397 -2.389 1.00 30.60 387 TYR D CA 1
ATOM 11131 C C . TYR D 1 387 ? 53.616 33.523 -0.870 1.00 29.78 387 TYR D C 1
ATOM 11132 O O . TYR D 1 387 ? 53.966 34.562 -0.307 1.00 29.67 387 TYR D O 1
ATOM 11141 N N . ASP D 1 399 ? 61.550 41.835 1.466 1.00 44.50 399 ASP D N 1
ATOM 11142 C CA . ASP D 1 399 ? 61.534 42.855 0.424 1.00 43.75 399 ASP D CA 1
ATOM 11143 C C . ASP D 1 399 ? 61.397 42.269 -0.981 1.00 41.79 399 ASP D C 1
ATOM 11144 O O . ASP D 1 399 ? 61.564 42.976 -1.975 1.00 40.89 399 ASP D O 1
ATOM 11149 N N . HIS D 1 400 ? 61.097 40.978 -1.058 1.00 39.58 400 HIS D N 1
ATOM 11150 C CA . HIS D 1 400 ? 60.927 40.305 -2.342 1.00 39.26 400 HIS D CA 1
ATOM 11151 C C . HIS D 1 400 ? 59.514 39.763 -2.489 1.00 36.69 400 HIS D C 1
ATOM 11152 O O . HIS D 1 400 ? 58.900 39.326 -1.516 1.00 36.86 400 HIS D O 1
ATOM 11159 N N . LEU D 1 401 ? 59.001 39.797 -3.713 1.00 33.64 401 LEU D N 1
ATOM 11160 C CA . LEU D 1 401 ? 57.673 39.277 -3.997 1.00 31.32 401 LEU D CA 1
ATOM 11161 C C . LEU D 1 401 ? 57.842 38.258 -5.118 1.00 28.09 401 LEU D C 1
ATOM 11162 O O . LEU D 1 401 ? 58.370 38.579 -6.178 1.00 26.80 401 LEU D O 1
ATOM 11167 N N . LEU D 1 402 ? 57.416 37.026 -4.873 1.00 26.96 402 LEU D N 1
ATOM 11168 C CA . LEU D 1 402 ? 57.529 35.969 -5.870 1.00 26.28 402 LEU D CA 1
ATOM 11169 C C . LEU D 1 402 ? 56.159 35.707 -6.482 1.00 26.41 402 LEU D C 1
ATOM 11170 O O . LEU D 1 402 ? 55.184 35.493 -5.764 1.00 26.57 402 LEU D O 1
ATOM 11175 N N . LEU D 1 403 ? 56.085 35.736 -7.808 1.00 23.24 403 LEU D N 1
ATOM 11176 C CA . LEU D 1 403 ? 54.822 35.498 -8.501 1.00 24.09 403 LEU D CA 1
ATOM 11177 C C . LEU D 1 403 ? 54.960 34.276 -9.396 1.00 23.42 403 LEU D C 1
ATOM 11178 O O . LEU D 1 403 ? 56.036 34.012 -9.930 1.00 21.72 403 LEU D O 1
ATOM 11183 N N . GLY D 1 404 ? 53.868 33.536 -9.559 1.00 22.99 404 GLY D N 1
ATOM 11184 C CA . GLY D 1 404 ? 53.904 32.346 -10.390 1.00 23.66 404 GLY D CA 1
ATOM 11185 C C . GLY D 1 404 ? 52.552 31.673 -10.463 1.00 22.14 404 GLY D C 1
ATOM 11186 O O . GLY D 1 404 ? 52.296 30.711 -9.737 1.00 23.33 404 GLY D O 1
ATOM 11187 N N . PRO D 1 405 ? 51.651 32.164 -11.328 1.00 22.20 405 PRO D N 1
ATOM 11188 C CA . PRO D 1 405 ? 50.320 31.578 -11.466 1.00 20.76 405 PRO D CA 1
ATOM 11189 C C . PRO D 1 405 ? 50.375 30.267 -12.245 1.00 21.38 405 PRO D C 1
ATOM 11190 O O . PRO D 1 405 ? 51.409 29.921 -12.814 1.00 20.74 405 PRO D O 1
ATOM 11194 N N . PRO D 1 406 ? 49.265 29.517 -12.271 1.00 21.28 406 PRO D N 1
ATOM 11195 C CA . PRO D 1 406 ? 49.236 28.245 -13.001 1.00 21.75 406 PRO D CA 1
ATOM 11196 C C . PRO D 1 406 ? 49.649 28.440 -14.461 1.00 22.86 406 PRO D C 1
ATOM 11197 O O . PRO D 1 406 ? 49.300 29.450 -15.081 1.00 21.75 406 PRO D O 1
ATOM 11201 N N . LEU D 1 407 ? 50.394 27.479 -15.000 1.00 21.04 407 LEU D N 1
ATOM 11202 C CA . LEU D 1 407 ? 50.858 27.550 -16.380 1.00 23.04 407 LEU D CA 1
ATOM 11203 C C . LEU D 1 407 ? 49.695 27.559 -17.366 1.00 23.03 407 LEU D C 1
ATOM 11204 O O . LEU D 1 407 ? 49.864 27.916 -18.528 1.00 23.32 407 LEU D O 1
ATOM 11209 N N . SER D 1 408 ? 48.518 27.184 -16.878 1.00 23.61 408 SER D N 1
ATOM 11210 C CA . SER D 1 408 ? 47.303 27.125 -17.684 1.00 24.97 408 SER D CA 1
ATOM 11211 C C . SER D 1 408 ? 46.513 28.438 -17.683 1.00 24.10 408 SER D C 1
ATOM 11212 O O . SER D 1 408 ? 45.421 28.519 -18.254 1.00 23.92 408 SER D O 1
ATOM 11215 N N . ILE D 1 409 ? 47.064 29.459 -17.038 1.00 22.51 409 ILE D N 1
ATOM 11216 C CA . ILE D 1 409 ? 46.414 30.762 -16.955 1.00 22.54 409 ILE D CA 1
ATOM 11217 C C . ILE D 1 409 ? 46.211 31.361 -18.344 1.00 23.47 409 ILE D C 1
ATOM 11218 O O . ILE D 1 409 ? 47.043 31.184 -19.230 1.00 22.16 409 ILE D O 1
ATOM 11223 N N . THR D 1 410 ? 45.091 32.054 -18.534 1.00 23.65 410 THR D N 1
ATOM 11224 C CA . THR D 1 410 ? 44.801 32.670 -19.826 1.00 25.33 410 THR D CA 1
ATOM 11225 C C . THR D 1 410 ? 45.312 34.104 -19.873 1.00 25.32 410 THR D C 1
ATOM 11226 O O . THR D 1 410 ? 45.664 34.685 -18.843 1.00 23.81 410 THR D O 1
ATOM 11230 N N . ALA D 1 411 ? 45.366 34.668 -21.077 1.00 24.24 411 ALA D N 1
ATOM 11231 C CA . ALA D 1 411 ? 45.836 36.036 -21.246 1.00 24.49 411 ALA D CA 1
ATOM 11232 C C . ALA D 1 411 ? 44.958 37.003 -20.460 1.00 23.39 411 ALA D C 1
ATOM 11233 O O . ALA D 1 411 ? 45.457 37.930 -19.823 1.00 23.08 411 ALA D O 1
ATOM 11235 N N . ALA D 1 412 ? 43.648 36.783 -20.499 1.00 22.72 412 ALA D N 1
ATOM 11236 C CA . ALA D 1 412 ? 42.729 37.648 -19.773 1.00 23.71 412 ALA D CA 1
ATOM 11237 C C . ALA D 1 412 ? 42.987 37.561 -18.272 1.00 23.07 412 ALA D C 1
ATOM 11238 O O . ALA D 1 412 ? 42.907 38.564 -17.558 1.00 23.75 412 ALA D O 1
ATOM 11240 N N . GLU D 1 413 ? 43.300 36.360 -17.793 1.00 22.61 413 GLU D N 1
ATOM 11241 C CA . GLU D 1 413 ? 43.555 36.172 -16.372 1.00 21.55 413 GLU D CA 1
ATOM 11242 C C . GLU D 1 413 ? 44.879 36.798 -15.943 1.00 22.04 413 GLU D C 1
ATOM 11243 O O . GLU D 1 413 ? 45.012 37.266 -14.814 1.00 22.37 413 GLU D O 1
ATOM 11249 N N . VAL D 1 414 ? 45.859 36.825 -16.841 1.00 21.72 414 VAL D N 1
ATOM 11250 C CA . VAL D 1 414 ? 47.133 37.450 -16.511 1.00 22.30 414 VAL D CA 1
ATOM 11251 C C . VAL D 1 414 ? 46.857 38.944 -16.312 1.00 22.48 414 VAL D C 1
ATOM 11252 O O . VAL D 1 414 ? 47.343 39.555 -15.358 1.00 22.61 414 VAL D O 1
ATOM 11256 N N . ASP D 1 415 ? 46.061 39.532 -17.201 1.00 23.27 415 ASP D N 1
ATOM 11257 C CA . ASP D 1 415 ? 45.727 40.945 -17.066 1.00 23.14 415 ASP D CA 1
ATOM 11258 C C . ASP D 1 415 ? 44.954 41.185 -15.771 1.00 23.54 415 ASP D C 1
ATOM 11259 O O . ASP D 1 415 ? 45.109 42.224 -15.134 1.00 22.75 415 ASP D O 1
ATOM 11264 N N . GLY D 1 416 ? 44.115 40.223 -15.393 1.00 22.65 416 GLY D N 1
ATOM 11265 C CA . GLY D 1 416 ? 43.345 40.353 -14.166 1.00 23.91 416 GLY D CA 1
ATOM 11266 C C . GLY D 1 416 ? 44.270 40.340 -12.962 1.00 23.82 416 GLY D C 1
ATOM 11267 O O . GLY D 1 416 ? 44.064 41.072 -11.996 1.00 22.82 416 GLY D O 1
ATOM 11268 N N . LEU D 1 417 ? 45.296 39.498 -13.026 1.00 23.83 417 LEU D N 1
ATOM 11269 C CA . LEU D 1 417 ? 46.280 39.390 -11.953 1.00 23.07 417 LEU D CA 1
ATOM 11270 C C . LEU D 1 417 ? 47.008 40.729 -11.813 1.00 23.95 417 LEU D C 1
ATOM 11271 O O . LEU D 1 417 ? 47.173 41.248 -10.708 1.00 24.04 417 LEU D O 1
ATOM 11276 N N . LEU D 1 418 ? 47.433 41.289 -12.943 1.00 23.83 418 LEU D N 1
ATOM 11277 C CA . LEU D 1 418 ? 48.139 42.565 -12.946 1.00 24.15 418 LEU D CA 1
ATOM 11278 C C . LEU D 1 418 ? 47.274 43.698 -12.394 1.00 24.86 418 LEU D C 1
ATOM 11279 O O . LEU D 1 418 ? 47.782 44.604 -11.738 1.00 23.87 418 LEU D O 1
ATOM 11284 N N . ALA D 1 419 ? 45.969 43.645 -12.652 1.00 24.02 419 ALA D N 1
ATOM 11285 C CA . ALA D 1 419 ? 45.071 44.684 -12.155 1.00 25.10 419 ALA D CA 1
ATOM 11286 C C . ALA D 1 419 ? 44.971 44.613 -10.631 1.00 24.91 419 ALA D C 1
ATOM 11287 O O . ALA D 1 419 ? 44.972 45.642 -9.948 1.00 25.53 419 ALA D O 1
ATOM 11289 N N . LEU D 1 420 ? 44.888 43.399 -10.096 1.00 24.45 420 LEU D N 1
ATOM 11290 C CA . LEU D 1 420 ? 44.805 43.222 -8.650 1.00 25.40 420 LEU D CA 1
ATOM 11291 C C . LEU D 1 420 ? 46.113 43.663 -8.006 1.00 25.34 420 LEU D C 1
ATOM 11292 O O . LEU D 1 420 ? 46.117 44.334 -6.975 1.00 26.65 420 LEU D O 1
ATOM 11297 N N . LEU D 1 421 ? 47.228 43.285 -8.621 1.00 24.05 421 LEU D N 1
ATOM 11298 C CA . LEU D 1 421 ? 48.538 43.645 -8.101 1.00 24.85 421 LEU D CA 1
ATOM 11299 C C . LEU D 1 421 ? 48.722 45.162 -8.095 1.00 24.80 421 LEU D C 1
ATOM 11300 O O . LEU D 1 421 ? 49.224 45.735 -7.126 1.00 23.25 421 LEU D O 1
ATOM 11305 N N . ALA D 1 422 ? 48.319 45.807 -9.186 1.00 25.35 422 ALA D N 1
ATOM 11306 C CA . ALA D 1 422 ? 48.429 47.256 -9.298 1.00 26.26 422 ALA D CA 1
ATOM 11307 C C . ALA D 1 422 ? 47.694 47.920 -8.133 1.00 27.25 422 ALA D C 1
ATOM 11308 O O . ALA D 1 422 ? 48.185 48.887 -7.549 1.00 27.97 422 ALA D O 1
ATOM 11310 N N . GLY D 1 423 ? 46.519 47.391 -7.799 1.00 28.70 423 GLY D N 1
ATOM 11311 C CA . GLY D 1 423 ? 45.746 47.938 -6.697 1.00 29.14 423 GLY D CA 1
ATOM 11312 C C . GLY D 1 423 ? 46.472 47.789 -5.371 1.00 30.14 423 GLY D C 1
ATOM 11313 O O . GLY D 1 423 ? 46.485 48.710 -4.553 1.00 30.10 423 GLY D O 1
ATOM 11314 N N . ALA D 1 424 ? 47.085 46.626 -5.161 1.00 28.44 424 ALA D N 1
ATOM 11315 C CA . ALA D 1 424 ? 47.822 46.358 -3.935 1.00 29.32 424 ALA D CA 1
ATOM 11316 C C . ALA D 1 424 ? 49.037 47.273 -3.854 1.00 29.44 424 ALA D C 1
ATOM 11317 O O . ALA D 1 424 ? 49.380 47.770 -2.782 1.00 29.62 424 ALA D O 1
ATOM 11319 N N . LEU D 1 425 ? 49.687 47.493 -4.993 1.00 28.72 425 LEU D N 1
ATOM 11320 C CA . LEU D 1 425 ? 50.855 48.366 -5.045 1.00 30.24 425 LEU D CA 1
ATOM 11321 C C . LEU D 1 425 ? 50.456 49.799 -4.688 1.00 30.52 425 LEU D C 1
ATOM 11322 O O . LEU D 1 425 ? 51.140 50.469 -3.916 1.00 29.94 425 LEU D O 1
ATOM 11327 N N . GLU D 1 426 ? 49.339 50.258 -5.244 1.00 32.19 426 GLU D N 1
ATOM 11328 C CA . GLU D 1 426 ? 48.852 51.605 -4.969 1.00 34.58 426 GLU D CA 1
ATOM 11329 C C . GLU D 1 426 ? 48.516 51.754 -3.484 1.00 36.21 426 GLU D C 1
ATOM 11330 O O . GLU D 1 426 ? 48.772 52.799 -2.884 1.00 35.76 426 GLU D O 1
ATOM 11336 N N . ASP D 1 427 ? 47.949 50.706 -2.892 1.00 38.34 427 ASP D N 1
ATOM 11337 C CA . ASP D 1 427 ? 47.590 50.734 -1.476 1.00 39.02 427 ASP D CA 1
ATOM 11338 C C . ASP D 1 427 ? 48.808 50.974 -0.587 1.00 40.14 427 ASP D C 1
ATOM 11339 O O . ASP D 1 427 ? 48.763 51.774 0.352 1.00 39.96 427 ASP D O 1
ATOM 11344 N N . VAL D 1 428 ? 49.893 50.269 -0.889 1.00 40.35 428 VAL D N 1
ATOM 11345 C CA . VAL D 1 428 ? 51.118 50.362 -0.106 1.00 40.83 428 VAL D CA 1
ATOM 11346 C C . VAL D 1 428 ? 52.098 51.448 -0.553 1.00 41.59 428 VAL D C 1
ATOM 11347 O O . VAL D 1 428 ? 52.799 52.032 0.273 1.00 41.87 428 VAL D O 1
ATOM 11351 N N . LEU D 1 429 ? 52.147 51.725 -1.850 1.00 42.08 429 LEU D N 1
ATOM 11352 C CA . LEU D 1 429 ? 53.079 52.721 -2.364 1.00 42.73 429 LEU D CA 1
ATOM 11353 C C . LEU D 1 429 ? 52.433 54.038 -2.790 1.00 43.65 429 LEU D C 1
ATOM 11354 O O . LEU D 1 429 ? 51.189 54.150 -2.736 1.00 43.76 429 LEU D O 1
#

Radius of gyration: 39.25 Å; Cα contacts (8 Å, |Δi|>4): 3792; chains: 4; bounding box: 92×129×80 Å

Foldseek 3Di:
DDDDPDPDDDFAWDFWFFQWTAGPVGDIFGAFCLQQLFQQAGPDPVLLVVLLVVLCVPPQDDFVVGDADPLLVVLQQLLCVQQVNNVWGWWKFQAQVVAVVQVLLLLQVLCVLVVLNLAQAEEEEPPLVPLSYHYQYHADQVDAQLVRQVSVLVVCVVSPLSNHREYEYAQFDPPRAFRHHHHAPNVVNVLVSCVVSVHFYEHECQNVACLQQLHNGSSCVRVHDDGQKYWYFSLQLRPPGRMIIMIGHPSSVCSNCVGPNDRDDDHRCGSRRSSSSSSVSSSVVCVVVVLSNLLQVLQVLLQVLVVVLCVVPVQQVDWDGRRQWIKTQGVQLVQLQVLLVVLRYHFNVMGITGTHSNDDNVSSVVNSVSSSRSSVVRD/DDPDPDPDDDFAWDFWFFQWTAGPVGAIFRAFCLQQLFQQATGDDVLLVVLLVVLCVPPFDDFVVGDADPLLVVLQQLLCVQQPNNQWGWWKAQAQVVQVVQVLQLLLLLCVLVVLLLAQAEEEEPPAVVSNCVVVDPLSYHYQYDADQVDDQLVSLCSVVVVCVVSPLSNHREYEYAQFDPPRAFRHHHHAPNVVNNLVSCVVSVHFYEHEQQNPACLQQLHNGSSCVRVHDDGQKYWYASHLLRPPGRMIIMIGRPSSVVSNVVRHDDDRRCGNRRSSSSSSSSSSVVCVVVVLSNLLQVLQVLLQVLVVVLCVVPVQQVDWDGGRQWIKTQGHDCALVQLQVLLVVLRYHWNVMTITGTHSNQDNVRSVVNSVSSSRSSVVGD/DDDDPDPDDDFAWDFWFFQWTAGPVRFIFRAFCLQQLFQQAGPDDVLLVVLLVVLCVPPFDDFVVGDADPLLVVLQQLLCVQQPNNQWGWWKAQAQVVAVVQVLQLLLLLCVLVVQLLAQAEEEEPPDVVSNCVCVDPLSYHYQYDADQVDDQLVSLCSVVVVCVVSPLSNHREYEYAQFDPPNAFRHHHHAPNVVNNLVSCVVSVHFYEHEQQNVACLQQLHNGSSCVRVHDDGQKYWYASHLLRPPGRMIIMIGHPSSVVSNVPVHDDDRRCGNRRSSSSSSVSSSVVCVVVVLSNLLQVLQVLLQVLVVVCCVVPVQQVDWDGRRQWIKTQGHPCPLVQLQVLLVVLRYHWNVMTITGTHSNQDSVRSVVNSVSSSRSSVVGD/DDDDPDPDDDFAWDFWFFQWTAGPVGDIFRAFCLQQLFQQAGPDDVLLVVLLVVLCVPPQDDFVVGDADPLLVVLQQLLCVQQVNNQWGKWKAQAQVVAVVQVLLLLQVLCVLVVLNLAQAEEEEPPQVVLSYHYQYHADQVDDQLVRQCSVLVVCVVSPLSNHREYEYAQFDPDNAFRHHHHAPNVVNVLVSCVVSVHFYEHECQNVACLQQLHNGSSCVRVHDDGQKYWYFRHLLRPPGRMIIMIGHPSSVCSNCVGPNDGDDDHRCTSRRSSSSSSVSSSVVCVVVVLSNLLQVLQVLLQVLVVVLCVVPVQQVDWHGRRQWIKTQGVQLVQLQVLLVVLRYHFNVMTITGTHSNDDNVSSVVNSVSSSRSSVVRD

Organism: Deinococcus radiodurans (strain ATCC 13939 / DSM 20539 / JCM 16871 / CCUG 27074 / LMG 4051 / NBRC 15346 / NCIMB 9279 / VKM B-1422 / R1) (NCBI:txid243230)

Sequence (1530 aa):
NVFYRSSKPYPVAVRGEGVFLYDDAGRRYLDGSSGALVANIGHGRAEVGERMAAQAARLPFVHGSQFSSDVLEEYAGRLARFVGLPTFRFWAVSGGSEATESAVKLARQYHVERGEPGRFKVITRVPSRPEAWPKLPKPDPARNGAEDAEGLRALLEREGPETVAAFMAEPVVGASDAALAPAPGYYERVRDICDEAGIIFIADEVMSGMGRCGSPLALSRWSGVTPDIAVLGKGLAAGYAPLAGLLAAPQVYETVMGGSGAFMHGFTYAGHPVSVAAGLSVLDIVEREDLTGAAKERGAQLLAGLQALQARFPQMMQVRGTGLLLGVVLGIASRIGAAALKRGLITYDHLLLGPPLSITAAEVDGLLALLAGALEDVLNVFYRSSKPYPVAVRGEGVFLYDDAGRRYLDGSSGALVANIGHGRAEVGERMAAQAARLPFVHGSQFSSDVLEEYAGRLARFVGLPTFRFWAVSGGSEATESAVKLARQYHVERGEPGRFKVITRVPSRELYTPLMRPEAWPKLPKPDPARNGAEDAEGLRALLEREGPETVAAFMAEPVVGASDAALAPAPGYYERVRDICDEAGIIFIADEVMSGMGRCGSPLALSRWSGVTPDIAVLGKGLAAGYAPLAGLLAAPQVYETVMGGFMHGFTYAGHPVSVAAGLSVLDIVEREDLTGAAKERGAQLLAGLQALQARFPQMMQVRGTGLLLGVVLGDLIASRIGAAALKRGLITYDHLLLGPPLSITAAEVDGLLALLAGALEDVLNVFYRSSKPYPVAVRGEGVFLYDDAGRRYLDGSSGALVANIGHGRAEVGERMAAQAARLPFVHGSQFSSDVLEEYAGRLARFVGLPTFRFWAVSGGSEATESAVKLARQYHVERGEPGRFKVITRVPSRELYTPLMRPEAWPKLPKPDPARNGAEDAEGLRALLEREGPETVAAFMAEPVVGASDAALAPAPGYYERVRDICDEAGIIFIADEVMSGMGRCGSPLALSRWSGVTPDIAVLGKGLAAGYAPLAGLLAAPQVYETVMGGFMHGFTYAGHPVSVAAGLSVLDIVEREDLTGAAKERGAQLLAGLQALQARFPQMMQVRGTGLLLGVVLGDLIASRIGAAALKRGLITYDHLLLGPPLSITAAEVDGLLALLAGALEDVLNVFYRSSKPYPVAVRGEGVFLYDDAGRRYLDGSSGALVANIGHGRAEVGERMAAQAARLPFVHGSQFSSDVLEEYAGRLARFVGLPTFRFWAVSGGSEATESAVKLARQYHVERGEPGRFKVITRVPSRPEAWPKLPKPDPARNGAEDAEGLRALLEREGPETVAAFMAEPVVGASDAALAPAPGYYERVRDICDEAGIIFIADEVMSGMGRCGSPLALSRWSGVTPDIAVLGKGLAAGYAPLAGLLAAPQVYETVMGGSGAFMHGFTYAGHPVSVAAGLSVLDIVEREDLTGAAKERGAQLLAGLQALQARFPQMMQVRGTGLLLGVVLGIASRIGAAALKRGLITYDHLLLGPPLSITAAEVDGLLALLAGALEDVL